Protein 9M1J (pdb70)

Structure (mmCIF, N/CA/C/O backbone):
data_9M1J
#
_entry.id   9M1J
#
loop_
_entity.id
_entity.type
_entity.pdbx_description
1 polymer 'Tubulin-specific chaperone D'
2 polymer 'Tubulin-specific chaperone E'
3 polymer 'ADP-ribosylation factor-like protein 2'
4 polymer 'Tubulin beta chain'
5 non-polymer "GUANOSINE-5'-TRIPHOSPHATE"
6 non-polymer 'MAGNESIUM ION'
#
loop_
_atom_site.group_PDB
_atom_site.id
_atom_site.type_symbol
_atom_site.label_atom_id
_atom_site.label_alt_id
_atom_site.label_comp_id
_atom_site.label_asym_id
_atom_site.label_entity_id
_atom_site.label_seq_id
_atom_site.pdbx_PDB_ins_code
_atom_site.Cartn_x
_atom_site.Cartn_y
_atom_site.Cartn_z
_atom_site.occupancy
_atom_site.B_iso_or_equiv
_atom_site.auth_seq_id
_atom_site.auth_comp_id
_atom_site.auth_asym_id
_atom_site.auth_atom_id
_atom_site.pdbx_PDB_model_num
ATOM 1 N N . GLU A 1 1 ? 188.474 143.602 110.127 1.00 62.22 19 GLU D N 1
ATOM 2 C CA . GLU A 1 1 ? 188.156 144.496 111.234 1.00 63.49 19 GLU D CA 1
ATOM 3 C C . GLU A 1 1 ? 187.266 145.645 110.772 1.00 62.74 19 GLU D C 1
ATOM 4 O O . GLU A 1 1 ? 187.441 146.788 111.194 1.00 63.11 19 GLU D O 1
ATOM 10 N N . THR A 1 2 ? 186.310 145.332 109.899 1.00 56.48 20 THR D N 1
ATOM 11 C CA . THR A 1 2 ? 185.391 146.339 109.383 1.00 55.00 20 THR D CA 1
ATOM 12 C C . THR A 1 2 ? 183.957 145.824 109.413 1.00 53.85 20 THR D C 1
ATOM 13 O O . THR A 1 2 ? 183.088 146.426 110.053 1.00 54.80 20 THR D O 1
ATOM 17 N N . LEU A 1 3 ? 183.703 144.714 108.725 1.00 45.54 21 LEU D N 1
ATOM 18 C CA . LEU A 1 3 ? 182.374 144.106 108.681 1.00 42.44 21 LEU D CA 1
ATOM 19 C C . LEU A 1 3 ? 182.269 143.112 109.831 1.00 41.94 21 LEU D C 1
ATOM 20 O O . LEU A 1 3 ? 182.983 142.107 109.868 1.00 46.16 21 LEU D O 1
ATOM 25 N N . ALA A 1 4 ? 181.375 143.393 110.775 1.00 37.40 22 ALA D N 1
ATOM 26 C CA . ALA A 1 4 ? 181.168 142.551 111.945 1.00 36.31 22 ALA D CA 1
ATOM 27 C C . ALA A 1 4 ? 179.682 142.265 112.112 1.00 37.82 22 ALA D C 1
ATOM 28 O O . ALA A 1 4 ? 178.880 143.193 112.262 1.00 40.68 22 ALA D O 1
ATOM 30 N N . PHE A 1 5 ? 179.307 140.983 112.088 1.00 38.03 23 PHE D N 1
ATOM 31 C CA . PHE A 1 5 ? 177.869 140.618 112.195 1.00 33.78 23 PHE D CA 1
ATOM 32 C C . PHE A 1 5 ? 177.554 140.140 113.616 1.00 33.29 23 PHE D C 1
ATOM 33 O O . PHE A 1 5 ? 178.315 139.312 114.154 1.00 40.46 23 PHE D O 1
ATOM 41 N N . GLY A 1 6 ? 176.464 140.649 114.200 1.00 36.08 24 GLY D N 1
ATOM 42 C CA . GLY A 1 6 ? 176.061 140.236 115.559 1.00 40.11 24 GLY D CA 1
ATOM 43 C C . GLY A 1 6 ? 175.603 138.788 115.588 1.00 42.11 24 GLY D C 1
ATOM 44 O O . GLY A 1 6 ? 175.131 138.300 114.542 1.00 44.14 24 GLY D O 1
ATOM 45 N N . ALA A 1 7 ? 175.733 138.125 116.741 1.00 42.15 25 ALA D N 1
ATOM 46 C CA . ALA A 1 7 ? 175.344 136.700 116.863 1.00 43.87 25 ALA D CA 1
ATOM 47 C C . ALA A 1 7 ? 173.851 136.542 116.558 1.00 45.96 25 ALA D C 1
ATOM 48 O O . ALA A 1 7 ? 173.071 137.433 116.947 1.00 47.21 25 ALA D O 1
ATOM 50 N N . ALA A 1 8 ? 173.470 135.454 115.881 1.00 48.65 26 ALA D N 1
ATOM 51 C CA . ALA A 1 8 ? 172.053 135.252 115.496 1.00 50.00 26 ALA D CA 1
ATOM 52 C C . ALA A 1 8 ? 171.455 134.083 116.286 1.00 48.92 26 ALA D C 1
ATOM 53 O O . ALA A 1 8 ? 172.222 133.181 116.677 1.00 48.69 26 ALA D O 1
ATOM 55 N N . LEU A 1 9 ? 170.136 134.102 116.507 1.00 49.14 27 LEU D N 1
ATOM 56 C CA . LEU A 1 9 ? 169.456 133.009 117.252 1.00 49.23 27 LEU D CA 1
ATOM 57 C C . LEU A 1 9 ? 168.259 132.511 116.434 1.00 49.67 27 LEU D C 1
ATOM 58 O O . LEU A 1 9 ? 167.585 133.352 115.808 1.00 51.52 27 LEU D O 1
ATOM 63 N N . GLU A 1 10 ? 168.012 131.198 116.442 1.00 43.25 28 GLU D N 1
ATOM 64 C CA . GLU A 1 10 ? 166.885 130.616 115.663 1.00 43.55 28 GLU D CA 1
ATOM 65 C C . GLU A 1 10 ? 165.558 131.094 116.260 1.00 41.90 28 GLU D C 1
ATOM 66 O O . GLU A 1 10 ? 165.411 131.029 117.496 1.00 42.81 28 GLU D O 1
ATOM 72 N N . ALA A 1 11 ? 164.626 131.540 115.411 1.00 36.85 29 ALA D N 1
ATOM 73 C CA . ALA A 1 11 ? 163.292 131.964 115.896 1.00 34.98 29 ALA D CA 1
ATOM 74 C C . ALA A 1 11 ? 162.586 130.767 116.539 1.00 35.84 29 ALA D C 1
ATOM 75 O O . ALA A 1 11 ? 162.362 130.801 117.765 1.00 37.15 29 ALA D O 1
ATOM 77 N N . PHE A 1 12 ? 162.254 129.749 115.738 1.00 34.83 30 PHE D N 1
ATOM 78 C CA . PHE A 1 12 ? 161.600 128.527 116.275 1.00 29.50 30 PHE D CA 1
ATOM 79 C C . PHE A 1 12 ? 162.552 127.842 117.259 1.00 30.27 30 PHE D C 1
ATOM 80 O O . PHE A 1 12 ? 163.742 127.684 116.921 1.00 37.35 30 PHE D O 1
ATOM 88 N N . GLY A 1 13 ? 162.047 127.455 118.434 1.00 27.32 31 GLY D N 1
ATOM 89 C CA . GLY A 1 13 ? 162.908 126.834 119.461 1.00 26.43 31 GLY D CA 1
ATOM 90 C C . GLY A 1 13 ? 162.397 125.472 119.900 1.00 28.74 31 GLY D C 1
ATOM 91 O O . GLY A 1 13 ? 162.971 124.911 120.854 1.00 32.40 31 GLY D O 1
ATOM 92 N N . GLU A 1 14 ? 161.357 124.958 119.237 1.00 30.98 32 GLU D N 1
ATOM 93 C CA . GLU A 1 14 ? 160.761 123.653 119.630 1.00 26.74 32 GLU D CA 1
ATOM 94 C C . GLU A 1 14 ? 161.118 122.592 118.585 1.00 28.38 32 GLU D C 1
ATOM 95 O O . GLU A 1 14 ? 160.561 121.485 118.667 1.00 34.91 32 GLU D O 1
ATOM 101 N N . SER A 1 15 ? 162.030 122.909 117.660 1.00 28.13 33 SER D N 1
ATOM 102 C CA . SER A 1 15 ? 162.366 121.961 116.565 1.00 29.00 33 SER D CA 1
ATOM 103 C C . SER A 1 15 ? 162.586 120.555 117.135 1.00 29.91 33 SER D C 1
ATOM 104 O O . SER A 1 15 ? 161.980 119.605 116.603 1.00 33.92 33 SER D O 1
ATOM 107 N N . ALA A 1 16 ? 163.411 120.436 118.180 1.00 27.52 34 ALA D N 1
ATOM 108 C CA . ALA A 1 16 ? 163.698 119.117 118.792 1.00 26.93 34 ALA D CA 1
ATOM 109 C C . ALA A 1 16 ? 162.420 118.552 119.419 1.00 29.16 34 ALA D C 1
ATOM 110 O O . ALA A 1 16 ? 161.897 117.553 118.891 1.00 32.04 34 ALA D O 1
ATOM 112 N N . GLU A 1 17 ? 161.946 119.164 120.508 1.00 30.01 35 GLU D N 1
ATOM 113 C CA . GLU A 1 17 ? 160.718 118.712 121.155 1.00 29.30 35 GLU D CA 1
ATOM 114 C C . GLU A 1 17 ? 159.642 118.392 120.125 1.00 27.43 35 GLU D C 1
ATOM 115 O O . GLU A 1 17 ? 158.969 117.358 120.213 1.00 32.82 35 GLU D O 1
ATOM 121 N N . THR A 1 18 ? 159.470 119.270 119.134 1.00 25.16 36 THR D N 1
ATOM 122 C CA . THR A 1 18 ? 158.479 119.023 118.091 1.00 26.10 36 THR D CA 1
ATOM 123 C C . THR A 1 18 ? 158.850 117.802 117.259 1.00 26.73 36 THR D C 1
ATOM 124 O O . THR A 1 18 ? 157.979 117.005 116.889 1.00 32.96 36 THR D O 1
ATOM 128 N N . ARG A 1 19 ? 160.142 117.631 116.963 1.00 27.97 37 ARG D N 1
ATOM 129 C CA . ARG A 1 19 ? 160.577 116.460 116.209 1.00 29.89 37 ARG D CA 1
ATOM 130 C C . ARG A 1 19 ? 160.298 115.175 116.978 1.00 27.39 37 ARG D C 1
ATOM 131 O O . ARG A 1 19 ? 159.824 114.189 116.403 1.00 31.41 37 ARG D O 1
ATOM 139 N N . ALA A 1 20 ? 160.575 115.170 118.285 1.00 29.20 38 ALA D N 1
ATOM 140 C CA . ALA A 1 20 ? 160.301 113.987 119.092 1.00 26.30 38 ALA D CA 1
ATOM 141 C C . ALA A 1 20 ? 158.805 113.716 119.185 1.00 29.55 38 ALA D C 1
ATOM 142 O O . ALA A 1 20 ? 158.372 112.558 119.142 1.00 33.60 38 ALA D O 1
ATOM 144 N N . LEU A 1 21 ? 157.997 114.773 119.307 1.00 31.42 39 LEU D N 1
ATOM 145 C CA . LEU A 1 21 ? 156.551 114.591 119.386 1.00 26.67 39 LEU D CA 1
ATOM 146 C C . LEU A 1 21 ? 155.991 114.047 118.078 1.00 25.14 39 LEU D C 1
ATOM 147 O O . LEU A 1 21 ? 155.053 113.241 118.083 1.00 30.32 39 LEU D O 1
ATOM 152 N N . LEU A 1 22 ? 156.553 114.475 116.945 1.00 27.79 40 LEU D N 1
ATOM 153 C CA . LEU A 1 22 ? 156.092 113.964 115.659 1.00 26.36 40 LEU D CA 1
ATOM 154 C C . LEU A 1 22 ? 156.608 112.555 115.395 1.00 29.48 40 LEU D C 1
ATOM 155 O O . LEU A 1 22 ? 155.959 111.784 114.679 1.00 31.09 40 LEU D O 1
ATOM 160 N N . GLY A 1 23 ? 157.767 112.201 115.957 1.00 34.02 41 GLY D N 1
ATOM 161 C CA . GLY A 1 23 ? 158.297 110.865 115.760 1.00 27.71 41 GLY D CA 1
ATOM 162 C C . GLY A 1 23 ? 157.672 109.818 116.654 1.00 32.52 41 GLY D C 1
ATOM 163 O O . GLY A 1 23 ? 157.574 108.650 116.265 1.00 36.39 41 GLY D O 1
ATOM 164 N N . ARG A 1 24 ? 157.242 110.207 117.853 1.00 33.83 42 ARG D N 1
ATOM 165 C CA . ARG A 1 24 ? 156.627 109.282 118.794 1.00 32.03 42 ARG D CA 1
ATOM 166 C C . ARG A 1 24 ? 155.127 109.122 118.578 1.00 32.49 42 ARG D C 1
ATOM 167 O O . ARG A 1 24 ? 154.443 108.585 119.455 1.00 39.08 42 ARG D O 1
ATOM 175 N N . LEU A 1 25 ? 154.602 109.568 117.434 1.00 30.97 43 LEU D N 1
ATOM 176 C CA . LEU A 1 25 ? 153.169 109.465 117.182 1.00 29.40 43 LEU D CA 1
ATOM 177 C C . LEU A 1 25 ? 152.705 108.023 117.019 1.00 29.95 43 LEU D C 1
ATOM 178 O O . LEU A 1 25 ? 151.507 107.752 117.157 1.00 36.34 43 LEU D O 1
ATOM 183 N N . ARG A 1 26 ? 153.619 107.095 116.729 1.00 31.39 44 ARG D N 1
ATOM 184 C CA . ARG A 1 26 ? 153.243 105.697 116.563 1.00 31.68 44 ARG D CA 1
ATOM 185 C C . ARG A 1 26 ? 153.021 104.984 117.890 1.00 33.88 44 ARG D C 1
ATOM 186 O O . ARG A 1 26 ? 152.512 103.858 117.895 1.00 35.71 44 ARG D O 1
ATOM 194 N N . GLU A 1 27 ? 153.388 105.609 119.009 1.00 39.42 45 GLU D N 1
ATOM 195 C CA . GLU A 1 27 ? 153.214 105.030 120.336 1.00 34.40 45 GLU D CA 1
ATOM 196 C C . GLU A 1 27 ? 152.369 105.925 121.239 1.00 34.36 45 GLU D C 1
ATOM 197 O O . GLU A 1 27 ? 152.536 105.920 122.461 1.00 40.91 45 GLU D O 1
ATOM 203 N N . VAL A 1 28 ? 151.460 106.697 120.648 1.00 36.38 46 VAL D N 1
ATOM 204 C CA . VAL A 1 28 ? 150.608 107.615 121.397 1.00 35.14 46 VAL D CA 1
ATOM 205 C C . VAL A 1 28 ? 149.153 107.347 121.033 1.00 35.26 46 VAL D C 1
ATOM 206 O O . VAL A 1 28 ? 148.256 107.464 121.877 1.00 42.02 46 VAL D O 1
ATOM 210 N N . HIS A 1 29 ? 148.913 106.959 119.777 1.00 36.83 47 HIS D N 1
ATOM 211 C CA . HIS A 1 29 ? 147.547 106.727 119.317 1.00 36.11 47 HIS D CA 1
ATOM 212 C C . HIS A 1 29 ? 146.897 105.550 120.033 1.00 38.16 47 HIS D C 1
ATOM 213 O O . HIS A 1 29 ? 145.669 105.409 120.003 1.00 38.63 47 HIS D O 1
ATOM 220 N N . GLY A 1 30 ? 147.694 104.695 120.675 1.00 47.25 48 GLY D N 1
ATOM 221 C CA . GLY A 1 30 ? 147.121 103.574 121.403 1.00 47.23 48 GLY D CA 1
ATOM 222 C C . GLY A 1 30 ? 146.390 104.006 122.660 1.00 48.56 48 GLY D C 1
ATOM 223 O O . GLY A 1 30 ? 145.337 103.457 122.997 1.00 48.17 48 GLY D O 1
ATOM 224 N N . GLY A 1 31 ? 146.933 104.993 123.368 1.00 52.47 49 GLY D N 1
ATOM 225 C CA . GLY A 1 31 ? 146.333 105.494 124.582 1.00 51.25 49 GLY D CA 1
ATOM 226 C C . GLY A 1 31 ? 145.393 106.649 124.298 1.00 49.43 49 GLY D C 1
ATOM 227 O O . GLY A 1 31 ? 145.454 107.263 123.231 1.00 49.71 49 GLY D O 1
ATOM 228 N N . GLY A 1 32 ? 144.522 106.939 125.264 1.00 43.12 50 GLY D N 1
ATOM 229 C CA . GLY A 1 32 ? 143.572 108.025 125.081 1.00 42.26 50 GLY D CA 1
ATOM 230 C C . GLY A 1 32 ? 144.055 109.328 125.688 1.00 42.14 50 GLY D C 1
ATOM 231 O O . GLY A 1 32 ? 143.918 110.397 125.088 1.00 44.14 50 GLY D O 1
ATOM 232 N N . ALA A 1 33 ? 144.628 109.256 126.890 1.00 38.96 51 ALA D N 1
ATOM 233 C CA . ALA A 1 33 ? 145.125 110.456 127.555 1.00 37.14 51 ALA D CA 1
ATOM 234 C C . ALA A 1 33 ? 146.390 110.971 126.877 1.00 37.74 51 ALA D C 1
ATOM 235 O O . ALA A 1 33 ? 146.624 112.183 126.801 1.00 39.94 51 ALA D O 1
ATOM 237 N N . GLU A 1 34 ? 147.222 110.053 126.379 1.00 36.84 52 GLU D N 1
ATOM 238 C CA . GLU A 1 34 ? 148.446 110.450 125.692 1.00 35.47 52 GLU D CA 1
ATOM 239 C C . GLU A 1 34 ? 148.130 111.238 124.427 1.00 35.35 52 GLU D C 1
ATOM 240 O O . GLU A 1 34 ? 148.815 112.214 124.100 1.00 38.04 52 GLU D O 1
ATOM 246 N N . ARG A 1 35 ? 147.088 110.823 123.703 1.00 29.56 53 ARG D N 1
ATOM 247 C CA . ARG A 1 35 ? 146.668 111.557 122.514 1.00 28.52 53 ARG D CA 1
ATOM 248 C C . ARG A 1 35 ? 146.269 112.984 122.866 1.00 27.49 53 ARG D C 1
ATOM 249 O O . ARG A 1 35 ? 146.664 113.937 122.185 1.00 35.38 53 ARG D O 1
ATOM 257 N N . GLU A 1 36 ? 145.490 113.150 123.937 1.00 26.44 54 GLU D N 1
ATOM 258 C CA . GLU A 1 36 ? 145.047 114.482 124.337 1.00 29.97 54 GLU D CA 1
ATOM 259 C C . GLU A 1 36 ? 146.223 115.341 124.786 1.00 27.70 54 GLU D C 1
ATOM 260 O O . GLU A 1 36 ? 146.295 116.533 124.465 1.00 34.65 54 GLU D O 1
ATOM 266 N N . VAL A 1 37 ? 147.160 114.748 125.530 1.00 25.16 55 VAL D N 1
ATOM 267 C CA . VAL A 1 37 ? 148.329 115.497 125.990 1.00 25.82 55 VAL D CA 1
ATOM 268 C C . VAL A 1 37 ? 149.171 115.949 124.803 1.00 24.74 55 VAL D C 1
ATOM 269 O O . VAL A 1 37 ? 149.620 117.101 124.738 1.00 29.59 55 VAL D O 1
ATOM 273 N N . ALA A 1 38 ? 149.392 115.048 123.843 1.00 26.34 56 ALA D N 1
ATOM 274 C CA . ALA A 1 38 ? 150.166 115.400 122.658 1.00 25.23 56 ALA D CA 1
ATOM 275 C C . ALA A 1 38 ? 149.462 116.479 121.846 1.00 23.70 56 ALA D C 1
ATOM 276 O O . ALA A 1 38 ? 150.103 117.404 121.335 1.00 31.79 56 ALA D O 1
ATOM 278 N N . LEU A 1 39 ? 148.136 116.382 121.724 1.00 23.37 57 LEU D N 1
ATOM 279 C CA . LEU A 1 39 ? 147.372 117.383 120.989 1.00 22.15 57 LEU D CA 1
ATOM 280 C C . LEU A 1 39 ? 147.489 118.752 121.648 1.00 21.93 57 LEU D C 1
ATOM 281 O O . LEU A 1 39 ? 147.704 119.765 120.975 1.00 32.29 57 LEU D O 1
ATOM 286 N N . GLU A 1 40 ? 147.346 118.780 122.976 1.00 20.58 58 GLU D N 1
ATOM 287 C CA . GLU A 1 40 ? 147.437 120.065 123.721 1.00 20.34 58 GLU D CA 1
ATOM 288 C C . GLU A 1 40 ? 148.836 120.660 123.534 1.00 21.41 58 GLU D C 1
ATOM 289 O O . GLU A 1 40 ? 148.925 121.830 123.110 1.00 27.86 58 GLU D O 1
ATOM 295 N N . ARG A 1 41 ? 149.881 119.881 123.829 1.00 20.50 59 ARG D N 1
ATOM 296 C CA . ARG A 1 41 ? 151.273 120.397 123.733 1.00 16.58 59 ARG D CA 1
ATOM 297 C C . ARG A 1 41 ? 151.551 120.853 122.297 1.00 19.05 59 ARG D C 1
ATOM 298 O O . ARG A 1 41 ? 152.079 121.969 122.125 1.00 26.02 59 ARG D O 1
ATOM 306 N N . PHE A 1 42 ? 151.195 120.025 121.310 1.00 22.94 60 PHE D N 1
ATOM 307 C CA . PHE A 1 42 ? 151.462 120.367 119.889 1.00 17.01 60 PHE D CA 1
ATOM 308 C C . PHE A 1 42 ? 150.814 121.715 119.564 1.00 20.14 60 PHE D C 1
ATOM 309 O O . PHE A 1 42 ? 151.475 122.561 118.931 1.00 26.78 60 PHE D O 1
ATOM 317 N N . ARG A 1 43 ? 149.564 121.907 119.995 1.00 26.04 61 ARG D N 1
ATOM 318 C CA . ARG A 1 43 ? 148.836 123.169 119.700 1.00 21.26 61 ARG D CA 1
ATOM 319 C C . ARG A 1 43 ? 149.507 124.333 120.437 1.00 20.70 61 ARG D C 1
ATOM 320 O O . ARG A 1 43 ? 149.830 125.337 119.773 1.00 26.98 61 ARG D O 1
ATOM 328 N N . VAL A 1 44 ? 149.705 124.202 121.752 1.00 23.72 62 VAL D N 1
ATOM 329 C CA . VAL A 1 44 ? 150.278 125.328 122.549 1.00 20.54 62 VAL D CA 1
ATOM 330 C C . VAL A 1 44 ? 151.524 125.867 121.839 1.00 19.32 62 VAL D C 1
ATOM 331 O O . VAL A 1 44 ? 151.631 127.098 121.705 1.00 28.25 62 VAL D O 1
ATOM 335 N N . ILE A 1 45 ? 152.424 124.981 121.403 1.00 25.91 63 ILE D N 1
ATOM 336 C CA . ILE A 1 45 ? 153.698 125.426 120.760 1.00 21.24 63 ILE D CA 1
ATOM 337 C C . ILE A 1 45 ? 153.363 126.226 119.498 1.00 22.33 63 ILE D C 1
ATOM 338 O O . ILE A 1 45 ? 153.986 127.294 119.291 1.00 28.54 63 ILE D O 1
ATOM 343 N N . MET A 1 46 ? 152.414 125.733 118.696 1.00 24.98 64 MET D N 1
ATOM 344 C CA . MET A 1 46 ? 152.033 126.420 117.433 1.00 20.91 64 MET D CA 1
ATOM 345 C C . MET A 1 46 ? 151.472 127.806 117.766 1.00 22.55 64 MET D C 1
ATOM 346 O O . MET A 1 46 ? 151.831 128.770 117.065 1.00 27.82 64 MET D O 1
ATOM 351 N N . ASP A 1 47 ? 150.636 127.896 118.804 1.00 27.25 65 ASP D N 1
ATOM 352 C CA . ASP A 1 47 ? 150.012 129.190 119.188 1.00 23.14 65 ASP D CA 1
ATOM 353 C C . ASP A 1 47 ? 151.102 130.183 119.606 1.00 22.54 65 ASP D C 1
ATOM 354 O O . ASP A 1 47 ? 150.831 131.399 119.570 1.00 35.02 65 ASP D O 1
ATOM 359 N N . LYS A 1 48 ? 152.293 129.686 119.954 1.00 24.17 66 LYS D N 1
ATOM 360 C CA . LYS A 1 48 ? 153.399 130.573 120.411 1.00 18.63 66 LYS D CA 1
ATOM 361 C C . LYS A 1 48 ? 153.851 131.479 119.260 1.00 18.96 66 LYS D C 1
ATOM 362 O O . LYS A 1 48 ? 154.182 132.649 119.533 1.00 25.43 66 LYS D O 1
ATOM 368 N N . TYR A 1 49 ? 153.865 130.960 118.029 1.00 24.41 67 TYR D N 1
ATOM 369 C CA . TYR A 1 49 ? 154.348 131.750 116.864 1.00 19.18 67 TYR D CA 1
ATOM 370 C C . TYR A 1 49 ? 153.151 132.233 116.039 1.00 16.79 67 TYR D C 1
ATOM 371 O O . TYR A 1 49 ? 153.322 132.487 114.830 1.00 23.24 67 TYR D O 1
ATOM 380 N N . GLN A 1 50 ? 151.982 132.358 116.672 1.00 24.15 68 GLN D N 1
ATOM 381 C CA . GLN A 1 50 ? 150.752 132.754 115.932 1.00 21.65 68 GLN D CA 1
ATOM 382 C C . GLN A 1 50 ? 150.886 134.189 115.410 1.00 19.74 68 GLN D C 1
ATOM 383 O O . GLN A 1 50 ? 150.519 134.417 114.241 1.00 26.56 68 GLN D O 1
ATOM 389 N N . GLU A 1 51 ? 151.388 135.118 116.232 1.00 25.50 69 GLU D N 1
ATOM 390 C CA . GLU A 1 51 ? 151.451 136.512 115.806 1.00 22.92 69 GLU D CA 1
ATOM 391 C C . GLU A 1 51 ? 152.340 136.674 114.578 1.00 24.40 69 GLU D C 1
ATOM 392 O O . GLU A 1 51 ? 152.025 137.450 113.669 1.00 30.91 69 GLU D O 1
ATOM 398 N N . GLN A 1 52 ? 153.457 135.947 114.534 1.00 25.19 70 GLN D N 1
ATOM 399 C CA . GLN A 1 52 ? 154.398 135.991 113.417 1.00 25.15 70 GLN D CA 1
ATOM 400 C C . GLN A 1 52 ? 154.640 134.572 112.912 1.00 20.45 70 GLN D C 1
ATOM 401 O O . GLN A 1 52 ? 155.643 133.936 113.264 1.00 25.87 70 GLN D O 1
ATOM 407 N N . PRO A 1 53 ? 153.736 134.043 112.081 1.00 18.87 71 PRO D N 1
ATOM 408 C CA . PRO A 1 53 ? 153.935 132.683 111.557 1.00 19.85 71 PRO D CA 1
ATOM 409 C C . PRO A 1 53 ? 154.984 132.600 110.463 1.00 22.41 71 PRO D C 1
ATOM 410 O O . PRO A 1 53 ? 155.289 131.490 110.007 1.00 26.43 71 PRO D O 1
ATOM 414 N N . HIS A 1 54 ? 155.548 133.729 110.027 1.00 24.58 72 HIS D N 1
ATOM 415 C CA . HIS A 1 54 ? 156.542 133.695 108.960 1.00 23.63 72 HIS D CA 1
ATOM 416 C C . HIS A 1 54 ? 157.879 133.157 109.452 1.00 24.36 72 HIS D C 1
ATOM 417 O O . HIS A 1 54 ? 158.712 132.731 108.643 1.00 29.33 72 HIS D O 1
ATOM 424 N N . LEU A 1 55 ? 158.106 133.166 110.767 1.00 23.44 73 LEU D N 1
ATOM 425 C CA . LEU A 1 55 ? 159.366 132.669 111.306 1.00 20.25 73 LEU D CA 1
ATOM 426 C C . LEU A 1 55 ? 159.476 131.153 111.217 1.00 24.03 73 LEU D C 1
ATOM 427 O O . LEU A 1 55 ? 160.584 130.616 111.321 1.00 30.84 73 LEU D O 1
ATOM 432 N N . LEU A 1 56 ? 158.359 130.454 111.027 1.00 25.24 74 LEU D N 1
ATOM 433 C CA . LEU A 1 56 ? 158.353 129.003 110.916 1.00 23.10 74 LEU D CA 1
ATOM 434 C C . LEU A 1 56 ? 158.409 128.521 109.472 1.00 27.15 74 LEU D C 1
ATOM 435 O O . LEU A 1 56 ? 158.065 127.365 109.205 1.00 33.92 74 LEU D O 1
ATOM 440 N N . ASP A 1 57 ? 158.832 129.375 108.540 1.00 25.85 75 ASP D N 1
ATOM 441 C CA . ASP A 1 57 ? 158.893 128.968 107.137 1.00 26.79 75 ASP D CA 1
ATOM 442 C C . ASP A 1 57 ? 159.930 127.880 106.881 1.00 25.63 75 ASP D C 1
ATOM 443 O O . ASP A 1 57 ? 159.598 126.896 106.197 1.00 29.16 75 ASP D O 1
ATOM 448 N N . PRO A 1 58 ? 161.174 127.973 107.369 1.00 23.06 76 PRO D N 1
ATOM 449 C CA . PRO A 1 58 ? 162.112 126.861 107.139 1.00 22.72 76 PRO D CA 1
ATOM 450 C C . PRO A 1 58 ? 161.730 125.591 107.878 1.00 25.62 76 PRO D C 1
ATOM 451 O O . PRO A 1 58 ? 162.193 124.506 107.505 1.00 31.07 76 PRO D O 1
ATOM 455 N N . HIS A 1 59 ? 160.899 125.691 108.915 1.00 25.38 77 HIS D N 1
ATOM 456 C CA . HIS A 1 59 ? 160.472 124.537 109.694 1.00 22.08 77 HIS D CA 1
ATOM 457 C C . HIS A 1 59 ? 159.134 123.972 109.227 1.00 23.34 77 HIS D C 1
ATOM 458 O O . HIS A 1 59 ? 158.380 123.434 110.045 1.00 28.98 77 HIS D O 1
ATOM 465 N N . LEU A 1 60 ? 158.824 124.082 107.935 1.00 23.52 78 LEU D N 1
ATOM 466 C CA . LEU A 1 60 ? 157.576 123.568 107.391 1.00 22.74 78 LEU D CA 1
ATOM 467 C C . LEU A 1 60 ? 157.773 122.493 106.332 1.00 22.50 78 LEU D C 1
ATOM 468 O O . LEU A 1 60 ? 156.801 122.121 105.666 1.00 28.40 78 LEU D O 1
ATOM 473 N N . GLU A 1 61 ? 158.993 121.986 106.158 1.00 25.10 79 GLU D N 1
ATOM 474 C CA . GLU A 1 61 ? 159.259 120.948 105.167 1.00 24.47 79 GLU D CA 1
ATOM 475 C C . GLU A 1 61 ? 159.494 119.592 105.828 1.00 25.20 79 GLU D C 1
ATOM 476 O O . GLU A 1 61 ? 158.922 118.582 105.407 1.00 29.91 79 GLU D O 1
ATOM 482 N N . TRP A 1 62 ? 160.338 119.558 106.863 1.00 20.56 80 TRP D N 1
ATOM 483 C CA . TRP A 1 62 ? 160.611 118.300 107.551 1.00 25.51 80 TRP D CA 1
ATOM 484 C C . TRP A 1 62 ? 159.388 117.795 108.305 1.00 25.51 80 TRP D C 1
ATOM 485 O O . TRP A 1 62 ? 159.217 116.582 108.468 1.00 31.50 80 TRP D O 1
ATOM 496 N N . MET A 1 63 ? 158.530 118.705 108.772 1.00 23.79 81 MET D N 1
ATOM 497 C CA . MET A 1 63 ? 157.298 118.284 109.428 1.00 24.36 81 MET D CA 1
ATOM 498 C C . MET A 1 63 ? 156.337 117.648 108.432 1.00 23.60 81 MET D C 1
ATOM 499 O O . MET A 1 63 ? 155.731 116.609 108.720 1.00 33.47 81 MET D O 1
ATOM 504 N N . MET A 1 64 ? 156.186 118.256 107.253 1.00 21.17 82 MET D N 1
ATOM 505 C CA . MET A 1 64 ? 155.326 117.674 106.229 1.00 21.77 82 MET D CA 1
ATOM 506 C C . MET A 1 64 ? 155.883 116.352 105.718 1.00 26.02 82 MET D C 1
ATOM 507 O O . MET A 1 64 ? 155.118 115.414 105.466 1.00 31.53 82 MET D O 1
ATOM 512 N N . ASN A 1 65 ? 157.204 116.254 105.564 1.00 25.28 83 ASN D N 1
ATOM 513 C CA . ASN A 1 65 ? 157.831 115.016 105.122 1.00 21.90 83 ASN D CA 1
ATOM 514 C C . ASN A 1 65 ? 157.667 113.879 106.121 1.00 27.36 83 ASN D C 1
ATOM 515 O O . ASN A 1 65 ? 157.755 112.712 105.725 1.00 31.00 83 ASN D O 1
ATOM 520 N N . LEU A 1 66 ? 157.435 114.186 107.396 1.00 24.31 84 LEU D N 1
ATOM 521 C CA . LEU A 1 66 ? 157.195 113.159 108.400 1.00 23.30 84 LEU D CA 1
ATOM 522 C C . LEU A 1 66 ? 155.708 112.888 108.595 1.00 25.06 84 LEU D C 1
ATOM 523 O O . LEU A 1 66 ? 155.328 111.788 109.010 1.00 30.16 84 LEU D O 1
ATOM 528 N N . LEU A 1 67 ? 154.858 113.874 108.301 1.00 27.84 85 LEU D N 1
ATOM 529 C CA . LEU A 1 67 ? 153.420 113.687 108.461 1.00 24.14 85 LEU D CA 1
ATOM 530 C C . LEU A 1 67 ? 152.814 112.952 107.270 1.00 22.67 85 LEU D C 1
ATOM 531 O O . LEU A 1 67 ? 152.069 111.982 107.446 1.00 32.52 85 LEU D O 1
ATOM 536 N N . LEU A 1 68 ? 153.116 113.401 106.048 1.00 22.64 86 LEU D N 1
ATOM 537 C CA . LEU A 1 68 ? 152.544 112.762 104.867 1.00 24.12 86 LEU D CA 1
ATOM 538 C C . LEU A 1 68 ? 153.117 111.365 104.662 1.00 28.17 86 LEU D C 1
ATOM 539 O O . LEU A 1 68 ? 152.499 110.525 103.999 1.00 32.86 86 LEU D O 1
ATOM 544 N N . ASP A 1 69 ? 154.302 111.099 105.218 1.00 31.61 87 ASP D N 1
ATOM 545 C CA . ASP A 1 69 ? 154.836 109.742 105.182 1.00 28.30 87 ASP D CA 1
ATOM 546 C C . ASP A 1 69 ? 154.015 108.803 106.054 1.00 30.30 87 ASP D C 1
ATOM 547 O O . ASP A 1 69 ? 153.863 107.620 105.725 1.00 35.23 87 ASP D O 1
ATOM 552 N N . ILE A 1 70 ? 153.478 109.308 107.165 1.00 32.57 88 ILE D N 1
ATOM 553 C CA . ILE A 1 70 ? 152.601 108.499 108.003 1.00 29.75 88 ILE D CA 1
ATOM 554 C C . ILE A 1 70 ? 151.207 108.404 107.392 1.00 29.92 88 ILE D C 1
ATOM 555 O O . ILE A 1 70 ? 150.574 107.343 107.444 1.00 32.50 88 ILE D O 1
ATOM 560 N N . VAL A 1 71 ? 150.715 109.492 106.798 1.00 33.01 89 VAL D N 1
ATOM 561 C CA . VAL A 1 71 ? 149.406 109.464 106.151 1.00 27.55 89 VAL D CA 1
ATOM 562 C C . VAL A 1 71 ? 149.391 108.483 104.982 1.00 28.09 89 VAL D C 1
ATOM 563 O O . VAL A 1 71 ? 148.415 107.745 104.800 1.00 33.15 89 VAL D O 1
ATOM 567 N N . GLN A 1 72 ? 150.458 108.445 104.187 1.00 31.83 90 GLN D N 1
ATOM 568 C CA . GLN A 1 72 ? 150.534 107.563 103.029 1.00 30.14 90 GLN D CA 1
ATOM 569 C C . GLN A 1 72 ? 150.914 106.132 103.386 1.00 34.56 90 GLN D C 1
ATOM 570 O O . GLN A 1 72 ? 151.304 105.374 102.492 1.00 34.55 90 GLN D O 1
ATOM 576 N N . ASP A 1 73 ? 150.815 105.745 104.655 1.00 41.13 91 ASP D N 1
ATOM 577 C CA . ASP A 1 73 ? 151.141 104.380 105.048 1.00 39.01 91 ASP D CA 1
ATOM 578 C C . ASP A 1 73 ? 149.968 103.455 104.748 1.00 44.21 91 ASP D C 1
ATOM 579 O O . ASP A 1 73 ? 148.830 103.727 105.142 1.00 46.33 91 ASP D O 1
ATOM 584 N N . GLN A 1 74 ? 150.249 102.359 104.047 1.00 48.00 92 GLN D N 1
ATOM 585 C CA . GLN A 1 74 ? 149.233 101.382 103.680 1.00 47.12 92 GLN D CA 1
ATOM 586 C C . GLN A 1 74 ? 148.885 100.436 104.823 1.00 46.30 92 GLN D C 1
ATOM 587 O O . GLN A 1 74 ? 147.926 99.667 104.703 1.00 48.67 92 GLN D O 1
ATOM 593 N N . THR A 1 75 ? 149.638 100.474 105.922 1.00 44.68 93 THR D N 1
ATOM 594 C CA . THR A 1 75 ? 149.381 99.610 107.063 1.00 44.39 93 THR D CA 1
ATOM 595 C C . THR A 1 75 ? 148.904 100.366 108.296 1.00 44.49 93 THR D C 1
ATOM 596 O O . THR A 1 75 ? 148.515 99.726 109.280 1.00 45.15 93 THR D O 1
ATOM 600 N N . SER A 1 76 ? 148.916 101.693 108.274 1.00 39.51 94 SER D N 1
ATOM 601 C CA . SER A 1 76 ? 148.476 102.460 109.431 1.00 38.10 94 SER D CA 1
ATOM 602 C C . SER A 1 76 ? 146.953 102.467 109.502 1.00 38.40 94 SER D C 1
ATOM 603 O O . SER A 1 76 ? 146.289 102.558 108.462 1.00 39.82 94 SER D O 1
ATOM 606 N N . PRO A 1 77 ? 146.365 102.371 110.693 1.00 33.32 95 PRO D N 1
ATOM 607 C CA . PRO A 1 77 ? 144.901 102.381 110.793 1.00 31.33 95 PRO D CA 1
ATOM 608 C C . PRO A 1 77 ? 144.334 103.768 110.528 1.00 32.08 95 PRO D C 1
ATOM 609 O O . PRO A 1 77 ? 145.066 104.730 110.288 1.00 35.34 95 PRO D O 1
ATOM 613 N N . ALA A 1 78 ? 143.004 103.860 110.583 1.00 29.06 96 ALA D N 1
ATOM 614 C CA . ALA A 1 78 ? 142.342 105.132 110.311 1.00 31.65 96 ALA D CA 1
ATOM 615 C C . ALA A 1 78 ? 142.547 106.121 111.451 1.00 29.98 96 ALA D C 1
ATOM 616 O O . ALA A 1 78 ? 142.496 107.339 111.242 1.00 35.04 96 ALA D O 1
ATOM 618 N N . SER A 1 79 ? 142.783 105.618 112.666 1.00 24.63 97 SER D N 1
ATOM 619 C CA . SER A 1 79 ? 142.976 106.506 113.808 1.00 28.01 97 SER D CA 1
ATOM 620 C C . SER A 1 79 ? 144.251 107.329 113.671 1.00 31.03 97 SER D C 1
ATOM 621 O O . SER A 1 79 ? 144.236 108.541 113.915 1.00 36.01 97 SER D O 1
ATOM 624 N N . LEU A 1 80 ? 145.358 106.696 113.277 1.00 32.05 98 LEU D N 1
ATOM 625 C CA . LEU A 1 80 ? 146.603 107.435 113.089 1.00 31.05 98 LEU D CA 1
ATOM 626 C C . LEU A 1 80 ? 146.494 108.406 111.919 1.00 30.07 98 LEU D C 1
ATOM 627 O O . LEU A 1 80 ? 147.044 109.513 111.969 1.00 35.28 98 LEU D O 1
ATOM 632 N N . VAL A 1 81 ? 145.779 108.011 110.863 1.00 18.56 99 VAL D N 1
ATOM 633 C CA . VAL A 1 81 ? 145.564 108.905 109.730 1.00 24.84 99 VAL D CA 1
ATOM 634 C C . VAL A 1 81 ? 144.785 110.140 110.165 1.00 24.80 99 VAL D C 1
ATOM 635 O O . VAL A 1 81 ? 145.125 111.269 109.791 1.00 32.05 99 VAL D O 1
ATOM 639 N N . HIS A 1 82 ? 143.738 109.951 110.973 1.00 22.43 100 HIS D N 1
ATOM 640 C CA . HIS A 1 82 ? 142.970 111.090 111.466 1.00 22.92 100 HIS D CA 1
ATOM 641 C C . HIS A 1 82 ? 143.807 111.958 112.399 1.00 24.75 100 HIS D C 1
ATOM 642 O O . HIS A 1 82 ? 143.704 113.190 112.373 1.00 32.61 100 HIS D O 1
ATOM 649 N N . LEU A 1 83 ? 144.643 111.331 113.229 1.00 19.96 101 LEU D N 1
ATOM 650 C CA . LEU A 1 83 ? 145.502 112.091 114.134 1.00 22.70 101 LEU D CA 1
ATOM 651 C C . LEU A 1 83 ? 146.487 112.953 113.353 1.00 25.24 101 LEU D C 1
ATOM 652 O O . LEU A 1 83 ? 146.757 114.101 113.724 1.00 29.90 101 LEU D O 1
ATOM 657 N N . ALA A 1 84 ? 147.036 112.412 112.262 1.00 24.74 102 ALA D N 1
ATOM 658 C CA . ALA A 1 84 ? 147.965 113.185 111.444 1.00 22.53 102 ALA D CA 1
ATOM 659 C C . ALA A 1 84 ? 147.238 114.275 110.664 1.00 21.48 102 ALA D C 1
ATOM 660 O O . ALA A 1 84 ? 147.777 115.371 110.461 1.00 27.81 102 ALA D O 1
ATOM 662 N N . PHE A 1 85 ? 146.011 113.993 110.220 1.00 24.80 103 PHE D N 1
ATOM 663 C CA . PHE A 1 85 ? 145.233 115.004 109.512 1.00 18.64 103 PHE D CA 1
ATOM 664 C C . PHE A 1 85 ? 144.863 116.161 110.431 1.00 22.60 103 PHE D C 1
ATOM 665 O O . PHE A 1 85 ? 144.806 117.313 109.991 1.00 30.73 103 PHE D O 1
ATOM 673 N N . LYS A 1 86 ? 144.613 115.877 111.711 1.00 22.35 104 LYS D N 1
ATOM 674 C CA . LYS A 1 86 ? 144.338 116.949 112.664 1.00 18.12 104 LYS D CA 1
ATOM 675 C C . LYS A 1 86 ? 145.558 117.846 112.844 1.00 21.94 104 LYS D C 1
ATOM 676 O O . LYS A 1 86 ? 145.441 119.076 112.899 1.00 28.65 104 LYS D O 1
ATOM 682 N N . PHE A 1 87 ? 146.745 117.240 112.934 1.00 24.96 105 PHE D N 1
ATOM 683 C CA . PHE A 1 87 ? 147.975 118.020 113.031 1.00 20.44 105 PHE D CA 1
ATOM 684 C C . PHE A 1 87 ? 148.179 118.871 111.784 1.00 18.50 105 PHE D C 1
ATOM 685 O O . PHE A 1 87 ? 148.565 120.044 111.871 1.00 23.48 105 PHE D O 1
ATOM 693 N N . LEU A 1 88 ? 147.924 118.290 110.609 1.00 22.36 106 LEU D N 1
ATOM 694 C CA . LEU A 1 88 ? 148.059 119.042 109.366 1.00 18.23 106 LEU D CA 1
ATOM 695 C C . LEU A 1 88 ? 147.074 120.204 109.314 1.00 19.50 106 LEU D C 1
ATOM 696 O O . LEU A 1 88 ? 147.419 121.301 108.861 1.00 25.38 106 LEU D O 1
ATOM 701 N N . TYR A 1 89 ? 145.844 119.985 109.785 1.00 21.46 107 TYR D N 1
ATOM 702 C CA . TYR A 1 89 ? 144.855 121.058 109.800 1.00 18.14 107 TYR D CA 1
ATOM 703 C C . TYR A 1 89 ? 145.260 122.166 110.764 1.00 15.08 107 TYR D C 1
ATOM 704 O O . TYR A 1 89 ? 145.065 123.352 110.475 1.00 22.13 107 TYR D O 1
ATOM 713 N N . ILE A 1 90 ? 145.822 121.798 111.918 1.00 19.91 108 ILE D N 1
ATOM 714 C CA . ILE A 1 90 ? 146.285 122.808 112.868 1.00 20.27 108 ILE D CA 1
ATOM 715 C C . ILE A 1 90 ? 147.430 123.615 112.268 1.00 24.41 108 ILE D C 1
ATOM 716 O O . ILE A 1 90 ? 147.492 124.843 112.419 1.00 27.72 108 ILE D O 1
ATOM 721 N N . ILE A 1 91 ? 148.346 122.942 111.568 1.00 27.49 109 ILE D N 1
ATOM 722 C CA . ILE A 1 91 ? 149.451 123.643 110.917 1.00 20.93 109 ILE D CA 1
ATOM 723 C C . ILE A 1 91 ? 148.926 124.588 109.843 1.00 19.15 109 ILE D C 1
ATOM 724 O O . ILE A 1 91 ? 149.409 125.718 109.697 1.00 25.20 109 ILE D O 1
ATOM 729 N N . THR A 1 92 ? 147.925 124.144 109.078 1.00 20.07 110 THR D N 1
ATOM 730 C CA . THR A 1 92 ? 147.336 125.001 108.054 1.00 20.01 110 THR D CA 1
ATOM 731 C C . THR A 1 92 ? 146.644 126.210 108.672 1.00 19.37 110 THR D C 1
ATOM 732 O O . THR A 1 92 ? 146.736 127.324 108.142 1.00 22.83 110 THR D O 1
ATOM 736 N N . LYS A 1 93 ? 145.947 126.011 109.792 1.00 20.28 111 LYS D N 1
ATOM 737 C CA . LYS A 1 93 ? 145.263 127.121 110.447 1.00 18.31 111 LYS D CA 1
ATOM 738 C C . LYS A 1 93 ? 146.260 128.119 111.023 1.00 19.02 111 LYS D C 1
ATOM 739 O O . LYS A 1 93 ? 146.027 129.333 110.981 1.00 23.89 111 LYS D O 1
ATOM 745 N N . VAL A 1 94 ? 147.379 127.628 111.561 1.00 26.27 112 VAL D N 1
ATOM 746 C CA . VAL A 1 94 ? 148.368 128.528 112.147 1.00 20.56 112 VAL D CA 1
ATOM 747 C C . VAL A 1 94 ? 149.090 129.324 111.067 1.00 20.09 112 VAL D C 1
ATOM 748 O O . VAL A 1 94 ? 149.148 130.558 111.130 1.00 25.37 112 VAL D O 1
ATOM 752 N N . ARG A 1 95 ? 149.647 128.647 110.063 1.00 23.91 113 ARG D N 1
ATOM 753 C CA . ARG A 1 95 ? 150.375 129.329 109.000 1.00 19.03 113 ARG D CA 1
ATOM 754 C C . ARG A 1 95 ? 149.417 129.880 107.951 1.00 22.05 113 ARG D C 1
ATOM 755 O O . ARG A 1 95 ? 149.100 131.074 107.957 1.00 26.93 113 ARG D O 1
ATOM 763 N N . GLY A 1 96 ? 148.952 129.020 107.049 1.00 21.42 114 GLY D N 1
ATOM 764 C CA . GLY A 1 96 ? 148.046 129.439 105.998 1.00 17.04 114 GLY D CA 1
ATOM 765 C C . GLY A 1 96 ? 147.873 128.396 104.914 1.00 16.64 114 GLY D C 1
ATOM 766 O O . GLY A 1 96 ? 148.763 127.571 104.690 1.00 28.82 114 GLY D O 1
ATOM 767 N N . TYR A 1 97 ? 146.728 128.424 104.231 1.00 18.24 115 TYR D N 1
ATOM 768 C CA . TYR A 1 97 ? 146.449 127.458 103.176 1.00 21.45 115 TYR D CA 1
ATOM 769 C C . TYR A 1 97 ? 146.843 127.956 101.792 1.00 23.15 115 TYR D C 1
ATOM 770 O O . TYR A 1 97 ? 146.597 127.251 100.807 1.00 28.39 115 TYR D O 1
ATOM 779 N N . LYS A 1 98 ? 147.448 129.136 101.690 1.00 26.94 116 LYS D N 1
ATOM 780 C CA . LYS A 1 98 ? 147.844 129.704 100.410 1.00 21.46 116 LYS D CA 1
ATOM 781 C C . LYS A 1 98 ? 149.345 129.617 100.161 1.00 21.60 116 LYS D C 1
ATOM 782 O O . LYS A 1 98 ? 149.824 130.144 99.152 1.00 32.95 116 LYS D O 1
ATOM 788 N N . THR A 1 99 ? 150.094 128.966 101.051 1.00 19.86 117 THR D N 1
ATOM 789 C CA . THR A 1 99 ? 151.541 128.868 100.897 1.00 24.15 117 THR D CA 1
ATOM 790 C C . THR A 1 99 ? 152.053 127.516 101.379 1.00 25.90 117 THR D C 1
ATOM 791 O O . THR A 1 99 ? 152.895 126.894 100.723 1.00 27.61 117 THR D O 1
ATOM 795 N N . PHE A 1 100 ? 151.549 127.054 102.525 1.00 23.62 118 PHE D N 1
ATOM 796 C CA . PHE A 1 100 ? 152.013 125.791 103.092 1.00 22.03 118 PHE D CA 1
ATOM 797 C C . PHE A 1 100 ? 151.580 124.603 102.240 1.00 24.14 118 PHE D C 1
ATOM 798 O O . PHE A 1 100 ? 152.306 123.609 102.134 1.00 28.98 118 PHE D O 1
ATOM 806 N N . LEU A 1 101 ? 150.401 124.691 101.621 1.00 23.69 119 LEU D N 1
ATOM 807 C CA . LEU A 1 101 ? 149.904 123.584 100.811 1.00 23.89 119 LEU D CA 1
ATOM 808 C C . LEU A 1 101 ? 150.591 123.503 99.455 1.00 27.92 119 LEU D C 1
ATOM 809 O O . LEU A 1 101 ? 150.416 122.507 98.744 1.00 33.19 119 LEU D O 1
ATOM 814 N N . ARG A 1 102 ? 151.381 124.528 99.123 1.00 31.01 120 ARG D N 1
ATOM 815 C CA . ARG A 1 102 ? 152.133 124.538 97.842 1.00 29.97 120 ARG D CA 1
ATOM 816 C C . ARG A 1 102 ? 153.178 123.419 97.872 1.00 31.01 120 ARG D C 1
ATOM 817 O O . ARG A 1 102 ? 153.793 123.161 96.819 1.00 34.60 120 ARG D O 1
ATOM 825 N N . LEU A 1 103 ? 153.369 122.799 99.041 1.00 27.64 121 LEU D N 1
ATOM 826 C CA . LEU A 1 103 ? 154.380 121.719 99.192 1.00 24.19 121 LEU D CA 1
ATOM 827 C C . LEU A 1 103 ? 153.681 120.364 99.066 1.00 25.21 121 LEU D C 1
ATOM 828 O O . LEU A 1 103 ? 154.367 119.372 98.749 1.00 33.43 121 LEU D O 1
ATOM 833 N N . PHE A 1 104 ? 152.367 120.330 99.310 1.00 23.94 122 PHE D N 1
ATOM 834 C CA . PHE A 1 104 ? 151.606 119.056 99.237 1.00 23.73 122 PHE D CA 1
ATOM 835 C C . PHE A 1 104 ? 151.827 118.418 97.862 1.00 27.84 122 PHE D C 1
ATOM 836 O O . PHE A 1 104 ? 151.757 119.136 96.846 1.00 35.38 122 PHE D O 1
ATOM 844 N N . PRO A 1 105 ? 152.090 117.096 97.786 1.00 24.25 123 PRO D N 1
ATOM 845 C CA . PRO A 1 105 ? 152.391 116.439 96.511 1.00 28.60 123 PRO D CA 1
ATOM 846 C C . PRO A 1 105 ? 151.342 116.744 95.435 1.00 30.62 123 PRO D C 1
ATOM 847 O O . PRO A 1 105 ? 150.168 116.547 95.693 1.00 35.64 123 PRO D O 1
ATOM 851 N N . HIS A 1 106 ? 151.789 117.211 94.267 1.00 35.88 124 HIS D N 1
ATOM 852 C CA . HIS A 1 106 ? 150.859 117.485 93.140 1.00 36.46 124 HIS D CA 1
ATOM 853 C C . HIS A 1 106 ? 151.419 116.826 91.876 1.00 38.81 124 HIS D C 1
ATOM 854 O O . HIS A 1 106 ? 151.906 117.558 90.996 1.00 43.20 124 HIS D O 1
ATOM 861 N N . GLU A 1 107 ? 151.304 115.497 91.786 1.00 42.11 125 GLU D N 1
ATOM 862 C CA . GLU A 1 107 ? 151.762 114.757 90.581 1.00 45.35 125 GLU D CA 1
ATOM 863 C C . GLU A 1 107 ? 150.568 113.982 90.015 1.00 47.26 125 GLU D C 1
ATOM 864 O O . GLU A 1 107 ? 149.699 113.584 90.815 1.00 49.67 125 GLU D O 1
ATOM 870 N N . VAL A 1 108 ? 150.504 113.789 88.696 1.00 47.06 126 VAL D N 1
ATOM 871 C CA . VAL A 1 108 ? 149.316 113.124 88.077 1.00 48.21 126 VAL D CA 1
ATOM 872 C C . VAL A 1 108 ? 148.920 111.897 88.908 1.00 50.55 126 VAL D C 1
ATOM 873 O O . VAL A 1 108 ? 147.762 111.845 89.384 1.00 51.85 126 VAL D O 1
ATOM 877 N N . ALA A 1 109 ? 149.834 110.936 89.060 1.00 48.30 127 ALA D N 1
ATOM 878 C CA . ALA A 1 109 ? 149.509 109.688 89.790 1.00 46.64 127 ALA D CA 1
ATOM 879 C C . ALA A 1 109 ? 148.968 110.019 91.185 1.00 45.56 127 ALA D C 1
ATOM 880 O O . ALA A 1 109 ? 148.059 109.304 91.641 1.00 46.81 127 ALA D O 1
ATOM 882 N N . ASP A 1 110 ? 149.405 111.107 91.824 1.00 45.17 128 ASP D N 1
ATOM 883 C CA . ASP A 1 110 ? 148.957 111.376 93.223 1.00 45.00 128 ASP D CA 1
ATOM 884 C C . ASP A 1 110 ? 147.456 111.708 93.282 1.00 43.71 128 ASP D C 1
ATOM 885 O O . ASP A 1 110 ? 146.797 111.326 94.291 1.00 46.62 128 ASP D O 1
ATOM 890 N N . VAL A 1 111 ? 146.919 112.368 92.251 1.00 43.07 129 VAL D N 1
ATOM 891 C CA . VAL A 1 111 ? 145.493 112.823 92.285 1.00 40.85 129 VAL D CA 1
ATOM 892 C C . VAL A 1 111 ? 144.564 111.632 92.559 1.00 41.70 129 VAL D C 1
ATOM 893 O O . VAL A 1 111 ? 143.565 111.818 93.297 1.00 44.10 129 VAL D O 1
ATOM 897 N N . GLU A 1 112 ? 144.865 110.466 91.978 1.00 41.73 130 GLU D N 1
ATOM 898 C CA . GLU A 1 112 ? 143.976 109.284 92.144 1.00 40.78 130 GLU D CA 1
ATOM 899 C C . GLU A 1 112 ? 143.911 108.913 93.629 1.00 41.13 130 GLU D C 1
ATOM 900 O O . GLU A 1 112 ? 142.789 108.870 94.168 1.00 41.95 130 GLU D O 1
ATOM 906 N N . PRO A 1 113 ? 145.045 108.666 94.324 1.00 39.70 131 PRO D N 1
ATOM 907 C CA . PRO A 1 113 ? 145.019 108.400 95.762 1.00 36.17 131 PRO D CA 1
ATOM 908 C C . PRO A 1 113 ? 144.302 109.533 96.507 1.00 35.97 131 PRO D C 1
ATOM 909 O O . PRO A 1 113 ? 143.527 109.243 97.395 1.00 40.55 131 PRO D O 1
ATOM 913 N N . VAL A 1 114 ? 144.571 110.785 96.124 1.00 31.91 132 VAL D N 1
ATOM 914 C CA . VAL A 1 114 ? 143.959 111.940 96.850 1.00 31.45 132 VAL D CA 1
ATOM 915 C C . VAL A 1 114 ? 142.428 111.814 96.816 1.00 33.06 132 VAL D C 1
ATOM 916 O O . VAL A 1 114 ? 141.810 111.989 97.883 1.00 37.65 132 VAL D O 1
ATOM 920 N N . LEU A 1 115 ? 141.841 111.513 95.650 1.00 35.13 133 LEU D N 1
ATOM 921 C CA . LEU A 1 115 ? 140.353 111.447 95.524 1.00 36.45 133 LEU D CA 1
ATOM 922 C C . LEU A 1 115 ? 139.810 110.140 96.122 1.00 35.39 133 LEU D C 1
ATOM 923 O O . LEU A 1 115 ? 138.682 110.159 96.640 1.00 42.52 133 LEU D O 1
ATOM 928 N N . ASP A 1 116 ? 140.563 109.044 96.027 1.00 35.10 134 ASP D N 1
ATOM 929 C CA . ASP A 1 116 ? 140.153 107.720 96.567 1.00 34.08 134 ASP D CA 1
ATOM 930 C C . ASP A 1 116 ? 139.884 107.857 98.069 1.00 33.47 134 ASP D C 1
ATOM 931 O O . ASP A 1 116 ? 138.807 107.414 98.521 1.00 35.17 134 ASP D O 1
ATOM 936 N N . LEU A 1 117 ? 140.823 108.458 98.806 1.00 31.29 135 LEU D N 1
ATOM 937 C CA . LEU A 1 117 ? 140.619 108.680 100.262 1.00 26.76 135 LEU D CA 1
ATOM 938 C C . LEU A 1 117 ? 139.387 109.566 100.440 1.00 31.59 135 LEU D C 1
ATOM 939 O O . LEU A 1 117 ? 138.770 109.516 101.526 1.00 35.75 135 LEU D O 1
ATOM 944 N N . VAL A 1 118 ? 139.038 110.331 99.402 1.00 29.52 136 VAL D N 1
ATOM 945 C CA . VAL A 1 118 ? 137.913 111.255 99.501 1.00 29.66 136 VAL D CA 1
ATOM 946 C C . VAL A 1 118 ? 136.584 110.513 99.411 1.00 31.87 136 VAL D C 1
ATOM 947 O O . VAL A 1 118 ? 135.658 110.796 100.180 1.00 37.96 136 VAL D O 1
ATOM 951 N N . THR A 1 119 ? 136.495 109.569 98.471 1.00 32.08 137 THR D N 1
ATOM 952 C CA . THR A 1 119 ? 135.225 108.824 98.261 1.00 31.53 137 THR D CA 1
ATOM 953 C C . THR A 1 119 ? 134.936 107.940 99.479 1.00 32.93 137 THR D C 1
ATOM 954 O O . THR A 1 119 ? 133.790 107.463 99.597 1.00 36.79 137 THR D O 1
ATOM 958 N N . ILE A 1 120 ? 135.929 107.736 100.350 1.00 32.01 138 ILE D N 1
ATOM 959 C CA . ILE A 1 120 ? 135.748 106.829 101.523 1.00 31.36 138 ILE D CA 1
ATOM 960 C C . ILE A 1 120 ? 135.441 107.666 102.771 1.00 31.89 138 ILE D C 1
ATOM 961 O O . ILE A 1 120 ? 135.386 107.079 103.870 1.00 34.34 138 ILE D O 1
ATOM 966 N N . GLN A 1 121 ? 135.248 108.978 102.608 1.00 28.80 139 GLN D N 1
ATOM 967 C CA . GLN A 1 121 ? 134.993 109.871 103.771 1.00 30.27 139 GLN D CA 1
ATOM 968 C C . GLN A 1 121 ? 133.530 109.748 104.212 1.00 31.71 139 GLN D C 1
ATOM 969 O O . GLN A 1 121 ? 132.649 109.732 103.330 1.00 34.61 139 GLN D O 1
ATOM 975 N N . ASN A 1 122 ? 133.289 109.669 105.525 1.00 33.13 140 ASN D N 1
ATOM 976 C CA . ASN A 1 122 ? 131.902 109.583 106.056 1.00 31.31 140 ASN D CA 1
ATOM 977 C C . ASN A 1 122 ? 131.469 110.962 106.561 1.00 32.47 140 ASN D C 1
ATOM 978 O O . ASN A 1 122 ? 131.927 111.367 107.648 1.00 36.51 140 ASN D O 1
ATOM 983 N N . PRO A 1 123 ? 130.606 111.698 105.827 1.00 28.03 141 PRO D N 1
ATOM 984 C CA . PRO A 1 123 ? 130.202 113.054 106.234 1.00 28.19 141 PRO D CA 1
ATOM 985 C C . PRO A 1 123 ? 129.534 113.104 107.596 1.00 32.52 141 PRO D C 1
ATOM 986 O O . PRO A 1 123 ? 129.610 114.135 108.278 1.00 33.74 141 PRO D O 1
ATOM 990 N N . LYS A 1 124 ? 128.880 112.022 108.017 1.00 38.15 142 LYS D N 1
ATOM 991 C CA . LYS A 1 124 ? 128.198 111.980 109.311 1.00 35.34 142 LYS D CA 1
ATOM 992 C C . LYS A 1 124 ? 129.170 111.490 110.385 1.00 35.44 142 LYS D C 1
ATOM 993 O O . LYS A 1 124 ? 129.022 110.419 110.977 1.00 40.01 142 LYS D O 1
ATOM 999 N N . ASP A 1 125 ? 130.190 112.314 110.630 1.00 31.90 143 ASP D N 1
ATOM 1000 C CA . ASP A 1 125 ? 131.202 111.995 111.640 1.00 30.61 143 ASP D CA 1
ATOM 1001 C C . ASP A 1 125 ? 131.809 113.323 112.107 1.00 28.51 143 ASP D C 1
ATOM 1002 O O . ASP A 1 125 ? 132.673 113.888 111.437 1.00 33.30 143 ASP D O 1
ATOM 1007 N N . HIS A 1 126 ? 131.340 113.803 113.262 1.00 29.20 144 HIS D N 1
ATOM 1008 C CA . HIS A 1 126 ? 131.836 115.063 113.802 1.00 28.23 144 HIS D CA 1
ATOM 1009 C C . HIS A 1 126 ? 133.201 114.916 114.460 1.00 31.24 144 HIS D C 1
ATOM 1010 O O . HIS A 1 126 ? 133.810 115.927 114.827 1.00 36.69 144 HIS D O 1
ATOM 1017 N N . GLU A 1 127 ? 133.694 113.689 114.617 1.00 32.72 145 GLU D N 1
ATOM 1018 C CA . GLU A 1 127 ? 134.994 113.452 115.233 1.00 31.27 145 GLU D CA 1
ATOM 1019 C C . GLU A 1 127 ? 136.142 113.483 114.233 1.00 28.46 145 GLU D C 1
ATOM 1020 O O . GLU A 1 127 ? 137.303 113.423 114.649 1.00 35.59 145 GLU D O 1
ATOM 1026 N N . ALA A 1 128 ? 135.851 113.575 112.927 1.00 27.62 146 ALA D N 1
ATOM 1027 C CA . ALA A 1 128 ? 136.909 113.590 111.923 1.00 26.22 146 ALA D CA 1
ATOM 1028 C C . ALA A 1 128 ? 136.562 114.488 110.740 1.00 22.94 146 ALA D C 1
ATOM 1029 O O . ALA A 1 128 ? 136.593 114.035 109.591 1.00 29.14 146 ALA D O 1
ATOM 1031 N N . TRP A 1 129 ? 136.232 115.757 110.998 1.00 22.41 147 TRP D N 1
ATOM 1032 C CA . TRP A 1 129 ? 135.926 116.674 109.905 1.00 20.07 147 TRP D CA 1
ATOM 1033 C C . TRP A 1 129 ? 137.188 117.302 109.331 1.00 19.91 147 TRP D C 1
ATOM 1034 O O . TRP A 1 129 ? 137.167 117.822 108.209 1.00 25.87 147 TRP D O 1
ATOM 1045 N N . GLU A 1 130 ? 138.291 117.271 110.085 1.00 20.29 148 GLU D N 1
ATOM 1046 C CA . GLU A 1 130 ? 139.542 117.835 109.589 1.00 21.30 148 GLU D CA 1
ATOM 1047 C C . GLU A 1 130 ? 140.049 117.064 108.378 1.00 16.81 148 GLU D C 1
ATOM 1048 O O . GLU A 1 130 ? 140.618 117.653 107.451 1.00 29.57 148 GLU D O 1
ATOM 1054 N N . THR A 1 131 ? 139.847 115.744 108.367 1.00 19.56 149 THR D N 1
ATOM 1055 C CA . THR A 1 131 ? 140.243 114.943 107.215 1.00 25.05 149 THR D CA 1
ATOM 1056 C C . THR A 1 131 ? 139.485 115.356 105.961 1.00 26.10 149 THR D C 1
ATOM 1057 O O . THR A 1 131 ? 140.096 115.559 104.906 1.00 32.11 149 THR D O 1
ATOM 1061 N N . ARG A 1 132 ? 138.161 115.490 106.054 1.00 21.02 150 ARG D N 1
ATOM 1062 C CA . ARG A 1 132 ? 137.360 115.941 104.924 1.00 20.43 150 ARG D CA 1
ATOM 1063 C C . ARG A 1 132 ? 137.666 117.376 104.519 1.00 23.34 150 ARG D C 1
ATOM 1064 O O . ARG A 1 132 ? 137.557 117.703 103.332 1.00 31.61 150 ARG D O 1
ATOM 1072 N N . TYR A 1 133 ? 138.040 118.233 105.468 1.00 20.55 151 TYR D N 1
ATOM 1073 C CA . TYR A 1 133 ? 138.396 119.611 105.155 1.00 19.97 151 TYR D CA 1
ATOM 1074 C C . TYR A 1 133 ? 139.734 119.716 104.434 1.00 17.93 151 TYR D C 1
ATOM 1075 O O . TYR A 1 133 ? 139.878 120.525 103.512 1.00 24.91 151 TYR D O 1
ATOM 1084 N N . MET A 1 134 ? 140.719 118.912 104.836 1.00 22.57 152 MET D N 1
ATOM 1085 C CA . MET A 1 134 ? 142.032 118.962 104.206 1.00 19.15 152 MET D CA 1
ATOM 1086 C C . MET A 1 134 ? 142.096 118.168 102.908 1.00 20.88 152 MET D C 1
ATOM 1087 O O . MET A 1 134 ? 142.933 118.476 102.053 1.00 28.68 152 MET D O 1
ATOM 1092 N N . LEU A 1 135 ? 141.229 117.168 102.736 1.00 19.72 153 LEU D N 1
ATOM 1093 C CA . LEU A 1 135 ? 141.280 116.338 101.536 1.00 21.33 153 LEU D CA 1
ATOM 1094 C C . LEU A 1 135 ? 140.907 117.138 100.294 1.00 20.52 153 LEU D C 1
ATOM 1095 O O . LEU A 1 135 ? 141.550 117.017 99.246 1.00 27.38 153 LEU D O 1
ATOM 1100 N N . LEU A 1 136 ? 139.869 117.972 100.393 1.00 23.79 154 LEU D N 1
ATOM 1101 C CA . LEU A 1 136 ? 139.473 118.793 99.253 1.00 22.13 154 LEU D CA 1
ATOM 1102 C C . LEU A 1 136 ? 140.533 119.845 98.945 1.00 23.46 154 LEU D C 1
ATOM 1103 O O . LEU A 1 136 ? 140.809 120.149 97.778 1.00 32.11 154 LEU D O 1
ATOM 1108 N N . LEU A 1 137 ? 141.151 120.401 99.989 1.00 26.22 155 LEU D N 1
ATOM 1109 C CA . LEU A 1 137 ? 142.203 121.393 99.789 1.00 16.38 155 LEU D CA 1
ATOM 1110 C C . LEU A 1 137 ? 143.425 120.770 99.126 1.00 21.06 155 LEU D C 1
ATOM 1111 O O . LEU A 1 137 ? 144.103 121.410 98.315 1.00 29.10 155 LEU D O 1
ATOM 1116 N N . TRP A 1 138 ? 143.724 119.513 99.465 1.00 20.54 156 TRP D N 1
ATOM 1117 C CA . TRP A 1 138 ? 144.837 118.823 98.822 1.00 19.80 156 TRP D CA 1
ATOM 1118 C C . TRP A 1 138 ? 144.488 118.436 97.391 1.00 26.87 156 TRP D C 1
ATOM 1119 O O . TRP A 1 138 ? 145.343 118.486 96.499 1.00 33.04 156 TRP D O 1
ATOM 1130 N N . LEU A 1 139 ? 143.232 118.048 97.152 1.00 28.20 157 LEU D N 1
ATOM 1131 C CA . LEU A 1 139 ? 142.802 117.721 95.797 1.00 25.31 157 LEU D CA 1
ATOM 1132 C C . LEU A 1 139 ? 142.842 118.947 94.897 1.00 28.81 157 LEU D C 1
ATOM 1133 O O . LEU A 1 139 ? 143.122 118.837 93.699 1.00 35.03 157 LEU D O 1
ATOM 1138 N N . SER A 1 140 ? 142.569 120.128 95.456 1.00 30.40 158 SER D N 1
ATOM 1139 C CA . SER A 1 140 ? 142.678 121.352 94.667 1.00 28.92 158 SER D CA 1
ATOM 1140 C C . SER A 1 140 ? 144.119 121.596 94.227 1.00 28.11 158 SER D C 1
ATOM 1141 O O . SER A 1 140 ? 144.375 121.918 93.060 1.00 29.71 158 SER D O 1
ATOM 1144 N N . VAL A 1 141 ? 145.063 121.405 95.153 1.00 30.95 159 VAL D N 1
ATOM 1145 C CA . VAL A 1 141 ? 146.508 121.591 94.824 1.00 27.17 159 VAL D CA 1
ATOM 1146 C C . VAL A 1 141 ? 146.859 120.728 93.607 1.00 28.33 159 VAL D C 1
ATOM 1147 O O . VAL A 1 141 ? 147.597 121.220 92.731 1.00 32.93 159 VAL D O 1
ATOM 1151 N N . THR A 1 142 ? 146.350 119.493 93.553 1.00 36.38 160 THR D N 1
ATOM 1152 C CA . THR A 1 142 ? 146.702 118.560 92.447 1.00 36.38 160 THR D CA 1
ATOM 1153 C C . THR A 1 142 ? 146.104 119.041 91.119 1.00 36.47 160 THR D C 1
ATOM 1154 O O . THR A 1 142 ? 146.766 118.848 90.083 1.00 37.67 160 THR D O 1
ATOM 1158 N N . CYS A 1 143 ? 144.912 119.644 91.146 1.00 41.67 161 CYS D N 1
ATOM 1159 C CA . CYS A 1 143 ? 144.225 120.051 89.887 1.00 41.21 161 CYS D CA 1
ATOM 1160 C C . CYS A 1 143 ? 145.106 121.004 89.071 1.00 41.03 161 CYS D C 1
ATOM 1161 O O . CYS A 1 143 ? 144.911 121.068 87.841 1.00 41.79 161 CYS D O 1
ATOM 1164 N N . LEU A 1 144 ? 146.033 121.713 89.720 1.00 44.09 162 LEU D N 1
ATOM 1165 C CA . LEU A 1 144 ? 146.868 122.725 89.014 1.00 40.51 162 LEU D CA 1
ATOM 1166 C C . LEU A 1 144 ? 147.739 122.056 87.942 1.00 42.32 162 LEU D C 1
ATOM 1167 O O . LEU A 1 144 ? 147.926 122.676 86.877 1.00 42.82 162 LEU D O 1
ATOM 1172 N N . ILE A 1 145 ? 148.254 120.852 88.209 1.00 49.47 163 ILE D N 1
ATOM 1173 C CA . ILE A 1 145 ? 149.183 120.166 87.257 1.00 48.84 163 ILE D CA 1
ATOM 1174 C C . ILE A 1 145 ? 148.673 120.304 85.814 1.00 52.31 163 ILE D C 1
ATOM 1175 O O . ILE A 1 145 ? 147.459 120.115 85.595 1.00 53.96 163 ILE D O 1
ATOM 1180 N N . PRO A 1 146 ? 149.540 120.624 84.824 1.00 61.33 164 PRO D N 1
ATOM 1181 C CA . PRO A 1 146 ? 149.126 120.699 83.420 1.00 61.48 164 PRO D CA 1
ATOM 1182 C C . PRO A 1 146 ? 149.187 119.335 82.717 1.00 62.37 164 PRO D C 1
ATOM 1183 O O . PRO A 1 146 ? 150.215 119.019 82.145 1.00 61.91 164 PRO D O 1
ATOM 1187 N N . PHE A 1 147 ? 148.108 118.552 82.822 1.00 62.93 165 PHE D N 1
ATOM 1188 C CA . PHE A 1 147 ? 148.054 117.208 82.190 1.00 64.06 165 PHE D CA 1
ATOM 1189 C C . PHE A 1 147 ? 146.591 116.866 81.897 1.00 64.34 165 PHE D C 1
ATOM 1190 O O . PHE A 1 147 ? 145.728 117.155 82.750 1.00 63.46 165 PHE D O 1
ATOM 1198 N N . ASP A 1 148 ? 146.322 116.274 80.731 1.00 70.53 166 ASP D N 1
ATOM 1199 C CA . ASP A 1 148 ? 144.921 115.960 80.343 1.00 71.08 166 ASP D CA 1
ATOM 1200 C C . ASP A 1 148 ? 144.327 114.973 81.351 1.00 71.78 166 ASP D C 1
ATOM 1201 O O . ASP A 1 148 ? 144.953 113.920 81.578 1.00 73.04 166 ASP D O 1
ATOM 1206 N N . PHE A 1 149 ? 143.164 115.297 81.925 1.00 65.49 167 PHE D N 1
ATOM 1207 C CA . PHE A 1 149 ? 142.489 114.341 82.840 1.00 64.90 167 PHE D CA 1
ATOM 1208 C C . PHE A 1 149 ? 142.238 113.044 82.072 1.00 65.58 167 PHE D C 1
ATOM 1209 O O . PHE A 1 149 ? 142.419 111.953 82.648 1.00 66.20 167 PHE D O 1
ATOM 1217 N N . SER A 1 150 ? 141.838 113.169 80.803 1.00 73.26 168 SER D N 1
ATOM 1218 C CA . SER A 1 150 ? 141.564 111.976 79.961 1.00 74.34 168 SER D CA 1
ATOM 1219 C C . SER A 1 150 ? 142.744 111.003 80.032 1.00 74.69 168 SER D C 1
ATOM 1220 O O . SER A 1 150 ? 142.497 109.782 79.988 1.00 74.27 168 SER D O 1
ATOM 1223 N N . ARG A 1 151 ? 143.975 111.517 80.132 1.00 74.18 169 ARG D N 1
ATOM 1224 C CA . ARG A 1 151 ? 145.125 110.619 80.116 1.00 73.46 169 ARG D CA 1
ATOM 1225 C C . ARG A 1 151 ? 144.991 109.529 81.172 1.00 74.22 169 ARG D C 1
ATOM 1226 O O . ARG A 1 151 ? 145.530 108.429 81.007 1.00 74.60 169 ARG D O 1
ATOM 1234 N N . LEU A 1 152 ? 144.276 109.815 82.262 1.00 69.50 170 LEU D N 1
ATOM 1235 C CA . LEU A 1 152 ? 144.105 108.817 83.313 1.00 69.47 170 LEU D CA 1
ATOM 1236 C C . LEU A 1 152 ? 142.968 107.854 82.998 1.00 69.60 170 LEU D C 1
ATOM 1237 O O . LEU A 1 152 ? 142.932 106.742 83.538 1.00 69.46 170 LEU D O 1
ATOM 1242 N N . ASP A 1 153 ? 142.039 108.255 82.136 1.00 76.52 171 ASP D N 1
ATOM 1243 C CA . ASP A 1 153 ? 140.914 107.403 81.771 1.00 76.69 171 ASP D CA 1
ATOM 1244 C C . ASP A 1 153 ? 141.340 106.328 80.776 1.00 75.34 171 ASP D C 1
ATOM 1245 O O . ASP A 1 153 ? 141.154 106.478 79.569 1.00 75.07 171 ASP D O 1
ATOM 1250 N N . ARG A 1 164 ? 130.245 109.742 87.724 1.00 30.00 182 ARG D N 1
ATOM 1251 C CA . ARG A 1 164 ? 129.748 108.377 87.855 1.00 30.00 182 ARG D CA 1
ATOM 1252 C C . ARG A 1 164 ? 130.809 107.365 87.436 1.00 30.00 182 ARG D C 1
ATOM 1253 O O . ARG A 1 164 ? 131.159 106.465 88.201 1.00 30.00 182 ARG D O 1
ATOM 1261 N N . MET A 1 165 ? 131.319 107.518 86.215 1.00 30.00 183 MET D N 1
ATOM 1262 C CA . MET A 1 165 ? 132.335 106.625 85.672 1.00 30.00 183 MET D CA 1
ATOM 1263 C C . MET A 1 165 ? 133.670 107.332 85.477 1.00 30.00 183 MET D C 1
ATOM 1264 O O . MET A 1 165 ? 134.708 106.829 85.915 1.00 30.00 183 MET D O 1
ATOM 1269 N N . SER A 1 166 ? 133.671 108.493 84.827 1.00 30.00 184 SER D N 1
ATOM 1270 C CA . SER A 1 166 ? 134.908 109.221 84.601 1.00 30.00 184 SER D CA 1
ATOM 1271 C C . SER A 1 166 ? 135.356 109.930 85.877 1.00 30.00 184 SER D C 1
ATOM 1272 O O . SER A 1 166 ? 134.573 110.163 86.802 1.00 30.00 184 SER D O 1
ATOM 1275 N N . ILE A 1 167 ? 136.645 110.276 85.914 1.00 42.70 185 ILE D N 1
ATOM 1276 C CA . ILE A 1 167 ? 137.202 110.942 87.087 1.00 47.39 185 ILE D CA 1
ATOM 1277 C C . ILE A 1 167 ? 136.653 112.358 87.218 1.00 47.80 185 ILE D C 1
ATOM 1278 O O . ILE A 1 167 ? 136.366 112.821 88.330 1.00 49.03 185 ILE D O 1
ATOM 1283 N N . MET A 1 168 ? 136.491 113.064 86.096 1.00 49.22 186 MET D N 1
ATOM 1284 C CA . MET A 1 168 ? 135.968 114.426 86.144 1.00 46.79 186 MET D CA 1
ATOM 1285 C C . MET A 1 168 ? 134.535 114.451 86.660 1.00 48.27 186 MET D C 1
ATOM 1286 O O . MET A 1 168 ? 134.165 115.332 87.446 1.00 50.99 186 MET D O 1
ATOM 1291 N N . ASP A 1 169 ? 133.713 113.489 86.231 1.00 44.76 187 ASP D N 1
ATOM 1292 C CA . ASP A 1 169 ? 132.335 113.430 86.709 1.00 43.63 187 ASP D CA 1
ATOM 1293 C C . ASP A 1 169 ? 132.283 113.138 88.203 1.00 40.97 187 ASP D C 1
ATOM 1294 O O . ASP A 1 169 ? 131.468 113.720 88.928 1.00 42.62 187 ASP D O 1
ATOM 1299 N N . ARG A 1 170 ? 133.151 112.244 88.683 1.00 42.07 188 ARG D N 1
ATOM 1300 C CA . ARG A 1 170 ? 133.196 111.955 90.113 1.00 40.28 188 ARG D CA 1
ATOM 1301 C C . ARG A 1 170 ? 133.643 113.176 90.907 1.00 38.57 188 ARG D C 1
ATOM 1302 O O . ARG A 1 170 ? 133.100 113.458 91.982 1.00 40.82 188 ARG D O 1
ATOM 1310 N N . ILE A 1 171 ? 134.628 113.915 90.392 1.00 38.27 189 ILE D N 1
ATOM 1311 C CA . ILE A 1 171 ? 135.083 115.125 91.073 1.00 37.58 189 ILE D CA 1
ATOM 1312 C C . ILE A 1 171 ? 133.966 116.160 91.123 1.00 37.44 189 ILE D C 1
ATOM 1313 O O . ILE A 1 171 ? 133.746 116.810 92.153 1.00 39.96 189 ILE D O 1
ATOM 1318 N N . LEU A 1 172 ? 133.236 116.322 90.016 1.00 38.29 190 LEU D N 1
ATOM 1319 C CA . LEU A 1 172 ? 132.133 117.277 89.992 1.00 37.27 190 LEU D CA 1
ATOM 1320 C C . LEU A 1 172 ? 131.027 116.869 90.959 1.00 36.96 190 LEU D C 1
ATOM 1321 O O . LEU A 1 172 ? 130.449 117.719 91.646 1.00 39.21 190 LEU D O 1
ATOM 1326 N N . GLN A 1 173 ? 130.724 115.571 91.031 1.00 34.79 191 GLN D N 1
ATOM 1327 C CA . GLN A 1 173 ? 129.700 115.102 91.959 1.00 35.17 191 GLN D CA 1
ATOM 1328 C C . GLN A 1 173 ? 130.129 115.315 93.406 1.00 32.29 191 GLN D C 1
ATOM 1329 O O . GLN A 1 173 ? 129.320 115.727 94.246 1.00 34.26 191 GLN D O 1
ATOM 1335 N N . ILE A 1 174 ? 131.400 115.045 93.713 1.00 31.95 192 ILE D N 1
ATOM 1336 C CA . ILE A 1 174 ? 131.903 115.266 95.067 1.00 31.85 192 ILE D CA 1
ATOM 1337 C C . ILE A 1 174 ? 131.842 116.746 95.422 1.00 29.81 192 ILE D C 1
ATOM 1338 O O . ILE A 1 174 ? 131.465 117.117 96.541 1.00 34.50 192 ILE D O 1
ATOM 1343 N N . ALA A 1 175 ? 132.195 117.616 94.473 1.00 29.30 193 ALA D N 1
ATOM 1344 C CA . ALA A 1 175 ? 132.134 119.052 94.729 1.00 29.02 193 ALA D CA 1
ATOM 1345 C C . ALA A 1 175 ? 130.699 119.513 94.953 1.00 30.69 193 ALA D C 1
ATOM 1346 O O . ALA A 1 175 ? 130.432 120.323 95.848 1.00 34.71 193 ALA D O 1
ATOM 1348 N N . GLU A 1 176 ? 129.759 119.003 94.153 1.00 32.68 194 GLU D N 1
ATOM 1349 C CA . GLU A 1 176 ? 128.362 119.394 94.313 1.00 26.12 194 GLU D CA 1
ATOM 1350 C C . GLU A 1 176 ? 127.787 118.874 95.625 1.00 27.79 194 GLU D C 1
ATOM 1351 O O . GLU A 1 176 ? 126.928 119.524 96.233 1.00 33.15 194 GLU D O 1
ATOM 1357 N N . SER A 1 177 ? 128.246 117.706 96.079 1.00 26.47 195 SER D N 1
ATOM 1358 C CA . SER A 1 177 ? 127.764 117.164 97.343 1.00 22.15 195 SER D CA 1
ATOM 1359 C C . SER A 1 177 ? 128.402 117.854 98.542 1.00 18.07 195 SER D C 1
ATOM 1360 O O . SER A 1 177 ? 127.788 117.917 99.613 1.00 28.32 195 SER D O 1
ATOM 1363 N N . TYR A 1 178 ? 129.622 118.372 98.388 1.00 20.90 196 TYR D N 1
ATOM 1364 C CA . TYR A 1 178 ? 130.296 119.041 99.493 1.00 23.13 196 TYR D CA 1
ATOM 1365 C C . TYR A 1 178 ? 130.008 120.535 99.546 1.00 24.98 196 TYR D C 1
ATOM 1366 O O . TYR A 1 178 ? 130.276 121.165 100.574 1.00 29.73 196 TYR D O 1
ATOM 1375 N N . LEU A 1 179 ? 129.479 121.118 98.471 1.00 23.93 197 LEU D N 1
ATOM 1376 C CA . LEU A 1 179 ? 129.124 122.531 98.477 1.00 22.41 197 LEU D CA 1
ATOM 1377 C C . LEU A 1 179 ? 127.812 122.815 99.198 1.00 25.82 197 LEU D C 1
ATOM 1378 O O . LEU A 1 179 ? 127.408 123.980 99.276 1.00 30.98 197 LEU D O 1
ATOM 1383 N N . ILE A 1 180 ? 127.140 121.791 99.722 1.00 25.23 198 ILE D N 1
ATOM 1384 C CA . ILE A 1 180 ? 125.881 121.957 100.436 1.00 23.35 198 ILE D CA 1
ATOM 1385 C C . ILE A 1 180 ? 125.953 121.469 101.873 1.00 21.58 198 ILE D C 1
ATOM 1386 O O . ILE A 1 180 ? 124.913 121.362 102.530 1.00 29.65 198 ILE D O 1
ATOM 1391 N N . VAL A 1 181 ? 127.146 121.169 102.384 1.00 27.19 199 VAL D N 1
ATOM 1392 C CA . VAL A 1 181 ? 127.305 120.704 103.758 1.00 21.76 199 VAL D CA 1
ATOM 1393 C C . VAL A 1 181 ? 127.274 121.901 104.698 1.00 19.15 199 VAL D C 1
ATOM 1394 O O . VAL A 1 181 ? 127.236 123.054 104.253 1.00 29.61 199 VAL D O 1
ATOM 1398 N N . SER A 1 182 ? 127.295 121.636 106.006 1.00 22.57 200 SER D N 1
ATOM 1399 C CA . SER A 1 182 ? 127.204 122.685 107.011 1.00 13.31 200 SER D CA 1
ATOM 1400 C C . SER A 1 182 ? 128.495 122.936 107.776 1.00 19.21 200 SER D C 1
ATOM 1401 O O . SER A 1 182 ? 128.635 124.011 108.368 1.00 26.84 200 SER D O 1
ATOM 1404 N N . ASP A 1 183 ? 129.434 121.985 107.729 1.00 22.30 201 ASP D N 1
ATOM 1405 C CA . ASP A 1 183 ? 130.701 122.113 108.502 1.00 21.91 201 ASP D CA 1
ATOM 1406 C C . ASP A 1 183 ? 131.663 123.079 107.801 1.00 19.76 201 ASP D C 1
ATOM 1407 O O . ASP A 1 183 ? 131.186 123.932 107.026 1.00 26.49 201 ASP D O 1
ATOM 1412 N N . LYS A 1 184 ? 132.967 122.944 108.066 1.00 22.09 202 LYS D N 1
ATOM 1413 C CA . LYS A 1 184 ? 133.984 123.857 107.476 1.00 16.14 202 LYS D CA 1
ATOM 1414 C C . LYS A 1 184 ? 134.385 123.363 106.081 1.00 18.27 202 LYS D C 1
ATOM 1415 O O . LYS A 1 184 ? 135.000 124.150 105.333 1.00 27.25 202 LYS D O 1
ATOM 1421 N N . ALA A 1 185 ? 134.036 122.120 105.738 1.00 20.39 203 ALA D N 1
ATOM 1422 C CA . ALA A 1 185 ? 134.442 121.543 104.434 1.00 17.83 203 ALA D CA 1
ATOM 1423 C C . ALA A 1 185 ? 133.946 122.433 103.290 1.00 20.93 203 ALA D C 1
ATOM 1424 O O . ALA A 1 185 ? 134.621 122.478 102.244 1.00 29.14 203 ALA D O 1
ATOM 1426 N N . ARG A 1 186 ? 132.807 123.105 103.481 1.00 21.74 204 ARG D N 1
ATOM 1427 C CA . ARG A 1 186 ? 132.230 123.974 102.418 1.00 18.16 204 ARG D CA 1
ATOM 1428 C C . ARG A 1 186 ? 133.342 124.815 101.779 1.00 21.66 204 ARG D C 1
ATOM 1429 O O . ARG A 1 186 ? 133.484 124.754 100.543 1.00 24.95 204 ARG D O 1
ATOM 1437 N N . ASP A 1 187 ? 134.095 125.568 102.588 1.00 23.62 205 ASP D N 1
ATOM 1438 C CA . ASP A 1 187 ? 135.162 126.413 102.059 1.00 21.99 205 ASP D CA 1
ATOM 1439 C C . ASP A 1 187 ? 136.116 125.607 101.186 1.00 22.28 205 ASP D C 1
ATOM 1440 O O . ASP A 1 187 ? 136.549 126.067 100.123 1.00 27.63 205 ASP D O 1
ATOM 1445 N N . ALA A 1 188 ? 136.455 124.393 101.626 1.00 20.80 206 ALA D N 1
ATOM 1446 C CA . ALA A 1 188 ? 137.333 123.539 100.832 1.00 17.16 206 ALA D CA 1
ATOM 1447 C C . ALA A 1 188 ? 136.662 123.120 99.530 1.00 19.72 206 ALA D C 1
ATOM 1448 O O . ALA A 1 188 ? 137.313 123.049 98.481 1.00 29.68 206 ALA D O 1
ATOM 1450 N N . ALA A 1 189 ? 135.356 122.846 99.576 1.00 25.15 207 ALA D N 1
ATOM 1451 C CA . ALA A 1 189 ? 134.628 122.511 98.357 1.00 23.21 207 ALA D CA 1
ATOM 1452 C C . ALA A 1 189 ? 134.602 123.690 97.394 1.00 22.58 207 ALA D C 1
ATOM 1453 O O . ALA A 1 189 ? 134.736 123.512 96.179 1.00 27.83 207 ALA D O 1
ATOM 1455 N N . ALA A 1 190 ? 134.432 124.905 97.921 1.00 28.31 208 ALA D N 1
ATOM 1456 C CA . ALA A 1 190 ? 134.474 126.092 97.073 1.00 24.09 208 ALA D CA 1
ATOM 1457 C C . ALA A 1 190 ? 135.851 126.286 96.454 1.00 22.70 208 ALA D C 1
ATOM 1458 O O . ALA A 1 190 ? 135.957 126.612 95.266 1.00 25.91 208 ALA D O 1
ATOM 1460 N N . VAL A 1 191 ? 136.914 126.083 97.235 1.00 24.23 209 VAL D N 1
ATOM 1461 C CA . VAL A 1 191 ? 138.267 126.194 96.697 1.00 20.60 209 VAL D CA 1
ATOM 1462 C C . VAL A 1 191 ? 138.501 125.158 95.603 1.00 23.54 209 VAL D C 1
ATOM 1463 O O . VAL A 1 191 ? 139.105 125.458 94.566 1.00 31.49 209 VAL D O 1
ATOM 1467 N N . LEU A 1 192 ? 138.016 123.931 95.807 1.00 24.50 210 LEU D N 1
ATOM 1468 C CA . LEU A 1 192 ? 138.182 122.884 94.804 1.00 24.56 210 LEU D CA 1
ATOM 1469 C C . LEU A 1 192 ? 137.411 123.214 93.530 1.00 27.21 210 LEU D C 1
ATOM 1470 O O . LEU A 1 192 ? 137.926 123.059 92.418 1.00 35.41 210 LEU D O 1
ATOM 1475 N N . VAL A 1 193 ? 136.165 123.674 93.676 1.00 28.14 211 VAL D N 1
ATOM 1476 C CA . VAL A 1 193 ? 135.340 123.972 92.511 1.00 30.68 211 VAL D CA 1
ATOM 1477 C C . VAL A 1 193 ? 135.790 125.251 91.820 1.00 30.93 211 VAL D C 1
ATOM 1478 O O . VAL A 1 193 ? 135.399 125.508 90.677 1.00 34.32 211 VAL D O 1
ATOM 1482 N N . SER A 1 194 ? 136.603 126.069 92.490 1.00 28.20 212 SER D N 1
ATOM 1483 C CA . SER A 1 194 ? 137.199 127.230 91.844 1.00 26.88 212 SER D CA 1
ATOM 1484 C C . SER A 1 194 ? 138.525 126.914 91.167 1.00 28.73 212 SER D C 1
ATOM 1485 O O . SER A 1 194 ? 138.839 127.530 90.143 1.00 33.85 212 SER D O 1
ATOM 1488 N N . ARG A 1 195 ? 139.309 125.979 91.707 1.00 29.40 213 ARG D N 1
ATOM 1489 C CA . ARG A 1 195 ? 140.592 125.627 91.119 1.00 26.64 213 ARG D CA 1
ATOM 1490 C C . ARG A 1 195 ? 140.521 124.468 90.132 1.00 28.69 213 ARG D C 1
ATOM 1491 O O . ARG A 1 195 ? 141.520 124.195 89.459 1.00 35.68 213 ARG D O 1
ATOM 1499 N N . PHE A 1 196 ? 139.383 123.783 90.024 1.00 36.60 214 PHE D N 1
ATOM 1500 C CA . PHE A 1 196 ? 139.234 122.673 89.090 1.00 38.09 214 PHE D CA 1
ATOM 1501 C C . PHE A 1 196 ? 138.372 123.019 87.884 1.00 39.14 214 PHE D C 1
ATOM 1502 O O . PHE A 1 196 ? 138.680 122.592 86.767 1.00 43.02 214 PHE D O 1
ATOM 1510 N N . ILE A 1 197 ? 137.298 123.786 88.084 1.00 40.93 215 ILE D N 1
ATOM 1511 C CA . ILE A 1 197 ? 136.416 124.134 86.974 1.00 38.32 215 ILE D CA 1
ATOM 1512 C C . ILE A 1 197 ? 137.130 125.030 85.970 1.00 40.45 215 ILE D C 1
ATOM 1513 O O . ILE A 1 197 ? 136.954 124.876 84.754 1.00 42.72 215 ILE D O 1
ATOM 1518 N N . THR A 1 198 ? 137.955 125.960 86.446 1.00 41.70 216 THR D N 1
ATOM 1519 C CA . THR A 1 198 ? 138.683 126.886 85.578 1.00 39.88 216 THR D CA 1
ATOM 1520 C C . THR A 1 198 ? 139.924 126.253 84.960 1.00 41.78 216 THR D C 1
ATOM 1521 O O . THR A 1 198 ? 140.997 126.863 84.944 1.00 45.40 216 THR D O 1
ATOM 1525 N N . ARG A 1 199 ? 139.807 125.035 84.445 1.00 47.96 217 ARG D N 1
ATOM 1526 C CA . ARG A 1 199 ? 140.893 124.328 83.787 1.00 48.86 217 ARG D CA 1
ATOM 1527 C C . ARG A 1 199 ? 140.672 124.299 82.282 1.00 51.39 217 ARG D C 1
ATOM 1528 O O . ARG A 1 199 ? 139.534 124.367 81.809 1.00 53.37 217 ARG D O 1
ATOM 1536 N N . PRO A 1 200 ? 141.749 124.207 81.494 1.00 54.46 218 PRO D N 1
ATOM 1537 C CA . PRO A 1 200 ? 141.578 124.255 80.028 1.00 56.40 218 PRO D CA 1
ATOM 1538 C C . PRO A 1 200 ? 140.719 123.130 79.474 1.00 56.65 218 PRO D C 1
ATOM 1539 O O . PRO A 1 200 ? 139.940 123.353 78.537 1.00 56.50 218 PRO D O 1
ATOM 1543 N N . ASP A 1 201 ? 140.835 121.922 80.024 1.00 56.10 219 ASP D N 1
ATOM 1544 C CA . ASP A 1 201 ? 140.073 120.783 79.530 1.00 55.17 219 ASP D CA 1
ATOM 1545 C C . ASP A 1 201 ? 138.774 120.550 80.292 1.00 54.85 219 ASP D C 1
ATOM 1546 O O . ASP A 1 201 ? 138.050 119.602 79.972 1.00 55.49 219 ASP D O 1
ATOM 1551 N N . VAL A 1 202 ? 138.461 121.385 81.283 1.00 53.95 220 VAL D N 1
ATOM 1552 C CA . VAL A 1 202 ? 137.224 121.226 82.040 1.00 52.66 220 VAL D CA 1
ATOM 1553 C C . VAL A 1 202 ? 136.200 122.311 81.719 1.00 52.94 220 VAL D C 1
ATOM 1554 O O . VAL A 1 202 ? 134.990 122.053 81.803 1.00 55.59 220 VAL D O 1
ATOM 1558 N N . LYS A 1 203 ? 136.645 123.506 81.329 1.00 52.88 221 LYS D N 1
ATOM 1559 C CA . LYS A 1 203 ? 135.760 124.625 81.030 1.00 52.80 221 LYS D CA 1
ATOM 1560 C C . LYS A 1 203 ? 134.986 124.450 79.723 1.00 53.45 221 LYS D C 1
ATOM 1561 O O . LYS A 1 203 ? 134.336 125.403 79.274 1.00 55.13 221 LYS D O 1
ATOM 1567 N N . GLN A 1 204 ? 135.033 123.269 79.106 1.00 57.37 222 GLN D N 1
ATOM 1568 C CA . GLN A 1 204 ? 134.362 123.029 77.838 1.00 56.34 222 GLN D CA 1
ATOM 1569 C C . GLN A 1 204 ? 133.102 122.183 77.952 1.00 56.37 222 GLN D C 1
ATOM 1570 O O . GLN A 1 204 ? 132.372 122.065 76.961 1.00 58.24 222 GLN D O 1
ATOM 1576 N N . SER A 1 205 ? 132.819 121.593 79.122 1.00 56.51 223 SER D N 1
ATOM 1577 C CA . SER A 1 205 ? 131.633 120.751 79.244 1.00 57.13 223 SER D CA 1
ATOM 1578 C C . SER A 1 205 ? 131.099 120.667 80.672 1.00 55.83 223 SER D C 1
ATOM 1579 O O . SER A 1 205 ? 130.299 119.769 80.961 1.00 57.55 223 SER D O 1
ATOM 1582 N N . LYS A 1 206 ? 131.560 121.561 81.553 1.00 46.33 224 LYS D N 1
ATOM 1583 C CA . LYS A 1 206 ? 131.143 121.508 82.981 1.00 46.18 224 LYS D CA 1
ATOM 1584 C C . LYS A 1 206 ? 130.855 122.922 83.496 1.00 45.32 224 LYS D C 1
ATOM 1585 O O . LYS A 1 206 ? 129.985 123.058 84.376 1.00 48.76 224 LYS D O 1
ATOM 1591 N N . MET A 1 207 ? 131.576 123.928 82.991 1.00 42.64 225 MET D N 1
ATOM 1592 C CA . MET A 1 207 ? 131.420 125.322 83.495 1.00 41.41 225 MET D CA 1
ATOM 1593 C C . MET A 1 207 ? 129.950 125.751 83.427 1.00 41.40 225 MET D C 1
ATOM 1594 O O . MET A 1 207 ? 129.382 126.077 84.490 1.00 44.68 225 MET D O 1
ATOM 1599 N N . ALA A 1 208 ? 129.371 125.773 82.223 1.00 40.32 226 ALA D N 1
ATOM 1600 C CA . ALA A 1 208 ? 127.961 126.195 82.054 1.00 38.40 226 ALA D CA 1
ATOM 1601 C C . ALA A 1 208 ? 127.048 125.233 82.819 1.00 39.35 226 ALA D C 1
ATOM 1602 O O . ALA A 1 208 ? 126.055 125.702 83.410 1.00 43.39 226 ALA D O 1
ATOM 1604 N N . GLU A 1 209 ? 127.381 123.940 82.809 1.00 39.97 227 GLU D N 1
ATOM 1605 C CA . GLU A 1 209 ? 126.570 122.928 83.534 1.00 39.52 227 GLU D CA 1
ATOM 1606 C C . GLU A 1 209 ? 126.449 123.353 85.000 1.00 34.77 227 GLU D C 1
ATOM 1607 O O . GLU A 1 209 ? 125.319 123.343 85.527 1.00 37.10 227 GLU D O 1
ATOM 1613 N N . PHE A 1 210 ? 127.571 123.725 85.620 1.00 32.50 228 PHE D N 1
ATOM 1614 C CA . PHE A 1 210 ? 127.559 124.173 87.037 1.00 30.93 228 PHE D CA 1
ATOM 1615 C C . PHE A 1 210 ? 126.775 125.485 87.156 1.00 29.89 228 PHE D C 1
ATOM 1616 O O . PHE A 1 210 ? 126.078 125.669 88.170 1.00 35.09 228 PHE D O 1
ATOM 1624 N N . LEU A 1 211 ? 126.890 126.366 86.157 1.00 33.11 229 LEU D N 1
ATOM 1625 C CA . LEU A 1 211 ? 126.186 127.643 86.210 1.00 34.13 229 LEU D CA 1
ATOM 1626 C C . LEU A 1 211 ? 124.680 127.436 86.322 1.00 33.61 229 LEU D C 1
ATOM 1627 O O . LEU A 1 211 ? 124.008 128.127 87.097 1.00 38.82 229 LEU D O 1
ATOM 1632 N N . ASP A 1 212 ? 124.134 126.485 85.561 1.00 34.21 230 ASP D N 1
ATOM 1633 C CA . ASP A 1 212 ? 122.708 126.190 85.662 1.00 32.25 230 ASP D CA 1
ATOM 1634 C C . ASP A 1 212 ? 122.358 125.638 87.038 1.00 32.98 230 ASP D C 1
ATOM 1635 O O . ASP A 1 212 ? 121.310 125.975 87.603 1.00 38.23 230 ASP D O 1
ATOM 1640 N N . TRP A 1 213 ? 123.230 124.795 87.599 1.00 30.00 231 TRP D N 1
ATOM 1641 C CA . TRP A 1 213 ? 122.989 124.278 88.942 1.00 25.71 231 TRP D CA 1
ATOM 1642 C C . TRP A 1 213 ? 123.005 125.400 89.974 1.00 25.28 231 TRP D C 1
ATOM 1643 O O . TRP A 1 213 ? 122.168 125.427 90.884 1.00 26.40 231 TRP D O 1
ATOM 1654 N N . SER A 1 214 ? 123.943 126.340 89.843 1.00 30.64 232 SER D N 1
ATOM 1655 C CA . SER A 1 214 ? 124.005 127.464 90.772 1.00 30.68 232 SER D CA 1
ATOM 1656 C C . SER A 1 214 ? 122.772 128.350 90.643 1.00 31.45 232 SER D C 1
ATOM 1657 O O . SER A 1 214 ? 122.236 128.838 91.644 1.00 35.00 232 SER D O 1
ATOM 1660 N N . LEU A 1 215 ? 122.308 128.570 89.410 1.00 33.14 233 LEU D N 1
ATOM 1661 C CA . LEU A 1 215 ? 121.093 129.353 89.212 1.00 30.93 233 LEU D CA 1
ATOM 1662 C C . LEU A 1 215 ? 119.888 128.662 89.837 1.00 34.02 233 LEU D C 1
ATOM 1663 O O . LEU A 1 215 ? 119.053 129.312 90.478 1.00 36.47 233 LEU D O 1
ATOM 1668 N N . CYS A 1 216 ? 119.788 127.342 89.672 1.00 34.76 234 CYS D N 1
ATOM 1669 C CA . CYS A 1 216 ? 118.689 126.600 90.282 1.00 33.06 234 CYS D CA 1
ATOM 1670 C C . CYS A 1 216 ? 118.756 126.674 91.803 1.00 32.32 234 CYS D C 1
ATOM 1671 O O . CYS A 1 216 ? 117.728 126.806 92.477 1.00 37.71 234 CYS D O 1
ATOM 1674 N N . ASN A 1 217 ? 119.967 126.593 92.364 1.00 33.13 235 ASN D N 1
ATOM 1675 C CA . ASN A 1 217 ? 120.115 126.683 93.814 1.00 28.78 235 ASN D CA 1
ATOM 1676 C C . ASN A 1 217 ? 119.721 128.062 94.326 1.00 31.79 235 ASN D C 1
ATOM 1677 O O . ASN A 1 217 ? 119.055 128.180 95.361 1.00 36.58 235 ASN D O 1
ATOM 1682 N N . LEU A 1 218 ? 120.123 129.119 93.617 1.00 32.71 236 LEU D N 1
ATOM 1683 C CA . LEU A 1 218 ? 119.749 130.467 94.026 1.00 35.34 236 LEU D CA 1
ATOM 1684 C C . LEU A 1 218 ? 118.266 130.745 93.825 1.00 36.19 236 LEU D C 1
ATOM 1685 O O . LEU A 1 218 ? 117.710 131.599 94.524 1.00 40.12 236 LEU D O 1
ATOM 1690 N N . ALA A 1 219 ? 117.615 130.053 92.894 1.00 35.73 237 ALA D N 1
ATOM 1691 C CA . ALA A 1 219 ? 116.198 130.261 92.633 1.00 32.32 237 ALA D CA 1
ATOM 1692 C C . ALA A 1 219 ? 115.290 129.437 93.538 1.00 34.50 237 ALA D C 1
ATOM 1693 O O . ALA A 1 219 ? 114.164 129.865 93.812 1.00 39.88 237 ALA D O 1
ATOM 1695 N N . ARG A 1 220 ? 115.744 128.277 94.009 1.00 35.63 238 ARG D N 1
ATOM 1696 C CA . ARG A 1 220 ? 114.913 127.397 94.822 1.00 33.44 238 ARG D CA 1
ATOM 1697 C C . ARG A 1 220 ? 115.118 127.598 96.315 1.00 36.26 238 ARG D C 1
ATOM 1698 O O . ARG A 1 220 ? 114.180 127.396 97.095 1.00 41.12 238 ARG D O 1
ATOM 1706 N N . SER A 1 221 ? 116.319 127.989 96.741 1.00 36.30 239 SER D N 1
ATOM 1707 C CA . SER A 1 221 ? 116.585 128.183 98.161 1.00 34.46 239 SER D CA 1
ATOM 1708 C C . SER A 1 221 ? 115.882 129.430 98.676 1.00 36.46 239 SER D C 1
ATOM 1709 O O . SER A 1 221 ? 115.646 130.383 97.929 1.00 37.48 239 SER D O 1
ATOM 1712 N N . SER A 1 222 ? 115.547 129.414 99.964 1.00 35.98 240 SER D N 1
ATOM 1713 C CA . SER A 1 222 ? 114.860 130.518 100.621 1.00 36.71 240 SER D CA 1
ATOM 1714 C C . SER A 1 222 ? 115.683 130.987 101.811 1.00 33.56 240 SER D C 1
ATOM 1715 O O . SER A 1 222 ? 116.734 130.410 102.110 1.00 36.57 240 SER D O 1
ATOM 1718 N N . PHE A 1 223 ? 115.200 132.030 102.490 1.00 33.57 241 PHE D N 1
ATOM 1719 C CA . PHE A 1 223 ? 115.927 132.579 103.628 1.00 35.71 241 PHE D CA 1
ATOM 1720 C C . PHE A 1 223 ? 115.335 132.141 104.960 1.00 37.47 241 PHE D C 1
ATOM 1721 O O . PHE A 1 223 ? 115.919 132.430 106.010 1.00 39.36 241 PHE D O 1
ATOM 1729 N N . GLN A 1 224 ? 114.191 131.451 104.946 1.00 43.22 242 GLN D N 1
ATOM 1730 C CA . GLN A 1 224 ? 113.575 131.025 106.198 1.00 44.74 242 GLN D CA 1
ATOM 1731 C C . GLN A 1 224 ? 114.154 129.699 106.679 1.00 44.38 242 GLN D C 1
ATOM 1732 O O . GLN A 1 224 ? 114.426 129.531 107.873 1.00 48.84 242 GLN D O 1
ATOM 1738 N N . THR A 1 225 ? 114.347 128.749 105.768 1.00 37.19 243 THR D N 1
ATOM 1739 C CA . THR A 1 225 ? 114.889 127.449 106.135 1.00 33.97 243 THR D CA 1
ATOM 1740 C C . THR A 1 225 ? 116.372 127.562 106.460 1.00 34.13 243 THR D C 1
ATOM 1741 O O . THR A 1 225 ? 117.050 128.498 106.024 1.00 38.01 243 THR D O 1
ATOM 1745 N N . MET A 1 226 ? 116.875 126.598 107.234 1.00 34.51 244 MET D N 1
ATOM 1746 C CA . MET A 1 226 ? 118.283 126.617 107.616 1.00 32.78 244 MET D CA 1
ATOM 1747 C C . MET A 1 226 ? 119.165 126.049 106.513 1.00 31.10 244 MET D C 1
ATOM 1748 O O . MET A 1 226 ? 120.331 126.436 106.377 1.00 35.43 244 MET D O 1
ATOM 1753 N N . GLN A 1 227 ? 118.626 125.126 105.714 1.00 29.04 245 GLN D N 1
ATOM 1754 C CA . GLN A 1 227 ? 119.409 124.532 104.635 1.00 26.89 245 GLN D CA 1
ATOM 1755 C C . GLN A 1 227 ? 119.599 125.517 103.488 1.00 29.02 245 GLN D C 1
ATOM 1756 O O . GLN A 1 227 ? 120.678 125.587 102.886 1.00 35.67 245 GLN D O 1
ATOM 1762 N N . GLY A 1 228 ? 118.559 126.286 103.173 1.00 30.04 246 GLY D N 1
ATOM 1763 C CA . GLY A 1 228 ? 118.613 127.243 102.086 1.00 25.35 246 GLY D CA 1
ATOM 1764 C C . GLY A 1 228 ? 119.658 128.321 102.282 1.00 25.95 246 GLY D C 1
ATOM 1765 O O . GLY A 1 228 ? 120.330 128.719 101.327 1.00 34.30 246 GLY D O 1
ATOM 1766 N N . VAL A 1 229 ? 119.807 128.801 103.519 1.00 23.41 247 VAL D N 1
ATOM 1767 C CA . VAL A 1 229 ? 120.801 129.834 103.799 1.00 24.79 247 VAL D CA 1
ATOM 1768 C C . VAL A 1 229 ? 122.205 129.303 103.541 1.00 25.59 247 VAL D C 1
ATOM 1769 O O . VAL A 1 229 ? 123.039 129.975 102.923 1.00 32.43 247 VAL D O 1
ATOM 1773 N N . ILE A 1 230 ? 122.482 128.080 104.000 1.00 26.64 248 ILE D N 1
ATOM 1774 C CA . ILE A 1 230 ? 123.808 127.493 103.815 1.00 26.52 248 ILE D CA 1
ATOM 1775 C C . ILE A 1 230 ? 124.060 127.209 102.339 1.00 21.31 248 ILE D C 1
ATOM 1776 O O . ILE A 1 230 ? 125.178 127.369 101.834 1.00 30.64 248 ILE D O 1
ATOM 1781 N N . THR A 1 231 ? 123.017 126.785 101.624 1.00 22.50 249 THR D N 1
ATOM 1782 C CA . THR A 1 231 ? 123.133 126.529 100.193 1.00 23.82 249 THR D CA 1
ATOM 1783 C C . THR A 1 231 ? 123.467 127.815 99.446 1.00 23.14 249 THR D C 1
ATOM 1784 O O . THR A 1 231 ? 124.351 127.827 98.583 1.00 29.16 249 THR D O 1
ATOM 1788 N N . MET A 1 232 ? 122.766 128.902 99.778 1.00 27.88 250 MET D N 1
ATOM 1789 C CA . MET A 1 232 ? 123.036 130.186 99.139 1.00 25.75 250 MET D CA 1
ATOM 1790 C C . MET A 1 232 ? 124.432 130.686 99.486 1.00 24.37 250 MET D C 1
ATOM 1791 O O . MET A 1 232 ? 125.124 131.262 98.638 1.00 31.95 250 MET D O 1
ATOM 1796 N N . ASP A 1 233 ? 124.864 130.473 100.732 1.00 23.05 251 ASP D N 1
ATOM 1797 C CA . ASP A 1 233 ? 126.218 130.840 101.132 1.00 23.28 251 ASP D CA 1
ATOM 1798 C C . ASP A 1 233 ? 127.251 130.110 100.281 1.00 22.97 251 ASP D C 1
ATOM 1799 O O . ASP A 1 233 ? 128.174 130.726 99.733 1.00 27.68 251 ASP D O 1
ATOM 1804 N N . GLY A 1 234 ? 127.107 128.788 100.164 1.00 23.30 252 GLY D N 1
ATOM 1805 C CA . GLY A 1 234 ? 128.044 128.019 99.360 1.00 21.16 252 GLY D CA 1
ATOM 1806 C C . GLY A 1 234 ? 128.034 128.427 97.899 1.00 22.04 252 GLY D C 1
ATOM 1807 O O . GLY A 1 234 ? 129.088 128.532 97.267 1.00 27.46 252 GLY D O 1
ATOM 1808 N N . THR A 1 235 ? 126.843 128.674 97.346 1.00 24.12 253 THR D N 1
ATOM 1809 C CA . THR A 1 235 ? 126.744 129.073 95.946 1.00 22.22 253 THR D CA 1
ATOM 1810 C C . THR A 1 235 ? 127.409 130.424 95.712 1.00 25.01 253 THR D C 1
ATOM 1811 O O . THR A 1 235 ? 128.131 130.612 94.725 1.00 28.80 253 THR D O 1
ATOM 1815 N N . LEU A 1 236 ? 127.181 131.380 96.617 1.00 25.15 254 LEU D N 1
ATOM 1816 C CA . LEU A 1 236 ? 127.802 132.693 96.481 1.00 21.80 254 LEU D CA 1
ATOM 1817 C C . LEU A 1 236 ? 129.316 132.602 96.603 1.00 23.13 254 LEU D C 1
ATOM 1818 O O . LEU A 1 236 ? 130.045 133.244 95.837 1.00 29.82 254 LEU D O 1
ATOM 1823 N N . GLN A 1 237 ? 129.811 131.809 97.557 1.00 24.00 255 GLN D N 1
ATOM 1824 C CA . GLN A 1 237 ? 131.255 131.652 97.706 1.00 20.71 255 GLN D CA 1
ATOM 1825 C C . GLN A 1 237 ? 131.868 131.024 96.460 1.00 19.86 255 GLN D C 1
ATOM 1826 O O . GLN A 1 237 ? 132.914 131.471 95.974 1.00 24.06 255 GLN D O 1
ATOM 1832 N N . ALA A 1 238 ? 131.219 129.987 95.922 1.00 20.21 256 ALA D N 1
ATOM 1833 C CA . ALA A 1 238 ? 131.734 129.334 94.723 1.00 23.14 256 ALA D CA 1
ATOM 1834 C C . ALA A 1 238 ? 131.742 130.287 93.535 1.00 24.71 256 ALA D C 1
ATOM 1835 O O . ALA A 1 238 ? 132.732 130.359 92.797 1.00 25.24 256 ALA D O 1
ATOM 1837 N N . LEU A 1 239 ? 130.651 131.032 93.337 1.00 28.30 257 LEU D N 1
ATOM 1838 C CA . LEU A 1 239 ? 130.588 131.969 92.220 1.00 22.34 257 LEU D CA 1
ATOM 1839 C C . LEU A 1 239 ? 131.636 133.066 92.359 1.00 24.51 257 LEU D C 1
ATOM 1840 O O . LEU A 1 239 ? 132.288 133.439 91.376 1.00 29.23 257 LEU D O 1
ATOM 1845 N N . ALA A 1 240 ? 131.819 133.589 93.575 1.00 23.55 258 ALA D N 1
ATOM 1846 C CA . ALA A 1 240 ? 132.815 134.634 93.786 1.00 23.93 258 ALA D CA 1
ATOM 1847 C C . ALA A 1 240 ? 134.222 134.116 93.523 1.00 26.38 258 ALA D C 1
ATOM 1848 O O . ALA A 1 240 ? 135.022 134.785 92.859 1.00 32.11 258 ALA D O 1
ATOM 1850 N N . GLN A 1 241 ? 134.541 132.919 94.023 1.00 24.94 259 GLN D N 1
ATOM 1851 C CA . GLN A 1 241 ? 135.874 132.366 93.806 1.00 21.97 259 GLN D CA 1
ATOM 1852 C C . GLN A 1 241 ? 136.116 132.064 92.331 1.00 24.74 259 GLN D C 1
ATOM 1853 O O . GLN A 1 241 ? 137.230 132.252 91.827 1.00 31.46 259 GLN D O 1
ATOM 1859 N N . ILE A 1 242 ? 135.083 131.605 91.619 1.00 24.25 260 ILE D N 1
ATOM 1860 C CA . ILE A 1 242 ? 135.238 131.320 90.196 1.00 25.54 260 ILE D CA 1
ATOM 1861 C C . ILE A 1 242 ? 135.444 132.609 89.410 1.00 25.35 260 ILE D C 1
ATOM 1862 O O . ILE A 1 242 ? 136.300 132.678 88.519 1.00 31.51 260 ILE D O 1
ATOM 1867 N N . PHE A 1 243 ? 134.676 133.654 89.731 1.00 29.31 261 PHE D N 1
ATOM 1868 C CA . PHE A 1 243 ? 134.839 134.925 89.032 1.00 26.50 261 PHE D CA 1
ATOM 1869 C C . PHE A 1 243 ? 136.163 135.594 89.382 1.00 25.94 261 PHE D C 1
ATOM 1870 O O . PHE A 1 243 ? 136.686 136.380 88.584 1.00 30.69 261 PHE D O 1
ATOM 1878 N N . LYS A 1 244 ? 136.716 135.300 90.560 1.00 28.32 262 LYS D N 1
ATOM 1879 C CA . LYS A 1 244 ? 138.009 135.867 90.928 1.00 28.25 262 LYS D CA 1
ATOM 1880 C C . LYS A 1 244 ? 139.148 135.137 90.226 1.00 27.14 262 LYS D C 1
ATOM 1881 O O . LYS A 1 244 ? 140.032 135.768 89.634 1.00 32.35 262 LYS D O 1
ATOM 1887 N N . HIS A 1 245 ? 139.146 133.807 90.282 1.00 27.54 263 HIS D N 1
ATOM 1888 C CA . HIS A 1 245 ? 140.198 133.004 89.658 1.00 24.43 263 HIS D CA 1
ATOM 1889 C C . HIS A 1 245 ? 139.742 132.493 88.290 1.00 31.24 263 HIS D C 1
ATOM 1890 O O . HIS A 1 245 ? 139.675 131.293 88.023 1.00 36.71 263 HIS D O 1
ATOM 1897 N N . GLY A 1 246 ? 139.428 133.443 87.413 1.00 32.37 264 GLY D N 1
ATOM 1898 C CA . GLY A 1 246 ? 138.981 133.111 86.073 1.00 34.18 264 GLY D CA 1
ATOM 1899 C C . GLY A 1 246 ? 139.365 134.191 85.086 1.00 36.75 264 GLY D C 1
ATOM 1900 O O . GLY A 1 246 ? 139.647 135.335 85.458 1.00 40.87 264 GLY D O 1
ATOM 1901 N N . LYS A 1 247 ? 139.373 133.809 83.812 1.00 45.55 265 LYS D N 1
ATOM 1902 C CA . LYS A 1 247 ? 139.711 134.733 82.742 1.00 47.31 265 LYS D CA 1
ATOM 1903 C C . LYS A 1 247 ? 138.540 135.672 82.456 1.00 46.04 265 LYS D C 1
ATOM 1904 O O . LYS A 1 247 ? 137.426 135.498 82.955 1.00 47.91 265 LYS D O 1
ATOM 1910 N N . ARG A 1 248 ? 138.809 136.685 81.630 1.00 42.01 266 ARG D N 1
ATOM 1911 C CA . ARG A 1 248 ? 137.775 137.656 81.289 1.00 40.66 266 ARG D CA 1
ATOM 1912 C C . ARG A 1 248 ? 136.954 137.206 80.087 1.00 41.31 266 ARG D C 1
ATOM 1913 O O . ARG A 1 248 ? 135.759 137.509 80.001 1.00 41.01 266 ARG D O 1
ATOM 1921 N N . GLU A 1 249 ? 137.574 136.484 79.151 1.00 49.00 267 GLU D N 1
ATOM 1922 C CA . GLU A 1 249 ? 136.849 136.036 77.966 1.00 48.76 267 GLU D CA 1
ATOM 1923 C C . GLU A 1 249 ? 135.910 134.879 78.282 1.00 49.57 267 GLU D C 1
ATOM 1924 O O . GLU A 1 249 ? 134.994 134.596 77.502 1.00 49.79 267 GLU D O 1
ATOM 1930 N N . ASP A 1 250 ? 136.043 134.209 79.364 1.00 50.74 268 ASP D N 1
ATOM 1931 C CA . ASP A 1 250 ? 135.194 133.026 79.674 1.00 49.21 268 ASP D CA 1
ATOM 1932 C C . ASP A 1 250 ? 133.904 133.464 80.376 1.00 47.92 268 ASP D C 1
ATOM 1933 O O . ASP A 1 250 ? 132.825 133.003 79.957 1.00 49.57 268 ASP D O 1
ATOM 1938 N N . CYS A 1 251 ? 134.013 134.305 81.409 1.00 41.72 269 CYS D N 1
ATOM 1939 C CA . CYS A 1 251 ? 132.817 134.718 82.193 1.00 39.68 269 CYS D CA 1
ATOM 1940 C C . CYS A 1 251 ? 132.024 135.784 81.429 1.00 39.55 269 CYS D C 1
ATOM 1941 O O . CYS A 1 251 ? 130.886 136.078 81.846 1.00 43.63 269 CYS D O 1
ATOM 1944 N N . LEU A 1 252 ? 132.597 136.335 80.355 1.00 39.24 270 LEU D N 1
ATOM 1945 C CA . LEU A 1 252 ? 131.923 137.431 79.605 1.00 38.49 270 LEU D CA 1
ATOM 1946 C C . LEU A 1 252 ? 130.545 136.967 79.109 1.00 37.30 270 LEU D C 1
ATOM 1947 O O . LEU A 1 252 ? 129.555 137.660 79.415 1.00 40.79 270 LEU D O 1
ATOM 1952 N N . PRO A 1 253 ? 130.424 135.841 78.369 1.00 34.50 271 PRO D N 1
ATOM 1953 C CA . PRO A 1 253 ? 129.134 135.412 77.815 1.00 37.68 271 PRO D CA 1
ATOM 1954 C C . PRO A 1 253 ? 128.151 135.018 78.925 1.00 38.15 271 PRO D C 1
ATOM 1955 O O . PRO A 1 253 ? 127.055 134.600 78.603 1.00 39.62 271 PRO D O 1
ATOM 1959 N N . TYR A 1 254 ? 128.560 135.161 80.188 1.00 38.36 272 TYR D N 1
ATOM 1960 C CA . TYR A 1 254 ? 127.716 134.761 81.313 1.00 35.51 272 TYR D CA 1
ATOM 1961 C C . TYR A 1 254 ? 127.848 135.704 82.500 1.00 34.61 272 TYR D C 1
ATOM 1962 O O . TYR A 1 254 ? 127.779 135.272 83.655 1.00 38.58 272 TYR D O 1
ATOM 1971 N N . ALA A 1 255 ? 128.040 136.998 82.249 1.00 35.23 273 ALA D N 1
ATOM 1972 C CA . ALA A 1 255 ? 128.169 137.970 83.326 1.00 32.73 273 ALA D CA 1
ATOM 1973 C C . ALA A 1 255 ? 126.881 138.736 83.587 1.00 35.08 273 ALA D C 1
ATOM 1974 O O . ALA A 1 255 ? 126.782 139.439 84.600 1.00 37.54 273 ALA D O 1
ATOM 1976 N N . ALA A 1 256 ? 125.893 138.619 82.700 1.00 35.01 274 ALA D N 1
ATOM 1977 C CA . ALA A 1 256 ? 124.621 139.306 82.879 1.00 31.70 274 ALA D CA 1
ATOM 1978 C C . ALA A 1 256 ? 123.548 138.412 83.485 1.00 36.67 274 ALA D C 1
ATOM 1979 O O . ALA A 1 256 ? 122.692 138.904 84.229 1.00 40.77 274 ALA D O 1
ATOM 1981 N N . THR A 1 257 ? 123.575 137.111 83.184 1.00 35.91 275 THR D N 1
ATOM 1982 C CA . THR A 1 257 ? 122.579 136.203 83.744 1.00 34.13 275 THR D CA 1
ATOM 1983 C C . THR A 1 257 ? 122.733 136.080 85.254 1.00 32.36 275 THR D C 1
ATOM 1984 O O . THR A 1 257 ? 121.736 136.015 85.984 1.00 36.28 275 THR D O 1
ATOM 1988 N N . VAL A 1 258 ? 123.975 136.054 85.743 1.00 32.26 276 VAL D N 1
ATOM 1989 C CA . VAL A 1 258 ? 124.206 135.977 87.183 1.00 30.75 276 VAL D CA 1
ATOM 1990 C C . VAL A 1 258 ? 123.659 137.218 87.876 1.00 31.66 276 VAL D C 1
ATOM 1991 O O . VAL A 1 258 ? 123.026 137.128 88.935 1.00 38.13 276 VAL D O 1
ATOM 1995 N N . LEU A 1 259 ? 123.883 138.394 87.285 1.00 34.95 277 LEU D N 1
ATOM 1996 C CA . LEU A 1 259 ? 123.363 139.625 87.871 1.00 34.59 277 LEU D CA 1
ATOM 1997 C C . LEU A 1 259 ? 121.840 139.655 87.834 1.00 34.49 277 LEU D C 1
ATOM 1998 O O . LEU A 1 259 ? 121.196 140.090 88.796 1.00 39.48 277 LEU D O 1
ATOM 2003 N N . ARG A 1 260 ? 121.245 139.191 86.732 1.00 35.40 278 ARG D N 1
ATOM 2004 C CA . ARG A 1 260 ? 119.789 139.176 86.630 1.00 37.28 278 ARG D CA 1
ATOM 2005 C C . ARG A 1 260 ? 119.175 138.211 87.637 1.00 38.65 278 ARG D C 1
ATOM 2006 O O . ARG A 1 260 ? 118.089 138.466 88.170 1.00 42.09 278 ARG D O 1
ATOM 2014 N N . CYS A 1 261 ? 119.858 137.098 87.913 1.00 37.26 279 CYS D N 1
ATOM 2015 C CA . CYS A 1 261 ? 119.353 136.154 88.905 1.00 35.47 279 CYS D CA 1
ATOM 2016 C C . CYS A 1 261 ? 119.561 136.666 90.325 1.00 35.53 279 CYS D C 1
ATOM 2017 O O . CYS A 1 261 ? 118.737 136.395 91.206 1.00 40.52 279 CYS D O 1
ATOM 2020 N N . LEU A 1 262 ? 120.648 137.403 90.567 1.00 34.73 280 LEU D N 1
ATOM 2021 C CA . LEU A 1 262 ? 120.898 137.930 91.904 1.00 34.50 280 LEU D CA 1
ATOM 2022 C C . LEU A 1 262 ? 120.001 139.121 92.217 1.00 37.07 280 LEU D C 1
ATOM 2023 O O . LEU A 1 262 ? 119.707 139.380 93.389 1.00 40.20 280 LEU D O 1
ATOM 2028 N N . ASP A 1 263 ? 119.563 139.855 91.191 1.00 40.58 281 ASP D N 1
ATOM 2029 C CA . ASP A 1 263 ? 118.672 140.987 91.426 1.00 40.30 281 ASP D CA 1
ATOM 2030 C C . ASP A 1 263 ? 117.304 140.533 91.919 1.00 41.20 281 ASP D C 1
ATOM 2031 O O . ASP A 1 263 ? 116.645 141.257 92.673 1.00 44.15 281 ASP D O 1
ATOM 2036 N N . GLY A 1 264 ? 116.861 139.345 91.507 1.00 42.02 282 GLY D N 1
ATOM 2037 C CA . GLY A 1 264 ? 115.574 138.831 91.934 1.00 40.64 282 GLY D CA 1
ATOM 2038 C C . GLY A 1 264 ? 115.573 138.120 93.268 1.00 41.81 282 GLY D C 1
ATOM 2039 O O . GLY A 1 264 ? 114.504 137.725 93.742 1.00 44.42 282 GLY D O 1
ATOM 2040 N N . CYS A 1 265 ? 116.743 137.947 93.885 1.00 42.41 283 CYS D N 1
ATOM 2041 C CA . CYS A 1 265 ? 116.823 137.269 95.173 1.00 39.81 283 CYS D CA 1
ATOM 2042 C C . CYS A 1 265 ? 116.573 138.204 96.348 1.00 39.29 283 CYS D C 1
ATOM 2043 O O . CYS A 1 265 ? 116.305 137.723 97.454 1.00 42.70 283 CYS D O 1
ATOM 2046 N N . ARG A 1 266 ? 116.657 139.519 96.132 1.00 42.07 284 ARG D N 1
ATOM 2047 C CA . ARG A 1 266 ? 116.444 140.522 97.175 1.00 41.79 284 ARG D CA 1
ATOM 2048 C C . ARG A 1 266 ? 117.395 140.297 98.353 1.00 38.30 284 ARG D C 1
ATOM 2049 O O . ARG A 1 266 ? 116.993 139.922 99.457 1.00 40.38 284 ARG D O 1
ATOM 2057 N N . LEU A 1 267 ? 118.684 140.537 98.092 1.00 35.00 285 LEU D N 1
ATOM 2058 C CA . LEU A 1 267 ? 119.688 140.342 99.138 1.00 35.03 285 LEU D CA 1
ATOM 2059 C C . LEU A 1 267 ? 119.720 141.493 100.136 1.00 34.12 285 LEU D C 1
ATOM 2060 O O . LEU A 1 267 ? 119.739 141.224 101.350 1.00 35.41 285 LEU D O 1
ATOM 2065 N N . PRO A 1 268 ? 119.740 142.770 99.727 1.00 35.44 286 PRO D N 1
ATOM 2066 C CA . PRO A 1 268 ? 119.743 143.845 100.736 1.00 35.34 286 PRO D CA 1
ATOM 2067 C C . PRO A 1 268 ? 118.498 143.870 101.607 1.00 35.52 286 PRO D C 1
ATOM 2068 O O . PRO A 1 268 ? 118.554 144.369 102.739 1.00 38.71 286 PRO D O 1
ATOM 2072 N N . GLU A 1 269 ? 117.375 143.349 101.117 1.00 39.65 287 GLU D N 1
ATOM 2073 C CA . GLU A 1 269 ? 116.133 143.318 101.889 1.00 38.24 287 GLU D CA 1
ATOM 2074 C C . GLU A 1 269 ? 115.980 141.971 102.600 1.00 36.83 287 GLU D C 1
ATOM 2075 O O . GLU A 1 269 ? 115.017 141.230 102.407 1.00 39.63 287 GLU D O 1
ATOM 2081 N N . SER A 1 270 ? 116.965 141.666 103.443 1.00 34.07 288 SER D N 1
ATOM 2082 C CA . SER A 1 270 ? 116.982 140.429 104.209 1.00 33.23 288 SER D CA 1
ATOM 2083 C C . SER A 1 270 ? 117.526 140.720 105.602 1.00 33.83 288 SER D C 1
ATOM 2084 O O . SER A 1 270 ? 117.645 141.876 106.018 1.00 36.98 288 SER D O 1
ATOM 2087 N N . ASN A 1 271 ? 117.859 139.653 106.327 1.00 30.24 289 ASN D N 1
ATOM 2088 C CA . ASN A 1 271 ? 118.391 139.757 107.680 1.00 26.81 289 ASN D CA 1
ATOM 2089 C C . ASN A 1 271 ? 119.782 139.149 107.805 1.00 31.43 289 ASN D C 1
ATOM 2090 O O . ASN A 1 271 ? 120.484 139.421 108.785 1.00 33.09 289 ASN D O 1
ATOM 2095 N N . GLN A 1 272 ? 120.201 138.342 106.835 1.00 30.89 290 GLN D N 1
ATOM 2096 C CA . GLN A 1 272 ? 121.500 137.682 106.863 1.00 25.41 290 GLN D CA 1
ATOM 2097 C C . GLN A 1 272 ? 122.580 138.686 106.474 1.00 22.45 290 GLN D C 1
ATOM 2098 O O . GLN A 1 272 ? 122.475 139.345 105.435 1.00 31.54 290 GLN D O 1
ATOM 2104 N N . THR A 1 273 ? 123.615 138.797 107.310 1.00 21.13 291 THR D N 1
ATOM 2105 C CA . THR A 1 273 ? 124.706 139.723 107.026 1.00 23.04 291 THR D CA 1
ATOM 2106 C C . THR A 1 273 ? 125.759 139.089 106.124 1.00 24.13 291 THR D C 1
ATOM 2107 O O . THR A 1 273 ? 126.293 139.753 105.226 1.00 30.01 291 THR D O 1
ATOM 2111 N N . LEU A 1 274 ? 126.071 137.810 106.350 1.00 22.24 292 LEU D N 1
ATOM 2112 C CA . LEU A 1 274 ? 127.069 137.135 105.528 1.00 22.07 292 LEU D CA 1
ATOM 2113 C C . LEU A 1 274 ? 126.624 137.055 104.073 1.00 23.05 292 LEU D C 1
ATOM 2114 O O . LEU A 1 274 ? 127.424 137.283 103.159 1.00 28.81 292 LEU D O 1
ATOM 2119 N N . LEU A 1 275 ? 125.347 136.742 103.840 1.00 23.48 293 LEU D N 1
ATOM 2120 C CA . LEU A 1 275 ? 124.841 136.680 102.473 1.00 26.87 293 LEU D CA 1
ATOM 2121 C C . LEU A 1 275 ? 124.860 138.054 101.815 1.00 25.77 293 LEU D C 1
ATOM 2122 O O . LEU A 1 275 ? 125.155 138.174 100.621 1.00 32.50 293 LEU D O 1
ATOM 2127 N N . ARG A 1 276 ? 124.559 139.106 102.582 1.00 23.32 294 ARG D N 1
ATOM 2128 C CA . ARG A 1 276 ? 124.614 140.457 102.032 1.00 19.39 294 ARG D CA 1
ATOM 2129 C C . ARG A 1 276 ? 126.036 140.835 101.638 1.00 20.19 294 ARG D C 1
ATOM 2130 O O . ARG A 1 276 ? 126.265 141.379 100.551 1.00 27.31 294 ARG D O 1
ATOM 2138 N N . LYS A 1 277 ? 127.007 140.551 102.511 1.00 24.27 295 LYS D N 1
ATOM 2139 C CA . LYS A 1 277 ? 128.399 140.847 102.187 1.00 19.27 295 LYS D CA 1
ATOM 2140 C C . LYS A 1 277 ? 128.871 140.032 100.990 1.00 21.78 295 LYS D C 1
ATOM 2141 O O . LYS A 1 277 ? 129.623 140.533 100.144 1.00 28.60 295 LYS D O 1
ATOM 2147 N N . LEU A 1 278 ? 128.430 138.775 100.894 1.00 20.60 296 LEU D N 1
ATOM 2148 C CA . LEU A 1 278 ? 128.821 137.940 99.765 1.00 19.26 296 LEU D CA 1
ATOM 2149 C C . LEU A 1 278 ? 128.230 138.461 98.463 1.00 23.37 296 LEU D C 1
ATOM 2150 O O . LEU A 1 278 ? 128.906 138.474 97.429 1.00 28.88 296 LEU D O 1
ATOM 2155 N N . GLY A 1 279 ? 126.970 138.899 98.492 1.00 25.65 297 GLY D N 1
ATOM 2156 C CA . GLY A 1 279 ? 126.378 139.492 97.304 1.00 22.61 297 GLY D CA 1
ATOM 2157 C C . GLY A 1 279 ? 127.059 140.786 96.904 1.00 22.20 297 GLY D C 1
ATOM 2158 O O . GLY A 1 279 ? 127.237 141.064 95.715 1.00 28.74 297 GLY D O 1
ATOM 2159 N N . VAL A 1 280 ? 127.456 141.591 97.892 1.00 23.34 298 VAL D N 1
ATOM 2160 C CA . VAL A 1 280 ? 128.182 142.826 97.601 1.00 22.76 298 VAL D CA 1
ATOM 2161 C C . VAL A 1 280 ? 129.516 142.510 96.935 1.00 21.91 298 VAL D C 1
ATOM 2162 O O . VAL A 1 280 ? 129.891 143.125 95.929 1.00 29.84 298 VAL D O 1
ATOM 2166 N N . LYS A 1 281 ? 130.248 141.535 97.480 1.00 23.87 299 LYS D N 1
ATOM 2167 C CA . LYS A 1 281 ? 131.524 141.149 96.884 1.00 20.68 299 LYS D CA 1
ATOM 2168 C C . LYS A 1 281 ? 131.330 140.582 95.482 1.00 24.01 299 LYS D C 1
ATOM 2169 O O . LYS A 1 281 ? 132.131 140.850 94.578 1.00 32.37 299 LYS D O 1
ATOM 2175 N N . LEU A 1 282 ? 130.260 139.809 95.279 1.00 21.23 300 LEU D N 1
ATOM 2176 C CA . LEU A 1 282 ? 130.006 139.214 93.971 1.00 21.28 300 LEU D CA 1
ATOM 2177 C C . LEU A 1 282 ? 129.687 140.282 92.934 1.00 22.22 300 LEU D C 1
ATOM 2178 O O . LEU A 1 282 ? 130.204 140.245 91.811 1.00 30.19 300 LEU D O 1
ATOM 2183 N N . VAL A 1 283 ? 128.838 141.249 93.290 1.00 23.97 301 VAL D N 1
ATOM 2184 C CA . VAL A 1 283 ? 128.507 142.301 92.335 1.00 26.07 301 VAL D CA 1
ATOM 2185 C C . VAL A 1 283 ? 129.710 143.208 92.099 1.00 26.04 301 VAL D C 1
ATOM 2186 O O . VAL A 1 283 ? 129.901 143.716 90.987 1.00 28.64 301 VAL D O 1
ATOM 2190 N N . GLN A 1 284 ? 130.563 143.393 93.112 1.00 26.95 302 GLN D N 1
ATOM 2191 C CA . GLN A 1 284 ? 131.785 144.167 92.919 1.00 21.31 302 GLN D CA 1
ATOM 2192 C C . GLN A 1 284 ? 132.717 143.475 91.931 1.00 26.11 302 GLN D C 1
ATOM 2193 O O . GLN A 1 284 ? 133.263 144.111 91.021 1.00 30.86 302 GLN D O 1
ATOM 2199 N N . ARG A 1 285 ? 132.901 142.162 92.090 1.00 29.02 303 ARG D N 1
ATOM 2200 C CA . ARG A 1 285 ? 133.766 141.426 91.173 1.00 26.16 303 ARG D CA 1
ATOM 2201 C C . ARG A 1 285 ? 133.168 141.373 89.772 1.00 27.52 303 ARG D C 1
ATOM 2202 O O . ARG A 1 285 ? 133.900 141.428 88.778 1.00 33.25 303 ARG D O 1
ATOM 2210 N N . LEU A 1 286 ? 131.839 141.291 89.672 1.00 28.79 304 LEU D N 1
ATOM 2211 C CA . LEU A 1 286 ? 131.192 141.315 88.364 1.00 27.99 304 LEU D CA 1
ATOM 2212 C C . LEU A 1 286 ? 131.406 142.658 87.674 1.00 34.43 304 LEU D C 1
ATOM 2213 O O . LEU A 1 286 ? 131.702 142.714 86.475 1.00 37.45 304 LEU D O 1
ATOM 2218 N N . GLY A 1 287 ? 131.261 143.754 88.422 1.00 35.43 305 GLY D N 1
ATOM 2219 C CA . GLY A 1 287 ? 131.512 145.065 87.846 1.00 35.29 305 GLY D CA 1
ATOM 2220 C C . GLY A 1 287 ? 132.963 145.261 87.452 1.00 31.57 305 GLY D C 1
ATOM 2221 O O . GLY A 1 287 ? 133.261 145.922 86.454 1.00 36.34 305 GLY D O 1
ATOM 2222 N N . LEU A 1 288 ? 133.886 144.692 88.231 1.00 32.36 306 LEU D N 1
ATOM 2223 C CA . LEU A 1 288 ? 135.300 144.782 87.879 1.00 32.08 306 LEU D CA 1
ATOM 2224 C C . LEU A 1 288 ? 135.612 143.965 86.631 1.00 32.94 306 LEU D C 1
ATOM 2225 O O . LEU A 1 288 ? 136.453 144.362 85.816 1.00 37.95 306 LEU D O 1
ATOM 2230 N N . THR A 1 289 ? 134.945 142.821 86.465 1.00 32.35 307 THR D N 1
ATOM 2231 C CA . THR A 1 289 ? 135.152 142.009 85.271 1.00 32.69 307 THR D CA 1
ATOM 2232 C C . THR A 1 289 ? 134.518 142.650 84.042 1.00 35.28 307 THR D C 1
ATOM 2233 O O . THR A 1 289 ? 135.031 142.492 82.928 1.00 40.87 307 THR D O 1
ATOM 2237 N N . PHE A 1 290 ? 133.417 143.384 84.225 1.00 36.16 308 PHE D N 1
ATOM 2238 C CA . PHE A 1 290 ? 132.749 144.021 83.093 1.00 33.79 308 PHE D CA 1
ATOM 2239 C C . PHE A 1 290 ? 133.663 145.031 82.408 1.00 34.31 308 PHE D C 1
ATOM 2240 O O . PHE A 1 290 ? 133.764 145.059 81.176 1.00 38.60 308 PHE D O 1
ATOM 2248 N N . LEU A 1 291 ? 134.337 145.869 83.191 1.00 38.22 309 LEU D N 1
ATOM 2249 C CA . LEU A 1 291 ? 135.210 146.884 82.620 1.00 38.33 309 LEU D CA 1
ATOM 2250 C C . LEU A 1 291 ? 136.490 146.257 82.078 1.00 41.48 309 LEU D C 1
ATOM 2251 O O . LEU A 1 291 ? 136.959 145.223 82.563 1.00 43.92 309 LEU D O 1
ATOM 2256 N N . LYS A 1 292 ? 137.055 146.898 81.058 1.00 46.10 310 LYS D N 1
ATOM 2257 C CA . LYS A 1 292 ? 138.268 146.401 80.437 1.00 48.65 310 LYS D CA 1
ATOM 2258 C C . LYS A 1 292 ? 139.483 146.723 81.304 1.00 50.27 310 LYS D C 1
ATOM 2259 O O . LYS A 1 292 ? 139.580 147.809 81.880 1.00 49.69 310 LYS D O 1
ATOM 2265 N N . PRO A 1 293 ? 140.434 145.782 81.412 1.00 55.15 311 PRO D N 1
ATOM 2266 C CA . PRO A 1 293 ? 141.649 145.980 82.210 1.00 54.95 311 PRO D CA 1
ATOM 2267 C C . PRO A 1 293 ? 142.605 146.989 81.581 1.00 54.62 311 PRO D C 1
ATOM 2268 O O . PRO A 1 293 ? 142.575 148.159 81.961 1.00 56.47 311 PRO D O 1
ATOM 2272 N N . VAL A 1 336 ? 130.398 151.868 81.641 1.00 30.00 354 VAL D N 1
ATOM 2273 C CA . VAL A 1 336 ? 130.183 152.255 80.214 1.00 30.00 354 VAL D CA 1
ATOM 2274 C C . VAL A 1 336 ? 129.324 151.184 79.530 1.00 30.00 354 VAL D C 1
ATOM 2275 O O . VAL A 1 336 ? 128.250 151.543 79.010 1.00 30.00 354 VAL D O 1
ATOM 2279 N N . PRO A 1 337 ? 129.729 149.893 79.507 1.00 30.00 355 PRO D N 1
ATOM 2280 C CA . PRO A 1 337 ? 128.892 148.835 78.932 1.00 30.00 355 PRO D CA 1
ATOM 2281 C C . PRO A 1 337 ? 127.610 148.653 79.756 1.00 30.00 355 PRO D C 1
ATOM 2282 O O . PRO A 1 337 ? 127.620 148.985 80.928 1.00 30.00 355 PRO D O 1
ATOM 2286 N N . GLU A 1 338 ? 126.551 148.131 79.131 1.00 49.01 356 GLU D N 1
ATOM 2287 C CA . GLU A 1 338 ? 125.250 147.965 79.834 1.00 50.92 356 GLU D CA 1
ATOM 2288 C C . GLU A 1 338 ? 125.465 147.176 81.129 1.00 51.75 356 GLU D C 1
ATOM 2289 O O . GLU A 1 338 ? 126.214 146.180 81.096 1.00 53.14 356 GLU D O 1
ATOM 2295 N N . GLY A 1 339 ? 124.832 147.612 82.222 1.00 45.87 357 GLY D N 1
ATOM 2296 C CA . GLY A 1 339 ? 124.956 146.910 83.515 1.00 42.71 357 GLY D CA 1
ATOM 2297 C C . GLY A 1 339 ? 125.918 147.621 84.450 1.00 40.81 357 GLY D C 1
ATOM 2298 O O . GLY A 1 339 ? 125.702 147.554 85.673 1.00 44.96 357 GLY D O 1
ATOM 2299 N N . VAL A 1 340 ? 126.948 148.312 83.961 1.00 37.25 358 VAL D N 1
ATOM 2300 C CA . VAL A 1 340 ? 127.931 148.915 84.920 1.00 36.30 358 VAL D CA 1
ATOM 2301 C C . VAL A 1 340 ? 127.209 149.837 85.918 1.00 35.95 358 VAL D C 1
ATOM 2302 O O . VAL A 1 340 ? 127.524 149.772 87.150 1.00 35.67 358 VAL D O 1
ATOM 2306 N N . GLU A 1 341 ? 126.284 150.666 85.427 1.00 37.38 359 GLU D N 1
ATOM 2307 C CA . GLU A 1 341 ? 125.574 151.637 86.306 1.00 37.51 359 GLU D CA 1
ATOM 2308 C C . GLU A 1 341 ? 124.946 150.910 87.499 1.00 38.25 359 GLU D C 1
ATOM 2309 O O . GLU A 1 341 ? 125.314 151.238 88.644 1.00 39.43 359 GLU D O 1
ATOM 2315 N N . ARG A 1 342 ? 124.041 149.961 87.240 1.00 38.74 360 ARG D N 1
ATOM 2316 C CA . ARG A 1 342 ? 123.324 149.272 88.348 1.00 35.80 360 ARG D CA 1
ATOM 2317 C C . ARG A 1 342 ? 124.344 148.735 89.357 1.00 32.89 360 ARG D C 1
ATOM 2318 O O . ARG A 1 342 ? 124.151 148.964 90.567 1.00 35.92 360 ARG D O 1
ATOM 2326 N N . VAL A 1 343 ? 125.387 148.056 88.874 1.00 31.42 361 VAL D N 1
ATOM 2327 C CA . VAL A 1 343 ? 126.455 147.542 89.782 1.00 33.73 361 VAL D CA 1
ATOM 2328 C C . VAL A 1 343 ? 126.883 148.679 90.714 1.00 31.39 361 VAL D C 1
ATOM 2329 O O . VAL A 1 343 ? 126.806 148.494 91.944 1.00 35.50 361 VAL D O 1
ATOM 2333 N N . ILE A 1 344 ? 127.303 149.813 90.143 1.00 31.90 362 ILE D N 1
ATOM 2334 C CA . ILE A 1 344 ? 127.791 150.960 90.967 1.00 34.23 362 ILE D CA 1
ATOM 2335 C C . ILE A 1 344 ? 126.680 151.404 91.924 1.00 30.40 362 ILE D C 1
ATOM 2336 O O . ILE A 1 344 ? 126.999 151.747 93.079 1.00 33.73 362 ILE D O 1
ATOM 2341 N N . GLU A 1 345 ? 125.429 151.409 91.453 1.00 32.18 363 GLU D N 1
ATOM 2342 C CA . GLU A 1 345 ? 124.283 151.821 92.306 1.00 31.10 363 GLU D CA 1
ATOM 2343 C C . GLU A 1 345 ? 124.197 150.881 93.512 1.00 29.72 363 GLU D C 1
ATOM 2344 O O . GLU A 1 345 ? 124.064 151.385 94.646 1.00 30.14 363 GLU D O 1
ATOM 2350 N N . GLN A 1 346 ? 124.279 149.570 93.269 1.00 31.43 364 GLN D N 1
ATOM 2351 C CA . GLN A 1 346 ? 124.227 148.574 94.371 1.00 26.97 364 GLN D CA 1
ATOM 2352 C C . GLN A 1 346 ? 125.404 148.818 95.322 1.00 24.78 364 GLN D C 1
ATOM 2353 O O . GLN A 1 346 ? 125.192 148.761 96.548 1.00 29.97 364 GLN D O 1
ATOM 2359 N N . LEU A 1 347 ? 126.591 149.088 94.770 1.00 26.88 365 LEU D N 1
ATOM 2360 C CA . LEU A 1 347 ? 127.787 149.358 95.613 1.00 24.69 365 LEU D CA 1
ATOM 2361 C C . LEU A 1 347 ? 127.491 150.540 96.541 1.00 26.92 365 LEU D C 1
ATOM 2362 O O . LEU A 1 347 ? 127.773 150.424 97.748 1.00 29.34 365 LEU D O 1
ATOM 2367 N N . LEU A 1 348 ? 126.932 151.626 95.996 1.00 27.72 366 LEU D N 1
ATOM 2368 C CA . LEU A 1 348 ? 126.617 152.833 96.808 1.00 21.51 366 LEU D CA 1
ATOM 2369 C C . LEU A 1 348 ? 125.585 152.471 97.882 1.00 25.29 366 LEU D C 1
ATOM 2370 O O . LEU A 1 348 ? 125.876 152.687 99.068 1.00 32.05 366 LEU D O 1
ATOM 2375 N N . VAL A 1 349 ? 124.421 151.961 97.475 1.00 25.43 367 VAL D N 1
ATOM 2376 C CA . VAL A 1 349 ? 123.384 151.561 98.423 1.00 23.81 367 VAL D CA 1
ATOM 2377 C C . VAL A 1 349 ? 124.000 150.795 99.587 1.00 21.63 367 VAL D C 1
ATOM 2378 O O . VAL A 1 349 ? 123.692 151.053 100.757 1.00 27.76 367 VAL D O 1
ATOM 2382 N N . GLY A 1 350 ? 124.886 149.845 99.284 1.00 19.91 368 GLY D N 1
ATOM 2383 C CA . GLY A 1 350 ? 125.558 149.075 100.315 1.00 24.14 368 GLY D CA 1
ATOM 2384 C C . GLY A 1 350 ? 126.507 149.881 101.178 1.00 22.62 368 GLY D C 1
ATOM 2385 O O . GLY A 1 350 ? 126.802 149.459 102.303 1.00 31.01 368 GLY D O 1
ATOM 2386 N N . LEU A 1 351 ? 126.998 151.019 100.679 1.00 20.15 369 LEU D N 1
ATOM 2387 C CA . LEU A 1 351 ? 127.849 151.886 101.487 1.00 20.65 369 LEU D CA 1
ATOM 2388 C C . LEU A 1 351 ? 127.157 152.366 102.756 1.00 22.06 369 LEU D C 1
ATOM 2389 O O . LEU A 1 351 ? 127.840 152.661 103.743 1.00 27.65 369 LEU D O 1
ATOM 2394 N N . LYS A 1 352 ? 125.828 152.454 102.755 1.00 23.95 370 LYS D N 1
ATOM 2395 C CA . LYS A 1 352 ? 125.067 152.884 103.920 1.00 20.88 370 LYS D CA 1
ATOM 2396 C C . LYS A 1 352 ? 124.452 151.716 104.682 1.00 21.08 370 LYS D C 1
ATOM 2397 O O . LYS A 1 352 ? 123.344 151.848 105.211 1.00 29.99 370 LYS D O 1
ATOM 2403 N N . ASP A 1 353 ? 125.142 150.579 104.751 1.00 24.23 371 ASP D N 1
ATOM 2404 C CA . ASP A 1 353 ? 124.611 149.425 105.463 1.00 22.70 371 ASP D CA 1
ATOM 2405 C C . ASP A 1 353 ? 124.854 149.574 106.959 1.00 22.43 371 ASP D C 1
ATOM 2406 O O . ASP A 1 353 ? 125.766 150.286 107.388 1.00 28.38 371 ASP D O 1
ATOM 2411 N N . LYS A 1 354 ? 124.022 148.899 107.757 1.00 24.52 372 LYS D N 1
ATOM 2412 C CA . LYS A 1 354 ? 124.137 149.011 109.208 1.00 20.99 372 LYS D CA 1
ATOM 2413 C C . LYS A 1 354 ? 125.443 148.410 109.710 1.00 24.80 372 LYS D C 1
ATOM 2414 O O . LYS A 1 354 ? 126.138 149.016 110.535 1.00 28.54 372 LYS D O 1
ATOM 2420 N N . ASP A 1 355 ? 125.794 147.222 109.228 1.00 24.57 373 ASP D N 1
ATOM 2421 C CA . ASP A 1 355 ? 127.026 146.570 109.636 1.00 22.92 373 ASP D CA 1
ATOM 2422 C C . ASP A 1 355 ? 128.232 147.264 109.005 1.00 21.57 373 ASP D C 1
ATOM 2423 O O . ASP A 1 355 ? 128.106 148.116 108.122 1.00 26.07 373 ASP D O 1
ATOM 2428 N N . THR A 1 356 ? 129.422 146.884 109.471 1.00 22.48 374 THR D N 1
ATOM 2429 C CA . THR A 1 356 ? 130.652 147.513 109.006 1.00 25.19 374 THR D CA 1
ATOM 2430 C C . THR A 1 356 ? 131.357 146.715 107.916 1.00 26.20 374 THR D C 1
ATOM 2431 O O . THR A 1 356 ? 132.083 147.303 107.105 1.00 33.40 374 THR D O 1
ATOM 2435 N N . VAL A 1 357 ? 131.155 145.396 107.866 1.00 24.50 375 VAL D N 1
ATOM 2436 C CA . VAL A 1 357 ? 131.818 144.589 106.846 1.00 22.75 375 VAL D CA 1
ATOM 2437 C C . VAL A 1 357 ? 131.250 144.899 105.466 1.00 22.31 375 VAL D C 1
ATOM 2438 O O . VAL A 1 357 ? 131.990 144.981 104.477 1.00 30.37 375 VAL D O 1
ATOM 2442 N N . VAL A 1 358 ? 129.932 145.096 105.379 1.00 21.44 376 VAL D N 1
ATOM 2443 C CA . VAL A 1 358 ? 129.319 145.444 104.101 1.00 20.69 376 VAL D CA 1
ATOM 2444 C C . VAL A 1 358 ? 129.778 146.825 103.653 1.00 18.63 376 VAL D C 1
ATOM 2445 O O . VAL A 1 358 ? 130.033 147.057 102.465 1.00 30.22 376 VAL D O 1
ATOM 2449 N N . ARG A 1 359 ? 129.903 147.761 104.598 1.00 22.84 377 ARG D N 1
ATOM 2450 C CA . ARG A 1 359 ? 130.394 149.093 104.258 1.00 19.41 377 ARG D CA 1
ATOM 2451 C C . ARG A 1 359 ? 131.833 149.040 103.761 1.00 22.00 377 ARG D C 1
ATOM 2452 O O . ARG A 1 359 ? 132.185 149.710 102.784 1.00 25.84 377 ARG D O 1
ATOM 2460 N N . TRP A 1 360 ? 132.680 148.242 104.419 1.00 25.88 378 TRP D N 1
ATOM 2461 C CA . TRP A 1 360 ? 134.063 148.104 103.973 1.00 22.81 378 T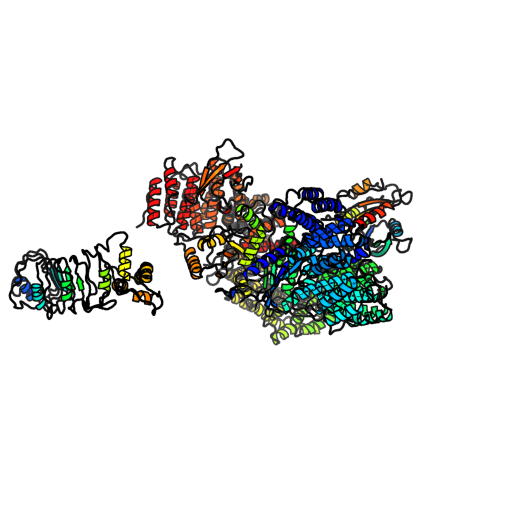RP D CA 1
ATOM 2462 C C . TRP A 1 360 ? 134.135 147.474 102.587 1.00 22.35 378 TRP D C 1
ATOM 2463 O O . TRP A 1 360 ? 134.922 147.911 101.738 1.00 28.14 378 TRP D O 1
ATOM 2474 N N . SER A 1 361 ? 133.319 146.445 102.340 1.00 23.34 379 SER D N 1
ATOM 2475 C CA . SER A 1 361 ? 133.309 145.808 101.027 1.00 21.23 379 SER D CA 1
ATOM 2476 C C . SER A 1 361 ? 132.843 146.776 99.948 1.00 19.05 379 SER D C 1
ATOM 2477 O O . SER A 1 361 ? 133.419 146.822 98.854 1.00 27.56 379 SER D O 1
ATOM 2480 N N . ALA A 1 362 ? 131.809 147.569 100.239 1.00 22.02 380 ALA D N 1
ATOM 2481 C CA . ALA A 1 362 ? 131.317 148.533 99.260 1.00 15.74 380 ALA D CA 1
ATOM 2482 C C . ALA A 1 362 ? 132.343 149.628 98.999 1.00 18.65 380 ALA D C 1
ATOM 2483 O O . ALA A 1 362 ? 132.506 150.076 97.858 1.00 24.30 380 ALA D O 1
ATOM 2485 N N . ALA A 1 363 ? 133.052 150.067 100.042 1.00 24.73 381 ALA D N 1
ATOM 2486 C CA . ALA A 1 363 ? 134.089 151.077 99.854 1.00 21.01 381 ALA D CA 1
ATOM 2487 C C . ALA A 1 363 ? 135.236 150.536 99.011 1.00 24.39 381 ALA D C 1
ATOM 2488 O O . ALA A 1 363 ? 135.745 151.231 98.122 1.00 31.28 381 ALA D O 1
ATOM 2490 N N . LYS A 1 364 ? 135.657 149.296 99.274 1.00 23.00 382 LYS D N 1
ATOM 2491 C CA . LYS A 1 364 ? 136.703 148.685 98.460 1.00 20.17 382 LYS D CA 1
ATOM 2492 C C . LYS A 1 364 ? 136.249 148.524 97.014 1.00 24.76 382 LYS D C 1
ATOM 2493 O O . LYS A 1 364 ? 137.028 148.753 96.081 1.00 29.22 382 LYS D O 1
ATOM 2499 N N . GLY A 1 365 ? 134.987 148.142 96.810 1.00 22.95 383 GLY D N 1
ATOM 2500 C CA . GLY A 1 365 ? 134.472 148.021 95.456 1.00 22.44 383 GLY D CA 1
ATOM 2501 C C . GLY A 1 365 ? 134.438 149.348 94.724 1.00 23.74 383 GLY D C 1
ATOM 2502 O O . GLY A 1 365 ? 134.789 149.425 93.546 1.00 29.22 383 GLY D O 1
ATOM 2503 N N . ILE A 1 366 ? 134.022 150.412 95.414 1.00 30.33 384 ILE D N 1
ATOM 2504 C CA . ILE A 1 366 ? 134.006 151.737 94.800 1.00 25.84 384 ILE D CA 1
ATOM 2505 C C . ILE A 1 366 ? 135.423 152.181 94.457 1.00 26.30 384 ILE D C 1
ATOM 2506 O O . ILE A 1 366 ? 135.675 152.728 93.374 1.00 30.97 384 ILE D O 1
ATOM 2511 N N . GLY A 1 367 ? 136.371 151.946 95.366 1.00 26.20 385 GLY D N 1
ATOM 2512 C CA . GLY A 1 367 ? 137.747 152.333 95.101 1.00 24.02 385 GLY D CA 1
ATOM 2513 C C . GLY A 1 367 ? 138.368 151.554 93.957 1.00 24.32 385 GLY D C 1
ATOM 2514 O O . GLY A 1 367 ? 139.200 152.083 93.215 1.00 34.50 385 GLY D O 1
ATOM 2515 N N . ARG A 1 368 ? 137.975 150.288 93.797 1.00 23.15 386 ARG D N 1
ATOM 2516 C CA . ARG A 1 368 ? 138.517 149.487 92.705 1.00 23.67 386 ARG D CA 1
ATOM 2517 C C . ARG A 1 368 ? 137.811 149.778 91.386 1.00 26.92 386 ARG D C 1
ATOM 2518 O O . ARG A 1 368 ? 138.393 149.570 90.315 1.00 33.36 386 ARG D O 1
ATOM 2526 N N . MET A 1 369 ? 136.566 150.254 91.439 1.00 30.56 387 MET D N 1
ATOM 2527 C CA . MET A 1 369 ? 135.834 150.572 90.220 1.00 29.24 387 MET D CA 1
ATOM 2528 C C . MET A 1 369 ? 136.141 151.975 89.713 1.00 33.92 387 MET D C 1
ATOM 2529 O O . MET A 1 369 ? 135.998 152.239 88.514 1.00 36.96 387 MET D O 1
ATOM 2534 N N . ALA A 1 370 ? 136.561 152.882 90.599 1.00 35.99 388 ALA D N 1
ATOM 2535 C CA . ALA A 1 370 ? 136.861 154.244 90.169 1.00 33.77 388 ALA D CA 1
ATOM 2536 C C . ALA A 1 370 ? 138.121 154.295 89.312 1.00 31.44 388 ALA D C 1
ATOM 2537 O O . ALA A 1 370 ? 138.370 155.288 88.619 1.00 35.51 388 ALA D O 1
ATOM 2539 N N . GLY A 1 371 ? 138.928 153.233 89.346 1.00 28.94 389 GLY D N 1
ATOM 2540 C CA . GLY A 1 371 ? 140.149 153.225 88.557 1.00 28.63 389 GLY D CA 1
ATOM 2541 C C . GLY A 1 371 ? 139.902 152.863 87.105 1.00 31.62 389 GLY D C 1
ATOM 2542 O O . GLY A 1 371 ? 140.557 153.385 86.200 1.00 37.52 389 GLY D O 1
ATOM 2543 N N . ARG A 1 372 ? 138.950 151.962 86.863 1.00 37.49 390 ARG D N 1
ATOM 2544 C CA . ARG A 1 372 ? 138.635 151.502 85.517 1.00 35.58 390 ARG D CA 1
ATOM 2545 C C . ARG A 1 372 ? 137.453 152.239 84.895 1.00 36.59 390 ARG D C 1
ATOM 2546 O O . ARG A 1 372 ? 136.736 151.655 84.074 1.00 43.72 390 ARG D O 1
ATOM 2554 N N . LEU A 1 373 ? 137.235 153.493 85.260 1.00 39.19 391 LEU D N 1
ATOM 2555 C CA . LEU A 1 373 ? 136.158 154.316 84.742 1.00 39.20 391 LEU D CA 1
ATOM 2556 C C . LEU A 1 373 ? 136.709 155.563 84.064 1.00 42.08 391 LEU D C 1
ATOM 2557 O O . LEU A 1 373 ? 137.791 156.049 84.409 1.00 44.59 391 LEU D O 1
ATOM 2562 N N . PRO A 1 374 ? 135.990 156.107 83.085 1.00 46.81 392 PRO D N 1
ATOM 2563 C CA . PRO A 1 374 ? 136.442 157.340 82.431 1.00 48.42 392 PRO D CA 1
ATOM 2564 C C . PRO A 1 374 ? 136.428 158.518 83.395 1.00 49.56 392 PRO D C 1
ATOM 2565 O O . PRO A 1 374 ? 136.029 158.415 84.556 1.00 51.85 392 PRO D O 1
ATOM 2569 N N . ARG A 1 375 ? 136.876 159.666 82.881 1.00 53.37 393 ARG D N 1
ATOM 2570 C CA . ARG A 1 375 ? 137.002 160.854 83.721 1.00 54.34 393 ARG D CA 1
ATOM 2571 C C . ARG A 1 375 ? 135.639 161.379 84.154 1.00 52.28 393 ARG D C 1
ATOM 2572 O O . ARG A 1 375 ? 135.438 161.709 85.329 1.00 52.62 393 ARG D O 1
ATOM 2580 N N . ALA A 1 376 ? 134.689 161.461 83.221 1.00 50.27 394 ALA D N 1
ATOM 2581 C CA . ALA A 1 376 ? 133.368 161.990 83.549 1.00 49.23 394 ALA D CA 1
ATOM 2582 C C . ALA A 1 376 ? 132.641 161.086 84.537 1.00 49.96 394 ALA D C 1
ATOM 2583 O O . ALA A 1 376 ? 132.048 161.565 85.511 1.00 51.12 394 ALA D O 1
ATOM 2585 N N . LEU A 1 377 ? 132.672 159.771 84.300 1.00 48.11 395 LEU D N 1
ATOM 2586 C CA . LEU A 1 377 ? 132.016 158.840 85.212 1.00 46.71 395 LEU D CA 1
ATOM 2587 C C . LEU A 1 377 ? 132.672 158.842 86.587 1.00 44.47 395 LEU D C 1
ATOM 2588 O O . LEU A 1 377 ? 131.972 158.784 87.604 1.00 45.63 395 LEU D O 1
ATOM 2593 N N . ALA A 1 378 ? 134.004 158.913 86.640 1.00 41.48 396 ALA D N 1
ATOM 2594 C CA . ALA A 1 378 ? 134.685 158.982 87.929 1.00 41.26 396 ALA D CA 1
ATOM 2595 C C . ALA A 1 378 ? 134.325 160.261 88.673 1.00 41.25 396 ALA D C 1
ATOM 2596 O O . ALA A 1 378 ? 134.113 160.240 89.891 1.00 43.41 396 ALA D O 1
ATOM 2598 N N . ASP A 1 379 ? 134.246 161.384 87.956 1.00 40.67 397 ASP D N 1
ATOM 2599 C CA . ASP A 1 379 ? 133.868 162.645 88.585 1.00 40.92 397 ASP D CA 1
ATOM 2600 C C . ASP A 1 379 ? 132.442 162.580 89.120 1.00 41.14 397 ASP D C 1
ATOM 2601 O O . ASP A 1 379 ? 132.155 163.051 90.227 1.00 43.41 397 ASP D O 1
ATOM 2606 N N . ASP A 1 380 ? 131.531 161.988 88.343 1.00 38.18 398 ASP D N 1
ATOM 2607 C CA . ASP A 1 380 ? 130.151 161.846 88.796 1.00 37.52 398 ASP D CA 1
ATOM 2608 C C . ASP A 1 380 ? 130.048 160.938 90.015 1.00 34.40 398 ASP D C 1
ATOM 2609 O O . ASP A 1 380 ? 129.279 161.223 90.939 1.00 37.02 398 ASP D O 1
ATOM 2614 N N . VAL A 1 381 ? 130.819 159.848 90.042 1.00 32.24 399 VAL D N 1
ATOM 2615 C CA . VAL A 1 381 ? 130.797 158.955 91.196 1.00 33.21 399 VAL D CA 1
ATOM 2616 C C . VAL A 1 381 ? 131.363 159.656 92.426 1.00 30.76 399 VAL D C 1
ATOM 2617 O O . VAL A 1 381 ? 130.827 159.524 93.534 1.00 36.06 399 VAL D O 1
ATOM 2621 N N . VAL A 1 382 ? 132.445 160.420 92.253 1.00 29.52 400 VAL D N 1
ATOM 2622 C CA . VAL A 1 382 ? 133.020 161.164 93.369 1.00 28.45 400 VAL D CA 1
ATOM 2623 C C . VAL A 1 382 ? 132.022 162.186 93.900 1.00 32.63 400 VAL D C 1
ATOM 2624 O O . VAL A 1 382 ? 131.874 162.356 95.117 1.00 36.21 400 VAL D O 1
ATOM 2628 N N . GLY A 1 383 ? 131.313 162.870 93.001 1.00 32.91 401 GLY D N 1
ATOM 2629 C CA . GLY A 1 383 ? 130.301 163.817 93.438 1.00 29.53 401 GLY D CA 1
ATOM 2630 C C . GLY A 1 383 ? 129.150 163.152 94.169 1.00 29.78 401 GLY D C 1
ATOM 2631 O O . GLY A 1 383 ? 128.663 163.668 95.179 1.00 35.26 401 GLY D O 1
ATOM 2632 N N . SER A 1 384 ? 128.700 161.995 93.674 1.00 30.31 402 SER D N 1
ATOM 2633 C CA . SER A 1 384 ? 127.610 161.284 94.335 1.00 29.71 402 SER D CA 1
ATOM 2634 C C . SER A 1 384 ? 128.038 160.774 95.706 1.00 27.84 402 SER D C 1
ATOM 2635 O O . SER A 1 384 ? 127.224 160.704 96.634 1.00 34.74 402 SER D O 1
ATOM 2638 N N . VAL A 1 385 ? 129.313 160.409 95.850 1.00 29.84 403 VAL D N 1
ATOM 2639 C CA . VAL A 1 385 ? 129.821 159.981 97.150 1.00 26.33 403 VAL D CA 1
ATOM 2640 C C . VAL A 1 385 ? 129.912 161.167 98.103 1.00 28.77 403 VAL D C 1
ATOM 2641 O O . VAL A 1 385 ? 129.546 161.065 99.280 1.00 32.25 403 VAL D O 1
ATOM 2645 N N . LEU A 1 386 ? 130.391 162.312 97.610 1.00 31.53 404 LEU D N 1
ATOM 2646 C CA . LEU A 1 386 ? 130.507 163.494 98.457 1.00 30.54 404 LEU D CA 1
ATOM 2647 C C . LEU A 1 386 ? 129.142 164.036 98.863 1.00 29.93 404 LEU D C 1
ATOM 2648 O O . LEU A 1 386 ? 129.009 164.628 99.940 1.00 35.26 404 LEU D O 1
ATOM 2653 N N . ASP A 1 387 ? 128.123 163.846 98.023 1.00 30.02 405 ASP D N 1
ATOM 2654 C CA . ASP A 1 387 ? 126.781 164.316 98.349 1.00 28.18 405 ASP D CA 1
ATOM 2655 C C . ASP A 1 387 ? 126.111 163.492 99.441 1.00 28.78 405 ASP D C 1
ATOM 2656 O O . ASP A 1 387 ? 125.007 163.847 99.867 1.00 32.92 405 ASP D O 1
ATOM 2661 N N . CYS A 1 388 ? 126.742 162.410 99.903 1.00 31.13 406 CYS D N 1
ATOM 2662 C CA . CYS A 1 388 ? 126.160 161.590 100.958 1.00 28.61 406 CYS D CA 1
ATOM 2663 C C . CYS A 1 388 ? 126.268 162.231 102.335 1.00 32.32 406 CYS D C 1
ATOM 2664 O O . CYS A 1 388 ? 125.659 161.723 103.283 1.00 36.62 406 CYS D O 1
ATOM 2667 N N . PHE A 1 389 ? 127.020 163.321 102.472 1.00 31.02 407 PHE D N 1
ATOM 2668 C CA . PHE A 1 389 ? 127.178 163.999 103.759 1.00 29.06 407 PHE D CA 1
ATOM 2669 C C . PHE A 1 389 ? 126.052 165.013 103.970 1.00 32.26 407 PHE D C 1
ATOM 2670 O O . PHE A 1 389 ? 126.227 166.226 103.860 1.00 36.75 407 PHE D O 1
ATOM 2678 N N . SER A 1 390 ? 124.874 164.484 104.281 1.00 38.72 408 SER D N 1
ATOM 2679 C CA . SER A 1 390 ? 123.688 165.293 104.516 1.00 40.61 408 SER D CA 1
ATOM 2680 C C . SER A 1 390 ? 123.289 165.244 105.987 1.00 44.12 408 SER D C 1
ATOM 2681 O O . SER A 1 390 ? 123.709 164.365 106.743 1.00 45.26 408 SER D O 1
ATOM 2684 N N . PHE A 1 391 ? 122.464 166.214 106.385 1.00 56.21 409 PHE D N 1
ATOM 2685 C CA . PHE A 1 391 ? 122.006 166.282 107.767 1.00 57.99 409 PHE D CA 1
ATOM 2686 C C . PHE A 1 391 ? 120.973 165.208 108.082 1.00 57.12 409 PHE D C 1
ATOM 2687 O O . PHE A 1 391 ? 120.866 164.778 109.236 1.00 56.36 409 PHE D O 1
ATOM 2695 N N . GLN A 1 392 ? 120.211 164.766 107.083 1.00 53.24 410 GLN D N 1
ATOM 2696 C CA . GLN A 1 392 ? 119.199 163.736 107.282 1.00 51.92 410 GLN D CA 1
ATOM 2697 C C . GLN A 1 392 ? 119.774 162.326 107.275 1.00 51.28 410 GLN D C 1
ATOM 2698 O O . GLN A 1 392 ? 119.011 161.365 107.418 1.00 53.87 410 GLN D O 1
ATOM 2704 N N . GLU A 1 393 ? 121.085 162.178 107.115 1.00 42.85 411 GLU D N 1
ATOM 2705 C CA . GLU A 1 393 ? 121.718 160.870 107.091 1.00 38.43 411 GLU D CA 1
ATOM 2706 C C . GLU A 1 393 ? 122.172 160.466 108.490 1.00 36.48 411 GLU D C 1
ATOM 2707 O O . GLU A 1 393 ? 122.279 161.291 109.401 1.00 39.76 411 GLU D O 1
ATOM 2713 N N . THR A 1 394 ? 122.439 159.174 108.651 1.00 33.53 412 THR D N 1
ATOM 2714 C CA . THR A 1 394 ? 122.888 158.617 109.915 1.00 29.99 412 THR D CA 1
ATOM 2715 C C . THR A 1 394 ? 124.414 158.553 109.946 1.00 28.10 412 THR D C 1
ATOM 2716 O O . THR A 1 394 ? 125.103 159.010 109.031 1.00 33.95 412 THR D O 1
ATOM 2720 N N . ASP A 1 395 ? 124.947 157.974 111.024 1.00 26.87 413 ASP D N 1
ATOM 2721 C CA . ASP A 1 395 ? 126.395 157.850 111.152 1.00 25.76 413 ASP D CA 1
ATOM 2722 C C . ASP A 1 395 ? 126.950 156.767 110.235 1.00 24.37 413 ASP D C 1
ATOM 2723 O O . ASP A 1 395 ? 128.116 156.839 109.830 1.00 28.21 413 ASP D O 1
ATOM 2728 N N . LYS A 1 396 ? 126.136 155.765 109.894 1.00 24.04 414 LYS D N 1
ATOM 2729 C CA . LYS A 1 396 ? 126.602 154.704 109.007 1.00 24.35 414 LYS D CA 1
ATOM 2730 C C . LYS A 1 396 ? 126.863 155.233 107.602 1.00 24.43 414 LYS D C 1
ATOM 2731 O O . LYS A 1 396 ? 127.862 154.869 106.971 1.00 29.89 414 LYS D O 1
ATOM 2737 N N . ALA A 1 397 ? 125.978 156.097 107.098 1.00 23.80 415 ALA D N 1
ATOM 2738 C CA . ALA A 1 397 ? 126.193 156.686 105.780 1.00 24.50 415 ALA D CA 1
ATOM 2739 C C . ALA A 1 397 ? 127.425 157.581 105.772 1.00 22.95 415 ALA D C 1
ATOM 2740 O O . ALA A 1 397 ? 128.188 157.592 104.798 1.00 30.07 415 ALA D O 1
ATOM 2742 N N . TRP A 1 398 ? 127.642 158.333 106.854 1.00 20.57 416 TRP D N 1
ATOM 2743 C CA . TRP A 1 398 ? 128.833 159.172 106.944 1.00 20.47 416 TRP D CA 1
ATOM 2744 C C . TRP A 1 398 ? 130.099 158.326 106.975 1.00 21.31 416 TRP D C 1
ATOM 2745 O O . TRP A 1 398 ? 131.095 158.661 106.322 1.00 27.73 416 TRP D O 1
ATOM 2756 N N . HIS A 1 399 ? 130.079 157.221 107.725 1.00 19.76 417 HIS D N 1
ATOM 2757 C CA . HIS A 1 399 ? 131.238 156.335 107.766 1.00 17.91 417 HIS D CA 1
ATOM 2758 C C . HIS A 1 399 ? 131.499 155.706 106.404 1.00 17.84 417 HIS D C 1
ATOM 2759 O O . HIS A 1 399 ? 132.654 155.588 105.977 1.00 29.00 417 HIS D O 1
ATOM 2766 N N . GLY A 1 400 ? 130.437 155.299 105.704 1.00 17.87 418 GLY D N 1
ATOM 2767 C CA . GLY A 1 400 ? 130.611 154.749 104.370 1.00 21.46 418 GLY D CA 1
ATOM 2768 C C . GLY A 1 400 ? 131.182 155.760 103.394 1.00 20.84 418 GLY D C 1
ATOM 2769 O O . GLY A 1 400 ? 132.067 155.438 102.597 1.00 29.38 418 GLY D O 1
ATOM 2770 N N . GLY A 1 401 ? 130.688 156.999 103.448 1.00 18.55 419 GLY D N 1
ATOM 2771 C CA . GLY A 1 401 ? 131.235 158.039 102.592 1.00 22.12 419 GLY D CA 1
ATOM 2772 C C . GLY A 1 401 ? 132.686 158.347 102.907 1.00 19.19 419 GLY D C 1
ATOM 2773 O O . GLY A 1 401 ? 133.494 158.572 102.002 1.00 28.39 419 GLY D O 1
ATOM 2774 N N . CYS A 1 402 ? 133.041 158.351 104.194 1.00 19.76 420 CYS D N 1
ATOM 2775 C CA . CYS A 1 402 ? 134.430 158.583 104.576 1.00 21.37 420 CYS D CA 1
ATOM 2776 C C . CYS A 1 402 ? 135.331 157.456 104.087 1.00 24.85 420 CYS D C 1
ATOM 2777 O O . CYS A 1 402 ? 136.438 157.705 103.596 1.00 29.22 420 CYS D O 1
ATOM 2780 N N . LEU A 1 403 ? 134.872 156.208 104.206 1.00 24.57 421 LEU D N 1
ATOM 2781 C CA . LEU A 1 403 ? 135.667 155.085 103.720 1.00 20.46 421 LEU D CA 1
ATOM 2782 C C . LEU A 1 403 ? 135.815 155.131 102.204 1.00 20.07 421 LEU D C 1
ATOM 2783 O O . LEU A 1 403 ? 136.883 154.814 101.665 1.00 29.31 421 LEU D O 1
ATOM 2788 N N . ALA A 1 404 ? 134.755 155.535 101.497 1.00 22.81 422 ALA D N 1
ATOM 2789 C CA . ALA A 1 404 ? 134.846 155.671 100.047 1.00 19.32 422 ALA D CA 1
ATOM 2790 C C . ALA A 1 404 ? 135.826 156.771 99.658 1.00 19.21 422 ALA D C 1
ATOM 2791 O O . ALA A 1 404 ? 136.615 156.606 98.720 1.00 25.89 422 ALA D O 1
ATOM 2793 N N . LEU A 1 405 ? 135.797 157.899 100.372 1.00 23.05 423 LEU D N 1
ATOM 2794 C CA . LEU A 1 405 ? 136.745 158.974 100.094 1.00 19.52 423 LEU D CA 1
ATOM 2795 C C . LEU A 1 405 ? 138.175 158.534 100.382 1.00 23.69 423 LEU D C 1
ATOM 2796 O O . LEU A 1 405 ? 139.104 158.900 99.652 1.00 29.22 423 LEU D O 1
ATOM 2801 N N . ALA A 1 406 ? 138.371 157.742 101.438 1.00 24.21 424 ALA D N 1
ATOM 2802 C CA . ALA A 1 406 ? 139.703 157.226 101.737 1.00 20.14 424 ALA D CA 1
ATOM 2803 C C . ALA A 1 406 ? 140.185 156.281 100.645 1.00 25.01 424 ALA D C 1
ATOM 2804 O O . ALA A 1 406 ? 141.352 156.333 100.237 1.00 29.52 424 ALA D O 1
ATOM 2806 N N . GLU A 1 407 ? 139.300 155.407 100.159 1.00 29.32 425 GLU D N 1
ATOM 2807 C CA . GLU A 1 407 ? 139.676 154.497 99.082 1.00 25.06 425 GLU D CA 1
ATOM 2808 C C . GLU A 1 407 ? 139.974 155.258 97.796 1.00 27.69 425 GLU D C 1
ATOM 2809 O O . GLU A 1 407 ? 140.839 154.852 97.010 1.00 35.42 425 GLU D O 1
ATOM 2815 N N . LEU A 1 408 ? 139.266 156.365 97.562 1.00 27.94 426 LEU D N 1
ATOM 2816 C CA . LEU A 1 408 ? 139.546 157.186 96.388 1.00 27.82 426 LEU D CA 1
ATOM 2817 C C . LEU A 1 408 ? 140.889 157.895 96.517 1.00 29.44 426 LEU D C 1
ATOM 2818 O O . LEU A 1 408 ? 141.653 157.973 95.547 1.00 35.07 426 LEU D O 1
ATOM 2823 N N . GLY A 1 409 ? 141.193 158.419 97.706 1.00 29.28 427 GLY D N 1
ATOM 2824 C CA . GLY A 1 409 ? 142.444 159.132 97.896 1.00 30.22 427 GLY D CA 1
ATOM 2825 C C . GLY A 1 409 ? 143.653 158.222 97.968 1.00 31.58 427 GLY D C 1
ATOM 2826 O O . GLY A 1 409 ? 144.778 158.661 97.711 1.00 37.27 427 GLY D O 1
ATOM 2827 N N . ARG A 1 410 ? 143.447 156.951 98.323 1.00 30.20 428 ARG D N 1
ATOM 2828 C CA . ARG A 1 410 ? 144.566 156.017 98.390 1.00 28.20 428 ARG D CA 1
ATOM 2829 C C . ARG A 1 410 ? 145.165 155.755 97.015 1.00 27.86 428 ARG D C 1
ATOM 2830 O O . ARG A 1 410 ? 146.378 155.545 96.896 1.00 36.58 428 ARG D O 1
ATOM 2838 N N . ARG A 1 411 ? 144.340 155.765 95.968 1.00 30.81 429 ARG D N 1
ATOM 2839 C CA . ARG A 1 411 ? 144.822 155.530 94.614 1.00 27.13 429 ARG D CA 1
ATOM 2840 C C . ARG A 1 411 ? 145.124 156.815 93.857 1.00 28.15 429 ARG D C 1
ATOM 2841 O O . ARG A 1 411 ? 145.697 156.752 92.763 1.00 32.25 429 ARG D O 1
ATOM 2849 N N . GLY A 1 412 ? 144.758 157.969 94.404 1.00 33.13 430 GLY D N 1
ATOM 2850 C CA . GLY A 1 412 ? 145.017 159.229 93.733 1.00 33.54 430 GLY D CA 1
ATOM 2851 C C . GLY A 1 412 ? 144.082 159.528 92.583 1.00 32.09 430 GLY D C 1
ATOM 2852 O O . GLY A 1 412 ? 144.511 160.098 91.572 1.00 35.46 430 GLY D O 1
ATOM 2853 N N . LEU A 1 413 ? 142.809 159.160 92.708 1.00 33.83 431 LEU D N 1
ATOM 2854 C CA . LEU A 1 413 ? 141.808 159.384 91.671 1.00 28.85 431 LEU D CA 1
ATOM 2855 C C . LEU A 1 413 ? 140.793 160.440 92.100 1.00 30.75 431 LEU D C 1
ATOM 2856 O O . LEU A 1 413 ? 139.594 160.315 91.843 1.00 33.61 431 LEU D O 1
ATOM 2861 N N . LEU A 1 414 ? 141.267 161.493 92.760 1.00 34.38 432 LEU D N 1
ATOM 2862 C CA . LEU A 1 414 ? 140.420 162.575 93.242 1.00 32.65 432 LEU D CA 1
ATOM 2863 C C . LEU A 1 414 ? 140.902 163.887 92.640 1.00 36.36 432 LEU D C 1
ATOM 2864 O O . LEU A 1 414 ? 142.072 164.252 92.795 1.00 39.17 432 LEU D O 1
ATOM 2869 N N . LEU A 1 415 ? 140.002 164.587 91.954 1.00 43.39 433 LEU D N 1
ATOM 2870 C CA . LEU A 1 415 ? 140.368 165.825 91.289 1.00 42.01 433 LEU D CA 1
ATOM 2871 C C . LEU A 1 415 ? 140.665 166.919 92.315 1.00 43.83 433 LEU D C 1
ATOM 2872 O O . LEU A 1 415 ? 140.065 166.951 93.393 1.00 43.75 433 LEU D O 1
ATOM 2877 N N . PRO A 1 416 ? 141.592 167.829 92.003 1.00 44.70 434 PRO D N 1
ATOM 2878 C CA . PRO A 1 416 ? 141.893 168.917 92.949 1.00 44.50 434 PRO D CA 1
ATOM 2879 C C . PRO A 1 416 ? 140.720 169.848 93.194 1.00 43.88 434 PRO D C 1
ATOM 2880 O O . PRO A 1 416 ? 140.689 170.531 94.225 1.00 44.89 434 PRO D O 1
ATOM 2884 N N . SER A 1 417 ? 139.753 169.901 92.275 1.00 40.14 435 SER D N 1
ATOM 2885 C CA . SER A 1 417 ? 138.593 170.763 92.475 1.00 40.00 435 SER D CA 1
ATOM 2886 C C . SER A 1 417 ? 137.653 170.186 93.526 1.00 41.48 435 SER D C 1
ATOM 2887 O O . SER A 1 417 ? 136.875 170.921 94.145 1.00 41.24 435 SER D O 1
ATOM 2890 N N . ARG A 1 418 ? 137.710 168.870 93.741 1.00 39.44 436 ARG D N 1
ATOM 2891 C CA . ARG A 1 418 ? 136.861 168.252 94.754 1.00 33.67 436 ARG D CA 1
ATOM 2892 C C . ARG A 1 418 ? 137.466 168.401 96.144 1.00 33.61 436 ARG D C 1
ATOM 2893 O O . ARG A 1 418 ? 136.807 168.116 97.152 1.00 39.68 436 ARG D O 1
ATOM 2901 N N . LEU A 1 419 ? 138.721 168.853 96.221 1.00 35.48 437 LEU D N 1
ATOM 2902 C CA . LEU A 1 419 ? 139.367 169.025 97.517 1.00 34.89 437 LEU D CA 1
ATOM 2903 C C . LEU A 1 419 ? 138.696 170.115 98.341 1.00 35.70 437 LEU D C 1
ATOM 2904 O O . LEU A 1 419 ? 138.725 170.067 99.576 1.00 38.59 437 LEU D O 1
ATOM 2909 N N . VAL A 1 420 ? 138.079 171.098 97.680 1.00 34.40 438 VAL D N 1
ATOM 2910 C CA . VAL A 1 420 ? 137.373 172.154 98.401 1.00 35.82 438 VAL D CA 1
ATOM 2911 C C . VAL A 1 420 ? 136.245 171.560 99.236 1.00 35.05 438 VAL D C 1
ATOM 2912 O O . VAL A 1 420 ? 136.047 171.928 100.400 1.00 38.49 438 VAL D O 1
ATOM 2916 N N . ASP A 1 421 ? 135.491 170.625 98.654 1.00 35.81 439 ASP D N 1
ATOM 2917 C CA . ASP A 1 421 ? 134.452 169.927 99.400 1.00 33.31 439 ASP D CA 1
ATOM 2918 C C . ASP A 1 421 ? 135.018 168.854 100.320 1.00 29.99 439 ASP D C 1
ATOM 2919 O O . ASP A 1 421 ? 134.388 168.530 101.333 1.00 33.29 439 ASP D O 1
ATOM 2924 N N . VAL A 1 422 ? 136.182 168.292 99.985 1.00 27.75 440 VAL D N 1
ATOM 2925 C CA . VAL A 1 422 ? 136.810 167.303 100.858 1.00 28.73 440 VAL D CA 1
ATOM 2926 C C . VAL A 1 422 ? 137.178 167.935 102.196 1.00 26.59 440 VAL D C 1
ATOM 2927 O O . VAL A 1 422 ? 136.948 167.352 103.262 1.00 30.17 440 VAL D O 1
ATOM 2931 N N . VAL A 1 423 ? 137.752 169.139 102.158 1.00 28.98 441 VAL D N 1
ATOM 2932 C CA . VAL A 1 423 ? 138.086 169.845 103.396 1.00 29.75 441 VAL D CA 1
ATOM 2933 C C . VAL A 1 423 ? 136.830 170.080 104.227 1.00 30.88 441 VAL D C 1
ATOM 2934 O O . VAL A 1 423 ? 136.828 169.907 105.453 1.00 32.12 441 VAL D O 1
ATOM 2938 N N . ALA A 1 424 ? 135.738 170.463 103.566 1.00 27.96 442 ALA D N 1
ATOM 2939 C CA . ALA A 1 424 ? 134.482 170.743 104.250 1.00 25.19 442 ALA D CA 1
ATOM 2940 C C . ALA A 1 424 ? 133.922 169.493 104.919 1.00 26.25 442 ALA D C 1
ATOM 2941 O O . ALA A 1 424 ? 133.519 169.536 106.086 1.00 29.74 442 ALA D O 1
ATOM 2943 N N . VAL A 1 425 ? 133.896 168.374 104.195 1.00 30.36 443 VAL D N 1
ATOM 2944 C CA . VAL A 1 425 ? 133.323 167.147 104.739 1.00 27.87 443 VAL D CA 1
ATOM 2945 C C . VAL A 1 425 ? 134.228 166.609 105.842 1.00 24.70 443 VAL D C 1
ATOM 2946 O O . VAL A 1 425 ? 133.747 165.996 106.800 1.00 31.79 443 VAL D O 1
ATOM 2950 N N . ILE A 1 426 ? 135.535 166.870 105.748 1.00 24.41 444 ILE D N 1
ATOM 2951 C CA . ILE A 1 426 ? 136.449 166.456 106.812 1.00 24.00 444 ILE D CA 1
ATOM 2952 C C . ILE A 1 426 ? 136.188 167.264 108.078 1.00 23.82 444 ILE D C 1
ATOM 2953 O O . ILE A 1 426 ? 136.142 166.720 109.188 1.00 30.37 444 ILE D O 1
ATOM 2958 N N . LEU A 1 427 ? 136.013 168.580 107.928 1.00 26.35 445 LEU D N 1
ATOM 2959 C CA . LEU A 1 427 ? 135.713 169.416 109.087 1.00 23.35 445 LEU D CA 1
ATOM 2960 C C . LEU A 1 427 ? 134.358 169.062 109.687 1.00 27.69 445 LEU D C 1
ATOM 2961 O O . LEU A 1 427 ? 134.160 169.177 110.903 1.00 30.11 445 LEU D O 1
ATOM 2966 N N . LYS A 1 428 ? 133.412 168.628 108.852 1.00 26.93 446 LYS D N 1
ATOM 2967 C CA . LYS A 1 428 ? 132.103 168.233 109.365 1.00 24.89 446 LYS D CA 1
ATOM 2968 C C . LYS A 1 428 ? 132.173 166.885 110.076 1.00 21.84 446 LYS D C 1
ATOM 2969 O O . LYS A 1 428 ? 131.466 166.653 111.063 1.00 30.88 446 LYS D O 1
ATOM 2975 N N . ALA A 1 429 ? 133.025 165.980 109.587 1.00 24.39 447 ALA D N 1
ATOM 2976 C CA . ALA A 1 429 ? 133.108 164.649 110.179 1.00 19.76 447 ALA D CA 1
ATOM 2977 C C . ALA A 1 429 ? 133.958 164.638 111.442 1.00 18.20 447 ALA D C 1
ATOM 2978 O O . ALA A 1 429 ? 133.753 163.787 112.315 1.00 27.79 447 ALA D O 1
ATOM 2980 N N . LEU A 1 430 ? 134.915 165.562 111.560 1.00 16.95 448 LEU D N 1
ATOM 2981 C CA . LEU A 1 430 ? 135.756 165.597 112.752 1.00 20.47 448 LEU D CA 1
ATOM 2982 C C . LEU A 1 430 ? 134.990 166.043 113.990 1.00 23.37 448 LEU D C 1
ATOM 2983 O O . LEU A 1 430 ? 135.477 165.845 115.109 1.00 24.64 448 LEU D O 1
ATOM 2988 N N . THR A 1 431 ? 133.806 166.638 113.821 1.00 24.46 449 THR D N 1
ATOM 2989 C CA . THR A 1 431 ? 132.962 167.065 114.937 1.00 23.09 449 THR D CA 1
ATOM 2990 C C . THR A 1 431 ? 131.558 166.489 114.728 1.00 23.56 449 THR D C 1
ATOM 2991 O O . THR A 1 431 ? 130.620 167.201 114.361 1.00 30.56 449 THR D O 1
ATOM 2995 N N . TYR A 1 432 ? 131.419 165.187 114.968 1.00 25.36 450 TYR D N 1
ATOM 2996 C CA . TYR A 1 432 ? 130.158 164.475 114.781 1.00 19.28 450 TYR D CA 1
ATOM 2997 C C . TYR A 1 432 ? 129.853 163.689 116.050 1.00 21.04 450 TYR D C 1
ATOM 2998 O O . TYR A 1 432 ? 130.568 162.738 116.383 1.00 28.96 450 TYR D O 1
ATOM 3007 N N . ASP A 1 433 ? 128.793 164.086 116.752 1.00 25.13 451 ASP D N 1
ATOM 3008 C CA . ASP A 1 433 ? 128.381 163.404 117.977 1.00 25.01 451 ASP D CA 1
ATOM 3009 C C . ASP A 1 433 ? 126.904 163.693 118.200 1.00 24.83 451 ASP D C 1
ATOM 3010 O O . ASP A 1 433 ? 126.536 164.826 118.523 1.00 30.11 451 ASP D O 1
ATOM 3015 N N . GLU A 1 434 ? 126.066 162.674 118.030 1.00 27.29 452 GLU D N 1
ATOM 3016 C CA . GLU A 1 434 ? 124.624 162.797 118.198 1.00 24.94 452 GLU D CA 1
ATOM 3017 C C . GLU A 1 434 ? 124.212 162.075 119.474 1.00 22.93 452 GLU D C 1
ATOM 3018 O O . GLU A 1 434 ? 124.699 160.974 119.753 1.00 30.97 452 GLU D O 1
ATOM 3024 N N . LYS A 1 435 ? 123.319 162.695 120.242 1.00 28.55 453 LYS D N 1
ATOM 3025 C CA . LYS A 1 435 ? 122.853 162.089 121.481 1.00 28.30 453 LYS D CA 1
ATOM 3026 C C . LYS A 1 435 ? 121.782 161.045 121.192 1.00 26.55 453 LYS D C 1
ATOM 3027 O O . LYS A 1 435 ? 120.824 161.305 120.457 1.00 29.98 453 LYS D O 1
ATOM 3033 N N . ARG A 1 436 ? 121.947 159.859 121.774 1.00 27.28 454 ARG D N 1
ATOM 3034 C CA . ARG A 1 436 ? 121.000 158.761 121.600 1.00 28.21 454 ARG D CA 1
ATOM 3035 C C . ARG A 1 436 ? 120.971 157.950 122.888 1.00 26.61 454 ARG D C 1
ATOM 3036 O O . ARG A 1 436 ? 121.944 157.263 123.212 1.00 32.55 454 ARG D O 1
ATOM 3044 N N . GLY A 1 437 ? 119.861 158.030 123.617 1.00 28.74 455 GLY D N 1
ATOM 3045 C CA . GLY A 1 437 ? 119.721 157.298 124.860 1.00 27.97 455 GLY D CA 1
ATOM 3046 C C . GLY A 1 437 ? 120.527 157.892 125.997 1.00 26.97 455 GLY D C 1
ATOM 3047 O O . GLY A 1 437 ? 120.520 159.109 126.203 1.00 30.21 455 GLY D O 1
ATOM 3048 N N . ALA A 1 438 ? 121.227 157.039 126.744 1.00 30.72 456 ALA D N 1
ATOM 3049 C CA . ALA A 1 438 ? 122.044 157.491 127.864 1.00 31.45 456 ALA D CA 1
ATOM 3050 C C . ALA A 1 438 ? 123.378 158.065 127.400 1.00 30.33 456 ALA D C 1
ATOM 3051 O O . ALA A 1 438 ? 123.827 159.094 127.912 1.00 31.86 456 ALA D O 1
ATOM 3053 N N . CYS A 1 439 ? 124.020 157.413 126.438 1.00 31.19 457 CYS D N 1
ATOM 3054 C CA . CYS A 1 439 ? 125.298 157.853 125.910 1.00 26.16 457 CYS D CA 1
ATOM 3055 C C . CYS A 1 439 ? 125.083 158.543 124.560 1.00 26.13 457 CYS D C 1
ATOM 3056 O O . CYS A 1 439 ? 124.010 159.098 124.294 1.00 32.62 457 CYS D O 1
ATOM 3059 N N . SER A 1 440 ? 126.098 158.513 123.701 1.00 24.89 458 SER D N 1
ATOM 3060 C CA . SER A 1 440 ? 126.032 159.127 122.385 1.00 24.67 458 SER D CA 1
ATOM 3061 C C . SER A 1 440 ? 126.688 158.208 121.364 1.00 19.89 458 SER D C 1
ATOM 3062 O O . SER A 1 440 ? 127.465 157.312 121.706 1.00 24.28 458 SER D O 1
ATOM 3065 N N . VAL A 1 441 ? 126.364 158.440 120.094 1.00 25.47 459 VAL D N 1
ATOM 3066 C CA . VAL A 1 441 ? 126.899 157.656 118.991 1.00 23.90 459 VAL D CA 1
ATOM 3067 C C . VAL A 1 441 ? 127.720 158.574 118.091 1.00 19.50 459 VAL D C 1
ATOM 3068 O O . VAL A 1 441 ? 127.667 159.800 118.195 1.00 26.57 459 VAL D O 1
ATOM 3072 N N . GLY A 1 442 ? 128.487 157.955 117.197 1.00 20.76 460 GLY D N 1
ATOM 3073 C CA . GLY A 1 442 ? 129.329 158.681 116.262 1.00 17.21 460 GLY D CA 1
ATOM 3074 C C . GLY A 1 442 ? 130.803 158.697 116.610 1.00 17.18 460 GLY D C 1
ATOM 3075 O O . GLY A 1 442 ? 131.510 159.619 116.178 1.00 27.31 460 GLY D O 1
ATOM 3076 N N . THR A 1 443 ? 131.313 157.725 117.371 1.00 21.92 461 THR D N 1
ATOM 3077 C CA . THR A 1 443 ? 132.731 157.726 117.713 1.00 18.11 461 THR D CA 1
ATOM 3078 C C . THR A 1 443 ? 133.585 157.191 116.570 1.00 21.10 461 THR D C 1
ATOM 3079 O O . THR A 1 443 ? 134.803 157.398 116.557 1.00 23.09 461 THR D O 1
ATOM 3083 N N . ASN A 1 444 ? 132.970 156.506 115.604 1.00 21.82 462 ASN D N 1
ATOM 3084 C CA . ASN A 1 444 ? 133.724 155.972 114.477 1.00 18.30 462 ASN D CA 1
ATOM 3085 C C . ASN A 1 444 ? 133.936 157.005 113.378 1.00 17.39 462 ASN D C 1
ATOM 3086 O O . ASN A 1 444 ? 134.859 156.851 112.569 1.00 24.92 462 ASN D O 1
ATOM 3091 N N . VAL A 1 445 ? 133.114 158.056 113.337 1.00 18.46 463 VAL D N 1
ATOM 3092 C CA . VAL A 1 445 ? 133.254 159.073 112.301 1.00 16.38 463 VAL D CA 1
ATOM 3093 C C . VAL A 1 445 ? 134.565 159.832 112.469 1.00 15.34 463 VAL D C 1
ATOM 3094 O O . VAL A 1 445 ? 135.234 160.168 111.484 1.00 20.19 463 VAL D O 1
ATOM 3098 N N . ARG A 1 446 ? 134.958 160.107 113.715 1.00 22.08 464 ARG D N 1
ATOM 3099 C CA . ARG A 1 446 ? 136.219 160.802 113.954 1.00 18.71 464 ARG D CA 1
ATOM 3100 C C . ARG A 1 446 ? 137.407 159.950 113.525 1.00 17.79 464 ARG D C 1
ATOM 3101 O O . ARG A 1 446 ? 138.356 160.457 112.913 1.00 23.93 464 ARG D O 1
ATOM 3109 N N . ASP A 1 447 ? 137.372 158.651 113.831 1.00 24.90 465 ASP D N 1
ATOM 3110 C CA . ASP A 1 447 ? 138.449 157.763 113.405 1.00 17.67 465 ASP D CA 1
ATOM 3111 C C . ASP A 1 447 ? 138.500 157.652 111.886 1.00 16.40 465 ASP D C 1
ATOM 3112 O O . ASP A 1 447 ? 139.586 157.615 111.294 1.00 26.51 465 ASP D O 1
ATOM 3117 N N . ALA A 1 448 ? 137.333 157.604 111.237 1.00 20.90 466 ALA D N 1
ATOM 3118 C CA . ALA A 1 448 ? 137.303 157.559 109.779 1.00 18.79 466 ALA D CA 1
ATOM 3119 C C . ALA A 1 448 ? 137.887 158.830 109.176 1.00 18.40 466 ALA D C 1
ATOM 3120 O O . ALA A 1 448 ? 138.653 158.771 108.208 1.00 25.40 466 ALA D O 1
ATOM 3122 N N . ALA A 1 449 ? 137.541 159.990 109.740 1.00 19.12 467 ALA D N 1
ATOM 3123 C CA . ALA A 1 449 ? 138.089 161.248 109.241 1.00 19.84 467 ALA D CA 1
ATOM 3124 C C . ALA A 1 449 ? 139.595 161.317 109.458 1.00 18.47 467 ALA D C 1
ATOM 3125 O O . ALA A 1 449 ? 140.332 161.822 108.601 1.00 23.57 467 ALA D O 1
ATOM 3127 N N . CYS A 1 450 ? 140.074 160.809 110.596 1.00 23.20 468 CYS D N 1
ATOM 3128 C CA . CYS A 1 450 ? 141.511 160.785 110.847 1.00 18.08 468 CYS D CA 1
ATOM 3129 C C . CYS A 1 450 ? 142.227 159.878 109.854 1.00 17.17 468 CYS D C 1
ATOM 3130 O O . CYS A 1 450 ? 143.308 160.218 109.357 1.00 26.22 468 CYS D O 1
ATOM 3133 N N . TYR A 1 451 ? 141.637 158.719 109.549 1.00 18.47 469 TYR D N 1
ATOM 3134 C CA . TYR A 1 451 ? 142.235 157.825 108.563 1.00 16.67 469 TYR D CA 1
ATOM 3135 C C . TYR A 1 451 ? 142.243 158.460 107.178 1.00 16.70 469 TYR D C 1
ATOM 3136 O O . TYR A 1 451 ? 143.210 158.307 106.421 1.00 25.78 469 TYR D O 1
ATOM 3145 N N . VAL A 1 452 ? 141.173 159.180 106.829 1.00 18.32 470 VAL D N 1
ATOM 3146 C CA . VAL A 1 452 ? 141.127 159.870 105.542 1.00 19.53 470 VAL D CA 1
ATOM 3147 C C . VAL A 1 452 ? 142.213 160.935 105.471 1.00 19.76 470 VAL D C 1
ATOM 3148 O O . VAL A 1 452 ? 142.894 161.081 104.449 1.00 28.53 470 VAL D O 1
ATOM 3152 N N . CYS A 1 453 ? 142.392 161.695 106.555 1.00 20.94 471 CYS D N 1
ATOM 3153 C CA . CYS A 1 453 ? 143.434 162.717 106.579 1.00 19.71 471 CYS D CA 1
ATOM 3154 C C . CYS A 1 453 ? 144.819 162.094 106.464 1.00 18.25 471 CYS D C 1
ATOM 3155 O O . CYS A 1 453 ? 145.687 162.617 105.756 1.00 24.12 471 CYS D O 1
ATOM 3158 N N . TRP A 1 454 ? 145.040 160.969 107.147 1.00 19.26 472 TRP D N 1
ATOM 3159 C CA . TRP A 1 454 ? 146.329 160.288 107.072 1.00 15.61 472 TRP D CA 1
ATOM 3160 C C . TRP A 1 454 ? 146.606 159.782 105.660 1.00 16.04 472 TRP D C 1
ATOM 3161 O O . TRP A 1 454 ? 147.721 159.937 105.139 1.00 27.45 472 TRP D O 1
ATOM 3172 N N . ALA A 1 455 ? 145.598 159.185 105.019 1.00 18.66 473 ALA D N 1
ATOM 3173 C CA . ALA A 1 455 ? 145.774 158.693 103.657 1.00 17.33 473 ALA D CA 1
ATOM 3174 C C . ALA A 1 455 ? 146.008 159.839 102.679 1.00 21.23 473 ALA D C 1
ATOM 3175 O O . ALA A 1 455 ? 146.835 159.723 101.768 1.00 29.02 473 ALA D O 1
ATOM 3177 N N . PHE A 1 456 ? 145.296 160.956 102.854 1.00 24.55 474 PHE D N 1
ATOM 3178 C CA . PHE A 1 456 ? 145.493 162.101 101.972 1.00 23.81 474 PHE D CA 1
ATOM 3179 C C . PHE A 1 456 ? 146.857 162.744 102.187 1.00 23.47 474 PHE D C 1
ATOM 3180 O O . PHE A 1 456 ? 147.448 163.271 101.238 1.00 29.39 474 PHE D O 1
ATOM 3188 N N . ALA A 1 457 ? 147.370 162.713 103.419 1.00 24.73 475 ALA D N 1
ATOM 3189 C CA . ALA A 1 457 ? 148.708 163.230 103.673 1.00 23.73 475 ALA D CA 1
ATOM 3190 C C . ALA A 1 457 ? 149.774 162.346 103.045 1.00 27.29 475 ALA D C 1
ATOM 3191 O O . ALA A 1 457 ? 150.731 162.855 102.450 1.00 28.99 475 ALA D O 1
ATOM 3193 N N . ARG A 1 458 ? 149.629 161.026 103.158 1.00 27.60 476 ARG D N 1
ATOM 3194 C CA . ARG A 1 458 ? 150.589 160.123 102.533 1.00 22.13 476 ARG D CA 1
ATOM 3195 C C . ARG A 1 458 ? 150.356 159.944 101.039 1.00 23.16 476 ARG D C 1
ATOM 3196 O O . ARG A 1 458 ? 151.143 159.258 100.377 1.00 32.95 476 ARG D O 1
ATOM 3204 N N . ALA A 1 459 ? 149.298 160.541 100.491 1.00 24.45 477 ALA D N 1
ATOM 3205 C CA . ALA A 1 459 ? 149.014 160.411 99.068 1.00 26.69 477 ALA D CA 1
ATOM 3206 C C . ALA A 1 459 ? 149.505 161.625 98.289 1.00 25.25 477 ALA D C 1
ATOM 3207 O O . ALA A 1 459 ? 150.387 161.504 97.432 1.00 30.80 477 ALA D O 1
ATOM 3209 N N . TYR A 1 460 ? 148.943 162.795 98.579 1.00 30.56 478 TYR D N 1
ATOM 3210 C CA . TYR A 1 460 ? 149.287 163.998 97.838 1.00 32.56 478 TYR D CA 1
ATOM 3211 C C . TYR A 1 460 ? 150.680 164.495 98.224 1.00 34.83 478 TYR D C 1
ATOM 3212 O O . TYR A 1 460 ? 151.226 164.162 99.280 1.00 38.33 478 TYR D O 1
ATOM 3221 N N . GLU A 1 461 ? 151.250 165.307 97.345 1.00 40.10 479 GLU D N 1
ATOM 3222 C CA . GLU A 1 461 ? 152.556 165.913 97.559 1.00 38.52 479 GLU D CA 1
ATOM 3223 C C . GLU A 1 461 ? 152.450 167.039 98.574 1.00 39.98 479 GLU D C 1
ATOM 3224 O O . GLU A 1 461 ? 151.372 167.588 98.811 1.00 43.62 479 GLU D O 1
ATOM 3230 N N . PRO A 1 462 ? 153.566 167.407 99.213 1.00 40.06 480 PRO D N 1
ATOM 3231 C CA . PRO A 1 462 ? 153.515 168.537 100.159 1.00 40.68 480 PRO D CA 1
ATOM 3232 C C . PRO A 1 462 ? 153.132 169.853 99.504 1.00 40.01 480 PRO D C 1
ATOM 3233 O O . PRO A 1 462 ? 152.601 170.744 100.179 1.00 43.14 480 PRO D O 1
ATOM 3237 N N . GLN A 1 463 ? 153.389 170.004 98.203 1.00 44.33 481 GLN D N 1
ATOM 3238 C CA . GLN A 1 463 ? 153.018 171.232 97.509 1.00 43.58 481 GLN D CA 1
ATOM 3239 C C . GLN A 1 463 ? 151.563 171.194 97.057 1.00 43.37 481 GLN D C 1
ATOM 3240 O O . GLN A 1 463 ? 150.871 172.218 97.077 1.00 44.17 481 GLN D O 1
ATOM 3246 N N . GLU A 1 464 ? 151.082 170.019 96.643 1.00 42.26 482 GLU D N 1
ATOM 3247 C CA . GLU A 1 464 ? 149.692 169.901 96.215 1.00 42.49 482 GLU D CA 1
ATOM 3248 C C . GLU A 1 464 ? 148.739 169.894 97.402 1.00 41.46 482 GLU D C 1
ATOM 3249 O O . GLU A 1 464 ? 147.545 170.172 97.241 1.00 43.50 482 GLU D O 1
ATOM 3255 N N . LEU A 1 465 ? 149.242 169.580 98.596 1.00 36.58 483 LEU D N 1
ATOM 3256 C CA . LEU A 1 465 ? 148.436 169.536 99.807 1.00 37.81 483 LEU D CA 1
ATOM 3257 C C . LEU A 1 465 ? 148.814 170.635 100.795 1.00 35.80 483 LEU D C 1
ATOM 3258 O O . LEU A 1 465 ? 148.741 170.423 102.010 1.00 40.67 483 LEU D O 1
ATOM 3263 N N . LYS A 1 466 ? 149.219 171.808 100.296 1.00 38.95 484 LYS D N 1
ATOM 3264 C CA . LYS A 1 466 ? 149.591 172.894 101.202 1.00 40.77 484 LYS D CA 1
ATOM 3265 C C . LYS A 1 466 ? 148.375 173.583 101.810 1.00 42.71 484 LYS D C 1
ATOM 3266 O O . LYS A 1 466 ? 148.341 173.748 103.043 1.00 43.45 484 LYS D O 1
ATOM 3272 N N . PRO A 1 467 ? 147.358 174.008 101.045 1.00 39.74 485 PRO D N 1
ATOM 3273 C CA . PRO A 1 467 ? 146.197 174.646 101.688 1.00 37.78 485 PRO D CA 1
ATOM 3274 C C . PRO A 1 467 ? 145.325 173.679 102.469 1.00 39.35 485 PRO D C 1
ATOM 3275 O O . PRO A 1 467 ? 144.490 174.132 103.262 1.00 40.78 485 PRO D O 1
ATOM 3279 N N . PHE A 1 468 ? 145.486 172.369 102.275 1.00 38.99 486 PHE D N 1
ATOM 3280 C CA . PHE A 1 468 ? 144.681 171.405 103.018 1.00 39.54 486 PHE D CA 1
ATOM 3281 C C . PHE A 1 468 ? 145.175 171.251 104.451 1.00 38.84 486 PHE D C 1
ATOM 3282 O O . PHE A 1 468 ? 144.370 171.244 105.389 1.00 38.36 486 PHE D O 1
ATOM 3290 N N . VAL A 1 469 ? 146.492 171.126 104.637 1.00 37.80 487 VAL D N 1
ATOM 3291 C CA . VAL A 1 469 ? 147.042 170.917 105.973 1.00 37.05 487 VAL D CA 1
ATOM 3292 C C . VAL A 1 469 ? 146.810 172.138 106.855 1.00 34.33 487 VAL D C 1
ATOM 3293 O O . VAL A 1 469 ? 146.524 172.003 108.051 1.00 35.35 487 VAL D O 1
ATOM 3297 N N . THR A 1 470 ? 146.904 173.342 106.287 1.00 33.36 488 THR D N 1
ATOM 3298 C CA . THR A 1 470 ? 146.733 174.557 107.076 1.00 32.38 488 THR D CA 1
ATOM 3299 C C . THR A 1 470 ? 145.280 174.808 107.462 1.00 32.75 488 THR D C 1
ATOM 3300 O O . THR A 1 470 ? 144.988 175.836 108.082 1.00 33.16 488 THR D O 1
ATOM 3304 N N . ALA A 1 471 ? 144.367 173.902 107.113 1.00 33.46 489 ALA D N 1
ATOM 3305 C CA . ALA A 1 471 ? 142.954 174.049 107.435 1.00 32.00 489 ALA D CA 1
ATOM 3306 C C . ALA A 1 471 ? 142.416 172.893 108.269 1.00 32.30 489 ALA D C 1
ATOM 3307 O O . ALA A 1 471 ? 141.304 172.989 108.799 1.00 34.43 489 ALA D O 1
ATOM 3309 N N . ILE A 1 472 ? 143.174 171.805 108.401 1.00 27.62 490 ILE D N 1
ATOM 3310 C CA . ILE A 1 472 ? 142.726 170.646 109.165 1.00 28.76 490 ILE D CA 1
ATOM 3311 C C . ILE A 1 472 ? 143.697 170.379 110.308 1.00 24.06 490 ILE D C 1
ATOM 3312 O O . ILE A 1 472 ? 143.560 169.389 111.035 1.00 28.04 490 ILE D O 1
ATOM 3317 N N . SER A 1 473 ? 144.684 171.259 110.475 1.00 27.87 491 SER D N 1
ATOM 3318 C CA . SER A 1 473 ? 145.655 171.118 111.553 1.00 26.09 491 SER D CA 1
ATOM 3319 C C . SER A 1 473 ? 145.062 171.508 112.903 1.00 25.36 491 SER D C 1
ATOM 3320 O O . SER A 1 473 ? 145.246 170.794 113.895 1.00 29.29 491 SER D O 1
ATOM 3323 N N . SER A 1 474 ? 144.350 172.636 112.954 1.00 22.56 492 SER D N 1
ATOM 3324 C CA . SER A 1 474 ? 143.741 173.070 114.207 1.00 18.15 492 SER D CA 1
ATOM 3325 C C . SER A 1 474 ? 142.671 172.088 114.667 1.00 20.79 492 SER D C 1
ATOM 3326 O O . SER A 1 474 ? 142.530 171.829 115.868 1.00 23.25 492 SER D O 1
ATOM 3329 N N . ALA A 1 475 ? 141.913 171.522 113.725 1.00 21.49 493 ALA D N 1
ATOM 3330 C CA . ALA A 1 475 ? 140.896 170.541 114.088 1.00 16.32 493 ALA D CA 1
ATOM 3331 C C . ALA A 1 475 ? 141.528 169.280 114.664 1.00 18.02 493 ALA D C 1
ATOM 3332 O O . ALA A 1 475 ? 141.015 168.704 115.631 1.00 23.92 493 ALA D O 1
ATOM 3334 N N . LEU A 1 476 ? 142.657 168.854 114.088 1.00 21.18 494 LEU D N 1
ATOM 3335 C CA . LEU A 1 476 ? 143.313 167.593 114.537 1.00 18.92 494 LEU D CA 1
ATOM 3336 C C . LEU A 1 476 ? 143.782 167.715 115.992 1.00 17.85 494 LEU D C 1
ATOM 3337 O O . LEU A 1 476 ? 143.342 166.888 116.817 1.00 26.29 494 LEU D O 1
ATOM 3342 N N . VAL A 1 477 ? 144.636 168.698 116.294 1.00 18.33 495 VAL D N 1
ATOM 3343 C CA . VAL A 1 477 ? 145.215 168.828 117.667 1.00 18.94 495 VAL D CA 1
ATOM 3344 C C . VAL A 1 477 ? 144.085 168.921 118.698 1.00 19.33 495 VAL D C 1
ATOM 3345 O O . VAL A 1 477 ? 144.221 168.302 119.778 1.00 23.19 495 VAL D O 1
ATOM 3349 N N . ILE A 1 478 ? 143.023 169.668 118.380 1.00 17.52 496 ILE D N 1
ATOM 3350 C CA . ILE A 1 478 ? 141.900 169.863 119.346 1.00 18.09 496 ILE D CA 1
ATOM 3351 C C . ILE A 1 478 ? 141.325 168.495 119.727 1.00 20.91 496 ILE D C 1
ATOM 3352 O O . ILE A 1 478 ? 141.274 168.195 120.932 1.00 26.18 496 ILE D O 1
ATOM 3357 N N . ALA A 1 479 ? 140.937 167.691 118.734 1.00 23.35 497 ALA D N 1
ATOM 3358 C CA . ALA A 1 479 ? 140.361 166.354 119.008 1.00 18.90 497 ALA D CA 1
ATOM 3359 C C . ALA A 1 479 ? 141.395 165.500 119.745 1.00 21.58 497 ALA D C 1
ATOM 3360 O O . ALA A 1 479 ? 141.013 164.797 120.692 1.00 30.39 497 ALA D O 1
ATOM 3362 N N . ALA A 1 480 ? 142.661 165.578 119.334 1.00 24.41 498 ALA D N 1
ATOM 3363 C CA . ALA A 1 480 ? 143.731 164.760 119.954 1.00 18.38 498 ALA D CA 1
ATOM 3364 C C . ALA A 1 480 ? 143.863 165.059 121.454 1.00 18.99 498 ALA D C 1
ATOM 3365 O O . ALA A 1 480 ? 144.171 164.111 122.212 1.00 28.83 498 ALA D O 1
ATOM 3367 N N . VAL A 1 481 ? 143.660 166.313 121.881 1.00 20.98 499 VAL D N 1
ATOM 3368 C CA . VAL A 1 481 ? 143.911 166.614 123.329 1.00 18.50 499 VAL D CA 1
ATOM 3369 C C . VAL A 1 481 ? 142.604 166.742 124.123 1.00 17.04 499 VAL D C 1
ATOM 3370 O O . VAL A 1 481 ? 142.687 166.886 125.376 1.00 26.62 499 VAL D O 1
ATOM 3374 N N . PHE A 1 482 ? 141.445 166.629 123.466 1.00 24.24 500 PHE D N 1
ATOM 3375 C CA . PHE A 1 482 ? 140.198 166.896 124.169 1.00 20.72 500 PHE D CA 1
ATOM 3376 C C . PHE A 1 482 ? 139.102 165.878 123.886 1.00 17.45 500 PHE D C 1
ATOM 3377 O O . PHE A 1 482 ? 138.034 165.963 124.501 1.00 27.44 500 PHE D O 1
ATOM 3385 N N . ASP A 1 483 ? 139.380 164.914 123.003 1.00 19.82 501 ASP D N 1
ATOM 3386 C CA . ASP A 1 483 ? 138.387 163.854 122.675 1.00 19.09 501 ASP D CA 1
ATOM 3387 C C . ASP A 1 483 ? 138.237 162.907 123.871 1.00 19.65 501 ASP D C 1
ATOM 3388 O O . ASP A 1 483 ? 139.234 162.702 124.589 1.00 30.29 501 ASP D O 1
ATOM 3393 N N . ARG A 1 484 ? 137.034 162.361 124.078 1.00 21.87 502 ARG D N 1
ATOM 3394 C CA . ARG A 1 484 ? 136.780 161.440 125.220 1.00 20.68 502 ARG D CA 1
ATOM 3395 C C . ARG A 1 484 ? 137.465 160.092 124.965 1.00 20.07 502 ARG D C 1
ATOM 3396 O O . ARG A 1 484 ? 138.105 159.575 125.902 1.00 27.22 502 ARG D O 1
ATOM 3404 N N . ASP A 1 485 ? 137.335 159.550 123.750 1.00 22.06 503 ASP D N 1
ATOM 3405 C CA . ASP A 1 485 ? 137.937 158.231 123.413 1.00 23.28 503 ASP D CA 1
ATOM 3406 C C . ASP A 1 485 ? 139.453 158.381 123.254 1.00 20.57 503 ASP D C 1
ATOM 3407 O O . ASP A 1 485 ? 139.886 159.392 122.667 1.00 26.50 503 ASP D O 1
ATOM 3412 N N . ILE A 1 486 ? 140.223 157.405 123.748 1.00 20.86 504 ILE D N 1
ATOM 3413 C CA . ILE A 1 486 ? 141.706 157.447 123.572 1.00 21.08 504 ILE D CA 1
ATOM 3414 C C . ILE A 1 486 ? 142.052 157.192 122.101 1.00 20.61 504 ILE D C 1
ATOM 3415 O O . ILE A 1 486 ? 142.921 157.911 121.570 1.00 21.40 504 ILE D O 1
ATOM 3420 N N . ASN A 1 487 ? 141.393 156.215 121.471 1.00 23.22 505 ASN D N 1
ATOM 3421 C CA . ASN A 1 487 ? 141.722 155.855 120.066 1.00 22.74 505 ASN D CA 1
ATOM 3422 C C . ASN A 1 487 ? 141.559 157.094 119.181 1.00 21.51 505 ASN D C 1
ATOM 3423 O O . ASN A 1 487 ? 142.471 157.369 118.378 1.00 25.32 505 ASN D O 1
ATOM 3428 N N . CYS A 1 488 ? 140.444 157.813 119.337 1.00 25.00 506 CYS D N 1
ATOM 3429 C CA . CYS A 1 488 ? 140.206 159.045 118.540 1.00 24.01 506 CYS D CA 1
ATOM 3430 C C . CYS A 1 488 ? 141.403 159.987 118.699 1.00 19.08 506 CYS D C 1
ATOM 3431 O O . CYS A 1 488 ? 141.953 160.421 117.667 1.00 23.57 506 CYS D O 1
ATOM 3434 N N . ARG A 1 489 ? 141.792 160.278 119.944 1.00 22.59 507 ARG D N 1
ATOM 3435 C CA . ARG A 1 489 ? 142.917 161.219 120.195 1.00 20.85 507 ARG D CA 1
ATOM 3436 C C . ARG A 1 489 ? 144.204 160.662 119.576 1.00 19.15 507 ARG D C 1
ATOM 3437 O O . ARG A 1 489 ? 144.899 161.427 118.883 1.00 26.71 507 ARG D O 1
ATOM 3445 N N . ARG A 1 490 ? 144.500 159.380 119.814 1.00 19.77 508 ARG D N 1
ATOM 3446 C CA . ARG A 1 490 ? 145.756 158.774 119.293 1.00 13.02 508 ARG D CA 1
ATOM 3447 C C . ARG A 1 490 ? 145.736 158.807 117.761 1.00 15.72 508 ARG D C 1
ATOM 3448 O O . ARG A 1 490 ? 146.781 159.137 117.166 1.00 24.62 508 ARG D O 1
ATOM 3456 N N . ALA A 1 491 ? 144.589 158.486 117.155 1.00 19.14 509 ALA D N 1
ATOM 3457 C CA . ALA A 1 491 ? 144.471 158.502 115.679 1.00 19.76 509 ALA D CA 1
ATOM 3458 C C . ALA A 1 491 ? 144.771 159.912 115.159 1.00 17.85 509 ALA D C 1
ATOM 3459 O O . ALA A 1 491 ? 145.514 160.029 114.166 1.00 24.83 509 ALA D O 1
ATOM 3461 N N . ALA A 1 492 ? 144.218 160.937 115.814 1.00 25.71 510 ALA D N 1
ATOM 3462 C CA . ALA A 1 492 ? 144.465 162.337 115.394 1.00 16.77 510 ALA D CA 1
ATOM 3463 C C . ALA A 1 492 ? 145.950 162.667 115.565 1.00 16.12 510 ALA D C 1
ATOM 3464 O O . ALA A 1 492 ? 146.506 163.356 114.685 1.00 23.23 510 ALA D O 1
ATOM 3466 N N . SER A 1 493 ? 146.566 162.184 116.648 1.00 22.49 511 SER D N 1
ATOM 3467 C CA . SER A 1 493 ? 147.970 162.476 116.919 1.00 18.75 511 SER D CA 1
ATOM 3468 C C . SER A 1 493 ? 148.870 161.910 115.828 1.00 14.14 511 SER D C 1
ATOM 3469 O O . SER A 1 493 ? 149.815 162.575 115.386 1.00 23.03 511 SER D O 1
ATOM 3472 N N . ALA A 1 494 ? 148.587 160.686 115.374 1.00 19.15 512 ALA D N 1
ATOM 3473 C CA . ALA A 1 494 ? 149.384 160.091 114.306 1.00 16.81 512 ALA D CA 1
ATOM 3474 C C . ALA A 1 494 ? 149.229 160.869 113.005 1.00 17.95 512 ALA D C 1
ATOM 3475 O O . ALA A 1 494 ? 150.208 161.077 112.277 1.00 26.40 512 ALA D O 1
ATOM 3477 N N . ALA A 1 495 ? 148.007 161.311 112.697 1.00 22.36 513 ALA D N 1
ATOM 3478 C CA . ALA A 1 495 ? 147.788 162.095 111.486 1.00 15.17 513 ALA D CA 1
ATOM 3479 C C . ALA A 1 495 ? 148.520 163.428 111.553 1.00 16.74 513 ALA D C 1
ATOM 3480 O O . ALA A 1 495 ? 149.127 163.861 110.566 1.00 22.74 513 ALA D O 1
ATOM 3482 N N . PHE A 1 496 ? 148.481 164.093 112.711 1.00 20.79 514 PHE D N 1
ATOM 3483 C CA . PHE A 1 496 ? 149.194 165.357 112.860 1.00 22.28 514 PHE D CA 1
ATOM 3484 C C . PHE A 1 496 ? 150.700 165.155 112.749 1.00 20.58 514 PHE D C 1
ATOM 3485 O O . PHE A 1 496 ? 151.400 165.969 112.134 1.00 24.67 514 PHE D O 1
ATOM 3493 N N . GLN A 1 497 ? 151.217 164.071 113.335 1.00 22.27 515 GLN D N 1
ATOM 3494 C CA . GLN A 1 497 ? 152.642 163.777 113.226 1.00 18.73 515 GLN D CA 1
ATOM 3495 C C . GLN A 1 497 ? 153.043 163.527 111.778 1.00 20.16 515 GLN D C 1
ATOM 3496 O O . GLN A 1 497 ? 154.071 164.036 111.314 1.00 24.30 515 GLN D O 1
ATOM 3502 N N . GLU A 1 498 ? 152.239 162.751 111.046 1.00 22.05 516 GLU D N 1
ATOM 3503 C CA . GLU A 1 498 ? 152.540 162.488 109.643 1.00 20.16 516 GLU D CA 1
ATOM 3504 C C . GLU A 1 498 ? 152.483 163.767 108.817 1.00 21.60 516 GLU D C 1
ATOM 3505 O O . GLU A 1 498 ? 153.322 163.982 107.934 1.00 29.38 516 GLU D O 1
ATOM 3511 N N . ASN A 1 499 ? 151.505 164.633 109.096 1.00 24.53 517 ASN D N 1
ATOM 3512 C CA . ASN A 1 499 ? 151.402 165.892 108.364 1.00 19.82 517 ASN D CA 1
ATOM 3513 C C . ASN A 1 499 ? 152.603 166.790 108.635 1.00 19.89 517 ASN D C 1
ATOM 3514 O O . ASN A 1 499 ? 153.160 167.386 107.706 1.00 24.86 517 ASN D O 1
ATOM 3519 N N . VAL A 1 500 ? 153.018 166.895 109.901 1.00 24.03 518 VAL D N 1
ATOM 3520 C CA . VAL A 1 500 ? 154.181 167.712 110.237 1.00 21.61 518 VAL D CA 1
ATOM 3521 C C . VAL A 1 500 ? 155.441 167.145 109.599 1.00 23.95 518 VAL D C 1
ATOM 3522 O O . VAL A 1 500 ? 156.288 167.897 109.101 1.00 28.12 518 VAL D O 1
ATOM 3526 N N . GLY A 1 501 ? 155.583 165.817 109.584 1.00 25.75 519 GLY D N 1
ATOM 3527 C CA . GLY A 1 501 ? 156.761 165.214 108.988 1.00 20.57 519 GLY D CA 1
ATOM 3528 C C . GLY A 1 501 ? 156.820 165.333 107.481 1.00 22.69 519 GLY D C 1
ATOM 3529 O O . GLY A 1 501 ? 157.907 165.490 106.915 1.00 28.63 519 GLY D O 1
ATOM 3530 N N . ARG A 1 502 ? 155.669 165.265 106.808 1.00 26.23 520 ARG D N 1
ATOM 3531 C CA . ARG A 1 502 ? 155.652 165.331 105.353 1.00 23.26 520 ARG D CA 1
ATOM 3532 C C . ARG A 1 502 ? 155.656 166.758 104.822 1.00 23.49 520 ARG D C 1
ATOM 3533 O O . ARG A 1 502 ? 156.171 166.992 103.723 1.00 32.60 520 ARG D O 1
ATOM 3541 N N . GLN A 1 503 ? 155.100 167.715 105.568 1.00 30.67 521 GLN D N 1
ATOM 3542 C CA . GLN A 1 503 ? 155.088 169.097 105.104 1.00 31.58 521 GLN D CA 1
ATOM 3543 C C . GLN A 1 503 ? 156.463 169.746 105.196 1.00 30.92 521 GLN D C 1
ATOM 3544 O O . GLN A 1 503 ? 156.802 170.589 104.358 1.00 33.68 521 GLN D O 1
ATOM 3550 N N . GLY A 1 504 ? 157.261 169.371 106.193 1.00 36.00 522 GLY D N 1
ATOM 3551 C CA . GLY A 1 504 ? 158.584 169.940 106.355 1.00 33.72 522 GLY D CA 1
ATOM 3552 C C . GLY A 1 504 ? 158.575 171.261 107.095 1.00 37.37 522 GLY D C 1
ATOM 3553 O O . GLY A 1 504 ? 159.030 171.342 108.241 1.00 39.11 522 GLY D O 1
ATOM 3554 N N . THR A 1 505 ? 158.060 172.305 106.451 1.00 41.44 523 THR D N 1
ATOM 3555 C CA . THR A 1 505 ? 157.980 173.633 107.049 1.00 40.57 523 THR D CA 1
ATOM 3556 C C . THR A 1 505 ? 156.702 173.721 107.876 1.00 40.43 523 THR D C 1
ATOM 3557 O O . THR A 1 505 ? 155.598 173.774 107.324 1.00 41.86 523 THR D O 1
ATOM 3561 N N . PHE A 1 506 ? 156.846 173.694 109.205 1.00 35.16 524 PHE D N 1
ATOM 3562 C CA . PHE A 1 506 ? 155.651 173.705 110.091 1.00 34.28 524 PHE D CA 1
ATOM 3563 C C . PHE A 1 506 ? 155.987 174.403 111.414 1.00 33.38 524 PHE D C 1
ATOM 3564 O O . PHE A 1 506 ? 157.050 174.111 111.997 1.00 34.73 524 PHE D O 1
ATOM 3572 N N . PRO A 1 507 ? 155.121 175.310 111.918 1.00 34.36 525 PRO D N 1
ATOM 3573 C CA . PRO A 1 507 ? 155.387 176.043 113.159 1.00 32.28 525 PRO D CA 1
ATOM 3574 C C . PRO A 1 507 ? 155.119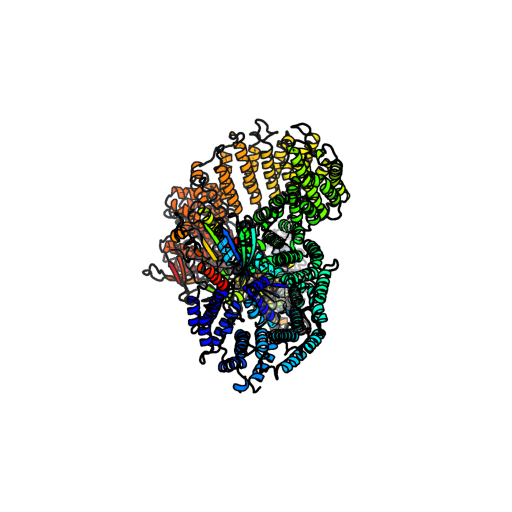 175.195 114.410 1.00 30.83 525 PRO D C 1
ATOM 3575 O O . PRO A 1 507 ? 154.027 174.668 114.525 1.00 35.19 525 PRO D O 1
ATOM 3579 N N . HIS A 1 508 ? 156.108 175.083 115.303 1.00 24.40 526 HIS D N 1
ATOM 3580 C CA . HIS A 1 508 ? 155.925 174.334 116.577 1.00 26.91 526 HIS D CA 1
ATOM 3581 C C . HIS A 1 508 ? 155.555 172.876 116.285 1.00 24.86 526 HIS D C 1
ATOM 3582 O O . HIS A 1 508 ? 154.975 172.227 117.179 1.00 29.00 526 HIS D O 1
ATOM 3589 N N . GLY A 1 509 ? 155.885 172.387 115.087 1.00 26.38 527 GLY D N 1
ATOM 3590 C CA . GLY A 1 509 ? 155.555 170.998 114.717 1.00 23.61 527 GLY D CA 1
ATOM 3591 C C . GLY A 1 509 ? 156.223 170.007 115.652 1.00 23.83 527 GLY D C 1
ATOM 3592 O O . GLY A 1 509 ? 155.522 169.108 116.150 1.00 29.56 527 GLY D O 1
ATOM 3593 N N . ILE A 1 510 ? 157.529 170.163 115.882 1.00 20.95 528 ILE D N 1
ATOM 3594 C CA . ILE A 1 510 ? 158.263 169.260 116.818 1.00 24.57 528 ILE D CA 1
ATOM 3595 C C . ILE A 1 510 ? 157.908 169.656 118.255 1.00 22.02 528 ILE D C 1
ATOM 3596 O O . ILE A 1 510 ? 157.878 168.762 119.122 1.00 28.82 528 ILE D O 1
ATOM 3601 N N . ASP A 1 511 ? 157.623 170.942 118.486 1.00 25.40 529 ASP D N 1
ATOM 3602 C CA . ASP A 1 511 ? 157.305 171.427 119.856 1.00 22.00 529 ASP D CA 1
ATOM 3603 C C . ASP A 1 511 ? 156.142 170.605 120.418 1.00 23.44 529 ASP D C 1
ATOM 3604 O O . ASP A 1 511 ? 156.239 170.160 121.579 1.00 28.10 529 ASP D O 1
ATOM 3609 N N . ILE A 1 512 ? 155.091 170.405 119.617 1.00 19.34 530 ILE D N 1
ATOM 3610 C CA . ILE A 1 512 ? 153.888 169.655 120.089 1.00 20.53 530 ILE D CA 1
ATOM 3611 C C . ILE A 1 512 ? 154.105 168.157 119.852 1.00 19.73 530 ILE D C 1
ATOM 3612 O O . ILE A 1 512 ? 153.680 167.359 120.711 1.00 27.45 530 ILE D O 1
ATOM 3617 N N . LEU A 1 513 ? 154.747 167.794 118.737 1.00 23.24 531 LEU D N 1
ATOM 3618 C CA . LEU A 1 513 ? 154.951 166.358 118.403 1.00 20.19 531 LEU D CA 1
ATOM 3619 C C . LEU A 1 513 ? 155.671 165.675 119.569 1.00 18.89 531 LEU D C 1
ATOM 3620 O O . LEU A 1 513 ? 155.208 164.601 120.002 1.00 24.85 531 LEU D O 1
ATOM 3625 N N . THR A 1 514 ? 156.758 166.280 120.055 1.00 19.28 532 THR D N 1
ATOM 3626 C CA . THR A 1 514 ? 157.521 165.701 121.192 1.00 18.92 532 THR D CA 1
ATOM 3627 C C . THR A 1 514 ? 156.670 165.762 122.464 1.00 20.23 532 THR D C 1
ATOM 3628 O O . THR A 1 514 ? 156.637 164.754 123.196 1.00 29.30 532 THR D O 1
ATOM 3632 N N . THR A 1 515 ? 156.007 166.897 122.709 1.00 19.03 533 THR D N 1
ATOM 3633 C CA . THR A 1 515 ? 155.210 167.066 123.954 1.00 19.18 533 THR D CA 1
ATOM 3634 C C . THR A 1 515 ? 154.082 166.030 123.994 1.00 20.73 533 THR D C 1
ATOM 3635 O O . THR A 1 515 ? 153.937 165.359 125.035 1.00 25.22 533 THR D O 1
ATOM 3639 N N . ALA A 1 516 ? 153.324 165.905 122.902 1.00 24.33 534 ALA D N 1
ATOM 3640 C CA . ALA A 1 516 ? 152.209 164.932 122.847 1.00 16.06 534 ALA D CA 1
ATOM 3641 C C . ALA A 1 516 ? 152.554 163.822 121.850 1.00 18.37 534 ALA D C 1
ATOM 3642 O O . ALA A 1 516 ? 152.556 164.100 120.635 1.00 25.66 534 ALA D O 1
ATOM 3644 N N . ASP A 1 517 ? 152.832 162.615 122.351 1.00 22.84 535 ASP D N 1
ATOM 3645 C CA . ASP A 1 517 ? 153.181 161.475 121.462 1.00 18.01 535 ASP D CA 1
ATOM 3646 C C . ASP A 1 517 ? 152.127 160.374 121.609 1.00 15.00 535 ASP D C 1
ATOM 3647 O O . ASP A 1 517 ? 151.114 160.616 122.296 1.00 23.30 535 ASP D O 1
ATOM 3652 N N . TYR A 1 518 ? 152.367 159.212 120.997 1.00 15.29 536 TYR D N 1
ATOM 3653 C CA . TYR A 1 518 ? 151.393 158.090 121.043 1.00 16.54 536 TYR D CA 1
ATOM 3654 C C . TYR A 1 518 ? 151.118 157.688 122.497 1.00 11.57 536 TYR D C 1
ATOM 3655 O O . TYR A 1 518 ? 149.979 157.277 122.794 1.00 21.84 536 TYR D O 1
ATOM 3664 N N . PHE A 1 519 ? 152.128 157.787 123.366 1.00 20.69 537 PHE D N 1
ATOM 3665 C CA . PHE A 1 519 ? 151.963 157.342 124.777 1.00 20.46 537 PHE D CA 1
ATOM 3666 C C . PHE A 1 519 ? 151.379 158.474 125.632 1.00 20.14 537 PHE D C 1
ATOM 3667 O O . PHE A 1 519 ? 150.464 158.198 126.431 1.00 27.11 537 PHE D O 1
ATOM 3675 N N . ALA A 1 520 ? 151.891 159.699 125.475 1.00 20.77 538 ALA D N 1
ATOM 3676 C CA . ALA A 1 520 ? 151.419 160.843 126.293 1.00 17.76 538 ALA D CA 1
ATOM 3677 C C . ALA A 1 520 ? 149.895 160.959 126.187 1.00 21.48 538 ALA D C 1
ATOM 3678 O O . ALA A 1 520 ? 149.233 161.021 127.242 1.00 26.80 538 ALA D O 1
ATOM 3680 N N . VAL A 1 521 ? 149.369 160.997 124.960 1.00 22.27 539 VAL D N 1
ATOM 3681 C CA . VAL A 1 521 ? 147.896 161.098 124.733 1.00 18.51 539 VAL D CA 1
ATOM 3682 C C . VAL A 1 521 ? 147.194 160.008 125.551 1.00 19.24 539 VAL D C 1
ATOM 3683 O O . VAL A 1 521 ? 145.951 160.054 125.645 1.00 27.51 539 VAL D O 1
ATOM 3687 N N . GLY A 1 522 ? 147.961 159.072 126.120 1.00 21.95 540 GLY D N 1
ATOM 3688 C CA . GLY A 1 522 ? 147.371 157.967 126.901 1.00 22.71 540 GLY D CA 1
ATOM 3689 C C . GLY A 1 522 ? 146.642 158.467 128.137 1.00 16.59 540 GLY D C 1
ATOM 3690 O O . GLY A 1 522 ? 145.487 158.048 128.347 1.00 27.92 540 GLY D O 1
ATOM 3691 N N . ASN A 1 523 ? 147.286 159.337 128.922 1.00 19.19 541 ASN D N 1
ATOM 3692 C CA . ASN A 1 523 ? 146.660 159.884 130.157 1.00 21.33 541 ASN D CA 1
ATOM 3693 C C . ASN A 1 523 ? 145.637 160.950 129.757 1.00 19.46 541 ASN D C 1
ATOM 3694 O O . ASN A 1 523 ? 146.053 161.978 129.188 1.00 30.28 541 ASN D O 1
ATOM 3699 N N . ARG A 1 524 ? 144.353 160.715 130.046 1.00 17.67 542 ARG D N 1
ATOM 3700 C CA . ARG A 1 524 ? 143.306 161.675 129.604 1.00 19.30 542 ARG D CA 1
ATOM 3701 C C . ARG A 1 524 ? 143.361 162.930 130.481 1.00 17.17 542 ARG D C 1
ATOM 3702 O O . ARG A 1 524 ? 143.430 164.035 129.910 1.00 27.89 542 ARG D O 1
ATOM 3710 N N . SER A 1 525 ? 143.332 162.772 131.810 1.00 19.56 543 SER D N 1
ATOM 3711 C CA . SER A 1 525 ? 143.288 163.976 132.681 1.00 18.27 543 SER D CA 1
ATOM 3712 C C . SER A 1 525 ? 144.312 165.011 132.201 1.00 18.95 543 SER D C 1
ATOM 3713 O O . SER A 1 525 ? 143.946 166.198 132.098 1.00 22.72 543 SER D O 1
ATOM 3716 N N . ASN A 1 526 ? 145.541 164.573 131.910 1.00 23.90 544 ASN D N 1
ATOM 3717 C CA . ASN A 1 526 ? 146.619 165.518 131.504 1.00 15.90 544 ASN D CA 1
ATOM 3718 C C . ASN A 1 526 ? 146.299 166.173 130.157 1.00 16.64 544 ASN D C 1
ATOM 3719 O O . ASN A 1 526 ? 146.639 167.361 129.990 1.00 25.44 544 ASN D O 1
ATOM 3724 N N . CYS A 1 527 ? 145.675 165.434 129.235 1.00 16.60 545 CYS D N 1
ATOM 3725 C CA . CYS A 1 527 ? 145.410 165.977 127.875 1.00 16.39 545 CYS D CA 1
ATOM 3726 C C . CYS A 1 527 ? 144.588 167.266 127.977 1.00 15.83 545 CYS D C 1
ATOM 3727 O O . CYS A 1 527 ? 144.628 168.062 127.018 1.00 27.69 545 CYS D O 1
ATOM 3730 N N . PHE A 1 528 ? 143.877 167.464 129.091 1.00 18.28 546 PHE D N 1
ATOM 3731 C CA . PHE A 1 528 ? 142.987 168.647 129.224 1.00 17.13 546 PHE D CA 1
ATOM 3732 C C . PHE A 1 528 ? 143.585 169.671 130.194 1.00 16.47 546 PHE D C 1
ATOM 3733 O O . PHE A 1 528 ? 142.955 170.728 130.386 1.00 21.35 546 PHE D O 1
ATOM 3741 N N . LEU A 1 529 ? 144.755 169.387 130.776 1.00 23.32 547 LEU D N 1
ATOM 3742 C CA . LEU A 1 529 ? 145.308 170.307 131.810 1.00 17.25 547 LEU D CA 1
ATOM 3743 C C . LEU A 1 529 ? 146.790 170.597 131.550 1.00 22.44 547 LEU D C 1
ATOM 3744 O O . LEU A 1 529 ? 147.174 171.776 131.629 1.00 26.39 547 LEU D O 1
ATOM 3749 N N . VAL A 1 530 ? 147.593 169.567 131.270 1.00 24.80 548 VAL D N 1
ATOM 3750 C CA . VAL A 1 530 ? 149.027 169.751 131.087 1.00 18.22 548 VAL D CA 1
ATOM 3751 C C . VAL A 1 530 ? 149.372 170.051 129.632 1.00 18.27 548 VAL D C 1
ATOM 3752 O O . VAL A 1 530 ? 149.854 171.142 129.308 1.00 27.23 548 VAL D O 1
ATOM 3756 N N . ILE A 1 531 ? 149.138 169.088 128.739 1.00 20.04 549 ILE D N 1
ATOM 3757 C CA . ILE A 1 531 ? 149.493 169.271 127.335 1.00 21.45 549 ILE D CA 1
ATOM 3758 C C . ILE A 1 531 ? 148.630 170.355 126.700 1.00 17.00 549 ILE D C 1
ATOM 3759 O O . ILE A 1 531 ? 149.085 171.092 125.816 1.00 24.92 549 ILE D O 1
ATOM 3764 N N . SER A 1 532 ? 147.375 170.471 127.140 1.00 21.80 550 SER D N 1
ATOM 3765 C CA . SER A 1 532 ? 146.478 171.478 126.580 1.00 20.40 550 SER D CA 1
ATOM 3766 C C . SER A 1 532 ? 147.029 172.882 126.793 1.00 20.57 550 SER D C 1
ATOM 3767 O O . SER A 1 532 ? 146.999 173.717 125.883 1.00 25.84 550 SER D O 1
ATOM 3770 N N . VAL A 1 533 ? 147.555 173.154 127.989 1.00 26.02 551 VAL D N 1
ATOM 3771 C CA . VAL A 1 533 ? 148.105 174.476 128.277 1.00 21.70 551 VAL D CA 1
ATOM 3772 C C . VAL A 1 533 ? 149.353 174.729 127.439 1.00 22.74 551 VAL D C 1
ATOM 3773 O O . VAL A 1 533 ? 149.559 175.834 126.920 1.00 29.23 551 VAL D O 1
ATOM 3777 N N . PHE A 1 534 ? 150.199 173.708 127.284 1.00 23.24 552 PHE D N 1
ATOM 3778 C CA . PHE A 1 534 ? 151.431 173.875 126.520 1.00 19.40 552 PHE D CA 1
ATOM 3779 C C . PHE A 1 534 ? 151.132 174.144 125.050 1.00 19.89 552 PHE D C 1
ATOM 3780 O O . PHE A 1 534 ? 151.839 174.916 124.392 1.00 25.51 552 PHE D O 1
ATOM 3788 N N . ILE A 1 535 ? 150.084 173.513 124.515 1.00 21.29 553 ILE D N 1
ATOM 3789 C CA . ILE A 1 535 ? 149.712 173.766 123.125 1.00 19.78 553 ILE D CA 1
ATOM 3790 C C . ILE A 1 535 ? 149.026 175.120 122.996 1.00 22.87 553 ILE D C 1
ATOM 3791 O O . ILE A 1 535 ? 149.197 175.828 121.995 1.00 28.21 553 ILE D O 1
ATOM 3796 N N . ALA A 1 536 ? 148.249 175.512 124.009 1.00 25.15 554 ALA D N 1
ATOM 3797 C CA . ALA A 1 536 ? 147.580 176.807 123.990 1.00 20.85 554 ALA D CA 1
ATOM 3798 C C . ALA A 1 536 ? 148.539 177.967 124.202 1.00 23.60 554 ALA D C 1
ATOM 3799 O O . ALA A 1 536 ? 148.162 179.115 123.937 1.00 31.87 554 ALA D O 1
ATOM 3801 N N . GLY A 1 537 ? 149.754 177.705 124.684 1.00 23.58 555 GLY D N 1
ATOM 3802 C CA . GLY A 1 537 ? 150.756 178.743 124.824 1.00 21.04 555 GLY D CA 1
ATOM 3803 C C . GLY A 1 537 ? 151.058 179.523 123.562 1.00 22.55 555 GLY D C 1
ATOM 3804 O O . GLY A 1 537 ? 151.474 180.682 123.655 1.00 29.30 555 GLY D O 1
ATOM 3805 N N . PHE A 1 538 ? 150.863 178.924 122.388 1.00 24.54 556 PHE D N 1
ATOM 3806 C CA . PHE A 1 538 ? 151.071 179.598 121.118 1.00 25.62 556 PHE D CA 1
ATOM 3807 C C . PHE A 1 538 ? 149.881 180.487 120.801 1.00 25.25 556 PHE D C 1
ATOM 3808 O O . PHE A 1 538 ? 148.743 180.127 121.132 1.00 32.20 556 PHE D O 1
ATOM 3816 N N . PRO A 1 539 ? 150.096 181.646 120.174 1.00 30.58 557 PRO D N 1
ATOM 3817 C CA . PRO A 1 539 ? 148.964 182.545 119.893 1.00 29.63 557 PRO D CA 1
ATOM 3818 C C . PRO A 1 539 ? 147.935 181.960 118.938 1.00 27.33 557 PRO D C 1
ATOM 3819 O O . PRO A 1 539 ? 146.759 182.341 118.998 1.00 34.86 557 PRO D O 1
ATOM 3823 N N . GLU A 1 540 ? 148.339 181.043 118.057 1.00 28.11 558 GLU D N 1
ATOM 3824 C CA . GLU A 1 540 ? 147.414 180.492 117.074 1.00 28.47 558 GLU D CA 1
ATOM 3825 C C . GLU A 1 540 ? 146.627 179.297 117.598 1.00 27.61 558 GLU D C 1
ATOM 3826 O O . GLU A 1 540 ? 145.974 178.615 116.801 1.00 30.71 558 GLU D O 1
ATOM 3832 N N . TYR A 1 541 ? 146.667 179.029 118.904 1.00 26.27 559 TYR D N 1
ATOM 3833 C CA . TYR A 1 541 ? 145.930 177.920 119.493 1.00 24.92 559 TYR D CA 1
ATOM 3834 C C . TYR A 1 541 ? 145.337 178.238 120.857 1.00 23.16 559 TYR D C 1
ATOM 3835 O O . TYR A 1 541 ? 145.284 177.347 121.712 1.00 28.93 559 TYR D O 1
ATOM 3844 N N . THR A 1 542 ? 144.885 179.472 121.087 1.00 24.57 560 THR D N 1
ATOM 3845 C CA . THR A 1 542 ? 144.352 179.831 122.398 1.00 25.81 560 THR D CA 1
ATOM 3846 C C . THR A 1 542 ? 142.845 180.048 122.340 1.00 21.28 560 THR D C 1
ATOM 3847 O O . THR A 1 542 ? 142.090 179.460 123.123 1.00 28.38 560 THR D O 1
ATOM 3851 N N . GLN A 1 543 ? 142.390 180.892 121.418 1.00 26.33 561 GLN D N 1
ATOM 3852 C CA . GLN A 1 543 ? 140.975 181.224 121.297 1.00 23.93 561 GLN D CA 1
ATOM 3853 C C . GLN A 1 543 ? 140.143 180.064 120.749 1.00 24.84 561 GLN D C 1
ATOM 3854 O O . GLN A 1 543 ? 139.049 179.811 121.271 1.00 29.56 561 GLN D O 1
ATOM 3860 N N . PRO A 1 544 ? 140.590 179.347 119.704 1.00 19.25 562 PRO D N 1
ATOM 3861 C CA . PRO A 1 544 ? 139.775 178.213 119.224 1.00 19.96 562 PRO D CA 1
ATOM 3862 C C . PRO A 1 544 ? 139.540 177.143 120.278 1.00 18.56 562 PRO D C 1
ATOM 3863 O O . PRO A 1 544 ? 138.464 176.528 120.303 1.00 24.11 562 PRO D O 1
ATOM 3867 N N . MET A 1 545 ? 140.522 176.942 121.160 1.00 21.48 563 MET D N 1
ATOM 3868 C CA . MET A 1 545 ? 140.387 175.922 122.234 1.00 19.79 563 MET D CA 1
ATOM 3869 C C . MET A 1 545 ? 139.265 176.329 123.195 1.00 23.78 563 MET D C 1
ATOM 3870 O O . MET A 1 545 ? 138.283 175.569 123.300 1.00 25.66 563 MET D O 1
ATOM 3875 N N . ILE A 1 546 ? 139.397 177.486 123.851 1.00 24.68 564 ILE D N 1
ATOM 3876 C CA . ILE A 1 546 ? 138.396 177.917 124.874 1.00 19.93 564 ILE D CA 1
ATOM 3877 C C . ILE A 1 546 ? 136.995 177.941 124.254 1.00 18.88 564 ILE D C 1
ATOM 3878 O O . ILE A 1 546 ? 136.066 177.389 124.880 1.00 27.32 564 ILE D O 1
ATOM 3883 N N . ASP A 1 547 ? 136.846 178.548 123.075 1.00 18.60 565 ASP D N 1
ATOM 3884 C CA . ASP A 1 547 ? 135.519 178.606 122.408 1.00 18.27 565 ASP D CA 1
ATOM 3885 C C . ASP A 1 547 ? 134.976 177.181 122.249 1.00 17.08 565 ASP D C 1
ATOM 3886 O O . ASP A 1 547 ? 133.894 176.896 122.810 1.00 24.26 565 ASP D O 1
ATOM 3891 N N . HIS A 1 548 ? 135.710 176.319 121.536 1.00 19.77 566 HIS D N 1
ATOM 3892 C CA . HIS A 1 548 ? 135.237 174.933 121.269 1.00 15.63 566 HIS D CA 1
ATOM 3893 C C . HIS A 1 548 ? 134.956 174.190 122.579 1.00 19.18 566 HIS D C 1
ATOM 3894 O O . HIS A 1 548 ? 133.929 173.493 122.646 1.00 24.19 566 HIS D O 1
ATOM 3901 N N . LEU A 1 549 ? 135.845 174.314 123.566 1.00 18.03 567 LEU D N 1
ATOM 3902 C CA . LEU A 1 549 ? 135.673 173.565 124.839 1.00 18.93 567 LEU D CA 1
ATOM 3903 C C . LEU A 1 549 ? 134.346 173.979 125.480 1.00 17.66 567 LEU D C 1
ATOM 3904 O O . LEU A 1 549 ? 133.584 173.082 125.894 1.00 27.38 567 LEU D O 1
ATOM 3909 N N . VAL A 1 550 ? 134.080 175.285 125.543 1.00 21.55 568 VAL D N 1
ATOM 3910 C CA . VAL A 1 550 ? 132.832 175.800 126.181 1.00 15.93 568 VAL D CA 1
ATOM 3911 C C . VAL A 1 550 ? 131.613 175.375 125.357 1.00 19.74 568 VAL D C 1
ATOM 3912 O O . VAL A 1 550 ? 130.570 175.081 125.970 1.00 29.56 568 VAL D O 1
ATOM 3916 N N . THR A 1 551 ? 131.733 175.332 124.028 1.00 24.42 569 THR D N 1
ATOM 3917 C CA . THR A 1 551 ? 130.536 175.054 123.183 1.00 19.97 569 THR D CA 1
ATOM 3918 C C . THR A 1 551 ? 130.219 173.555 123.077 1.00 17.59 569 THR D C 1
ATOM 3919 O O . THR A 1 551 ? 129.079 173.229 122.656 1.00 25.43 569 THR D O 1
ATOM 3923 N N . MET A 1 552 ? 131.140 172.669 123.473 1.00 24.24 570 MET D N 1
ATOM 3924 C CA . MET A 1 552 ? 130.895 171.219 123.228 1.00 21.71 570 MET D CA 1
ATOM 3925 C C . MET A 1 552 ? 131.209 170.321 124.439 1.00 18.25 570 MET D C 1
ATOM 3926 O O . MET A 1 552 ? 130.746 169.179 124.427 1.00 27.35 570 MET D O 1
ATOM 3931 N N . LYS A 1 553 ? 131.898 170.770 125.447 1.00 21.03 571 LYS D N 1
ATOM 3932 C CA . LYS A 1 553 ? 132.293 169.870 126.568 1.00 21.13 571 LYS D CA 1
ATOM 3933 C C . LYS A 1 553 ? 131.580 170.252 127.870 1.00 16.06 571 LYS D C 1
ATOM 3934 O O . LYS A 1 553 ? 131.079 169.334 128.549 1.00 27.30 571 LYS D O 1
ATOM 3940 N N . ILE A 1 554 ? 131.552 171.542 128.214 1.00 24.07 572 ILE D N 1
ATOM 3941 C CA . ILE A 1 554 ? 130.965 171.975 129.519 1.00 18.07 572 ILE D CA 1
ATOM 3942 C C . ILE A 1 554 ? 129.564 171.377 129.695 1.00 20.03 572 ILE D C 1
ATOM 3943 O O . ILE A 1 554 ? 129.064 171.393 130.834 1.00 25.02 572 ILE D O 1
ATOM 3948 N N . SER A 1 555 ? 128.955 170.866 128.620 1.00 22.21 573 SER D N 1
ATOM 3949 C CA . SER A 1 555 ? 127.560 170.357 128.714 1.00 16.83 573 SER D CA 1
ATOM 3950 C C . SER A 1 555 ? 127.500 168.872 128.338 1.00 15.71 573 SER D C 1
ATOM 3951 O O . SER A 1 555 ? 126.377 168.344 128.216 1.00 29.39 573 SER D O 1
ATOM 3954 N N . HIS A 1 556 ? 128.658 168.227 128.167 1.00 15.24 574 HIS D N 1
ATOM 3955 C CA . HIS A 1 556 ? 128.686 166.796 127.755 1.00 15.18 574 HIS D CA 1
ATOM 3956 C C . HIS A 1 556 ? 127.808 165.971 128.701 1.00 13.50 574 HIS D C 1
ATOM 3957 O O . HIS A 1 556 ? 127.796 166.277 129.910 1.00 26.14 574 HIS D O 1
ATOM 3964 N N . TRP A 1 557 ? 127.108 164.962 128.172 1.00 12.69 575 TRP D N 1
ATOM 3965 C CA . TRP A 1 557 ? 126.215 164.162 129.000 1.00 17.75 575 TRP D CA 1
ATOM 3966 C C . TRP A 1 557 ? 126.926 163.456 130.148 1.00 14.56 575 TRP D C 1
ATOM 3967 O O . TRP A 1 557 ? 126.257 162.810 130.962 1.00 23.06 575 TRP D O 1
ATOM 3978 N N . ASP A 1 558 ? 128.249 163.559 130.238 1.00 20.57 576 ASP D N 1
ATOM 3979 C CA . ASP A 1 558 ? 129.019 162.909 131.291 1.00 18.00 576 ASP D CA 1
ATOM 3980 C C . ASP A 1 558 ? 129.504 163.966 132.276 1.00 18.34 576 ASP D C 1
ATOM 3981 O O . ASP A 1 558 ? 130.073 164.985 131.869 1.00 22.02 576 ASP D O 1
ATOM 3986 N N . GLY A 1 559 ? 129.278 163.721 133.568 1.00 20.31 577 GLY D N 1
ATOM 3987 C CA . GLY A 1 559 ? 129.688 164.685 134.577 1.00 15.56 577 GLY D CA 1
ATOM 3988 C C . GLY A 1 559 ? 131.195 164.798 134.706 1.00 16.44 577 GLY D C 1
ATOM 3989 O O . GLY A 1 559 ? 131.727 165.880 134.968 1.00 24.30 577 GLY D O 1
ATOM 3990 N N . VAL A 1 560 ? 131.904 163.680 134.527 1.00 14.64 578 VAL D N 1
ATOM 3991 C CA . VAL A 1 560 ? 133.364 163.709 134.584 1.00 16.08 578 VAL D CA 1
ATOM 3992 C C . VAL A 1 560 ? 133.921 164.558 133.450 1.00 16.82 578 VAL D C 1
ATOM 3993 O O . VAL A 1 560 ? 134.881 165.318 133.633 1.00 22.12 578 VAL D O 1
ATOM 3997 N N . ILE A 1 561 ? 133.320 164.452 132.263 1.00 19.10 579 ILE D N 1
ATOM 3998 C CA . ILE A 1 561 ? 133.753 165.267 131.131 1.00 17.52 579 ILE D CA 1
ATOM 3999 C C . ILE A 1 561 ? 133.505 166.742 131.417 1.00 17.25 579 ILE D C 1
ATOM 4000 O O . ILE A 1 561 ? 134.327 167.604 131.086 1.00 23.71 579 ILE D O 1
ATOM 4005 N N . ARG A 1 562 ? 132.375 167.055 132.056 1.00 16.28 580 ARG D N 1
ATOM 4006 C CA . ARG A 1 562 ? 132.079 168.446 132.388 1.00 18.84 580 ARG D CA 1
ATOM 4007 C C . ARG A 1 562 ? 133.058 168.990 133.422 1.00 18.21 580 ARG D C 1
ATOM 4008 O O . ARG A 1 562 ? 133.482 170.148 133.337 1.00 24.02 580 ARG D O 1
ATOM 4016 N N . GLU A 1 563 ? 133.436 168.167 134.403 1.00 19.91 581 GLU D N 1
ATOM 4017 C CA . GLU A 1 563 ? 134.411 168.607 135.397 1.00 16.25 581 GLU D CA 1
ATOM 4018 C C . GLU A 1 563 ? 135.781 168.824 134.761 1.00 20.01 581 GLU D C 1
ATOM 4019 O O . GLU A 1 563 ? 136.471 169.808 135.061 1.00 25.08 581 GLU D O 1
ATOM 4025 N N . LEU A 1 564 ? 136.190 167.911 133.876 1.00 16.66 582 LEU D N 1
ATOM 4026 C CA . LEU A 1 564 ? 137.452 168.089 133.163 1.00 19.86 582 LEU D CA 1
ATOM 4027 C C . LEU A 1 564 ? 137.422 169.345 132.301 1.00 14.56 582 LEU D C 1
ATOM 4028 O O . LEU A 1 564 ? 138.424 170.062 132.200 1.00 26.27 582 LEU D O 1
ATOM 4033 N N . ALA A 1 565 ? 136.275 169.636 131.684 1.00 14.05 583 ALA D N 1
ATOM 4034 C CA . ALA A 1 565 ? 136.150 170.844 130.875 1.00 15.80 583 ALA D CA 1
ATOM 4035 C C . ALA A 1 565 ? 136.233 172.096 131.738 1.00 15.96 583 ALA D C 1
ATOM 4036 O O . ALA A 1 565 ? 136.864 173.087 131.349 1.00 25.74 583 ALA D O 1
ATOM 4038 N N . ALA A 1 566 ? 135.603 172.070 132.913 1.00 18.23 584 ALA D N 1
ATOM 4039 C CA . ALA A 1 566 ? 135.661 173.215 133.817 1.00 19.88 584 ALA D CA 1
ATOM 4040 C C . ALA A 1 566 ? 137.082 173.444 134.318 1.00 21.05 584 ALA D C 1
ATOM 4041 O O . ALA A 1 566 ? 137.513 174.588 134.500 1.00 25.59 584 ALA D O 1
ATOM 4043 N N . ARG A 1 567 ? 137.826 172.360 134.548 1.00 20.47 585 ARG D N 1
ATOM 4044 C CA . ARG A 1 567 ? 139.217 172.500 134.972 1.00 15.84 585 ARG D CA 1
ATOM 4045 C C . ARG A 1 567 ? 140.089 173.015 133.831 1.00 19.12 585 ARG D C 1
ATOM 4046 O O . ARG A 1 567 ? 140.991 173.837 134.041 1.00 25.80 585 ARG D O 1
ATOM 4054 N N . ALA A 1 568 ? 139.831 172.543 132.608 1.00 21.79 586 ALA D N 1
ATOM 4055 C CA . ALA A 1 568 ? 140.597 173.001 131.454 1.00 20.10 586 ALA D CA 1
ATOM 4056 C C . ALA A 1 568 ? 140.356 174.481 131.190 1.00 20.43 586 ALA D C 1
ATOM 4057 O O . ALA A 1 568 ? 141.282 175.222 130.842 1.00 28.12 586 ALA D O 1
ATOM 4059 N N . LEU A 1 569 ? 139.104 174.915 131.360 1.00 21.41 587 LEU D N 1
ATOM 4060 C CA . LEU A 1 569 ? 138.769 176.349 131.156 1.00 17.50 587 LEU D CA 1
ATOM 4061 C C . LEU A 1 569 ? 139.585 177.199 132.134 1.00 19.02 587 LEU D C 1
ATOM 4062 O O . LEU A 1 569 ? 140.232 178.161 131.679 1.00 29.00 587 LEU D O 1
ATOM 4067 N N . HIS A 1 570 ? 139.560 176.844 133.422 1.00 20.22 588 HIS D N 1
ATOM 4068 C CA . HIS A 1 570 ? 140.302 177.620 134.451 1.00 18.91 588 HIS D CA 1
ATOM 4069 C C . HIS A 1 570 ? 141.790 177.653 134.093 1.00 23.06 588 HIS D C 1
ATOM 4070 O O . HIS A 1 570 ? 142.393 178.741 134.180 1.00 26.92 588 HIS D O 1
ATOM 4077 N N . ASN A 1 571 ? 142.353 176.505 133.704 1.00 23.09 589 ASN D N 1
ATOM 4078 C CA . ASN A 1 571 ? 143.803 176.426 133.382 1.00 20.77 589 ASN D CA 1
ATOM 4079 C C . ASN A 1 571 ? 144.113 177.326 132.182 1.00 21.82 589 ASN D C 1
ATOM 4080 O O . ASN A 1 571 ? 145.145 178.023 132.222 1.00 31.70 589 ASN D O 1
ATOM 4085 N N . LEU A 1 572 ? 143.252 177.312 131.161 1.00 22.11 590 LEU D N 1
ATOM 4086 C CA . LEU A 1 572 ? 143.523 178.095 129.925 1.00 23.27 590 LEU D CA 1
ATOM 4087 C C . LEU A 1 572 ? 143.068 179.546 130.111 1.00 23.15 590 LEU D C 1
ATOM 4088 O O . LEU A 1 572 ? 143.534 180.406 129.338 1.00 31.18 590 LEU D O 1
ATOM 4093 N N . ALA A 1 573 ? 142.200 179.811 131.093 1.00 26.67 591 ALA D N 1
ATOM 4094 C CA . ALA A 1 573 ? 141.658 181.182 131.248 1.00 26.22 591 ALA D CA 1
ATOM 4095 C C . ALA A 1 573 ? 142.812 182.178 131.404 1.00 27.46 591 ALA D C 1
ATOM 4096 O O . ALA A 1 573 ? 142.702 183.295 130.864 1.00 31.70 591 ALA D O 1
ATOM 4098 N N . GLN A 1 574 ? 143.872 181.787 132.116 1.00 29.78 592 GLN D N 1
ATOM 4099 C CA . GLN A 1 574 ? 145.014 182.706 132.371 1.00 28.78 592 GLN D CA 1
ATOM 4100 C C . GLN A 1 574 ? 145.705 183.065 131.050 1.00 29.01 592 GLN D C 1
ATOM 4101 O O . GLN A 1 574 ? 146.026 184.255 130.865 1.00 35.46 592 GLN D O 1
ATOM 4107 N N . GLN A 1 575 ? 145.925 182.079 130.175 1.00 31.62 593 GLN D N 1
ATOM 4108 C CA . GLN A 1 575 ? 146.647 182.332 128.896 1.00 27.23 593 GLN D CA 1
ATOM 4109 C C . GLN A 1 575 ? 145.836 183.302 128.030 1.00 30.72 593 GLN D C 1
ATOM 4110 O O . GLN A 1 575 ? 146.255 183.551 126.883 1.00 34.38 593 GLN D O 1
ATOM 4116 N N . ALA A 1 576 ? 144.697 183.879 128.464 1.00 32.79 594 ALA D N 1
ATOM 4117 C CA . ALA A 1 576 ? 143.872 184.754 127.563 1.00 31.25 594 ALA D CA 1
ATOM 4118 C C . ALA A 1 576 ? 142.906 185.674 128.340 1.00 30.49 594 ALA D C 1
ATOM 4119 O O . ALA A 1 576 ? 141.690 185.810 127.938 1.00 35.40 594 ALA D O 1
ATOM 4121 N N . PRO A 1 577 ? 143.340 186.357 129.427 1.00 29.55 595 PRO D N 1
ATOM 4122 C CA . PRO A 1 577 ? 142.418 187.124 130.292 1.00 31.54 595 PRO D CA 1
ATOM 4123 C C . PRO A 1 577 ? 141.338 187.949 129.576 1.00 30.17 595 PRO D C 1
ATOM 4124 O O . PRO A 1 577 ? 140.175 187.605 129.713 1.00 34.44 595 PRO D O 1
ATOM 4128 N N . GLU A 1 578 ? 141.733 188.996 128.847 1.00 34.14 596 GLU D N 1
ATOM 4129 C CA . GLU A 1 578 ? 140.738 189.909 128.219 1.00 32.38 596 GLU D CA 1
ATOM 4130 C C . GLU A 1 578 ? 139.630 189.114 127.521 1.00 32.11 596 GLU D C 1
ATOM 4131 O O . GLU A 1 578 ? 138.462 189.298 127.905 1.00 35.12 596 GLU D O 1
ATOM 4137 N N . PHE A 1 579 ? 139.981 188.258 126.556 1.00 30.48 597 PHE D N 1
ATOM 4138 C CA . PHE A 1 579 ? 138.949 187.533 125.765 1.00 27.99 597 PHE D CA 1
ATOM 4139 C C . PHE A 1 579 ? 138.021 186.737 126.688 1.00 29.18 597 PHE D C 1
ATOM 4140 O O . PHE A 1 579 ? 136.788 186.919 126.603 1.00 33.17 597 PHE D O 1
ATOM 4148 N N . SER A 1 580 ? 138.593 185.897 127.552 1.00 30.25 598 SER D N 1
ATOM 4149 C CA . SER A 1 580 ? 137.765 185.034 128.435 1.00 28.26 598 SER D CA 1
ATOM 4150 C C . SER A 1 580 ? 136.824 185.895 129.284 1.00 29.82 598 SER D C 1
ATOM 4151 O O . SER A 1 580 ? 135.658 185.497 129.445 1.00 35.21 598 SER D O 1
ATOM 4154 N N . ALA A 1 581 ? 137.309 187.025 129.803 1.00 31.53 599 ALA D N 1
ATOM 4155 C CA . ALA A 1 581 ? 136.481 187.865 130.704 1.00 30.79 599 ALA D CA 1
ATOM 4156 C C . ALA A 1 581 ? 135.388 188.619 129.935 1.00 31.25 599 ALA D C 1
ATOM 4157 O O . ALA A 1 581 ? 134.291 188.805 130.509 1.00 37.73 599 ALA D O 1
ATOM 4159 N N . THR A 1 582 ? 135.655 189.034 128.692 1.00 27.99 600 THR D N 1
ATOM 4160 C CA . THR A 1 582 ? 134.671 189.887 127.965 1.00 28.87 600 THR D CA 1
ATOM 4161 C C . THR A 1 582 ? 133.725 189.069 127.080 1.00 29.58 600 THR D C 1
ATOM 4162 O O . THR A 1 582 ? 132.552 189.488 126.929 1.00 33.50 600 THR D O 1
ATOM 4166 N N . GLN A 1 583 ? 134.190 187.951 126.520 1.00 25.94 601 GLN D N 1
ATOM 4167 C CA . GLN A 1 583 ? 133.363 187.221 125.568 1.00 24.64 601 GLN D CA 1
ATOM 4168 C C . GLN A 1 583 ? 132.796 185.930 126.138 1.00 26.62 601 GLN D C 1
ATOM 4169 O O . GLN A 1 583 ? 131.613 185.636 125.941 1.00 33.20 601 GLN D O 1
ATOM 4175 N N . VAL A 1 584 ? 133.612 185.151 126.851 1.00 29.13 602 VAL D N 1
ATOM 4176 C CA . VAL A 1 584 ? 133.165 183.848 127.338 1.00 27.60 602 VAL D CA 1
ATOM 4177 C C . VAL A 1 584 ? 132.196 184.014 128.502 1.00 29.71 602 VAL D C 1
ATOM 4178 O O . VAL A 1 584 ? 131.175 183.319 128.589 1.00 33.62 602 VAL D O 1
ATOM 4182 N N . PHE A 1 585 ? 132.502 184.936 129.414 1.00 28.26 603 PHE D N 1
ATOM 4183 C CA . PHE A 1 585 ? 131.707 185.150 130.619 1.00 28.86 603 PHE D CA 1
ATOM 4184 C C . PHE A 1 585 ? 130.260 185.532 130.305 1.00 28.21 603 PHE D C 1
ATOM 4185 O O . PHE A 1 585 ? 129.349 185.044 130.986 1.00 34.96 603 PHE D O 1
ATOM 4193 N N . PRO A 1 586 ? 129.989 186.400 129.317 1.00 25.94 604 PRO D N 1
ATOM 4194 C CA . PRO A 1 586 ? 128.581 186.629 128.940 1.00 25.51 604 PRO D CA 1
ATOM 4195 C C . PRO A 1 586 ? 127.876 185.374 128.452 1.00 27.30 604 PRO D C 1
ATOM 4196 O O . PRO A 1 586 ? 126.705 185.154 128.787 1.00 30.93 604 PRO D O 1
ATOM 4200 N N . ARG A 1 587 ? 128.560 184.537 127.665 1.00 27.21 605 ARG D N 1
ATOM 4201 C CA . ARG A 1 587 ? 127.949 183.290 127.214 1.00 27.65 605 ARG D CA 1
ATOM 4202 C C . ARG A 1 587 ? 127.644 182.371 128.389 1.00 27.53 605 ARG D C 1
ATOM 4203 O O . ARG A 1 587 ? 126.591 181.724 128.425 1.00 33.15 605 ARG D O 1
ATOM 4211 N N . LEU A 1 588 ? 128.552 182.304 129.365 1.00 25.25 606 LEU D N 1
ATOM 4212 C CA . LEU A 1 588 ? 128.305 181.474 130.540 1.00 25.03 606 LEU D CA 1
ATOM 4213 C C . LEU A 1 588 ? 127.137 182.013 131.359 1.00 27.26 606 LEU D C 1
ATOM 4214 O O . LEU A 1 588 ? 126.299 181.243 131.844 1.00 32.38 606 LEU D O 1
ATOM 4219 N N . LEU A 1 589 ? 127.064 183.336 131.524 1.00 28.38 607 LEU D N 1
ATOM 4220 C CA . LEU A 1 589 ? 125.949 183.936 132.248 1.00 28.10 607 LEU D CA 1
ATOM 4221 C C . LEU A 1 589 ? 124.621 183.765 131.523 1.00 27.69 607 LEU D C 1
ATOM 4222 O O . LEU A 1 589 ? 123.577 183.719 132.182 1.00 32.09 607 LEU D O 1
ATOM 4227 N N . SER A 1 590 ? 124.631 183.683 130.195 1.00 27.98 608 SER D N 1
ATOM 4228 C CA . SER A 1 590 ? 123.418 183.398 129.440 1.00 24.93 608 SER D CA 1
ATOM 4229 C C . SER A 1 590 ? 123.036 181.925 129.461 1.00 25.88 608 SER D C 1
ATOM 4230 O O . SER A 1 590 ? 121.844 181.605 129.399 1.00 31.62 608 SER D O 1
ATOM 4233 N N . MET A 1 591 ? 124.017 181.025 129.549 1.00 26.33 609 MET D N 1
ATOM 4234 C CA . MET A 1 591 ? 123.736 179.595 129.579 1.00 23.62 609 MET D CA 1
ATOM 4235 C C . MET A 1 591 ? 123.401 179.081 130.973 1.00 27.48 609 MET D C 1
ATOM 4236 O O . MET A 1 591 ? 122.815 178.000 131.091 1.00 33.42 609 MET D O 1
ATOM 4241 N N . THR A 1 592 ? 123.761 179.818 132.029 1.00 30.27 610 THR D N 1
ATOM 4242 C CA . THR A 1 592 ? 123.364 179.410 133.374 1.00 28.00 610 THR D CA 1
ATOM 4243 C C . THR A 1 592 ? 121.851 179.421 133.561 1.00 28.66 610 THR D C 1
ATOM 4244 O O . THR A 1 592 ? 121.351 178.775 134.489 1.00 33.65 610 THR D O 1
ATOM 4248 N N . LEU A 1 593 ? 121.114 180.136 132.711 1.00 29.17 611 LEU D N 1
ATOM 4249 C CA . LEU A 1 593 ? 119.657 180.161 132.757 1.00 28.40 611 LEU D CA 1
ATOM 4250 C C . LEU A 1 593 ? 119.053 179.343 131.620 1.00 28.88 611 LEU D C 1
ATOM 4251 O O . LEU A 1 593 ? 118.165 179.816 130.906 1.00 35.74 611 LEU D O 1
ATOM 4256 N N . SER A 1 594 ? 119.527 178.113 131.442 1.00 27.80 612 SER D N 1
ATOM 4257 C CA . SER A 1 594 ? 119.047 177.247 130.380 1.00 26.36 612 SER D CA 1
ATOM 4258 C C . SER A 1 594 ? 118.182 176.126 130.948 1.00 27.42 612 SER D C 1
ATOM 4259 O O . SER A 1 594 ? 118.399 175.669 132.073 1.00 32.38 612 SER D O 1
ATOM 4262 N N . PRO A 1 595 ? 117.186 175.663 130.186 1.00 26.29 613 PRO D N 1
ATOM 4263 C CA . PRO A 1 595 ? 116.345 174.563 130.685 1.00 28.72 613 PRO D CA 1
ATOM 4264 C C . PRO A 1 595 ? 117.092 173.248 130.840 1.00 28.75 613 PRO D C 1
ATOM 4265 O O . PRO A 1 595 ? 116.557 172.318 131.456 1.00 32.62 613 PRO D O 1
ATOM 4269 N N . ASP A 1 596 ? 118.305 173.139 130.305 1.00 28.52 614 ASP D N 1
ATOM 4270 C CA . ASP A 1 596 ? 119.063 171.901 130.419 1.00 27.51 614 ASP D CA 1
ATOM 4271 C C . ASP A 1 596 ? 119.838 171.869 131.731 1.00 26.65 614 ASP D C 1
ATOM 4272 O O . ASP A 1 596 ? 120.473 172.852 132.122 1.00 31.41 614 ASP D O 1
ATOM 4277 N N . LEU A 1 597 ? 119.785 170.724 132.412 1.00 26.19 615 LEU D N 1
ATOM 4278 C CA . LEU A 1 597 ? 120.452 170.549 133.697 1.00 25.79 615 LEU D CA 1
ATOM 4279 C C . LEU A 1 597 ? 121.966 170.425 133.548 1.00 25.57 615 LEU D C 1
ATOM 4280 O O . LEU A 1 597 ? 122.719 171.079 134.276 1.00 30.46 615 LEU D O 1
ATOM 4285 N N . HIS A 1 598 ? 122.423 169.585 132.616 1.00 25.70 616 HIS D N 1
ATOM 4286 C CA . HIS A 1 598 ? 123.857 169.426 132.399 1.00 21.09 616 HIS D CA 1
ATOM 4287 C C . HIS A 1 598 ? 124.486 170.720 131.900 1.00 21.15 616 HIS D C 1
ATOM 4288 O O . HIS A 1 598 ? 125.600 171.077 132.303 1.00 26.08 616 HIS D O 1
ATOM 4295 N N . MET A 1 599 ? 123.788 171.404 130.989 1.00 26.45 617 MET D N 1
ATOM 4296 C CA . MET A 1 599 ? 124.291 172.722 130.522 1.00 23.40 617 MET D CA 1
ATOM 4297 C C . MET A 1 599 ? 124.325 173.650 131.736 1.00 22.75 617 MET D C 1
ATOM 4298 O O . MET A 1 599 ? 125.316 174.391 131.888 1.00 31.24 617 MET D O 1
ATOM 4303 N N . ARG A 1 600 ? 123.283 173.592 132.570 1.00 26.96 618 ARG D N 1
ATOM 4304 C CA . ARG A 1 600 ? 123.259 174.408 133.811 1.00 25.28 618 ARG D CA 1
ATOM 4305 C C . ARG A 1 600 ? 124.331 173.886 134.772 1.00 19.67 618 ARG D C 1
ATOM 4306 O O . ARG A 1 600 ? 125.030 174.721 135.380 1.00 22.59 618 ARG D O 1
ATOM 4314 N N . HIS A 1 601 ? 124.466 172.560 134.890 1.00 21.58 619 HIS D N 1
ATOM 4315 C CA . HIS A 1 601 ? 125.546 172.015 135.755 1.00 20.59 619 HIS D CA 1
ATOM 4316 C C . HIS A 1 601 ? 126.912 172.541 135.298 1.00 23.34 619 HIS D C 1
ATOM 4317 O O . HIS A 1 601 ? 127.642 173.085 136.150 1.00 30.40 619 HIS D O 1
ATOM 4324 N N . GLY A 1 602 ? 127.243 172.388 134.011 1.00 20.00 620 GLY D N 1
ATOM 4325 C CA . GLY A 1 602 ? 128.577 172.786 133.514 1.00 19.95 620 GLY D CA 1
ATOM 4326 C C . GLY A 1 602 ? 128.824 174.285 133.558 1.00 17.54 620 GLY D C 1
ATOM 4327 O O . GLY A 1 602 ? 129.869 174.688 134.102 1.00 22.70 620 GLY D O 1
ATOM 4328 N N . SER A 1 603 ? 127.913 175.089 133.000 1.00 20.12 621 SER D N 1
ATOM 4329 C CA . SER A 1 603 ? 128.128 176.560 132.933 1.00 21.30 621 SER D CA 1
ATOM 4330 C C . SER A 1 603 ? 128.530 177.089 134.312 1.00 19.29 621 SER D C 1
ATOM 4331 O O . SER A 1 603 ? 129.575 177.762 134.404 1.00 25.09 621 SER D O 1
ATOM 4334 N N . ILE A 1 604 ? 127.729 176.794 135.338 1.00 22.26 622 ILE D N 1
ATOM 4335 C CA . ILE A 1 604 ? 128.010 177.249 136.697 1.00 20.44 622 ILE D CA 1
ATOM 4336 C C . ILE A 1 604 ? 129.443 176.907 137.089 1.00 20.27 622 ILE D C 1
ATOM 4337 O O . ILE A 1 604 ? 130.148 177.724 137.698 1.00 26.28 622 ILE D O 1
ATOM 4342 N N . LEU A 1 605 ? 129.935 175.737 136.679 1.00 21.49 623 LEU D N 1
ATOM 4343 C CA . LEU A 1 605 ? 131.358 175.391 136.963 1.00 15.97 623 LEU D CA 1
ATOM 4344 C C . LEU A 1 605 ? 132.292 176.440 136.341 1.00 18.59 623 LEU D C 1
ATOM 4345 O O . LEU A 1 605 ? 133.202 176.944 137.061 1.00 23.99 623 LEU D O 1
ATOM 4350 N N . ALA A 1 606 ? 132.086 176.758 135.059 1.00 22.19 624 ALA D N 1
ATOM 4351 C CA . ALA A 1 606 ? 132.979 177.707 134.349 1.00 20.51 624 ALA D CA 1
ATOM 4352 C C . ALA A 1 606 ? 132.951 179.081 135.029 1.00 20.85 624 ALA D C 1
ATOM 4353 O O . ALA A 1 606 ? 134.035 179.669 135.214 1.00 25.70 624 ALA D O 1
ATOM 4355 N N . CYS A 1 607 ? 131.758 179.570 135.382 1.00 23.35 625 CYS D N 1
ATOM 4356 C CA . CYS A 1 607 ? 131.634 180.901 136.034 1.00 21.25 625 CYS D CA 1
ATOM 4357 C C . CYS A 1 607 ? 132.447 180.897 137.331 1.00 23.28 625 CYS D C 1
ATOM 4358 O O . CYS A 1 607 ? 133.157 181.889 137.585 1.00 25.69 625 CYS D O 1
ATOM 4361 N N . ALA A 1 608 ? 132.395 179.797 138.086 1.00 26.13 626 ALA D N 1
ATOM 4362 C CA . ALA A 1 608 ? 133.165 179.694 139.348 1.00 22.57 626 ALA D CA 1
ATOM 4363 C C . ALA A 1 608 ? 134.668 179.625 139.050 1.00 23.64 626 ALA D C 1
ATOM 4364 O O . ALA A 1 608 ? 135.427 180.378 139.692 1.00 28.92 626 ALA D O 1
ATOM 4366 N N . GLU A 1 609 ? 135.081 178.762 138.116 1.00 25.62 627 GLU D N 1
ATOM 4367 C CA . GLU A 1 609 ? 136.532 178.568 137.839 1.00 21.89 627 GLU D CA 1
ATOM 4368 C C . GLU A 1 609 ? 137.155 179.844 137.261 1.00 22.32 627 GLU D C 1
ATOM 4369 O O . GLU A 1 609 ? 138.162 180.311 137.829 1.00 27.77 627 GLU D O 1
ATOM 4375 N N . VAL A 1 610 ? 136.583 180.385 136.181 1.00 26.63 628 VAL D N 1
ATOM 4376 C CA . VAL A 1 610 ? 137.185 181.578 135.510 1.00 24.14 628 VAL D CA 1
ATOM 4377 C C . VAL A 1 610 ? 137.364 182.695 136.541 1.00 22.04 628 VAL D C 1
ATOM 4378 O O . VAL A 1 610 ? 138.483 183.235 136.635 1.00 32.64 628 VAL D O 1
ATOM 4382 N N . ALA A 1 611 ? 136.302 183.024 137.281 1.00 26.42 629 ALA D N 1
ATOM 4383 C CA . ALA A 1 611 ? 136.363 184.101 138.263 1.00 26.33 629 ALA D CA 1
ATOM 4384 C C . ALA A 1 611 ? 137.564 183.930 139.185 1.00 23.27 629 ALA D C 1
ATOM 4385 O O . ALA A 1 611 ? 138.263 184.900 139.498 1.00 32.54 629 ALA D O 1
ATOM 4387 N N . TYR A 1 612 ? 137.823 182.695 139.624 1.00 25.25 630 TYR D N 1
ATOM 4388 C CA . TYR A 1 612 ? 138.983 182.444 140.475 1.00 22.14 630 TYR D CA 1
ATOM 4389 C C . TYR A 1 612 ? 140.282 182.738 139.735 1.00 26.23 630 TYR D C 1
ATOM 4390 O O . TYR A 1 612 ? 141.203 183.352 140.294 1.00 31.88 630 TYR D O 1
ATOM 4399 N N . ALA A 1 613 ? 140.370 182.322 138.468 1.00 26.79 631 ALA D N 1
ATOM 4400 C CA . ALA A 1 613 ? 141.576 182.572 137.685 1.00 27.35 631 ALA D CA 1
ATOM 4401 C C . ALA A 1 613 ? 141.791 184.064 137.456 1.00 28.69 631 ALA D C 1
ATOM 4402 O O . ALA A 1 613 ? 142.924 184.554 137.528 1.00 34.35 631 ALA D O 1
ATOM 4404 N N . LEU A 1 614 ? 140.715 184.803 137.180 1.00 30.04 632 LEU D N 1
ATOM 4405 C CA . LEU A 1 614 ? 140.840 186.242 136.974 1.00 27.71 632 LEU D CA 1
ATOM 4406 C C . LEU A 1 614 ? 141.223 186.948 138.267 1.00 28.89 632 LEU D C 1
ATOM 4407 O O . LEU A 1 614 ? 142.009 187.902 138.257 1.00 35.85 632 LEU D O 1
ATOM 4412 N N . TYR A 1 615 ? 140.687 186.484 139.400 1.00 29.21 633 TYR D N 1
ATOM 4413 C CA . TYR A 1 615 ? 141.096 187.043 140.684 1.00 30.11 633 TYR D CA 1
ATOM 4414 C C . TYR A 1 615 ? 142.578 186.803 140.936 1.00 31.02 633 TYR D C 1
ATOM 4415 O O . TYR A 1 615 ? 143.288 187.701 141.403 1.00 37.66 633 TYR D O 1
ATOM 4424 N N . LYS A 1 616 ? 143.063 185.598 140.632 1.00 30.96 634 LYS D N 1
ATOM 4425 C CA . LYS A 1 616 ? 144.486 185.314 140.790 1.00 30.16 634 LYS D CA 1
ATOM 4426 C C . LYS A 1 616 ? 145.330 186.216 139.896 1.00 33.37 634 LYS D C 1
ATOM 4427 O O . LYS A 1 616 ? 146.323 186.803 140.342 1.00 37.82 634 LYS D O 1
ATOM 4433 N N . LEU A 1 617 ? 145.001 186.448 138.667 1.00 33.88 635 LEU D N 1
ATOM 4434 C CA . LEU A 1 617 ? 145.810 187.396 137.848 1.00 35.04 635 LEU D CA 1
ATOM 4435 C C . LEU A 1 617 ? 145.881 188.804 138.476 1.00 35.53 635 LEU D C 1
ATOM 4436 O O . LEU A 1 617 ? 147.001 189.336 138.572 1.00 41.80 635 LEU D O 1
ATOM 4441 N N . ALA A 1 618 ? 144.768 189.375 138.934 1.00 39.46 636 ALA D N 1
ATOM 4442 C CA . ALA A 1 618 ? 144.738 190.758 139.479 1.00 38.86 636 ALA D CA 1
ATOM 4443 C C . ALA A 1 618 ? 145.445 190.875 140.834 1.00 39.99 636 ALA D C 1
ATOM 4444 O O . ALA A 1 618 ? 145.876 191.982 141.173 1.00 44.91 636 ALA D O 1
ATOM 4446 N N . ALA A 1 619 ? 145.522 189.793 141.589 1.00 37.67 637 ALA D N 1
ATOM 4447 C CA . ALA A 1 619 ? 146.143 189.801 142.933 1.00 37.66 637 ALA D CA 1
ATOM 4448 C C . ALA A 1 619 ? 147.664 189.925 142.813 1.00 39.50 637 ALA D C 1
ATOM 4449 O O . ALA A 1 619 ? 148.279 190.500 143.727 1.00 44.78 637 ALA D O 1
ATOM 4451 N N . GLN A 1 620 ? 148.246 189.404 141.734 1.00 42.39 638 GLN D N 1
ATOM 4452 C CA . GLN A 1 620 ? 149.704 189.547 141.493 1.00 42.31 638 GLN D CA 1
ATOM 4453 C C . GLN A 1 620 ? 150.034 191.032 141.298 1.00 43.73 638 GLN D C 1
ATOM 4454 O O . GLN A 1 620 ? 151.130 191.445 141.708 1.00 46.71 638 GLN D O 1
ATOM 4460 N N . GLU A 1 621 ? 149.098 191.795 140.722 1.00 45.08 639 GLU D N 1
ATOM 4461 C CA . GLU A 1 621 ? 149.292 193.259 140.544 1.00 45.51 639 GLU D CA 1
ATOM 4462 C C . GLU A 1 621 ? 148.602 193.989 141.701 1.00 44.16 639 GLU D C 1
ATOM 4463 O O . GLU A 1 621 ? 148.565 195.235 141.670 1.00 45.52 639 GLU D O 1
ATOM 4469 N N . ASN A 1 622 ? 148.071 193.240 142.673 1.00 44.93 640 ASN D N 1
ATOM 4470 C CA . ASN A 1 622 ? 147.425 193.854 143.866 1.00 46.86 640 ASN D CA 1
ATOM 4471 C C . ASN A 1 622 ? 146.241 194.727 143.435 1.00 46.32 640 ASN D C 1
ATOM 4472 O O . ASN A 1 622 ? 146.244 195.926 143.777 1.00 48.74 640 ASN D O 1
ATOM 4477 N N . ARG A 1 623 ? 145.270 194.151 142.719 1.00 43.27 641 ARG D N 1
ATOM 4478 C CA . ARG A 1 623 ? 144.053 194.907 142.314 1.00 41.66 641 ARG D CA 1
ATOM 4479 C C . ARG A 1 623 ? 142.815 194.064 142.640 1.00 42.98 641 ARG D C 1
ATOM 4480 O O . ARG A 1 623 ? 142.921 192.824 142.567 1.00 44.80 641 ARG D O 1
ATOM 4488 N N . PRO A 1 624 ? 141.648 194.659 142.983 1.00 40.02 642 PRO D N 1
ATOM 4489 C CA . PRO A 1 624 ? 140.434 193.870 143.217 1.00 38.51 642 PRO D CA 1
ATOM 4490 C C . PRO A 1 624 ? 139.950 193.187 141.946 1.00 37.32 642 PRO D C 1
ATOM 4491 O O . PRO A 1 624 ? 140.423 193.452 140.838 1.00 42.99 642 PRO D O 1
ATOM 4495 N N . VAL A 1 625 ? 138.979 192.288 142.128 1.00 37.42 643 VAL D N 1
ATOM 4496 C CA . VAL A 1 625 ? 138.445 191.527 141.005 1.00 38.51 643 VAL D CA 1
ATOM 4497 C C . VAL A 1 625 ? 137.482 192.358 140.166 1.00 36.75 643 VAL D C 1
ATOM 4498 O O . VAL A 1 625 ? 137.110 191.944 139.062 1.00 38.92 643 VAL D O 1
ATOM 4502 N N . THR A 1 626 ? 137.073 193.531 140.654 1.00 38.52 644 THR D N 1
ATOM 4503 C CA . THR A 1 626 ? 136.149 194.378 139.910 1.00 38.95 644 THR D CA 1
ATOM 4504 C C . THR A 1 626 ? 136.801 195.065 138.717 1.00 40.14 644 THR D C 1
ATOM 4505 O O . THR A 1 626 ? 136.102 195.751 137.964 1.00 40.97 644 THR D O 1
ATOM 4509 N N . ASP A 1 627 ? 138.112 194.900 138.526 1.00 42.90 645 ASP D N 1
ATOM 4510 C CA . ASP A 1 627 ? 138.775 195.529 137.388 1.00 41.17 645 ASP D CA 1
ATOM 4511 C C . ASP A 1 627 ? 138.451 194.801 136.090 1.00 40.34 645 ASP D C 1
ATOM 4512 O O . ASP A 1 627 ? 138.098 195.432 135.086 1.00 42.62 645 ASP D O 1
ATOM 4517 N N . HIS A 1 628 ? 138.565 193.472 136.088 1.00 40.68 646 HIS D N 1
ATOM 4518 C CA . HIS A 1 628 ? 138.276 192.701 134.883 1.00 37.45 646 HIS D CA 1
ATOM 4519 C C . HIS A 1 628 ? 136.775 192.537 134.677 1.00 38.78 646 HIS D C 1
ATOM 4520 O O . HIS A 1 628 ? 136.243 192.894 133.620 1.00 41.57 646 HIS D O 1
ATOM 4527 N N . LEU A 1 629 ? 136.078 191.998 135.674 1.00 38.47 647 LEU D N 1
ATOM 4528 C CA . LEU A 1 629 ? 134.635 191.812 135.587 1.00 37.58 647 LEU D CA 1
ATOM 4529 C C . LEU A 1 629 ? 133.934 193.150 135.794 1.00 37.85 647 LEU D C 1
ATOM 4530 O O . LEU A 1 629 ? 134.206 193.855 136.772 1.00 40.46 647 LEU D O 1
ATOM 4535 N N . ASP A 1 630 ? 133.035 193.496 134.877 1.00 43.30 648 ASP D N 1
ATOM 4536 C CA . ASP A 1 630 ? 132.295 194.744 134.979 1.00 41.40 648 ASP D CA 1
ATOM 4537 C C . ASP A 1 630 ? 131.115 194.582 135.937 1.00 43.15 648 ASP D C 1
ATOM 4538 O O . ASP A 1 630 ? 130.964 193.567 136.623 1.00 45.23 648 ASP D O 1
ATOM 4543 N N . GLU A 1 631 ? 130.262 195.608 135.981 1.00 45.97 649 GLU D N 1
ATOM 4544 C CA . GLU A 1 631 ? 129.099 195.561 136.860 1.00 44.27 649 GLU D CA 1
ATOM 4545 C C . GLU A 1 631 ? 128.048 194.582 136.353 1.00 42.63 649 GLU D C 1
ATOM 4546 O O . GLU A 1 631 ? 127.246 194.071 137.144 1.00 46.07 649 GLU D O 1
ATOM 4552 N N . GLN A 1 632 ? 128.036 194.308 135.046 1.00 42.23 650 GLN D N 1
ATOM 4553 C CA . GLN A 1 632 ? 127.075 193.356 134.498 1.00 40.95 650 GLN D CA 1
ATOM 4554 C C . GLN A 1 632 ? 127.312 191.956 135.051 1.00 40.89 650 GLN D C 1
ATOM 4555 O O . GLN A 1 632 ? 126.362 191.260 135.428 1.00 45.46 650 GLN D O 1
ATOM 4561 N N . ALA A 1 633 ? 128.576 191.529 135.114 1.00 36.39 651 ALA D N 1
ATOM 4562 C CA . ALA A 1 633 ? 128.884 190.213 135.662 1.00 37.08 651 ALA D CA 1
ATOM 4563 C C . ALA A 1 633 ? 128.545 190.140 137.146 1.00 38.62 651 ALA D C 1
ATOM 4564 O O . ALA A 1 633 ? 128.077 189.105 137.634 1.00 40.30 651 ALA D O 1
ATOM 4566 N N . VAL A 1 634 ? 128.772 191.233 137.878 1.00 36.98 652 VAL D N 1
ATOM 4567 C CA . VAL A 1 634 ? 128.451 191.254 139.302 1.00 35.27 652 VAL D CA 1
ATOM 4568 C C . VAL A 1 634 ? 126.945 191.158 139.511 1.00 35.16 652 VAL D C 1
ATOM 4569 O O . VAL A 1 634 ? 126.474 190.461 140.418 1.00 39.94 652 VAL D O 1
ATOM 4573 N N . GLN A 1 635 ? 126.166 191.848 138.676 1.00 34.97 653 GLN D N 1
ATOM 4574 C CA . GLN A 1 635 ? 124.713 191.775 138.797 1.00 33.54 653 GLN D CA 1
ATOM 4575 C C . GLN A 1 635 ? 124.189 190.413 138.360 1.00 33.72 653 GLN D C 1
ATOM 4576 O O . GLN A 1 635 ? 123.168 189.940 138.874 1.00 37.40 653 GLN D O 1
ATOM 4582 N N . GLY A 1 636 ? 124.872 189.766 137.414 1.00 33.76 654 GLY D N 1
ATOM 4583 C CA . GLY A 1 636 ? 124.433 188.454 136.969 1.00 34.36 654 GLY D CA 1
ATOM 4584 C C . GLY A 1 636 ? 124.747 187.358 137.969 1.00 31.88 654 GLY D C 1
ATOM 4585 O O . GLY A 1 636 ? 123.953 186.432 138.157 1.00 35.09 654 GLY D O 1
ATOM 4586 N N . LEU A 1 637 ? 125.907 187.444 138.624 1.00 32.18 655 LEU D N 1
ATOM 4587 C CA . LEU A 1 637 ? 126.287 186.439 139.609 1.00 28.95 655 LEU D CA 1
ATOM 4588 C C . LEU A 1 637 ? 125.536 186.586 140.926 1.00 30.93 655 LEU D C 1
ATOM 4589 O O . LEU A 1 637 ? 125.655 185.706 141.786 1.00 35.71 655 LEU D O 1
ATOM 4594 N N . LYS A 1 638 ? 124.773 187.661 141.105 1.00 32.98 656 LYS D N 1
ATOM 4595 C CA . LYS A 1 638 ? 124.010 187.888 142.323 1.00 27.20 656 LYS D CA 1
ATOM 4596 C C . LYS A 1 638 ? 122.603 187.307 142.255 1.00 28.49 656 LYS D C 1
ATOM 4597 O O . LYS A 1 638 ? 121.917 187.251 143.281 1.00 36.49 656 LYS D O 1
ATOM 4603 N N . GLN A 1 639 ? 122.157 186.870 141.072 1.00 29.26 657 GLN D N 1
ATOM 4604 C CA . GLN A 1 639 ? 120.807 186.338 140.929 1.00 30.29 657 GLN D CA 1
ATOM 4605 C C . GLN A 1 639 ? 120.799 184.893 140.436 1.00 30.25 657 GLN D C 1
ATOM 4606 O O . GLN A 1 639 ? 119.870 184.498 139.722 1.00 36.17 657 GLN D O 1
ATOM 4612 N N . ILE A 1 640 ? 121.805 184.096 140.794 1.00 29.06 658 ILE D N 1
ATOM 4613 C CA . ILE A 1 640 ? 121.827 182.697 140.382 1.00 26.63 658 ILE D CA 1
ATOM 4614 C C . ILE A 1 640 ? 121.037 181.837 141.361 1.00 27.74 658 ILE D C 1
ATOM 4615 O O . ILE A 1 640 ? 120.119 181.107 140.969 1.00 29.74 658 ILE D O 1
ATOM 4620 N N . HIS A 1 641 ? 121.383 181.913 142.649 1.00 31.39 659 HIS D N 1
ATOM 4621 C CA . HIS A 1 641 ? 120.679 181.122 143.653 1.00 30.04 659 HIS D CA 1
ATOM 4622 C C . HIS A 1 641 ? 119.218 181.540 143.761 1.00 29.28 659 HIS D C 1
ATOM 4623 O O . HIS A 1 641 ? 118.337 180.697 143.962 1.00 34.55 659 HIS D O 1
ATOM 4630 N N . GLN A 1 642 ? 118.940 182.837 143.615 1.00 32.28 660 GLN D N 1
ATOM 4631 C CA . GLN A 1 642 ? 117.561 183.312 143.682 1.00 29.94 660 GLN D CA 1
ATOM 4632 C C . GLN A 1 642 ? 116.730 182.746 142.536 1.00 32.73 660 GLN D C 1
ATOM 4633 O O . GLN A 1 642 ? 115.600 182.287 142.740 1.00 38.36 660 GLN D O 1
ATOM 4639 N N . GLN A 1 643 ? 117.279 182.766 141.319 1.00 29.85 661 GLN D N 1
ATOM 4640 C CA . GLN A 1 643 ? 116.548 182.236 140.173 1.00 29.07 661 GLN D CA 1
ATOM 4641 C C . GLN A 1 643 ? 116.426 180.719 140.246 1.00 31.60 661 GLN D C 1
ATOM 4642 O O . GLN A 1 643 ? 115.451 180.145 139.747 1.00 37.75 661 GLN D O 1
ATOM 4648 N N . LEU A 1 644 ? 117.404 180.050 140.862 1.00 31.21 662 LEU D N 1
ATOM 4649 C CA . LEU A 1 644 ? 117.318 178.601 141.007 1.00 28.48 662 LEU D CA 1
ATOM 4650 C C . LEU A 1 644 ? 116.293 178.212 142.067 1.00 27.58 662 LEU D C 1
ATOM 4651 O O . LEU A 1 644 ? 115.651 177.161 141.962 1.00 31.77 662 LEU D O 1
ATOM 4656 N N . TYR A 1 645 ? 116.127 179.047 143.095 1.00 33.02 663 TYR D N 1
ATOM 4657 C CA . TYR A 1 645 ? 115.145 178.763 144.134 1.00 31.00 663 TYR D CA 1
ATOM 4658 C C . TYR A 1 645 ? 113.736 179.160 143.714 1.00 30.62 663 TYR D C 1
ATOM 4659 O O . TYR A 1 645 ? 112.764 178.541 144.163 1.00 35.52 663 TYR D O 1
ATOM 4668 N N . ASP A 1 646 ? 113.601 180.180 142.862 1.00 33.26 664 ASP D N 1
ATOM 4669 C CA . ASP A 1 646 ? 112.275 180.593 142.412 1.00 30.17 664 ASP D CA 1
ATOM 4670 C C . ASP A 1 646 ? 111.642 179.536 141.516 1.00 32.28 664 ASP D C 1
ATOM 4671 O O . ASP A 1 646 ? 110.412 179.422 141.452 1.00 37.36 664 ASP D O 1
ATOM 4676 N N . ARG A 1 647 ? 112.463 178.754 140.818 1.00 32.50 665 ARG D N 1
ATOM 4677 C CA . ARG A 1 647 ? 111.968 177.693 139.952 1.00 31.61 665 ARG D CA 1
ATOM 4678 C C . ARG A 1 647 ? 111.877 176.344 140.653 1.00 30.18 665 ARG D C 1
ATOM 4679 O O . ARG A 1 647 ? 111.319 175.404 140.075 1.00 34.46 665 ARG D O 1
ATOM 4687 N N . GLN A 1 648 ? 112.407 176.230 141.873 1.00 32.86 666 GLN D N 1
ATOM 4688 C CA . GLN A 1 648 ? 112.381 174.985 142.645 1.00 30.92 666 GLN D CA 1
ATOM 4689 C C . GLN A 1 648 ? 113.030 173.840 141.868 1.00 30.38 666 GLN D C 1
ATOM 4690 O O . GLN A 1 648 ? 112.473 172.748 141.738 1.00 34.41 666 GLN D O 1
ATOM 4696 N N . LEU A 1 649 ? 114.228 174.101 141.348 1.00 29.33 667 LEU D N 1
ATOM 4697 C CA . LEU A 1 649 ? 114.971 173.109 140.584 1.00 28.98 667 LEU D CA 1
ATOM 4698 C C . LEU A 1 649 ? 115.811 172.187 141.457 1.00 26.88 667 LEU D C 1
ATOM 4699 O O . LEU A 1 649 ? 116.464 171.282 140.925 1.00 31.02 667 LEU D O 1
ATOM 4704 N N . TYR A 1 650 ? 115.814 172.390 142.773 1.00 28.42 668 TYR D N 1
ATOM 4705 C CA . TYR A 1 650 ? 116.587 171.553 143.681 1.00 26.38 668 TYR D CA 1
ATOM 4706 C C . TYR A 1 650 ? 115.871 170.262 144.058 1.00 28.43 668 TYR D C 1
ATOM 4707 O O . TYR A 1 650 ? 116.456 169.435 144.765 1.00 33.58 668 TYR D O 1
ATOM 4716 N N . ARG A 1 651 ? 114.635 170.070 143.611 1.00 35.69 669 ARG D N 1
ATOM 4717 C CA . ARG A 1 651 ? 113.877 168.870 143.928 1.00 32.03 669 ARG D CA 1
ATOM 4718 C C . ARG A 1 651 ? 114.181 167.760 142.926 1.00 35.41 669 ARG D C 1
ATOM 4719 O O . ARG A 1 651 ? 114.725 167.994 141.844 1.00 40.40 669 ARG D O 1
ATOM 4727 N N . GLY A 1 652 ? 113.818 166.537 143.305 1.00 38.20 670 GLY D N 1
ATOM 4728 C CA . GLY A 1 652 ? 114.047 165.385 142.459 1.00 38.41 670 GLY D CA 1
ATOM 4729 C C . GLY A 1 652 ? 115.480 164.892 142.525 1.00 39.01 670 GLY D C 1
ATOM 4730 O O . GLY A 1 652 ? 116.284 165.295 143.368 1.00 39.90 670 GLY D O 1
ATOM 4731 N N . LEU A 1 653 ? 115.800 163.986 141.600 1.00 41.11 671 LEU D N 1
ATOM 4732 C CA . LEU A 1 653 ? 117.149 163.434 141.536 1.00 38.41 671 LEU D CA 1
ATOM 4733 C C . LEU A 1 653 ? 118.088 164.374 140.788 1.00 39.94 671 LEU D C 1
ATOM 4734 O O . LEU A 1 653 ? 119.313 164.213 140.830 1.00 42.80 671 LEU D O 1
ATOM 4739 N N . GLY A 1 654 ? 117.527 165.367 140.096 1.00 33.42 672 GLY D N 1
ATOM 4740 C CA . GLY A 1 654 ? 118.359 166.311 139.371 1.00 29.43 672 GLY D CA 1
ATOM 4741 C C . GLY A 1 654 ? 118.770 167.506 140.207 1.00 29.44 672 GLY D C 1
ATOM 4742 O O . GLY A 1 654 ? 119.533 168.359 139.745 1.00 30.69 672 GLY D O 1
ATOM 4743 N N . GLY A 1 655 ? 118.277 167.586 141.445 1.00 30.74 673 GLY D N 1
ATOM 4744 C CA . GLY A 1 655 ? 118.630 168.706 142.299 1.00 28.69 673 GLY D CA 1
ATOM 4745 C C . GLY A 1 655 ? 119.970 168.536 142.986 1.00 25.85 673 GLY D C 1
ATOM 4746 O O . GLY A 1 655 ? 120.555 169.513 143.461 1.00 32.16 673 GLY D O 1
ATOM 4747 N N . GLN A 1 656 ? 120.477 167.302 143.047 1.00 28.50 674 GLN D N 1
ATOM 4748 C CA . GLN A 1 656 ? 121.769 167.067 143.684 1.00 28.84 674 GLN D CA 1
ATOM 4749 C C . GLN A 1 656 ? 122.899 167.708 142.890 1.00 30.55 674 GLN D C 1
ATOM 4750 O O . GLN A 1 656 ? 123.840 168.262 143.471 1.00 33.40 674 GLN D O 1
ATOM 4756 N N . LEU A 1 657 ? 122.823 167.648 141.558 1.00 28.85 675 LEU D N 1
ATOM 4757 C CA . LEU A 1 657 ? 123.833 168.304 140.735 1.00 25.81 675 LEU D CA 1
ATOM 4758 C C . LEU A 1 657 ? 123.820 169.812 140.950 1.00 24.30 675 LEU D C 1
ATOM 4759 O O . LEU A 1 657 ? 124.879 170.441 141.057 1.00 32.06 675 LEU D O 1
ATOM 4764 N N . MET A 1 658 ? 122.628 170.410 141.029 1.00 18.78 676 MET D N 1
ATOM 4765 C CA . MET A 1 658 ? 122.544 171.846 141.272 1.00 22.19 676 MET D CA 1
ATOM 4766 C C . MET A 1 658 ? 123.059 172.209 142.658 1.00 22.79 676 MET D C 1
ATOM 4767 O O . MET A 1 658 ? 123.747 173.224 142.817 1.00 26.93 676 MET D O 1
ATOM 4772 N N . ARG A 1 659 ? 122.739 171.399 143.669 1.00 28.68 677 ARG D N 1
ATOM 4773 C CA . ARG A 1 659 ? 123.256 171.627 145.012 1.00 22.31 677 ARG D CA 1
ATOM 4774 C C . ARG A 1 659 ? 124.770 171.498 145.083 1.00 22.74 677 ARG D C 1
ATOM 4775 O O . ARG A 1 659 ? 125.407 172.233 145.846 1.00 30.57 677 ARG D O 1
ATOM 4783 N N . GLN A 1 660 ? 125.357 170.584 144.312 1.00 25.85 678 GLN D N 1
ATOM 4784 C CA . GLN A 1 660 ? 126.807 170.448 144.257 1.00 23.33 678 GLN D CA 1
ATOM 4785 C C . GLN A 1 660 ? 127.462 171.590 143.490 1.00 22.51 678 GLN D C 1
ATOM 4786 O O . GLN A 1 660 ? 128.576 172.005 143.830 1.00 29.66 678 GLN D O 1
ATOM 4792 N N . ALA A 1 661 ? 126.791 172.110 142.460 1.00 20.58 679 ALA D N 1
ATOM 4793 C CA . ALA A 1 661 ? 127.355 173.203 141.676 1.00 18.95 679 ALA D CA 1
ATOM 4794 C C . ALA A 1 661 ? 127.296 174.523 142.435 1.00 21.95 679 ALA D C 1
ATOM 4795 O O . ALA A 1 661 ? 128.240 175.319 142.383 1.00 28.25 679 ALA D O 1
ATOM 4797 N N . VAL A 1 662 ? 126.193 174.772 143.147 1.00 20.24 680 VAL D N 1
ATOM 4798 C CA . VAL A 1 662 ? 126.050 176.024 143.888 1.00 21.51 680 VAL D CA 1
ATOM 4799 C C . VAL A 1 662 ? 127.045 176.071 145.042 1.00 19.37 680 VAL D C 1
ATOM 4800 O O . VAL A 1 662 ? 127.580 177.132 145.385 1.00 25.12 680 VAL D O 1
ATOM 4804 N N . CYS A 1 663 ? 127.321 174.914 145.648 1.00 22.93 681 CYS D N 1
ATOM 4805 C CA . CYS A 1 663 ? 128.305 174.864 146.725 1.00 22.18 681 CYS D CA 1
ATOM 4806 C C . CYS A 1 663 ? 129.697 175.222 146.217 1.00 22.63 681 CYS D C 1
ATOM 4807 O O . CYS A 1 663 ? 130.421 175.992 146.860 1.00 30.06 681 CYS D O 1
ATOM 4810 N N . VAL A 1 664 ? 130.087 174.681 145.059 1.00 24.29 682 VAL D N 1
ATOM 4811 C CA . VAL A 1 664 ? 131.390 175.010 144.485 1.00 22.93 682 VAL D CA 1
ATOM 4812 C C . VAL A 1 664 ? 131.431 176.474 144.065 1.00 18.75 682 VAL D C 1
ATOM 4813 O O . VAL A 1 664 ? 132.450 177.156 144.230 1.00 25.62 682 VAL D O 1
ATOM 4817 N N . LEU A 1 665 ? 130.323 176.981 143.519 1.00 22.76 683 LEU D N 1
ATOM 4818 C CA . LEU A 1 665 ? 130.244 178.392 143.162 1.00 17.29 683 LEU D CA 1
ATOM 4819 C C . LEU A 1 665 ? 130.442 179.298 144.370 1.00 19.07 683 LEU D C 1
ATOM 4820 O O . LEU A 1 665 ? 131.213 180.260 144.288 1.00 28.11 683 LEU D O 1
ATOM 4825 N N . ILE A 1 666 ? 129.771 179.007 145.486 1.00 23.75 684 ILE D N 1
ATOM 4826 C CA . ILE A 1 666 ? 129.967 179.779 146.708 1.00 23.70 684 ILE D CA 1
ATOM 4827 C C . ILE A 1 666 ? 131.382 179.633 147.253 1.00 20.45 684 ILE D C 1
ATOM 4828 O O . ILE A 1 666 ? 131.969 180.625 147.704 1.00 32.00 684 ILE D O 1
ATOM 4833 N N . GLU A 1 667 ? 131.951 178.426 147.217 1.00 24.08 685 GLU D N 1
ATOM 4834 C CA . GLU A 1 667 ? 133.327 178.226 147.655 1.00 22.10 685 GLU D CA 1
ATOM 4835 C C . GLU A 1 667 ? 134.314 179.050 146.838 1.00 26.77 685 GLU D C 1
ATOM 4836 O O . GLU A 1 667 ? 135.295 179.561 147.391 1.00 27.19 685 GLU D O 1
ATOM 4842 N N . LYS A 1 668 ? 134.075 179.191 145.534 1.00 27.23 686 LYS D N 1
ATOM 4843 C CA . LYS A 1 668 ? 134.978 179.978 144.701 1.00 22.20 686 LYS D CA 1
ATOM 4844 C C . LYS A 1 668 ? 134.750 181.475 144.885 1.00 22.13 686 LYS D C 1
ATOM 4845 O O . LYS A 1 668 ? 135.707 182.256 144.898 1.00 30.46 686 LYS D O 1
ATOM 4851 N N . LEU A 1 669 ? 133.490 181.894 145.036 1.00 23.02 687 LEU D N 1
ATOM 4852 C CA . LEU A 1 669 ? 133.208 183.317 145.205 1.00 19.79 687 LEU D CA 1
ATOM 4853 C C . LEU A 1 669 ? 133.621 183.816 146.583 1.00 24.43 687 LEU D C 1
ATOM 4854 O O . LEU A 1 669 ? 133.908 185.007 146.750 1.00 33.06 687 LEU D O 1
ATOM 4859 N N . SER A 1 670 ? 133.653 182.930 147.581 1.00 25.73 688 SER D N 1
ATOM 4860 C CA . SER A 1 670 ? 134.081 183.329 148.916 1.00 21.67 688 SER D CA 1
ATOM 4861 C C . SER A 1 670 ? 135.573 183.619 148.980 1.00 23.54 688 SER D C 1
ATOM 4862 O O . SER A 1 670 ? 135.980 184.562 149.666 1.00 28.66 688 SER D O 1
ATOM 4865 N N . LEU A 1 671 ? 136.395 182.833 148.286 1.00 24.08 689 LEU D N 1
ATOM 4866 C CA . LEU A 1 671 ? 137.829 183.084 148.243 1.00 22.29 689 LEU D CA 1
ATOM 4867 C C . LEU A 1 671 ? 138.189 184.262 147.350 1.00 26.18 689 LEU D C 1
ATOM 4868 O O . LEU A 1 671 ? 139.282 184.822 147.486 1.00 31.13 689 LEU D O 1
ATOM 4873 N N . SER A 1 672 ? 137.294 184.652 146.443 1.00 27.96 690 SER D N 1
ATOM 4874 C CA . SER A 1 672 ? 137.539 185.770 145.543 1.00 23.54 690 SER D CA 1
ATOM 4875 C C . SER A 1 672 ? 137.308 187.126 146.195 1.00 27.16 690 SER D C 1
ATOM 4876 O O . SER A 1 672 ? 137.592 188.151 145.565 1.00 30.96 690 SER D O 1
ATOM 4879 N N . LYS A 1 673 ? 136.809 187.153 147.434 1.00 31.08 691 LYS D N 1
ATOM 4880 C CA . LYS A 1 673 ? 136.540 188.398 148.156 1.00 29.49 691 LYS D CA 1
ATOM 4881 C C . LYS A 1 673 ? 135.618 189.317 147.356 1.00 31.17 691 LYS D C 1
ATOM 4882 O O . LYS A 1 673 ? 135.961 190.462 147.054 1.00 36.83 691 LYS D O 1
ATOM 4888 N N . MET A 1 674 ? 134.438 188.809 147.009 1.00 29.44 692 MET D N 1
ATOM 4889 C CA . MET A 1 674 ? 133.459 189.573 146.247 1.00 29.84 692 MET D CA 1
ATOM 4890 C C . MET A 1 674 ? 132.806 190.620 147.142 1.00 33.75 692 MET D C 1
ATOM 4891 O O . MET A 1 674 ? 132.634 190.388 148.345 1.00 39.13 692 MET D O 1
ATOM 4896 N N . PRO A 1 675 ? 132.430 191.780 146.598 1.00 36.20 693 PRO D N 1
ATOM 4897 C CA . PRO A 1 675 ? 131.811 192.840 147.422 1.00 36.31 693 PRO D CA 1
ATOM 4898 C C . PRO A 1 675 ? 130.319 192.616 147.641 1.00 35.47 693 PRO D C 1
ATOM 4899 O O . PRO A 1 675 ? 129.452 193.314 147.102 1.00 36.98 693 PRO D O 1
ATOM 4903 N N . PHE A 1 676 ? 129.998 191.617 148.459 1.00 34.05 694 PHE D N 1
ATOM 4904 C CA . PHE A 1 676 ? 128.623 191.291 148.828 1.00 32.07 694 PHE D CA 1
ATOM 4905 C C . PHE A 1 676 ? 128.483 191.239 150.344 1.00 33.66 694 PHE D C 1
ATOM 4906 O O . PHE A 1 676 ? 127.697 190.469 150.900 1.00 39.15 694 PHE D O 1
ATOM 4914 N N . ARG A 1 677 ? 129.256 192.072 151.035 1.00 38.39 695 ARG D N 1
ATOM 4915 C CA . ARG A 1 677 ? 129.245 192.136 152.491 1.00 39.28 695 ARG D CA 1
ATOM 4916 C C . ARG A 1 677 ? 128.009 192.901 152.947 1.00 40.52 695 ARG D C 1
ATOM 4917 O O . ARG A 1 677 ? 127.940 194.126 152.794 1.00 42.14 695 ARG D O 1
ATOM 4925 N N . GLY A 1 678 ? 127.040 192.180 153.501 1.00 39.90 696 GLY D N 1
ATOM 4926 C CA . GLY A 1 678 ? 125.807 192.776 153.967 1.00 39.37 696 GLY D CA 1
ATOM 4927 C C . GLY A 1 678 ? 124.652 192.734 152.993 1.00 39.64 696 GLY D C 1
ATOM 4928 O O . GLY A 1 678 ? 123.955 193.744 152.845 1.00 44.21 696 GLY D O 1
ATOM 4929 N N . ASP A 1 679 ? 124.427 191.608 152.325 1.00 34.71 697 ASP D N 1
ATOM 4930 C CA . ASP A 1 679 ? 123.348 191.475 151.359 1.00 34.54 697 ASP D CA 1
ATOM 4931 C C . ASP A 1 679 ? 122.560 190.194 151.615 1.00 34.55 697 ASP D C 1
ATOM 4932 O O . ASP A 1 679 ? 123.006 189.282 152.315 1.00 37.20 697 ASP D O 1
ATOM 4937 N N . THR A 1 680 ? 121.362 190.139 151.032 1.00 31.92 698 THR D N 1
ATOM 4938 C CA . THR A 1 680 ? 120.484 188.984 151.169 1.00 31.74 698 THR D CA 1
ATOM 4939 C C . THR A 1 680 ? 121.063 187.724 150.535 1.00 32.53 698 THR D C 1
ATOM 4940 O O . THR A 1 680 ? 120.657 186.618 150.909 1.00 36.17 698 THR D O 1
ATOM 4944 N N . VAL A 1 681 ? 122.005 187.864 149.598 1.00 31.20 699 VAL D N 1
ATOM 4945 C CA . VAL A 1 681 ? 122.600 186.694 148.960 1.00 31.18 699 VAL D CA 1
ATOM 4946 C C . VAL A 1 681 ? 123.375 185.855 149.972 1.00 28.63 699 VAL D C 1
ATOM 4947 O O . VAL A 1 681 ? 123.386 184.622 149.884 1.00 32.77 699 VAL D O 1
ATOM 4951 N N . ILE A 1 682 ? 124.006 186.493 150.960 1.00 28.76 700 ILE D N 1
ATOM 4952 C CA . ILE A 1 682 ? 124.732 185.746 151.984 1.00 28.32 700 ILE D CA 1
ATOM 4953 C C . ILE A 1 682 ? 123.762 184.948 152.846 1.00 32.42 700 ILE D C 1
ATOM 4954 O O . ILE A 1 682 ? 124.013 183.782 153.178 1.00 37.03 700 ILE D O 1
ATOM 4959 N N . ASP A 1 683 ? 122.636 185.562 153.218 1.00 29.82 701 ASP D N 1
ATOM 4960 C CA . ASP A 1 683 ? 121.627 184.847 153.993 1.00 25.39 701 ASP D CA 1
ATOM 4961 C C . ASP A 1 683 ? 121.042 183.689 153.195 1.00 25.04 701 ASP D C 1
ATOM 4962 O O . ASP A 1 683 ? 120.803 182.606 153.743 1.00 35.83 701 ASP D O 1
ATOM 4967 N N . GLY A 1 684 ? 120.810 183.895 151.897 1.00 22.20 702 GLY D N 1
ATOM 4968 C CA . GLY A 1 684 ? 120.306 182.813 151.067 1.00 22.47 702 GLY D CA 1
ATOM 4969 C C . GLY A 1 684 ? 121.293 181.669 150.941 1.00 22.41 702 GLY D C 1
ATOM 4970 O O . GLY A 1 684 ? 120.912 180.496 151.003 1.00 27.49 702 GLY D O 1
ATOM 4971 N N . TRP A 1 685 ? 122.577 181.994 150.768 1.00 28.83 703 TRP D N 1
ATOM 4972 C CA . TRP A 1 685 ? 123.607 180.962 150.714 1.00 25.44 703 TRP D CA 1
ATOM 4973 C C . TRP A 1 685 ? 123.688 180.196 152.027 1.00 23.33 703 TRP D C 1
ATOM 4974 O O . TRP A 1 685 ? 123.826 178.968 152.030 1.00 28.87 703 TRP D O 1
ATOM 4985 N N . GLN A 1 686 ? 123.603 180.905 153.156 1.00 28.15 704 GLN D N 1
ATOM 4986 C CA . GLN A 1 686 ? 123.641 180.236 154.452 1.00 25.42 704 GLN D CA 1
ATOM 4987 C C . GLN A 1 686 ? 122.436 179.321 154.634 1.00 26.20 704 GLN D C 1
ATOM 4988 O O . GLN A 1 686 ? 122.571 178.195 155.128 1.00 28.98 704 GLN D O 1
ATOM 4994 N N . TRP A 1 687 ? 121.250 179.786 154.234 1.00 24.60 705 TRP D N 1
ATOM 4995 C CA . TRP A 1 687 ? 120.054 178.957 154.339 1.00 21.55 705 TRP D CA 1
ATOM 4996 C C . TRP A 1 687 ? 120.162 177.718 153.459 1.00 21.21 705 TRP D C 1
ATOM 4997 O O . TRP A 1 687 ? 119.774 176.619 153.871 1.00 29.22 705 TRP D O 1
ATOM 5008 N N . LEU A 1 688 ? 120.696 177.873 152.245 1.00 20.41 706 LEU D N 1
ATOM 5009 C CA . LEU A 1 688 ? 120.832 176.726 151.354 1.00 20.85 706 LEU D CA 1
ATOM 5010 C C . LEU A 1 688 ? 121.863 175.737 151.881 1.00 23.32 706 LEU D C 1
ATOM 5011 O O . LEU A 1 688 ? 121.674 174.519 151.780 1.00 28.53 706 LEU D O 1
ATOM 5016 N N . ILE A 1 689 ? 122.958 176.239 152.458 1.00 26.40 707 ILE D N 1
ATOM 5017 C CA . ILE A 1 689 ? 123.960 175.355 153.047 1.00 23.56 707 ILE D CA 1
ATOM 5018 C C . ILE A 1 689 ? 123.371 174.603 154.234 1.00 20.71 707 ILE D C 1
ATOM 5019 O O . ILE A 1 689 ? 123.620 173.404 154.414 1.00 28.70 707 ILE D O 1
ATOM 5024 N N . ASN A 1 690 ? 122.570 175.289 155.053 1.00 23.51 708 ASN D N 1
ATOM 5025 C CA . ASN A 1 690 ? 121.927 174.624 156.182 1.00 23.31 708 ASN D CA 1
ATOM 5026 C C . ASN A 1 690 ? 120.946 173.558 155.709 1.00 21.28 708 ASN D C 1
ATOM 5027 O O . ASN A 1 690 ? 120.884 172.463 156.279 1.00 30.06 708 ASN D O 1
ATOM 5032 N N . ASP A 1 691 ? 120.176 173.858 154.659 1.00 25.37 709 ASP D N 1
ATOM 5033 C CA . ASP A 1 691 ? 119.240 172.874 154.125 1.00 21.34 709 ASP D CA 1
ATOM 5034 C C . ASP A 1 691 ? 119.974 171.668 153.551 1.00 22.79 709 ASP D C 1
ATOM 5035 O O . ASP A 1 691 ? 119.526 170.526 153.710 1.00 29.59 709 ASP D O 1
ATOM 5040 N N . THR A 1 692 ? 121.105 171.902 152.881 1.00 24.18 710 THR D N 1
ATOM 5041 C CA . THR A 1 692 ? 121.891 170.797 152.342 1.00 24.04 710 THR D CA 1
ATOM 5042 C C . THR A 1 692 ? 122.472 169.938 153.459 1.00 24.10 710 THR D C 1
ATOM 5043 O O . THR A 1 692 ? 122.461 168.704 153.372 1.00 26.36 710 THR D O 1
ATOM 5047 N N . LEU A 1 693 ? 122.979 170.571 154.520 1.00 23.34 711 LEU D N 1
ATOM 5048 C CA . LEU A 1 693 ? 123.522 169.814 155.643 1.00 20.80 711 LEU D CA 1
ATOM 5049 C C . LEU A 1 693 ? 122.433 169.056 156.391 1.00 25.94 711 LEU D C 1
ATOM 5050 O O . LEU A 1 693 ? 122.699 167.986 156.952 1.00 32.28 711 LEU D O 1
ATOM 5055 N N . ARG A 1 694 ? 121.210 169.587 156.415 1.00 29.28 712 ARG D N 1
ATOM 5056 C CA . ARG A 1 694 ? 120.115 168.902 157.092 1.00 21.89 712 ARG D CA 1
ATOM 5057 C C . ARG A 1 694 ? 119.613 167.716 156.277 1.00 23.99 712 ARG D C 1
ATOM 5058 O O . ARG A 1 694 ? 119.441 166.615 156.811 1.00 33.35 712 ARG D O 1
ATOM 5066 N N . HIS A 1 695 ? 119.374 167.921 154.983 1.00 22.77 713 HIS D N 1
ATOM 5067 C CA . HIS A 1 695 ? 118.875 166.863 154.106 1.00 23.04 713 HIS D CA 1
ATOM 5068 C C . HIS A 1 695 ? 120.067 166.110 153.529 1.00 24.30 713 HIS D C 1
ATOM 5069 O O . HIS A 1 695 ? 120.695 166.538 152.559 1.00 30.46 713 HIS D O 1
ATOM 5076 N N . LEU A 1 696 ? 120.382 164.968 154.136 1.00 28.22 714 LEU D N 1
ATOM 5077 C CA . LEU A 1 696 ? 121.497 164.134 153.704 1.00 25.73 714 LEU D CA 1
ATOM 5078 C C . LEU A 1 696 ? 121.098 162.680 153.513 1.00 27.82 714 LEU D C 1
ATOM 5079 O O . LEU A 1 696 ? 121.732 161.966 152.726 1.00 33.10 714 LEU D O 1
ATOM 5084 N N . HIS A 1 697 ? 120.060 162.216 154.214 1.00 27.92 715 HIS D N 1
ATOM 5085 C CA . HIS A 1 697 ? 119.639 160.826 154.077 1.00 25.67 715 HIS D CA 1
ATOM 5086 C C . HIS A 1 697 ? 118.886 160.600 152.772 1.00 29.03 715 HIS D C 1
ATOM 5087 O O . HIS A 1 697 ? 118.843 159.477 152.257 1.00 36.07 715 HIS D O 1
ATOM 5094 N N . LEU A 1 698 ? 118.285 161.657 152.222 1.00 32.70 716 LEU D N 1
ATOM 5095 C CA . LEU A 1 698 ? 117.577 161.529 150.952 1.00 28.72 716 LEU D CA 1
ATOM 5096 C C . LEU A 1 698 ? 118.553 161.335 149.799 1.00 30.02 716 LEU D C 1
ATOM 5097 O O . LEU A 1 698 ? 118.253 160.639 148.822 1.00 35.39 716 LEU D O 1
ATOM 5102 N N . ILE A 1 699 ? 119.734 161.949 149.898 1.00 34.11 717 ILE D N 1
ATOM 5103 C CA . ILE A 1 699 ? 120.744 161.791 148.860 1.00 31.46 717 ILE D CA 1
ATOM 5104 C C . ILE A 1 699 ? 121.347 160.396 148.950 1.00 33.41 717 ILE D C 1
ATOM 5105 O O . ILE A 1 699 ? 121.584 159.868 150.044 1.00 36.15 717 ILE D O 1
ATOM 5110 N N . SER A 1 700 ? 121.588 159.786 147.790 1.00 35.78 718 SER D N 1
ATOM 5111 C CA . SER A 1 700 ? 122.153 158.446 147.742 1.00 33.12 718 SER D CA 1
ATOM 5112 C C . SER A 1 700 ? 123.543 158.421 148.373 1.00 33.73 718 SER D C 1
ATOM 5113 O O . SER A 1 700 ? 124.235 159.439 148.467 1.00 41.08 718 SER D O 1
ATOM 5116 N N . SER A 1 701 ? 123.951 157.227 148.807 1.00 35.37 719 SER D N 1
ATOM 5117 C CA . SER A 1 701 ? 125.234 157.088 149.491 1.00 37.55 719 SER D CA 1
ATOM 5118 C C . SER A 1 701 ? 126.401 157.199 148.518 1.00 37.79 719 SER D C 1
ATOM 5119 O O . SER A 1 701 ? 127.548 157.393 148.937 1.00 39.24 719 SER D O 1
ATOM 5122 N N . HIS A 1 702 ? 126.132 157.078 147.215 1.00 40.95 720 HIS D N 1
ATOM 5123 C CA . HIS A 1 702 ? 127.205 157.175 146.230 1.00 40.06 720 HIS D CA 1
ATOM 5124 C C . HIS A 1 702 ? 127.746 158.594 146.129 1.00 39.68 720 HIS D C 1
ATOM 5125 O O . HIS A 1 702 ? 128.957 158.788 145.971 1.00 41.88 720 HIS D O 1
ATOM 5132 N N . SER A 1 703 ? 126.872 159.595 146.217 1.00 35.54 721 SER D N 1
ATOM 5133 C CA . SER A 1 703 ? 127.276 160.994 146.179 1.00 34.29 721 SER D CA 1
ATOM 5134 C C . SER A 1 703 ? 126.898 161.753 147.443 1.00 30.82 721 SER D C 1
ATOM 5135 O O . SER A 1 703 ? 126.401 162.880 147.347 1.00 35.26 721 SER D O 1
ATOM 5138 N N . ARG A 1 704 ? 127.120 161.170 148.622 1.00 30.62 722 ARG D N 1
ATOM 5139 C CA . ARG A 1 704 ? 126.746 161.839 149.864 1.00 29.61 722 ARG D CA 1
ATOM 5140 C C . ARG A 1 704 ? 127.957 162.479 150.530 1.00 29.55 722 ARG D C 1
ATOM 5141 O O . ARG A 1 704 ? 127.892 163.625 150.993 1.00 30.93 722 ARG D O 1
ATOM 5149 N N . GLN A 1 705 ? 129.075 161.751 150.589 1.00 27.90 723 GLN D N 1
ATOM 5150 C CA . GLN A 1 705 ? 130.272 162.283 151.230 1.00 27.10 723 GLN D CA 1
ATOM 5151 C C . GLN A 1 705 ? 130.830 163.473 150.460 1.00 27.19 723 GLN D C 1
ATOM 5152 O O . GLN A 1 705 ? 131.298 164.446 151.061 1.00 29.36 723 GLN D O 1
ATOM 5158 N N . GLN A 1 706 ? 130.786 163.415 149.127 1.00 29.66 724 GLN D N 1
ATOM 5159 C CA . GLN A 1 706 ? 131.272 164.530 148.321 1.00 28.82 724 GLN D CA 1
ATOM 5160 C C . GLN A 1 706 ? 130.437 165.781 148.562 1.00 28.42 724 GLN D C 1
ATOM 5161 O O . GLN A 1 706 ? 130.978 166.880 148.739 1.00 31.83 724 GLN D O 1
ATOM 5167 N N . MET A 1 707 ? 129.110 165.630 148.576 1.00 24.59 725 MET D N 1
ATOM 5168 C CA . MET A 1 707 ? 128.235 166.766 148.844 1.00 22.07 725 MET D CA 1
ATOM 5169 C C . MET A 1 707 ? 128.462 167.319 150.245 1.00 23.91 725 MET D C 1
ATOM 5170 O O . MET A 1 707 ? 128.487 168.540 150.443 1.00 29.08 725 MET D O 1
ATOM 5175 N N . LYS A 1 708 ? 128.639 166.434 151.230 1.00 29.22 726 LYS D N 1
ATOM 5176 C CA . LYS A 1 708 ? 128.886 166.884 152.597 1.00 24.84 726 LYS D CA 1
ATOM 5177 C C . LYS A 1 708 ? 130.191 167.666 152.693 1.00 23.16 726 LYS D C 1
ATOM 5178 O O . LYS A 1 708 ? 130.244 168.729 153.323 1.00 29.30 726 LYS D O 1
ATOM 5184 N N . ASP A 1 709 ? 131.255 167.157 152.068 1.00 25.99 727 ASP D N 1
ATOM 5185 C CA . ASP A 1 709 ? 132.540 167.849 152.103 1.00 23.46 727 ASP D CA 1
ATOM 5186 C C . ASP A 1 709 ? 132.457 169.191 151.386 1.00 24.94 727 ASP D C 1
ATOM 5187 O O . ASP A 1 709 ? 133.032 170.187 151.840 1.00 30.26 727 ASP D O 1
ATOM 5192 N N . ALA A 1 710 ? 131.736 169.239 150.263 1.00 24.32 728 ALA D N 1
ATOM 5193 C CA . ALA A 1 710 ? 131.588 170.488 149.525 1.00 21.57 728 ALA D CA 1
ATOM 5194 C C . ALA A 1 710 ? 130.825 171.520 150.347 1.00 20.86 728 ALA D C 1
ATOM 5195 O O . ALA A 1 710 ? 131.187 172.702 150.381 1.00 26.23 728 ALA D O 1
ATOM 5197 N N . ALA A 1 711 ? 129.762 171.083 151.027 1.00 20.00 729 ALA D N 1
ATOM 5198 C CA . ALA A 1 711 ? 128.983 171.980 151.870 1.00 19.85 729 ALA D CA 1
ATOM 5199 C C . ALA A 1 711 ? 129.809 172.491 153.046 1.00 22.50 729 ALA D C 1
ATOM 5200 O O . ALA A 1 711 ? 129.741 173.672 153.406 1.00 28.16 729 ALA D O 1
ATOM 5202 N N . VAL A 1 712 ? 130.604 171.604 153.651 1.00 24.87 730 VAL D N 1
ATOM 5203 C CA . VAL A 1 712 ? 131.454 172.008 154.769 1.00 20.70 730 VAL D CA 1
ATOM 5204 C C . VAL A 1 712 ? 132.498 173.017 154.307 1.00 21.11 730 VAL D C 1
ATOM 5205 O O . VAL A 1 712 ? 132.760 174.017 154.988 1.00 26.64 730 VAL D O 1
ATOM 5209 N N . SER A 1 713 ? 133.103 172.779 153.140 1.00 23.98 731 SER D N 1
ATOM 5210 C CA . SER A 1 713 ? 134.097 173.714 152.624 1.00 18.69 731 SER D CA 1
ATOM 5211 C C . SER A 1 713 ? 133.472 175.064 152.299 1.00 19.95 731 SER D C 1
ATOM 5212 O O . SER A 1 713 ? 134.048 176.112 152.615 1.00 27.12 731 SER D O 1
ATOM 5215 N N . ALA A 1 714 ? 132.293 175.062 151.671 1.00 23.74 732 ALA D N 1
ATOM 5216 C CA . ALA A 1 714 ? 131.603 176.313 151.380 1.00 20.70 732 ALA D CA 1
ATOM 5217 C C . ALA A 1 714 ? 131.240 177.078 152.645 1.00 22.00 732 ALA D C 1
ATOM 5218 O O . ALA A 1 714 ? 131.431 178.298 152.690 1.00 30.70 732 ALA D O 1
ATOM 5220 N N . LEU A 1 715 ? 130.727 176.394 153.667 1.00 26.63 733 LEU D N 1
ATOM 5221 C CA . LEU A 1 715 ? 130.426 177.035 154.941 1.00 24.10 733 LEU D CA 1
ATOM 5222 C C . LEU A 1 715 ? 131.671 177.611 155.601 1.00 26.05 733 LEU D C 1
ATOM 5223 O O . LEU A 1 715 ? 131.637 178.739 156.106 1.00 30.98 733 LEU D O 1
ATOM 5228 N N . ALA A 1 716 ? 132.773 176.854 155.609 1.00 25.44 734 ALA D N 1
ATOM 5229 C CA . ALA A 1 716 ? 134.007 177.348 156.210 1.00 23.70 734 ALA D CA 1
ATOM 5230 C C . ALA A 1 716 ? 134.554 178.552 155.458 1.00 25.83 734 ALA D C 1
ATOM 5231 O O . ALA A 1 716 ? 135.097 179.474 156.076 1.00 27.53 734 ALA D O 1
ATOM 5233 N N . ALA A 1 717 ? 134.425 178.564 154.130 1.00 28.17 735 ALA D N 1
ATOM 5234 C CA . ALA A 1 717 ? 134.875 179.715 153.356 1.00 23.81 735 ALA D CA 1
ATOM 5235 C C . ALA A 1 717 ? 133.994 180.933 153.601 1.00 23.75 735 ALA D C 1
ATOM 5236 O O . ALA A 1 717 ? 134.503 182.051 153.747 1.00 28.39 735 ALA D O 1
ATOM 5238 N N . LEU A 1 718 ? 132.674 180.738 153.658 1.00 27.09 736 LEU D N 1
ATOM 5239 C CA . LEU A 1 718 ? 131.768 181.864 153.860 1.00 24.41 736 LEU D CA 1
ATOM 5240 C C . LEU A 1 718 ? 131.929 182.458 155.254 1.00 28.78 736 LEU D C 1
ATOM 5241 O O . LEU A 1 718 ? 131.932 183.684 155.420 1.00 32.65 736 LEU D O 1
ATOM 5246 N N . CYS A 1 719 ? 132.073 181.604 156.272 1.00 31.57 737 CYS D N 1
ATOM 5247 C CA . CYS A 1 719 ? 132.224 182.098 157.636 1.00 31.10 737 CYS D CA 1
ATOM 5248 C C . CYS A 1 719 ? 133.553 182.814 157.831 1.00 30.60 737 CYS D C 1
ATOM 5249 O O . CYS A 1 719 ? 133.657 183.709 158.677 1.00 34.88 737 CYS D O 1
ATOM 5252 N N . SER A 1 720 ? 134.577 182.435 157.071 1.00 30.60 738 SER D N 1
ATOM 5253 C CA . SER A 1 720 ? 135.869 183.101 157.142 1.00 31.31 738 SER D CA 1
ATOM 5254 C C . SER A 1 720 ? 135.930 184.370 156.304 1.00 29.94 738 SER D C 1
ATOM 5255 O O . SER A 1 720 ? 136.711 185.270 156.630 1.00 32.30 738 SER D O 1
ATOM 5258 N N . GLU A 1 721 ? 135.132 184.469 155.243 1.00 34.56 739 GLU D N 1
ATOM 5259 C CA . GLU A 1 721 ? 135.131 185.644 154.379 1.00 30.59 739 GLU D CA 1
ATOM 5260 C C . GLU A 1 721 ? 134.108 186.698 154.772 1.00 32.50 739 GLU D C 1
ATOM 5261 O O . GLU A 1 721 ? 134.489 187.820 155.112 1.00 37.88 739 GLU D O 1
ATOM 5267 N N . TYR A 1 722 ? 132.815 186.373 154.734 1.00 28.44 740 TYR D N 1
ATOM 5268 C CA . TYR A 1 722 ? 131.760 187.360 154.920 1.00 27.66 740 TYR D CA 1
ATOM 5269 C C . TYR A 1 722 ? 131.315 187.515 156.368 1.00 32.96 740 TYR D C 1
ATOM 5270 O O . TYR A 1 722 ? 130.394 188.295 156.635 1.00 36.63 740 TYR D O 1
ATOM 5279 N N . TYR A 1 723 ? 131.937 186.804 157.308 1.00 34.83 741 TYR D N 1
ATOM 5280 C CA . TYR A 1 723 ? 131.583 186.942 158.715 1.00 33.24 741 TYR D CA 1
ATOM 5281 C C . TYR A 1 723 ? 132.764 187.462 159.524 1.00 33.73 741 TYR D C 1
ATOM 5282 O O . TYR A 1 723 ? 133.376 186.714 160.294 1.00 39.14 741 TYR D O 1
ATOM 5291 N N . MET A 1 724 ? 133.090 188.744 159.357 1.00 43.81 742 MET D N 1
ATOM 5292 C CA . MET A 1 724 ? 134.197 189.374 160.078 1.00 44.44 742 MET D CA 1
ATOM 5293 C C . MET A 1 724 ? 133.992 190.885 160.024 1.00 46.46 742 MET D C 1
ATOM 5294 O O . MET A 1 724 ? 134.125 191.498 158.960 1.00 49.95 742 MET D O 1
ATOM 5299 N N . LYS A 1 725 ? 133.667 191.481 161.173 1.00 54.99 743 LYS D N 1
ATOM 5300 C CA . LYS A 1 725 ? 133.481 192.928 161.230 1.00 55.17 743 LYS D CA 1
ATOM 5301 C C . LYS A 1 725 ? 134.823 193.649 161.256 1.00 54.96 743 LYS D C 1
ATOM 5302 O O . LYS A 1 725 ? 135.173 194.373 160.316 1.00 58.27 743 LYS D O 1
ATOM 5308 N N . GLU A 1 726 ? 135.586 193.463 162.323 1.00 59.12 744 GLU D N 1
ATOM 5309 C CA . GLU A 1 726 ? 136.906 194.048 162.488 1.00 59.36 744 GLU D CA 1
ATOM 5310 C C . GLU A 1 726 ? 137.953 192.953 162.394 1.00 61.07 744 GLU D C 1
ATOM 5311 O O . GLU A 1 726 ? 137.657 191.778 162.635 1.00 61.58 744 GLU D O 1
ATOM 5317 N N . PRO A 1 727 ? 139.193 193.302 162.023 1.00 61.73 745 PRO D N 1
ATOM 5318 C CA . PRO A 1 727 ? 140.261 192.293 161.979 1.00 61.18 745 PRO D CA 1
ATOM 5319 C C . PRO A 1 727 ? 140.489 191.626 163.326 1.00 62.00 745 PRO D C 1
ATOM 5320 O O . PRO A 1 727 ? 141.000 192.252 164.261 1.00 63.73 745 PRO D O 1
ATOM 5324 N N . GLY A 1 728 ? 140.113 190.354 163.435 1.00 56.52 746 GLY D N 1
ATOM 5325 C CA . GLY A 1 728 ? 140.253 189.639 164.687 1.00 57.12 746 GLY D CA 1
ATOM 5326 C C . GLY A 1 728 ? 138.991 189.569 165.515 1.00 56.14 746 GLY D C 1
ATOM 5327 O O . GLY A 1 728 ? 139.027 189.071 166.644 1.00 56.08 746 GLY D O 1
ATOM 5328 N N . GLU A 1 729 ? 137.870 190.053 164.983 1.00 54.86 747 GLU D N 1
ATOM 5329 C CA . GLU A 1 729 ? 136.597 190.049 165.690 1.00 54.63 747 GLU D CA 1
ATOM 5330 C C . GLU A 1 729 ? 135.538 189.426 164.790 1.00 52.51 747 GLU D C 1
ATOM 5331 O O . GLU A 1 729 ? 135.825 188.970 163.679 1.00 54.78 747 GLU D O 1
ATOM 5337 N N . ALA A 1 730 ? 134.299 189.411 165.277 1.00 43.09 748 ALA D N 1
ATOM 5338 C CA . ALA A 1 730 ? 133.181 188.855 164.527 1.00 44.58 748 ALA D CA 1
ATOM 5339 C C . ALA A 1 730 ? 131.886 189.437 165.070 1.00 45.01 748 ALA D C 1
ATOM 5340 O O . ALA A 1 730 ? 131.863 189.977 166.179 1.00 49.06 748 ALA D O 1
ATOM 5342 N N . ASP A 1 731 ? 130.819 189.323 164.286 1.00 45.15 749 ASP D N 1
ATOM 5343 C CA . ASP A 1 731 ? 129.514 189.815 164.694 1.00 42.95 749 ASP D CA 1
ATOM 5344 C C . ASP A 1 731 ? 128.951 188.928 165.804 1.00 45.59 749 ASP D C 1
ATOM 5345 O O . ASP A 1 731 ? 128.755 187.723 165.584 1.00 47.43 749 ASP D O 1
ATOM 5350 N N . PRO A 1 732 ? 128.689 189.473 166.996 1.00 44.74 750 PRO D N 1
ATOM 5351 C CA . PRO A 1 732 ? 128.195 188.619 168.091 1.00 44.50 750 PRO D CA 1
ATOM 5352 C C . PRO A 1 732 ? 126.840 187.993 167.811 1.00 41.95 750 PRO D C 1
ATOM 5353 O O . PRO A 1 732 ? 126.608 186.840 168.195 1.00 44.26 750 PRO D O 1
ATOM 5357 N N . ALA A 1 733 ? 125.939 188.716 167.144 1.00 39.00 751 ALA D N 1
ATOM 5358 C CA . ALA A 1 733 ? 124.591 188.208 166.911 1.00 40.41 751 ALA D CA 1
ATOM 5359 C C . ALA A 1 733 ? 124.606 187.003 165.976 1.00 39.15 751 ALA D C 1
ATOM 5360 O O . ALA A 1 733 ? 124.024 185.954 166.279 1.00 43.35 751 ALA D O 1
ATOM 5362 N N . ILE A 1 734 ? 125.268 187.143 164.824 1.00 38.00 752 ILE D N 1
ATOM 5363 C CA . ILE A 1 734 ? 125.329 186.046 163.861 1.00 38.30 752 ILE D CA 1
ATOM 5364 C C . ILE A 1 734 ? 126.080 184.860 164.452 1.00 37.32 752 ILE D C 1
ATOM 5365 O O . ILE A 1 734 ? 125.684 183.702 164.267 1.00 40.40 752 ILE D O 1
ATOM 5370 N N . GLN A 1 735 ? 127.168 185.127 165.179 1.00 35.08 753 GLN D N 1
ATOM 5371 C CA . GLN A 1 735 ? 127.930 184.044 165.793 1.00 34.34 753 GLN D CA 1
ATOM 5372 C C . GLN A 1 735 ? 127.090 183.287 166.815 1.00 36.49 753 GLN D C 1
ATOM 5373 O O . GLN A 1 735 ? 127.091 182.050 166.837 1.00 40.56 753 GLN D O 1
ATOM 5379 N N . GLU A 1 736 ? 126.358 184.013 167.664 1.00 37.09 754 GLU D N 1
ATOM 5380 C CA . GLU A 1 736 ? 125.519 183.362 168.664 1.00 35.73 754 GLU D CA 1
ATOM 5381 C C . GLU A 1 736 ? 124.393 182.571 168.010 1.00 34.26 754 GLU D C 1
ATOM 5382 O O . GLU A 1 736 ? 124.075 181.457 168.445 1.00 38.62 754 GLU D O 1
ATOM 5388 N N . GLU A 1 737 ? 123.783 183.126 166.960 1.00 32.40 755 GLU D N 1
ATOM 5389 C CA . GLU A 1 737 ? 122.718 182.412 166.262 1.00 30.59 755 GLU D CA 1
ATOM 5390 C C . GLU A 1 737 ? 123.245 181.134 165.621 1.00 32.40 755 GLU D C 1
ATOM 5391 O O . GLU A 1 737 ? 122.596 180.082 165.682 1.00 36.27 755 GLU D O 1
ATOM 5397 N N . LEU A 1 738 ? 124.430 181.204 165.008 1.00 35.07 756 LEU D N 1
ATOM 5398 C CA . LEU A 1 738 ? 125.021 180.019 164.393 1.00 33.65 756 LEU D CA 1
ATOM 5399 C C . LEU A 1 738 ? 125.357 178.969 165.444 1.00 33.68 756 LEU D C 1
ATOM 5400 O O . LEU A 1 738 ? 125.116 177.774 165.242 1.00 34.61 756 LEU D O 1
ATOM 5405 N N . ILE A 1 739 ? 125.909 179.400 166.582 1.00 33.98 757 ILE D N 1
ATOM 5406 C CA . ILE A 1 739 ? 126.236 178.460 167.651 1.00 28.95 757 ILE D CA 1
ATOM 5407 C C . ILE A 1 739 ? 124.974 177.785 168.173 1.00 29.53 757 ILE D C 1
ATOM 5408 O O . ILE A 1 739 ? 124.950 176.569 168.402 1.00 35.01 757 ILE D O 1
ATOM 5413 N N . THR A 1 740 ? 123.902 178.560 168.360 1.00 26.43 758 THR D N 1
ATOM 5414 C CA . THR A 1 740 ? 122.654 177.995 168.863 1.00 26.98 758 THR D CA 1
ATOM 5415 C C . THR A 1 740 ? 122.056 177.010 167.866 1.00 26.54 758 THR D C 1
ATOM 5416 O O . THR A 1 740 ? 121.586 175.931 168.245 1.00 33.34 758 THR D O 1
ATOM 5420 N N . GLN A 1 741 ? 122.079 177.358 166.577 1.00 24.78 759 GLN D N 1
ATOM 5421 C CA . GLN A 1 741 ? 121.500 176.479 165.567 1.00 27.33 759 GLN D CA 1
ATOM 5422 C C . GLN A 1 741 ? 122.366 175.249 165.319 1.00 29.28 759 GLN D C 1
ATOM 5423 O O . GLN A 1 741 ? 121.867 174.235 164.818 1.00 35.73 759 GLN D O 1
ATOM 5429 N N . TYR A 1 742 ? 123.654 175.313 165.661 1.00 27.87 760 TYR D N 1
ATOM 5430 C CA . TYR A 1 742 ? 124.537 174.182 165.396 1.00 28.99 760 TYR D CA 1
ATOM 5431 C C . TYR A 1 742 ? 124.624 173.235 166.587 1.00 26.98 760 TYR D C 1
ATOM 5432 O O . TYR A 1 742 ? 124.790 172.024 166.405 1.00 32.27 760 TYR D O 1
ATOM 5441 N N . LEU A 1 743 ? 124.516 173.759 167.809 1.00 27.22 761 LEU D N 1
ATOM 5442 C CA . LEU A 1 743 ? 124.572 172.913 168.994 1.00 26.86 761 LEU D CA 1
ATOM 5443 C C . LEU A 1 743 ? 123.253 172.209 169.285 1.00 27.23 761 LEU D C 1
ATOM 5444 O O . LEU A 1 743 ? 123.262 171.162 169.940 1.00 31.41 761 LEU D O 1
ATOM 5449 N N . ALA A 1 744 ? 122.130 172.752 168.818 1.00 28.29 762 ALA D N 1
ATOM 5450 C CA . ALA A 1 744 ? 120.830 172.137 169.050 1.00 27.27 762 ALA D CA 1
ATOM 5451 C C . ALA A 1 744 ? 120.545 170.973 168.113 1.00 25.95 762 ALA D C 1
ATOM 5452 O O . ALA A 1 744 ? 119.688 170.140 168.428 1.00 32.19 762 ALA D O 1
ATOM 5454 N N . GLU A 1 745 ? 121.235 170.894 166.978 1.00 25.31 763 GLU D N 1
ATOM 5455 C CA . GLU A 1 745 ? 121.028 169.820 166.016 1.00 26.49 763 GLU D CA 1
ATOM 5456 C C . GLU A 1 745 ? 121.879 168.590 166.304 1.00 31.06 763 GLU D C 1
ATOM 5457 O O . GLU A 1 745 ? 121.773 167.598 165.574 1.00 34.54 763 GLU D O 1
ATOM 5463 N N . LEU A 1 746 ? 122.714 168.627 167.338 1.00 30.49 764 LEU D N 1
ATOM 5464 C CA . LEU A 1 746 ? 123.533 167.483 167.714 1.00 26.68 764 LEU D CA 1
ATOM 5465 C C . LEU A 1 746 ? 122.754 166.425 168.483 1.00 29.18 764 LEU D C 1
ATOM 5466 O O . LEU A 1 746 ? 123.317 165.373 168.805 1.00 32.06 764 LEU D O 1
ATOM 5471 N N . ARG A 1 747 ? 121.480 166.676 168.784 1.00 29.19 765 ARG D N 1
ATOM 5472 C CA . ARG A 1 747 ? 120.627 165.722 169.482 1.00 26.91 765 ARG D CA 1
ATOM 5473 C C . ARG A 1 747 ? 119.535 165.184 168.563 1.00 27.10 765 ARG D C 1
ATOM 5474 O O . ARG A 1 747 ? 118.598 164.524 169.017 1.00 33.08 765 ARG D O 1
ATOM 5482 N N . ASN A 1 748 ? 119.647 165.464 167.260 1.00 28.13 766 ASN D N 1
ATOM 5483 C CA . ASN A 1 748 ? 118.676 165.021 166.265 1.00 29.43 766 ASN D CA 1
ATOM 5484 C C . ASN A 1 748 ? 118.706 163.502 166.147 1.00 33.29 766 ASN D C 1
ATOM 5485 O O . ASN A 1 748 ? 119.790 162.908 166.165 1.00 36.29 766 ASN D O 1
ATOM 5490 N N . PRO A 1 749 ? 117.551 162.843 166.029 1.00 33.56 767 PRO D N 1
ATOM 5491 C CA . PRO A 1 749 ? 117.555 161.375 165.919 1.00 29.87 767 PRO D CA 1
ATOM 5492 C C . PRO A 1 749 ? 118.166 160.862 164.627 1.00 28.33 767 PRO D C 1
ATOM 5493 O O . PRO A 1 749 ? 118.547 159.687 164.566 1.00 35.55 767 PRO D O 1
ATOM 5497 N N . GLU A 1 750 ? 118.275 161.698 163.598 1.00 29.87 768 GLU D N 1
ATOM 5498 C CA . GLU A 1 750 ? 118.861 161.279 162.330 1.00 28.82 768 GLU D CA 1
ATOM 5499 C C . GLU A 1 750 ? 120.380 161.251 162.456 1.00 29.28 768 GLU D C 1
ATOM 5500 O O . GLU A 1 750 ? 120.985 162.203 162.961 1.00 36.70 768 GLU D O 1
ATOM 5506 N N . GLU A 1 751 ? 120.996 160.159 161.996 1.00 29.42 769 GLU D N 1
ATOM 5507 C CA . GLU A 1 751 ? 122.447 160.039 162.086 1.00 29.50 769 GLU D CA 1
ATOM 5508 C C . GLU A 1 751 ? 123.139 160.905 161.040 1.00 29.62 769 GLU D C 1
ATOM 5509 O O . GLU A 1 751 ? 124.235 161.427 161.281 1.00 33.63 769 GLU D O 1
ATOM 5515 N N . MET A 1 752 ? 122.515 161.069 159.872 1.00 28.97 770 MET D N 1
ATOM 5516 C CA . MET A 1 752 ? 123.123 161.871 158.815 1.00 28.05 770 MET D CA 1
ATOM 5517 C C . MET A 1 752 ? 123.184 163.342 159.205 1.00 29.34 770 MET D C 1
ATOM 5518 O O . MET A 1 752 ? 124.155 164.038 158.884 1.00 34.96 770 MET D O 1
ATOM 5523 N N . THR A 1 753 ? 122.156 163.834 159.902 1.00 27.07 771 THR D N 1
ATOM 5524 C CA . THR A 1 753 ? 122.170 165.220 160.356 1.00 24.83 771 THR D CA 1
ATOM 5525 C C . THR A 1 753 ? 123.314 165.467 161.331 1.00 23.90 771 THR D C 1
ATOM 5526 O O . THR A 1 753 ? 124.020 166.478 161.228 1.00 30.25 771 THR D O 1
ATOM 5530 N N . ARG A 1 754 ? 123.518 164.551 162.281 1.00 28.81 772 ARG D N 1
ATOM 5531 C CA . ARG A 1 754 ? 124.636 164.685 163.209 1.00 24.28 772 ARG D CA 1
ATOM 5532 C C . ARG A 1 754 ? 125.970 164.593 162.481 1.00 25.17 772 ARG D C 1
ATOM 5533 O O . ARG A 1 754 ? 126.897 165.360 162.769 1.00 30.93 772 ARG D O 1
ATOM 5541 N N . CYS A 1 755 ? 126.086 163.655 161.536 1.00 24.49 773 CYS D N 1
ATOM 5542 C CA . CYS A 1 755 ? 127.337 163.491 160.802 1.00 24.39 773 CYS D CA 1
ATOM 5543 C C . CYS A 1 755 ? 127.675 164.741 159.999 1.00 25.27 773 CYS D C 1
ATOM 5544 O O . CYS A 1 755 ? 128.847 165.124 159.895 1.00 30.11 773 CYS D O 1
ATOM 5547 N N . GLY A 1 756 ? 126.662 165.391 159.424 1.00 31.00 774 GLY D N 1
ATOM 5548 C CA . GLY A 1 756 ? 126.905 166.625 158.699 1.00 25.29 774 GLY D CA 1
ATOM 5549 C C . GLY A 1 756 ? 127.220 167.797 159.605 1.00 23.44 774 GLY D C 1
ATOM 5550 O O . GLY A 1 756 ? 128.148 168.566 159.331 1.00 31.09 774 GLY D O 1
ATOM 5551 N N . PHE A 1 757 ? 126.467 167.948 160.699 1.00 24.60 775 PHE D N 1
ATOM 5552 C CA . PHE A 1 757 ? 126.676 169.080 161.593 1.00 24.30 775 PHE D CA 1
ATOM 5553 C C . PHE A 1 757 ? 128.004 168.990 162.334 1.00 24.07 775 PHE D C 1
ATOM 5554 O O . PHE A 1 757 ? 128.592 170.027 162.659 1.00 30.26 775 PHE D O 1
ATOM 5562 N N . SER A 1 758 ? 128.503 167.779 162.590 1.00 26.98 776 SER D N 1
ATOM 5563 C CA . SER A 1 758 ? 129.815 167.644 163.215 1.00 23.17 776 SER D CA 1
ATOM 5564 C C . SER A 1 758 ? 130.906 168.222 162.321 1.00 26.66 776 SER D C 1
ATOM 5565 O O . SER A 1 758 ? 131.737 169.020 162.770 1.00 29.66 776 SER D O 1
ATOM 5568 N N . LEU A 1 759 ? 130.910 167.838 161.042 1.00 28.68 777 LEU D N 1
ATOM 5569 C CA . LEU A 1 759 ? 131.910 168.365 160.119 1.00 23.24 777 LEU D CA 1
ATOM 5570 C C . LEU A 1 759 ? 131.676 169.843 159.835 1.00 26.61 777 LEU D C 1
ATOM 5571 O O . LEU A 1 759 ? 132.618 170.578 159.518 1.00 31.12 777 LEU D O 1
ATOM 5576 N N . ALA A 1 760 ? 130.425 170.298 159.941 1.00 27.30 778 ALA D N 1
ATOM 5577 C CA . ALA A 1 760 ? 130.141 171.719 159.761 1.00 24.55 778 ALA D CA 1
ATOM 5578 C C . ALA A 1 760 ? 130.724 172.543 160.904 1.00 23.72 778 ALA D C 1
ATOM 5579 O O . ALA A 1 760 ? 131.289 173.620 160.686 1.00 31.91 778 ALA D O 1
ATOM 5581 N N . LEU A 1 761 ? 130.592 172.048 162.138 1.00 27.07 779 LEU D N 1
ATOM 5582 C CA . LEU A 1 761 ? 131.149 172.757 163.284 1.00 24.44 779 LEU D CA 1
ATOM 5583 C C . LEU A 1 761 ? 132.662 172.604 163.361 1.00 23.87 779 LEU D C 1
ATOM 5584 O O . LEU A 1 761 ? 133.342 173.461 163.938 1.00 30.35 779 LEU D O 1
ATOM 5589 N N . GLY A 1 762 ? 133.206 171.531 162.792 1.00 25.77 780 GLY D N 1
ATOM 5590 C CA . GLY A 1 762 ? 134.639 171.310 162.818 1.00 25.41 780 GLY D CA 1
ATOM 5591 C C . GLY A 1 762 ? 135.388 172.043 161.725 1.00 27.02 780 GLY D C 1
ATOM 5592 O O . GLY A 1 762 ? 136.521 171.684 161.392 1.00 33.90 780 GLY D O 1
ATOM 5593 N N . ALA A 1 763 ? 134.764 173.079 161.158 1.00 31.06 781 ALA D N 1
ATOM 5594 C CA . ALA A 1 763 ? 135.400 173.857 160.103 1.00 27.05 781 ALA D CA 1
ATOM 5595 C C . ALA A 1 763 ? 135.362 175.356 160.374 1.00 25.67 781 ALA D C 1
ATOM 5596 O O . ALA A 1 763 ? 135.753 176.137 159.496 1.00 30.21 781 ALA D O 1
ATOM 5598 N N . LEU A 1 764 ? 134.905 175.784 161.549 1.00 30.12 782 LEU D N 1
ATOM 5599 C CA . LEU A 1 764 ? 134.858 177.199 161.875 1.00 29.22 782 LEU D CA 1
ATOM 5600 C C . LEU A 1 764 ? 136.270 177.756 162.052 1.00 32.53 782 LEU D C 1
ATOM 5601 O O . LEU A 1 764 ? 137.163 177.060 162.543 1.00 35.09 782 LEU D O 1
ATOM 5606 N N . PRO A 1 765 ? 136.495 179.011 161.657 1.00 34.95 783 PRO D N 1
ATOM 5607 C CA . PRO A 1 765 ? 137.836 179.598 161.796 1.00 29.55 783 PRO D CA 1
ATOM 5608 C C . PRO A 1 765 ? 138.210 179.865 163.246 1.00 32.72 783 PRO D C 1
ATOM 5609 O O . PRO A 1 765 ? 137.420 179.610 164.160 1.00 39.41 783 PRO D O 1
ATOM 5613 N N . GLY A 1 766 ? 139.417 180.383 163.463 1.00 31.42 784 GLY D N 1
ATOM 5614 C CA . GLY A 1 766 ? 139.909 180.627 164.804 1.00 32.49 784 GLY D CA 1
ATOM 5615 C C . GLY A 1 766 ? 139.221 181.773 165.517 1.00 33.36 784 GLY D C 1
ATOM 5616 O O . GLY A 1 766 ? 138.943 181.685 166.716 1.00 36.28 784 GLY D O 1
ATOM 5617 N N . PHE A 1 767 ? 138.940 182.857 164.790 1.00 38.92 785 PHE D N 1
ATOM 5618 C CA . PHE A 1 767 ? 138.321 184.023 165.410 1.00 36.02 785 PHE D CA 1
ATOM 5619 C C . PHE A 1 767 ? 136.849 183.800 165.734 1.00 34.33 785 PHE D C 1
ATOM 5620 O O . PHE A 1 767 ? 136.321 184.461 166.634 1.00 37.17 785 PHE D O 1
ATOM 5628 N N . LEU A 1 768 ? 136.177 182.891 165.029 1.00 35.04 786 LEU D N 1
ATOM 5629 C CA . LEU A 1 768 ? 134.777 182.600 165.306 1.00 33.21 786 LEU D CA 1
ATOM 5630 C C . LEU A 1 768 ? 134.584 181.670 166.495 1.00 33.90 786 LEU D C 1
ATOM 5631 O O . LEU A 1 768 ? 133.445 181.481 166.937 1.00 38.57 786 LEU D O 1
ATOM 5636 N N . LEU A 1 769 ? 135.662 181.087 167.019 1.00 33.68 787 LEU D N 1
ATOM 5637 C CA . LEU A 1 769 ? 135.596 180.219 168.185 1.00 32.65 787 LEU D CA 1
ATOM 5638 C C . LEU A 1 769 ? 136.193 180.865 169.430 1.00 35.94 787 LEU D C 1
ATOM 5639 O O . LEU A 1 769 ? 136.732 180.156 170.288 1.00 41.87 787 LEU D O 1
ATOM 5644 N N . LYS A 1 770 ? 136.111 182.188 169.546 1.00 35.30 788 LYS D N 1
ATOM 5645 C CA . LYS A 1 770 ? 136.653 182.904 170.692 1.00 32.68 788 LYS D CA 1
ATOM 5646 C C . LYS A 1 770 ? 135.573 183.078 171.751 1.00 36.99 788 LYS D C 1
ATOM 5647 O O . LYS A 1 770 ? 134.513 183.653 171.480 1.00 40.38 788 LYS D O 1
ATOM 5653 N N . GLY A 1 771 ? 135.845 182.581 172.957 1.00 37.51 789 GLY D N 1
ATOM 5654 C CA . GLY A 1 771 ? 134.916 182.688 174.061 1.00 37.19 789 GLY D CA 1
ATOM 5655 C C . GLY A 1 771 ? 133.834 181.633 174.104 1.00 37.50 789 GLY D C 1
ATOM 5656 O O . GLY A 1 771 ? 133.129 181.537 175.117 1.00 44.33 789 GLY D O 1
ATOM 5657 N N . ARG A 1 772 ? 133.672 180.840 173.048 1.00 36.81 790 ARG D N 1
ATOM 5658 C CA . ARG A 1 772 ? 132.662 179.790 172.987 1.00 34.79 790 ARG D CA 1
ATOM 5659 C C . ARG A 1 772 ? 133.290 178.468 172.568 1.00 35.57 790 ARG D C 1
ATOM 5660 O O . ARG A 1 772 ? 132.667 177.651 171.883 1.00 40.42 790 ARG D O 1
ATOM 5668 N N . LEU A 1 773 ? 134.539 178.238 172.976 1.00 34.74 791 LEU D N 1
ATOM 5669 C CA . LEU A 1 773 ? 135.223 177.002 172.614 1.00 33.33 791 LEU D CA 1
ATOM 5670 C C . LEU A 1 773 ? 134.844 175.856 173.544 1.00 34.77 791 LEU D C 1
ATOM 5671 O O . LEU A 1 773 ? 134.730 174.707 173.101 1.00 39.59 791 LEU D O 1
ATOM 5676 N N . GLN A 1 774 ? 134.646 176.148 174.832 1.00 35.35 792 GLN D N 1
ATOM 5677 C CA . GLN A 1 774 ? 134.301 175.097 175.784 1.00 33.65 792 GLN D CA 1
ATOM 5678 C C . GLN A 1 774 ? 132.932 174.503 175.481 1.00 31.40 792 GLN D C 1
ATOM 5679 O O . GLN A 1 774 ? 132.725 173.294 175.631 1.00 39.97 792 GLN D O 1
ATOM 5685 N N . GLN A 1 775 ? 131.984 175.338 175.048 1.00 27.95 793 GLN D N 1
ATOM 5686 C CA . GLN A 1 775 ? 130.655 174.837 174.709 1.00 29.01 793 GLN D CA 1
ATOM 5687 C C . GLN A 1 775 ? 130.718 173.883 173.522 1.00 30.10 793 GLN D C 1
ATOM 5688 O O . GLN A 1 775 ? 130.094 172.816 173.532 1.00 30.68 793 GLN D O 1
ATOM 5694 N N . VAL A 1 776 ? 131.479 174.251 172.488 1.00 31.00 794 VAL D N 1
ATOM 5695 C CA . VAL A 1 776 ? 131.622 173.382 171.324 1.00 29.64 794 VAL D CA 1
ATOM 5696 C C . VAL A 1 776 ? 132.350 172.098 171.702 1.00 30.34 794 VAL D C 1
ATOM 5697 O O . VAL A 1 776 ? 132.007 171.010 171.222 1.00 34.69 794 VAL D O 1
ATOM 5701 N N . LEU A 1 777 ? 133.355 172.198 172.575 1.00 29.25 795 LEU D N 1
ATOM 5702 C CA . LEU A 1 777 ? 134.077 171.007 173.013 1.00 27.48 795 LEU D CA 1
ATOM 5703 C C . LEU A 1 777 ? 133.156 170.054 173.766 1.00 29.80 795 LEU D C 1
ATOM 5704 O O . LEU A 1 777 ? 133.183 168.839 173.542 1.00 33.73 795 LEU D O 1
ATOM 5709 N N . THR A 1 778 ? 132.324 170.593 174.662 1.00 31.31 796 THR D N 1
ATOM 5710 C CA . THR A 1 778 ? 131.385 169.751 175.397 1.00 25.65 796 THR D CA 1
ATOM 5711 C C . THR A 1 778 ? 130.339 169.145 174.468 1.00 24.35 796 THR D C 1
ATOM 5712 O O . THR A 1 778 ? 129.962 167.978 174.627 1.00 29.99 796 THR D O 1
ATOM 5716 N N . GLY A 1 779 ? 129.864 169.920 173.491 1.00 26.22 797 GLY D N 1
ATOM 5717 C CA . GLY A 1 779 ? 128.897 169.387 172.545 1.00 24.12 797 GLY D CA 1
ATOM 5718 C C . GLY A 1 779 ? 129.470 168.273 171.690 1.00 25.10 797 GLY D C 1
ATOM 5719 O O . GLY A 1 779 ? 128.777 167.305 171.368 1.00 31.01 797 GLY D O 1
ATOM 5720 N N . LEU A 1 780 ? 130.745 168.393 171.312 1.00 25.16 798 LEU D N 1
ATOM 5721 C CA . LEU A 1 780 ? 131.383 167.335 170.537 1.00 26.05 798 LEU D CA 1
ATOM 5722 C C . LEU A 1 780 ? 131.709 166.123 171.400 1.00 27.23 798 LEU D C 1
ATOM 5723 O O . LEU A 1 780 ? 131.688 164.990 170.907 1.00 31.17 798 LEU D O 1
ATOM 5728 N N . ARG A 1 781 ? 132.012 166.337 172.683 1.00 30.48 799 ARG D N 1
ATOM 5729 C CA . ARG A 1 781 ? 132.296 165.216 173.571 1.00 24.52 799 ARG D CA 1
ATOM 5730 C C . ARG A 1 781 ? 131.031 164.443 173.923 1.00 26.07 799 ARG D C 1
ATOM 5731 O O . ARG A 1 781 ? 131.084 163.222 174.104 1.00 33.24 799 ARG D O 1
ATOM 5739 N N . ALA A 1 782 ? 129.892 165.132 174.028 1.00 27.74 800 ALA D N 1
ATOM 5740 C CA . ALA A 1 782 ? 128.639 164.454 174.335 1.00 23.87 800 ALA D CA 1
ATOM 5741 C C . ALA A 1 782 ? 128.153 163.584 173.184 1.00 24.00 800 ALA D C 1
ATOM 5742 O O . ALA A 1 782 ? 127.366 162.659 173.413 1.00 30.74 800 ALA D O 1
ATOM 5744 N N . VAL A 1 783 ? 128.600 163.856 171.958 1.00 26.93 801 VAL D N 1
ATOM 5745 C CA . VAL A 1 783 ? 128.182 163.044 170.820 1.00 22.50 801 VAL D CA 1
ATOM 5746 C C . VAL A 1 783 ? 129.070 161.813 170.672 1.00 25.40 801 VAL D C 1
ATOM 5747 O O . VAL A 1 783 ? 128.586 160.733 170.311 1.00 29.95 801 VAL D O 1
ATOM 5751 N N . THR A 1 784 ? 130.382 161.932 170.854 1.00 28.65 802 THR D N 1
ATOM 5752 C CA . THR A 1 784 ? 131.285 160.770 170.645 1.00 25.84 802 THR D CA 1
ATOM 5753 C C . THR A 1 784 ? 130.922 159.642 171.623 1.00 26.35 802 THR D C 1
ATOM 5754 O O . THR A 1 784 ? 131.301 158.496 171.370 1.00 32.97 802 THR D O 1
ATOM 5758 N N . HIS A 1 785 ? 130.223 159.981 172.703 1.00 32.03 803 HIS D N 1
ATOM 5759 C CA . HIS A 1 785 ? 129.836 158.986 173.734 1.00 30.41 803 HIS D CA 1
ATOM 5760 C C . HIS A 1 785 ? 128.666 158.136 173.233 1.00 32.66 803 HIS D C 1
ATOM 5761 O O . HIS A 1 785 ? 127.991 158.572 172.292 1.00 38.93 803 HIS D O 1
ATOM 5768 N N . THR A 1 786 ? 128.453 156.950 173.808 1.00 41.28 804 THR D N 1
ATOM 5769 C CA . THR A 1 786 ? 127.395 156.053 173.267 1.00 40.38 804 THR D CA 1
ATOM 5770 C C . THR A 1 786 ? 126.270 155.863 174.289 1.00 39.09 804 THR D C 1
ATOM 5771 O O . THR A 1 786 ? 126.532 156.049 175.494 1.00 41.61 804 THR D O 1
ATOM 5775 N N . SER A 1 787 ? 125.072 155.507 173.818 1.00 46.68 805 SER D N 1
ATOM 5776 C CA . SER A 1 787 ? 123.920 155.258 174.723 1.00 47.03 805 SER D CA 1
ATOM 5777 C C . SER A 1 787 ? 122.981 154.247 174.057 1.00 48.99 805 SER D C 1
ATOM 5778 O O . SER A 1 787 ? 123.072 154.089 172.825 1.00 50.67 805 SER D O 1
ATOM 5781 N N . PRO A 1 788 ? 122.082 153.563 174.800 1.00 49.44 806 PRO D N 1
ATOM 5782 C CA . PRO A 1 788 ? 121.127 152.645 174.181 1.00 50.18 806 PRO D CA 1
ATOM 5783 C C . PRO A 1 788 ? 120.446 153.326 172.987 1.00 49.25 806 PRO D C 1
ATOM 5784 O O . PRO A 1 788 ? 120.186 152.656 172.005 1.00 49.02 806 PRO D O 1
ATOM 5788 N N . GLU A 1 789 ? 120.188 154.633 173.098 1.00 50.17 807 GLU D N 1
ATOM 5789 C CA . GLU A 1 789 ? 119.541 155.391 171.995 1.00 49.20 807 GLU D CA 1
ATOM 5790 C C . GLU A 1 789 ? 120.420 155.315 170.743 1.00 49.28 807 GLU D C 1
ATOM 5791 O O . GLU A 1 789 ? 119.861 155.159 169.641 1.00 48.59 807 GLU D O 1
ATOM 5797 N N . ASP A 1 790 ? 121.740 155.452 170.905 1.00 46.29 808 ASP D N 1
ATOM 5798 C CA . ASP A 1 790 ? 122.654 155.470 169.730 1.00 41.43 808 ASP D CA 1
ATOM 5799 C C . ASP A 1 790 ? 123.813 154.492 169.957 1.00 40.70 808 ASP D C 1
ATOM 5800 O O . ASP A 1 790 ? 124.878 154.934 170.433 1.00 43.69 808 ASP D O 1
ATOM 5805 N N . VAL A 1 791 ? 123.626 153.223 169.586 1.00 40.30 809 VAL D N 1
ATOM 5806 C CA . VAL A 1 791 ? 124.697 152.198 169.764 1.00 35.83 809 VAL D CA 1
ATOM 5807 C C . VAL A 1 791 ? 125.385 151.945 168.416 1.00 33.89 809 VAL D C 1
ATOM 5808 O O . VAL A 1 791 ? 126.597 151.657 168.424 1.00 40.19 809 VAL D O 1
ATOM 5812 N N . SER A 1 792 ? 124.642 152.050 167.309 1.00 27.27 810 SER D N 1
ATOM 5813 C CA . SER A 1 792 ? 125.215 151.753 165.968 1.00 27.58 810 SER D CA 1
ATOM 5814 C C . SER A 1 792 ? 125.611 153.050 165.253 1.00 30.04 810 SER D C 1
ATOM 5815 O O . SER A 1 792 ? 126.067 152.966 164.095 1.00 29.47 810 SER D O 1
ATOM 5818 N N . PHE A 1 793 ? 125.437 154.198 165.914 1.00 31.84 811 PHE D N 1
ATOM 5819 C CA . PHE A 1 793 ? 125.798 155.507 165.309 1.00 27.92 811 PHE D CA 1
ATOM 5820 C C . PHE A 1 793 ? 127.322 155.639 165.235 1.00 28.26 811 PHE D C 1
ATOM 5821 O O . PHE A 1 793 ? 127.840 156.700 165.638 1.00 32.90 811 PHE D O 1
ATOM 5829 N N . ALA A 1 794 ? 128.019 154.609 164.744 1.00 25.55 812 ALA D N 1
ATOM 5830 C CA . ALA A 1 794 ? 129.500 154.674 164.759 1.00 23.38 812 ALA D CA 1
ATOM 5831 C C . ALA A 1 794 ? 129.977 155.881 163.946 1.00 23.97 812 ALA D C 1
ATOM 5832 O O . ALA A 1 794 ? 130.842 156.627 164.448 1.00 28.78 812 ALA D O 1
ATOM 5834 N N . GLU A 1 795 ? 129.428 156.065 162.742 1.00 27.50 813 GLU D N 1
ATOM 5835 C CA . GLU A 1 795 ? 129.853 157.185 161.859 1.00 26.04 813 GLU D CA 1
ATOM 5836 C C . GLU A 1 795 ? 129.785 158.502 162.638 1.00 24.49 813 GLU D C 1
ATOM 5837 O O . GLU A 1 795 ? 130.812 159.207 162.693 1.00 30.78 813 GLU D O 1
ATOM 5843 N N . SER A 1 796 ? 128.620 158.816 163.211 1.00 23.09 814 SER D N 1
ATOM 5844 C CA . SER A 1 796 ? 128.449 160.102 163.944 1.00 24.26 814 SER D CA 1
ATOM 5845 C C . SER A 1 796 ? 129.605 160.353 164.919 1.00 23.39 814 SER D C 1
ATOM 5846 O O . SER A 1 796 ? 130.169 161.465 164.882 1.00 27.53 814 SER D O 1
ATOM 5849 N N . ARG A 1 797 ? 129.941 159.369 165.759 1.00 23.46 815 ARG D N 1
ATOM 5850 C CA . ARG A 1 797 ? 130.999 159.567 166.788 1.00 22.86 815 ARG D CA 1
ATOM 5851 C C . ARG A 1 797 ? 132.337 159.852 166.094 1.00 20.81 815 ARG D C 1
ATOM 5852 O O . ARG A 1 797 ? 133.074 160.749 166.567 1.00 29.20 815 ARG D O 1
ATOM 5860 N N . ARG A 1 798 ? 132.628 159.125 165.012 1.00 24.36 816 ARG D N 1
ATOM 5861 C CA . ARG A 1 798 ? 133.892 159.332 164.256 1.00 22.78 816 ARG D CA 1
ATOM 5862 C C . ARG A 1 798 ? 133.933 160.768 163.722 1.00 22.39 816 ARG D C 1
ATOM 5863 O O . ARG A 1 798 ? 134.988 161.422 163.860 1.00 26.43 816 ARG D O 1
ATOM 5871 N N . ASP A 1 799 ? 132.822 161.236 163.144 1.00 27.81 817 ASP D N 1
ATOM 5872 C CA . ASP A 1 799 ? 132.760 162.621 162.602 1.00 23.72 817 ASP D CA 1
ATOM 5873 C C . ASP A 1 799 ? 132.993 163.613 163.745 1.00 19.51 817 ASP D C 1
ATOM 5874 O O . ASP A 1 799 ? 133.745 164.584 163.536 1.00 27.68 817 ASP D O 1
ATOM 5879 N N . GLY A 1 800 ? 132.380 163.368 164.907 1.00 19.25 818 GLY D N 1
ATOM 5880 C CA . GLY A 1 800 ? 132.587 164.245 166.075 1.00 23.64 818 GLY D CA 1
ATOM 5881 C C . GLY A 1 800 ? 134.056 164.314 166.449 1.00 23.72 818 GLY D C 1
ATOM 5882 O O . GLY A 1 800 ? 134.552 165.436 166.666 1.00 28.70 818 GLY D O 1
ATOM 5883 N N . LEU A 1 801 ? 134.732 163.161 166.507 1.00 25.83 819 LEU D N 1
ATOM 5884 C CA . LEU A 1 801 ? 136.193 163.145 166.795 1.00 20.38 819 LEU D CA 1
ATOM 5885 C C . LEU A 1 801 ? 136.915 164.051 165.793 1.00 21.81 819 LEU D C 1
ATOM 5886 O O . LEU A 1 801 ? 137.446 165.084 166.219 1.00 28.55 819 LEU D O 1
ATOM 5891 N N . LYS A 1 802 ? 136.939 163.667 164.515 1.00 23.61 820 LYS D N 1
ATOM 5892 C CA . LYS A 1 802 ? 137.609 164.460 163.448 1.00 20.84 820 LYS D CA 1
ATOM 5893 C C . LYS A 1 802 ? 137.411 165.954 163.716 1.00 23.56 820 LYS D C 1
ATOM 5894 O O . LYS A 1 802 ? 138.423 166.671 163.819 1.00 29.51 820 LYS D O 1
ATOM 5900 N N . ALA A 1 803 ? 136.157 166.402 163.814 1.00 24.92 821 ALA D N 1
ATOM 5901 C CA . ALA A 1 803 ? 135.865 167.810 164.052 1.00 22.09 821 ALA D CA 1
ATOM 5902 C C . ALA A 1 803 ? 136.692 168.352 165.210 1.00 23.13 821 ALA D C 1
ATOM 5903 O O . ALA A 1 803 ? 137.215 169.469 165.146 1.00 30.60 821 ALA D O 1
ATOM 5905 N N . ILE A 1 804 ? 136.814 167.569 166.285 1.00 22.88 822 ILE D N 1
ATOM 5906 C CA . ILE A 1 804 ? 137.641 167.983 167.418 1.00 22.34 822 ILE D CA 1
ATOM 5907 C C . ILE A 1 804 ? 139.091 168.154 166.978 1.00 24.65 822 ILE D C 1
ATOM 5908 O O . ILE A 1 804 ? 139.765 169.121 167.351 1.00 33.08 822 ILE D O 1
ATOM 5913 N N . ALA A 1 805 ? 139.587 167.215 166.168 1.00 25.03 823 ALA D N 1
ATOM 5914 C CA . ALA A 1 805 ? 140.955 167.292 165.671 1.00 24.54 823 ALA D CA 1
ATOM 5915 C C . ALA A 1 805 ? 141.169 168.535 164.813 1.00 26.15 823 ALA D C 1
ATOM 5916 O O . ALA A 1 805 ? 142.177 169.238 164.950 1.00 31.92 823 ALA D O 1
ATOM 5918 N N . ARG A 1 806 ? 140.215 168.822 163.925 1.00 28.30 824 ARG D N 1
ATOM 5919 C CA . ARG A 1 806 ? 140.336 169.988 163.056 1.00 25.38 824 ARG D CA 1
ATOM 5920 C C . ARG A 1 806 ? 140.275 171.283 163.858 1.00 25.57 824 ARG D C 1
ATOM 5921 O O . ARG A 1 806 ? 140.996 172.242 163.564 1.00 29.61 824 ARG D O 1
ATOM 5929 N N . ILE A 1 807 ? 139.426 171.324 164.889 1.00 23.36 825 ILE D N 1
ATOM 5930 C CA . ILE A 1 807 ? 139.345 172.514 165.734 1.00 23.39 825 ILE D CA 1
ATOM 5931 C C . ILE A 1 807 ? 140.652 172.715 166.491 1.00 28.13 825 ILE D C 1
ATOM 5932 O O . ILE A 1 807 ? 141.169 173.835 166.591 1.00 35.98 825 ILE D O 1
ATOM 5937 N N . CYS A 1 808 ? 141.213 171.627 167.027 1.00 27.51 826 CYS D N 1
ATOM 5938 C CA . CYS A 1 808 ? 142.471 171.731 167.761 1.00 27.88 826 CYS D CA 1
ATOM 5939 C C . CYS A 1 808 ? 143.616 172.144 166.844 1.00 29.36 826 CYS D C 1
ATOM 5940 O O . CYS A 1 808 ? 144.536 172.855 167.266 1.00 35.93 826 CYS D O 1
ATOM 5943 N N . GLN A 1 809 ? 143.577 171.708 165.584 1.00 29.97 827 GLN D N 1
ATOM 5944 C CA . GLN A 1 809 ? 144.606 172.104 164.631 1.00 29.38 827 GLN D CA 1
ATOM 5945 C C . GLN A 1 809 ? 144.443 173.543 164.159 1.00 32.52 827 GLN D C 1
ATOM 5946 O O . GLN A 1 809 ? 145.447 174.209 163.887 1.00 35.23 827 GLN D O 1
ATOM 5952 N N . THR A 1 810 ? 143.207 174.035 164.056 1.00 33.39 828 THR D N 1
ATOM 5953 C CA . THR A 1 810 ? 142.985 175.382 163.543 1.00 28.01 828 THR D CA 1
ATOM 5954 C C . THR A 1 810 ? 143.181 176.441 164.622 1.00 27.70 828 THR D C 1
ATOM 5955 O O . THR A 1 810 ? 143.886 177.431 164.398 1.00 37.57 828 THR D O 1
ATOM 5959 N N . VAL A 1 811 ? 142.570 176.253 165.792 1.00 27.97 829 VAL D N 1
ATOM 5960 C CA . VAL A 1 811 ? 142.634 177.252 166.854 1.00 29.63 829 VAL D CA 1
ATOM 5961 C C . VAL A 1 811 ? 144.057 177.515 167.341 1.00 30.78 829 VAL D C 1
ATOM 5962 O O . VAL A 1 811 ? 144.559 178.636 167.166 1.00 35.40 829 VAL D O 1
ATOM 5966 N N . GLY A 1 812 ? 144.720 176.526 167.938 1.00 35.13 830 GLY D N 1
ATOM 5967 C CA . GLY A 1 812 ? 146.072 176.751 168.408 1.00 32.29 830 GLY D CA 1
ATOM 5968 C C . GLY A 1 812 ? 146.191 176.565 169.911 1.00 35.41 830 GLY D C 1
ATOM 5969 O O . GLY A 1 812 ? 145.237 176.196 170.603 1.00 40.46 830 GLY D O 1
ATOM 5970 N N . VAL A 1 813 ? 147.391 176.828 170.422 1.00 34.25 831 VAL D N 1
ATOM 5971 C CA . VAL A 1 813 ? 147.704 176.676 171.838 1.00 36.06 831 VAL D CA 1
ATOM 5972 C C . VAL A 1 813 ? 148.191 178.020 172.363 1.00 36.23 831 VAL D C 1
ATOM 5973 O O . VAL A 1 813 ? 149.209 178.544 171.893 1.00 39.76 831 VAL D O 1
ATOM 5977 N N . LYS A 1 814 ? 147.465 178.575 173.332 1.00 36.62 832 LYS D N 1
ATOM 5978 C CA . LYS A 1 814 ? 147.843 179.824 173.988 1.00 38.59 832 LYS D CA 1
ATOM 5979 C C . LYS A 1 814 ? 147.902 179.571 175.488 1.00 39.86 832 LYS D C 1
ATOM 5980 O O . LYS A 1 814 ? 147.136 178.757 176.014 1.00 42.50 832 LYS D O 1
ATOM 5986 N N . ALA A 1 815 ? 148.809 180.266 176.174 1.00 41.44 833 ALA D N 1
ATOM 5987 C CA . ALA A 1 815 ? 148.981 180.088 177.610 1.00 42.25 833 ALA D CA 1
ATOM 5988 C C . ALA A 1 815 ? 147.871 180.781 178.389 1.00 40.76 833 ALA D C 1
ATOM 5989 O O . ALA A 1 815 ? 147.665 181.991 178.248 1.00 42.42 833 ALA D O 1
ATOM 5991 N N . GLY A 1 816 ? 147.153 180.022 179.214 1.00 39.43 834 GLY D N 1
ATOM 5992 C CA . GLY A 1 816 ? 146.098 180.579 180.036 1.00 40.25 834 GLY D CA 1
ATOM 5993 C C . GLY A 1 816 ? 144.881 181.017 179.248 1.00 42.13 834 GLY D C 1
ATOM 5994 O O . GLY A 1 816 ? 144.498 182.190 179.288 1.00 45.42 834 GLY D O 1
ATOM 5995 N N . ALA A 1 817 ? 144.263 180.083 178.528 1.00 45.44 835 ALA D N 1
ATOM 5996 C CA . ALA A 1 817 ? 143.075 180.386 177.741 1.00 47.30 835 ALA D CA 1
ATOM 5997 C C . ALA A 1 817 ? 142.244 179.126 177.534 1.00 43.03 835 ALA D C 1
ATOM 5998 O O . ALA A 1 817 ? 142.305 178.510 176.462 1.00 39.36 835 ALA D O 1
ATOM 6000 N N . PRO A 1 818 ? 141.459 178.707 178.531 1.00 41.76 836 PRO D N 1
ATOM 6001 C CA . PRO A 1 818 ? 140.646 177.494 178.342 1.00 42.59 836 PRO D CA 1
ATOM 6002 C C . PRO A 1 818 ? 139.471 177.703 177.406 1.00 42.70 836 PRO D C 1
ATOM 6003 O O . PRO A 1 818 ? 139.156 176.811 176.607 1.00 46.75 836 PRO D O 1
ATOM 6007 N N . ASP A 1 819 ? 138.810 178.855 177.478 1.00 41.02 837 ASP D N 1
ATOM 6008 C CA . ASP A 1 819 ? 137.657 179.146 176.637 1.00 38.21 837 ASP D CA 1
ATOM 6009 C C . ASP A 1 819 ? 138.036 179.811 175.321 1.00 37.81 837 ASP D C 1
ATOM 6010 O O . ASP A 1 819 ? 137.147 180.121 174.521 1.00 40.19 837 ASP D O 1
ATOM 6015 N N . GLU A 1 820 ? 139.327 180.036 175.074 1.00 42.89 838 GLU D N 1
ATOM 6016 C CA . GLU A 1 820 ? 139.778 180.654 173.837 1.00 40.17 838 GLU D CA 1
ATOM 6017 C C . GLU A 1 820 ? 140.659 179.740 172.997 1.00 40.39 838 GLU D C 1
ATOM 6018 O O . GLU A 1 820 ? 140.524 179.738 171.768 1.00 44.14 838 GLU D O 1
ATOM 6024 N N . ALA A 1 821 ? 141.548 178.968 173.615 1.00 40.06 839 ALA D N 1
ATOM 6025 C CA . ALA A 1 821 ? 142.416 178.048 172.893 1.00 39.36 839 ALA D CA 1
ATOM 6026 C C . ALA A 1 821 ? 142.424 176.721 173.639 1.00 37.14 839 ALA D C 1
ATOM 6027 O O . ALA A 1 821 ? 141.601 176.480 174.526 1.00 38.92 839 ALA D O 1
ATOM 6029 N N . VAL A 1 822 ? 143.368 175.863 173.267 1.00 36.04 840 VAL D N 1
ATOM 6030 C CA . VAL A 1 822 ? 143.529 174.550 173.882 1.00 35.07 840 VAL D CA 1
ATOM 6031 C C . VAL A 1 822 ? 144.870 174.526 174.601 1.00 34.63 840 VAL D C 1
ATOM 6032 O O . VAL A 1 822 ? 145.928 174.496 173.961 1.00 38.38 840 VAL D O 1
ATOM 6036 N N . CYS A 1 823 ? 144.828 174.546 175.930 1.00 38.36 841 CYS D N 1
ATOM 6037 C CA . CYS A 1 823 ? 146.034 174.530 176.746 1.00 39.82 841 CYS D CA 1
ATOM 6038 C C . CYS A 1 823 ? 145.897 173.422 177.784 1.00 39.30 841 CYS D C 1
ATOM 6039 O O . CYS A 1 823 ? 145.129 172.472 177.606 1.00 42.18 841 CYS D O 1
ATOM 6042 N N . GLY A 1 824 ? 146.642 173.551 178.882 1.00 39.41 842 GLY D N 1
ATOM 6043 C CA . GLY A 1 824 ? 146.624 172.517 179.903 1.00 38.77 842 GLY D CA 1
ATOM 6044 C C . GLY A 1 824 ? 145.352 172.502 180.727 1.00 38.03 842 GLY D C 1
ATOM 6045 O O . GLY A 1 824 ? 145.104 171.553 181.476 1.00 42.33 842 GLY D O 1
ATOM 6046 N N . GLU A 1 825 ? 144.528 173.546 180.606 1.00 39.70 843 GLU D N 1
ATOM 6047 C CA . GLU A 1 825 ? 143.293 173.601 181.382 1.00 39.06 843 GLU D CA 1
ATOM 6048 C C . GLU A 1 825 ? 142.202 172.745 180.751 1.00 41.01 843 GLU D C 1
ATOM 6049 O O . GLU A 1 825 ? 141.192 172.439 181.396 1.00 46.51 843 GLU D O 1
ATOM 6055 N N . ASN A 1 826 ? 142.384 172.348 179.489 1.00 37.09 844 ASN D N 1
ATOM 6056 C CA . ASN A 1 826 ? 141.405 171.526 178.793 1.00 34.09 844 ASN D CA 1
ATOM 6057 C C . ASN A 1 826 ? 142.016 170.508 177.843 1.00 33.78 844 ASN D C 1
ATOM 6058 O O . ASN A 1 826 ? 141.366 170.144 176.859 1.00 39.46 844 ASN D O 1
ATOM 6063 N N . VAL A 1 827 ? 143.236 170.043 178.105 1.00 30.93 845 VAL D N 1
ATOM 6064 C CA . VAL A 1 827 ? 143.888 169.074 177.232 1.00 33.62 845 VAL D CA 1
ATOM 6065 C C . VAL A 1 827 ? 143.541 167.668 177.705 1.00 33.44 845 VAL D C 1
ATOM 6066 O O . VAL A 1 827 ? 143.457 166.730 176.903 1.00 32.93 845 VAL D O 1
ATOM 6070 N N . SER A 1 828 ? 143.312 167.517 179.011 1.00 34.79 846 SER D N 1
ATOM 6071 C CA . SER A 1 828 ? 142.961 166.209 179.555 1.00 30.31 846 SER D CA 1
ATOM 6072 C C . SER A 1 828 ? 141.546 165.813 179.154 1.00 32.86 846 SER D C 1
ATOM 6073 O O . SER A 1 828 ? 141.267 164.634 178.907 1.00 36.93 846 SER D O 1
ATOM 6076 N N . GLN A 1 829 ? 140.639 166.791 179.076 1.00 33.51 847 GLN D N 1
ATOM 6077 C CA . GLN A 1 829 ? 139.264 166.498 178.686 1.00 33.36 847 GLN D CA 1
ATOM 6078 C C . GLN A 1 829 ? 139.187 166.044 177.234 1.00 26.26 847 GLN D C 1
ATOM 6079 O O . GLN A 1 829 ? 138.226 165.379 176.831 1.00 30.47 847 GLN D O 1
ATOM 6085 N N . ILE A 1 830 ? 140.194 166.393 176.431 1.00 25.65 848 ILE D N 1
ATOM 6086 C CA . ILE A 1 830 ? 140.238 165.925 175.050 1.00 27.33 848 ILE D CA 1
ATOM 6087 C C . ILE A 1 830 ? 140.982 164.599 174.965 1.00 28.20 848 ILE D C 1
ATOM 6088 O O . ILE A 1 830 ? 140.601 163.702 174.203 1.00 35.38 848 ILE D O 1
ATOM 6093 N N . TYR A 1 831 ? 142.050 164.450 175.750 1.00 29.59 849 TYR D N 1
ATOM 6094 C CA . TYR A 1 831 ? 142.832 163.220 175.737 1.00 24.76 849 TYR D CA 1
ATOM 6095 C C . TYR A 1 831 ? 142.004 162.033 176.213 1.00 23.83 849 TYR D C 1
ATOM 6096 O O . TYR A 1 831 ? 142.041 160.961 175.599 1.00 31.80 849 TYR D O 1
ATOM 6105 N N . CYS A 1 832 ? 141.247 162.210 177.298 1.00 28.28 850 CYS D N 1
ATOM 6106 C CA . CYS A 1 832 ? 140.399 161.138 177.804 1.00 24.18 850 CYS D CA 1
ATOM 6107 C C . CYS A 1 832 ? 139.290 160.796 176.815 1.00 24.34 850 CYS D C 1
ATOM 6108 O O . CYS A 1 832 ? 138.950 159.623 176.620 1.00 32.82 850 CYS D O 1
ATOM 6111 N N . ALA A 1 833 ? 138.720 161.820 176.176 1.00 25.07 851 ALA D N 1
ATOM 6112 C CA . ALA A 1 833 ? 137.656 161.590 175.204 1.00 22.26 851 ALA D CA 1
ATOM 6113 C C . ALA A 1 833 ? 138.175 160.850 173.978 1.00 21.66 851 ALA D C 1
ATOM 6114 O O . ALA A 1 833 ? 137.458 160.037 173.383 1.00 27.37 851 ALA D O 1
ATOM 6116 N N . LEU A 1 834 ? 139.421 161.121 173.583 1.00 21.23 852 LEU D N 1
ATOM 6117 C CA . LEU A 1 834 ? 139.998 160.413 172.445 1.00 24.34 852 LEU D CA 1
ATOM 6118 C C . LEU A 1 834 ? 140.432 159.002 172.821 1.00 26.09 852 LEU D C 1
ATOM 6119 O O . LEU A 1 834 ? 140.383 158.096 171.981 1.00 33.28 852 LEU D O 1
ATOM 6124 N N . LEU A 1 835 ? 140.859 158.795 174.069 1.00 24.94 853 LEU D N 1
ATOM 6125 C CA . LEU A 1 835 ? 141.272 157.465 174.501 1.00 22.67 853 LEU D CA 1
ATOM 6126 C C . LEU A 1 835 ? 140.081 156.552 174.766 1.00 25.12 853 LEU D C 1
ATOM 6127 O O . LEU A 1 835 ? 140.200 155.330 174.617 1.00 29.49 853 LEU D O 1
ATOM 6132 N N . GLY A 1 836 ? 138.937 157.116 175.159 1.00 21.60 854 GLY D N 1
ATOM 6133 C CA . GLY A 1 836 ? 137.763 156.295 175.395 1.00 24.19 854 GLY D CA 1
ATOM 6134 C C . GLY A 1 836 ? 137.168 155.721 174.125 1.00 22.63 854 GLY D C 1
ATOM 6135 O O . GLY A 1 836 ? 136.449 154.719 174.171 1.00 29.94 854 GLY D O 1
ATOM 6136 N N . CYS A 1 837 ? 137.454 156.340 172.979 1.00 21.63 855 CYS D N 1
ATOM 6137 C CA . CYS A 1 837 ? 136.951 155.855 171.702 1.00 18.67 855 CYS D CA 1
ATOM 6138 C C . CYS A 1 837 ? 137.767 154.697 171.143 1.00 24.54 855 CYS D C 1
ATOM 6139 O O . CYS A 1 837 ? 137.348 154.090 170.151 1.00 29.77 855 CYS D O 1
ATOM 6142 N N . MET A 1 838 ? 138.912 154.379 171.748 1.00 24.32 856 MET D N 1
ATOM 6143 C CA . MET A 1 838 ? 139.737 153.275 171.276 1.00 23.48 856 MET D CA 1
ATOM 6144 C C . MET A 1 838 ? 139.152 151.913 171.625 1.00 24.10 856 MET D C 1
ATOM 6145 O O . MET A 1 838 ? 139.524 150.915 170.998 1.00 30.09 856 MET D O 1
ATOM 6150 N N . ASP A 1 839 ? 138.254 151.848 172.605 1.00 24.16 857 ASP D N 1
ATOM 6151 C CA . ASP A 1 839 ? 137.628 150.599 173.014 1.00 22.60 857 ASP D CA 1
ATOM 6152 C C . ASP A 1 839 ? 136.316 150.331 172.289 1.00 23.78 857 ASP D C 1
ATOM 6153 O O . ASP A 1 839 ? 135.481 149.578 172.801 1.00 30.93 857 ASP D O 1
ATOM 6158 N N . ASP A 1 840 ? 136.114 150.926 171.116 1.00 19.64 858 ASP D N 1
ATOM 6159 C CA . ASP A 1 840 ? 134.882 150.714 170.369 1.00 19.45 858 ASP D CA 1
ATOM 6160 C C . ASP A 1 840 ? 134.932 149.375 169.642 1.00 16.20 858 ASP D C 1
ATOM 6161 O O . ASP A 1 840 ? 135.861 149.106 168.874 1.00 21.12 858 ASP D O 1
ATOM 6166 N N . TYR A 1 841 ? 133.931 148.537 169.886 1.00 16.80 859 TYR D N 1
ATOM 6167 C CA . TYR A 1 841 ? 133.842 147.219 169.271 1.00 16.82 859 TYR D CA 1
ATOM 6168 C C . TYR A 1 841 ? 132.373 146.898 168.997 1.00 16.89 859 TYR D C 1
ATOM 6169 O O . TYR A 1 841 ? 131.815 145.912 169.475 1.00 26.29 859 TYR D O 1
ATOM 6178 N N . THR A 1 842 ? 131.722 147.749 168.209 1.00 25.99 860 THR D N 1
ATOM 6179 C CA . THR A 1 842 ? 130.317 147.557 167.882 1.00 22.98 860 THR D CA 1
ATOM 6180 C C . THR A 1 842 ? 130.168 146.646 166.671 1.00 25.33 860 THR D C 1
ATOM 6181 O O . THR A 1 842 ? 130.742 146.901 165.608 1.00 29.11 860 THR D O 1
ATOM 6185 N N . THR A 1 843 ? 129.392 145.578 166.839 1.00 28.06 861 THR D N 1
ATOM 6186 C CA . THR A 1 843 ? 129.140 144.614 165.779 1.00 26.29 861 THR D CA 1
ATOM 6187 C C . THR A 1 843 ? 127.654 144.596 165.452 1.00 26.69 861 THR D C 1
ATOM 6188 O O . THR A 1 843 ? 126.814 144.461 166.347 1.00 34.73 861 THR D O 1
ATOM 6192 N N . ASP A 1 844 ? 127.337 144.733 164.167 1.00 30.94 862 ASP D N 1
ATOM 6193 C CA . ASP A 1 844 ? 125.957 144.736 163.706 1.00 32.63 862 ASP D CA 1
ATOM 6194 C C . ASP A 1 844 ? 125.848 143.831 162.485 1.00 32.28 862 ASP D C 1
ATOM 6195 O O . ASP A 1 844 ? 126.726 143.005 162.218 1.00 38.49 862 ASP D O 1
ATOM 6200 N N . SER A 1 845 ? 124.753 143.994 161.738 1.00 33.72 863 SER D N 1
ATOM 6201 C CA . SER A 1 845 ? 124.551 143.184 160.542 1.00 34.02 863 SER D CA 1
ATOM 6202 C C . SER A 1 845 ? 125.484 143.604 159.415 1.00 31.26 863 SER D C 1
ATOM 6203 O O . SER A 1 845 ? 125.723 142.826 158.484 1.00 37.65 863 SER D O 1
ATOM 6206 N N . ARG A 1 846 ? 126.021 144.825 159.477 1.00 24.19 864 ARG D N 1
ATOM 6207 C CA . ARG A 1 846 ? 126.928 145.285 158.431 1.00 24.87 864 ARG D CA 1
ATOM 6208 C C . ARG A 1 846 ? 128.334 144.735 158.638 1.00 26.03 864 ARG D C 1
ATOM 6209 O O . ARG A 1 846 ? 129.042 144.444 157.667 1.00 28.96 864 ARG D O 1
ATOM 6217 N N . GLY A 1 847 ? 128.752 144.588 159.881 1.00 24.83 865 GLY D N 1
ATOM 6218 C CA . GLY A 1 847 ? 130.067 144.064 160.192 1.00 20.08 865 GLY D CA 1
ATOM 6219 C C . GLY A 1 847 ? 130.656 144.792 161.389 1.00 17.82 865 GLY D C 1
ATOM 6220 O O . GLY A 1 847 ? 129.927 145.262 162.261 1.00 25.87 865 GLY D O 1
ATOM 6221 N N . ASP A 1 848 ? 131.988 144.868 161.405 1.00 27.08 866 ASP D N 1
ATOM 6222 C CA . ASP A 1 848 ? 132.715 145.545 162.479 1.00 23.39 866 ASP D CA 1
ATOM 6223 C C . ASP A 1 848 ? 132.865 147.017 162.104 1.00 22.63 866 ASP D C 1
ATOM 6224 O O . ASP A 1 848 ? 133.597 147.394 161.187 1.00 26.99 866 ASP D O 1
ATOM 6229 N N . VAL A 1 849 ? 132.145 147.866 162.842 1.00 25.47 867 VAL D N 1
ATOM 6230 C CA . VAL A 1 849 ? 132.185 149.298 162.577 1.00 18.65 867 VAL D CA 1
ATOM 6231 C C . VAL A 1 849 ? 133.075 150.032 163.570 1.00 16.62 867 VAL D C 1
ATOM 6232 O O . VAL A 1 849 ? 133.169 151.264 163.520 1.00 26.08 867 VAL D O 1
ATOM 6236 N N . GLY A 1 850 ? 133.734 149.308 164.476 1.00 19.75 868 GLY D N 1
ATOM 6237 C CA . GLY A 1 850 ? 134.608 149.960 165.436 1.00 15.62 868 GLY D CA 1
ATOM 6238 C C . GLY A 1 850 ? 135.908 150.442 164.826 1.00 17.71 868 GLY D C 1
ATOM 6239 O O . GLY A 1 850 ? 136.578 151.312 165.390 1.00 27.12 868 GLY D O 1
ATOM 6240 N N . THR A 1 851 ? 136.285 149.890 163.670 1.00 17.21 869 THR D N 1
ATOM 6241 C CA . THR A 1 851 ? 137.520 150.313 163.019 1.00 18.00 869 THR D CA 1
ATOM 6242 C C . THR A 1 851 ? 137.411 151.743 162.506 1.00 17.03 869 THR D C 1
ATOM 6243 O O . THR A 1 851 ? 138.395 152.492 162.519 1.00 25.90 869 THR D O 1
ATOM 6247 N N . TRP A 1 852 ? 136.219 152.142 162.053 1.00 18.20 870 TRP D N 1
ATOM 6248 C CA . TRP A 1 852 ? 136.025 153.510 161.583 1.00 14.40 870 TRP D CA 1
ATOM 6249 C C . TRP A 1 852 ? 136.239 154.522 162.701 1.00 16.21 870 TRP D C 1
ATOM 6250 O O . TRP A 1 852 ? 136.766 155.613 162.458 1.00 23.45 870 TRP D O 1
ATOM 6261 N N . VAL A 1 853 ? 135.836 154.182 163.927 1.00 12.48 871 VAL D N 1
ATOM 6262 C CA . VAL A 1 853 ? 136.083 155.061 165.063 1.00 13.42 871 VAL D CA 1
ATOM 6263 C C . VAL A 1 853 ? 137.523 154.965 165.551 1.00 13.40 871 VAL D C 1
ATOM 6264 O O . VAL A 1 853 ? 138.102 155.982 165.953 1.00 24.92 871 VAL D O 1
ATOM 6268 N N . ARG A 1 854 ? 138.119 153.771 165.519 1.00 17.40 872 ARG D N 1
ATOM 6269 C CA . ARG A 1 854 ? 139.493 153.605 165.982 1.00 13.48 872 ARG D CA 1
ATOM 6270 C C . ARG A 1 854 ? 140.476 154.359 165.094 1.00 17.45 872 ARG D C 1
ATOM 6271 O O . ARG A 1 854 ? 141.414 154.989 165.593 1.00 27.18 872 ARG D O 1
ATOM 6279 N N . LYS A 1 855 ? 140.276 154.307 163.774 1.00 19.20 873 LYS D N 1
ATOM 6280 C CA . LYS A 1 855 ? 141.155 155.032 162.862 1.00 18.41 873 LYS D CA 1
ATOM 6281 C C . LYS A 1 855 ? 141.046 156.536 163.081 1.00 17.55 873 LYS D C 1
ATOM 6282 O O . LYS A 1 855 ? 142.053 157.253 163.078 1.00 23.88 873 LYS D O 1
ATOM 6288 N N . ALA A 1 856 ? 139.821 157.030 163.281 1.00 21.16 874 ALA D N 1
ATOM 6289 C CA . ALA A 1 856 ? 139.633 158.452 163.546 1.00 14.55 874 ALA D CA 1
ATOM 6290 C C . ALA A 1 856 ? 140.282 158.867 164.859 1.00 16.51 874 ALA D C 1
ATOM 6291 O O . ALA A 1 856 ? 140.933 159.916 164.925 1.00 26.65 874 ALA D O 1
ATOM 6293 N N . ALA A 1 857 ? 140.120 158.060 165.911 1.00 22.32 875 ALA D N 1
ATOM 6294 C CA . ALA A 1 857 ? 140.751 158.358 167.190 1.00 21.63 875 ALA D CA 1
ATOM 6295 C C . ALA A 1 857 ? 142.271 158.324 167.108 1.00 21.34 875 ALA D C 1
ATOM 6296 O O . ALA A 1 857 ? 142.932 159.138 167.761 1.00 29.36 875 ALA D O 1
ATOM 6298 N N . MET A 1 858 ? 142.839 157.405 166.328 1.00 23.25 876 MET D N 1
ATOM 6299 C CA . MET A 1 858 ? 144.284 157.350 166.151 1.00 20.04 876 MET D CA 1
ATOM 6300 C C . MET A 1 858 ? 144.800 158.546 165.357 1.00 24.16 876 MET D C 1
ATOM 6301 O O . MET A 1 858 ? 145.838 159.118 165.700 1.00 30.03 876 MET D O 1
ATOM 6306 N N . THR A 1 859 ? 144.081 158.938 164.301 1.00 25.54 877 THR D N 1
ATOM 6307 C CA . THR A 1 859 ? 144.490 160.103 163.522 1.00 18.13 877 THR D CA 1
ATOM 6308 C C . THR A 1 859 ? 144.401 161.379 164.351 1.00 17.25 877 THR D C 1
ATOM 6309 O O . THR A 1 859 ? 145.274 162.251 164.258 1.00 24.81 877 THR D O 1
ATOM 6313 N N . SER A 1 860 ? 143.357 161.503 165.174 1.00 19.57 878 SER D N 1
ATOM 6314 C CA . SER A 1 860 ? 143.230 162.679 166.027 1.00 20.89 878 SER D CA 1
ATOM 6315 C C . SER A 1 860 ? 144.347 162.730 167.061 1.00 21.23 878 SER D C 1
ATOM 6316 O O . SER A 1 860 ? 144.925 163.794 167.310 1.00 27.85 878 SER D O 1
ATOM 6319 N N . LEU A 1 861 ? 144.668 161.586 167.672 1.00 27.53 879 LEU D N 1
ATOM 6320 C CA . LEU A 1 861 ? 145.766 161.546 168.632 1.00 22.49 879 LEU D CA 1
ATOM 6321 C C . LEU A 1 861 ? 147.099 161.865 167.970 1.00 22.86 879 LEU D C 1
ATOM 6322 O O . LEU A 1 861 ? 147.932 162.562 168.561 1.00 30.75 879 LEU D O 1
ATOM 6327 N N . MET A 1 862 ? 147.322 161.367 166.752 1.00 21.68 880 MET D N 1
ATOM 6328 C CA . MET A 1 862 ? 148.523 161.709 166.002 1.00 22.63 880 MET D CA 1
ATOM 6329 C C . MET A 1 862 ? 148.616 163.197 165.698 1.00 28.00 880 MET D C 1
ATOM 6330 O O . MET A 1 862 ? 149.687 163.787 165.878 1.00 33.89 880 MET D O 1
ATOM 6335 N N . ASP A 1 863 ? 147.525 163.813 165.245 1.00 32.90 881 ASP D N 1
ATOM 6336 C CA . ASP A 1 863 ? 147.510 165.245 164.983 1.00 26.26 881 ASP D CA 1
ATOM 6337 C C . ASP A 1 863 ? 147.658 166.083 166.245 1.00 25.08 881 ASP D C 1
ATOM 6338 O O . ASP A 1 863 ? 148.183 167.199 166.172 1.00 32.21 881 ASP D O 1
ATOM 6343 N N . LEU A 1 864 ? 147.284 165.524 167.398 1.00 25.58 882 LEU D N 1
ATOM 6344 C CA . LEU A 1 864 ? 147.368 166.275 168.681 1.00 27.54 882 LEU D CA 1
ATOM 6345 C C . LEU A 1 864 ? 148.778 166.159 169.275 1.00 27.95 882 LEU D C 1
ATOM 6346 O O . LEU A 1 864 ? 149.333 167.207 169.678 1.00 34.57 882 LEU D O 1
ATOM 6351 N N . THR A 1 865 ? 149.325 164.944 169.365 1.00 30.50 883 THR D N 1
ATOM 6352 C CA . THR A 1 865 ? 150.647 164.739 170.023 1.00 30.92 883 THR D CA 1
ATOM 6353 C C . THR A 1 865 ? 151.693 165.722 169.486 1.00 30.16 883 THR D C 1
ATOM 6354 O O . THR A 1 865 ? 152.284 166.463 170.308 1.00 34.34 883 THR D O 1
ATOM 6358 N N . LEU A 1 866 ? 151.936 165.708 168.173 1.00 30.42 884 LEU D N 1
ATOM 6359 C CA . LEU A 1 866 ? 152.988 166.576 167.579 1.00 29.59 884 LEU D CA 1
ATOM 6360 C C . LEU A 1 866 ? 152.638 168.047 167.829 1.00 32.76 884 LEU D C 1
ATOM 6361 O O . LEU A 1 866 ? 153.572 168.864 167.943 1.00 38.20 884 LEU D O 1
ATOM 6366 N N . LEU A 1 867 ? 151.343 168.363 167.912 1.00 31.48 885 LEU D N 1
ATOM 6367 C CA . LEU A 1 867 ? 150.904 169.763 168.151 1.00 27.78 885 LEU D CA 1
ATOM 6368 C C . LEU A 1 867 ? 151.489 170.248 169.481 1.00 29.60 885 LEU D C 1
ATOM 6369 O O . LEU A 1 867 ? 152.018 171.376 169.517 1.00 38.02 885 LEU D O 1
ATOM 6374 N N . LEU A 1 868 ? 151.405 169.418 170.525 1.00 30.69 886 LEU D N 1
ATOM 6375 C CA . LEU A 1 868 ? 151.970 169.788 171.851 1.00 32.64 886 LEU D CA 1
ATOM 6376 C C . LEU A 1 868 ? 153.493 169.894 171.733 1.00 33.05 886 LEU D C 1
ATOM 6377 O O . LEU A 1 868 ? 154.078 170.774 172.388 1.00 37.53 886 LEU D O 1
ATOM 6382 N N . ALA A 1 869 ? 154.106 169.026 170.926 1.00 34.97 887 ALA D N 1
ATOM 6383 C CA . ALA A 1 869 ? 155.580 169.028 170.791 1.00 37.10 887 ALA D CA 1
ATOM 6384 C C . ALA A 1 869 ? 156.008 170.410 170.298 1.00 37.51 887 ALA D C 1
ATOM 6385 O O . ALA A 1 869 ? 156.991 170.956 170.836 1.00 40.43 887 ALA D O 1
ATOM 6387 N N . ARG A 1 870 ? 155.283 170.951 169.315 1.00 38.54 888 ARG D N 1
ATOM 6388 C CA . ARG A 1 870 ? 155.589 172.305 168.786 1.00 35.50 888 ARG D CA 1
ATOM 6389 C C . ARG A 1 870 ? 155.115 173.359 169.792 1.00 37.86 888 ARG D C 1
ATOM 6390 O O . ARG A 1 870 ? 155.787 174.403 169.907 1.00 41.83 888 ARG D O 1
ATOM 6398 N N . SER A 1 871 ? 154.003 173.097 170.488 1.00 35.22 889 SER D N 1
ATOM 6399 C CA . SER A 1 871 ? 153.438 174.101 171.428 1.00 34.64 889 SER D CA 1
ATOM 6400 C C . SER A 1 871 ? 153.266 173.494 172.824 1.00 40.05 889 SER D C 1
ATOM 6401 O O . SER A 1 871 ? 152.365 172.649 172.989 1.00 43.08 889 SER D O 1
ATOM 6404 N N . GLN A 1 872 ? 154.093 173.916 173.786 1.00 43.81 890 GLN D N 1
ATOM 6405 C CA . GLN A 1 872 ? 153.976 173.418 175.184 1.00 41.17 890 GLN D CA 1
ATOM 6406 C C . GLN A 1 872 ? 154.066 171.888 175.191 1.00 42.50 890 GLN D C 1
ATOM 6407 O O . GLN A 1 872 ? 153.036 171.236 175.451 1.00 46.40 890 GLN D O 1
ATOM 6413 N N . PRO A 1 873 ? 155.244 171.285 174.916 1.00 38.75 891 PRO D N 1
ATOM 6414 C CA . PRO A 1 873 ? 155.402 169.829 174.982 1.00 40.73 891 PRO D CA 1
ATOM 6415 C C . PRO A 1 873 ? 155.236 169.336 176.426 1.00 40.75 891 PRO D C 1
ATOM 6416 O O . PRO A 1 873 ? 154.745 168.243 176.614 1.00 44.93 891 PRO D O 1
ATOM 6420 N N . GLU A 1 874 ? 155.655 170.150 177.399 1.00 44.12 892 GLU D N 1
ATOM 6421 C CA . GLU A 1 874 ? 155.521 169.772 178.830 1.00 44.29 892 GLU D CA 1
ATOM 6422 C C . GLU A 1 874 ? 154.132 169.171 179.066 1.00 44.12 892 GLU D C 1
ATOM 6423 O O . GLU A 1 874 ? 154.022 168.254 179.903 1.00 46.31 892 GLU D O 1
ATOM 6429 N N . LEU A 1 875 ? 153.116 169.668 178.352 1.00 42.09 893 LEU D N 1
ATOM 6430 C CA . LEU A 1 875 ? 151.723 169.185 178.564 1.00 40.35 893 LEU D CA 1
ATOM 6431 C C . LEU A 1 875 ? 151.669 167.660 178.405 1.00 39.19 893 LEU D C 1
ATOM 6432 O O . LEU A 1 875 ? 150.692 167.056 178.890 1.00 43.13 893 LEU D O 1
ATOM 6437 N N . ILE A 1 876 ? 152.675 167.067 177.756 1.00 35.69 894 ILE D N 1
ATOM 6438 C CA . ILE A 1 876 ? 152.675 165.594 177.502 1.00 35.51 894 ILE D CA 1
ATOM 6439 C C . ILE A 1 876 ? 152.982 164.845 178.803 1.00 34.83 894 ILE D C 1
ATOM 6440 O O . ILE A 1 876 ? 154.125 164.962 179.288 1.00 39.16 894 ILE D O 1
ATOM 6445 N N . GLU A 1 877 ? 152.007 164.104 179.343 1.00 38.02 895 GLU D N 1
ATOM 6446 C CA . GLU A 1 877 ? 152.250 163.305 180.533 1.00 34.25 895 GLU D CA 1
ATOM 6447 C C . GLU A 1 877 ? 152.924 161.985 180.165 1.00 35.70 895 GLU D C 1
ATOM 6448 O O . GLU A 1 877 ? 153.028 161.611 178.993 1.00 39.64 895 GLU D O 1
ATOM 6454 N N . ALA A 1 878 ? 153.387 161.275 181.194 1.00 33.30 896 ALA D N 1
ATOM 6455 C CA . ALA A 1 878 ? 154.073 160.007 180.974 1.00 31.16 896 ALA D CA 1
ATOM 6456 C C . ALA A 1 878 ? 153.087 158.849 180.878 1.00 32.52 896 ALA D C 1
ATOM 6457 O O . ALA A 1 878 ? 153.166 158.032 179.953 1.00 36.70 896 ALA D O 1
ATOM 6459 N N . HIS A 1 879 ? 152.150 158.764 181.828 1.00 34.43 897 HIS D N 1
ATOM 6460 C CA . HIS A 1 879 ? 151.177 157.677 181.819 1.00 31.82 897 HIS D CA 1
ATOM 6461 C C . HIS A 1 879 ? 150.277 157.734 180.593 1.00 31.89 897 HIS D C 1
ATOM 6462 O O . HIS A 1 879 ? 149.999 156.697 179.980 1.00 34.70 897 HIS D O 1
ATOM 6469 N N . THR A 1 880 ? 149.816 158.929 180.220 1.00 30.09 898 THR D N 1
ATOM 6470 C CA . THR A 1 880 ? 148.950 159.070 179.054 1.00 31.11 898 THR D CA 1
ATOM 6471 C C . THR A 1 880 ? 149.682 158.677 177.775 1.00 29.11 898 THR D C 1
ATOM 6472 O O . THR A 1 880 ? 149.134 157.965 176.926 1.00 33.92 898 THR D O 1
ATOM 6476 N N . CYS A 1 881 ? 150.931 159.125 177.625 1.00 28.38 899 CYS D N 1
ATOM 6477 C CA . CYS A 1 881 ? 151.709 158.772 176.443 1.00 30.40 899 CYS D CA 1
ATOM 6478 C C . CYS A 1 881 ? 151.979 157.272 176.392 1.00 29.60 899 CYS D C 1
ATOM 6479 O O . CYS A 1 881 ? 151.922 156.653 175.323 1.00 31.77 899 CYS D O 1
ATOM 6482 N N . GLU A 1 882 ? 152.270 156.670 177.548 1.00 34.08 900 GLU D N 1
ATOM 6483 C CA . GLU A 1 882 ? 152.491 155.228 177.593 1.00 29.32 900 GLU D CA 1
ATOM 6484 C C . GLU A 1 882 ? 151.230 154.469 177.204 1.00 30.10 900 GLU D C 1
ATOM 6485 O O . GLU A 1 882 ? 151.293 153.481 176.461 1.00 30.68 900 GLU D O 1
ATOM 6491 N N . ARG A 1 883 ? 150.071 154.921 177.690 1.00 26.80 901 ARG D N 1
ATOM 6492 C CA . ARG A 1 883 ? 148.810 154.287 177.320 1.00 24.06 901 ARG D CA 1
ATOM 6493 C C . ARG A 1 883 ? 148.544 154.432 175.827 1.00 23.76 901 ARG D C 1
ATOM 6494 O O . ARG A 1 883 ? 148.054 153.501 175.179 1.00 30.70 901 ARG D O 1
ATOM 6502 N N . ILE A 1 884 ? 148.867 155.597 175.263 1.00 23.26 902 ILE D N 1
ATOM 6503 C CA . ILE A 1 884 ? 148.673 155.807 173.830 1.00 23.50 902 ILE D CA 1
ATOM 6504 C C . ILE A 1 884 ? 149.557 154.858 173.030 1.00 23.03 902 ILE D C 1
ATOM 6505 O O . ILE A 1 884 ? 149.115 154.252 172.047 1.00 28.37 902 ILE D O 1
ATOM 6510 N N . MET A 1 885 ? 150.819 154.714 173.441 1.00 28.06 903 MET D N 1
ATOM 6511 C CA . MET A 1 885 ? 151.725 153.806 172.740 1.00 26.44 903 MET D CA 1
ATOM 6512 C C . MET A 1 885 ? 151.247 152.361 172.847 1.00 26.28 903 MET D C 1
ATOM 6513 O O . MET A 1 885 ? 151.304 151.600 171.874 1.00 29.25 903 MET D O 1
ATOM 6518 N N . CYS A 1 886 ? 150.762 151.969 174.029 1.00 28.33 904 CYS D N 1
ATOM 6519 C CA . CYS A 1 886 ? 150.246 150.615 174.203 1.00 21.78 904 CYS D CA 1
ATOM 6520 C C . CYS A 1 886 ? 149.020 150.371 173.331 1.00 23.25 904 CYS D C 1
ATOM 6521 O O . CYS A 1 886 ? 148.884 149.303 172.722 1.00 28.48 904 CYS D O 1
ATOM 6524 N N . CYS A 1 887 ? 148.120 151.353 173.250 1.00 25.87 905 CYS D N 1
ATOM 6525 C CA . CYS A 1 887 ? 146.936 151.203 172.410 1.00 21.19 905 CYS D CA 1
ATOM 6526 C C . CYS A 1 887 ? 147.317 151.135 170.936 1.00 18.48 905 CYS D C 1
ATOM 6527 O O . CYS A 1 887 ? 146.721 150.375 170.164 1.00 29.01 905 CYS D O 1
ATOM 6530 N N . VAL A 1 888 ? 148.313 151.923 170.527 1.00 21.83 906 VAL D N 1
ATOM 6531 C CA . VAL A 1 888 ? 148.768 151.883 169.139 1.00 22.06 906 VAL D CA 1
ATOM 6532 C C . VAL A 1 888 ? 149.360 150.516 168.818 1.00 22.48 906 VAL D C 1
ATOM 6533 O O . VAL A 1 888 ? 149.096 149.939 167.757 1.00 26.31 906 VAL D O 1
ATOM 6537 N N . ALA A 1 889 ? 150.158 149.970 169.739 1.00 23.71 907 ALA D N 1
ATOM 6538 C CA . ALA A 1 889 ? 150.717 148.638 169.530 1.00 18.03 907 ALA D CA 1
ATOM 6539 C C . ALA A 1 889 ? 149.620 147.580 169.471 1.00 15.79 907 ALA D C 1
ATOM 6540 O O . ALA A 1 889 ? 149.691 146.643 168.665 1.00 26.23 907 ALA D O 1
ATOM 6542 N N . GLN A 1 890 ? 148.593 147.719 170.312 1.00 19.49 908 GLN D N 1
ATOM 6543 C CA . GLN A 1 890 ? 147.489 146.764 170.298 1.00 15.44 908 GLN D CA 1
ATOM 6544 C C . GLN A 1 890 ? 146.729 146.816 168.979 1.00 14.19 908 GLN D C 1
ATOM 6545 O O . GLN A 1 890 ? 146.392 145.773 168.406 1.00 19.73 908 GLN D O 1
ATOM 6551 N N . GLN A 1 891 ? 146.447 148.023 168.481 1.00 19.97 909 GLN D N 1
ATOM 6552 C CA . GLN A 1 891 ? 145.749 148.143 167.205 1.00 17.04 909 GLN D CA 1
ATOM 6553 C C . GLN A 1 891 ? 146.632 147.719 166.039 1.00 15.42 909 GLN D C 1
ATOM 6554 O O . GLN A 1 891 ? 146.118 147.332 164.983 1.00 24.13 909 GLN D O 1
ATOM 6560 N N . ALA A 1 892 ? 147.955 147.787 166.204 1.00 19.29 910 ALA D N 1
ATOM 6561 C CA . ALA A 1 892 ? 148.860 147.278 165.183 1.00 18.86 910 ALA D CA 1
ATOM 6562 C C . ALA A 1 892 ? 148.987 145.763 165.219 1.00 22.60 910 ALA D C 1
ATOM 6563 O O . ALA A 1 892 ? 149.338 145.163 164.198 1.00 26.77 910 ALA D O 1
ATOM 6565 N N . SER A 1 893 ? 148.714 145.133 166.361 1.00 22.75 911 SER D N 1
ATOM 6566 C CA . SER A 1 893 ? 148.754 143.682 166.481 1.00 12.33 911 SER D CA 1
ATOM 6567 C C . SER A 1 893 ? 147.437 143.023 166.087 1.00 14.44 911 SER D C 1
ATOM 6568 O O . SER A 1 893 ? 147.178 141.887 166.496 1.00 25.18 911 SER D O 1
ATOM 6571 N N . GLU A 1 894 ? 146.602 143.701 165.302 1.00 20.56 912 GLU D N 1
ATOM 6572 C CA . GLU A 1 894 ? 145.315 143.145 164.918 1.00 17.68 912 GLU D CA 1
ATOM 6573 C C . GLU A 1 894 ? 145.465 142.211 163.717 1.00 13.43 912 GLU D C 1
ATOM 6574 O O . GLU A 1 894 ? 146.560 141.752 163.377 1.00 22.82 912 GLU D O 1
ATOM 6580 N N . LYS A 1 895 ? 144.334 141.931 163.067 1.00 19.66 913 LYS D N 1
ATOM 6581 C CA . LYS A 1 895 ? 144.298 140.977 161.964 1.00 18.69 913 LYS D CA 1
ATOM 6582 C C . LYS A 1 895 ? 143.988 141.635 160.624 1.00 15.07 913 LYS D C 1
ATOM 6583 O O . LYS A 1 895 ? 144.418 141.134 159.579 1.00 25.88 913 LYS D O 1
ATOM 6589 N N . ILE A 1 896 ? 143.243 142.741 160.629 1.00 14.76 914 ILE D N 1
ATOM 6590 C CA . ILE A 1 896 ? 142.880 143.438 159.399 1.00 15.75 914 ILE D CA 1
ATOM 6591 C C . ILE A 1 896 ? 144.139 143.999 158.752 1.00 15.57 914 ILE D C 1
ATOM 6592 O O . ILE A 1 896 ? 144.995 144.574 159.432 1.00 20.10 914 ILE D O 1
ATOM 6597 N N . ASP A 1 897 ? 144.262 143.834 157.432 1.00 22.63 915 ASP D N 1
ATOM 6598 C CA . ASP A 1 897 ? 145.480 144.249 156.742 1.00 18.19 915 ASP D CA 1
ATOM 6599 C C . ASP A 1 897 ? 145.603 145.768 156.694 1.00 19.25 915 ASP D C 1
ATOM 6600 O O . ASP A 1 897 ? 146.629 146.332 157.092 1.00 26.66 915 ASP D O 1
ATOM 6605 N N . ARG A 1 898 ? 144.566 146.447 156.199 1.00 24.27 916 ARG D N 1
ATOM 6606 C CA . ARG A 1 898 ? 144.615 147.901 156.073 1.00 14.84 916 ARG D CA 1
ATOM 6607 C C . ARG A 1 898 ? 144.716 148.567 157.441 1.00 14.55 916 ARG D C 1
ATOM 6608 O O . ARG A 1 898 ? 145.459 149.539 157.622 1.00 20.48 916 ARG D O 1
ATOM 6616 N N . PHE A 1 899 ? 143.972 148.049 158.420 1.00 16.42 917 PHE D N 1
ATOM 6617 C CA . PHE A 1 899 ? 143.999 148.621 159.762 1.00 13.72 917 PHE D CA 1
ATOM 6618 C C . PHE A 1 899 ? 145.373 148.451 160.400 1.00 15.54 917 PHE D C 1
ATOM 6619 O O . PHE A 1 899 ? 145.908 149.383 161.013 1.00 19.80 917 PHE D O 1
ATOM 6627 N N . ARG A 1 900 ? 145.963 147.261 160.258 1.00 23.58 918 ARG D N 1
ATOM 6628 C CA . ARG A 1 900 ? 147.299 147.029 160.797 1.00 15.44 918 ARG D CA 1
ATOM 6629 C C . ARG A 1 900 ? 148.333 147.906 160.104 1.00 16.24 918 ARG D C 1
ATOM 6630 O O . ARG A 1 900 ? 149.240 148.437 160.754 1.00 21.90 918 ARG D O 1
ATOM 6638 N N . ALA A 1 901 ? 148.208 148.081 158.786 1.00 18.17 919 ALA D N 1
ATOM 6639 C CA . ALA A 1 901 ? 149.144 148.936 158.064 1.00 14.35 919 ALA D CA 1
ATOM 6640 C C . ALA A 1 901 ? 149.034 150.385 158.521 1.00 17.13 919 ALA D C 1
ATOM 6641 O O . ALA A 1 901 ? 150.052 151.061 158.720 1.00 26.19 919 ALA D O 1
ATOM 6643 N N . HIS A 1 902 ? 147.807 150.878 158.704 1.00 17.30 920 HIS D N 1
ATOM 6644 C CA . HIS A 1 902 ? 147.624 152.251 159.164 1.00 12.30 920 HIS D CA 1
ATOM 6645 C C . HIS A 1 902 ? 148.158 152.429 160.581 1.00 16.83 920 HIS D C 1
ATOM 6646 O O . HIS A 1 902 ? 148.797 153.441 160.895 1.00 23.14 920 HIS D O 1
ATOM 6653 N N . ALA A 1 903 ? 147.912 151.448 161.453 1.00 16.54 921 ALA D N 1
ATOM 6654 C CA . ALA A 1 903 ? 148.413 151.535 162.821 1.00 20.74 921 ALA D CA 1
ATOM 6655 C C . ALA A 1 903 ? 149.936 151.505 162.848 1.00 18.20 921 ALA D C 1
ATOM 6656 O O . ALA A 1 903 ? 150.570 152.223 163.629 1.00 22.88 921 ALA D O 1
ATOM 6658 N N . ALA A 1 904 ? 150.545 150.689 161.984 1.00 22.02 922 ALA D N 1
ATOM 6659 C CA . ALA A 1 904 ? 152.001 150.632 161.922 1.00 17.76 922 ALA D CA 1
ATOM 6660 C C . ALA A 1 904 ? 152.582 151.931 161.380 1.00 20.14 922 ALA D C 1
ATOM 6661 O O . ALA A 1 904 ? 153.633 152.389 161.843 1.00 25.75 922 ALA D O 1
ATOM 6663 N N . SER A 1 905 ? 151.912 152.543 160.401 1.00 24.19 923 SER D N 1
ATOM 6664 C CA . SER A 1 905 ? 152.384 153.825 159.887 1.00 21.12 923 SER D CA 1
ATOM 6665 C C . SER A 1 905 ? 152.269 154.914 160.946 1.00 18.35 923 SER D C 1
ATOM 6666 O O . SER A 1 905 ? 153.156 155.768 161.069 1.00 23.51 923 SER D O 1
ATOM 6669 N N . VAL A 1 906 ? 151.189 154.894 161.732 1.00 18.96 924 VAL D N 1
ATOM 6670 C CA . VAL A 1 906 ? 151.048 155.852 162.826 1.00 19.56 924 VAL D CA 1
ATOM 6671 C C . VAL A 1 906 ? 152.134 155.629 163.872 1.00 20.90 924 VAL D C 1
ATOM 6672 O O . VAL A 1 906 ? 152.711 156.584 164.406 1.00 26.41 924 VAL D O 1
ATOM 6676 N N . PHE A 1 907 ? 152.434 154.363 164.175 1.00 25.35 925 PHE D N 1
ATOM 6677 C CA . PHE A 1 907 ? 153.474 154.052 165.151 1.00 22.45 925 PHE D CA 1
ATOM 6678 C C . PHE A 1 907 ? 154.844 154.514 164.669 1.00 22.97 925 PHE D C 1
ATOM 6679 O O . PHE A 1 907 ? 155.638 155.044 165.455 1.00 25.36 925 PHE D O 1
ATOM 6687 N N . LEU A 1 908 ? 155.138 154.322 163.381 1.00 27.15 926 LEU D N 1
ATOM 6688 C CA . LEU A 1 908 ? 156.424 154.752 162.845 1.00 26.51 926 LEU D CA 1
ATOM 6689 C C . LEU A 1 908 ? 156.498 156.267 162.704 1.00 27.07 926 LEU D C 1
ATOM 6690 O O . LEU A 1 908 ? 157.597 156.834 162.703 1.00 32.54 926 LEU D O 1
ATOM 6695 N N . THR A 1 909 ? 155.349 156.938 162.580 1.00 27.01 927 THR D N 1
ATOM 6696 C CA . THR A 1 909 ? 155.355 158.394 162.488 1.00 23.58 927 THR D CA 1
ATOM 6697 C C . THR A 1 909 ? 155.768 159.040 163.805 1.00 23.13 927 THR D C 1
ATOM 6698 O O . THR A 1 909 ? 156.656 159.900 163.820 1.00 29.96 927 THR D O 1
ATOM 6702 N N . LEU A 1 910 ? 155.144 158.640 164.915 1.00 27.75 928 LEU D N 1
ATOM 6703 C CA . LEU A 1 910 ? 155.489 159.211 166.212 1.00 24.91 928 LEU D CA 1
ATOM 6704 C C . LEU A 1 910 ? 156.860 158.757 166.695 1.00 27.61 928 LEU D C 1
ATOM 6705 O O . LEU A 1 910 ? 157.490 159.455 167.497 1.00 34.74 928 LEU D O 1
ATOM 6710 N N . LEU A 1 911 ? 157.338 157.603 166.225 1.00 29.78 929 LEU D N 1
ATOM 6711 C CA . LEU A 1 911 ? 158.634 157.106 166.675 1.00 28.15 929 LEU D CA 1
ATOM 6712 C C . LEU A 1 911 ? 159.779 157.842 165.992 1.00 30.28 929 LEU D C 1
ATOM 6713 O O . LEU A 1 911 ? 160.816 158.103 166.614 1.00 30.39 929 LEU D O 1
ATOM 6718 N N . HIS A 1 912 ? 159.613 158.187 164.717 1.00 33.94 930 HIS D N 1
ATOM 6719 C CA . HIS A 1 912 ? 160.641 158.881 163.955 1.00 32.14 930 HIS D CA 1
ATOM 6720 C C . HIS A 1 912 ? 160.554 160.397 164.086 1.00 32.13 930 HIS D C 1
ATOM 6721 O O . HIS A 1 912 ? 161.302 161.110 163.408 1.00 37.69 930 HIS D O 1
ATOM 6728 N N . PHE A 1 913 ? 159.665 160.904 164.937 1.00 32.71 931 PHE D N 1
ATOM 6729 C CA . PHE A 1 913 ? 159.537 162.340 165.150 1.00 34.97 931 PHE D CA 1
ATOM 6730 C C . PHE A 1 913 ? 160.537 162.782 166.212 1.00 39.04 931 PHE D C 1
ATOM 6731 O O . PHE A 1 913 ? 160.389 162.444 167.391 1.00 36.23 931 PHE D O 1
ATOM 6739 N N . ASP A 1 914 ? 161.553 163.539 165.795 1.00 47.36 932 ASP D N 1
ATOM 6740 C CA . ASP A 1 914 ? 162.628 163.965 166.684 1.00 43.56 932 ASP D CA 1
ATOM 6741 C C . ASP A 1 914 ? 162.924 165.451 166.467 1.00 44.94 932 ASP D C 1
ATOM 6742 O O . ASP A 1 914 ? 164.066 165.902 166.492 1.00 45.49 932 ASP D O 1
ATOM 6747 N N . SER A 1 915 ? 161.868 166.237 166.250 1.00 44.12 933 SER D N 1
ATOM 6748 C CA . SER A 1 915 ? 161.996 167.684 166.067 1.00 41.80 933 SER D CA 1
ATOM 6749 C C . SER A 1 915 ? 160.744 168.368 166.600 1.00 44.73 933 SER D C 1
ATOM 6750 O O . SER A 1 915 ? 159.880 168.811 165.835 1.00 47.55 933 SER D O 1
ATOM 6753 N N . PRO A 1 916 ? 160.616 168.476 167.930 1.00 36.88 934 PRO D N 1
ATOM 6754 C CA . PRO A 1 916 ? 161.531 167.990 168.969 1.00 37.31 934 PRO D CA 1
ATOM 6755 C C . PRO A 1 916 ? 161.255 166.532 169.326 1.00 43.29 934 PRO D C 1
ATOM 6756 O O . PRO A 1 916 ? 160.185 166.013 169.016 1.00 43.57 934 PRO D O 1
ATOM 6760 N N . PRO A 1 917 ? 162.203 165.845 169.963 1.00 38.81 935 PRO D N 1
ATOM 6761 C CA . PRO A 1 917 ? 161.956 164.454 170.360 1.00 38.12 935 PRO D CA 1
ATOM 6762 C C . PRO A 1 917 ? 160.826 164.360 171.375 1.00 36.65 935 PRO D C 1
ATOM 6763 O O . PRO A 1 917 ? 160.802 165.079 172.375 1.00 38.07 935 PRO D O 1
ATOM 6767 N N . ILE A 1 918 ? 159.885 163.466 171.102 1.00 33.70 936 ILE D N 1
ATOM 6768 C CA . ILE A 1 918 ? 158.735 163.285 171.995 1.00 30.36 936 ILE D CA 1
ATOM 6769 C C . ILE A 1 918 ? 159.206 162.636 173.293 1.00 31.20 936 ILE D C 1
ATOM 6770 O O . ILE A 1 918 ? 159.770 161.528 173.260 1.00 36.78 936 ILE D O 1
ATOM 6775 N N . PRO A 1 919 ? 159.009 163.272 174.443 1.00 30.45 937 PRO D N 1
ATOM 6776 C CA . PRO A 1 919 ? 159.455 162.694 175.711 1.00 32.53 937 PRO D CA 1
ATOM 6777 C C . PRO A 1 919 ? 158.475 161.646 176.231 1.00 35.58 937 PRO D C 1
ATOM 6778 O O . PRO A 1 919 ? 157.379 161.459 175.697 1.00 37.74 937 PRO D O 1
ATOM 6782 N N . HIS A 1 920 ? 158.902 160.963 177.295 1.00 34.90 938 HIS D N 1
ATOM 6783 C CA . HIS A 1 920 ? 158.102 159.931 177.957 1.00 33.04 938 HIS D CA 1
ATOM 6784 C C . HIS A 1 920 ? 157.708 158.823 176.980 1.00 33.48 938 HIS D C 1
ATOM 6785 O O . HIS A 1 920 ? 156.529 158.532 176.773 1.00 36.71 938 HIS D O 1
ATOM 6792 N N . VAL A 1 921 ? 158.713 158.203 176.379 1.00 29.15 939 VAL D N 1
ATOM 6793 C CA . VAL A 1 921 ? 158.532 157.103 175.438 1.00 29.47 939 VAL D CA 1
ATOM 6794 C C . VAL A 1 921 ? 159.207 155.869 176.026 1.00 32.10 939 VAL D C 1
ATOM 6795 O O . VAL A 1 921 ? 160.441 155.832 176.121 1.00 35.81 939 VAL D O 1
ATOM 6799 N N . PRO A 1 922 ? 158.455 154.853 176.441 1.00 32.01 940 PRO D N 1
ATOM 6800 C CA . PRO A 1 922 ? 159.080 153.654 177.006 1.00 27.51 940 PRO D CA 1
ATOM 6801 C C . PRO A 1 922 ? 159.802 152.844 175.939 1.00 28.66 940 PRO D C 1
ATOM 6802 O O . PRO A 1 922 ? 159.281 152.586 174.851 1.00 34.68 940 PRO D O 1
ATOM 6806 N N . HIS A 1 923 ? 161.030 152.445 176.278 1.00 25.46 941 HIS D N 1
ATOM 6807 C CA . HIS A 1 923 ? 161.877 151.641 175.404 1.00 26.84 941 HIS D CA 1
ATOM 6808 C C . HIS A 1 923 ? 162.091 152.320 174.057 1.00 28.27 941 HIS D C 1
ATOM 6809 O O . HIS A 1 923 ? 161.802 151.736 173.007 1.00 35.39 941 HIS D O 1
ATOM 6816 N N . ARG A 1 924 ? 162.596 153.555 174.077 1.00 30.72 942 ARG D N 1
ATOM 6817 C CA . ARG A 1 924 ? 162.840 154.277 172.833 1.00 28.70 942 ARG D CA 1
ATOM 6818 C C . ARG A 1 924 ? 164.024 153.685 172.079 1.00 33.49 942 ARG D C 1
ATOM 6819 O O . ARG A 1 924 ? 163.983 153.531 170.853 1.00 36.47 942 ARG D O 1
ATOM 6827 N N . GLY A 1 925 ? 165.091 153.346 172.800 1.00 31.40 943 GLY D N 1
ATOM 6828 C CA . GLY A 1 925 ? 166.281 152.793 172.185 1.00 30.66 943 GLY D CA 1
ATOM 6829 C C . GLY A 1 925 ? 166.042 151.452 171.523 1.00 30.42 943 GLY D C 1
ATOM 6830 O O . GLY A 1 925 ? 166.507 151.212 170.405 1.00 35.01 943 GLY D O 1
ATOM 6831 N N . GLU A 1 926 ? 165.308 150.571 172.202 1.00 32.03 944 GLU D N 1
ATOM 6832 C CA . GLU A 1 926 ? 164.997 149.257 171.654 1.00 30.04 944 GLU D CA 1
ATOM 6833 C C . GLU A 1 926 ? 164.104 149.384 170.427 1.00 29.11 944 GLU D C 1
ATOM 6834 O O . GLU A 1 926 ? 164.280 148.654 169.446 1.00 32.12 944 GLU D O 1
ATOM 6840 N N . LEU A 1 927 ? 163.146 150.314 170.469 1.00 31.07 945 LEU D N 1
ATOM 6841 C CA . LEU A 1 927 ? 162.257 150.508 169.328 1.00 31.65 945 LEU D CA 1
ATOM 6842 C C . LEU A 1 927 ? 163.000 151.120 168.146 1.00 31.64 945 LEU D C 1
ATOM 6843 O O . LEU A 1 927 ? 162.669 150.843 166.988 1.00 35.32 945 LEU D O 1
ATOM 6848 N N . GLU A 1 928 ? 164.005 151.956 168.417 1.00 34.29 946 GLU D N 1
ATOM 6849 C CA . GLU A 1 928 ? 164.803 152.518 167.333 1.00 31.84 946 GLU D CA 1
ATOM 6850 C C . GLU A 1 928 ? 165.743 151.474 166.744 1.00 32.46 946 GLU D C 1
ATOM 6851 O O . GLU A 1 928 ? 166.002 151.473 165.535 1.00 35.55 946 GLU D O 1
ATOM 6857 N N . LYS A 1 929 ? 166.264 150.576 167.585 1.00 35.29 947 LYS D N 1
ATOM 6858 C CA . LYS A 1 929 ? 167.138 149.519 167.087 1.00 30.69 947 LYS D CA 1
ATOM 6859 C C . LYS A 1 929 ? 166.365 148.481 166.283 1.00 31.09 947 LYS D C 1
ATOM 6860 O O . LYS A 1 929 ? 166.857 148.006 165.253 1.00 38.32 947 LYS D O 1
ATOM 6866 N N . LEU A 1 930 ? 165.161 148.118 166.730 1.00 30.17 948 LEU D N 1
ATOM 6867 C CA . LEU A 1 930 ? 164.347 147.152 166.003 1.00 33.27 948 LEU D CA 1
ATOM 6868 C C . LEU A 1 930 ? 163.687 147.749 164.768 1.00 32.03 948 LEU D C 1
ATOM 6869 O O . LEU A 1 930 ? 163.384 147.010 163.825 1.00 36.12 948 LEU D O 1
ATOM 6874 N N . PHE A 1 931 ? 163.458 149.060 164.752 1.00 33.73 949 PHE D N 1
ATOM 6875 C CA . PHE A 1 931 ? 162.843 149.743 163.613 1.00 33.75 949 PHE D CA 1
ATOM 6876 C C . PHE A 1 931 ? 163.730 150.910 163.209 1.00 34.44 949 PHE D C 1
ATOM 6877 O O . PHE A 1 931 ? 163.517 152.053 163.631 1.00 40.52 949 PHE D O 1
ATOM 6885 N N . PRO A 1 932 ? 164.750 150.655 162.391 1.00 40.17 950 PRO D N 1
ATOM 6886 C CA . PRO A 1 932 ? 165.639 151.739 161.961 1.00 41.56 950 PRO D CA 1
ATOM 6887 C C . PRO A 1 932 ? 164.922 152.724 161.049 1.00 44.17 950 PRO D C 1
ATOM 6888 O O . PRO A 1 932 ? 163.805 152.489 160.582 1.00 47.80 950 PRO D O 1
ATOM 6892 N N . ARG A 1 933 ? 165.593 153.851 160.796 1.00 43.48 951 ARG D N 1
ATOM 6893 C CA . ARG A 1 933 ? 165.027 154.877 159.929 1.00 42.40 951 ARG D CA 1
ATOM 6894 C C . ARG A 1 933 ? 165.053 154.475 158.460 1.00 45.38 951 ARG D C 1
ATOM 6895 O O . ARG A 1 933 ? 164.304 155.048 157.661 1.00 44.08 951 ARG D O 1
ATOM 6903 N N . SER A 1 934 ? 165.893 153.510 158.087 1.00 53.71 952 SER D N 1
ATOM 6904 C CA . SER A 1 934 ? 165.981 153.066 156.703 1.00 52.76 952 SER D CA 1
ATOM 6905 C C . SER A 1 934 ? 164.999 151.951 156.370 1.00 52.82 952 SER D C 1
ATOM 6906 O O . SER A 1 934 ? 164.721 151.724 155.187 1.00 53.94 952 SER D O 1
ATOM 6909 N N . ASP A 1 935 ? 164.469 151.254 157.378 1.00 49.91 953 ASP D N 1
ATOM 6910 C CA . ASP A 1 935 ? 163.521 150.167 157.170 1.00 51.04 953 ASP D CA 1
ATOM 6911 C C . ASP A 1 935 ? 162.071 150.617 157.311 1.00 51.74 953 ASP D C 1
ATOM 6912 O O . ASP A 1 935 ? 161.262 149.909 157.927 1.00 52.34 953 ASP D O 1
ATOM 6917 N N . VAL A 1 936 ? 161.719 151.777 156.757 1.00 48.95 954 VAL D N 1
ATOM 6918 C CA . VAL A 1 936 ? 160.346 152.263 156.850 1.00 49.69 954 VAL D CA 1
ATOM 6919 C C . VAL A 1 936 ? 159.533 151.814 155.643 1.00 49.98 954 VAL D C 1
ATOM 6920 O O . VAL A 1 936 ? 158.476 151.189 155.785 1.00 49.51 954 VAL D O 1
ATOM 6924 N N . ALA A 1 937 ? 160.011 152.125 154.439 1.00 50.51 955 ALA D N 1
ATOM 6925 C CA . ALA A 1 937 ? 159.316 151.740 153.218 1.00 50.62 955 ALA D CA 1
ATOM 6926 C C . ALA A 1 937 ? 159.648 150.325 152.764 1.00 50.10 955 ALA D C 1
ATOM 6927 O O . ALA A 1 937 ? 158.947 149.790 151.899 1.00 52.72 955 ALA D O 1
ATOM 6929 N N . SER A 1 938 ? 160.693 149.709 153.320 1.00 45.51 956 SER D N 1
ATOM 6930 C CA . SER A 1 938 ? 161.064 148.355 152.930 1.00 45.28 956 SER D CA 1
ATOM 6931 C C . SER A 1 938 ? 160.277 147.289 153.681 1.00 46.23 956 SER D C 1
ATOM 6932 O O . SER A 1 938 ? 160.519 146.096 153.469 1.00 48.26 956 SER D O 1
ATOM 6935 N N . VAL A 1 939 ? 159.351 147.687 154.547 1.00 38.82 957 VAL D N 1
ATOM 6936 C CA . VAL A 1 939 ? 158.541 146.757 155.323 1.00 30.68 957 VAL D CA 1
ATOM 6937 C C . VAL A 1 939 ? 157.094 146.919 154.878 1.00 30.09 957 VAL D C 1
ATOM 6938 O O . VAL A 1 939 ? 156.470 147.958 155.121 1.00 35.98 957 VAL D O 1
ATOM 6942 N N . ASN A 1 940 ? 156.557 145.892 154.225 1.00 25.90 958 ASN D N 1
ATOM 6943 C CA . ASN A 1 940 ? 155.171 145.905 153.764 1.00 22.62 958 ASN D CA 1
ATOM 6944 C C . ASN A 1 940 ? 154.287 145.407 154.900 1.00 24.04 958 ASN D C 1
ATOM 6945 O O . ASN A 1 940 ? 154.197 144.203 155.153 1.00 33.17 958 ASN D O 1
ATOM 6950 N N . TRP A 1 941 ? 153.629 146.338 155.592 1.00 25.47 959 TRP D N 1
ATOM 6951 C CA . TRP A 1 941 ? 152.767 145.977 156.709 1.00 21.07 959 TRP D CA 1
ATOM 6952 C C . TRP A 1 941 ? 151.440 145.380 156.259 1.00 20.06 959 TRP D C 1
ATOM 6953 O O . TRP A 1 941 ? 150.718 144.818 157.089 1.00 27.54 959 TRP D O 1
ATOM 6964 N N . SER A 1 942 ? 151.102 145.489 154.972 1.00 18.79 960 SER D N 1
ATOM 6965 C CA . SER A 1 942 ? 149.852 144.914 154.488 1.00 18.03 960 SER D CA 1
ATOM 6966 C C . SER A 1 942 ? 149.932 143.396 154.387 1.00 19.50 960 SER D C 1
ATOM 6967 O O . SER A 1 942 ? 148.898 142.720 154.401 1.00 26.01 960 SER D O 1
ATOM 6970 N N . ALA A 1 943 ? 151.137 142.848 154.284 1.00 21.01 961 ALA D N 1
ATOM 6971 C CA . ALA A 1 943 ? 151.305 141.403 154.198 1.00 19.88 961 ALA D CA 1
ATOM 6972 C C . ALA A 1 943 ? 151.637 140.840 155.574 1.00 19.57 961 ALA D C 1
ATOM 6973 O O . ALA A 1 943 ? 152.516 141.380 156.256 1.00 24.11 961 ALA D O 1
ATOM 6975 N N . PRO A 1 944 ? 150.965 139.777 156.022 1.00 16.50 962 PRO D N 1
ATOM 6976 C CA . PRO A 1 944 ? 151.279 139.224 157.350 1.00 22.08 962 PRO D CA 1
ATOM 6977 C C . PRO A 1 944 ? 152.679 138.647 157.449 1.00 15.86 962 PRO D C 1
ATOM 6978 O O . PRO A 1 944 ? 153.287 138.705 158.526 1.00 25.47 962 PRO D O 1
ATOM 6982 N N . SER A 1 945 ? 153.213 138.096 156.356 1.00 23.46 963 SER D N 1
ATOM 6983 C CA . SER A 1 945 ? 154.542 137.493 156.403 1.00 21.19 963 SER D CA 1
ATOM 6984 C C . SER A 1 945 ? 155.620 138.540 156.655 1.00 21.03 963 SER D C 1
ATOM 6985 O O . SER A 1 945 ? 156.658 138.241 157.255 1.00 25.15 963 SER D O 1
ATOM 6988 N N . GLN A 1 946 ? 155.395 139.771 156.201 1.00 27.39 964 GLN D N 1
ATOM 6989 C CA . GLN A 1 946 ? 156.330 140.875 156.409 1.00 20.62 964 GLN D CA 1
ATOM 6990 C C . GLN A 1 946 ? 155.859 141.814 157.510 1.00 23.55 964 GLN D C 1
ATOM 6991 O O . GLN A 1 946 ? 156.138 143.016 157.478 1.00 33.04 964 GLN D O 1
ATOM 6997 N N . ALA A 1 947 ? 155.138 141.288 158.499 1.00 21.70 965 ALA D N 1
ATOM 6998 C CA . ALA A 1 947 ? 154.636 142.105 159.596 1.00 19.03 965 ALA D CA 1
ATOM 6999 C C . ALA A 1 947 ? 154.683 141.340 160.912 1.00 18.17 965 ALA D C 1
ATOM 7000 O O . ALA A 1 947 ? 155.142 141.872 161.927 1.00 26.02 965 ALA D O 1
ATOM 7002 N N . PHE A 1 948 ? 154.215 140.091 160.903 1.00 19.27 966 PHE D N 1
ATOM 7003 C CA . PHE A 1 948 ? 154.185 139.299 162.131 1.00 20.89 966 PHE D CA 1
ATOM 7004 C C . PHE A 1 948 ? 155.570 139.057 162.722 1.00 19.86 966 PHE D C 1
ATOM 7005 O O . PHE A 1 948 ? 155.727 139.218 163.946 1.00 23.74 966 PHE D O 1
ATOM 7013 N N . PRO A 1 949 ? 156.599 138.668 161.955 1.00 26.85 967 PRO D N 1
ATOM 7014 C CA . PRO A 1 949 ? 157.920 138.473 162.578 1.00 22.00 967 PRO D CA 1
ATOM 7015 C C . PRO A 1 949 ? 158.509 139.742 163.168 1.00 19.98 967 PRO D C 1
ATOM 7016 O O . PRO A 1 949 ? 159.444 139.661 163.974 1.00 28.12 967 PRO D O 1
ATOM 7020 N N . ARG A 1 950 ? 157.998 140.913 162.790 1.00 27.37 968 ARG D N 1
ATOM 7021 C CA . ARG A 1 950 ? 158.468 142.166 163.365 1.00 25.55 968 ARG D CA 1
ATOM 7022 C C . ARG A 1 950 ? 157.612 142.629 164.535 1.00 24.91 968 ARG D C 1
ATOM 7023 O O . ARG A 1 950 ? 158.110 143.344 165.412 1.00 32.11 968 ARG D O 1
ATOM 7031 N N . ILE A 1 951 ? 156.337 142.238 164.568 1.00 24.70 969 ILE D N 1
ATOM 7032 C CA . ILE A 1 951 ? 155.474 142.575 165.694 1.00 22.20 969 ILE D CA 1
ATOM 7033 C C . ILE A 1 951 ? 155.675 141.638 166.881 1.00 20.19 969 ILE D C 1
ATOM 7034 O O . ILE A 1 951 ? 155.652 142.099 168.031 1.00 26.91 969 ILE D O 1
ATOM 7039 N N . THR A 1 952 ? 155.886 140.343 166.638 1.00 25.17 970 THR D N 1
ATOM 7040 C CA . THR A 1 952 ? 156.108 139.384 167.714 1.00 22.29 970 THR D CA 1
ATOM 7041 C C . THR A 1 952 ? 157.314 139.728 168.583 1.00 19.55 970 THR D C 1
ATOM 7042 O O . THR A 1 952 ? 157.307 139.406 169.777 1.00 28.24 970 THR D O 1
ATOM 7046 N N . GLN A 1 953 ? 158.332 140.388 168.030 1.00 25.90 971 GLN D N 1
ATOM 7047 C CA . GLN A 1 953 ? 159.508 140.781 168.795 1.00 22.58 971 GLN D CA 1
ATOM 7048 C C . GLN A 1 953 ? 159.201 141.782 169.902 1.00 25.15 971 GLN D C 1
ATOM 7049 O O . GLN A 1 953 ? 160.053 141.997 170.772 1.00 27.67 971 GLN D O 1
ATOM 7055 N N . LEU A 1 954 ? 158.016 142.397 169.895 1.00 25.51 972 LEU D N 1
ATOM 7056 C CA . LEU A 1 954 ? 157.661 143.347 170.943 1.00 22.60 972 LEU D CA 1
ATOM 7057 C C . LEU A 1 954 ? 157.296 142.660 172.252 1.00 22.82 972 LEU D C 1
ATOM 7058 O O . LEU A 1 954 ? 157.093 143.346 173.260 1.00 28.79 972 LEU D O 1
ATOM 7063 N N . LEU A 1 955 ? 157.207 141.328 172.261 1.00 25.77 973 LEU D N 1
ATOM 7064 C CA . LEU A 1 955 ? 156.869 140.620 173.490 1.00 21.56 973 LEU D CA 1
ATOM 7065 C C . LEU A 1 955 ? 158.030 140.618 174.475 1.00 22.90 973 LEU D C 1
ATOM 7066 O O . LEU A 1 955 ? 157.827 140.390 175.673 1.00 28.83 973 LEU D O 1
ATOM 7071 N N . GLY A 1 956 ? 159.247 140.867 173.996 1.00 24.16 974 GLY D N 1
ATOM 7072 C CA . GLY A 1 956 ? 160.414 140.907 174.851 1.00 23.44 974 GLY D CA 1
ATOM 7073 C C . GLY A 1 956 ? 160.488 142.078 175.800 1.00 24.22 974 GLY D C 1
ATOM 7074 O O . GLY A 1 956 ? 161.258 142.034 176.764 1.00 27.46 974 GLY D O 1
ATOM 7075 N N . LEU A 1 957 ? 159.708 143.131 175.561 1.00 29.67 975 LEU D N 1
ATOM 7076 C CA . LEU A 1 957 ? 159.703 144.309 176.417 1.00 24.69 975 LEU D CA 1
ATOM 7077 C C . LEU A 1 957 ? 158.683 144.124 177.528 1.00 22.80 975 LEU D C 1
ATOM 7078 O O . LEU A 1 957 ? 157.540 143.732 177.247 1.00 26.51 975 LEU D O 1
ATOM 7083 N N . PRO A 1 958 ? 159.039 144.382 178.790 1.00 24.44 976 PRO D N 1
ATOM 7084 C CA . PRO A 1 958 ? 158.065 144.219 179.882 1.00 25.75 976 PRO D CA 1
ATOM 7085 C C . PRO A 1 958 ? 156.889 145.179 179.807 1.00 26.56 976 PRO D C 1
ATOM 7086 O O . PRO A 1 958 ? 155.825 144.865 180.356 1.00 29.76 976 PRO D O 1
ATOM 7090 N N . THR A 1 959 ? 157.042 146.328 179.152 1.00 30.63 977 THR D N 1
ATOM 7091 C CA . THR A 1 959 ? 155.967 147.304 179.037 1.00 23.56 977 THR D CA 1
ATOM 7092 C C . THR A 1 959 ? 154.889 146.891 178.042 1.00 24.04 977 THR D C 1
ATOM 7093 O O . THR A 1 959 ? 153.706 146.887 178.401 1.00 32.27 977 THR D O 1
ATOM 7097 N N . TYR A 1 960 ? 155.265 146.535 176.813 1.00 21.06 978 TYR D N 1
ATOM 7098 C CA . TYR A 1 960 ? 154.305 146.183 175.778 1.00 19.17 978 TYR D CA 1
ATOM 7099 C C . TYR A 1 960 ? 154.013 144.693 175.685 1.00 24.67 978 TYR D C 1
ATOM 7100 O O . TYR A 1 960 ? 153.429 144.261 174.685 1.00 28.58 978 TYR D O 1
ATOM 7109 N N . ARG A 1 961 ? 154.391 143.896 176.688 1.00 24.23 979 ARG D N 1
ATOM 7110 C CA . ARG A 1 961 ? 154.145 142.459 176.619 1.00 21.46 979 ARG D CA 1
ATOM 7111 C C . ARG A 1 961 ? 152.667 142.139 176.808 1.00 19.46 979 ARG D C 1
ATOM 7112 O O . ARG A 1 961 ? 152.210 141.042 176.469 1.00 27.21 979 ARG D O 1
ATOM 7120 N N . TYR A 1 962 ? 151.900 143.091 177.342 1.00 18.53 980 TYR D N 1
ATOM 7121 C CA . TYR A 1 962 ? 150.489 142.841 177.618 1.00 16.38 980 TYR D CA 1
ATOM 7122 C C . TYR A 1 962 ? 149.627 143.151 176.399 1.00 17.30 980 TYR D C 1
ATOM 7123 O O . TYR A 1 962 ? 148.858 142.304 175.930 1.00 25.80 980 TYR D O 1
ATOM 7132 N N . HIS A 1 963 ? 149.747 144.371 175.867 1.00 22.62 981 HIS D N 1
ATOM 7133 C CA . HIS A 1 963 ? 148.870 144.794 174.779 1.00 18.93 981 HIS D CA 1
ATOM 7134 C C . HIS A 1 963 ? 149.201 144.069 173.479 1.00 15.49 981 HIS D C 1
ATOM 7135 O O . HIS A 1 963 ? 148.297 143.688 172.726 1.00 27.47 981 HIS D O 1
ATOM 7142 N N . VAL A 1 964 ? 150.490 143.867 173.198 1.00 18.30 982 VAL D N 1
ATOM 7143 C CA . VAL A 1 964 ? 150.882 143.170 171.975 1.00 19.27 982 VAL D CA 1
ATOM 7144 C C . VAL A 1 964 ? 150.394 141.726 172.009 1.00 22.39 982 VAL D C 1
ATOM 7145 O O . VAL A 1 964 ? 149.900 141.194 171.008 1.00 27.09 982 VAL D O 1
ATOM 7149 N N . LEU A 1 965 ? 150.508 141.076 173.170 1.00 21.65 983 LEU D N 1
ATOM 7150 C CA . LEU A 1 965 ? 150.012 139.709 173.297 1.00 21.33 983 LEU D CA 1
ATOM 7151 C C . LEU A 1 965 ? 148.492 139.661 173.196 1.00 19.01 983 LEU D C 1
ATOM 7152 O O . LEU A 1 965 ? 147.935 138.749 172.574 1.00 25.52 983 LEU D O 1
ATOM 7157 N N . LEU A 1 966 ? 147.805 140.634 173.801 1.00 20.80 984 LEU D N 1
ATOM 7158 C CA . LEU A 1 966 ? 146.349 140.679 173.709 1.00 17.70 984 LEU D CA 1
ATOM 7159 C C . LEU A 1 966 ? 145.895 140.858 172.266 1.00 14.67 984 LEU D C 1
ATOM 7160 O O . LEU A 1 966 ? 144.882 140.284 171.849 1.00 21.83 984 LEU D O 1
ATOM 7165 N N . GLY A 1 967 ? 146.635 141.650 171.488 1.00 19.67 985 GLY D N 1
ATOM 7166 C CA . GLY A 1 967 ? 146.310 141.801 170.081 1.00 14.75 985 GLY D CA 1
ATOM 7167 C C . GLY A 1 967 ? 146.631 140.570 169.259 1.00 15.70 985 GLY D C 1
ATOM 7168 O O . GLY A 1 967 ? 145.867 140.203 168.361 1.00 27.41 985 GLY D O 1
ATOM 7169 N N . LEU A 1 968 ? 147.756 139.912 169.552 1.00 17.30 986 LEU D N 1
ATOM 7170 C CA . LEU A 1 968 ? 148.138 138.722 168.799 1.00 16.99 986 LEU D CA 1
ATOM 7171 C C . LEU A 1 968 ? 147.231 137.539 169.112 1.00 20.10 986 LEU D C 1
ATOM 7172 O O . LEU A 1 968 ? 147.107 136.622 168.292 1.00 26.93 986 LEU D O 1
ATOM 7177 N N . VAL A 1 969 ? 146.602 137.534 170.291 1.00 17.50 987 VAL D N 1
ATOM 7178 C CA . VAL A 1 969 ? 145.666 136.464 170.628 1.00 14.88 987 VAL D CA 1
ATOM 7179 C C . VAL A 1 969 ? 144.486 136.453 169.665 1.00 14.88 987 VAL D C 1
ATOM 7180 O O . VAL A 1 969 ? 144.046 135.385 169.220 1.00 26.94 987 VAL D O 1
ATOM 7184 N N . VAL A 1 970 ? 143.965 137.631 169.315 1.00 20.66 988 VAL D N 1
ATOM 7185 C CA . VAL A 1 970 ? 142.843 137.701 168.385 1.00 17.98 988 VAL D CA 1
ATOM 7186 C C . VAL A 1 970 ? 143.268 137.239 166.996 1.00 13.25 988 VAL D C 1
ATOM 7187 O O . VAL A 1 970 ? 142.501 136.582 166.283 1.00 23.52 988 VAL D O 1
ATOM 7191 N N . SER A 1 971 ? 144.498 137.566 166.592 1.00 20.09 989 SER D N 1
ATOM 7192 C CA . SER A 1 971 ? 144.980 137.168 165.275 1.00 19.80 989 SER D CA 1
ATOM 7193 C C . SER A 1 971 ? 145.264 135.673 165.193 1.00 17.29 989 SER D C 1
ATOM 7194 O O . SER A 1 971 ? 145.083 135.072 164.128 1.00 21.98 989 SER D O 1
ATOM 7197 N N . LEU A 1 972 ? 145.706 135.061 166.293 1.00 20.44 990 LEU D N 1
ATOM 7198 C CA . LEU A 1 972 ? 146.003 133.633 166.276 1.00 18.11 990 LEU D CA 1
ATOM 7199 C C . LEU A 1 972 ? 144.724 132.807 166.212 1.00 17.58 990 LEU D C 1
ATOM 7200 O O . LEU A 1 972 ? 144.649 131.815 165.477 1.00 26.17 990 LEU D O 1
ATOM 7205 N N . GLY A 1 973 ? 143.707 133.200 166.974 1.00 18.90 991 GLY D N 1
ATOM 7206 C CA . GLY A 1 973 ? 142.446 132.486 166.977 1.00 16.97 991 GLY D CA 1
ATOM 7207 C C . GLY A 1 973 ? 141.383 133.155 166.131 1.00 15.35 991 GLY D C 1
ATOM 7208 O O . GLY A 1 973 ? 140.198 133.136 166.479 1.00 27.39 991 GLY D O 1
ATOM 7209 N N . GLY A 1 974 ? 141.795 133.750 165.015 1.00 15.02 992 GLY D N 1
ATOM 7210 C CA . GLY A 1 974 ? 140.867 134.429 164.132 1.00 15.49 992 GLY D CA 1
ATOM 7211 C C . GLY A 1 974 ? 140.112 133.488 163.218 1.00 15.06 992 GLY D C 1
ATOM 7212 O O . GLY A 1 974 ? 139.576 132.471 163.668 1.00 24.79 992 GLY D O 1
ATOM 7213 N N . LEU A 1 975 ? 140.062 133.817 161.927 1.00 18.19 993 LEU D N 1
ATOM 7214 C CA . LEU A 1 975 ? 139.353 132.989 160.956 1.00 20.52 993 LEU D CA 1
ATOM 7215 C C . LEU A 1 975 ? 140.089 132.800 159.636 1.00 18.04 993 LEU D C 1
ATOM 7216 O O . LEU A 1 975 ? 139.897 131.762 158.996 1.00 25.93 993 LEU D O 1
ATOM 7221 N N . THR A 1 976 ? 140.916 133.747 159.199 1.00 20.52 994 THR D N 1
ATOM 7222 C CA . THR A 1 976 ? 141.641 133.588 157.947 1.00 25.65 994 THR D CA 1
ATOM 7223 C C . THR A 1 976 ? 142.717 132.519 158.085 1.00 22.08 994 THR D C 1
ATOM 7224 O O . THR A 1 976 ? 143.488 132.510 159.048 1.00 26.69 994 THR D O 1
ATOM 7228 N N . GLU A 1 977 ? 142.766 131.611 157.107 1.00 25.92 995 GLU D N 1
ATOM 7229 C CA . GLU A 1 977 ? 143.736 130.521 157.153 1.00 22.55 995 GLU D CA 1
ATOM 7230 C C . GLU A 1 977 ? 145.161 131.045 157.019 1.00 26.37 995 GLU D C 1
ATOM 7231 O O . GLU A 1 977 ? 146.057 130.635 157.766 1.00 27.16 995 GLU D O 1
ATOM 7237 N N . SER A 1 978 ? 145.388 131.955 156.069 1.00 22.48 996 SER D N 1
ATOM 7238 C CA . SER A 1 978 ? 146.735 132.470 155.838 1.00 23.31 996 SER D CA 1
ATOM 7239 C C . SER A 1 978 ? 147.243 133.246 157.047 1.00 21.38 996 SER D C 1
ATOM 7240 O O . SER A 1 978 ? 148.393 133.077 157.469 1.00 27.35 996 SER D O 1
ATOM 7243 N N . THR A 1 979 ? 146.394 134.101 157.622 1.00 22.92 997 THR D N 1
ATOM 7244 C CA . THR A 1 979 ? 146.806 134.884 158.783 1.00 19.43 997 THR D CA 1
ATOM 7245 C C . THR A 1 979 ? 147.084 133.987 159.983 1.00 20.42 997 THR D C 1
ATOM 7246 O O . THR A 1 979 ? 148.054 134.205 160.719 1.00 25.39 997 THR D O 1
ATOM 7250 N N . ILE A 1 980 ? 146.246 132.969 160.193 1.00 20.91 998 ILE D N 1
ATOM 7251 C CA . ILE A 1 980 ? 146.456 132.051 161.310 1.00 21.50 998 ILE D CA 1
ATOM 7252 C C . ILE A 1 980 ? 147.757 131.280 161.129 1.00 18.80 998 ILE D C 1
ATOM 7253 O O . ILE A 1 980 ? 148.538 131.122 162.076 1.00 25.65 998 ILE D O 1
ATOM 7258 N N . ARG A 1 981 ? 148.016 130.795 159.912 1.00 23.05 999 ARG D N 1
ATOM 7259 C CA . ARG A 1 981 ? 149.258 130.069 159.659 1.00 24.87 999 ARG D CA 1
ATOM 7260 C C . ARG A 1 981 ? 150.472 130.968 159.852 1.00 25.04 999 ARG D C 1
ATOM 7261 O O . ARG A 1 981 ? 151.483 130.544 160.427 1.00 30.56 999 ARG D O 1
ATOM 7269 N N . HIS A 1 982 ? 150.390 132.219 159.391 1.00 24.23 1000 HIS D N 1
ATOM 7270 C CA . HIS A 1 982 ? 151.510 133.141 159.553 1.00 20.93 1000 HIS D CA 1
ATOM 7271 C C . HIS A 1 982 ? 151.764 133.449 161.023 1.00 22.10 1000 HIS D C 1
ATOM 7272 O O . HIS A 1 982 ? 152.918 133.474 161.468 1.00 30.48 1000 HIS D O 1
ATOM 7279 N N . SER A 1 983 ? 150.700 133.677 161.797 1.00 24.25 1001 SER D N 1
ATOM 7280 C CA . SER A 1 983 ? 150.874 133.957 163.218 1.00 21.08 1001 SER D CA 1
ATOM 7281 C C . SER A 1 983 ? 151.433 132.745 163.954 1.00 20.73 1001 SER D C 1
ATOM 7282 O O . SER A 1 983 ? 152.283 132.886 164.841 1.00 25.02 1001 SER D O 1
ATOM 7285 N N . THR A 1 984 ? 150.979 131.542 163.589 1.00 25.11 1002 THR D N 1
ATOM 7286 C CA . THR A 1 984 ? 151.496 130.335 164.225 1.00 24.33 1002 THR D CA 1
ATOM 7287 C C . THR A 1 984 ? 152.966 130.120 163.887 1.00 23.73 1002 THR D C 1
ATOM 7288 O O . THR A 1 984 ? 153.752 129.705 164.748 1.00 26.06 1002 THR D O 1
ATOM 7292 N N . GLN A 1 985 ? 153.361 130.405 162.644 1.00 25.15 1003 GLN D N 1
ATOM 7293 C CA . GLN A 1 985 ? 154.761 130.246 162.264 1.00 23.21 1003 GLN D CA 1
ATOM 7294 C C . GLN A 1 985 ? 155.640 131.327 162.880 1.00 23.78 1003 GLN D C 1
ATOM 7295 O O . GLN A 1 985 ? 156.829 131.091 163.124 1.00 28.09 1003 GLN D O 1
ATOM 7301 N N . SER A 1 986 ? 155.082 132.512 163.138 1.00 22.65 1004 SER D N 1
ATOM 7302 C CA . SER A 1 986 ? 155.871 133.592 163.718 1.00 18.73 1004 SER D CA 1
ATOM 7303 C C . SER A 1 986 ? 155.970 133.485 165.235 1.00 20.19 1004 SER D C 1
ATOM 7304 O O . SER A 1 986 ? 156.935 133.986 165.823 1.00 26.06 1004 SER D O 1
ATOM 7307 N N . LEU A 1 987 ? 154.992 132.847 165.884 1.00 22.29 1005 LEU D N 1
ATOM 7308 C CA . LEU A 1 987 ? 155.037 132.720 167.337 1.00 22.33 1005 LEU D CA 1
ATOM 7309 C C . LEU A 1 987 ? 156.164 131.796 167.781 1.00 20.56 1005 LEU D C 1
ATOM 7310 O O . LEU A 1 987 ? 156.845 132.073 168.776 1.00 27.22 1005 LEU D O 1
ATOM 7315 N N . PHE A 1 988 ? 156.378 130.694 167.057 1.00 24.46 1006 PHE D N 1
ATOM 7316 C CA . PHE A 1 988 ? 157.421 129.750 167.442 1.00 24.81 1006 PHE D CA 1
ATOM 7317 C C . PHE A 1 988 ? 158.813 130.343 167.272 1.00 27.35 1006 PHE D C 1
ATOM 7318 O O . PHE A 1 988 ? 159.721 130.014 168.045 1.00 30.11 1006 PHE D O 1
ATOM 7326 N N . GLU A 1 989 ? 158.999 131.220 166.280 1.00 30.28 1007 GLU D N 1
ATOM 7327 C CA . GLU A 1 989 ? 160.306 131.833 166.064 1.00 28.26 1007 GLU D CA 1
ATOM 7328 C C . GLU A 1 989 ? 160.754 132.642 167.274 1.00 26.59 1007 GLU D C 1
ATOM 7329 O O . GLU A 1 989 ? 161.959 132.800 167.503 1.00 34.53 1007 GLU D O 1
ATOM 7335 N N . TYR A 1 990 ? 159.808 133.161 168.054 1.00 25.54 1008 TYR D N 1
ATOM 7336 C CA . TYR A 1 990 ? 160.135 133.859 169.290 1.00 26.46 1008 TYR D CA 1
ATOM 7337 C C . TYR A 1 990 ? 160.064 132.949 170.508 1.00 24.49 1008 TYR D C 1
ATOM 7338 O O . TYR A 1 990 ? 160.807 133.160 171.474 1.00 29.47 1008 TYR D O 1
ATOM 7347 N N . MET A 1 991 ? 159.193 131.937 170.481 1.00 28.03 1009 MET D N 1
ATOM 7348 C CA . MET A 1 991 ? 159.067 131.034 171.619 1.00 30.17 1009 MET D CA 1
ATOM 7349 C C . MET A 1 991 ? 160.261 130.099 171.761 1.00 32.87 1009 MET D C 1
ATOM 7350 O O . MET A 1 991 ? 160.562 129.669 172.879 1.00 35.66 1009 MET D O 1
ATOM 7355 N N . LYS A 1 992 ? 160.951 129.779 170.663 1.00 33.04 1010 LYS D N 1
ATOM 7356 C CA . LYS A 1 992 ? 162.095 128.867 170.731 1.00 29.67 1010 LYS D CA 1
ATOM 7357 C C . LYS A 1 992 ? 163.305 129.461 171.451 1.00 32.73 1010 LYS D C 1
ATOM 7358 O O . LYS A 1 992 ? 164.340 128.783 171.514 1.00 35.27 1010 LYS D O 1
ATOM 7364 N N . GLY A 1 993 ? 163.229 130.676 171.988 1.00 33.29 1011 GLY D N 1
ATOM 7365 C CA . GLY A 1 993 ? 164.344 131.250 172.713 1.00 30.23 1011 GLY D CA 1
ATOM 7366 C C . GLY A 1 993 ? 164.053 131.449 174.186 1.00 33.54 1011 GLY D C 1
ATOM 7367 O O . GLY A 1 993 ? 164.938 131.842 174.952 1.00 39.52 1011 GLY D O 1
ATOM 7368 N N . ILE A 1 994 ? 162.814 131.181 174.595 1.00 35.13 1012 ILE D N 1
ATOM 7369 C CA . ILE A 1 994 ? 162.404 131.363 175.983 1.00 34.08 1012 ILE D CA 1
ATOM 7370 C C . ILE A 1 994 ? 161.795 130.071 176.512 1.00 35.90 1012 ILE D C 1
ATOM 7371 O O . ILE A 1 994 ? 161.180 130.056 177.584 1.00 40.48 1012 ILE D O 1
ATOM 7376 N N . GLN A 1 995 ? 161.960 128.978 175.764 1.00 35.92 1013 GLN D N 1
ATOM 7377 C CA . GLN A 1 995 ? 161.417 127.696 176.200 1.00 36.98 1013 GLN D CA 1
ATOM 7378 C C . GLN A 1 995 ? 162.233 127.116 177.348 1.00 40.94 1013 GLN D C 1
ATOM 7379 O O . GLN A 1 995 ? 161.686 126.749 178.395 1.00 43.20 1013 GLN D O 1
ATOM 7385 N N . SER A 1 996 ? 163.549 127.025 177.168 1.00 39.30 1014 SER D N 1
ATOM 7386 C CA . SER A 1 996 ? 164.442 126.502 178.193 1.00 34.77 1014 SER D CA 1
ATOM 7387 C C . SER A 1 996 ? 164.528 127.398 179.421 1.00 38.78 1014 SER D C 1
ATOM 7388 O O . SER A 1 996 ? 164.800 126.896 180.517 1.00 43.19 1014 SER D O 1
ATOM 7391 N N . ASP A 1 997 ? 164.304 128.705 179.270 1.00 41.46 1015 ASP D N 1
ATOM 7392 C CA . ASP A 1 997 ? 164.364 129.630 180.392 1.00 42.27 1015 ASP D CA 1
ATOM 7393 C C . ASP A 1 997 ? 163.071 129.542 181.183 1.00 41.56 1015 ASP D C 1
ATOM 7394 O O . ASP A 1 997 ? 162.006 129.886 180.645 1.00 43.69 1015 ASP D O 1
ATOM 7399 N N . PRO A 1 998 ? 163.101 129.097 182.442 1.00 39.15 1016 PRO D N 1
ATOM 7400 C CA . PRO A 1 998 ? 161.843 128.960 183.191 1.00 40.36 1016 PRO D CA 1
ATOM 7401 C C . PRO A 1 998 ? 161.210 130.289 183.562 1.00 40.64 1016 PRO D C 1
ATOM 7402 O O . PRO A 1 998 ? 159.978 130.392 183.554 1.00 42.70 1016 PRO D O 1
ATOM 7406 N N . GLN A 1 999 ? 162.008 131.309 183.882 1.00 40.85 1017 GLN D N 1
ATOM 7407 C CA . GLN A 1 999 ? 161.444 132.598 184.273 1.00 40.73 1017 GLN D CA 1
ATOM 7408 C C . GLN A 1 999 ? 160.751 133.287 183.104 1.00 39.81 1017 GLN D C 1
ATOM 7409 O O . GLN A 1 999 ? 159.661 133.847 183.269 1.00 40.22 1017 GLN D O 1
ATOM 7415 N N . ALA A 1 1000 ? 161.363 133.254 181.917 1.00 37.64 1018 ALA D N 1
ATOM 7416 C CA . ALA A 1 1000 ? 160.756 133.893 180.754 1.00 35.21 1018 ALA D CA 1
ATOM 7417 C C . ALA A 1 1000 ? 159.461 133.199 180.352 1.00 35.51 1018 ALA D C 1
ATOM 7418 O O . ALA A 1 1000 ? 158.489 133.859 179.967 1.00 40.32 1018 ALA D O 1
ATOM 7420 N N . LEU A 1 1001 ? 159.429 131.866 180.428 1.00 33.30 1019 LEU D N 1
ATOM 7421 C CA . LEU A 1 1001 ? 158.203 131.142 180.116 1.00 31.91 1019 LEU D CA 1
ATOM 7422 C C . LEU A 1 1001 ? 157.132 131.376 181.173 1.00 32.72 1019 LEU D C 1
ATOM 7423 O O . LEU A 1 1001 ? 155.949 131.512 180.838 1.00 36.22 1019 LEU D O 1
ATOM 7428 N N . GLY A 1 1002 ? 157.525 131.435 182.448 1.00 31.63 1020 GLY D N 1
ATOM 7429 C CA . GLY A 1 1002 ? 156.565 131.708 183.503 1.00 30.47 1020 GLY D CA 1
ATOM 7430 C C . GLY A 1 1002 ? 155.973 133.099 183.423 1.00 31.14 1020 GLY D C 1
ATOM 7431 O O . GLY A 1 1002 ? 154.789 133.288 183.708 1.00 30.85 1020 GLY D O 1
ATOM 7432 N N . SER A 1 1003 ? 156.777 134.088 183.026 1.00 33.04 1021 SER D N 1
ATOM 7433 C CA . SER A 1 1003 ? 156.249 135.437 182.846 1.00 28.81 1021 SER D CA 1
ATOM 7434 C C . SER A 1 1003 ? 155.206 135.472 181.736 1.00 27.70 1021 SER D C 1
ATOM 7435 O O . SER A 1 1003 ? 154.146 136.092 181.883 1.00 31.72 1021 SER D O 1
ATOM 7438 N N . PHE A 1 1004 ? 155.485 134.798 180.618 1.00 25.35 1022 PHE D N 1
ATOM 7439 C CA . PHE A 1 1004 ? 154.533 134.763 179.513 1.00 26.25 1022 PHE D CA 1
ATOM 7440 C C . PHE A 1 1004 ? 153.261 134.023 179.910 1.00 29.62 1022 PHE D C 1
ATOM 7441 O O . PHE A 1 1004 ? 152.149 134.446 179.568 1.00 35.90 1022 PHE D O 1
ATOM 7449 N N . SER A 1 1005 ? 153.403 132.914 180.642 1.00 29.81 1023 SER D N 1
ATOM 7450 C CA . SER A 1 1005 ? 152.226 132.171 181.081 1.00 24.36 1023 SER D CA 1
ATOM 7451 C C . SER A 1 1005 ? 151.389 132.989 182.058 1.00 23.67 1023 SER D C 1
ATOM 7452 O O . SER A 1 1005 ? 150.155 132.965 181.995 1.00 30.69 1023 SER D O 1
ATOM 7455 N N . GLY A 1 1006 ? 152.039 133.733 182.956 1.00 25.54 1024 GLY D N 1
ATOM 7456 C CA . GLY A 1 1006 ? 151.295 134.585 183.870 1.00 21.40 1024 GLY D CA 1
ATOM 7457 C C . GLY A 1 1006 ? 150.596 135.726 183.157 1.00 21.16 1024 GLY D C 1
ATOM 7458 O O . GLY A 1 1006 ? 149.471 136.095 183.502 1.00 26.98 1024 GLY D O 1
ATOM 7459 N N . THR A 1 1007 ? 151.282 136.298 182.163 1.00 20.92 1025 THR D N 1
ATOM 7460 C CA . THR A 1 1007 ? 150.685 137.404 181.371 1.00 18.73 1025 THR D CA 1
ATOM 7461 C C . THR A 1 1007 ? 149.437 136.879 180.659 1.00 21.52 1025 THR D C 1
ATOM 7462 O O . THR A 1 1007 ? 148.373 137.506 180.803 1.00 31.11 1025 THR D O 1
ATOM 7466 N N . LEU A 1 1008 ? 149.570 135.762 179.938 1.00 21.55 1026 LEU D N 1
ATOM 7467 C CA . LEU A 1 1008 ? 148.426 135.192 179.179 1.00 20.20 1026 LEU D CA 1
ATOM 7468 C C . LEU A 1 1008 ? 147.305 134.811 180.152 1.00 20.30 1026 LEU D C 1
ATOM 7469 O O . LEU A 1 1008 ? 146.131 135.068 179.825 1.00 26.77 1026 LEU D O 1
ATOM 7474 N N . LEU A 1 1009 ? 147.658 134.218 181.297 1.00 24.25 1027 LEU D N 1
ATOM 7475 C CA . LEU A 1 1009 ? 146.638 133.819 182.304 1.00 23.10 1027 LEU D CA 1
ATOM 7476 C C . LEU A 1 1009 ? 145.887 135.066 182.781 1.00 24.36 1027 LEU D C 1
ATOM 7477 O O . LEU A 1 1009 ? 144.644 135.015 182.855 1.00 31.70 1027 LEU D O 1
ATOM 7482 N N . GLN A 1 1010 ? 146.620 136.143 183.083 1.00 24.59 1028 GLN D N 1
ATOM 7483 C CA . GLN A 1 1010 ? 145.977 137.403 183.540 1.00 20.44 1028 GLN D CA 1
ATOM 7484 C C . GLN A 1 1010 ? 145.043 137.901 182.436 1.00 21.07 1028 GLN D C 1
ATOM 7485 O O . GLN A 1 1010 ? 143.906 138.297 182.758 1.00 31.42 1028 GLN D O 1
ATOM 7491 N N . ILE A 1 1011 ? 145.510 137.876 181.185 1.00 15.98 1029 ILE D N 1
ATOM 7492 C CA . ILE A 1 1011 ? 144.657 138.293 180.034 1.00 17.49 1029 ILE D CA 1
ATOM 7493 C C . ILE A 1 1011 ? 143.366 137.472 180.082 1.00 22.76 1029 ILE D C 1
ATOM 7494 O O . ILE A 1 1011 ? 142.278 138.075 179.975 1.00 27.92 1029 ILE D O 1
ATOM 7499 N N . PHE A 1 1012 ? 143.490 136.151 180.252 1.00 28.16 1030 PHE D N 1
ATOM 7500 C CA . PHE A 1 1012 ? 142.302 135.304 180.312 1.00 22.26 1030 PHE D CA 1
ATOM 7501 C C . PHE A 1 1012 ? 141.372 135.743 181.437 1.00 21.64 1030 PHE D C 1
ATOM 7502 O O . PHE A 1 1012 ? 140.148 135.787 181.268 1.00 26.00 1030 PHE D O 1
ATOM 7510 N N . GLU A 1 1013 ? 141.939 136.074 182.600 1.00 24.44 1031 GLU D N 1
ATOM 7511 C CA . GLU A 1 1013 ? 141.126 136.492 183.736 1.00 27.17 1031 GLU D CA 1
ATOM 7512 C C . GLU A 1 1013 ? 140.452 137.838 183.506 1.00 26.75 1031 GLU D C 1
ATOM 7513 O O . GLU A 1 1013 ? 139.299 138.016 183.914 1.00 30.60 1031 GLU D O 1
ATOM 7519 N N . ASP A 1 1014 ? 141.138 138.785 182.865 1.00 26.74 1032 ASP D N 1
ATOM 7520 C CA . ASP A 1 1014 ? 140.554 140.091 182.594 1.00 20.33 1032 ASP D CA 1
ATOM 7521 C C . ASP A 1 1014 ? 139.433 140.045 181.565 1.00 20.01 1032 ASP D C 1
ATOM 7522 O O . ASP A 1 1014 ? 138.533 140.891 181.612 1.00 28.77 1032 ASP D O 1
ATOM 7527 N N . ASN A 1 1015 ? 139.462 139.086 180.644 1.00 20.23 1033 ASN D N 1
ATOM 7528 C CA . ASN A 1 1015 ? 138.453 138.954 179.601 1.00 20.39 1033 ASN D CA 1
ATOM 7529 C C . ASN A 1 1015 ? 137.612 137.701 179.809 1.00 22.81 1033 ASN D C 1
ATOM 7530 O O . ASN A 1 1015 ? 137.725 136.722 179.068 1.00 31.28 1033 ASN D O 1
ATOM 7535 N N . LEU A 1 1016 ? 136.754 137.719 180.826 1.00 25.96 1034 LEU D N 1
ATOM 7536 C CA . LEU A 1 1016 ? 135.874 136.588 181.083 1.00 22.42 1034 LEU D CA 1
ATOM 7537 C C . LEU A 1 1016 ? 134.467 136.881 180.576 1.00 26.57 1034 LEU D C 1
ATOM 7538 O O . LEU A 1 1016 ? 134.025 138.034 180.558 1.00 28.56 1034 LEU D O 1
ATOM 7543 N N . LEU A 1 1017 ? 133.767 135.821 180.164 1.00 27.87 1035 LEU D N 1
ATOM 7544 C CA . LEU A 1 1017 ? 132.424 135.924 179.601 1.00 27.58 1035 LEU D CA 1
ATOM 7545 C C . LEU A 1 1017 ? 132.397 136.877 178.413 1.00 25.05 1035 LEU D C 1
ATOM 7546 O O . LEU A 1 1017 ? 131.469 137.679 178.272 1.00 32.31 1035 LEU D O 1
ATOM 7551 N N . ASN A 1 1018 ? 133.411 136.795 177.556 1.00 25.23 1036 ASN D N 1
ATOM 7552 C CA . ASN A 1 1018 ? 133.503 137.625 176.356 1.00 22.58 1036 ASN D CA 1
ATOM 7553 C C . ASN A 1 1018 ? 133.986 136.740 175.215 1.00 22.63 1036 ASN D C 1
ATOM 7554 O O . ASN A 1 1018 ? 135.164 136.393 175.123 1.00 30.28 1036 ASN D O 1
ATOM 7559 N N . GLU A 1 1019 ? 133.061 136.380 174.322 1.00 21.82 1037 GLU D N 1
ATOM 7560 C CA . GLU A 1 1019 ? 133.378 135.414 173.273 1.00 24.16 1037 GLU D CA 1
ATOM 7561 C C . GLU A 1 1019 ? 134.267 136.026 172.196 1.00 20.81 1037 GLU D C 1
ATOM 7562 O O . GLU A 1 1019 ? 134.659 135.341 171.244 1.00 27.95 1037 GLU D O 1
ATOM 7568 N N . ARG A 1 1020 ? 134.593 137.310 172.324 1.00 23.29 1038 ARG D N 1
ATOM 7569 C CA . ARG A 1 1020 ? 135.432 137.980 171.339 1.00 20.83 1038 ARG D CA 1
ATOM 7570 C C . ARG A 1 1020 ? 136.910 137.774 171.650 1.00 18.66 1038 ARG D C 1
ATOM 7571 O O . ARG A 1 1020 ? 137.762 137.909 170.766 1.00 25.80 1038 ARG D O 1
ATOM 7579 N N . VAL A 1 1021 ? 137.224 137.440 172.902 1.00 25.19 1039 VAL D N 1
ATOM 7580 C CA . VAL A 1 1021 ? 138.610 137.295 173.333 1.00 20.09 1039 VAL D CA 1
ATOM 7581 C C . VAL A 1 1021 ? 138.836 135.895 173.892 1.00 18.88 1039 VAL D C 1
ATOM 7582 O O . VAL A 1 1021 ? 139.921 135.322 173.739 1.00 28.28 1039 VAL D O 1
ATOM 7586 N N . SER A 1 1022 ? 137.810 135.331 174.534 1.00 25.71 1040 SER D N 1
ATOM 7587 C CA . SER A 1 1022 ? 137.968 134.039 175.199 1.00 25.40 1040 SER D CA 1
ATOM 7588 C C . SER A 1 1022 ? 138.181 132.915 174.192 1.00 20.50 1040 SER D C 1
ATOM 7589 O O . SER A 1 1022 ? 139.057 132.063 174.371 1.00 25.76 1040 SER D O 1
ATOM 7592 N N . VAL A 1 1023 ? 137.383 132.893 173.129 1.00 20.43 1041 VAL D N 1
ATOM 7593 C CA . VAL A 1 1023 ? 137.468 131.842 172.115 1.00 17.92 1041 VAL D CA 1
ATOM 7594 C C . VAL A 1 1023 ? 138.785 131.941 171.347 1.00 19.43 1041 VAL D C 1
ATOM 7595 O O . VAL A 1 1023 ? 139.423 130.903 171.109 1.00 27.86 1041 VAL D O 1
ATOM 7599 N N . PRO A 1 1024 ? 139.236 133.133 170.921 1.00 21.43 1042 PRO D N 1
ATOM 7600 C CA . PRO A 1 1024 ? 140.581 133.208 170.323 1.00 19.08 1042 PRO D CA 1
ATOM 7601 C C . PRO A 1 1024 ? 141.685 132.767 171.268 1.00 11.07 1042 PRO D C 1
ATOM 7602 O O . PRO A 1 1024 ? 142.653 132.134 170.831 1.00 17.64 1042 PRO D O 1
ATOM 7606 N N . LEU A 1 1025 ? 141.561 133.071 172.562 1.00 18.91 1043 LEU D N 1
ATOM 7607 C CA . LEU A 1 1025 ? 142.575 132.643 173.520 1.00 16.62 1043 LEU D CA 1
ATOM 7608 C C . LEU A 1 1025 ? 142.576 131.127 173.671 1.00 18.24 1043 LEU D C 1
ATOM 7609 O O . LEU A 1 1025 ? 143.636 130.502 173.791 1.00 23.88 1043 LEU D O 1
ATOM 7614 N N . LEU A 1 1026 ? 141.390 130.513 173.660 1.00 26.44 1044 LEU D N 1
ATOM 7615 C CA . LEU A 1 1026 ? 141.316 129.057 173.726 1.00 22.62 1044 LEU D CA 1
ATOM 7616 C C . LEU A 1 1026 ? 141.903 128.421 172.472 1.00 19.76 1044 LEU D C 1
ATOM 7617 O O . LEU A 1 1026 ? 142.583 127.390 172.550 1.00 28.06 1044 LEU D O 1
ATOM 7622 N N . LYS A 1 1027 ? 141.656 129.023 171.307 1.00 15.81 1045 LYS D N 1
ATOM 7623 C CA . LYS A 1 1027 ? 142.262 128.521 170.076 1.00 18.55 1045 LYS D CA 1
ATOM 7624 C C . LYS A 1 1027 ? 143.781 128.645 170.126 1.00 21.89 1045 LYS D C 1
ATOM 7625 O O . LYS A 1 1027 ? 144.505 127.752 169.669 1.00 29.74 1045 LYS D O 1
ATOM 7631 N N . THR A 1 1028 ? 144.282 129.748 170.687 1.00 25.59 1046 THR D N 1
ATOM 7632 C CA . THR A 1 1028 ? 145.725 129.919 170.829 1.00 20.93 1046 THR D CA 1
ATOM 7633 C C . THR A 1 1028 ? 146.311 128.870 171.766 1.00 17.93 1046 THR D C 1
ATOM 7634 O O . THR A 1 1028 ? 147.375 128.302 171.495 1.00 27.82 1046 THR D O 1
ATOM 7638 N N . LEU A 1 1029 ? 145.625 128.598 172.880 1.00 22.41 1047 LEU D N 1
ATOM 7639 C CA . LEU A 1 1029 ? 146.089 127.563 173.800 1.00 21.68 1047 LEU D CA 1
ATOM 7640 C C . LEU A 1 1029 ? 146.091 126.193 173.135 1.00 20.11 1047 LEU D C 1
ATOM 7641 O O . LEU A 1 1029 ? 147.008 125.391 173.346 1.00 27.78 1047 LEU D O 1
ATOM 7646 N N . ASP A 1 1030 ? 145.069 125.908 172.325 1.00 23.75 1048 ASP D N 1
ATOM 7647 C CA . ASP A 1 1030 ? 145.013 124.626 171.629 1.00 23.40 1048 ASP D CA 1
ATOM 7648 C C . ASP A 1 1030 ? 146.124 124.512 170.592 1.00 24.81 1048 ASP D C 1
ATOM 7649 O O . ASP A 1 1030 ? 146.688 123.430 170.394 1.00 29.12 1048 ASP D O 1
ATOM 7654 N N . HIS A 1 1031 ? 146.453 125.619 169.921 1.00 22.73 1049 HIS D N 1
ATOM 7655 C CA . HIS A 1 1031 ? 147.507 125.583 168.912 1.00 21.10 1049 HIS D CA 1
ATOM 7656 C C . HIS A 1 1031 ? 148.894 125.538 169.543 1.00 20.83 1049 HIS D C 1
ATOM 7657 O O . HIS A 1 1031 ? 149.841 125.050 168.917 1.00 29.80 1049 HIS D O 1
ATOM 7664 N N . VAL A 1 1032 ? 149.035 126.042 170.770 1.00 25.88 1050 VAL D N 1
ATOM 7665 C CA . VAL A 1 1032 ? 150.342 126.036 171.418 1.00 24.53 1050 VAL D CA 1
ATOM 7666 C C . VAL A 1 1032 ? 150.593 124.720 172.151 1.00 26.30 1050 VAL D C 1
ATOM 7667 O O . VAL A 1 1032 ? 151.710 124.189 172.111 1.00 30.66 1050 VAL D O 1
ATOM 7671 N N . LEU A 1 1033 ? 149.574 124.165 172.812 1.00 30.40 1051 LEU D N 1
ATOM 7672 C CA . LEU A 1 1033 ? 149.771 122.943 173.587 1.00 25.27 1051 LEU D CA 1
ATOM 7673 C C . LEU A 1 1033 ? 150.079 121.751 172.687 1.00 25.80 1051 LEU D C 1
ATOM 7674 O O . LEU A 1 1033 ? 150.678 120.767 173.136 1.00 29.97 1051 LEU D O 1
ATOM 7679 N N . THR A 1 1034 ? 149.678 121.818 171.415 1.00 23.93 1052 THR D N 1
ATOM 7680 C CA . THR A 1 1034 ? 149.975 120.724 170.497 1.00 22.26 1052 THR D CA 1
ATOM 7681 C C . THR A 1 1034 ? 151.377 120.848 169.916 1.00 25.74 1052 THR D C 1
ATOM 7682 O O . THR A 1 1034 ? 151.867 119.914 169.269 1.00 32.19 1052 THR D O 1
ATOM 7686 N N . HIS A 1 1035 ? 152.017 121.997 170.156 1.00 28.03 1053 HIS D N 1
ATOM 7687 C CA . HIS A 1 1035 ? 153.402 122.223 169.663 1.00 23.20 1053 HIS D CA 1
ATOM 7688 C C . HIS A 1 1035 ? 154.394 121.871 170.777 1.00 23.66 1053 HIS D C 1
ATOM 7689 O O . HIS A 1 1035 ? 155.613 121.965 170.533 1.00 30.05 1053 HIS D O 1
ATOM 7696 N N . GLY A 1 1036 ? 153.885 121.478 171.950 1.00 27.71 1054 GLY D N 1
ATOM 7697 C CA . GLY A 1 1036 ? 154.758 121.112 173.083 1.00 27.98 1054 GLY D CA 1
ATOM 7698 C C . GLY A 1 1036 ? 155.609 122.283 173.542 1.00 30.13 1054 GLY D C 1
ATOM 7699 O O . GLY A 1 1036 ? 156.763 122.048 173.951 1.00 33.71 1054 GLY D O 1
ATOM 7700 N N . CYS A 1 1037 ? 155.064 123.501 173.474 1.00 34.72 1055 CYS D N 1
ATOM 7701 C CA . CYS A 1 1037 ? 155.808 124.710 173.916 1.00 32.78 1055 CYS D CA 1
ATOM 7702 C C . CYS A 1 1037 ? 156.046 124.642 175.429 1.00 30.89 1055 CYS D C 1
ATOM 7703 O O . CYS A 1 1037 ? 157.134 125.060 175.872 1.00 37.52 1055 CYS D O 1
ATOM 7706 N N . PHE A 1 1038 ? 155.052 124.177 176.193 1.00 31.64 1056 PHE D N 1
ATOM 7707 C CA . PHE A 1 1038 ? 155.178 124.148 177.675 1.00 33.17 1056 PHE D CA 1
ATOM 7708 C C . PHE A 1 1038 ? 155.456 122.716 178.142 1.00 35.15 1056 PHE D C 1
ATOM 7709 O O . PHE A 1 1038 ? 154.497 122.003 178.497 1.00 36.97 1056 PHE D O 1
ATOM 7717 N N . ASP A 1 1039 ? 156.731 122.317 178.142 1.00 37.25 1057 ASP D N 1
ATOM 7718 C CA . ASP A 1 1039 ? 157.110 120.948 178.585 1.00 33.73 1057 ASP D CA 1
ATOM 7719 C C . ASP A 1 1039 ? 158.016 121.052 179.816 1.00 36.62 1057 ASP D C 1
ATOM 7720 O O . ASP A 1 1039 ? 157.962 120.143 180.666 1.00 41.26 1057 ASP D O 1
ATOM 7725 N N . ILE A 1 1040 ? 158.816 122.120 179.902 1.00 39.70 1058 ILE D N 1
ATOM 7726 C CA . ILE A 1 1040 ? 159.699 122.327 181.090 1.00 36.92 1058 ILE D CA 1
ATOM 7727 C C . ILE A 1 1040 ? 158.828 122.394 182.348 1.00 37.90 1058 ILE D C 1
ATOM 7728 O O . ILE A 1 1040 ? 159.396 122.532 183.450 1.00 40.64 1058 ILE D O 1
ATOM 7733 N N . PHE A 1 1041 ? 157.506 122.298 182.188 1.00 39.50 1059 PHE D N 1
ATOM 7734 C CA . PHE A 1 1041 ? 156.576 122.406 183.344 1.00 35.46 1059 PHE D CA 1
ATOM 7735 C C . PHE A 1 1041 ? 155.866 121.061 183.547 1.00 36.82 1059 PHE D C 1
ATOM 7736 O O . PHE A 1 1041 ? 155.012 120.958 184.436 1.00 39.93 1059 PHE D O 1
ATOM 7744 N N . THR A 1 1042 ? 156.209 120.058 182.738 1.00 41.12 1060 THR D N 1
ATOM 7745 C CA . THR A 1 1042 ? 155.574 118.710 182.809 1.00 39.36 1060 THR D CA 1
ATOM 7746 C C . THR A 1 1042 ? 156.466 117.745 183.591 1.00 39.36 1060 THR D C 1
ATOM 7747 O O . THR A 1 1042 ? 156.104 116.569 183.694 1.00 41.95 1060 THR D O 1
ATOM 7751 N N . THR A 1 1043 ? 157.585 118.243 184.124 1.00 45.74 1061 THR D N 1
ATOM 7752 C CA . THR A 1 1043 ? 158.490 117.394 184.944 1.00 45.95 1061 THR D CA 1
ATOM 7753 C C . THR A 1 1043 ? 157.954 117.340 186.378 1.00 47.65 1061 THR D C 1
ATOM 7754 O O . THR A 1 1043 ? 158.108 116.286 187.025 1.00 50.31 1061 THR D O 1
ATOM 7758 N N . GLU A 1 1044 ? 157.375 118.444 186.857 1.00 50.62 1062 GLU D N 1
ATOM 7759 C CA . GLU A 1 1044 ? 156.869 118.503 188.254 1.00 50.23 1062 GLU D CA 1
ATOM 7760 C C . GLU A 1 1044 ? 155.373 118.177 188.266 1.00 51.22 1062 GLU D C 1
ATOM 7761 O O . GLU A 1 1044 ? 154.716 118.380 187.225 1.00 53.47 1062 GLU D O 1
ATOM 7767 N N . GLU A 1 1045 ? 154.865 117.690 189.401 1.00 49.31 1063 GLU D N 1
ATOM 7768 C CA . GLU A 1 1045 ? 153.425 117.336 189.511 1.00 47.35 1063 GLU D CA 1
ATOM 7769 C C . GLU A 1 1045 ? 152.641 118.553 190.010 1.00 47.25 1063 GLU D C 1
ATOM 7770 O O . GLU A 1 1045 ? 153.121 119.220 190.947 1.00 48.86 1063 GLU D O 1
ATOM 7776 N N . ASP A 1 1046 ? 151.491 118.836 189.387 1.00 45.55 1064 ASP D N 1
ATOM 7777 C CA . ASP A 1 1046 ? 150.637 119.983 189.800 1.00 43.15 1064 ASP D CA 1
ATOM 7778 C C . ASP A 1 1046 ? 151.451 121.281 189.744 1.00 42.45 1064 ASP D C 1
ATOM 7779 O O . ASP A 1 1046 ? 151.554 121.956 190.787 1.00 47.12 1064 ASP D O 1
ATOM 7784 N N . HIS A 1 1047 ? 152.001 121.615 188.572 1.00 38.63 1065 HIS D N 1
ATOM 7785 C CA . HIS A 1 1047 ? 152.757 122.886 188.403 1.00 35.07 1065 HIS D CA 1
ATOM 7786 C C . HIS A 1 1047 ? 151.796 124.068 188.574 1.00 35.97 1065 HIS D C 1
ATOM 7787 O O . HIS A 1 1047 ? 150.639 123.948 188.124 1.00 40.24 1065 HIS D O 1
ATOM 7794 N N . PRO A 1 1048 ? 152.205 125.199 189.194 1.00 30.61 1066 PRO D N 1
ATOM 7795 C CA . PRO A 1 1048 ? 151.274 126.310 189.444 1.00 30.54 1066 PRO D CA 1
ATOM 7796 C C . PRO A 1 1048 ? 150.399 126.677 188.235 1.00 29.87 1066 PRO D C 1
ATOM 7797 O O . PRO A 1 1048 ? 149.205 126.841 188.409 1.00 32.38 1066 PRO D O 1
ATOM 7801 N N . PHE A 1 1049 ? 151.012 126.798 187.054 1.00 31.99 1067 PHE D N 1
ATOM 7802 C CA . PHE A 1 1049 ? 150.350 127.422 185.877 1.00 28.15 1067 PHE D CA 1
ATOM 7803 C C . PHE A 1 1049 ? 149.088 126.640 185.496 1.00 29.65 1067 PHE D C 1
ATOM 7804 O O . PHE A 1 1049 ? 148.053 127.281 185.223 1.00 36.08 1067 PHE D O 1
ATOM 7812 N N . ALA A 1 1050 ? 149.191 125.309 185.413 1.00 32.45 1068 ALA D N 1
ATOM 7813 C CA . ALA A 1 1050 ? 148.048 124.480 184.961 1.00 32.70 1068 ALA D CA 1
ATOM 7814 C C . ALA A 1 1050 ? 146.900 124.557 185.972 1.00 28.40 1068 ALA D C 1
ATOM 7815 O O . ALA A 1 1050 ? 145.736 124.647 185.536 1.00 34.98 1068 ALA D O 1
ATOM 7817 N N . VAL A 1 1051 ? 147.221 124.530 187.268 1.00 29.65 1069 VAL D N 1
ATOM 7818 C CA . VAL A 1 1051 ? 146.162 124.537 188.321 1.00 30.22 1069 VAL D CA 1
ATOM 7819 C C . VAL A 1 1051 ? 145.237 125.730 188.068 1.00 28.92 1069 VAL D C 1
ATOM 7820 O O . VAL A 1 1051 ? 144.010 125.569 188.223 1.00 33.80 1069 VAL D O 1
ATOM 7824 N N . LYS A 1 1052 ? 145.807 126.875 187.683 1.00 32.23 1070 LYS D N 1
ATOM 7825 C CA . LYS A 1 1052 ? 145.001 128.097 187.426 1.00 30.73 1070 LYS D CA 1
ATOM 7826 C C . LYS A 1 1052 ? 144.309 127.974 186.067 1.00 31.22 1070 LYS D C 1
ATOM 7827 O O . LYS A 1 1052 ? 143.103 128.280 185.992 1.00 33.87 1070 LYS D O 1
ATOM 7833 N N . LEU A 1 1053 ? 145.043 127.538 185.040 1.00 29.44 1071 LEU D N 1
ATOM 7834 C CA . LEU A 1 1053 ? 144.479 127.463 183.666 1.00 27.04 1071 LEU D CA 1
ATOM 7835 C C . LEU A 1 1053 ? 143.231 126.575 183.680 1.00 29.98 1071 LEU D C 1
ATOM 7836 O O . LEU A 1 1053 ? 142.184 127.019 183.164 1.00 32.35 1071 LEU D O 1
ATOM 7841 N N . LEU A 1 1054 ? 143.340 125.375 184.257 1.00 32.77 1072 LEU D N 1
ATOM 7842 C CA . LEU A 1 1054 ? 142.198 124.423 184.276 1.00 32.83 1072 LEU D CA 1
ATOM 7843 C C . LEU A 1 1054 ? 141.008 125.081 184.983 1.00 30.38 1072 LEU D C 1
ATOM 7844 O O . LEU A 1 1054 ? 139.872 124.922 184.494 1.00 35.09 1072 LEU D O 1
ATOM 7849 N N . ALA A 1 1055 ? 141.265 125.793 186.085 1.00 28.04 1073 ALA D N 1
ATOM 7850 C CA . ALA A 1 1055 ? 140.177 126.439 186.855 1.00 27.03 1073 ALA D CA 1
ATOM 7851 C C . ALA A 1 1055 ? 139.455 127.465 185.975 1.00 30.38 1073 ALA D C 1
ATOM 7852 O O . ALA A 1 1055 ? 138.208 127.464 185.967 1.00 34.53 1073 ALA D O 1
ATOM 7854 N N . LEU A 1 1056 ? 140.214 128.296 185.255 1.00 28.37 1074 LEU D N 1
ATOM 7855 C CA . LEU A 1 1056 ? 139.607 129.337 184.383 1.00 27.11 1074 LEU D CA 1
ATOM 7856 C C . LEU A 1 1056 ? 138.689 128.657 183.364 1.00 27.22 1074 LEU D C 1
ATOM 7857 O O . LEU A 1 1056 ? 137.601 129.203 183.093 1.00 32.95 1074 LEU D O 1
ATOM 7862 N N . CYS A 1 1057 ? 139.114 127.509 182.831 1.00 27.70 1075 CYS D N 1
ATOM 7863 C CA . CYS A 1 1057 ? 138.313 126.794 181.802 1.00 30.60 1075 CYS D CA 1
ATOM 7864 C C . CYS A 1 1057 ? 136.978 126.337 182.399 1.00 33.20 1075 CYS D C 1
ATOM 7865 O O . CYS A 1 1057 ? 135.939 126.576 181.753 1.00 35.00 1075 CYS D O 1
ATOM 7868 N N . LYS A 1 1058 ? 137.002 125.715 183.582 1.00 34.07 1076 LYS D N 1
ATOM 7869 C CA . LYS A 1 1058 ? 135.754 125.156 184.170 1.00 29.15 1076 LYS D CA 1
ATOM 7870 C C . LYS A 1 1058 ? 134.737 126.282 184.396 1.00 31.64 1076 LYS D C 1
ATOM 7871 O O . LYS A 1 1058 ? 133.574 125.967 184.715 1.00 37.50 1076 LYS D O 1
ATOM 7877 N N . LYS A 1 1059 ? 135.089 127.533 184.106 1.00 32.01 1077 LYS D N 1
ATOM 7878 C CA . LYS A 1 1059 ? 134.164 128.666 184.360 1.00 30.36 1077 LYS D CA 1
ATOM 7879 C C . LYS A 1 1059 ? 133.709 129.281 183.036 1.00 29.73 1077 LYS D C 1
ATOM 7880 O O . LYS A 1 1059 ? 132.732 130.035 183.060 1.00 36.64 1077 LYS D O 1
ATOM 7886 N N . GLU A 1 1060 ? 134.410 128.986 181.937 1.00 28.11 1078 GLU D N 1
ATOM 7887 C CA . GLU A 1 1060 ? 134.080 129.614 180.629 1.00 27.33 1078 GLU D CA 1
ATOM 7888 C C . GLU A 1 1060 ? 133.020 128.780 179.902 1.00 30.89 1078 GLU D C 1
ATOM 7889 O O . GLU A 1 1060 ? 132.199 129.377 179.178 1.00 36.13 1078 GLU D O 1
ATOM 7895 N N . ILE A 1 1061 ? 133.070 127.452 180.048 1.00 33.74 1079 ILE D N 1
ATOM 7896 C CA . ILE A 1 1061 ? 132.126 126.565 179.302 1.00 34.91 1079 ILE D CA 1
ATOM 7897 C C . ILE A 1 1061 ? 131.091 125.999 180.279 1.00 34.01 1079 ILE D C 1
ATOM 7898 O O . ILE A 1 1061 ? 130.750 124.806 180.152 1.00 39.48 1079 ILE D O 1
ATOM 7903 N N . LYS A 1 1062 ? 130.617 126.825 181.216 1.00 38.93 1080 LYS D N 1
ATOM 7904 C CA . LYS A 1 1062 ? 129.593 126.374 182.196 1.00 36.86 1080 LYS D CA 1
ATOM 7905 C C . LYS A 1 1062 ? 128.200 126.725 181.666 1.00 39.03 1080 LYS D C 1
ATOM 7906 O O . LYS A 1 1062 ? 127.980 127.905 181.330 1.00 43.48 1080 LYS D O 1
ATOM 7912 N N . ASN A 1 1063 ? 127.303 125.737 181.596 1.00 41.38 1081 ASN D N 1
ATOM 7913 C CA . ASN A 1 1063 ? 125.916 125.984 181.118 1.00 41.50 1081 ASN D CA 1
ATOM 7914 C C . ASN A 1 1063 ? 125.974 126.829 179.842 1.00 41.58 1081 ASN D C 1
ATOM 7915 O O . ASN A 1 1063 ? 125.348 127.907 179.820 1.00 44.66 1081 ASN D O 1
ATOM 7920 N N . SER A 1 1064 ? 126.701 126.355 178.826 1.00 38.34 1082 SER D N 1
ATOM 7921 C CA . SER A 1 1064 ? 126.839 127.105 177.561 1.00 36.78 1082 SER D CA 1
ATOM 7922 C C . SER A 1 1064 ? 126.121 126.404 176.425 1.00 37.81 1082 SER D C 1
ATOM 7923 O O . SER A 1 1064 ? 125.937 125.184 176.501 1.00 41.74 1082 SER D O 1
ATOM 7926 N N . LYS A 1 1065 ? 125.734 127.160 175.402 1.00 39.34 1083 LYS D N 1
ATOM 7927 C CA . LYS A 1 1065 ? 125.213 126.443 174.246 1.00 38.19 1083 LYS D CA 1
ATOM 7928 C C . LYS A 1 1065 ? 125.998 126.691 172.966 1.00 37.98 1083 LYS D C 1
ATOM 7929 O O . LYS A 1 1065 ? 125.571 126.214 171.911 1.00 43.38 1083 LYS D O 1
ATOM 7935 N N . ASP A 1 1066 ? 127.116 127.410 173.010 1.00 37.79 1084 ASP D N 1
ATOM 7936 C CA . ASP A 1 1066 ? 127.895 127.654 171.805 1.00 35.42 1084 ASP D CA 1
ATOM 7937 C C . ASP A 1 1066 ? 128.674 126.405 171.412 1.00 36.08 1084 ASP D C 1
ATOM 7938 O O . ASP A 1 1066 ? 129.290 125.746 172.254 1.00 39.84 1084 ASP D O 1
ATOM 7943 N N . ILE A 1 1067 ? 128.646 126.083 170.119 1.00 37.36 1085 ILE D N 1
ATOM 7944 C CA . ILE A 1 1067 ? 129.332 124.889 169.637 1.00 37.82 1085 ILE D CA 1
ATOM 7945 C C . ILE A 1 1067 ? 130.839 125.106 169.600 1.00 36.81 1085 ILE D C 1
ATOM 7946 O O . ILE A 1 1067 ? 131.612 124.235 170.015 1.00 39.71 1085 ILE D O 1
ATOM 7951 N N . GLN A 1 1068 ? 131.282 126.265 169.105 1.00 36.14 1086 GLN D N 1
ATOM 7952 C CA . GLN A 1 1068 ? 132.714 126.533 169.014 1.00 32.83 1086 GLN D CA 1
ATOM 7953 C C . GLN A 1 1068 ? 133.349 126.621 170.396 1.00 30.72 1086 GLN D C 1
ATOM 7954 O O . GLN A 1 1068 ? 134.472 126.146 170.603 1.00 34.71 1086 GLN D O 1
ATOM 7960 N N . LYS A 1 1069 ? 132.644 127.225 171.356 1.00 29.09 1087 LYS D N 1
ATOM 7961 C CA . LYS A 1 1069 ? 133.169 127.304 172.716 1.00 28.85 1087 LYS D CA 1
ATOM 7962 C C . LYS A 1 1069 ? 133.311 125.918 173.331 1.00 30.54 1087 LYS D C 1
ATOM 7963 O O . LYS A 1 1069 ? 134.315 125.624 173.992 1.00 34.16 1087 LYS D O 1
ATOM 7969 N N . LEU A 1 1070 ? 132.319 125.050 173.118 1.00 34.38 1088 LEU D N 1
ATOM 7970 C CA . LEU A 1 1070 ? 132.406 123.690 173.640 1.00 31.21 1088 LEU D CA 1
ATOM 7971 C C . LEU A 1 1070 ? 133.538 122.916 172.977 1.00 31.07 1088 LEU D C 1
ATOM 7972 O O . LEU A 1 1070 ? 134.254 122.159 173.642 1.00 34.00 1088 LEU D O 1
ATOM 7977 N N . LEU A 1 1071 ? 133.719 123.095 171.665 1.00 30.88 1089 LEU D N 1
ATOM 7978 C CA . LEU A 1 1071 ? 134.819 122.429 170.975 1.00 31.00 1089 LEU D CA 1
ATOM 7979 C C . LEU A 1 1071 ? 136.167 122.893 171.512 1.00 29.36 1089 LEU D C 1
ATOM 7980 O O . LEU A 1 1071 ? 137.068 122.076 171.742 1.00 34.32 1089 LEU D O 1
ATOM 7985 N N . SER A 1 1072 ? 136.322 124.203 171.723 1.00 29.66 1090 SER D N 1
ATOM 7986 C CA . SER A 1 1072 ? 137.570 124.723 172.271 1.00 24.20 1090 SER D CA 1
ATOM 7987 C C . SER A 1 1072 ? 137.811 124.203 173.682 1.00 23.28 1090 SER D C 1
ATOM 7988 O O . SER A 1 1072 ? 138.943 123.856 174.039 1.00 32.99 1090 SER D O 1
ATOM 7991 N N . GLY A 1 1073 ? 136.756 124.137 174.498 1.00 25.83 1091 GLY D N 1
ATOM 7992 C CA . GLY A 1 1073 ? 136.907 123.601 175.841 1.00 27.74 1091 GLY D CA 1
ATOM 7993 C C . GLY A 1 1073 ? 137.311 122.139 175.842 1.00 26.16 1091 GLY D C 1
ATOM 7994 O O . GLY A 1 1073 ? 138.170 121.724 176.625 1.00 28.79 1091 GLY D O 1
ATOM 7995 N N . ILE A 1 1074 ? 136.702 121.341 174.962 1.00 28.68 1092 ILE D N 1
ATOM 7996 C CA . ILE A 1 1074 ? 137.064 119.929 174.862 1.00 29.11 1092 ILE D CA 1
ATOM 7997 C C . ILE A 1 1074 ? 138.510 119.782 174.407 1.00 27.66 1092 ILE D C 1
ATOM 7998 O O . ILE A 1 1074 ? 139.261 118.952 174.935 1.00 31.41 1092 ILE D O 1
ATOM 8003 N N . ALA A 1 1075 ? 138.927 120.592 173.430 1.00 29.94 1093 ALA D N 1
ATOM 8004 C CA . ALA A 1 1075 ? 140.307 120.528 172.958 1.00 27.86 1093 ALA D CA 1
ATOM 8005 C C . ALA A 1 1075 ? 141.288 120.895 174.064 1.00 24.68 1093 ALA D C 1
ATOM 8006 O O . ALA A 1 1075 ? 142.324 120.238 174.231 1.00 32.19 1093 ALA D O 1
ATOM 8008 N N . VAL A 1 1076 ? 140.975 121.936 174.839 1.00 26.76 1094 VAL D N 1
ATOM 8009 C CA . VAL A 1 1076 ? 141.862 122.348 175.924 1.00 27.83 1094 VAL D CA 1
ATOM 8010 C C . VAL A 1 1076 ? 141.927 121.270 177.000 1.00 27.46 1094 VAL D C 1
ATOM 8011 O O . VAL A 1 1076 ? 143.005 120.956 177.520 1.00 32.61 1094 VAL D O 1
ATOM 8015 N N . PHE A 1 1077 ? 140.780 120.679 177.346 1.00 30.30 1095 PHE D N 1
ATOM 8016 C CA . PHE A 1 1077 ? 140.765 119.656 178.387 1.00 27.66 1095 PHE D CA 1
ATOM 8017 C C . PHE A 1 1077 ? 141.464 118.383 177.925 1.00 29.28 1095 PHE D C 1
ATOM 8018 O O . PHE A 1 1077 ? 141.999 117.630 178.747 1.00 32.85 1095 PHE D O 1
ATOM 8026 N N . CYS A 1 1078 ? 141.471 118.124 176.615 1.00 30.16 1096 CYS D N 1
ATOM 8027 C CA . CYS A 1 1078 ? 142.179 116.956 176.105 1.00 30.06 1096 CYS D CA 1
ATOM 8028 C C . CYS A 1 1078 ? 143.677 117.208 176.000 1.00 32.14 1096 CYS D C 1
ATOM 8029 O O . CYS A 1 1078 ? 144.474 116.279 176.178 1.00 36.46 1096 CYS D O 1
ATOM 8032 N N . GLU A 1 1079 ? 144.080 118.447 175.713 1.00 33.43 1097 GLU D N 1
ATOM 8033 C CA . GLU A 1 1079 ? 145.502 118.751 175.597 1.00 29.52 1097 GLU D CA 1
ATOM 8034 C C . GLU A 1 1079 ? 146.149 119.015 176.950 1.00 29.84 1097 GLU D C 1
ATOM 8035 O O . GLU A 1 1079 ? 147.378 118.938 177.067 1.00 36.31 1097 GLU D O 1
ATOM 8041 N N . MET A 1 1080 ? 145.356 119.324 177.975 1.00 32.99 1098 MET D N 1
ATOM 8042 C CA . MET A 1 1080 ? 145.897 119.597 179.300 1.00 32.50 1098 MET D CA 1
ATOM 8043 C C . MET A 1 1080 ? 146.102 118.342 180.138 1.00 35.12 1098 MET D C 1
ATOM 8044 O O . MET A 1 1080 ? 146.281 118.455 181.356 1.00 37.35 1098 MET D O 1
ATOM 8049 N N . VAL A 1 1081 ? 146.082 117.154 179.528 1.00 36.85 1099 VAL D N 1
ATOM 8050 C CA . VAL A 1 1081 ? 146.289 115.920 180.277 1.00 36.41 1099 VAL D CA 1
ATOM 8051 C C . VAL A 1 1081 ? 147.758 115.564 180.431 1.00 36.22 1099 VAL D C 1
ATOM 8052 O O . VAL A 1 1081 ? 148.077 114.541 181.047 1.00 40.70 1099 VAL D O 1
ATOM 8056 N N . GLN A 1 1082 ? 148.663 116.382 179.888 1.00 32.97 1100 GLN D N 1
ATOM 8057 C CA . GLN A 1 1082 ? 150.088 116.094 179.991 1.00 33.80 1100 GLN D CA 1
ATOM 8058 C C . GLN A 1 1082 ? 150.643 116.388 181.378 1.00 35.02 1100 GLN D C 1
ATOM 8059 O O . GLN A 1 1082 ? 151.773 115.989 181.676 1.00 37.32 1100 GLN D O 1
ATOM 8065 N N . PHE A 1 1083 ? 149.879 117.074 182.229 1.00 35.86 1101 PHE D N 1
ATOM 8066 C CA . PHE A 1 1083 ? 150.328 117.392 183.577 1.00 35.57 1101 PHE D CA 1
ATOM 8067 C C . PHE A 1 1083 ? 149.852 116.303 184.529 1.00 36.52 1101 PHE D C 1
ATOM 8068 O O . PHE A 1 1083 ? 148.637 116.177 184.748 1.00 39.14 1101 PHE D O 1
ATOM 8076 N N . PRO A 1 1084 ? 150.748 115.503 185.112 1.00 39.53 1102 PRO D N 1
ATOM 8077 C CA . PRO A 1 1084 ? 150.303 114.431 186.013 1.00 39.40 1102 PRO D CA 1
ATOM 8078 C C . PRO A 1 1084 ? 149.838 114.956 187.362 1.00 41.58 1102 PRO D C 1
ATOM 8079 O O . PRO A 1 1084 ? 149.962 116.151 187.650 1.00 45.43 1102 PRO D O 1
ATOM 8083 N N . GLY A 1 1085 ? 149.302 114.068 188.196 1.00 39.68 1103 GLY D N 1
ATOM 8084 C CA . GLY A 1 1085 ? 148.828 114.453 189.510 1.00 42.83 1103 GLY D CA 1
ATOM 8085 C C . GLY A 1 1085 ? 147.325 114.619 189.577 1.00 42.14 1103 GLY D C 1
ATOM 8086 O O . GLY A 1 1085 ? 146.584 113.912 188.886 1.00 43.95 1103 GLY D O 1
ATOM 8087 N N . ASP A 1 1086 ? 146.860 115.553 190.410 1.00 42.22 1104 ASP D N 1
ATOM 8088 C CA . ASP A 1 1086 ? 145.425 115.794 190.519 1.00 40.96 1104 ASP D CA 1
ATOM 8089 C C . ASP A 1 1086 ? 144.878 116.492 189.282 1.00 40.68 1104 ASP D C 1
ATOM 8090 O O . ASP A 1 1086 ? 143.678 116.403 188.999 1.00 42.75 1104 ASP D O 1
ATOM 8095 N N . VAL A 1 1087 ? 145.738 117.190 188.536 1.00 40.58 1105 VAL D N 1
ATOM 8096 C CA . VAL A 1 1087 ? 145.290 117.876 187.327 1.00 37.68 1105 VAL D CA 1
ATOM 8097 C C . VAL A 1 1087 ? 144.822 116.867 186.286 1.00 39.48 1105 VAL D C 1
ATOM 8098 O O . VAL A 1 1087 ? 143.810 117.078 185.606 1.00 41.43 1105 VAL D O 1
ATOM 8102 N N . ARG A 1 1088 ? 145.542 115.750 186.153 1.00 40.07 1106 ARG D N 1
ATOM 8103 C CA . ARG A 1 1088 ? 145.140 114.724 185.196 1.00 37.70 1106 ARG D CA 1
ATOM 8104 C C . ARG A 1 1088 ? 143.809 114.093 185.589 1.00 39.42 1106 ARG D C 1
ATOM 8105 O O . ARG A 1 1088 ? 142.954 113.844 184.731 1.00 40.33 1106 ARG D O 1
ATOM 8113 N N . ARG A 1 1089 ? 143.614 113.832 186.884 1.00 41.11 1107 ARG D N 1
ATOM 8114 C CA . ARG A 1 1089 ? 142.349 113.262 187.338 1.00 40.78 1107 ARG D CA 1
ATOM 8115 C C . ARG A 1 1089 ? 141.197 114.236 187.122 1.00 39.23 1107 ARG D C 1
ATOM 8116 O O . ARG A 1 1089 ? 140.101 113.832 186.716 1.00 43.94 1107 ARG D O 1
ATOM 8124 N N . GLN A 1 1090 ? 141.429 115.525 187.381 1.00 35.79 1108 GLN D N 1
ATOM 8125 C CA . GLN A 1 1090 ? 140.385 116.519 187.153 1.00 37.76 1108 GLN D CA 1
ATOM 8126 C C . GLN A 1 1090 ? 140.058 116.645 185.670 1.00 37.07 1108 GLN D C 1
ATOM 8127 O O . GLN A 1 1090 ? 138.890 116.801 185.296 1.00 40.30 1108 GLN D O 1
ATOM 8133 N N . ALA A 1 1091 ? 141.076 116.568 184.809 1.00 33.58 1109 ALA D N 1
ATOM 8134 C CA . ALA A 1 1091 ? 140.830 116.614 183.371 1.00 35.06 1109 ALA D CA 1
ATOM 8135 C C . ALA A 1 1091 ? 140.047 115.392 182.908 1.00 36.05 1109 ALA D C 1
ATOM 8136 O O . ALA A 1 1091 ? 139.140 115.506 182.075 1.00 38.52 1109 ALA D O 1
ATOM 8138 N N . LEU A 1 1092 ? 140.383 114.214 183.439 1.00 39.94 1110 LEU D N 1
ATOM 8139 C CA . LEU A 1 1092 ? 139.635 113.009 183.095 1.00 38.42 1110 LEU D CA 1
ATOM 8140 C C . LEU A 1 1092 ? 138.186 113.112 183.554 1.00 37.64 1110 LEU D C 1
ATOM 8141 O O . LEU A 1 1092 ? 137.267 112.716 182.827 1.00 41.63 1110 LEU D O 1
ATOM 8146 N N . LEU A 1 1093 ? 137.961 113.650 184.755 1.00 38.56 1111 LEU D N 1
ATOM 8147 C CA . LEU A 1 1093 ? 136.597 113.832 185.240 1.00 36.79 1111 LEU D CA 1
ATOM 8148 C C . LEU A 1 1093 ? 135.827 114.816 184.368 1.00 34.69 1111 LEU D C 1
ATOM 8149 O O . LEU A 1 1093 ? 134.657 114.583 184.039 1.00 39.81 1111 LEU D O 1
ATOM 8154 N N . GLN A 1 1094 ? 136.467 115.922 183.981 1.00 37.73 1112 GLN D N 1
ATOM 8155 C CA . GLN A 1 1094 ? 135.802 116.901 183.127 1.00 36.94 1112 GLN D CA 1
ATOM 8156 C C . GLN A 1 1094 ? 135.465 116.305 181.767 1.00 34.91 1112 GLN D C 1
ATOM 8157 O O . GLN A 1 1094 ? 134.391 116.571 181.214 1.00 36.79 1112 GLN D O 1
ATOM 8163 N N . LEU A 1 1095 ? 136.369 115.494 181.211 1.00 32.91 1113 LEU D N 1
ATOM 8164 C CA . LEU A 1 1095 ? 136.083 114.835 179.942 1.00 33.99 1113 LEU D CA 1
ATOM 8165 C C . LEU A 1 1095 ? 134.952 113.824 180.078 1.00 36.16 1113 LEU D C 1
ATOM 8166 O O . LEU A 1 1095 ? 134.117 113.705 179.175 1.00 39.05 1113 LEU D O 1
ATOM 8171 N N . CYS A 1 1096 ? 134.902 113.096 181.195 1.00 39.49 1114 CYS D N 1
ATOM 8172 C CA . CYS A 1 1096 ? 133.815 112.147 181.407 1.00 38.47 1114 CYS D CA 1
ATOM 8173 C C . CYS A 1 1096 ? 132.479 112.865 181.559 1.00 37.06 1114 CYS D C 1
ATOM 8174 O O . CYS A 1 1096 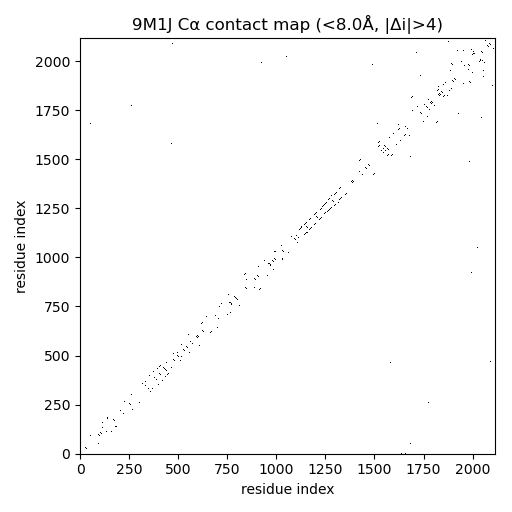? 131.437 112.348 181.141 1.00 42.24 1114 CYS D O 1
ATOM 8177 N N . LEU A 1 1097 ? 132.489 114.059 182.157 1.00 35.49 1115 LEU D N 1
ATOM 8178 C CA . LEU A 1 1097 ? 131.256 114.834 182.266 1.00 33.87 1115 LEU D CA 1
ATOM 8179 C C . LEU A 1 1097 ? 130.765 115.291 180.896 1.00 35.41 1115 LEU D C 1
ATOM 8180 O O . LEU A 1 1097 ? 129.555 115.411 180.671 1.00 40.82 1115 LEU D O 1
ATOM 8185 N N . LEU A 1 1098 ? 131.688 115.550 179.966 1.00 32.39 1116 LEU D N 1
ATOM 8186 C CA . LEU A 1 1098 ? 131.283 115.966 178.627 1.00 33.15 1116 LEU D CA 1
ATOM 8187 C C . LEU A 1 1098 ? 130.927 114.765 177.759 1.00 34.36 1116 LEU D C 1
ATOM 8188 O O . LEU A 1 1098 ? 130.235 114.907 176.744 1.00 36.70 1116 LEU D O 1
ATOM 8193 N N . LEU A 1 1099 ? 131.408 113.575 178.133 1.00 38.98 1117 LEU D N 1
ATOM 8194 C CA . LEU A 1 1099 ? 131.070 112.363 177.391 1.00 36.79 1117 LEU D CA 1
ATOM 8195 C C . LEU A 1 1099 ? 129.568 112.126 177.308 1.00 39.65 1117 LEU D C 1
ATOM 8196 O O . LEU A 1 1099 ? 129.094 111.564 176.315 1.00 45.48 1117 LEU D O 1
ATOM 8201 N N . CYS A 1 1100 ? 128.810 112.533 178.326 1.00 37.63 1118 CYS D N 1
ATOM 8202 C CA . CYS A 1 1100 ? 127.354 112.398 178.330 1.00 37.19 1118 CYS D CA 1
ATOM 8203 C C . CYS A 1 1100 ? 126.715 113.787 178.342 1.00 37.95 1118 CYS D C 1
ATOM 8204 O O . CYS A 1 1100 ? 126.107 114.219 179.321 1.00 42.62 1118 CYS D O 1
ATOM 8207 N N . HIS A 1 1101 ? 126.861 114.496 177.227 1.00 36.38 1119 HIS D N 1
ATOM 8208 C CA . HIS A 1 1101 ? 126.257 115.809 177.081 1.00 35.05 1119 HIS D CA 1
ATOM 8209 C C . HIS A 1 1101 ? 124.871 115.687 176.454 1.00 35.61 1119 HIS D C 1
ATOM 8210 O O . HIS A 1 1101 ? 124.471 114.628 175.963 1.00 41.75 1119 HIS D O 1
ATOM 8217 N N . ARG A 1 1102 ? 124.129 116.796 176.484 1.00 39.55 1120 ARG D N 1
ATOM 8218 C CA . ARG A 1 1102 ? 122.792 116.800 175.899 1.00 37.93 1120 ARG D CA 1
ATOM 8219 C C . ARG A 1 1102 ? 122.854 116.688 174.380 1.00 38.31 1120 ARG D C 1
ATOM 8220 O O . ARG A 1 1102 ? 121.996 116.046 173.761 1.00 41.75 1120 ARG D O 1
ATOM 8228 N N . PHE A 1 1103 ? 123.867 117.290 173.764 1.00 38.10 1121 PHE D N 1
ATOM 8229 C CA . PHE A 1 1103 ? 124.029 117.192 172.316 1.00 37.37 1121 PHE D CA 1
ATOM 8230 C C . PHE A 1 1103 ? 124.835 115.946 171.967 1.00 37.04 1121 PHE D C 1
ATOM 8231 O O . PHE A 1 1103 ? 125.959 115.787 172.455 1.00 41.97 1121 PHE D O 1
ATOM 8239 N N . PRO A 1 1104 ? 124.300 115.046 171.137 1.00 35.84 1122 PRO D N 1
ATOM 8240 C CA . PRO A 1 1104 ? 125.063 113.838 170.785 1.00 35.91 1122 PRO D CA 1
ATOM 8241 C C . PRO A 1 1104 ? 126.315 114.128 169.976 1.00 36.16 1122 PRO D C 1
ATOM 8242 O O . PRO A 1 1104 ? 127.290 113.372 170.076 1.00 39.58 1122 PRO D O 1
ATOM 8246 N N . LEU A 1 1105 ? 126.317 115.194 169.171 1.00 38.76 1123 LEU D N 1
ATOM 8247 C CA . LEU A 1 1105 ? 127.519 115.545 168.422 1.00 37.05 1123 LEU D CA 1
ATOM 8248 C C . LEU A 1 1105 ? 128.665 115.904 169.359 1.00 36.31 1123 LEU D C 1
ATOM 8249 O O . LEU A 1 1105 ? 129.820 115.547 169.100 1.00 41.69 1123 LEU D O 1
ATOM 8254 N N . ILE A 1 1106 ? 128.364 116.605 170.454 1.00 33.23 1124 ILE D N 1
ATOM 8255 C CA . ILE A 1 1106 ? 129.397 116.940 171.431 1.00 30.56 1124 ILE D CA 1
ATOM 8256 C C . ILE A 1 1106 ? 129.935 115.673 172.083 1.00 32.24 1124 ILE D C 1
ATOM 8257 O O . ILE A 1 1106 ? 131.140 115.543 172.326 1.00 38.22 1124 ILE D O 1
ATOM 8262 N N . ARG A 1 1107 ? 129.048 114.715 172.362 1.00 36.17 1125 ARG D N 1
ATOM 8263 C CA . ARG A 1 1107 ? 129.483 113.435 172.915 1.00 34.16 1125 ARG D CA 1
ATOM 8264 C C . ARG A 1 1107 ? 130.414 112.706 171.954 1.00 32.69 1125 ARG D C 1
ATOM 8265 O O . ARG A 1 1107 ? 131.462 112.190 172.362 1.00 35.28 1125 ARG D O 1
ATOM 8273 N N . LYS A 1 1108 ? 130.044 112.652 170.672 1.00 35.52 1126 LYS D N 1
ATOM 8274 C CA . LYS A 1 1108 ? 130.877 111.974 169.682 1.00 32.23 1126 LYS D CA 1
ATOM 8275 C C . LYS A 1 1108 ? 132.228 112.664 169.534 1.00 33.74 1126 LYS D C 1
ATOM 8276 O O . LYS A 1 1108 ? 133.268 112.002 169.434 1.00 37.85 1126 LYS D O 1
ATOM 8282 N N . THR A 1 1109 ? 132.231 113.999 169.525 1.00 33.42 1127 THR D N 1
ATOM 8283 C CA . THR A 1 1109 ? 133.483 114.737 169.396 1.00 31.35 1127 THR D CA 1
ATOM 8284 C C . THR A 1 1109 ? 134.376 114.515 170.611 1.00 28.83 1127 THR D C 1
ATOM 8285 O O . THR A 1 1109 ? 135.592 114.331 170.476 1.00 34.81 1127 THR D O 1
ATOM 8289 N N . THR A 1 1110 ? 133.788 114.522 171.811 1.00 28.35 1128 THR D N 1
ATOM 8290 C CA . THR A 1 1110 ? 134.571 114.277 173.016 1.00 27.51 1128 THR D CA 1
ATOM 8291 C C . THR A 1 1110 ? 135.144 112.866 173.020 1.00 30.28 1128 THR D C 1
ATOM 8292 O O . THR A 1 1110 ? 136.303 112.661 173.393 1.00 34.14 1128 THR D O 1
ATOM 8296 N N . ALA A 1 1111 ? 134.349 111.880 172.593 1.00 33.26 1129 ALA D N 1
ATOM 8297 C CA . ALA A 1 1111 ? 134.841 110.508 172.527 1.00 33.04 1129 ALA D CA 1
ATOM 8298 C C . ALA A 1 1111 ? 135.989 110.378 171.534 1.00 31.73 1129 ALA D C 1
ATOM 8299 O O . ALA A 1 1111 ? 137.006 109.736 171.827 1.00 37.92 1129 ALA D O 1
ATOM 8301 N N . SER A 1 1112 ? 135.847 110.986 170.353 1.00 28.56 1130 SER D N 1
ATOM 8302 C CA . SER A 1 1112 ? 136.912 110.921 169.358 1.00 28.55 1130 SER D CA 1
ATOM 8303 C C . SER A 1 1112 ? 138.176 111.614 169.853 1.00 27.97 1130 SER D C 1
ATOM 8304 O O . SER A 1 1112 ? 139.288 111.112 169.647 1.00 33.67 1130 SER D O 1
ATOM 8307 N N . GLN A 1 1113 ? 138.028 112.763 170.519 1.00 31.43 1131 GLN D N 1
ATOM 8308 C CA . GLN A 1 1113 ? 139.196 113.475 171.023 1.00 27.72 1131 GLN D CA 1
ATOM 8309 C C . GLN A 1 1113 ? 139.879 112.694 172.139 1.00 29.33 1131 GLN D C 1
ATOM 8310 O O . GLN A 1 1113 ? 141.112 112.660 172.213 1.00 36.18 1131 GLN D O 1
ATOM 8316 N N . VAL A 1 1114 ? 139.097 112.055 173.012 1.00 30.73 1132 VAL D N 1
ATOM 8317 C CA . VAL A 1 1114 ? 139.682 111.235 174.068 1.00 30.24 1132 VAL D CA 1
ATOM 8318 C C . VAL A 1 1114 ? 140.415 110.041 173.468 1.00 32.66 1132 VAL D C 1
ATOM 8319 O O . VAL A 1 1114 ? 141.505 109.674 173.922 1.00 36.96 1132 VAL D O 1
ATOM 8323 N N . TYR A 1 1115 ? 139.839 109.427 172.431 1.00 34.72 1133 TYR D N 1
ATOM 8324 C CA . TYR A 1 1115 ? 140.514 108.318 171.762 1.00 32.64 1133 TYR D CA 1
ATOM 8325 C C . TYR A 1 1115 ? 141.826 108.773 171.133 1.00 33.28 1133 TYR D C 1
ATOM 8326 O O . TYR A 1 1115 ? 142.851 108.090 171.249 1.00 39.12 1133 TYR D O 1
ATOM 8335 N N . GLU A 1 1116 ? 141.816 109.936 170.476 1.00 34.52 1134 GLU D N 1
ATOM 8336 C CA . GLU A 1 1116 ? 143.037 110.451 169.861 1.00 30.86 1134 GLU D CA 1
ATOM 8337 C C . GLU A 1 1116 ? 144.094 110.775 170.911 1.00 29.44 1134 GLU D C 1
ATOM 8338 O O . GLU A 1 1116 ? 145.282 110.499 170.708 1.00 32.49 1134 GLU D O 1
ATOM 8344 N N . THR A 1 1117 ? 143.684 111.357 172.041 1.00 35.33 1135 THR D N 1
ATOM 8345 C CA . THR A 1 1117 ? 144.644 111.689 173.089 1.00 34.00 1135 THR D CA 1
ATOM 8346 C C . THR A 1 1117 ? 145.205 110.433 173.745 1.00 33.54 1135 THR D C 1
ATOM 8347 O O . THR A 1 1117 ? 146.384 110.395 174.119 1.00 38.40 1135 THR D O 1
ATOM 8351 N N . LEU A 1 1118 ? 144.380 109.393 173.893 1.00 38.18 1136 LEU D N 1
ATOM 8352 C CA . LEU A 1 1118 ? 144.872 108.138 174.450 1.00 36.46 1136 LEU D CA 1
ATOM 8353 C C . LEU A 1 1118 ? 145.814 107.441 173.479 1.00 38.03 1136 LEU D C 1
ATOM 8354 O O . LEU A 1 1118 ? 146.752 106.751 173.897 1.00 42.28 1136 LEU D O 1
ATOM 8359 N N . LEU A 1 1119 ? 145.580 107.604 172.175 1.00 36.00 1137 LEU D N 1
ATOM 8360 C CA . LEU A 1 1119 ? 146.510 107.067 171.189 1.00 34.96 1137 LEU D CA 1
ATOM 8361 C C . LEU A 1 1119 ? 147.791 107.888 171.108 1.00 37.77 1137 LEU D C 1
ATOM 8362 O O . LEU A 1 1119 ? 148.832 107.364 170.696 1.00 38.18 1137 LEU D O 1
ATOM 8367 N N . THR A 1 1120 ? 147.737 109.163 171.491 1.00 38.54 1138 THR D N 1
ATOM 8368 C CA . THR A 1 1120 ? 148.919 110.017 171.466 1.00 35.36 1138 THR D CA 1
ATOM 8369 C C . THR A 1 1120 ? 149.797 109.765 172.686 1.00 34.87 1138 THR D C 1
ATOM 8370 O O . THR A 1 1120 ? 150.933 109.300 172.555 1.00 41.60 1138 THR D O 1
ATOM 8374 N N . TYR A 1 1121 ? 149.279 110.068 173.874 1.00 34.77 1139 TYR D N 1
ATOM 8375 C CA . TYR A 1 1121 ? 150.029 109.880 175.109 1.00 37.41 1139 TYR D CA 1
ATOM 8376 C C . TYR A 1 1121 ? 149.882 108.439 175.584 1.00 40.55 1139 TYR D C 1
ATOM 8377 O O . TYR A 1 1121 ? 148.784 107.874 175.542 1.00 43.25 1139 TYR D O 1
ATOM 8386 N N . SER A 1 1122 ? 150.986 107.848 176.040 1.00 46.77 1140 SER D N 1
ATOM 8387 C CA . SER A 1 1122 ? 150.987 106.477 176.531 1.00 47.54 1140 SER D CA 1
ATOM 8388 C C . SER A 1 1122 ? 151.307 106.371 178.015 1.00 47.62 1140 SER D C 1
ATOM 8389 O O . SER A 1 1122 ? 151.212 105.273 178.575 1.00 50.77 1140 SER D O 1
ATOM 8392 N N . ASP A 1 1123 ? 151.680 107.474 178.664 1.00 46.80 1141 ASP D N 1
ATOM 8393 C CA . ASP A 1 1123 ? 152.015 107.478 180.080 1.00 46.33 1141 ASP D CA 1
ATOM 8394 C C . ASP A 1 1123 ? 150.829 107.848 180.965 1.00 47.51 1141 ASP D C 1
ATOM 8395 O O . ASP A 1 1123 ? 151.023 108.176 182.141 1.00 48.41 1141 ASP D O 1
ATOM 8400 N N . VAL A 1 1124 ? 149.611 107.799 180.430 1.00 45.28 1142 VAL D N 1
ATOM 8401 C CA . VAL A 1 1124 ? 148.418 108.146 181.194 1.00 44.68 1142 VAL D CA 1
ATOM 8402 C C . VAL A 1 1124 ? 147.824 106.885 181.806 1.00 44.28 1142 VAL D C 1
ATOM 8403 O O . VAL A 1 1124 ? 147.583 106.823 183.017 1.00 45.65 1142 VAL D O 1
ATOM 8407 N N . VAL A 1 1125 ? 147.586 105.876 180.977 1.00 49.88 1143 VAL D N 1
ATOM 8408 C CA . VAL A 1 1125 ? 146.996 104.619 181.420 1.00 50.45 1143 VAL D CA 1
ATOM 8409 C C . VAL A 1 1125 ? 148.028 103.510 181.276 1.00 53.54 1143 VAL D C 1
ATOM 8410 O O . VAL A 1 1125 ? 148.895 103.546 180.396 1.00 54.08 1143 VAL D O 1
ATOM 8414 N N . GLY A 1 1126 ? 147.936 102.512 182.153 1.00 56.76 1144 GLY D N 1
ATOM 8415 C CA . GLY A 1 1126 ? 148.856 101.391 182.131 1.00 57.11 1144 GLY D CA 1
ATOM 8416 C C . GLY A 1 1126 ? 148.714 100.511 180.906 1.00 57.57 1144 GLY D C 1
ATOM 8417 O O . GLY A 1 1126 ? 147.819 100.719 180.082 1.00 57.72 1144 GLY D O 1
ATOM 8418 N N . ALA A 1 1127 ? 149.595 99.517 180.778 1.00 58.49 1145 ALA D N 1
ATOM 8419 C CA . ALA A 1 1127 ? 149.570 98.646 179.608 1.00 58.61 1145 ALA D CA 1
ATOM 8420 C C . ALA A 1 1127 ? 148.423 97.645 179.672 1.00 58.66 1145 ALA D C 1
ATOM 8421 O O . ALA A 1 1127 ? 147.774 97.376 178.655 1.00 59.28 1145 ALA D O 1
ATOM 8423 N N . ASP A 1 1128 ? 148.158 97.086 180.851 1.00 60.47 1146 ASP D N 1
ATOM 8424 C CA . ASP A 1 1128 ? 147.106 96.091 181.021 1.00 60.66 1146 ASP D CA 1
ATOM 8425 C C . ASP A 1 1128 ? 145.727 96.709 181.220 1.00 60.79 1146 ASP D C 1
ATOM 8426 O O . ASP A 1 1128 ? 144.776 95.977 181.517 1.00 62.61 1146 ASP D O 1
ATOM 8431 N N . VAL A 1 1129 ? 145.594 98.025 181.066 1.00 55.97 1147 VAL D N 1
ATOM 8432 C CA . VAL A 1 1129 ? 144.316 98.701 181.266 1.00 55.43 1147 VAL D CA 1
ATOM 8433 C C . VAL A 1 1129 ? 143.924 99.422 179.982 1.00 54.17 1147 VAL D C 1
ATOM 8434 O O . VAL A 1 1129 ? 142.736 99.563 179.673 1.00 57.61 1147 VAL D O 1
ATOM 8438 N N . LEU A 1 1130 ? 144.925 99.873 179.221 1.00 52.16 1148 LEU D N 1
ATOM 8439 C CA . LEU A 1 1130 ? 144.650 100.639 178.009 1.00 51.80 1148 LEU D CA 1
ATOM 8440 C C . LEU A 1 1130 ? 143.959 99.792 176.947 1.00 52.87 1148 LEU D C 1
ATOM 8441 O O . LEU A 1 1130 ? 143.173 100.320 176.151 1.00 56.30 1148 LEU D O 1
ATOM 8446 N N . ASP A 1 1131 ? 144.232 98.486 176.919 1.00 53.87 1149 ASP D N 1
ATOM 8447 C CA . ASP A 1 1131 ? 143.625 97.623 175.910 1.00 52.83 1149 ASP D CA 1
ATOM 8448 C C . ASP A 1 1131 ? 142.111 97.562 176.077 1.00 52.89 1149 ASP D C 1
ATOM 8449 O O . ASP A 1 1131 ? 141.360 97.724 175.107 1.00 53.28 1149 ASP D O 1
ATOM 8454 N N . GLU A 1 1132 ? 141.645 97.327 177.306 1.00 51.92 1150 GLU D N 1
ATOM 8455 C CA . GLU A 1 1132 ? 140.208 97.278 177.553 1.00 50.76 1150 GLU D CA 1
ATOM 8456 C C . GLU A 1 1132 ? 139.560 98.634 177.302 1.00 51.41 1150 GLU D C 1
ATOM 8457 O O . GLU A 1 1132 ? 138.429 98.708 176.810 1.00 51.96 1150 GLU D O 1
ATOM 8463 N N . VAL A 1 1133 ? 140.268 99.719 177.627 1.00 51.76 1151 VAL D N 1
ATOM 8464 C CA . VAL A 1 1133 ? 139.733 101.057 177.387 1.00 49.82 1151 VAL D CA 1
ATOM 8465 C C . VAL A 1 1133 ? 139.549 101.296 175.893 1.00 48.68 1151 VAL D C 1
ATOM 8466 O O . VAL A 1 1133 ? 138.519 101.826 175.456 1.00 50.54 1151 VAL D O 1
ATOM 8470 N N . VAL A 1 1134 ? 140.537 100.902 175.087 1.00 45.77 1152 VAL D N 1
ATOM 8471 C CA . VAL A 1 1134 ? 140.428 101.069 173.641 1.00 45.21 1152 VAL D CA 1
ATOM 8472 C C . VAL A 1 1134 ? 139.318 100.187 173.081 1.00 47.69 1152 VAL D C 1
ATOM 8473 O O . VAL A 1 1134 ? 138.561 100.606 172.197 1.00 49.15 1152 VAL D O 1
ATOM 8477 N N . THR A 1 1135 ? 139.195 98.958 173.590 1.00 49.06 1153 THR D N 1
ATOM 8478 C CA . THR A 1 1135 ? 138.141 98.067 173.113 1.00 46.92 1153 THR D CA 1
ATOM 8479 C C . THR A 1 1135 ? 136.753 98.600 173.453 1.00 46.47 1153 THR D C 1
ATOM 8480 O O . THR A 1 1135 ? 135.826 98.469 172.645 1.00 48.33 1153 THR D O 1
ATOM 8484 N N . VAL A 1 1136 ? 136.591 99.206 174.629 1.00 45.40 1154 VAL D N 1
ATOM 8485 C CA . VAL A 1 1136 ? 135.289 99.736 175.019 1.00 44.31 1154 VAL D CA 1
ATOM 8486 C C . VAL A 1 1136 ? 134.969 101.012 174.250 1.00 45.06 1154 VAL D C 1
ATOM 8487 O O . VAL A 1 1136 ? 133.839 101.202 173.786 1.00 48.77 1154 VAL D O 1
ATOM 8491 N N . LEU A 1 1137 ? 135.953 101.901 174.091 1.00 42.37 1155 LEU D N 1
ATOM 8492 C CA . LEU A 1 1137 ? 135.700 103.170 173.414 1.00 41.95 1155 LEU D CA 1
ATOM 8493 C C . LEU A 1 1137 ? 135.401 102.963 171.934 1.00 41.12 1155 LEU D C 1
ATOM 8494 O O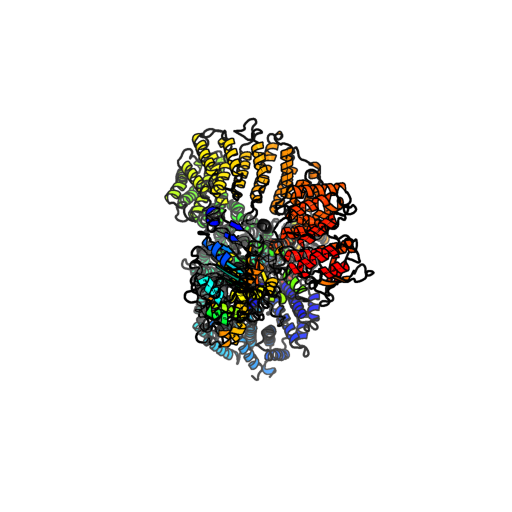 . LEU A 1 1137 ? 134.678 103.759 171.323 1.00 43.02 1155 LEU D O 1
ATOM 8499 N N . SER A 1 1138 ? 135.945 101.900 171.340 1.00 43.25 1156 SER D N 1
ATOM 8500 C CA . SER A 1 1138 ? 135.743 101.667 169.914 1.00 41.67 1156 SER D CA 1
ATOM 8501 C C . SER A 1 1138 ? 134.394 101.014 169.633 1.00 43.78 1156 SER D C 1
ATOM 8502 O O . SER A 1 1138 ? 133.750 101.326 168.625 1.00 44.69 1156 SER D O 1
ATOM 8505 N N . ASP A 1 1139 ? 133.951 100.112 170.507 1.00 45.84 1157 ASP D N 1
ATOM 8506 C CA . ASP A 1 1139 ? 132.693 99.393 170.307 1.00 43.51 1157 ASP D CA 1
ATOM 8507 C C . ASP A 1 1139 ? 131.575 100.021 171.142 1.00 43.82 1157 ASP D C 1
ATOM 8508 O O . ASP A 1 1139 ? 130.944 99.382 171.984 1.00 46.65 1157 ASP D O 1
ATOM 8513 N N . THR A 1 1140 ? 131.334 101.305 170.885 1.00 41.36 1158 THR D N 1
ATOM 8514 C CA . THR A 1 1140 ? 130.293 102.041 171.587 1.00 39.87 1158 THR D CA 1
ATOM 8515 C C . THR A 1 1140 ? 129.791 103.165 170.693 1.00 40.36 1158 THR D C 1
ATOM 8516 O O . THR A 1 1140 ? 130.575 104.005 170.245 1.00 45.50 1158 THR D O 1
ATOM 8520 N N . ALA A 1 1141 ? 128.484 103.170 170.441 1.00 39.07 1159 ALA D N 1
ATOM 8521 C CA . ALA A 1 1141 ? 127.833 104.210 169.648 1.00 39.88 1159 ALA D CA 1
ATOM 8522 C C . ALA A 1 1141 ? 127.422 105.332 170.596 1.00 39.94 1159 ALA D C 1
ATOM 8523 O O . ALA A 1 1141 ? 126.389 105.248 171.265 1.00 43.95 1159 ALA D O 1
ATOM 8525 N N . TRP A 1 1142 ? 128.239 106.385 170.652 1.00 39.96 1160 TRP D N 1
ATOM 8526 C CA . TRP A 1 1142 ? 127.975 107.497 171.556 1.00 40.01 1160 TRP D CA 1
ATOM 8527 C C . TRP A 1 1142 ? 126.851 108.402 171.068 1.00 39.58 1160 TRP D C 1
ATOM 8528 O O . TRP A 1 1142 ? 126.353 109.221 171.848 1.00 44.13 1160 TRP D O 1
ATOM 8539 N N . ASP A 1 1143 ? 126.421 108.224 169.817 1.00 41.11 1161 ASP D N 1
ATOM 8540 C CA . ASP A 1 1143 ? 125.264 109.006 169.302 1.00 39.47 1161 ASP D CA 1
ATOM 8541 C C . ASP A 1 1143 ? 124.009 108.129 169.372 1.00 40.88 1161 ASP D C 1
ATOM 8542 O O . ASP A 1 1143 ? 123.428 107.849 168.304 1.00 44.17 1161 ASP D O 1
ATOM 8547 N N . ALA A 1 1144 ? 123.608 107.714 170.579 1.00 46.86 1162 ALA D N 1
ATOM 8548 C CA . ALA A 1 1144 ? 122.444 106.806 170.727 1.00 44.34 1162 ALA D CA 1
ATOM 8549 C C . ALA A 1 1144 ? 121.709 107.087 172.043 1.00 47.02 1162 ALA D C 1
ATOM 8550 O O . ALA A 1 1144 ? 122.138 108.002 172.774 1.00 49.59 1162 ALA D O 1
ATOM 8552 N N . GLU A 1 1145 ? 120.640 106.331 172.323 1.00 50.84 1163 GLU D N 1
ATOM 8553 C CA . GLU A 1 1145 ? 119.856 106.510 173.577 1.00 49.92 1163 GLU D CA 1
ATOM 8554 C C . GLU A 1 1145 ? 120.807 106.846 174.727 1.00 49.27 1163 GLU D C 1
ATOM 8555 O O . GLU A 1 1145 ? 121.814 106.126 174.886 1.00 51.19 1163 GLU D O 1
ATOM 8561 N N . LEU A 1 1146 ? 120.492 107.882 175.511 1.00 46.64 1164 LEU D N 1
ATOM 8562 C CA . LEU A 1 1146 ? 121.436 108.310 176.577 1.00 47.72 1164 LEU D CA 1
ATOM 8563 C C . LEU A 1 1146 ? 121.536 107.193 177.621 1.00 49.31 1164 LEU D C 1
ATOM 8564 O O . LEU A 1 1146 ? 122.649 106.945 178.110 1.00 51.11 1164 LEU D O 1
ATOM 8569 N N . ALA A 1 1147 ? 120.413 106.542 177.937 1.00 53.22 1165 ALA D N 1
ATOM 8570 C CA . ALA A 1 1147 ? 120.412 105.454 178.943 1.00 53.38 1165 ALA D CA 1
ATOM 8571 C C . ALA A 1 1147 ? 121.379 104.351 178.500 1.00 53.00 1165 ALA D C 1
ATOM 8572 O O . ALA A 1 1147 ? 122.175 103.889 179.341 1.00 52.82 1165 ALA D O 1
ATOM 8574 N N . VAL A 1 1148 ? 121.361 103.996 177.214 1.00 51.85 1166 VAL D N 1
ATOM 8575 C CA . VAL A 1 1148 ? 122.323 102.981 176.691 1.00 51.63 1166 VAL D CA 1
ATOM 8576 C C . VAL A 1 1148 ? 123.747 103.537 176.808 1.00 51.98 1166 VAL D C 1
ATOM 8577 O O . VAL A 1 1148 ? 124.613 102.820 177.349 1.00 53.82 1166 VAL D O 1
ATOM 8581 N N . VAL A 1 1149 ? 123.977 104.764 176.330 1.00 47.15 1167 VAL D N 1
ATOM 8582 C CA . VAL A 1 1149 ? 125.352 105.351 176.324 1.00 44.72 1167 VAL D CA 1
ATOM 8583 C C . VAL A 1 1149 ? 125.866 105.510 177.760 1.00 44.57 1167 VAL D C 1
ATOM 8584 O O . VAL A 1 1149 ? 127.000 105.065 178.027 1.00 47.17 1167 VAL D O 1
ATOM 8588 N N . ARG A 1 1150 ? 125.070 106.116 178.645 1.00 46.83 1168 ARG D N 1
ATOM 8589 C CA . ARG A 1 1150 ? 125.523 106.382 180.040 1.00 47.43 1168 ARG D CA 1
ATOM 8590 C C . ARG A 1 1150 ? 126.151 105.117 180.633 1.00 48.81 1168 ARG D C 1
ATOM 8591 O O . ARG A 1 1150 ? 127.339 105.171 181.003 1.00 50.94 1168 ARG D O 1
ATOM 8599 N N . GLU A 1 1151 ? 125.377 104.033 180.734 1.00 51.08 1169 GLU D N 1
ATOM 8600 C CA . GLU A 1 1151 ? 125.888 102.751 181.280 1.00 50.14 1169 GLU D CA 1
ATOM 8601 C C . GLU A 1 1151 ? 127.328 102.510 180.810 1.00 50.43 1169 GLU D C 1
ATOM 8602 O O . GLU A 1 1151 ? 128.155 102.139 181.655 1.00 52.03 1169 GLU D O 1
ATOM 8608 N N . GLN A 1 1152 ? 127.616 102.737 179.525 1.00 49.15 1170 GLN D N 1
ATOM 8609 C CA . GLN A 1 1152 ? 128.994 102.538 178.979 1.00 47.11 1170 GLN D CA 1
ATOM 8610 C C . GLN A 1 1152 ? 130.011 103.544 179.578 1.00 45.95 1170 GLN D C 1
ATOM 8611 O O . GLN A 1 1152 ? 131.177 103.154 179.719 1.00 48.14 1170 GLN D O 1
ATOM 8617 N N . ARG A 1 1153 ? 129.596 104.769 179.891 1.00 43.11 1171 ARG D N 1
ATOM 8618 C CA . ARG A 1 1153 ? 130.528 105.811 180.398 1.00 43.81 1171 ARG D CA 1
ATOM 8619 C C . ARG A 1 1153 ? 130.857 105.513 181.854 1.00 45.10 1171 ARG D C 1
ATOM 8620 O O . ARG A 1 1153 ? 132.018 105.687 182.243 1.00 47.70 1171 ARG D O 1
ATOM 8628 N N . ASN A 1 1154 ? 129.857 105.098 182.626 1.00 47.39 1172 ASN D N 1
ATOM 8629 C CA . ASN A 1 1154 ? 130.130 104.672 184.023 1.00 45.53 1172 ASN D CA 1
ATOM 8630 C C . ASN A 1 1154 ? 131.184 103.566 183.967 1.00 46.88 1172 ASN D C 1
ATOM 8631 O O . ASN A 1 1154 ? 132.066 103.543 184.848 1.00 48.85 1172 ASN D O 1
ATOM 8636 N N . ARG A 1 1155 ? 131.095 102.686 182.966 1.00 48.03 1173 ARG D N 1
ATOM 8637 C CA . ARG A 1 1155 ? 132.063 101.565 182.834 1.00 47.21 1173 ARG D CA 1
ATOM 8638 C C . ARG A 1 1155 ? 133.480 102.127 182.685 1.00 49.30 1173 ARG D C 1
ATOM 8639 O O . ARG A 1 1155 ? 134.369 101.692 183.444 1.00 50.57 1173 ARG D O 1
ATOM 8647 N N . LEU A 1 1156 ? 133.676 103.060 181.749 1.00 49.28 1174 LEU D N 1
ATOM 8648 C CA . LEU A 1 1156 ? 135.034 103.612 181.489 1.00 45.46 1174 LEU D CA 1
ATOM 8649 C C . LEU A 1 1156 ? 135.585 104.240 182.773 1.00 46.50 1174 LEU D C 1
ATOM 8650 O O . LEU A 1 1156 ? 136.767 103.997 183.086 1.00 50.31 1174 LEU D O 1
ATOM 8655 N N . CYS A 1 1157 ? 134.760 105.014 183.483 1.00 46.12 1175 CYS D N 1
ATOM 8656 C CA . CYS A 1 1157 ? 135.197 105.642 184.758 1.00 47.61 1175 CYS D CA 1
ATOM 8657 C C . CYS A 1 1157 ? 135.743 104.557 185.690 1.00 49.42 1175 CYS D C 1
ATOM 8658 O O . CYS A 1 1157 ? 136.860 104.738 186.214 1.00 51.78 1175 CYS D O 1
ATOM 8661 N N . ASP A 1 1158 ? 134.984 103.474 185.879 1.00 50.88 1176 ASP D N 1
ATOM 8662 C CA . ASP A 1 1158 ? 135.417 102.384 186.748 1.00 51.90 1176 ASP D CA 1
ATOM 8663 C C . ASP A 1 1158 ? 136.676 101.719 186.204 1.00 52.31 1176 ASP D C 1
ATOM 8664 O O . ASP A 1 1158 ? 137.434 101.085 186.947 1.00 54.85 1176 ASP D O 1
ATOM 8669 N N . LEU A 1 1159 ? 136.915 101.854 184.897 1.00 49.10 1177 LEU D N 1
ATOM 8670 C CA . LEU A 1 1159 ? 138.105 101.263 184.297 1.00 51.17 1177 LEU D CA 1
ATOM 8671 C C . LEU A 1 1159 ? 139.317 102.180 184.386 1.00 51.55 1177 LEU D C 1
ATOM 8672 O O . LEU A 1 1159 ? 140.446 101.719 184.187 1.00 51.10 1177 LEU D O 1
ATOM 8677 N N . LEU A 1 1160 ? 139.114 103.464 184.680 1.00 50.18 1178 LEU D N 1
ATOM 8678 C CA . LEU A 1 1160 ? 140.201 104.433 184.744 1.00 49.01 1178 LEU D CA 1
ATOM 8679 C C . LEU A 1 1160 ? 140.408 104.998 186.144 1.00 49.85 1178 LEU D C 1
ATOM 8680 O O . LEU A 1 1160 ? 141.213 105.919 186.316 1.00 52.60 1178 LEU D O 1
ATOM 8685 N N . GLY A 1 1161 ? 139.705 104.474 187.145 1.00 48.92 1179 GLY D N 1
ATOM 8686 C CA . GLY A 1 1161 ? 139.848 104.964 188.502 1.00 49.28 1179 GLY D CA 1
ATOM 8687 C C . GLY A 1 1161 ? 139.275 106.352 188.695 1.00 49.38 1179 GLY D C 1
ATOM 8688 O O . GLY A 1 1161 ? 139.962 107.256 189.181 1.00 51.79 1179 GLY D O 1
ATOM 8689 N N . VAL A 1 1162 ? 138.014 106.532 188.317 1.00 48.97 1180 VAL D N 1
ATOM 8690 C CA . VAL A 1 1162 ? 137.339 107.824 188.422 1.00 47.24 1180 VAL D CA 1
ATOM 8691 C C . VAL A 1 1162 ? 136.019 107.623 189.157 1.00 48.45 1180 VAL D C 1
ATOM 8692 O O . VAL A 1 1162 ? 135.254 106.710 188.815 1.00 52.82 1180 VAL D O 1
ATOM 8696 N N . PRO A 1 1163 ? 135.693 108.449 190.180 1.00 49.90 1181 PRO D N 1
ATOM 8697 C CA . PRO A 1 1163 ? 134.411 108.336 190.883 1.00 49.41 1181 PRO D CA 1
ATOM 8698 C C . PRO A 1 1163 ? 133.235 108.574 189.926 1.00 50.64 1181 PRO D C 1
ATOM 8699 O O . PRO A 1 1163 ? 133.342 109.445 189.081 1.00 52.68 1181 PRO D O 1
ATOM 8703 N N . ARG A 1 1164 ? 132.156 107.799 190.073 1.00 47.64 1182 ARG D N 1
ATOM 8704 C CA . ARG A 1 1164 ? 130.969 107.952 189.189 1.00 47.87 1182 ARG D CA 1
ATOM 8705 C C . ARG A 1 1164 ? 130.221 109.236 189.559 1.00 48.54 1182 ARG D C 1
ATOM 8706 O O . ARG A 1 1164 ? 129.635 109.278 190.658 1.00 46.97 1182 ARG D O 1
ATOM 8714 N N . PRO A 1 1165 ? 130.207 110.279 188.699 1.00 30.00 1183 PRO D N 1
ATOM 8715 C CA . PRO A 1 1165 ? 129.437 111.493 188.977 1.00 30.00 1183 PRO D CA 1
ATOM 8716 C C . PRO A 1 1165 ? 127.942 111.223 188.758 1.00 30.00 1183 PRO D C 1
ATOM 8717 O O . PRO A 1 1165 ? 127.600 110.661 187.733 1.00 30.00 1183 PRO D O 1
ATOM 8721 N N . GLN A 1 1166 ? 127.095 111.615 189.716 1.00 30.00 1184 GLN D N 1
ATOM 8722 C CA . GLN A 1 1166 ? 125.642 111.319 189.603 1.00 30.00 1184 GLN D CA 1
ATOM 8723 C C . GLN A 1 1166 ? 124.838 112.603 189.831 1.00 30.00 1184 GLN D C 1
ATOM 8724 O O . GLN A 1 1166 ? 125.411 113.569 190.373 1.00 30.00 1184 GLN D O 1
ATOM 8730 N N . LEU A 1 1167 ? 123.564 112.605 189.430 1.00 30.00 1185 LEU D N 1
ATOM 8731 C CA . LEU A 1 1167 ? 122.696 113.800 189.605 1.00 30.00 1185 LEU D CA 1
ATOM 8732 C C . LEU A 1 1167 ? 121.391 113.382 190.291 1.00 30.00 1185 LEU D C 1
ATOM 8733 O O . LEU A 1 1167 ? 121.094 112.171 190.306 1.00 30.00 1185 LEU D O 1
ATOM 8738 N N . VAL A 1 1168 ? 120.650 114.349 190.842 1.00 30.00 1186 VAL D N 1
ATOM 8739 C CA . VAL A 1 1168 ? 119.358 114.047 191.528 1.00 30.00 1186 VAL D CA 1
ATOM 8740 C C . VAL A 1 1168 ? 118.506 113.161 190.612 1.00 30.00 1186 VAL D C 1
ATOM 8741 O O . VAL A 1 1168 ? 118.479 113.453 189.400 1.00 30.00 1186 VAL D O 1
ATOM 8745 N N . LEU B 2 1 ? 82.456 116.924 219.360 1.00 88.90 129 LEU E N 1
ATOM 8746 C CA . LEU B 2 1 ? 83.060 115.792 218.667 1.00 88.90 129 LEU E CA 1
ATOM 8747 C C . LEU B 2 1 ? 82.274 115.434 217.410 1.00 88.90 129 LEU E C 1
ATOM 8748 O O . LEU B 2 1 ? 81.156 114.924 217.491 1.00 88.90 129 LEU E O 1
ATOM 8753 N N . GLN B 2 2 ? 82.866 115.704 216.250 1.00 89.41 130 GLN E N 1
ATOM 8754 C CA . GLN B 2 2 ? 82.249 115.412 214.961 1.00 89.41 130 GLN E CA 1
ATOM 8755 C C . GLN B 2 2 ? 82.751 114.124 214.331 1.00 89.41 130 GLN E C 1
ATOM 8756 O O . GLN B 2 2 ? 81.956 113.372 213.762 1.00 89.41 130 GLN E O 1
ATOM 8762 N N . GLU B 2 3 ? 84.050 113.848 214.415 1.00 87.74 131 GLU E N 1
ATOM 8763 C CA . GLU B 2 3 ? 84.644 112.637 213.859 1.00 87.74 131 GLU E CA 1
ATOM 8764 C C . GLU B 2 3 ? 85.030 111.720 215.014 1.00 87.74 131 GLU E C 1
ATOM 8765 O O . GLU B 2 3 ? 85.943 112.034 215.785 1.00 87.74 131 GLU E O 1
ATOM 8771 N N . VAL B 2 4 ? 84.336 110.592 215.129 1.00 71.85 132 VAL E N 1
ATOM 8772 C CA . VAL B 2 4 ? 84.570 109.616 216.189 1.00 71.85 132 VAL E CA 1
ATOM 8773 C C . VAL B 2 4 ? 85.141 108.358 215.553 1.00 71.85 132 VAL E C 1
ATOM 8774 O O . VAL B 2 4 ? 84.537 107.785 214.637 1.00 71.85 132 VAL E O 1
ATOM 8778 N N . SER B 2 5 ? 86.304 107.927 216.037 1.00 64.92 133 SER E N 1
ATOM 8779 C CA . SER B 2 5 ? 86.977 106.732 215.544 1.00 64.92 133 SER E CA 1
ATOM 8780 C C . SER B 2 5 ? 87.181 105.772 216.707 1.00 64.92 133 SER E C 1
ATOM 8781 O O . SER B 2 5 ? 87.998 106.035 217.595 1.00 64.92 133 SER E O 1
ATOM 8784 N N . LEU B 2 6 ? 86.440 104.665 216.699 1.00 63.16 134 LEU E N 1
ATOM 8785 C CA . LEU B 2 6 ? 86.511 103.656 217.753 1.00 63.16 134 LEU E CA 1
ATOM 8786 C C . LEU B 2 6 ? 86.871 102.301 217.141 1.00 63.16 134 LEU E C 1
ATOM 8787 O O . LEU B 2 6 ? 86.179 101.300 217.322 1.00 63.16 134 LEU E O 1
ATOM 8792 N N . ARG B 2 7 ? 87.978 102.275 216.402 1.00 62.66 135 ARG E N 1
ATOM 8793 C CA . ARG B 2 7 ? 88.445 101.046 215.777 1.00 62.66 135 ARG E CA 1
ATOM 8794 C C . ARG B 2 7 ? 89.205 100.201 216.792 1.00 62.66 135 ARG E C 1
ATOM 8795 O O . ARG B 2 7 ? 90.126 100.691 217.454 1.00 62.66 135 ARG E O 1
ATOM 8803 N N . ASN B 2 8 ? 88.813 98.930 216.910 1.00 61.17 136 ASN E N 1
ATOM 8804 C CA . ASN B 2 8 ? 89.428 97.988 217.848 1.00 61.17 136 ASN E CA 1
ATOM 8805 C C . ASN B 2 8 ? 89.357 98.514 219.281 1.00 61.17 136 ASN E C 1
ATOM 8806 O O . ASN B 2 8 ? 90.365 98.612 219.986 1.00 61.17 136 ASN E O 1
ATOM 8811 N N . CYS B 2 9 ? 88.144 98.856 219.712 1.00 64.83 137 CYS E N 1
ATOM 8812 C CA . CYS B 2 9 ? 87.908 99.381 221.049 1.00 64.83 137 CYS E CA 1
ATOM 8813 C C . CYS B 2 9 ? 86.976 98.506 221.876 1.00 64.83 137 CYS E C 1
ATOM 8814 O O . CYS B 2 9 ? 86.558 98.928 222.960 1.00 64.83 137 CYS E O 1
ATOM 8817 N N . ALA B 2 10 ? 86.642 97.307 221.393 1.00 55.51 138 ALA E N 1
ATOM 8818 C CA . ALA B 2 10 ? 85.772 96.371 222.099 1.00 55.51 138 ALA E CA 1
ATOM 8819 C C . ALA B 2 10 ? 84.429 97.002 222.444 1.00 55.51 138 ALA E C 1
ATOM 8820 O O . ALA B 2 10 ? 84.186 97.366 223.600 1.00 55.51 138 ALA E O 1
ATOM 8822 N N . VAL B 2 11 ? 83.554 97.136 221.452 1.00 57.11 139 VAL E N 1
ATOM 8823 C CA . VAL B 2 11 ? 82.220 97.701 221.635 1.00 57.11 139 VAL E CA 1
ATOM 8824 C C . VAL B 2 11 ? 81.224 96.601 221.294 1.00 57.11 139 VAL E C 1
ATOM 8825 O O . VAL B 2 11 ? 81.163 96.138 220.148 1.00 57.11 139 VAL E O 1
ATOM 8829 N N . SER B 2 12 ? 80.439 96.178 222.283 1.00 56.93 140 SER E N 1
ATOM 8830 C CA . SER B 2 12 ? 79.457 95.119 222.091 1.00 56.93 140 SER E CA 1
ATOM 8831 C C . SER B 2 12 ? 78.021 95.587 222.269 1.00 56.93 140 SER E C 1
ATOM 8832 O O . SER B 2 12 ? 77.151 95.188 221.488 1.00 56.93 140 SER E O 1
ATOM 8835 N N . CYS B 2 13 ? 77.751 96.418 223.269 1.00 61.63 141 CYS E N 1
ATOM 8836 C CA . CYS B 2 13 ? 76.414 96.923 223.541 1.00 61.63 141 CYS E CA 1
ATOM 8837 C C . CYS B 2 13 ? 76.254 98.325 222.965 1.00 61.63 141 CYS E C 1
ATOM 8838 O O . CYS B 2 13 ? 77.190 98.915 222.420 1.00 61.63 141 CYS E O 1
ATOM 8841 N N . ALA B 2 14 ? 75.039 98.855 223.095 1.00 62.89 142 ALA E N 1
ATOM 8842 C CA . ALA B 2 14 ? 74.707 100.187 222.604 1.00 62.89 142 ALA E CA 1
ATOM 8843 C C . ALA B 2 14 ? 74.679 101.237 223.706 1.00 62.89 142 ALA E C 1
ATOM 8844 O O . ALA B 2 14 ? 75.002 102.402 223.452 1.00 62.89 142 ALA E O 1
ATOM 8846 N N . GLY B 2 15 ? 74.298 100.854 224.926 1.00 61.71 143 GLY E N 1
ATOM 8847 C CA . GLY B 2 15 ? 74.241 101.771 226.044 1.00 61.71 143 GLY E CA 1
ATOM 8848 C C . GLY B 2 15 ? 72.808 102.066 226.453 1.00 61.71 143 GLY E C 1
ATOM 8849 O O . GLY B 2 15 ? 71.928 101.201 226.367 1.00 61.71 143 GLY E O 1
ATOM 8850 N N . GLU B 2 16 ? 72.586 103.298 226.900 1.00 61.78 144 GLU E N 1
ATOM 8851 C CA . GLU B 2 16 ? 71.270 103.738 227.334 1.00 61.78 144 GLU E CA 1
ATOM 8852 C C . GLU B 2 16 ? 70.478 104.297 226.159 1.00 61.78 144 GLU E C 1
ATOM 8853 O O . GLU B 2 16 ? 71.043 104.756 225.163 1.00 61.78 144 GLU E O 1
ATOM 8859 N N . LYS B 2 17 ? 69.153 104.253 226.287 1.00 64.73 145 LYS E N 1
ATOM 8860 C CA . LYS B 2 17 ? 68.251 104.760 225.254 1.00 64.73 145 LYS E CA 1
ATOM 8861 C C . LYS B 2 17 ? 68.163 106.274 225.397 1.00 64.73 145 LYS E C 1
ATOM 8862 O O . LYS B 2 17 ? 67.341 106.807 226.143 1.00 64.73 145 LYS E O 1
ATOM 8868 N N . GLY B 2 18 ? 69.026 106.976 224.669 1.00 63.80 146 GLY E N 1
ATOM 8869 C CA . GLY B 2 18 ? 69.079 108.427 224.701 1.00 63.80 146 GLY E CA 1
ATOM 8870 C C . GLY B 2 18 ? 70.350 109.002 225.287 1.00 63.80 146 GLY E C 1
ATOM 8871 O O . GLY B 2 18 ? 70.515 110.231 225.278 1.00 63.80 146 GLY E O 1
ATOM 8872 N N . GLY B 2 19 ? 71.261 108.173 225.800 1.00 61.72 147 GLY E N 1
ATOM 8873 C CA . GLY B 2 19 ? 72.492 108.703 226.362 1.00 61.72 147 GLY E CA 1
ATOM 8874 C C . GLY B 2 19 ? 73.461 109.185 225.299 1.00 61.72 147 GLY E C 1
ATOM 8875 O O . GLY B 2 19 ? 74.163 110.182 225.493 1.00 61.72 147 GLY E O 1
ATOM 8876 N N . VAL B 2 20 ? 73.516 108.486 224.164 1.00 63.20 148 VAL E N 1
ATOM 8877 C CA . VAL B 2 20 ? 74.407 108.896 223.084 1.00 63.20 148 VAL E CA 1
ATOM 8878 C C . VAL B 2 20 ? 73.910 110.186 222.444 1.00 63.20 148 VAL E C 1
ATOM 8879 O O . VAL B 2 20 ? 74.706 111.044 222.043 1.00 63.20 148 VAL E O 1
ATOM 8883 N N . ALA B 2 21 ? 72.589 110.349 222.341 1.00 66.97 149 ALA E N 1
ATOM 8884 C CA . ALA B 2 21 ? 72.028 111.570 221.778 1.00 66.97 149 ALA E CA 1
ATOM 8885 C C . ALA B 2 21 ? 72.172 112.761 222.716 1.00 66.97 149 ALA E C 1
ATOM 8886 O O . ALA B 2 21 ? 72.083 113.906 222.262 1.00 66.97 149 ALA E O 1
ATOM 8888 N N . GLU B 2 22 ? 72.389 112.519 224.008 1.00 65.95 150 GLU E N 1
ATOM 8889 C CA . GLU B 2 22 ? 72.547 113.591 224.982 1.00 65.95 150 GLU E CA 1
ATOM 8890 C C . GLU B 2 22 ? 74.000 113.947 225.255 1.00 65.95 150 GLU E C 1
ATOM 8891 O O . GLU B 2 22 ? 74.300 115.116 225.516 1.00 65.95 150 GLU E O 1
ATOM 8897 N N . ALA B 2 23 ? 74.909 112.971 225.199 1.00 69.22 151 ALA E N 1
ATOM 8898 C CA . ALA B 2 23 ? 76.318 113.251 225.450 1.00 69.22 151 ALA E CA 1
ATOM 8899 C C . ALA B 2 23 ? 76.957 113.981 224.274 1.00 69.22 151 ALA E C 1
ATOM 8900 O O . ALA B 2 23 ? 77.572 115.038 224.450 1.00 69.22 151 ALA E O 1
ATOM 8902 N N . CYS B 2 24 ? 76.823 113.430 223.067 1.00 71.16 152 CYS E N 1
ATOM 8903 C CA . CYS B 2 24 ? 77.380 114.017 221.851 1.00 71.16 152 CYS E CA 1
ATOM 8904 C C . CYS B 2 24 ? 76.307 114.026 220.766 1.00 71.16 152 CYS E C 1
ATOM 8905 O O . CYS B 2 24 ? 76.226 113.101 219.947 1.00 71.16 152 CYS E O 1
ATOM 8908 N N . PRO B 2 25 ? 75.461 115.060 220.736 1.00 73.50 153 PRO E N 1
ATOM 8909 C CA . PRO B 2 25 ? 74.412 115.114 219.706 1.00 73.50 153 PRO E CA 1
ATOM 8910 C C . PRO B 2 25 ? 74.928 115.499 218.331 1.00 73.50 153 PRO E C 1
ATOM 8911 O O . PRO B 2 25 ? 74.233 115.248 217.338 1.00 73.50 153 PRO E O 1
ATOM 8915 N N . ASN B 2 26 ? 76.115 116.098 218.237 1.00 78.89 154 ASN E N 1
ATOM 8916 C CA . ASN B 2 26 ? 76.651 116.528 216.952 1.00 78.89 154 ASN E CA 1
ATOM 8917 C C . ASN B 2 26 ? 77.660 115.521 216.414 1.00 78.89 154 ASN E C 1
ATOM 8918 O O . ASN B 2 26 ? 78.795 115.883 216.090 1.00 78.89 154 ASN E O 1
ATOM 8923 N N . ILE B 2 27 ? 77.255 114.259 216.313 1.00 75.79 155 ILE E N 1
ATOM 8924 C CA . ILE B 2 27 ? 78.102 113.194 215.792 1.00 75.79 155 ILE E CA 1
ATOM 8925 C C . ILE B 2 27 ? 77.808 113.057 214.304 1.00 75.79 155 ILE E C 1
ATOM 8926 O O . ILE B 2 27 ? 76.653 112.875 213.903 1.00 75.79 155 ILE E O 1
ATOM 8931 N N . ARG B 2 28 ? 78.854 113.144 213.479 1.00 76.37 156 ARG E N 1
ATOM 8932 C CA . ARG B 2 28 ? 78.709 113.043 212.034 1.00 76.37 156 ARG E CA 1
ATOM 8933 C C . ARG B 2 28 ? 79.450 111.864 211.421 1.00 76.37 156 ARG E C 1
ATOM 8934 O O . ARG B 2 28 ? 79.058 111.408 210.343 1.00 76.37 156 ARG E O 1
ATOM 8942 N N . LYS B 2 29 ? 80.500 111.364 212.070 1.00 76.38 157 LYS E N 1
ATOM 8943 C CA . LYS B 2 29 ? 81.259 110.230 211.562 1.00 76.38 157 LYS E CA 1
ATOM 8944 C C . LYS B 2 29 ? 81.464 109.221 212.680 1.00 76.38 157 LYS E C 1
ATOM 8945 O O . LYS B 2 29 ? 81.838 109.595 213.796 1.00 76.38 157 LYS E O 1
ATOM 8951 N N . VAL B 2 30 ? 81.218 107.948 212.378 1.00 67.48 158 VAL E N 1
ATOM 8952 C CA . VAL B 2 30 ? 81.376 106.857 213.331 1.00 67.48 158 VAL E CA 1
ATOM 8953 C C . VAL B 2 30 ? 82.212 105.766 212.680 1.00 67.48 158 VAL E C 1
ATOM 8954 O O . VAL B 2 30 ? 81.907 105.315 211.571 1.00 67.48 158 VAL E O 1
ATOM 8958 N N . ASP B 2 31 ? 83.267 105.343 213.369 1.00 64.17 159 ASP E N 1
ATOM 8959 C CA . ASP B 2 31 ? 84.168 104.300 212.884 1.00 64.17 159 ASP E CA 1
ATOM 8960 C C . ASP B 2 31 ? 84.162 103.146 213.885 1.00 64.17 159 ASP E C 1
ATOM 8961 O O . ASP B 2 31 ? 85.157 102.890 214.568 1.00 64.17 159 ASP E O 1
ATOM 8966 N N . LEU B 2 32 ? 83.031 102.453 213.970 1.00 63.72 160 LEU E N 1
ATOM 8967 C CA . LEU B 2 32 ? 82.892 101.282 214.836 1.00 63.72 160 LEU E CA 1
ATOM 8968 C C . LEU B 2 32 ? 83.250 99.997 214.094 1.00 63.72 160 LEU E C 1
ATOM 8969 O O . LEU B 2 32 ? 82.426 99.099 213.923 1.00 63.72 160 LEU E O 1
ATOM 8974 N N . SER B 2 33 ? 84.499 99.904 213.645 1.00 59.77 161 SER E N 1
ATOM 8975 C CA . SER B 2 33 ? 84.966 98.748 212.894 1.00 59.77 161 SER E CA 1
ATOM 8976 C C . SER B 2 33 ? 85.848 97.866 213.767 1.00 59.77 161 SER E C 1
ATOM 8977 O O . SER B 2 33 ? 86.584 98.360 214.627 1.00 59.77 161 SER E O 1
ATOM 8980 N N . LYS B 2 34 ? 85.766 96.554 213.535 1.00 57.80 162 LYS E N 1
ATOM 8981 C CA . LYS B 2 34 ? 86.546 95.556 214.268 1.00 57.80 162 LYS E CA 1
ATOM 8982 C C . LYS B 2 34 ? 86.303 95.669 215.775 1.00 57.80 162 LYS E C 1
ATOM 8983 O O . LYS B 2 34 ? 87.223 95.853 216.574 1.00 57.80 162 LYS E O 1
ATOM 8989 N N . ASN B 2 35 ? 85.035 95.552 216.149 1.00 57.21 163 ASN E N 1
ATOM 8990 C CA . ASN B 2 35 ? 84.605 95.649 217.537 1.00 57.21 163 ASN E CA 1
ATOM 8991 C C . ASN B 2 35 ? 83.987 94.321 217.974 1.00 57.21 163 ASN E C 1
ATOM 8992 O O . ASN B 2 35 ? 84.049 93.315 217.261 1.00 57.21 163 ASN E O 1
ATOM 8997 N N . LEU B 2 36 ? 83.384 94.327 219.163 1.00 52.70 164 LEU E N 1
ATOM 8998 C CA . LEU B 2 36 ? 82.745 93.147 219.726 1.00 52.70 164 LEU E CA 1
ATOM 8999 C C . LEU B 2 36 ? 81.264 93.057 219.376 1.00 52.70 164 LEU E C 1
ATOM 9000 O O . LEU B 2 36 ? 80.501 92.412 220.105 1.00 52.70 164 LEU E O 1
ATOM 9005 N N . LEU B 2 37 ? 80.842 93.687 218.282 1.00 47.06 165 LEU E N 1
ATOM 9006 C CA . LEU B 2 37 ? 79.442 93.646 217.878 1.00 47.06 165 LEU E CA 1
ATOM 9007 C C . LEU B 2 37 ? 79.113 92.277 217.294 1.00 47.06 165 LEU E C 1
ATOM 9008 O O . LEU B 2 37 ? 79.695 91.867 216.284 1.00 47.06 165 LEU E O 1
ATOM 9013 N N . SER B 2 38 ? 78.179 91.569 217.931 1.00 43.20 166 SER E N 1
ATOM 9014 C CA . SER B 2 38 ? 77.775 90.236 217.500 1.00 43.20 166 SER E CA 1
ATOM 9015 C C . SER B 2 38 ? 76.337 90.202 216.994 1.00 43.20 166 SER E C 1
ATOM 9016 O O . SER B 2 38 ? 75.773 89.118 216.811 1.00 43.20 166 SER E O 1
ATOM 9019 N N . SER B 2 39 ? 75.733 91.364 216.764 1.00 44.39 167 SER E N 1
ATOM 9020 C CA . SER B 2 39 ? 74.359 91.432 216.285 1.00 44.39 167 SER E CA 1
ATOM 9021 C C . SER B 2 39 ? 74.170 92.743 215.538 1.00 44.39 167 SER E C 1
ATOM 9022 O O . SER B 2 39 ? 74.961 93.680 215.681 1.00 44.39 167 SER E O 1
ATOM 9025 N N . TRP B 2 40 ? 73.107 92.794 214.736 1.00 44.08 168 TRP E N 1
ATOM 9026 C CA . TRP B 2 40 ? 72.788 93.982 213.957 1.00 44.08 168 TRP E CA 1
ATOM 9027 C C . TRP B 2 40 ? 71.834 94.926 214.674 1.00 44.08 168 TRP E C 1
ATOM 9028 O O . TRP B 2 40 ? 71.754 96.103 214.304 1.00 44.08 168 TRP E O 1
ATOM 9039 N N . ASP B 2 41 ? 71.118 94.444 215.693 1.00 45.98 169 ASP E N 1
ATOM 9040 C CA . ASP B 2 41 ? 70.184 95.306 216.412 1.00 45.98 169 ASP E CA 1
ATOM 9041 C C . ASP B 2 41 ? 70.919 96.394 217.185 1.00 45.98 169 ASP E C 1
ATOM 9042 O O . ASP B 2 41 ? 70.406 97.508 217.342 1.00 45.98 169 ASP E O 1
ATOM 9047 N N . GLU B 2 42 ? 72.125 96.092 217.673 1.00 45.21 170 GLU E N 1
ATOM 9048 C CA . GLU B 2 42 ? 72.896 97.093 218.402 1.00 45.21 170 GLU E CA 1
ATOM 9049 C C . GLU B 2 42 ? 73.314 98.238 217.489 1.00 45.21 170 GLU E C 1
ATOM 9050 O O . GLU B 2 42 ? 73.203 99.413 217.862 1.00 45.21 170 GLU E O 1
ATOM 9056 N N . VAL B 2 43 ? 73.795 97.917 216.285 1.00 47.08 171 VAL E N 1
ATOM 9057 C CA . VAL B 2 43 ? 74.179 98.957 215.336 1.00 47.08 171 VAL E CA 1
ATOM 9058 C C . VAL B 2 43 ? 72.958 99.758 214.904 1.00 47.08 171 VAL E C 1
ATOM 9059 O O . VAL B 2 43 ? 73.033 100.978 214.710 1.00 47.08 171 VAL E O 1
ATOM 9063 N N . ILE B 2 44 ? 71.812 99.088 214.757 1.00 45.56 172 ILE E N 1
ATOM 9064 C CA . ILE B 2 44 ? 70.581 99.784 214.393 1.00 45.56 172 ILE E CA 1
ATOM 9065 C C . ILE B 2 44 ? 70.184 100.770 215.484 1.00 45.56 172 ILE E C 1
ATOM 9066 O O . ILE B 2 44 ? 69.810 101.914 215.201 1.00 45.56 172 ILE E O 1
ATOM 9071 N N . HIS B 2 45 ? 70.270 100.348 216.747 1.00 53.67 173 HIS E N 1
ATOM 9072 C CA . HIS B 2 45 ? 69.939 101.246 217.849 1.00 53.67 173 HIS E CA 1
ATOM 9073 C C . HIS B 2 45 ? 70.920 102.410 217.928 1.00 53.67 173 HIS E C 1
ATOM 9074 O O . HIS B 2 45 ? 70.517 103.551 218.185 1.00 53.67 173 HIS E O 1
ATOM 9081 N N . ILE B 2 46 ? 72.210 102.143 217.708 1.00 50.16 174 ILE E N 1
ATOM 9082 C CA . ILE B 2 46 ? 73.206 103.210 217.746 1.00 50.16 174 ILE E CA 1
ATOM 9083 C C . ILE B 2 46 ? 72.946 104.226 216.640 1.00 50.16 174 ILE E C 1
ATOM 9084 O O . ILE B 2 46 ? 73.038 105.440 216.858 1.00 50.16 174 ILE E O 1
ATOM 9089 N N . ALA B 2 47 ? 72.606 103.751 215.439 1.00 48.04 175 ALA E N 1
ATOM 9090 C CA . ALA B 2 47 ? 72.311 104.665 214.341 1.00 48.04 175 ALA E CA 1
ATOM 9091 C C . ALA B 2 47 ? 71.009 105.421 214.570 1.00 48.04 175 ALA E C 1
ATOM 9092 O O . ALA B 2 47 ? 70.884 106.577 214.149 1.00 48.04 175 ALA E O 1
ATOM 9094 N N . ASP B 2 48 ? 70.033 104.794 215.232 1.00 45.01 176 ASP E N 1
ATOM 9095 C CA . ASP B 2 48 ? 68.780 105.482 215.520 1.00 45.01 176 ASP E CA 1
ATOM 9096 C C . ASP B 2 48 ? 68.961 106.545 216.594 1.00 45.01 176 ASP E C 1
ATOM 9097 O O . ASP B 2 48 ? 68.282 107.577 216.566 1.00 45.01 176 ASP E O 1
ATOM 9102 N N . GLN B 2 49 ? 69.868 106.314 217.546 1.00 55.40 177 GLN E N 1
ATOM 9103 C CA . GLN B 2 49 ? 70.144 107.310 218.574 1.00 55.40 177 GLN E CA 1
ATOM 9104 C C . GLN B 2 49 ? 70.850 108.541 218.022 1.00 55.40 177 GLN E C 1
ATOM 9105 O O . GLN B 2 49 ? 70.822 109.595 218.667 1.00 55.40 177 GLN E O 1
ATOM 9111 N N . LEU B 2 50 ? 71.476 108.435 216.853 1.00 56.31 178 LEU E N 1
ATOM 9112 C CA . LEU B 2 50 ? 72.140 109.566 216.219 1.00 56.31 178 LEU E CA 1
ATOM 9113 C C . LEU B 2 50 ? 71.201 110.188 215.192 1.00 56.31 178 LEU E C 1
ATOM 9114 O O . LEU B 2 50 ? 70.441 109.476 214.526 1.00 56.31 178 LEU E O 1
ATOM 9119 N N . ARG B 2 51 ? 71.253 111.514 215.067 1.00 65.72 179 ARG E N 1
ATOM 9120 C CA . ARG B 2 51 ? 70.406 112.232 214.125 1.00 65.72 179 ARG E CA 1
ATOM 9121 C C . ARG B 2 51 ? 71.179 112.850 212.969 1.00 65.72 179 ARG E C 1
ATOM 9122 O O . ARG B 2 51 ? 70.589 113.091 211.910 1.00 65.72 179 ARG E O 1
ATOM 9130 N N . HIS B 2 52 ? 72.475 113.111 213.143 1.00 70.49 180 HIS E N 1
ATOM 9131 C CA . HIS B 2 52 ? 73.310 113.697 212.102 1.00 70.49 180 HIS E CA 1
ATOM 9132 C C . HIS B 2 52 ? 74.367 112.710 211.615 1.00 70.49 180 HIS E C 1
ATOM 9133 O O . HIS B 2 52 ? 75.466 113.108 211.224 1.00 70.49 180 HIS E O 1
ATOM 9140 N N . LEU B 2 53 ? 74.044 111.417 211.636 1.00 66.72 181 LEU E N 1
ATOM 9141 C CA . LEU B 2 53 ? 74.979 110.386 211.204 1.00 66.72 181 LEU E CA 1
ATOM 9142 C C . LEU B 2 53 ? 75.180 110.426 209.694 1.00 66.72 181 LEU E C 1
ATOM 9143 O O . LEU B 2 53 ? 74.344 109.923 208.937 1.00 66.72 181 LEU E O 1
ATOM 9148 N N . GLU B 2 54 ? 76.287 111.019 209.248 1.00 64.50 182 GLU E N 1
ATOM 9149 C CA . GLU B 2 54 ? 76.580 111.107 207.823 1.00 64.50 182 GLU E CA 1
ATOM 9150 C C . GLU B 2 54 ? 77.427 109.946 207.322 1.00 64.50 182 GLU E C 1
ATOM 9151 O O . GLU B 2 54 ? 77.185 109.445 206.218 1.00 64.50 182 GLU E O 1
ATOM 9157 N N . VAL B 2 55 ? 78.412 109.508 208.104 1.00 69.32 183 VAL E N 1
ATOM 9158 C CA . VAL B 2 55 ? 79.290 108.405 207.733 1.00 69.32 183 VAL E CA 1
ATOM 9159 C C . VAL B 2 55 ? 79.228 107.353 208.831 1.00 69.32 183 VAL E C 1
ATOM 9160 O O . VAL B 2 55 ? 79.451 107.664 210.007 1.00 69.32 183 VAL E O 1
ATOM 9164 N N . LEU B 2 56 ? 78.927 106.114 208.449 1.00 66.81 184 LEU E N 1
ATOM 9165 C CA . LEU B 2 56 ? 78.857 105.000 209.388 1.00 66.81 184 LEU E CA 1
ATOM 9166 C C . LEU B 2 56 ? 79.726 103.870 208.862 1.00 66.81 184 LEU E C 1
ATOM 9167 O O . LEU B 2 56 ? 79.504 103.381 207.750 1.00 66.81 184 LEU E O 1
ATOM 9172 N N . ASN B 2 57 ? 80.710 103.459 209.658 1.00 66.24 185 ASN E N 1
ATOM 9173 C CA . ASN B 2 57 ? 81.642 102.401 209.288 1.00 66.24 185 ASN E CA 1
ATOM 9174 C C . ASN B 2 57 ? 81.561 101.293 210.328 1.00 66.24 185 ASN E C 1
ATOM 9175 O O . ASN B 2 57 ? 81.956 101.491 211.482 1.00 66.24 185 ASN E O 1
ATOM 9180 N N . VAL B 2 58 ? 81.048 100.134 209.920 1.00 58.70 186 VAL E N 1
ATOM 9181 C CA . VAL B 2 58 ? 80.923 98.987 210.814 1.00 58.70 186 VAL E CA 1
ATOM 9182 C C . VAL B 2 58 ? 81.427 97.737 210.106 1.00 58.70 186 VAL E C 1
ATOM 9183 O O . VAL B 2 58 ? 80.756 96.699 210.095 1.00 58.70 186 VAL E O 1
ATOM 9187 N N . SER B 2 59 ? 82.616 97.827 209.516 1.00 57.20 187 SER E N 1
ATOM 9188 C CA . SER B 2 59 ? 83.197 96.700 208.807 1.00 57.20 187 SER E CA 1
ATOM 9189 C C . SER B 2 59 ? 83.991 95.811 209.761 1.00 57.20 187 SER E C 1
ATOM 9190 O O . SER B 2 59 ? 84.346 96.209 210.874 1.00 57.20 187 SER E O 1
ATOM 9193 N N . GLU B 2 60 ? 84.266 94.589 209.301 1.00 50.66 188 GLU E N 1
ATOM 9194 C CA . GLU B 2 60 ? 85.012 93.592 210.071 1.00 50.66 188 GLU E CA 1
ATOM 9195 C C . GLU B 2 60 ? 84.323 93.294 211.403 1.00 50.66 188 GLU E C 1
ATOM 9196 O O . GLU B 2 60 ? 84.955 93.232 212.459 1.00 50.66 188 GLU E O 1
ATOM 9202 N N . ASN B 2 61 ? 83.007 93.107 211.342 1.00 47.91 189 ASN E N 1
ATOM 9203 C CA . ASN B 2 61 ? 82.200 92.778 212.511 1.00 47.91 189 ASN E CA 1
ATOM 9204 C C . ASN B 2 61 ? 81.316 91.588 212.174 1.00 47.91 189 ASN E C 1
ATOM 9205 O O . ASN B 2 61 ? 80.607 91.606 211.163 1.00 47.91 189 ASN E O 1
ATOM 9210 N N . LYS B 2 62 ? 81.359 90.558 213.018 1.00 47.98 190 LYS E N 1
ATOM 9211 C CA . LYS B 2 62 ? 80.540 89.370 212.815 1.00 47.98 190 LYS E CA 1
ATOM 9212 C C . LYS B 2 62 ? 79.097 89.642 213.221 1.00 47.98 190 LYS E C 1
ATOM 9213 O O . LYS B 2 62 ? 78.739 89.503 214.394 1.00 47.98 190 LYS E O 1
ATOM 9219 N N . LEU B 2 63 ? 78.265 90.029 212.259 1.00 42.67 191 LEU E N 1
ATOM 9220 C CA . LEU B 2 63 ? 76.876 90.377 212.510 1.00 42.67 191 LEU E CA 1
ATOM 9221 C C . LEU B 2 63 ? 75.945 89.401 211.802 1.00 42.67 191 LEU E C 1
ATOM 9222 O O . LEU B 2 63 ? 76.256 88.872 210.731 1.00 42.67 191 LEU E O 1
ATOM 9227 N N . LYS B 2 64 ? 74.788 89.171 212.419 1.00 42.98 192 LYS E N 1
ATOM 9228 C CA . LYS B 2 64 ? 73.752 88.303 211.868 1.00 42.98 192 LYS E CA 1
ATOM 9229 C C . LYS B 2 64 ? 72.500 89.140 211.647 1.00 42.98 192 LYS E C 1
ATOM 9230 O O . LYS B 2 64 ? 71.892 89.620 212.610 1.00 42.98 192 LYS E O 1
ATOM 9236 N N . PHE B 2 65 ? 72.119 89.315 210.387 1.00 46.91 193 PHE E N 1
ATOM 9237 C CA . PHE B 2 65 ? 70.966 90.145 210.073 1.00 46.91 193 PHE E CA 1
ATOM 9238 C C . PHE B 2 65 ? 69.674 89.378 210.345 1.00 46.91 193 PHE E C 1
ATOM 9239 O O . PHE B 2 65 ? 69.621 88.159 210.149 1.00 46.91 193 PHE E O 1
ATOM 9247 N N . PRO B 2 66 ? 68.621 90.056 210.797 1.00 51.14 194 PRO E N 1
ATOM 9248 C CA . PRO B 2 66 ? 67.351 89.362 211.038 1.00 51.14 194 PRO E CA 1
ATOM 9249 C C . PRO B 2 66 ? 66.681 88.969 209.730 1.00 51.14 194 PRO E C 1
ATOM 9250 O O . PRO B 2 66 ? 66.797 89.661 208.717 1.00 51.14 194 PRO E O 1
ATOM 9254 N N . SER B 2 67 ? 65.972 87.840 209.764 1.00 55.41 195 SER E N 1
ATOM 9255 C CA . SER B 2 67 ? 65.290 87.331 208.582 1.00 55.41 195 SER E CA 1
ATOM 9256 C C . SER B 2 67 ? 63.910 87.941 208.379 1.00 55.41 195 SER E C 1
ATOM 9257 O O . SER B 2 67 ? 63.216 87.558 207.431 1.00 55.41 195 SER E O 1
ATOM 9260 N N . GLY B 2 68 ? 63.496 88.872 209.235 1.00 55.48 196 GLY E N 1
ATOM 9261 C CA . GLY B 2 68 ? 62.192 89.480 209.086 1.00 55.48 196 GLY E CA 1
ATOM 9262 C C . GLY B 2 68 ? 62.157 90.519 207.982 1.00 55.48 196 GLY E C 1
ATOM 9263 O O . GLY B 2 68 ? 63.167 91.116 207.608 1.00 55.48 196 GLY E O 1
ATOM 9264 N N . SER B 2 69 ? 60.954 90.735 207.450 1.00 49.03 197 SER E N 1
ATOM 9265 C CA . SER B 2 69 ? 60.726 91.700 206.384 1.00 49.03 197 SER E CA 1
ATOM 9266 C C . SER B 2 69 ? 60.245 93.047 206.912 1.00 49.03 197 SER E C 1
ATOM 9267 O O . SER B 2 69 ? 59.557 93.779 206.192 1.00 49.03 197 SER E O 1
ATOM 9270 N N . VAL B 2 70 ? 60.592 93.388 208.150 1.00 44.83 198 VAL E N 1
ATOM 9271 C CA . VAL B 2 70 ? 60.189 94.646 208.768 1.00 44.83 198 VAL E CA 1
ATOM 9272 C C . VAL B 2 70 ? 61.350 95.625 208.693 1.00 44.83 198 VAL E C 1
ATOM 9273 O O . VAL B 2 70 ? 62.499 95.270 208.988 1.00 44.83 198 VAL E O 1
ATOM 9277 N N . LEU B 2 71 ? 61.053 96.859 208.295 1.00 38.12 199 LEU E N 1
ATOM 9278 C CA . LEU B 2 71 ? 62.067 97.907 208.191 1.00 38.12 199 LEU E CA 1
ATOM 9279 C C . LEU B 2 71 ? 62.513 98.303 209.592 1.00 38.12 199 LEU E C 1
ATOM 9280 O O . LEU B 2 71 ? 61.792 98.991 210.318 1.00 38.12 199 LEU E O 1
ATOM 9285 N N . THR B 2 72 ? 63.711 97.867 209.979 1.00 37.36 200 THR E N 1
ATOM 9286 C CA . THR B 2 72 ? 64.251 98.143 211.310 1.00 37.36 200 THR E CA 1
ATOM 9287 C C . THR B 2 72 ? 65.031 99.450 211.251 1.00 37.36 200 THR E C 1
ATOM 9288 O O . THR B 2 72 ? 66.243 99.469 211.031 1.00 37.36 200 THR E O 1
ATOM 9292 N N . GLY B 2 73 ? 64.326 100.555 211.450 1.00 37.18 201 GLY E N 1
ATOM 9293 C CA . GLY B 2 73 ? 64.942 101.863 211.458 1.00 37.18 201 GLY E CA 1
ATOM 9294 C C . GLY B 2 73 ? 65.170 102.416 210.062 1.00 37.18 201 GLY E C 1
ATOM 9295 O O . GLY B 2 73 ? 65.453 101.695 209.105 1.00 37.18 201 GLY E O 1
ATOM 9296 N N . THR B 2 74 ? 65.042 103.737 209.955 1.00 38.82 202 THR E N 1
ATOM 9297 C CA . THR B 2 74 ? 65.245 104.432 208.685 1.00 38.82 202 THR E CA 1
ATOM 9298 C C . THR B 2 74 ? 66.250 105.549 208.920 1.00 38.82 202 THR E C 1
ATOM 9299 O O . THR B 2 74 ? 66.049 106.389 209.802 1.00 38.82 202 THR E O 1
ATOM 9303 N N . LEU B 2 75 ? 67.326 105.557 208.136 1.00 46.70 203 LEU E N 1
ATOM 9304 C CA . LEU B 2 75 ? 68.392 106.550 208.264 1.00 46.70 203 LEU E CA 1
ATOM 9305 C C . LEU B 2 75 ? 68.411 107.391 206.991 1.00 46.70 203 LEU E C 1
ATOM 9306 O O . LEU B 2 75 ? 69.004 107.012 205.980 1.00 46.70 203 LEU E O 1
ATOM 9311 N N . SER B 2 76 ? 67.751 108.550 207.046 1.00 49.67 204 SER E N 1
ATOM 9312 C CA . SER B 2 76 ? 67.740 109.445 205.893 1.00 49.67 204 SER E CA 1
ATOM 9313 C C . SER B 2 76 ? 68.965 110.350 205.886 1.00 49.67 204 SER E C 1
ATOM 9314 O O . SER B 2 76 ? 69.248 111.015 204.882 1.00 49.67 204 SER E O 1
ATOM 9317 N N . VAL B 2 77 ? 69.705 110.389 206.996 1.00 57.61 205 VAL E N 1
ATOM 9318 C CA . VAL B 2 77 ? 70.895 111.231 207.070 1.00 57.61 205 VAL E CA 1
ATOM 9319 C C . VAL B 2 77 ? 72.136 110.440 206.675 1.00 57.61 205 VAL E C 1
ATOM 9320 O O . VAL B 2 77 ? 73.166 111.022 206.312 1.00 57.61 205 VAL E O 1
ATOM 9324 N N . LEU B 2 78 ? 72.056 109.112 206.716 1.00 59.07 206 LEU E N 1
ATOM 9325 C CA . LEU B 2 78 ? 73.202 108.280 206.370 1.00 59.07 206 LEU E CA 1
ATOM 9326 C C . LEU B 2 78 ? 73.523 108.399 204.886 1.00 59.07 206 LEU E C 1
ATOM 9327 O O . LEU B 2 78 ? 72.638 108.282 204.033 1.00 59.07 206 LEU E O 1
ATOM 9332 N N . LYS B 2 79 ? 74.799 108.631 204.579 1.00 59.79 207 LYS E N 1
ATOM 9333 C CA . LYS B 2 79 ? 75.243 108.760 203.197 1.00 59.79 207 LYS E CA 1
ATOM 9334 C C . LYS B 2 79 ? 76.312 107.724 202.870 1.00 59.79 207 LYS E C 1
ATOM 9335 O O . LYS B 2 79 ? 76.160 106.945 201.923 1.00 59.79 207 LYS E O 1
ATOM 9341 N N . VAL B 2 80 ? 77.393 107.708 203.644 1.00 62.46 208 VAL E N 1
ATOM 9342 C CA . VAL B 2 80 ? 78.503 106.786 203.433 1.00 62.46 208 VAL E CA 1
ATOM 9343 C C . VAL B 2 80 ? 78.352 105.614 204.391 1.00 62.46 208 VAL E C 1
ATOM 9344 O O . VAL B 2 80 ? 78.269 105.805 205.611 1.00 62.46 208 VAL E O 1
ATOM 9348 N N . LEU B 2 81 ? 78.317 104.401 203.842 1.00 63.35 209 LEU E N 1
ATOM 9349 C CA . LEU B 2 81 ? 78.191 103.183 204.639 1.00 63.35 209 LEU E CA 1
ATOM 9350 C C . LEU B 2 81 ? 79.206 102.174 204.121 1.00 63.35 209 LEU E C 1
ATOM 9351 O O . LEU B 2 81 ? 79.137 101.764 202.958 1.00 63.35 209 LEU E O 1
ATOM 9356 N N . VAL B 2 82 ? 80.143 101.777 204.978 1.00 65.74 210 VAL E N 1
ATOM 9357 C CA . VAL B 2 82 ? 81.194 100.832 204.620 1.00 65.74 210 VAL E CA 1
ATOM 9358 C C . VAL B 2 82 ? 80.893 99.496 205.282 1.00 65.74 210 VAL E C 1
ATOM 9359 O O . VAL B 2 82 ? 80.738 99.421 206.507 1.00 65.74 210 VAL E O 1
ATOM 9363 N N . LEU B 2 83 ? 80.809 98.433 204.468 1.00 55.78 211 LEU E N 1
ATOM 9364 C CA . LEU B 2 83 ? 80.514 97.079 204.949 1.00 55.78 211 LEU E CA 1
ATOM 9365 C C . LEU B 2 83 ? 81.463 96.114 204.233 1.00 55.78 211 LEU E C 1
ATOM 9366 O O . LEU B 2 83 ? 81.125 95.517 203.208 1.00 55.78 211 LEU E O 1
ATOM 9371 N N . ASN B 2 84 ? 82.664 95.963 204.785 1.00 49.09 212 ASN E N 1
ATOM 9372 C CA . ASN B 2 84 ? 83.689 95.096 204.223 1.00 49.09 212 ASN E CA 1
ATOM 9373 C C . ASN B 2 84 ? 84.027 93.988 205.210 1.00 49.09 212 ASN E C 1
ATOM 9374 O O . ASN B 2 84 ? 84.062 94.216 206.424 1.00 49.09 212 ASN E O 1
ATOM 9379 N N . GLN B 2 85 ? 84.273 92.789 204.679 1.00 48.64 213 GLN E N 1
ATOM 9380 C CA . GLN B 2 85 ? 84.649 91.619 205.472 1.00 48.64 213 GLN E CA 1
ATOM 9381 C C . GLN B 2 85 ? 83.599 91.321 206.546 1.00 48.64 213 GLN E C 1
ATOM 9382 O O . GLN B 2 85 ? 83.907 91.115 207.722 1.00 48.64 213 GLN E O 1
ATOM 9388 N N . THR B 2 86 ? 82.338 91.304 206.113 1.00 48.37 214 THR E N 1
ATOM 9389 C CA . THR B 2 86 ? 81.229 91.043 207.019 1.00 48.37 214 THR E CA 1
ATOM 9390 C C . THR B 2 86 ? 80.370 89.855 206.608 1.00 48.37 214 THR E C 1
ATOM 9391 O O . THR B 2 86 ? 79.503 89.451 207.388 1.00 48.37 214 THR E O 1
ATOM 9395 N N . GLY B 2 87 ? 80.578 89.285 205.423 1.00 50.96 215 GLY E N 1
ATOM 9396 C CA . GLY B 2 87 ? 79.774 88.168 204.972 1.00 50.96 215 GLY E CA 1
ATOM 9397 C C . GLY B 2 87 ? 78.339 88.557 204.681 1.00 50.96 215 GLY E C 1
ATOM 9398 O O . GLY B 2 87 ? 77.417 88.123 205.377 1.00 50.96 215 GLY E O 1
ATOM 9399 N N . ILE B 2 88 ? 78.140 89.376 203.652 1.00 50.36 216 ILE E N 1
ATOM 9400 C CA . ILE B 2 88 ? 76.820 89.868 203.284 1.00 50.36 216 ILE E CA 1
ATOM 9401 C C . ILE B 2 88 ? 76.424 89.267 201.943 1.00 50.36 216 ILE E C 1
ATOM 9402 O O . ILE B 2 88 ? 77.272 88.832 201.156 1.00 50.36 216 ILE E O 1
ATOM 9407 N N . THR B 2 89 ? 75.119 89.232 201.692 1.00 51.01 217 THR E N 1
ATOM 9408 C CA . THR B 2 89 ? 74.556 88.713 200.455 1.00 51.01 217 THR E CA 1
ATOM 9409 C C . THR B 2 89 ? 73.788 89.819 199.736 1.00 51.01 217 THR E C 1
ATOM 9410 O O . THR B 2 89 ? 73.640 90.936 200.238 1.00 51.01 217 THR E O 1
ATOM 9414 N N . TRP B 2 90 ? 73.294 89.493 198.539 1.00 48.04 218 TRP E N 1
ATOM 9415 C CA . TRP B 2 90 ? 72.553 90.474 197.752 1.00 48.04 218 TRP E CA 1
ATOM 9416 C C . TRP B 2 90 ? 71.219 90.812 198.408 1.00 48.04 218 TRP E C 1
ATOM 9417 O O . TRP B 2 90 ? 70.802 91.976 198.429 1.00 48.04 218 TRP E O 1
ATOM 9428 N N . ALA B 2 91 ? 70.534 89.802 198.950 1.00 48.29 219 ALA E N 1
ATOM 9429 C CA . ALA B 2 91 ? 69.259 90.047 199.616 1.00 48.29 219 ALA E CA 1
ATOM 9430 C C . ALA B 2 91 ? 69.443 90.911 200.857 1.00 48.29 219 ALA E C 1
ATOM 9431 O O . ALA B 2 91 ? 68.653 91.828 201.109 1.00 48.29 219 ALA E O 1
ATOM 9433 N N . GLU B 2 92 ? 70.488 90.636 201.643 1.00 52.34 220 GLU E N 1
ATOM 9434 C CA . GLU B 2 92 ? 70.753 91.450 202.825 1.00 52.34 220 GLU E CA 1
ATOM 9435 C C . GLU B 2 92 ? 71.124 92.876 202.439 1.00 52.34 220 GLU E C 1
ATOM 9436 O O . GLU B 2 92 ? 70.730 93.832 203.117 1.00 52.34 220 GLU E O 1
ATOM 9442 N N . VAL B 2 93 ? 71.870 93.042 201.345 1.00 49.97 221 VAL E N 1
ATOM 9443 C CA . VAL B 2 93 ? 72.210 94.382 200.873 1.00 49.97 221 VAL E CA 1
ATOM 9444 C C . VAL B 2 93 ? 70.951 95.137 200.464 1.00 49.97 221 VAL E C 1
ATOM 9445 O O . VAL B 2 93 ? 70.771 96.311 200.813 1.00 49.97 221 VAL E O 1
ATOM 9449 N N . LEU B 2 94 ? 70.058 94.474 199.724 1.00 49.03 222 LEU E N 1
ATOM 9450 C CA . LEU B 2 94 ? 68.826 95.129 199.292 1.00 49.03 222 LEU E CA 1
ATOM 9451 C C . LEU B 2 94 ? 67.932 95.463 200.480 1.00 49.03 222 LEU E C 1
ATOM 9452 O O . LEU B 2 94 ? 67.231 96.482 200.471 1.00 49.03 222 LEU E O 1
ATOM 9457 N N . ARG B 2 95 ? 67.942 94.617 201.513 1.00 50.43 223 ARG E N 1
ATOM 9458 C CA . ARG B 2 95 ? 67.140 94.897 202.699 1.00 50.43 223 ARG E CA 1
ATOM 9459 C C . ARG B 2 95 ? 67.743 96.019 203.535 1.00 50.43 223 ARG E C 1
ATOM 9460 O O . ARG B 2 95 ? 67.009 96.756 204.203 1.00 50.43 223 ARG E O 1
ATOM 9468 N N . CYS B 2 96 ? 69.070 96.163 203.515 1.00 49.95 224 CYS E N 1
ATOM 9469 C CA . CYS B 2 96 ? 69.709 97.223 204.287 1.00 49.95 224 CYS E CA 1
ATOM 9470 C C . CYS B 2 96 ? 69.569 98.574 203.597 1.00 49.95 224 CYS E C 1
ATOM 9471 O O . CYS B 2 96 ? 69.309 99.589 204.254 1.00 49.95 224 CYS E O 1
ATOM 9474 N N . VAL B 2 97 ? 69.738 98.611 202.271 1.00 48.90 225 VAL E N 1
ATOM 9475 C CA . VAL B 2 97 ? 69.624 99.873 201.540 1.00 48.90 225 VAL E CA 1
ATOM 9476 C C . VAL B 2 97 ? 68.184 100.322 201.357 1.00 48.90 225 VAL E C 1
ATOM 9477 O O . VAL B 2 97 ? 67.952 101.425 200.846 1.00 48.90 225 VAL E O 1
ATOM 9481 N N . ALA B 2 98 ? 67.210 99.501 201.756 1.00 48.31 226 ALA E N 1
ATOM 9482 C CA . ALA B 2 98 ? 65.812 99.892 201.618 1.00 48.31 226 ALA E CA 1
ATOM 9483 C C . ALA B 2 98 ? 65.441 101.008 202.585 1.00 48.31 226 ALA E C 1
ATOM 9484 O O . ALA B 2 98 ? 64.512 101.778 202.314 1.00 48.31 226 ALA E O 1
ATOM 9486 N N . GLY B 2 99 ? 66.146 101.114 203.708 1.00 45.92 227 GLY E N 1
ATOM 9487 C CA . GLY B 2 99 ? 65.897 102.139 204.697 1.00 45.92 227 GLY E CA 1
ATOM 9488 C C . GLY B 2 99 ? 66.865 103.301 204.685 1.00 45.92 227 GLY E C 1
ATOM 9489 O O . GLY B 2 99 ? 66.898 104.067 205.655 1.00 45.92 227 GLY E O 1
ATOM 9490 N N . CYS B 2 100 ? 67.656 103.462 203.623 1.00 44.29 228 CYS E N 1
ATOM 9491 C CA . CYS B 2 100 ? 68.629 104.548 203.503 1.00 44.29 228 CYS E CA 1
ATOM 9492 C C . CYS B 2 100 ? 68.325 105.333 202.233 1.00 44.29 228 CYS E C 1
ATOM 9493 O O . CYS B 2 100 ? 68.905 105.062 201.170 1.00 44.29 228 CYS E O 1
ATOM 9496 N N . PRO B 2 101 ? 67.421 106.315 202.295 1.00 45.19 229 PRO E N 1
ATOM 9497 C CA . PRO B 2 101 ? 67.102 107.082 201.081 1.00 45.19 229 PRO E CA 1
ATOM 9498 C C . PRO B 2 101 ? 68.197 108.052 200.677 1.00 45.19 229 PRO E C 1
ATOM 9499 O O . PRO B 2 101 ? 68.228 108.480 199.516 1.00 45.19 229 PRO E O 1
ATOM 9503 N N . GLY B 2 102 ? 69.093 108.413 201.591 1.00 48.40 230 GLY E N 1
ATOM 9504 C CA . GLY B 2 102 ? 70.154 109.349 201.278 1.00 48.40 230 GLY E CA 1
ATOM 9505 C C . GLY B 2 102 ? 71.516 108.696 201.160 1.00 48.40 230 GLY E C 1
ATOM 9506 O O . GLY B 2 102 ? 72.545 109.369 201.264 1.00 48.40 230 GLY E O 1
ATOM 9507 N N . LEU B 2 103 ? 71.534 107.383 200.944 1.00 51.66 231 LEU E N 1
ATOM 9508 C CA . LEU B 2 103 ? 72.787 106.645 200.819 1.00 51.66 231 LEU E CA 1
ATOM 9509 C C . LEU B 2 103 ? 73.425 106.958 199.471 1.00 51.66 231 LEU E C 1
ATOM 9510 O O . LEU B 2 103 ? 72.818 106.731 198.420 1.00 51.66 231 LEU E O 1
ATOM 9515 N N . GLU B 2 104 ? 74.653 107.482 199.498 1.00 54.55 232 GLU E N 1
ATOM 9516 C CA . GLU B 2 104 ? 75.370 107.836 198.282 1.00 54.55 232 GLU E CA 1
ATOM 9517 C C . GLU B 2 104 ? 76.641 107.031 198.060 1.00 54.55 232 GLU E C 1
ATOM 9518 O O . GLU B 2 104 ? 77.149 107.012 196.935 1.00 54.55 232 GLU E O 1
ATOM 9524 N N . GLU B 2 105 ? 77.167 106.374 199.092 1.00 55.28 233 GLU E N 1
ATOM 9525 C CA . GLU B 2 105 ? 78.369 105.557 198.967 1.00 55.28 233 GLU E CA 1
ATOM 9526 C C . GLU B 2 105 ? 78.153 104.258 199.727 1.00 55.28 233 GLU E C 1
ATOM 9527 O O . GLU B 2 105 ? 77.682 104.278 200.868 1.00 55.28 233 GLU E O 1
ATOM 9533 N N . LEU B 2 106 ? 78.496 103.137 199.097 1.00 50.13 234 LEU E N 1
ATOM 9534 C CA . LEU B 2 106 ? 78.333 101.820 199.703 1.00 50.13 234 LEU E CA 1
ATOM 9535 C C . LEU B 2 106 ? 79.526 100.958 199.326 1.00 50.13 234 LEU E C 1
ATOM 9536 O O . LEU B 2 106 ? 79.818 100.785 198.138 1.00 50.13 234 LEU E O 1
ATOM 9541 N N . TYR B 2 107 ? 80.211 100.421 200.332 1.00 48.84 235 TYR E N 1
ATOM 9542 C CA . TYR B 2 107 ? 81.371 99.565 200.129 1.00 48.84 235 TYR E CA 1
ATOM 9543 C C . TYR B 2 107 ? 81.019 98.133 200.509 1.00 48.84 235 TYR E C 1
ATOM 9544 O O . TYR B 2 107 ? 80.490 97.886 201.598 1.00 48.84 235 TYR E O 1
ATOM 9553 N N . LEU B 2 108 ? 81.312 97.193 199.607 1.00 43.77 236 LEU E N 1
ATOM 9554 C CA . LEU B 2 108 ? 80.994 95.774 199.802 1.00 43.77 236 LEU E CA 1
ATOM 9555 C C . LEU B 2 108 ? 82.176 94.959 199.277 1.00 43.77 236 LEU E C 1
ATOM 9556 O O . LEU B 2 108 ? 82.126 94.415 198.170 1.00 43.77 236 LEU E O 1
ATOM 9561 N N . GLU B 2 109 ? 83.234 94.876 200.079 1.00 42.15 237 GLU E N 1
ATOM 9562 C CA . GLU B 2 109 ? 84.445 94.151 199.718 1.00 42.15 237 GLU E CA 1
ATOM 9563 C C . GLU B 2 109 ? 84.562 92.904 200.580 1.00 42.15 237 GLU E C 1
ATOM 9564 O O . GLU B 2 109 ? 84.319 92.958 201.790 1.00 42.15 237 GLU E O 1
ATOM 9570 N N . SER B 2 110 ? 84.934 91.785 199.953 1.00 43.06 238 SER E N 1
ATOM 9571 C CA . SER B 2 110 ? 85.123 90.500 200.628 1.00 43.06 238 SER E CA 1
ATOM 9572 C C . SER B 2 110 ? 83.847 90.081 201.366 1.00 43.06 238 SER E C 1
ATOM 9573 O O . SER B 2 110 ? 83.771 90.062 202.596 1.00 43.06 238 SER E O 1
ATOM 9576 N N . ASN B 2 111 ? 82.837 89.739 200.565 1.00 43.53 239 ASN E N 1
ATOM 9577 C CA . ASN B 2 111 ? 81.546 89.330 201.106 1.00 43.53 239 ASN E CA 1
ATOM 9578 C C . ASN B 2 111 ? 80.889 88.181 200.357 1.00 43.53 239 ASN E C 1
ATOM 9579 O O . ASN B 2 111 ? 79.890 87.653 200.856 1.00 43.53 239 ASN E O 1
ATOM 9584 N N . ASN B 2 112 ? 81.402 87.775 199.193 1.00 47.81 240 ASN E N 1
ATOM 9585 C CA . ASN B 2 112 ? 80.805 86.709 198.384 1.00 47.81 240 ASN E CA 1
ATOM 9586 C C . ASN B 2 112 ? 79.346 87.024 198.054 1.00 47.81 240 ASN E C 1
ATOM 9587 O O . ASN B 2 112 ? 78.421 86.328 198.478 1.00 47.81 240 ASN E O 1
ATOM 9592 N N . ILE B 2 113 ? 79.147 88.090 197.285 1.00 48.24 241 ILE E N 1
ATOM 9593 C CA . ILE B 2 113 ? 77.807 88.539 196.927 1.00 48.24 241 ILE E CA 1
ATOM 9594 C C . ILE B 2 113 ? 77.390 87.878 195.620 1.00 48.24 241 ILE E C 1
ATOM 9595 O O . ILE B 2 113 ? 78.127 87.916 194.627 1.00 48.24 241 ILE E O 1
ATOM 9600 N N . PHE B 2 114 ? 76.207 87.267 195.618 1.00 48.83 242 PHE E N 1
ATOM 9601 C CA . PHE B 2 114 ? 75.649 86.616 194.437 1.00 48.83 242 PHE E CA 1
ATOM 9602 C C . PHE B 2 114 ? 74.426 87.407 193.991 1.00 48.83 242 PHE E C 1
ATOM 9603 O O . PHE B 2 114 ? 73.342 87.262 194.568 1.00 48.83 242 PHE E O 1
ATOM 9611 N N . ILE B 2 115 ? 74.600 88.243 192.967 1.00 48.62 243 ILE E N 1
ATOM 9612 C CA . ILE B 2 115 ? 73.501 89.057 192.464 1.00 48.62 243 ILE E CA 1
ATOM 9613 C C . ILE B 2 115 ? 72.523 88.171 191.704 1.00 48.62 243 ILE E C 1
ATOM 9614 O O . ILE B 2 115 ? 72.924 87.330 190.889 1.00 48.62 243 ILE E O 1
ATOM 9619 N N . SER B 2 116 ? 71.230 88.358 191.969 1.00 45.90 244 SER E N 1
ATOM 9620 C CA . SER B 2 116 ? 70.199 87.551 191.327 1.00 45.90 244 SER E CA 1
ATOM 9621 C C . SER B 2 116 ? 69.084 88.426 190.767 1.00 45.90 244 SER E C 1
ATOM 9622 O O . SER B 2 116 ? 68.751 88.333 189.581 1.00 45.90 244 SER E O 1
ATOM 9625 N N . GLU B 2 117 ? 68.502 89.274 191.608 1.00 45.58 245 GLU E N 1
ATOM 9626 C CA . GLU B 2 117 ? 67.412 90.149 191.207 1.00 45.58 245 GLU E CA 1
ATOM 9627 C C . GLU B 2 117 ? 67.931 91.553 190.911 1.00 45.58 245 GLU E C 1
ATOM 9628 O O . GLU B 2 117 ? 69.070 91.906 191.224 1.00 45.58 245 GLU E O 1
ATOM 9634 N N . ARG B 2 118 ? 67.067 92.359 190.295 1.00 46.43 246 ARG E N 1
ATOM 9635 C CA . ARG B 2 118 ? 67.408 93.722 189.915 1.00 46.43 246 ARG E CA 1
ATOM 9636 C C . ARG B 2 118 ? 66.831 94.698 190.927 1.00 46.43 246 ARG E C 1
ATOM 9637 O O . ARG B 2 118 ? 65.622 94.652 191.201 1.00 46.43 246 ARG E O 1
ATOM 9645 N N . PRO B 2 119 ? 67.640 95.588 191.504 1.00 45.72 247 PRO E N 1
ATOM 9646 C CA . PRO B 2 119 ? 67.097 96.574 192.448 1.00 45.72 247 PRO E CA 1
ATOM 9647 C C . PRO B 2 119 ? 66.262 97.639 191.754 1.00 45.72 247 PRO E C 1
ATOM 9648 O O . PRO B 2 119 ? 66.779 98.416 190.945 1.00 45.72 247 PRO E O 1
ATOM 9652 N N . THR B 2 120 ? 64.966 97.681 192.063 1.00 50.12 248 THR E N 1
ATOM 9653 C CA . THR B 2 120 ? 64.075 98.655 191.433 1.00 50.12 248 THR E CA 1
ATOM 9654 C C . THR B 2 120 ? 63.879 99.877 192.327 1.00 50.12 248 THR E C 1
ATOM 9655 O O . THR B 2 120 ? 64.450 100.943 192.077 1.00 50.12 248 THR E O 1
ATOM 9659 N N . ASP B 2 121 ? 63.069 99.735 193.378 1.00 52.83 249 ASP E N 1
ATOM 9660 C CA . ASP B 2 121 ? 62.832 100.855 194.282 1.00 52.83 249 ASP E CA 1
ATOM 9661 C C . ASP B 2 121 ? 64.044 101.120 195.165 1.00 52.83 249 ASP E C 1
ATOM 9662 O O . ASP B 2 121 ? 64.264 102.256 195.603 1.00 52.83 249 ASP E O 1
ATOM 9667 N N . VAL B 2 122 ? 64.842 100.089 195.437 1.00 51.71 250 VAL E N 1
ATOM 9668 C CA . VAL B 2 122 ? 66.024 100.255 196.271 1.00 51.71 250 VAL E CA 1
ATOM 9669 C C . VAL B 2 122 ? 67.224 100.623 195.405 1.00 51.71 250 VAL E C 1
ATOM 9670 O O . VAL B 2 122 ? 67.212 100.478 194.179 1.00 51.71 250 VAL E O 1
ATOM 9674 N N . LEU B 2 123 ? 68.278 101.109 196.066 1.00 48.51 251 LEU E N 1
ATOM 9675 C CA . LEU B 2 123 ? 69.511 101.537 195.399 1.00 48.51 251 LEU E CA 1
ATOM 9676 C C . LEU B 2 123 ? 69.229 102.601 194.339 1.00 48.51 251 LEU E C 1
ATOM 9677 O O . LEU B 2 123 ? 69.808 102.590 193.251 1.00 48.51 251 LEU E O 1
ATOM 9682 N N . GLN B 2 124 ? 68.330 103.528 194.661 1.00 43.35 252 GLN E N 1
ATOM 9683 C CA . GLN B 2 124 ? 67.953 104.603 193.754 1.00 43.35 252 GLN E CA 1
ATOM 9684 C C . GLN B 2 124 ? 68.787 105.862 193.950 1.00 43.35 252 GLN E C 1
ATOM 9685 O O . GLN B 2 124 ? 68.621 106.825 193.195 1.00 43.35 252 GLN E O 1
ATOM 9691 N N . THR B 2 125 ? 69.675 105.880 194.946 1.00 50.02 253 THR E N 1
ATOM 9692 C CA . THR B 2 125 ? 70.519 107.040 195.194 1.00 50.02 253 THR E CA 1
ATOM 9693 C C . THR B 2 125 ? 71.980 106.689 195.436 1.00 50.02 253 THR E C 1
ATOM 9694 O O . THR B 2 125 ? 72.790 107.604 195.615 1.00 50.02 253 THR E O 1
ATOM 9698 N N . VAL B 2 126 ? 72.343 105.411 195.447 1.00 46.02 254 VAL E N 1
ATOM 9699 C CA . VAL B 2 126 ? 73.717 105.006 195.724 1.00 46.02 254 VAL E CA 1
ATOM 9700 C C . VAL B 2 126 ? 74.566 105.229 194.480 1.00 46.02 254 VAL E C 1
ATOM 9701 O O . VAL B 2 126 ? 74.238 104.741 193.392 1.00 46.02 254 VAL E O 1
ATOM 9705 N N . LYS B 2 127 ? 75.661 105.971 194.639 1.00 45.64 255 LYS E N 1
ATOM 9706 C CA . LYS B 2 127 ? 76.584 106.260 193.548 1.00 45.64 255 LYS E CA 1
ATOM 9707 C C . LYS B 2 127 ? 77.752 105.283 193.498 1.00 45.64 255 LYS E C 1
ATOM 9708 O O . LYS B 2 127 ? 77.966 104.624 192.476 1.00 45.64 255 LYS E O 1
ATOM 9714 N N . LEU B 2 128 ? 78.514 105.176 194.583 1.00 44.35 256 LEU E N 1
ATOM 9715 C CA . LEU B 2 128 ? 79.654 104.272 194.643 1.00 44.35 256 LEU E CA 1
ATOM 9716 C C . LEU B 2 128 ? 79.204 102.884 195.079 1.00 44.35 256 LEU E C 1
ATOM 9717 O O . LEU B 2 128 ? 78.502 102.730 196.082 1.00 44.35 256 LEU E O 1
ATOM 9722 N N . LEU B 2 129 ? 79.618 101.867 194.310 1.00 40.71 257 LEU E N 1
ATOM 9723 C CA . LEU B 2 129 ? 79.298 100.466 194.599 1.00 40.71 257 LEU E CA 1
ATOM 9724 C C . LEU B 2 129 ? 80.602 99.671 194.493 1.00 40.71 257 LEU E C 1
ATOM 9725 O O . LEU B 2 129 ? 80.918 99.078 193.458 1.00 40.71 257 LEU E O 1
ATOM 9730 N N . ASP B 2 130 ? 81.365 99.664 195.582 1.00 42.54 258 ASP E N 1
ATOM 9731 C CA . ASP B 2 130 ? 82.657 98.983 195.627 1.00 42.54 258 ASP E CA 1
ATOM 9732 C C . ASP B 2 130 ? 82.426 97.488 195.806 1.00 42.54 258 ASP E C 1
ATOM 9733 O O . ASP B 2 130 ? 82.222 97.007 196.921 1.00 42.54 258 ASP E O 1
ATOM 9738 N N . LEU B 2 131 ? 82.463 96.744 194.706 1.00 44.01 259 LEU E N 1
ATOM 9739 C CA . LEU B 2 131 ? 82.300 95.294 194.731 1.00 44.01 259 LEU E CA 1
ATOM 9740 C C . LEU B 2 131 ? 83.638 94.635 194.408 1.00 44.01 259 LEU E C 1
ATOM 9741 O O . LEU B 2 131 ? 83.854 94.098 193.319 1.00 44.01 259 LEU E O 1
ATOM 9746 N N . SER B 2 132 ? 84.546 94.682 195.377 1.00 49.60 260 SER E N 1
ATOM 9747 C CA . SER B 2 132 ? 85.873 94.105 195.237 1.00 49.60 260 SER E CA 1
ATOM 9748 C C . SER B 2 132 ? 85.976 92.794 196.010 1.00 49.60 260 SER E C 1
ATOM 9749 O O . SER B 2 132 ? 85.206 92.528 196.936 1.00 49.60 260 SER E O 1
ATOM 9752 N N . SER B 2 133 ? 86.950 91.975 195.607 1.00 47.87 261 SER E N 1
ATOM 9753 C CA . SER B 2 133 ? 87.203 90.669 196.219 1.00 47.87 261 SER E CA 1
ATOM 9754 C C . SER B 2 133 ? 85.963 89.780 196.193 1.00 47.87 261 SER E C 1
ATOM 9755 O O . SER B 2 133 ? 85.705 89.026 197.134 1.00 47.87 261 SER E O 1
ATOM 9758 N N . ASN B 2 134 ? 85.188 89.862 195.114 1.00 45.28 262 ASN E N 1
ATOM 9759 C CA . ASN B 2 134 ? 83.966 89.080 194.941 1.00 45.28 262 ASN E CA 1
ATOM 9760 C C . ASN B 2 134 ? 84.148 88.200 193.707 1.00 45.28 262 ASN E C 1
ATOM 9761 O O . ASN B 2 134 ? 83.881 88.626 192.581 1.00 45.28 262 ASN E O 1
ATOM 9766 N N . GLN B 2 135 ? 84.607 86.966 193.926 1.00 53.13 263 GLN E N 1
ATOM 9767 C CA . GLN B 2 135 ? 84.813 86.041 192.819 1.00 53.13 263 GLN E CA 1
ATOM 9768 C C . GLN B 2 135 ? 83.501 85.517 192.249 1.00 53.13 263 GLN E C 1
ATOM 9769 O O . GLN B 2 135 ? 83.487 85.018 191.119 1.00 53.13 263 GLN E O 1
ATOM 9775 N N . LEU B 2 136 ? 82.403 85.619 193.002 1.00 51.38 264 LEU E N 1
ATOM 9776 C CA . LEU B 2 136 ? 81.119 85.145 192.499 1.00 51.38 264 LEU E CA 1
ATOM 9777 C C . LEU B 2 136 ? 80.527 86.103 191.475 1.00 51.38 264 LEU E C 1
ATOM 9778 O O . LEU B 2 136 ? 79.772 85.677 190.593 1.00 51.38 264 LEU E O 1
ATOM 9783 N N . ILE B 2 137 ? 80.854 87.392 191.570 1.00 51.15 265 ILE E N 1
ATOM 9784 C CA . ILE B 2 137 ? 80.321 88.373 190.634 1.00 51.15 265 ILE E CA 1
ATOM 9785 C C . ILE B 2 137 ? 81.048 88.252 189.303 1.00 51.15 265 ILE E C 1
ATOM 9786 O O . ILE B 2 137 ? 82.254 88.516 189.208 1.00 51.15 265 ILE E O 1
ATOM 9791 N N . ASP B 2 138 ? 80.316 87.849 188.265 1.00 44.84 266 ASP E N 1
ATOM 9792 C CA . ASP B 2 138 ? 80.893 87.713 186.933 1.00 44.84 266 ASP E CA 1
ATOM 9793 C C . ASP B 2 138 ? 80.317 88.756 185.984 1.00 44.84 266 ASP E C 1
ATOM 9794 O O . ASP B 2 138 ? 79.928 89.847 186.414 1.00 44.84 266 ASP E O 1
ATOM 9799 N N . GLU B 2 139 ? 80.257 88.430 184.692 1.00 37.83 267 GLU E N 1
ATOM 9800 C CA . GLU B 2 139 ? 79.730 89.377 183.714 1.00 37.83 267 GLU E CA 1
ATOM 9801 C C . GLU B 2 139 ? 78.209 89.432 183.768 1.00 37.83 267 GLU E C 1
ATOM 9802 O O . GLU B 2 139 ? 77.607 90.497 183.590 1.00 37.83 267 GLU E O 1
ATOM 9808 N N . ASN B 2 140 ? 77.568 88.289 184.020 1.00 36.45 268 ASN E N 1
ATOM 9809 C CA . ASN B 2 140 ? 76.108 88.239 184.015 1.00 36.45 268 ASN E CA 1
ATOM 9810 C C . ASN B 2 140 ? 75.527 88.973 185.218 1.00 36.45 268 ASN E C 1
ATOM 9811 O O . ASN B 2 140 ? 74.361 89.384 185.205 1.00 36.45 268 ASN E O 1
ATOM 9816 N N . GLN B 2 141 ? 76.327 89.146 186.272 1.00 42.87 269 GLN E N 1
ATOM 9817 C CA . GLN B 2 141 ? 75.831 89.827 187.463 1.00 42.87 269 GLN E CA 1
ATOM 9818 C C . GLN B 2 141 ? 75.997 91.337 187.347 1.00 42.87 269 GLN E C 1
ATOM 9819 O O . GLN B 2 141 ? 75.410 92.096 188.129 1.00 42.87 269 GLN E O 1
ATOM 9825 N N . LEU B 2 142 ? 76.791 91.795 186.377 1.00 38.93 270 LEU E N 1
ATOM 9826 C CA . LEU B 2 142 ? 76.988 93.231 186.209 1.00 38.93 270 LEU E CA 1
ATOM 9827 C C . LEU B 2 142 ? 75.968 93.831 185.251 1.00 38.93 270 LEU E C 1
ATOM 9828 O O . LEU B 2 142 ? 75.922 95.055 185.083 1.00 38.93 270 LEU E O 1
ATOM 9833 N N . TYR B 2 143 ? 75.146 92.994 184.614 1.00 38.50 271 TYR E N 1
ATOM 9834 C CA . TYR B 2 143 ? 74.119 93.514 183.717 1.00 38.50 271 TYR E CA 1
ATOM 9835 C C . TYR B 2 143 ? 72.897 93.986 184.495 1.00 38.50 271 TYR E C 1
ATOM 9836 O O . TYR B 2 143 ? 72.226 94.943 184.092 1.00 38.50 271 TYR E O 1
ATOM 9845 N N . LEU B 2 144 ? 72.595 93.329 185.614 1.00 36.09 272 LEU E N 1
ATOM 9846 C CA . LEU B 2 144 ? 71.406 93.645 186.397 1.00 36.09 272 LEU E CA 1
ATOM 9847 C C . LEU B 2 144 ? 71.589 94.929 187.195 1.00 36.09 272 LEU E C 1
ATOM 9848 O O . LEU B 2 144 ? 70.644 95.709 187.353 1.00 36.09 272 LEU E O 1
ATOM 9853 N N . ILE B 2 145 ? 72.799 95.159 187.703 1.00 38.17 273 ILE E N 1
ATOM 9854 C CA . ILE B 2 145 ? 73.082 96.334 188.519 1.00 38.17 273 ILE E CA 1
ATOM 9855 C C . ILE B 2 145 ? 73.408 97.517 187.618 1.00 38.17 273 ILE E C 1
ATOM 9856 O O . ILE B 2 145 ? 73.640 98.632 188.098 1.00 38.17 273 ILE E O 1
ATOM 9861 N N . ALA B 2 146 ? 73.429 97.282 186.306 1.00 36.67 274 ALA E N 1
ATOM 9862 C CA . ALA B 2 146 ? 73.742 98.333 185.349 1.00 36.67 274 ALA E CA 1
ATOM 9863 C C . ALA B 2 146 ? 72.556 99.240 185.047 1.00 36.67 274 ALA E C 1
ATOM 9864 O O . ALA B 2 146 ? 72.742 100.280 184.406 1.00 36.67 274 ALA E O 1
ATOM 9866 N N . HIS B 2 147 ? 71.351 98.878 185.489 1.00 40.11 275 HIS E N 1
ATOM 9867 C CA . HIS B 2 147 ? 70.156 99.674 185.247 1.00 40.11 275 HIS E CA 1
ATOM 9868 C C . HIS B 2 147 ? 69.911 100.717 186.333 1.00 40.11 275 HIS E C 1
ATOM 9869 O O . HIS B 2 147 ? 68.794 101.236 186.441 1.00 40.11 275 HIS E O 1
ATOM 9876 N N . LEU B 2 148 ? 70.926 101.035 187.137 1.00 41.66 276 LEU E N 1
ATOM 9877 C CA . LEU B 2 148 ? 70.785 102.029 188.189 1.00 41.66 276 LEU E CA 1
ATOM 9878 C C . LEU B 2 148 ? 71.137 103.400 187.635 1.00 41.66 276 LEU E C 1
ATOM 9879 O O . LEU B 2 148 ? 72.276 103.601 187.186 1.00 41.66 276 LEU E O 1
ATOM 9884 N N . PRO B 2 149 ? 70.215 104.365 187.639 1.00 39.48 277 PRO E N 1
ATOM 9885 C CA . PRO B 2 149 ? 70.529 105.689 187.082 1.00 39.48 277 PRO E CA 1
ATOM 9886 C C . PRO B 2 149 ? 71.470 106.491 187.966 1.00 39.48 277 PRO E C 1
ATOM 9887 O O . PRO B 2 149 ? 72.235 107.325 187.472 1.00 39.48 277 PRO E O 1
ATOM 9891 N N . ARG B 2 150 ? 71.424 106.247 189.278 1.00 43.16 278 ARG E N 1
ATOM 9892 C CA . ARG B 2 150 ? 72.268 106.998 190.199 1.00 43.16 278 ARG E CA 1
ATOM 9893 C C . ARG B 2 150 ? 73.642 106.369 190.379 1.00 43.16 278 ARG E C 1
ATOM 9894 O O . ARG B 2 150 ? 74.511 106.981 191.010 1.00 43.16 278 ARG E O 1
ATOM 9902 N N . LEU B 2 151 ? 73.860 105.170 189.846 1.00 41.89 279 LEU E N 1
ATOM 9903 C CA . LEU B 2 151 ? 75.162 104.524 189.945 1.00 41.89 279 LEU E CA 1
ATOM 9904 C C . LEU B 2 151 ? 76.179 105.253 189.080 1.00 41.89 279 LEU E C 1
ATOM 9905 O O . LEU B 2 151 ? 76.118 105.195 187.848 1.00 41.89 279 LEU E O 1
ATOM 9910 N N . GLU B 2 152 ? 77.116 105.948 189.730 1.00 40.53 280 GLU E N 1
ATOM 9911 C CA . GLU B 2 152 ? 78.121 106.746 188.978 1.00 40.53 280 GLU E CA 1
ATOM 9912 C C . GLU B 2 152 ? 79.521 106.187 189.250 1.00 40.53 280 GLU E C 1
ATOM 9913 O O . GLU B 2 152 ? 80.377 106.280 188.348 1.00 40.53 280 GLU E O 1
ATOM 9919 N N . GLN B 2 153 ? 79.737 105.626 190.443 1.00 41.46 281 GLN E N 1
ATOM 9920 C CA . GLN B 2 153 ? 81.081 105.109 190.818 1.00 41.46 281 GLN E CA 1
ATOM 9921 C C . GLN B 2 153 ? 81.010 103.589 191.000 1.00 41.46 281 GLN E C 1
ATOM 9922 O O . GLN B 2 153 ? 80.152 103.127 191.778 1.00 41.46 281 GLN E O 1
ATOM 9928 N N . LEU B 2 154 ? 81.879 102.848 190.306 1.00 42.24 282 LEU E N 1
ATOM 9929 C CA . LEU B 2 154 ? 81.880 101.364 190.406 1.00 42.24 282 LEU E CA 1
ATOM 9930 C C . LEU B 2 154 ? 83.310 100.862 190.632 1.00 42.24 282 LEU E C 1
ATOM 9931 O O . LEU B 2 154 ? 84.061 100.759 189.641 1.00 42.24 282 LEU E O 1
ATOM 9936 N N . ILE B 2 155 ? 83.664 100.561 191.884 1.00 45.15 283 ILE E N 1
ATOM 9937 C CA . ILE B 2 155 ? 85.013 99.995 192.181 1.00 45.15 283 ILE E CA 1
ATOM 9938 C C . ILE B 2 155 ? 84.895 98.469 192.160 1.00 45.15 283 ILE E C 1
ATOM 9939 O O . ILE B 2 155 ? 84.632 97.881 193.226 1.00 45.15 283 ILE E O 1
ATOM 9944 N N . LEU B 2 156 ? 85.066 97.859 190.984 1.00 48.26 284 LEU E N 1
ATOM 9945 C CA . LEU B 2 156 ? 84.921 96.385 190.858 1.00 48.26 284 LEU E CA 1
ATOM 9946 C C . LEU B 2 156 ? 86.285 95.786 190.507 1.00 48.26 284 LEU E C 1
ATOM 9947 O O . LEU B 2 156 ? 86.638 95.792 189.311 1.00 48.26 284 LEU E O 1
ATOM 9952 N N . SER B 2 157 ? 87.017 95.290 191.509 1.00 52.85 285 SER E N 1
ATOM 9953 C CA . SER B 2 157 ? 88.383 94.757 191.258 1.00 52.85 285 SER E CA 1
ATOM 9954 C C . SER B 2 157 ? 88.540 93.364 191.874 1.00 52.85 285 SER E C 1
ATOM 9955 O O . SER B 2 157 ? 87.638 92.949 192.629 1.00 52.85 285 SER E O 1
ATOM 9958 N N . ASP B 2 158 ? 89.646 92.681 191.568 1.00 53.43 286 ASP E N 1
ATOM 9959 C CA . ASP B 2 158 ? 89.881 91.328 192.072 1.00 53.43 286 ASP E CA 1
ATOM 9960 C C . ASP B 2 158 ? 88.586 90.516 192.059 1.00 53.43 286 ASP E C 1
ATOM 9961 O O . ASP B 2 158 ? 88.171 89.921 193.053 1.00 53.43 286 ASP E O 1
ATOM 9966 N N . THR B 2 159 ? 87.947 90.506 190.894 1.00 51.01 287 THR E N 1
ATOM 9967 C CA . THR B 2 159 ? 86.697 89.784 190.687 1.00 51.01 287 THR E CA 1
ATOM 9968 C C . THR B 2 159 ? 86.873 88.494 189.906 1.00 51.01 287 THR E C 1
ATOM 9969 O O . THR B 2 159 ? 86.130 87.536 190.133 1.00 51.01 287 THR E O 1
ATOM 9973 N N . GLY B 2 160 ? 87.837 88.441 188.988 1.00 49.86 288 GLY E N 1
ATOM 9974 C CA . GLY B 2 160 ? 88.107 87.263 188.193 1.00 49.86 288 GLY E CA 1
ATOM 9975 C C . GLY B 2 160 ? 87.555 87.318 186.785 1.00 49.86 288 GLY E C 1
ATOM 9976 O O . GLY B 2 160 ? 87.847 86.419 185.984 1.00 49.86 288 GLY E O 1
ATOM 9977 N N . ILE B 2 161 ? 86.768 88.344 186.456 1.00 46.20 289 ILE E N 1
ATOM 9978 C CA . ILE B 2 161 ? 86.205 88.449 185.117 1.00 46.20 289 ILE E CA 1
ATOM 9979 C C . ILE B 2 161 ? 87.271 88.953 184.149 1.00 46.20 289 ILE E C 1
ATOM 9980 O O . ILE B 2 161 ? 88.288 89.536 184.551 1.00 46.20 289 ILE E O 1
ATOM 9985 N N . SER B 2 162 ? 87.041 88.719 182.854 1.00 41.02 290 SER E N 1
ATOM 9986 C CA . SER B 2 162 ? 87.982 89.132 181.821 1.00 41.02 290 SER E CA 1
ATOM 9987 C C . SER B 2 162 ? 87.261 89.626 180.572 1.00 41.02 290 SER E C 1
ATOM 9988 O O . SER B 2 162 ? 87.891 89.835 179.529 1.00 41.02 290 SER E O 1
ATOM 9991 N N . SER B 2 163 ? 85.946 89.818 180.657 1.00 39.10 291 SER E N 1
ATOM 9992 C CA . SER B 2 163 ? 85.167 90.279 179.516 1.00 39.10 291 SER E CA 1
ATOM 9993 C C . SER B 2 163 ? 83.915 90.976 180.022 1.00 39.10 291 SER E C 1
ATOM 9994 O O . SER B 2 163 ? 83.268 90.496 180.956 1.00 39.10 291 SER E O 1
ATOM 9997 N N . LEU B 2 164 ? 83.581 92.113 179.398 1.00 41.24 292 LEU E N 1
ATOM 9998 C CA . LEU B 2 164 ? 82.395 92.894 179.758 1.00 41.24 292 LEU E CA 1
ATOM 9999 C C . LEU B 2 164 ? 81.867 93.540 178.473 1.00 41.24 292 LEU E C 1
ATOM 10000 O O . LEU B 2 164 ? 82.133 94.704 178.165 1.00 41.24 292 LEU E O 1
ATOM 10005 N N . HIS B 2 165 ? 81.103 92.761 177.714 1.00 43.41 293 HIS E N 1
ATOM 10006 C CA . HIS B 2 165 ? 80.550 93.218 176.450 1.00 43.41 293 HIS E CA 1
ATOM 10007 C C . HIS B 2 165 ? 79.222 93.940 176.670 1.00 43.41 293 HIS E C 1
ATOM 10008 O O . HIS B 2 165 ? 78.787 94.176 177.799 1.00 43.41 293 HIS E O 1
ATOM 10015 N N . PHE B 2 166 ? 78.579 94.293 175.564 1.00 41.46 294 PHE E N 1
ATOM 10016 C CA . PHE B 2 166 ? 77.285 94.975 175.583 1.00 41.46 294 PHE E CA 1
ATOM 10017 C C . PHE B 2 166 ? 76.458 94.491 174.400 1.00 41.46 294 PHE E C 1
ATOM 10018 O O . PHE B 2 166 ? 76.731 94.899 173.252 1.00 41.46 294 PHE E O 1
ATOM 10026 N N . PRO B 2 167 ? 75.456 93.635 174.619 1.00 43.72 295 PRO E N 1
ATOM 10027 C CA . PRO B 2 167 ? 74.661 93.148 173.481 1.00 43.72 295 PRO E CA 1
ATOM 10028 C C . PRO B 2 167 ? 73.746 94.205 172.890 1.00 43.72 295 PRO E C 1
ATOM 10029 O O . PRO B 2 167 ? 73.419 94.126 171.699 1.00 43.72 295 PRO E O 1
ATOM 10033 N N . ASP B 2 168 ? 73.322 95.191 173.681 1.00 48.07 296 ASP E N 1
ATOM 10034 C CA . ASP B 2 168 ? 72.435 96.236 173.187 1.00 48.07 296 ASP E CA 1
ATOM 10035 C C . ASP B 2 168 ? 73.173 97.349 172.456 1.00 48.07 296 ASP E C 1
ATOM 10036 O O . ASP B 2 168 ? 72.521 98.255 171.924 1.00 48.07 296 ASP E O 1
ATOM 10041 N N . ALA B 2 169 ? 74.501 97.308 172.413 1.00 48.07 297 ALA E N 1
ATOM 10042 C CA . ALA B 2 169 ? 75.306 98.321 171.743 1.00 48.07 297 ALA E CA 1
ATOM 10043 C C . ALA B 2 169 ? 76.017 97.684 170.557 1.00 48.07 297 ALA E C 1
ATOM 10044 O O . ALA B 2 169 ? 76.691 96.660 170.710 1.00 48.07 297 ALA E O 1
ATOM 10046 N N . GLY B 2 170 ? 75.866 98.288 169.384 1.00 59.91 298 GLY E N 1
ATOM 10047 C CA . GLY B 2 170 ? 76.496 97.807 168.174 1.00 59.91 29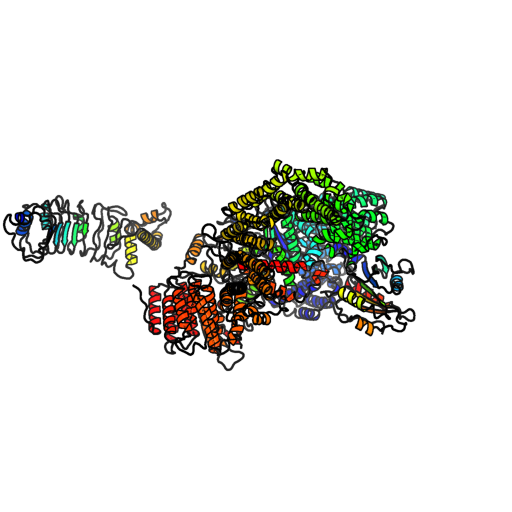8 GLY E CA 1
ATOM 10048 C C . GLY B 2 170 ? 77.896 98.354 167.996 1.00 59.91 298 GLY E C 1
ATOM 10049 O O . GLY B 2 170 ? 78.581 98.721 168.954 1.00 59.91 298 GLY E O 1
ATOM 10050 N N . ILE B 2 171 ? 78.325 98.408 166.737 1.00 64.76 299 ILE E N 1
ATOM 10051 C CA . ILE B 2 171 ? 79.654 98.913 166.403 1.00 64.76 299 ILE E CA 1
ATOM 10052 C C . ILE B 2 171 ? 79.594 100.437 166.387 1.00 64.76 299 ILE E C 1
ATOM 10053 O O . ILE B 2 171 ? 78.926 101.034 165.538 1.00 64.76 299 ILE E O 1
ATOM 10058 N N . GLY B 2 172 ? 80.292 101.071 167.328 1.00 61.71 300 GLY E N 1
ATOM 10059 C CA . GLY B 2 172 ? 80.317 102.514 167.423 1.00 61.71 300 GLY E CA 1
ATOM 10060 C C . GLY B 2 172 ? 79.096 103.142 168.059 1.00 61.71 300 GLY E C 1
ATOM 10061 O O . GLY B 2 172 ? 78.913 104.360 167.935 1.00 61.71 300 GLY E O 1
ATOM 10062 N N . CYS B 2 173 ? 78.260 102.360 168.732 1.00 56.30 301 CYS E N 1
ATOM 10063 C CA . CYS B 2 173 ? 77.059 102.865 169.379 1.00 56.30 301 CYS E CA 1
ATOM 10064 C C . CYS B 2 173 ? 77.218 102.843 170.895 1.00 56.30 301 CYS E C 1
ATOM 10065 O O . CYS B 2 173 ? 77.997 102.067 171.454 1.00 56.30 301 CYS E O 1
ATOM 10068 N N . LYS B 2 174 ? 76.461 103.712 171.558 1.00 54.03 302 LYS E N 1
ATOM 10069 C CA . LYS B 2 174 ? 76.485 103.827 173.008 1.00 54.03 302 LYS E CA 1
ATOM 10070 C C . LYS B 2 174 ? 75.518 102.827 173.628 1.00 54.03 302 LYS E C 1
ATOM 10071 O O . LYS B 2 174 ? 74.469 102.522 173.054 1.00 54.03 302 LYS E O 1
ATOM 10077 N N . THR B 2 175 ? 75.879 102.320 174.802 1.00 50.26 303 THR E N 1
ATOM 10078 C CA . THR B 2 175 ? 75.068 101.336 175.502 1.00 50.26 303 THR E CA 1
ATOM 10079 C C . THR B 2 175 ? 74.224 102.004 176.581 1.00 50.26 303 THR E C 1
ATOM 10080 O O . THR B 2 175 ? 74.611 103.022 177.162 1.00 50.26 303 THR E O 1
ATOM 10084 N N . SER B 2 176 ? 73.052 101.420 176.838 1.00 49.03 304 SER E N 1
ATOM 10085 C CA . SER B 2 176 ? 72.178 101.921 177.890 1.00 49.03 304 SER E CA 1
ATOM 10086 C C . SER B 2 176 ? 72.632 101.495 179.279 1.00 49.03 304 SER E C 1
ATOM 10087 O O . SER B 2 176 ? 72.231 102.120 180.266 1.00 49.03 304 SER E O 1
ATOM 10090 N N . MET B 2 177 ? 73.453 100.453 179.375 1.00 47.94 305 MET E N 1
ATOM 10091 C CA . MET B 2 177 ? 73.957 100.011 180.667 1.00 47.94 305 MET E CA 1
ATOM 10092 C C . MET B 2 177 ? 74.978 101.004 181.206 1.00 47.94 305 MET E C 1
ATOM 10093 O O . MET B 2 177 ? 75.737 101.612 180.446 1.00 47.94 305 MET E O 1
ATOM 10098 N N . PHE B 2 178 ? 74.992 101.162 182.533 1.00 44.00 306 PHE E N 1
ATOM 10099 C CA . PHE B 2 178 ? 75.867 102.099 183.230 1.00 44.00 306 PHE E CA 1
ATOM 10100 C C . PHE B 2 178 ? 75.677 103.509 182.682 1.00 44.00 306 PHE E C 1
ATOM 10101 O O . PHE B 2 178 ? 76.529 104.005 181.934 1.00 44.00 306 PHE E O 1
ATOM 10109 N N . PRO B 2 179 ? 74.577 104.185 183.030 1.00 39.13 307 PRO E N 1
ATOM 10110 C CA . PRO B 2 179 ? 74.324 105.519 182.465 1.00 39.13 307 PRO E CA 1
ATOM 10111 C C . PRO B 2 179 ? 75.174 106.622 183.073 1.00 39.13 307 PRO E C 1
ATOM 10112 O O . PRO B 2 179 ? 75.145 107.748 182.560 1.00 39.13 307 PRO E O 1
ATOM 10116 N N . SER B 2 180 ? 75.924 106.345 184.142 1.00 37.62 308 SER E N 1
ATOM 10117 C CA . SER B 2 180 ? 76.732 107.366 184.796 1.00 37.62 308 SER E CA 1
ATOM 10118 C C . SER B 2 180 ? 78.100 106.853 185.229 1.00 37.62 308 SER E C 1
ATOM 10119 O O . SER B 2 180 ? 78.826 107.576 185.921 1.00 37.62 308 SER E O 1
ATOM 10122 N N . LEU B 2 181 ? 78.473 105.634 184.844 1.00 42.82 309 LEU E N 1
ATOM 10123 C CA . LEU B 2 181 ? 79.768 105.068 185.215 1.00 42.82 309 LEU E CA 1
ATOM 10124 C C . LEU B 2 181 ? 80.868 105.832 184.488 1.00 42.82 309 LEU E C 1
ATOM 10125 O O . LEU B 2 181 ? 81.020 105.723 183.270 1.00 42.82 309 LEU E O 1
ATOM 10130 N N . LYS B 2 182 ? 81.644 106.613 185.242 1.00 43.86 310 LYS E N 1
ATOM 10131 C CA . LYS B 2 182 ? 82.737 107.393 184.681 1.00 43.86 310 LYS E CA 1
ATOM 10132 C C . LYS B 2 182 ? 84.114 106.937 185.139 1.00 43.86 310 LYS E C 1
ATOM 10133 O O . LYS B 2 182 ? 85.110 107.339 184.531 1.00 43.86 310 LYS E O 1
ATOM 10139 N N . TYR B 2 183 ? 84.163 106.071 186.156 1.00 50.90 311 TYR E N 1
ATOM 10140 C CA . TYR B 2 183 ? 85.465 105.515 186.609 1.00 50.90 311 TYR E CA 1
ATOM 10141 C C . TYR B 2 183 ? 85.246 104.152 187.274 1.00 50.90 311 TYR E C 1
ATOM 10142 O O . TYR B 2 183 ? 84.675 104.110 188.381 1.00 50.90 311 TYR E O 1
ATOM 10151 N N . LEU B 2 184 ? 85.685 103.075 186.615 1.00 54.70 312 LEU E N 1
ATOM 10152 C CA . LEU B 2 184 ? 85.570 101.716 187.209 1.00 54.70 312 LEU E CA 1
ATOM 10153 C C . LEU B 2 184 ? 86.980 101.197 187.509 1.00 54.70 312 LEU E C 1
ATOM 10154 O O . LEU B 2 184 ? 87.732 100.947 186.547 1.00 54.70 312 LEU E O 1
ATOM 10159 N N . VAL B 2 185 ? 87.317 101.047 188.794 1.00 57.14 313 VAL E N 1
ATOM 10160 C CA . VAL B 2 185 ? 88.682 100.587 189.191 1.00 57.14 313 VAL E CA 1
ATOM 10161 C C . VAL B 2 185 ? 88.902 99.165 188.665 1.00 57.14 313 VAL E C 1
ATOM 10162 O O . VAL B 2 185 ? 88.075 98.286 188.979 1.00 57.14 313 VAL E O 1
ATOM 10166 N N . VAL B 2 186 ? 89.979 98.955 187.902 1.00 57.41 314 VAL E N 1
ATOM 10167 C CA . VAL B 2 186 ? 90.296 97.602 187.356 1.00 57.41 314 VAL E CA 1
ATOM 10168 C C . VAL B 2 186 ? 91.680 97.181 187.859 1.00 57.41 314 VAL E C 1
ATOM 10169 O O . VAL B 2 186 ? 92.673 97.823 187.461 1.00 57.41 314 VAL E O 1
ATOM 10173 N N . ASN B 2 187 ? 91.739 96.143 188.698 1.00 56.94 315 ASN E N 1
ATOM 10174 C CA . ASN B 2 187 ? 93.042 95.637 189.207 1.00 56.94 315 ASN E CA 1
ATOM 10175 C C . ASN B 2 187 ? 92.880 94.175 189.634 1.00 56.94 315 ASN E C 1
ATOM 10176 O O . ASN B 2 187 ? 91.729 93.752 189.863 1.00 56.94 315 ASN E O 1
ATOM 10181 N N . ASP B 2 188 ? 93.992 93.442 189.738 1.00 54.81 316 ASP E N 1
ATOM 10182 C CA . ASP B 2 188 ? 93.936 92.010 190.133 1.00 54.81 316 ASP E CA 1
ATOM 10183 C C . ASP B 2 188 ? 93.000 91.276 189.170 1.00 54.81 316 ASP E C 1
ATOM 10184 O O . ASP B 2 188 ? 92.236 90.408 189.637 1.00 54.81 316 ASP E O 1
ATOM 10189 N N . ASN B 2 189 ? 93.052 91.625 187.881 1.00 56.18 317 ASN E N 1
ATOM 10190 C CA . ASN B 2 189 ? 92.147 91.000 186.878 1.00 56.18 317 ASN E CA 1
ATOM 10191 C C . ASN B 2 189 ? 92.980 90.216 185.859 1.00 56.18 317 ASN E C 1
ATOM 10192 O O . ASN B 2 189 ? 94.180 90.524 185.718 1.00 56.18 317 ASN E O 1
ATOM 10197 N N . GLN B 2 190 ? 92.364 89.244 185.180 1.00 49.64 318 GLN E N 1
ATOM 10198 C CA . GLN B 2 190 ? 93.081 88.419 184.209 1.00 49.64 318 GLN E CA 1
ATOM 10199 C C . GLN B 2 190 ? 92.590 88.707 182.791 1.00 49.64 318 GLN E C 1
ATOM 10200 O O . GLN B 2 190 ? 92.164 87.820 182.051 1.00 49.64 318 GLN E O 1
ATOM 10206 N N . ILE B 2 191 ? 92.658 89.981 182.417 1.00 47.55 319 ILE E N 1
ATOM 10207 C CA . ILE B 2 191 ? 92.247 90.429 181.091 1.00 47.55 319 ILE E CA 1
ATOM 10208 C C . ILE B 2 191 ? 93.407 90.182 180.133 1.00 47.55 319 ILE E C 1
ATOM 10209 O O . ILE B 2 191 ? 94.481 90.770 180.277 1.00 47.55 319 ILE E O 1
ATOM 10214 N N . SER B 2 192 ? 93.189 89.305 179.150 1.00 43.90 320 SER E N 1
ATOM 10215 C CA . SER B 2 192 ? 94.209 88.963 178.165 1.00 43.90 320 SER E CA 1
ATOM 10216 C C . SER B 2 192 ? 93.723 89.183 176.736 1.00 43.90 320 SER E C 1
ATOM 10217 O O . SER B 2 192 ? 94.312 88.642 175.795 1.00 43.90 320 SER E O 1
ATOM 10220 N N . GLN B 2 193 ? 92.660 89.963 176.555 1.00 41.40 321 GLN E N 1
ATOM 10221 C CA . GLN B 2 193 ? 92.114 90.248 175.237 1.00 41.40 321 GLN E CA 1
ATOM 10222 C C . GLN B 2 193 ? 91.923 91.748 175.074 1.00 41.40 321 GLN E C 1
ATOM 10223 O O . GLN B 2 193 ? 91.666 92.468 176.043 1.00 41.40 321 GLN E O 1
ATOM 10229 N N . TRP B 2 194 ? 92.052 92.214 173.831 1.00 42.51 322 TRP E N 1
ATOM 10230 C CA . TRP B 2 194 ? 91.901 93.631 173.526 1.00 42.51 322 TRP E CA 1
ATOM 10231 C C . TRP B 2 194 ? 90.448 94.050 173.343 1.00 42.51 322 TRP E C 1
ATOM 10232 O O . TRP B 2 194 ? 90.187 95.240 173.137 1.00 42.51 322 TRP E O 1
ATOM 10243 N N . SER B 2 195 ? 89.502 93.110 173.412 1.00 39.74 323 SER E N 1
ATOM 10244 C CA . SER B 2 195 ? 88.095 93.456 173.247 1.00 39.74 323 SER E CA 1
ATOM 10245 C C . SER B 2 195 ? 87.523 94.157 174.472 1.00 39.74 323 SER E C 1
ATOM 10246 O O . SER B 2 195 ? 86.478 94.808 174.364 1.00 39.74 323 SER E O 1
ATOM 10249 N N . PHE B 2 196 ? 88.181 94.042 175.627 1.00 42.16 324 PHE E N 1
ATOM 10250 C CA . PHE B 2 196 ? 87.681 94.688 176.837 1.00 42.16 324 PHE E CA 1
ATOM 10251 C C . PHE B 2 196 ? 87.674 96.204 176.685 1.00 42.16 324 PHE E C 1
ATOM 10252 O O . PHE B 2 196 ? 86.688 96.870 177.022 1.00 42.16 324 PHE E O 1
ATOM 10260 N N . PHE B 2 197 ? 88.769 96.768 176.170 1.00 40.96 325 PHE E N 1
ATOM 10261 C CA . PHE B 2 197 ? 88.833 98.213 175.977 1.00 40.96 325 PHE E CA 1
ATOM 10262 C C . PHE B 2 197 ? 87.859 98.668 174.897 1.00 40.96 325 PHE E C 1
ATOM 10263 O O . PHE B 2 197 ? 87.233 99.727 175.021 1.00 40.96 325 PHE E O 1
ATOM 10271 N N . ASN B 2 198 ? 87.711 97.874 173.834 1.00 44.47 326 ASN E N 1
ATOM 10272 C CA . ASN B 2 198 ? 86.777 98.230 172.770 1.00 44.47 326 ASN E CA 1
ATOM 10273 C C . ASN B 2 198 ? 85.338 98.215 173.272 1.00 44.47 326 ASN E C 1
ATOM 10274 O O . ASN B 2 198 ? 84.506 99.009 172.818 1.00 44.47 326 ASN E O 1
ATOM 10279 N N . GLU B 2 199 ? 85.026 97.318 174.210 1.00 42.64 327 GLU E N 1
ATOM 10280 C CA . GLU B 2 199 ? 83.678 97.278 174.767 1.00 42.64 327 GLU E CA 1
ATOM 10281 C C . GLU B 2 199 ? 83.469 98.389 175.789 1.00 42.64 327 GLU E C 1
ATOM 10282 O O . GLU B 2 199 ? 82.366 98.935 175.903 1.00 42.64 327 GLU E O 1
ATOM 10288 N N . LEU B 2 200 ? 84.516 98.735 176.543 1.00 44.49 328 LEU E N 1
ATOM 10289 C CA . LEU B 2 200 ? 84.400 99.825 177.507 1.00 44.49 328 LEU E CA 1
ATOM 10290 C C . LEU B 2 200 ? 84.319 101.179 176.816 1.00 44.49 328 LEU E C 1
ATOM 10291 O O . LEU B 2 200 ? 83.782 102.134 177.389 1.00 44.49 328 LEU E O 1
ATOM 10296 N N . GLU B 2 201 ? 84.850 101.284 175.595 1.00 45.65 329 GLU E N 1
ATOM 10297 C CA . GLU B 2 201 ? 84.762 102.533 174.847 1.00 45.65 329 GLU E CA 1
ATOM 10298 C C . GLU B 2 201 ? 83.323 102.909 174.519 1.00 45.65 329 GLU E C 1
ATOM 10299 O O . GLU B 2 201 ? 83.024 104.098 174.361 1.00 45.65 329 GLU E O 1
ATOM 10305 N N . LYS B 2 202 ? 82.424 101.931 174.427 1.00 46.22 330 LYS E N 1
ATOM 10306 C CA . LYS B 2 202 ? 81.028 102.178 174.091 1.00 46.22 330 LYS E CA 1
ATOM 10307 C C . LYS B 2 202 ? 80.217 102.733 175.258 1.00 46.22 330 LYS E C 1
ATOM 10308 O O . LYS B 2 202 ? 78.988 102.807 175.156 1.00 46.22 330 LYS E O 1
ATOM 10314 N N . LEU B 2 203 ? 80.866 103.120 176.354 1.00 48.72 331 LEU E N 1
ATOM 10315 C CA . LEU B 2 203 ? 80.146 103.682 177.483 1.00 48.72 331 LEU E CA 1
ATOM 10316 C C . LEU B 2 203 ? 79.602 105.066 177.129 1.00 48.72 331 LEU E C 1
ATOM 10317 O O . LEU B 2 203 ? 80.209 105.800 176.344 1.00 48.72 331 LEU E O 1
ATOM 10322 N N . PRO B 2 204 ? 78.451 105.446 177.692 1.00 52.49 332 PRO E N 1
ATOM 10323 C CA . PRO B 2 204 ? 77.856 106.745 177.347 1.00 52.49 332 PRO E CA 1
ATOM 10324 C C . PRO B 2 204 ? 78.648 107.927 177.885 1.00 52.49 332 PRO E C 1
ATOM 10325 O O . PRO B 2 204 ? 78.808 108.937 177.192 1.00 52.49 332 PRO E O 1
ATOM 10329 N N . SER B 2 205 ? 79.148 107.817 179.114 1.00 49.20 333 SER E N 1
ATOM 10330 C CA . SER B 2 205 ? 79.891 108.893 179.771 1.00 49.20 333 SER E CA 1
ATOM 10331 C C . SER B 2 205 ? 81.033 108.274 180.571 1.00 49.20 333 SER E C 1
ATOM 10332 O O . SER B 2 205 ? 80.947 108.124 181.791 1.00 49.20 333 SER E O 1
ATOM 10335 N N . LEU B 2 206 ? 82.109 107.920 179.875 1.00 51.80 334 LEU E N 1
ATOM 10336 C CA . LEU B 2 206 ? 83.303 107.358 180.492 1.00 51.80 334 LEU E CA 1
ATOM 10337 C C . LEU B 2 206 ? 84.430 108.378 180.422 1.00 51.80 334 LEU E C 1
ATOM 10338 O O . LEU B 2 206 ? 84.683 108.959 179.361 1.00 51.80 334 LEU E O 1
ATOM 10343 N N . ARG B 2 207 ? 85.104 108.594 181.552 1.00 53.40 335 ARG E N 1
ATOM 10344 C CA . ARG B 2 207 ? 86.197 109.557 181.609 1.00 53.40 335 ARG E CA 1
ATOM 10345 C C . ARG B 2 207 ? 87.439 108.936 182.237 1.00 53.40 335 ARG E C 1
ATOM 10346 O O . ARG B 2 207 ? 88.383 108.572 181.530 1.00 53.40 335 ARG E O 1
ATOM 10354 N N . ALA B 2 208 ? 87.447 108.813 183.561 1.00 52.00 336 ALA E N 1
ATOM 10355 C CA . ALA B 2 208 ? 88.596 108.250 184.253 1.00 52.00 336 ALA E CA 1
ATOM 10356 C C . ALA B 2 208 ? 88.624 106.732 184.112 1.00 52.00 336 ALA E C 1
ATOM 10357 O O . ALA B 2 208 ? 87.607 106.090 183.835 1.00 52.00 336 ALA E O 1
ATOM 10359 N N . LEU B 2 209 ? 89.809 106.159 184.310 1.00 61.02 337 LEU E N 1
ATOM 10360 C CA . LEU B 2 209 ? 90.002 104.723 184.176 1.00 61.02 337 LEU E CA 1
ATOM 10361 C C . LEU B 2 209 ? 91.256 104.324 184.939 1.00 61.02 337 LEU E C 1
ATOM 10362 O O . LEU B 2 209 ? 92.179 105.127 185.105 1.00 61.02 337 LEU E O 1
ATOM 10367 N N . SER B 2 210 ? 91.277 103.075 185.402 1.00 60.51 338 SER E N 1
ATOM 10368 C CA . SER B 2 210 ? 92.427 102.555 186.140 1.00 60.51 338 SER E CA 1
ATOM 10369 C C . SER B 2 210 ? 92.502 101.054 185.898 1.00 60.51 338 SER E C 1
ATOM 10370 O O . SER B 2 210 ? 91.766 100.290 186.529 1.00 60.51 338 SER E O 1
ATOM 10373 N N . CYS B 2 211 ? 93.382 100.639 184.994 1.00 59.99 339 CYS E N 1
ATOM 10374 C CA . CYS B 2 211 ? 93.581 99.231 184.659 1.00 59.99 339 CYS E CA 1
ATOM 10375 C C . CYS B 2 211 ? 94.991 98.823 185.082 1.00 59.99 339 CYS E C 1
ATOM 10376 O O . CYS B 2 211 ? 95.878 98.634 184.245 1.00 59.99 339 CYS E O 1
ATOM 10379 N N . LEU B 2 212 ? 95.192 98.686 186.389 1.00 61.21 340 LEU E N 1
ATOM 10380 C CA . LEU B 2 212 ? 96.487 98.311 186.937 1.00 61.21 340 LEU E CA 1
ATOM 10381 C C . LEU B 2 212 ? 96.518 96.823 187.256 1.00 61.21 340 LEU E C 1
ATOM 10382 O O . LEU B 2 212 ? 95.483 96.216 187.547 1.00 61.21 340 LEU E O 1
ATOM 10387 N N . ARG B 2 213 ? 97.720 96.244 187.202 1.00 58.00 341 ARG E N 1
ATOM 10388 C CA . ARG B 2 213 ? 97.942 94.829 187.483 1.00 58.00 341 ARG E CA 1
ATOM 10389 C C . ARG B 2 213 ? 97.065 93.942 186.608 1.00 58.00 341 ARG E C 1
ATOM 10390 O O . ARG B 2 213 ? 96.047 93.414 187.069 1.00 58.00 341 ARG E O 1
ATOM 10398 N N . ASN B 2 214 ? 97.452 93.772 185.349 1.00 56.54 342 ASN E N 1
ATOM 10399 C CA . ASN B 2 214 ? 96.713 92.948 184.405 1.00 56.54 342 ASN E CA 1
ATOM 10400 C C . ASN B 2 214 ? 97.711 92.264 183.486 1.00 56.54 342 ASN E C 1
ATOM 10401 O O . ASN B 2 214 ? 98.824 92.767 183.291 1.00 56.54 342 ASN E O 1
ATOM 10406 N N . PRO B 2 215 ? 97.351 91.112 182.913 1.00 55.33 343 PRO E N 1
ATOM 10407 C CA . PRO B 2 215 ? 98.287 90.430 182.002 1.00 55.33 343 PRO E CA 1
ATOM 10408 C C . PRO B 2 215 ? 98.616 91.234 180.757 1.00 55.33 343 PRO E C 1
ATOM 10409 O O . PRO B 2 215 ? 99.623 90.949 180.096 1.00 55.33 343 PRO E O 1
ATOM 10413 N N . LEU B 2 216 ? 97.799 92.229 180.412 1.00 51.22 344 LEU E N 1
ATOM 10414 C CA . LEU B 2 216 ? 98.065 93.064 179.247 1.00 51.22 344 LEU E CA 1
ATOM 10415 C C . LEU B 2 216 ? 98.749 94.373 179.618 1.00 51.22 344 LEU E C 1
ATOM 10416 O O . LEU B 2 216 ? 99.400 94.993 178.770 1.00 51.22 344 LEU E O 1
ATOM 10421 N N . THR B 2 217 ? 98.616 94.808 180.867 1.00 62.06 345 THR E N 1
ATOM 10422 C CA . THR B 2 217 ? 99.236 96.050 181.330 1.00 62.06 345 THR E CA 1
ATOM 10423 C C . THR B 2 217 ? 100.290 95.756 182.398 1.00 62.06 345 THR E C 1
ATOM 10424 O O . THR B 2 217 ? 100.359 96.399 183.446 1.00 62.06 345 THR E O 1
ATOM 10428 N N . LYS B 2 218 ? 101.121 94.761 182.110 1.00 66.45 346 LYS E N 1
ATOM 10429 C CA . LYS B 2 218 ? 102.190 94.363 183.013 1.00 66.45 346 LYS E CA 1
ATOM 10430 C C . LYS B 2 218 ? 103.261 95.446 183.087 1.00 66.45 346 LYS E C 1
ATOM 10431 O O . LYS B 2 218 ? 103.359 96.323 182.225 1.00 66.45 346 LYS E O 1
ATOM 10437 N N . GLU B 2 219 ? 104.073 95.373 184.141 1.00 68.16 347 GLU E N 1
ATOM 10438 C CA . GLU B 2 219 ? 105.160 96.330 184.352 1.00 68.16 347 GLU E CA 1
ATOM 10439 C C . GLU B 2 219 ? 106.417 95.839 183.632 1.00 68.16 347 GLU E C 1
ATOM 10440 O O . GLU B 2 219 ? 107.447 95.525 184.231 1.00 68.16 347 GLU E O 1
ATOM 10446 N N . ASP B 2 220 ? 106.308 95.778 182.305 1.00 69.83 348 ASP E N 1
ATOM 10447 C CA . ASP B 2 220 ? 107.413 95.329 181.468 1.00 69.83 348 ASP E CA 1
ATOM 10448 C C . ASP B 2 220 ? 107.807 96.405 180.464 1.00 69.83 348 ASP E C 1
ATOM 10449 O O . ASP B 2 220 ? 107.536 97.592 180.678 1.00 69.83 348 ASP E O 1
ATOM 10454 N N . LYS B 2 221 ? 108.447 96.001 179.365 1.00 65.66 349 LYS E N 1
ATOM 10455 C CA . LYS B 2 221 ? 108.867 96.961 178.352 1.00 65.66 349 LYS E CA 1
ATOM 10456 C C . LYS B 2 221 ? 107.715 97.401 177.457 1.00 65.66 349 LYS E C 1
ATOM 10457 O O . LYS B 2 221 ? 107.812 98.455 176.819 1.00 65.66 349 LYS E O 1
ATOM 10463 N N . GLU B 2 222 ? 106.634 96.625 177.396 1.00 66.58 350 GLU E N 1
ATOM 10464 C CA . GLU B 2 222 ? 105.478 96.953 176.574 1.00 66.58 350 GLU E CA 1
ATOM 10465 C C . GLU B 2 222 ? 104.388 97.681 177.353 1.00 66.58 350 GLU E C 1
ATOM 10466 O O . GLU B 2 222 ? 103.226 97.674 176.931 1.00 66.58 350 GLU E O 1
ATOM 10472 N N . ALA B 2 223 ? 104.736 98.307 178.480 1.00 66.48 351 ALA E N 1
ATOM 10473 C CA . ALA B 2 223 ? 103.736 99.028 179.261 1.00 66.48 351 ALA E CA 1
ATOM 10474 C C . ALA B 2 223 ? 103.336 100.330 178.580 1.00 66.48 351 ALA E C 1
ATOM 10475 O O . ALA B 2 223 ? 102.147 100.665 178.519 1.00 66.48 351 ALA E O 1
ATOM 10477 N N . GLU B 2 224 ? 104.313 101.077 178.060 1.00 62.57 352 GLU E N 1
ATOM 10478 C CA . GLU B 2 224 ? 104.004 102.334 177.385 1.00 62.57 352 GLU E CA 1
ATOM 10479 C C . GLU B 2 224 ? 103.211 102.093 176.107 1.00 62.57 352 GLU E C 1
ATOM 10480 O O . GLU B 2 224 ? 102.275 102.841 175.799 1.00 62.57 352 GLU E O 1
ATOM 10486 N N . THR B 2 225 ? 103.567 101.052 175.352 1.00 63.31 353 THR E N 1
ATOM 10487 C CA . THR B 2 225 ? 102.830 100.738 174.132 1.00 63.31 353 THR E CA 1
ATOM 10488 C C . THR B 2 225 ? 101.389 100.356 174.444 1.00 63.31 353 THR E C 1
ATOM 10489 O O . THR B 2 225 ? 100.458 100.812 173.769 1.00 63.31 353 THR E O 1
ATOM 10493 N N . ALA B 2 226 ? 101.184 99.523 175.468 1.00 64.61 354 ALA E N 1
ATOM 10494 C CA . ALA B 2 226 ? 99.829 99.145 175.853 1.00 64.61 354 ALA E CA 1
ATOM 10495 C C . ALA B 2 226 ? 99.040 100.352 176.346 1.00 64.61 354 ALA E C 1
ATOM 10496 O O . ALA B 2 226 ? 97.842 100.477 176.064 1.00 64.61 354 ALA E O 1
ATOM 10498 N N . ARG B 2 227 ? 99.696 101.255 177.079 1.00 65.67 355 ARG E N 1
ATOM 10499 C CA . ARG B 2 227 ? 99.022 102.464 177.539 1.00 65.67 355 ARG E CA 1
ATOM 10500 C C . ARG B 2 227 ? 98.597 103.336 176.364 1.00 65.67 355 ARG E C 1
ATOM 10501 O O . ARG B 2 227 ? 97.479 103.865 176.346 1.00 65.67 355 ARG E O 1
ATOM 10509 N N . LEU B 2 228 ? 99.475 103.493 175.370 1.00 61.36 356 LEU E N 1
ATOM 10510 C CA . LEU B 2 228 ? 99.120 104.277 174.191 1.00 61.36 356 LEU E CA 1
ATOM 10511 C C . LEU B 2 228 ? 97.984 103.623 173.415 1.00 61.36 356 LEU E C 1
ATOM 10512 O O . LEU B 2 228 ? 97.095 104.313 172.902 1.00 61.36 356 LEU E O 1
ATOM 10517 N N . LEU B 2 229 ? 97.990 102.290 173.325 1.00 61.00 357 LEU E N 1
ATOM 10518 C CA . LEU B 2 229 ? 96.903 101.595 172.640 1.00 61.00 357 LEU E CA 1
ATOM 10519 C C . LEU B 2 229 ? 95.578 101.794 173.366 1.00 61.00 357 LEU E C 1
ATOM 10520 O O . LEU B 2 229 ? 94.543 102.033 172.731 1.00 61.00 357 LEU E O 1
ATOM 10525 N N . ILE B 2 230 ? 95.589 101.704 174.698 1.00 59.73 358 ILE E N 1
ATOM 10526 C CA . ILE B 2 230 ? 94.365 101.912 175.468 1.00 59.73 358 ILE E CA 1
ATOM 10527 C C . ILE B 2 230 ? 93.879 103.349 175.324 1.00 59.73 358 ILE E C 1
ATOM 10528 O O . ILE B 2 230 ? 92.672 103.604 175.227 1.00 59.73 358 ILE E O 1
ATOM 10533 N N . ILE B 2 231 ? 94.806 104.310 175.300 1.00 62.97 359 ILE E N 1
ATOM 10534 C CA . ILE B 2 231 ? 94.422 105.708 175.128 1.00 62.97 359 ILE E CA 1
ATOM 10535 C C . ILE B 2 231 ? 93.797 105.926 173.755 1.00 62.97 359 ILE E C 1
ATOM 10536 O O . ILE B 2 231 ? 92.775 106.611 173.625 1.00 62.97 359 ILE E O 1
ATOM 10541 N N . ALA B 2 232 ? 94.388 105.339 172.712 1.00 61.36 360 ALA E N 1
ATOM 10542 C CA . ALA B 2 232 ? 93.863 105.527 171.364 1.00 61.36 360 ALA E CA 1
ATOM 10543 C C . ALA B 2 232 ? 92.555 104.774 171.153 1.00 61.36 360 ALA E C 1
ATOM 10544 O O . ALA B 2 232 ? 91.759 105.152 170.286 1.00 61.36 360 ALA E O 1
ATOM 10546 N N . SER B 2 233 ? 92.315 103.712 171.925 1.00 58.44 361 SER E N 1
ATOM 10547 C CA . SER B 2 233 ? 91.078 102.953 171.769 1.00 58.44 361 SER E CA 1
ATOM 10548 C C . SER B 2 233 ? 89.878 103.743 172.278 1.00 58.44 361 SER E C 1
ATOM 10549 O O . SER B 2 233 ? 88.873 103.890 171.573 1.00 58.44 361 SER E O 1
ATOM 10552 N N . ILE B 2 234 ? 89.964 104.260 173.499 1.00 57.59 362 ILE E N 1
ATOM 10553 C CA . ILE B 2 234 ? 88.883 105.021 174.115 1.00 57.59 362 ILE E CA 1
ATOM 10554 C C . ILE B 2 234 ? 89.157 106.499 173.874 1.00 57.59 362 ILE E C 1
ATOM 10555 O O . ILE B 2 234 ? 90.088 107.071 174.452 1.00 57.59 362 ILE E O 1
ATOM 10560 N N . GLY B 2 235 ? 88.342 107.125 173.021 1.00 59.81 363 GLY E N 1
ATOM 10561 C CA . GLY B 2 235 ? 88.546 108.527 172.704 1.00 59.81 363 GLY E CA 1
ATOM 10562 C C . GLY B 2 235 ? 88.075 109.479 173.781 1.00 59.81 363 GLY E C 1
ATOM 10563 O O . GLY B 2 235 ? 88.703 110.517 174.007 1.00 59.81 363 GLY E O 1
ATOM 10564 N N . GLN B 2 236 ? 86.976 109.150 174.456 1.00 56.05 364 GLN E N 1
ATOM 10565 C CA . GLN B 2 236 ? 86.427 109.994 175.510 1.00 56.05 364 GLN E CA 1
ATOM 10566 C C . GLN B 2 236 ? 87.157 109.838 176.839 1.00 56.05 364 GLN E C 1
ATOM 10567 O O . GLN B 2 236 ? 86.697 110.383 177.848 1.00 56.05 364 GLN E O 1
ATOM 10573 N N . LEU B 2 237 ? 88.273 109.116 176.864 1.00 63.52 365 LEU E N 1
ATOM 10574 C CA . LEU B 2 237 ? 89.013 108.902 178.098 1.00 63.52 365 LEU E CA 1
ATOM 10575 C C . LEU B 2 237 ? 89.803 110.150 178.471 1.00 63.52 365 LEU E C 1
ATOM 10576 O O . LEU B 2 237 ? 90.424 110.789 177.617 1.00 63.52 365 LEU E O 1
ATOM 10581 N N . LYS B 2 238 ? 89.774 110.494 179.760 1.00 62.48 366 LYS E N 1
ATOM 10582 C CA . LYS B 2 238 ? 90.503 111.644 180.274 1.00 62.48 366 LYS E CA 1
ATOM 10583 C C . LYS B 2 238 ? 91.528 111.296 181.343 1.00 62.48 366 LYS E C 1
ATOM 10584 O O . LYS B 2 238 ? 92.342 112.158 181.690 1.00 62.48 366 LYS E O 1
ATOM 10590 N N . THR B 2 239 ? 91.514 110.073 181.869 1.00 64.47 367 THR E N 1
ATOM 10591 C CA . THR B 2 239 ? 92.454 109.653 182.903 1.00 64.47 367 THR E CA 1
ATOM 10592 C C . THR B 2 239 ? 92.697 108.161 182.750 1.00 64.47 367 THR E C 1
ATOM 10593 O O . THR B 2 239 ? 91.747 107.393 182.573 1.00 64.47 367 THR E O 1
ATOM 10597 N N . LEU B 2 240 ? 93.961 107.754 182.809 1.00 64.77 368 LEU E N 1
ATOM 10598 C CA . LEU B 2 240 ? 94.346 106.353 182.710 1.00 64.77 368 LEU E CA 1
ATOM 10599 C C . LEU B 2 240 ? 95.381 106.037 183.780 1.00 64.77 368 LEU E C 1
ATOM 10600 O O . LEU B 2 240 ? 96.381 106.751 183.910 1.00 64.77 368 LEU E O 1
ATOM 10605 N N . ASN B 2 241 ? 95.134 104.968 184.541 1.00 61.97 369 ASN E N 1
ATOM 10606 C CA . ASN B 2 241 ? 96.029 104.534 185.617 1.00 61.97 369 ASN E CA 1
ATOM 10607 C C . ASN B 2 241 ? 96.251 105.649 186.637 1.00 61.97 369 ASN E C 1
ATOM 10608 O O . ASN B 2 241 ? 97.366 105.856 187.123 1.00 61.97 369 ASN E O 1
ATOM 10613 N N . LYS B 2 242 ? 95.175 106.371 186.961 1.00 71.90 370 LYS E N 1
ATOM 10614 C CA . LYS B 2 242 ? 95.212 107.483 187.913 1.00 71.90 370 LYS E CA 1
ATOM 10615 C C . LYS B 2 242 ? 96.220 108.548 187.481 1.00 71.90 370 LYS E C 1
ATOM 10616 O O . LYS B 2 242 ? 96.937 109.131 188.297 1.00 71.90 370 LYS E O 1
ATOM 10622 N N . CYS B 2 243 ? 96.268 108.801 186.174 1.00 68.92 371 CYS E N 1
ATOM 10623 C CA . CYS B 2 243 ? 97.153 109.808 185.604 1.00 68.92 371 CYS E CA 1
ATOM 10624 C C . CYS B 2 243 ? 96.399 110.576 184.530 1.00 68.92 371 CYS E C 1
ATOM 10625 O O . CYS B 2 243 ? 95.710 109.973 183.702 1.00 68.92 371 CYS E O 1
ATOM 10628 N N . GLU B 2 244 ? 96.531 111.900 184.547 1.00 74.45 372 GLU E N 1
ATOM 10629 C CA . GLU B 2 244 ? 95.839 112.734 183.576 1.00 74.45 372 GLU E CA 1
ATOM 10630 C C . GLU B 2 244 ? 96.416 112.526 182.181 1.00 74.45 372 GLU E C 1
ATOM 10631 O O . GLU B 2 244 ? 97.633 112.427 182.001 1.00 74.45 372 GLU E O 1
ATOM 10637 N N . ILE B 2 245 ? 95.532 112.459 181.191 1.00 62.76 373 ILE E N 1
ATOM 10638 C CA . ILE B 2 245 ? 95.913 112.246 179.800 1.00 62.76 373 ILE E CA 1
ATOM 10639 C C . ILE B 2 245 ? 95.937 113.613 179.126 1.00 62.76 373 ILE E C 1
ATOM 10640 O O . ILE B 2 245 ? 94.899 114.258 178.959 1.00 62.76 373 ILE E O 1
ATOM 10645 N N . LEU B 2 246 ? 97.129 114.057 178.736 1.00 65.11 374 LEU E N 1
ATOM 10646 C CA . LEU B 2 246 ? 97.270 115.329 178.054 1.00 65.11 374 LEU E CA 1
ATOM 10647 C C . LEU B 2 246 ? 96.807 115.207 176.603 1.00 65.11 374 LEU E C 1
ATOM 10648 O O . LEU B 2 246 ? 96.846 114.122 176.018 1.00 65.11 374 LEU E O 1
ATOM 10653 N N . PRO B 2 247 ? 96.348 116.311 176.004 1.00 69.32 375 PRO E N 1
ATOM 10654 C CA . PRO B 2 247 ? 95.929 116.245 174.593 1.00 69.32 375 PRO E CA 1
ATOM 10655 C C . PRO B 2 247 ? 97.055 115.859 173.650 1.00 69.32 375 PRO E C 1
ATOM 10656 O O . PRO B 2 247 ? 96.816 115.151 172.663 1.00 69.32 375 PRO E O 1
ATOM 10660 N N . GLU B 2 248 ? 98.283 116.304 173.929 1.00 66.29 376 GLU E N 1
ATOM 10661 C CA . GLU B 2 248 ? 99.411 115.935 173.080 1.00 66.29 376 GLU E CA 1
ATOM 10662 C C . GLU B 2 248 ? 99.698 114.441 173.165 1.00 66.29 376 GLU E C 1
ATOM 10663 O O . GLU B 2 248 ? 99.965 113.793 172.145 1.00 66.29 376 GLU E O 1
ATOM 10669 N N . GLU B 2 249 ? 99.644 113.876 174.374 1.00 66.81 377 GLU E N 1
ATOM 10670 C CA . GLU B 2 249 ? 99.855 112.440 174.529 1.00 66.81 377 GLU E CA 1
ATOM 10671 C C . GLU B 2 249 ? 98.763 111.646 173.825 1.00 66.81 377 GLU E C 1
ATOM 10672 O O . GLU B 2 249 ? 99.040 110.618 173.196 1.00 66.81 377 GLU E O 1
ATOM 10678 N N . ARG B 2 250 ? 97.515 112.112 173.912 1.00 63.05 378 ARG E N 1
ATOM 10679 C CA . ARG B 2 250 ? 96.420 111.433 173.227 1.00 63.05 378 ARG E CA 1
ATOM 10680 C C . ARG B 2 250 ? 96.594 111.493 171.715 1.00 63.05 378 ARG E C 1
ATOM 10681 O O . ARG B 2 250 ? 96.371 110.497 171.015 1.00 63.05 378 ARG E O 1
ATOM 10689 N N . ARG B 2 251 ? 96.995 112.655 171.192 1.00 67.20 379 ARG E N 1
ATOM 10690 C CA . ARG B 2 251 ? 97.230 112.780 169.758 1.00 67.20 379 ARG E CA 1
ATOM 10691 C C . ARG B 2 251 ? 98.366 111.871 169.305 1.00 67.20 379 ARG E C 1
ATOM 10692 O O . ARG B 2 251 ? 98.273 111.225 168.255 1.00 67.20 379 ARG E O 1
ATOM 10700 N N . ARG B 2 252 ? 99.444 111.802 170.091 1.00 67.63 380 ARG E N 1
ATOM 10701 C CA . ARG B 2 252 ? 100.560 110.929 169.740 1.00 67.63 380 ARG E CA 1
ATOM 10702 C C . ARG B 2 252 ? 100.145 109.463 169.769 1.00 67.63 380 ARG E C 1
ATOM 10703 O O . ARG B 2 252 ? 100.529 108.683 168.889 1.00 67.63 380 ARG E O 1
ATOM 10711 N N . ALA B 2 253 ? 99.352 109.072 170.770 1.00 66.26 381 ALA E N 1
ATOM 10712 C CA . ALA B 2 253 ? 98.885 107.692 170.848 1.00 66.26 381 ALA E CA 1
ATOM 10713 C C . ALA B 2 253 ? 97.985 107.347 169.669 1.00 66.26 381 ALA E C 1
ATOM 10714 O O . ALA B 2 253 ? 98.092 106.257 169.095 1.00 66.26 381 ALA E O 1
ATOM 10716 N N . GLU B 2 254 ? 97.095 108.267 169.288 1.00 63.90 382 GLU E N 1
ATOM 10717 C CA . GLU B 2 254 ? 96.217 108.014 168.150 1.00 63.90 382 GLU E CA 1
ATOM 10718 C C . GLU B 2 254 ? 97.009 107.933 166.850 1.00 63.90 382 GLU E C 1
ATOM 10719 O O . GLU B 2 254 ? 96.719 107.095 165.988 1.00 63.90 382 GLU E O 1
ATOM 10725 N N . LEU B 2 255 ? 98.023 108.790 166.696 1.00 66.10 383 LEU E N 1
ATOM 10726 C CA . LEU B 2 255 ? 98.859 108.734 165.501 1.00 66.10 383 LEU E CA 1
ATOM 10727 C C . LEU B 2 255 ? 99.636 107.426 165.434 1.00 66.10 383 LEU E C 1
ATOM 10728 O O . LEU B 2 255 ? 99.758 106.823 164.361 1.00 66.10 383 LEU E O 1
ATOM 10733 N N . ASP B 2 256 ? 100.165 106.968 166.572 1.00 68.87 384 ASP E N 1
ATOM 10734 C CA . ASP B 2 256 ? 100.874 105.692 166.595 1.00 68.87 384 ASP E CA 1
ATOM 10735 C C . ASP B 2 256 ? 99.933 104.536 166.278 1.00 68.87 384 ASP E C 1
ATOM 10736 O O . ASP B 2 256 ? 100.299 103.611 165.543 1.00 68.87 384 ASP E O 1
ATOM 10741 N N . TYR B 2 257 ? 98.714 104.575 166.823 1.00 66.97 385 TYR E N 1
ATOM 10742 C CA . TYR B 2 257 ? 97.726 103.545 166.519 1.00 66.97 385 TYR E CA 1
ATOM 10743 C C . TYR B 2 257 ? 97.409 103.510 165.030 1.00 66.97 385 TYR E C 1
ATOM 10744 O O . TYR B 2 257 ? 97.352 102.433 164.423 1.00 66.97 385 TYR E O 1
ATOM 10753 N N . ARG B 2 258 ? 97.200 104.681 164.423 1.00 66.37 386 ARG E N 1
ATOM 10754 C CA . ARG B 2 258 ? 96.899 104.735 162.996 1.00 66.37 386 ARG E CA 1
ATOM 10755 C C . ARG B 2 258 ? 98.071 104.220 162.170 1.00 66.37 386 ARG E C 1
ATOM 10756 O O . ARG B 2 258 ? 97.886 103.449 161.221 1.00 66.37 386 ARG E O 1
ATOM 10764 N N . LYS B 2 259 ? 99.293 104.629 162.523 1.00 62.61 387 LYS E N 1
ATOM 10765 C CA . LYS B 2 259 ? 100.465 104.190 161.774 1.00 62.61 387 LYS E CA 1
ATOM 10766 C C . LYS B 2 259 ? 100.691 102.690 161.911 1.00 62.61 387 LYS E C 1
ATOM 10767 O O . LYS B 2 259 ? 101.177 102.047 160.973 1.00 62.61 387 LYS E O 1
ATOM 10773 N N . ALA B 2 260 ? 100.338 102.112 163.061 1.00 65.32 388 ALA E N 1
ATOM 10774 C CA . ALA B 2 260 ? 100.553 100.685 163.265 1.00 65.32 388 ALA E CA 1
ATOM 10775 C C . ALA B 2 260 ? 99.435 99.837 162.672 1.00 65.32 388 ALA E C 1
ATOM 10776 O O . ALA B 2 260 ? 99.669 98.674 162.325 1.00 65.32 388 ALA E O 1
ATOM 10778 N N . PHE B 2 261 ? 98.227 100.385 162.547 1.00 62.98 389 PHE E N 1
ATOM 10779 C CA . PHE B 2 261 ? 97.091 99.619 162.053 1.00 62.98 389 PHE E CA 1
ATOM 10780 C C . PHE B 2 261 ? 96.696 99.970 160.624 1.00 62.98 389 PHE E C 1
ATOM 10781 O O . PHE B 2 261 ? 95.714 99.416 160.118 1.00 62.98 389 PHE E O 1
ATOM 10789 N N . GLY B 2 262 ? 97.421 100.877 159.965 1.00 65.05 390 GLY E N 1
ATOM 10790 C CA . GLY B 2 262 ? 97.134 101.156 158.567 1.00 65.05 390 GLY E CA 1
ATOM 10791 C C . GLY B 2 262 ? 97.298 99.939 157.677 1.00 65.05 390 GLY E C 1
ATOM 10792 O O . GLY B 2 262 ? 96.547 99.757 156.715 1.00 65.05 390 GLY E O 1
ATOM 10793 N N . ASN B 2 263 ? 98.274 99.084 157.990 1.00 66.30 391 ASN E N 1
ATOM 10794 C CA . ASN B 2 263 ? 98.479 97.873 157.202 1.00 66.30 391 ASN E CA 1
ATOM 10795 C C . ASN B 2 263 ? 97.275 96.943 157.305 1.00 66.30 391 ASN E C 1
ATOM 10796 O O . ASN B 2 263 ? 96.778 96.435 156.293 1.00 66.30 391 ASN E O 1
ATOM 10801 N N . GLU B 2 264 ? 96.787 96.714 158.527 1.00 61.67 392 GLU E N 1
ATOM 10802 C CA . GLU B 2 264 ? 95.620 95.858 158.707 1.00 61.67 392 GLU E CA 1
ATOM 10803 C C . GLU B 2 264 ? 94.358 96.503 158.150 1.00 61.67 392 GLU E C 1
ATOM 10804 O O . GLU B 2 264 ? 93.435 95.794 157.731 1.00 61.67 392 GLU E O 1
ATOM 10810 N N . TRP B 2 265 ? 94.295 97.836 158.135 1.00 67.07 393 TRP E N 1
ATOM 10811 C CA . TRP B 2 265 ? 93.133 98.510 157.565 1.00 67.07 393 TRP E CA 1
ATOM 10812 C C . TRP B 2 265 ? 93.121 98.396 156.046 1.00 67.07 393 TRP E C 1
ATOM 10813 O O . TRP B 2 265 ? 92.057 98.229 155.438 1.00 67.07 393 TRP E O 1
ATOM 10824 N N . LYS B 2 266 ? 94.294 98.484 155.416 1.00 64.81 394 LYS E N 1
ATOM 10825 C CA . LYS B 2 266 ? 94.372 98.361 153.965 1.00 64.81 394 LYS E CA 1
ATOM 10826 C C . LYS B 2 266 ? 94.241 96.914 153.506 1.00 64.81 394 LYS E C 1
ATOM 10827 O O . LYS B 2 266 ? 93.723 96.662 152.412 1.00 64.81 394 LYS E O 1
ATOM 10833 N N . GLN B 2 267 ? 94.698 95.957 154.318 1.00 64.53 395 GLN E N 1
ATOM 10834 C CA . GLN B 2 267 ? 94.579 94.552 153.948 1.00 64.53 395 GLN E CA 1
ATOM 10835 C C . GLN B 2 267 ? 93.148 94.043 154.053 1.00 64.53 395 GLN E C 1
ATOM 10836 O O . GLN B 2 267 ? 92.816 93.032 153.426 1.00 64.53 395 GLN E O 1
ATOM 10842 N N . ALA B 2 268 ? 92.297 94.715 154.826 1.00 67.38 396 ALA E N 1
ATOM 10843 C CA . ALA B 2 268 ? 90.907 94.316 154.992 1.00 67.38 396 ALA E CA 1
ATOM 10844 C C . ALA B 2 268 ? 89.983 94.935 153.953 1.00 67.38 396 ALA E C 1
ATOM 10845 O O . ALA B 2 268 ? 88.786 94.632 153.949 1.00 67.38 396 ALA E O 1
ATOM 10847 N N . GLY B 2 269 ? 90.503 95.789 153.076 1.00 65.07 397 GLY E N 1
ATOM 10848 C CA . GLY B 2 269 ? 89.705 96.428 152.052 1.00 65.07 397 GLY E CA 1
ATOM 10849 C C . GLY B 2 269 ? 89.459 97.909 152.242 1.00 65.07 397 GLY E C 1
ATOM 10850 O O . GLY B 2 269 ? 88.503 98.437 151.661 1.00 65.07 397 GLY E O 1
ATOM 10851 N N . GLY B 2 270 ? 90.283 98.597 153.029 1.00 64.18 398 GLY E N 1
ATOM 10852 C CA . GLY B 2 270 ? 90.081 100.016 153.237 1.00 64.18 398 GLY E CA 1
ATOM 10853 C C . GLY B 2 270 ? 90.610 100.845 152.082 1.00 64.18 398 GLY E C 1
ATOM 10854 O O . GLY B 2 270 ? 91.522 100.445 151.358 1.00 64.18 398 GLY E O 1
ATOM 10855 N N . HIS B 2 271 ? 90.020 102.026 151.913 1.00 63.82 399 HIS E N 1
ATOM 10856 C CA . HIS B 2 271 ? 90.413 102.934 150.847 1.00 63.82 399 HIS E CA 1
ATOM 10857 C C . HIS B 2 271 ? 90.068 104.358 151.256 1.00 63.82 399 HIS E C 1
ATOM 10858 O O . HIS B 2 271 ? 89.205 104.583 152.108 1.00 63.82 399 HIS E O 1
ATOM 10865 N N . LYS B 2 272 ? 90.757 105.320 150.637 1.00 62.93 400 LYS E N 1
ATOM 10866 C CA . LYS B 2 272 ? 90.498 106.724 150.941 1.00 62.93 400 LYS E CA 1
ATOM 10867 C C . LYS B 2 272 ? 89.173 107.192 150.355 1.00 62.93 400 LYS E C 1
ATOM 10868 O O . LYS B 2 272 ? 88.611 108.191 150.817 1.00 62.93 400 LYS E O 1
ATOM 10874 N N . ASP B 2 273 ? 88.663 106.493 149.348 1.00 60.36 401 ASP E N 1
ATOM 10875 C CA . ASP B 2 273 ? 87.390 106.858 148.741 1.00 60.36 401 ASP E CA 1
ATOM 10876 C C . ASP B 2 273 ? 86.244 106.311 149.584 1.00 60.36 401 ASP E C 1
ATOM 10877 O O . ASP B 2 273 ? 86.160 105.093 149.777 1.00 60.36 401 ASP E O 1
ATOM 10882 N N . PRO B 2 274 ? 85.358 107.161 150.110 1.00 62.04 402 PRO E N 1
ATOM 10883 C CA . PRO B 2 274 ? 84.230 106.639 150.900 1.00 62.04 402 PRO E CA 1
ATOM 10884 C C . PRO B 2 274 ? 83.293 105.751 150.101 1.00 62.04 402 PRO E C 1
ATOM 10885 O O . PRO B 2 274 ? 82.616 104.896 150.686 1.00 62.04 402 PRO E O 1
ATOM 10889 N N . GLU B 2 275 ? 83.230 105.926 148.779 1.00 65.20 403 GLU E N 1
ATOM 10890 C CA . GLU B 2 275 ? 82.373 105.072 147.964 1.00 65.20 403 GLU E CA 1
ATOM 10891 C C . GLU B 2 275 ? 82.979 103.688 147.770 1.00 65.20 403 GLU E C 1
ATOM 10892 O O . GLU B 2 275 ? 82.248 102.723 147.519 1.00 65.20 403 GLU E O 1
ATOM 10898 N N . LYS B 2 276 ? 84.301 103.570 147.880 1.00 60.44 404 LYS E N 1
ATOM 10899 C CA . LYS B 2 276 ? 84.992 102.299 147.717 1.00 60.44 404 LYS E CA 1
ATOM 10900 C C . LYS B 2 276 ? 85.463 101.706 149.038 1.00 60.44 404 LYS E C 1
ATOM 10901 O O . LYS B 2 276 ? 86.130 100.667 149.031 1.00 60.44 404 LYS E O 1
ATOM 10907 N N . ASN B 2 277 ? 85.137 102.336 150.164 1.00 57.61 405 ASN E N 1
ATOM 10908 C CA . ASN B 2 277 ? 85.551 101.847 151.477 1.00 57.61 405 ASN E CA 1
ATOM 10909 C C . ASN B 2 277 ? 84.585 100.753 151.913 1.00 57.61 405 ASN E C 1
ATOM 10910 O O . ASN B 2 277 ? 83.476 101.032 152.375 1.00 57.61 405 ASN E O 1
ATOM 10915 N N . ARG B 2 278 ? 85.007 99.497 151.768 1.00 56.87 406 ARG E N 1
ATOM 10916 C CA . ARG B 2 278 ? 84.202 98.332 152.138 1.00 56.87 406 ARG E CA 1
ATOM 10917 C C . ARG B 2 278 ? 85.023 97.488 153.109 1.00 56.87 406 ARG E C 1
ATOM 10918 O O . ARG B 2 278 ? 85.748 96.579 152.697 1.00 56.87 406 ARG E O 1
ATOM 10926 N N . LEU B 2 279 ? 84.908 97.794 154.397 1.00 60.72 407 LEU E N 1
ATOM 10927 C CA . LEU B 2 279 ? 85.634 97.071 155.430 1.00 60.72 407 LEU E CA 1
ATOM 10928 C C . LEU B 2 279 ? 84.888 95.801 155.818 1.00 60.72 407 LEU E C 1
ATOM 10929 O O . LEU B 2 279 ? 83.664 95.710 155.691 1.00 60.72 407 LEU E O 1
ATOM 10934 N N . SER B 2 280 ? 85.643 94.815 156.296 1.00 56.36 408 SER E N 1
ATOM 10935 C CA . SER B 2 280 ? 85.056 93.551 156.705 1.00 56.36 408 SER E CA 1
ATOM 10936 C C . SER B 2 280 ? 84.386 93.690 158.072 1.00 56.36 408 SER E C 1
ATOM 10937 O O . SER B 2 280 ? 84.519 94.702 158.766 1.00 56.36 408 SER E O 1
ATOM 10940 N N . GLU B 2 281 ? 83.651 92.644 158.457 1.00 51.94 409 GLU E N 1
ATOM 10941 C CA . GLU B 2 281 ? 82.962 92.662 159.743 1.00 51.94 409 GLU E CA 1
ATOM 10942 C C . GLU B 2 281 ? 83.939 92.478 160.897 1.00 51.94 409 GLU E C 1
ATOM 10943 O O . GLU B 2 281 ? 83.742 93.042 161.980 1.00 51.94 409 GLU E O 1
ATOM 10949 N N . GLU B 2 282 ? 85.000 91.695 160.685 1.00 54.20 410 GLU E N 1
ATOM 10950 C CA . GLU B 2 282 ? 85.975 91.468 161.747 1.00 54.20 410 GLU E CA 1
ATOM 10951 C C . GLU B 2 282 ? 86.726 92.748 162.090 1.00 54.20 410 GLU E C 1
ATOM 10952 O O . GLU B 2 282 ? 86.947 93.050 163.269 1.00 54.20 410 GLU E O 1
ATOM 10958 N N . PHE B 2 283 ? 87.125 93.515 161.073 1.00 56.18 411 PHE E N 1
ATOM 10959 C CA . PHE B 2 283 ? 87.822 94.772 161.326 1.00 56.18 411 PHE E CA 1
ATOM 10960 C C . PHE B 2 283 ? 86.898 95.795 161.975 1.00 56.18 411 PHE E C 1
ATOM 10961 O O . PHE B 2 283 ? 87.347 96.628 162.771 1.00 56.18 411 PHE E O 1
ATOM 10969 N N . LEU B 2 284 ? 85.605 95.749 161.647 1.00 58.68 412 LEU E N 1
ATOM 10970 C CA . LEU B 2 284 ? 84.658 96.674 162.258 1.00 58.68 412 LEU E CA 1
ATOM 10971 C C . LEU B 2 284 ? 84.382 96.315 163.712 1.00 58.68 412 LEU E C 1
ATOM 10972 O O . LEU B 2 284 ? 84.233 97.210 164.552 1.00 58.68 412 LEU E O 1
ATOM 10977 N N . THR B 2 285 ? 84.311 95.021 164.029 1.00 55.91 413 THR E N 1
ATOM 10978 C CA . THR B 2 285 ? 84.077 94.605 165.407 1.00 55.91 413 THR E CA 1
ATOM 10979 C C . THR B 2 285 ? 85.312 94.791 166.279 1.00 55.91 413 THR E C 1
ATOM 10980 O O . THR B 2 285 ? 85.191 95.224 167.431 1.00 55.91 413 THR E O 1
ATOM 10984 N N . ALA B 2 286 ? 86.500 94.481 165.755 1.00 57.25 414 ALA E N 1
ATOM 10985 C CA . ALA B 2 286 ? 87.719 94.619 166.542 1.00 57.25 414 ALA E CA 1
ATOM 10986 C C . ALA B 2 286 ? 88.136 96.074 166.711 1.00 57.25 414 ALA E C 1
ATOM 10987 O O . ALA B 2 286 ? 88.801 96.411 167.696 1.00 57.25 414 ALA E O 1
ATOM 10989 N N . HIS B 2 287 ? 87.765 96.942 165.773 1.00 58.76 415 HIS E N 1
ATOM 10990 C CA . HIS B 2 287 ? 88.119 98.361 165.814 1.00 58.76 415 HIS E CA 1
ATOM 10991 C C . HIS B 2 287 ? 86.890 99.195 165.475 1.00 58.76 415 HIS E C 1
ATOM 10992 O O . HIS B 2 287 ? 86.727 99.658 164.339 1.00 58.76 415 HIS E O 1
ATOM 10999 N N . PRO B 2 288 ? 85.996 99.404 166.445 1.00 58.84 416 PRO E N 1
ATOM 11000 C CA . PRO B 2 288 ? 84.800 100.216 166.166 1.00 58.84 416 PRO E CA 1
ATOM 11001 C C . PRO B 2 288 ? 85.103 101.691 165.979 1.00 58.84 416 PRO E C 1
ATOM 11002 O O . PRO B 2 288 ? 84.434 102.354 165.175 1.00 58.84 416 PRO E O 1
ATOM 11006 N N . ARG B 2 289 ? 86.089 102.227 166.693 1.00 59.91 417 ARG E N 1
ATOM 11007 C CA . ARG B 2 289 ? 86.425 103.643 166.630 1.00 59.91 417 ARG E CA 1
ATOM 11008 C C . ARG B 2 289 ? 87.478 103.957 165.572 1.00 59.91 417 ARG E C 1
ATOM 11009 O O . ARG B 2 289 ? 88.022 105.066 165.566 1.00 59.91 417 ARG E O 1
ATOM 11017 N N . TYR B 2 290 ? 87.777 103.012 164.678 1.00 63.31 418 TYR E N 1
ATOM 11018 C CA . TYR B 2 290 ? 88.780 103.269 163.650 1.00 63.31 418 TYR E CA 1
ATOM 11019 C C . TYR B 2 290 ? 88.244 104.208 162.576 1.00 63.31 418 TYR E C 1
ATOM 11020 O O . TYR B 2 290 ? 89.000 105.007 162.009 1.00 63.31 418 TYR E O 1
ATOM 11029 N N . GLN B 2 291 ? 86.943 104.128 162.284 1.00 63.38 419 GLN E N 1
ATOM 11030 C CA . GLN B 2 291 ? 86.358 105.007 161.277 1.00 63.38 419 GLN E CA 1
ATOM 11031 C C . GLN B 2 291 ? 86.388 106.461 161.729 1.00 63.38 419 GLN E C 1
ATOM 11032 O O . GLN B 2 291 ? 86.609 107.367 160.916 1.00 63.38 419 GLN E O 1
ATOM 11038 N N . PHE B 2 292 ? 86.178 106.704 163.024 1.00 62.68 420 PHE E N 1
ATOM 11039 C CA . PHE B 2 292 ? 86.236 108.068 163.542 1.00 62.68 420 PHE E CA 1
ATOM 11040 C C . PHE B 2 292 ? 87.631 108.657 163.374 1.00 62.68 420 PHE E C 1
ATOM 11041 O O . PHE B 2 292 ? 87.786 109.807 162.949 1.00 62.68 420 PHE E O 1
ATOM 11049 N N . LEU B 2 293 ? 88.664 107.873 163.694 1.00 62.19 421 LEU E N 1
ATOM 11050 C CA . LEU B 2 293 ? 90.032 108.351 163.524 1.00 62.19 421 LEU E CA 1
ATOM 11051 C C . LEU B 2 293 ? 90.373 108.543 162.052 1.00 62.19 421 LEU E C 1
ATOM 11052 O O . LEU B 2 293 ? 91.081 109.491 161.692 1.00 62.19 421 LEU E O 1
ATOM 11057 N N . CYS B 2 294 ? 89.875 107.657 161.185 1.00 63.83 422 CYS E N 1
ATOM 11058 C CA . CYS B 2 294 ? 90.143 107.793 159.756 1.00 63.83 422 CYS E CA 1
ATOM 11059 C C . CYS B 2 294 ? 89.468 109.033 159.184 1.00 63.83 422 CYS E C 1
ATOM 11060 O O . CYS B 2 294 ? 89.993 109.665 158.260 1.00 63.83 422 CYS E O 1
ATOM 11063 N N . LEU B 2 295 ? 88.299 109.395 159.718 1.00 58.92 423 LEU E N 1
ATOM 11064 C CA . LEU B 2 295 ? 87.618 110.596 159.245 1.00 58.92 423 LEU E CA 1
ATOM 11065 C C . LEU B 2 295 ? 88.219 111.859 159.849 1.00 58.92 423 LEU E C 1
ATOM 11066 O O . LEU B 2 295 ? 88.175 112.924 159.224 1.00 58.92 423 LEU E O 1
ATOM 11071 N N . LYS B 2 296 ? 88.781 111.764 161.055 1.00 60.58 424 LYS E N 1
ATOM 11072 C CA . LYS B 2 296 ? 89.366 112.937 161.696 1.00 60.58 424 LYS E CA 1
ATOM 11073 C C . LYS B 2 296 ? 90.746 113.245 161.127 1.00 60.58 424 LYS E C 1
ATOM 11074 O O . LYS B 2 296 ? 90.980 114.330 160.582 1.00 60.58 424 LYS E O 1
ATOM 11080 N N . TYR B 2 297 ? 91.677 112.300 161.246 1.00 61.31 425 TYR E N 1
ATOM 11081 C CA . TYR B 2 297 ? 93.049 112.504 160.799 1.00 61.31 425 TYR E CA 1
ATOM 11082 C C . TYR B 2 297 ? 93.258 112.158 159.330 1.00 61.31 425 TYR E C 1
ATOM 11083 O O . TYR B 2 297 ? 94.410 112.038 158.897 1.00 61.31 425 TYR E O 1
ATOM 11092 N N . GLY B 2 298 ? 92.186 111.996 158.559 1.00 67.10 426 GLY E N 1
ATOM 11093 C CA . GLY B 2 298 ? 92.312 111.677 157.151 1.00 67.10 426 GLY E CA 1
ATOM 11094 C C . GLY B 2 298 ? 92.753 110.251 156.897 1.00 67.10 426 GLY E C 1
ATOM 11095 O O . GLY B 2 298 ? 92.878 109.455 157.833 1.00 67.10 426 GLY E O 1
ATOM 11096 N N . ALA B 2 299 ? 92.992 109.915 155.633 1.00 74.32 427 ALA E N 1
ATOM 11097 C CA . ALA B 2 299 ? 93.422 108.572 155.265 1.00 74.32 427 ALA E CA 1
ATOM 11098 C C . ALA B 2 299 ? 94.934 108.519 155.070 1.00 74.32 427 ALA E C 1
ATOM 11099 O O . ALA B 2 299 ? 95.501 109.315 154.321 1.00 74.32 427 ALA E O 1
ATOM 11101 N N . LEU B 2 313 ? 132.621 104.779 166.048 1.00 38.25 441 LEU E N 1
ATOM 11102 C CA . LEU B 2 313 ? 134.025 105.164 166.121 1.00 39.75 441 LEU E CA 1
ATOM 11103 C C . LEU B 2 313 ? 134.911 104.107 165.470 1.00 39.15 441 LEU E C 1
ATOM 11104 O O . LEU B 2 313 ? 135.930 104.428 164.858 1.00 41.90 441 LEU E O 1
ATOM 11109 N N . LYS B 2 314 ? 134.512 102.841 165.605 1.00 41.65 442 LYS E N 1
ATOM 11110 C CA . LYS B 2 314 ? 135.287 101.753 165.016 1.00 39.81 442 LYS E CA 1
ATOM 11111 C C . LYS B 2 314 ? 135.164 101.753 163.497 1.00 40.05 442 LYS E C 1
ATOM 11112 O O . LYS B 2 314 ? 136.131 101.465 162.783 1.00 41.94 442 LYS E O 1
ATOM 11118 N N . ASN B 2 315 ? 133.975 102.082 162.983 1.00 38.86 443 ASN E N 1
ATOM 11119 C CA . ASN B 2 315 ? 133.779 102.110 161.537 1.00 36.61 443 ASN E CA 1
ATOM 11120 C C . ASN B 2 315 ? 134.528 103.267 160.890 1.00 38.89 443 ASN E C 1
ATOM 11121 O O . ASN B 2 315 ? 134.791 103.238 159.682 1.00 42.08 443 ASN E O 1
ATOM 11126 N N . GLN B 2 316 ? 134.877 104.289 161.668 1.00 39.68 444 GLN E N 1
ATOM 11127 C CA . GLN B 2 316 ? 135.597 105.445 161.152 1.00 36.16 444 GLN E CA 1
ATOM 11128 C C . GLN B 2 316 ? 137.110 105.294 161.244 1.00 37.37 444 GLN E C 1
ATOM 11129 O O . GLN B 2 316 ? 137.831 106.218 160.852 1.00 41.31 444 GLN E O 1
ATOM 11135 N N . LEU B 2 317 ? 137.605 104.167 161.746 1.00 34.60 445 LEU E N 1
ATOM 11136 C CA . LEU B 2 317 ? 139.038 103.961 161.879 1.00 31.72 445 LEU E CA 1
ATOM 11137 C C . LEU B 2 317 ? 139.661 103.612 160.533 1.00 32.66 445 LEU E C 1
ATOM 11138 O O . LEU B 2 317 ? 139.047 102.951 159.690 1.00 38.73 445 LEU E O 1
ATOM 11143 N N . LEU B 2 318 ? 140.897 104.065 160.339 1.00 32.61 446 LEU E N 1
ATOM 11144 C CA . LEU B 2 318 ? 141.655 103.814 159.119 1.00 31.19 446 LEU E CA 1
ATOM 11145 C C . LEU B 2 318 ? 142.878 102.982 159.470 1.00 32.75 446 LEU E C 1
ATOM 11146 O O . LEU B 2 318 ? 143.800 103.475 160.130 1.00 38.26 446 LEU E O 1
ATOM 11151 N N . THR B 2 319 ? 142.885 101.725 159.031 1.00 35.62 447 THR E N 1
ATOM 11152 C CA . THR B 2 319 ? 143.989 100.807 159.303 1.00 37.46 447 THR E CA 1
ATOM 11153 C C . THR B 2 319 ? 145.086 101.060 158.275 1.00 36.31 447 THR E C 1
ATOM 11154 O O . THR B 2 319 ? 145.108 100.444 157.207 1.00 41.84 447 THR E O 1
ATOM 11158 N N . LEU B 2 320 ? 145.998 101.972 158.599 1.00 35.80 448 LEU E N 1
ATOM 11159 C CA . LEU B 2 320 ? 147.103 102.329 157.723 1.00 38.69 448 LEU E CA 1
ATOM 11160 C C . LEU B 2 320 ? 148.429 102.037 158.412 1.00 39.89 448 LEU E C 1
ATOM 11161 O O . LEU B 2 320 ? 148.517 102.016 159.643 1.00 43.01 448 LEU E O 1
ATOM 11166 N N . LYS B 2 321 ? 149.460 101.812 157.605 1.00 44.18 449 LYS E N 1
ATOM 11167 C CA . LYS B 2 321 ? 150.792 101.495 158.095 1.00 43.96 449 LYS E CA 1
ATOM 11168 C C . LYS B 2 321 ? 151.681 102.734 158.081 1.00 43.85 449 LYS E C 1
ATOM 11169 O O . LYS B 2 321 ? 151.361 103.753 157.465 1.00 48.08 449 LYS E O 1
ATOM 11175 N N . ILE B 2 322 ? 152.812 102.631 158.776 1.00 44.24 450 ILE E N 1
ATOM 11176 C CA . ILE B 2 322 ? 153.785 103.711 158.880 1.00 45.49 450 ILE E CA 1
ATOM 11177 C C . ILE B 2 322 ? 155.119 103.223 158.336 1.00 46.19 450 ILE E C 1
ATOM 11178 O O . ILE B 2 322 ? 155.594 102.141 158.703 1.00 49.73 450 ILE E O 1
ATOM 11183 N N . LYS B 2 323 ? 155.724 104.023 157.460 1.00 48.51 451 LYS E N 1
ATOM 11184 C CA . LYS B 2 323 ? 157.020 103.713 156.877 1.00 48.64 451 LYS E CA 1
ATOM 11185 C C . LYS B 2 323 ? 157.943 104.914 157.016 1.00 48.11 451 LYS E C 1
ATOM 11186 O O . LYS B 2 323 ? 157.491 106.057 157.128 1.00 50.91 451 LYS E O 1
ATOM 11192 N N . TYR B 2 324 ? 159.247 104.642 157.009 1.00 50.18 452 TYR E N 1
ATOM 11193 C CA . TYR B 2 324 ? 160.281 105.670 157.131 1.00 53.14 452 TYR E CA 1
ATOM 11194 C C . TYR B 2 324 ? 161.319 105.442 156.041 1.00 56.29 452 TYR E C 1
ATOM 11195 O O . TYR B 2 324 ? 162.186 104.565 156.164 1.00 58.94 452 TYR E O 1
ATOM 11204 N N . PRO B 2 325 ? 161.258 106.212 154.954 1.00 55.69 453 PRO E N 1
ATOM 11205 C CA . PRO B 2 325 ? 162.245 106.037 153.875 1.00 56.22 453 PRO E CA 1
ATOM 11206 C C . PRO B 2 325 ? 163.667 106.368 154.293 1.00 57.62 453 PRO E C 1
ATOM 11207 O O . PRO B 2 325 ? 164.609 105.710 153.833 1.00 59.49 453 PRO E O 1
ATOM 11211 N N . HIS B 2 326 ? 163.854 107.373 155.152 1.00 59.92 454 HIS E N 1
ATOM 11212 C CA . HIS B 2 326 ? 165.203 107.741 155.572 1.00 59.67 454 HIS E CA 1
ATOM 11213 C C . HIS B 2 326 ? 165.784 106.716 156.537 1.00 61.00 454 HIS E C 1
ATOM 11214 O O . HIS B 2 326 ? 166.964 106.361 156.437 1.00 62.54 454 HIS E O 1
ATOM 11221 N N . GLN B 2 327 ? 164.975 106.229 157.475 1.00 63.32 455 GLN E N 1
ATOM 11222 C CA . GLN B 2 327 ? 165.397 105.238 158.462 1.00 63.66 455 GLN E CA 1
ATOM 11223 C C . GLN B 2 327 ? 164.682 103.928 158.145 1.00 65.99 455 GLN E C 1
ATOM 11224 O O . GLN B 2 327 ? 163.577 103.675 158.632 1.00 66.66 455 GLN E O 1
ATOM 11230 N N . LEU B 2 328 ? 165.319 103.092 157.325 1.00 69.81 456 LEU E N 1
ATOM 11231 C CA . LEU B 2 328 ? 164.747 101.806 156.950 1.00 71.05 456 LEU E CA 1
ATOM 11232 C C . LEU B 2 328 ? 164.955 100.731 158.009 1.00 71.81 456 LEU E C 1
ATOM 11233 O O . LEU B 2 328 ? 164.437 99.621 157.849 1.00 70.55 456 LEU E O 1
ATOM 11238 N N . ASP B 2 329 ? 165.694 101.029 159.080 1.00 78.00 457 ASP E N 1
ATOM 11239 C CA . ASP B 2 329 ? 165.916 100.033 160.123 1.00 77.73 457 ASP E CA 1
ATOM 11240 C C . ASP B 2 329 ? 164.676 99.835 160.985 1.00 76.95 457 ASP E C 1
ATOM 11241 O O . ASP B 2 329 ? 164.522 98.780 161.612 1.00 76.55 457 ASP E O 1
ATOM 11246 N N . GLN B 2 330 ? 163.794 100.840 160.995 1.00 72.33 458 GLN E N 1
ATOM 11247 C CA . GLN B 2 330 ? 162.532 100.745 161.777 1.00 72.02 458 GLN E CA 1
ATOM 11248 C C . GLN B 2 330 ? 161.562 99.814 161.043 1.00 71.47 458 GLN E C 1
ATOM 11249 O O . GLN B 2 330 ? 161.684 99.692 159.808 1.00 70.42 458 GLN E O 1
ATOM 11255 N N . LYS B 2 331 ? 160.636 99.189 161.777 1.00 71.40 459 LYS E N 1
ATOM 11256 C CA . LYS B 2 331 ? 159.644 98.270 161.157 1.00 70.64 459 LYS E CA 1
ATOM 11257 C C . LYS B 2 331 ? 158.456 99.081 160.629 1.00 70.33 459 LYS E C 1
ATOM 11258 O O . LYS B 2 331 ? 158.246 100.209 161.120 1.00 69.07 459 LYS E O 1
ATOM 11264 N N . VAL B 2 332 ? 157.710 98.523 159.670 1.00 61.06 460 VAL E N 1
ATOM 11265 C CA . VAL B 2 332 ? 156.510 99.218 159.117 1.00 59.81 460 VAL E CA 1
ATOM 11266 C C . VAL B 2 332 ? 155.319 98.932 160.038 1.00 59.39 460 VAL E C 1
ATOM 11267 O O . VAL B 2 332 ? 154.561 97.985 159.748 1.00 57.77 460 VAL E O 1
ATOM 11271 N N . LEU B 2 333 ? 155.174 99.716 161.109 1.00 53.80 461 LEU E N 1
ATOM 11272 C CA . LEU B 2 333 ? 154.060 99.510 162.074 1.00 50.43 461 LEU E CA 1
ATOM 11273 C C . LEU B 2 333 ? 152.754 100.006 161.445 1.00 50.80 461 LEU E C 1
ATOM 11274 O O . LEU B 2 333 ? 152.826 100.813 160.500 1.00 54.15 461 LEU E O 1
ATOM 11279 N N . GLU B 2 334 ? 151.610 99.537 161.953 1.00 46.87 462 GLU E N 1
ATOM 11280 C CA . GLU B 2 334 ? 150.290 99.956 161.410 1.00 44.83 462 GLU E CA 1
ATOM 11281 C C . GLU B 2 334 ? 149.447 100.551 162.543 1.00 46.71 462 GLU E C 1
ATOM 11282 O O . GLU B 2 334 ? 149.364 99.912 163.610 1.00 48.70 462 GLU E O 1
ATOM 11288 N N . LYS B 2 335 ? 148.851 101.726 162.318 1.00 43.33 463 LYS E N 1
ATOM 11289 C CA . LYS B 2 335 ? 148.049 102.402 163.374 1.00 38.81 463 LYS E CA 1
ATOM 11290 C C . LYS B 2 335 ? 146.589 102.510 162.929 1.00 37.77 463 LYS E C 1
ATOM 11291 O O . LYS B 2 335 ? 146.334 102.386 161.714 1.00 42.15 463 LYS E O 1
ATOM 11297 N N . GLN B 2 336 ? 145.659 102.699 163.900 1.00 35.40 464 GLN E N 1
ATOM 11298 C CA . GLN B 2 336 ? 144.270 102.928 163.515 1.00 37.51 464 GLN E CA 1
ATOM 11299 C C . GLN B 2 336 ? 143.849 104.305 164.016 1.00 35.02 464 GLN E C 1
ATOM 11300 O O . GLN B 2 336 ? 143.490 104.464 165.186 1.00 39.89 464 GLN E O 1
ATOM 11306 N N . LEU B 2 337 ? 143.893 105.296 163.128 1.00 32.99 465 LEU E N 1
ATOM 11307 C CA . LEU B 2 337 ? 143.540 106.663 163.467 1.00 29.43 465 LEU E CA 1
ATOM 11308 C C . LEU B 2 337 ? 142.161 107.008 162.915 1.00 32.24 465 LEU E C 1
ATOM 11309 O O . LEU B 2 337 ? 141.768 106.505 161.858 1.00 37.72 465 LEU E O 1
ATOM 11314 N N . PRO B 2 338 ? 141.403 107.853 163.612 1.00 31.60 466 PRO E N 1
ATOM 11315 C CA . PRO B 2 338 ? 140.073 108.236 163.120 1.00 28.42 466 PRO E CA 1
ATOM 11316 C C . PRO B 2 338 ? 140.161 109.001 161.808 1.00 25.11 466 PRO E C 1
ATOM 11317 O O . PRO B 2 338 ? 141.184 109.591 161.456 1.00 35.07 466 PRO E O 1
ATOM 11321 N N . GLY B 2 339 ? 139.047 108.983 161.072 1.00 24.33 467 GLY E N 1
ATOM 11322 C CA . GLY B 2 339 ? 139.005 109.659 159.787 1.00 29.26 467 GLY E CA 1
ATOM 11323 C C . GLY B 2 339 ? 139.020 111.168 159.885 1.00 30.84 467 GLY E C 1
ATOM 11324 O O . GLY B 2 339 ? 139.580 111.839 159.013 1.00 33.20 467 GLY E O 1
ATOM 11325 N N . SER B 2 340 ? 138.414 111.725 160.936 1.00 30.23 468 SER E N 1
ATOM 11326 C CA . SER B 2 340 ? 138.367 113.168 161.142 1.00 25.64 468 SER E CA 1
ATOM 11327 C C . SER B 2 340 ? 139.585 113.694 161.894 1.00 27.26 468 SER E C 1
ATOM 11328 O O . SER B 2 340 ? 139.555 114.823 162.402 1.00 32.19 468 SER E O 1
ATOM 11331 N N . MET B 2 341 ? 140.654 112.907 161.978 1.00 27.15 469 MET E N 1
ATOM 11332 C CA . MET B 2 341 ? 141.862 113.335 162.669 1.00 26.57 469 MET E CA 1
ATOM 11333 C C . MET B 2 341 ? 142.632 114.328 161.808 1.00 29.30 469 MET E C 1
ATOM 11334 O O . MET B 2 341 ? 142.845 114.094 160.614 1.00 36.13 469 MET E O 1
ATOM 11339 N N . THR B 2 342 ? 143.047 115.436 162.415 1.00 27.33 470 THR E N 1
ATOM 11340 C CA . THR B 2 342 ? 143.768 116.464 161.682 1.00 26.71 470 THR E CA 1
ATOM 11341 C C . THR B 2 342 ? 145.227 116.063 161.481 1.00 26.81 470 THR E C 1
ATOM 11342 O O . THR B 2 342 ? 145.735 115.120 162.093 1.00 31.50 470 THR E O 1
ATOM 11346 N N . ILE B 2 343 ? 145.903 116.803 160.601 1.00 26.87 471 ILE E N 1
ATOM 11347 C CA . ILE B 2 343 ? 147.310 116.531 160.328 1.00 30.02 471 ILE E CA 1
ATOM 11348 C C . ILE B 2 343 ? 148.188 116.968 161.496 1.00 28.22 471 ILE E C 1
ATOM 11349 O O . ILE B 2 343 ? 149.228 116.353 161.760 1.00 31.59 471 ILE E O 1
ATOM 11354 N N . GLN B 2 344 ? 147.788 118.021 162.214 1.00 30.16 472 GLN E N 1
ATOM 11355 C CA . GLN B 2 344 ? 148.592 118.507 163.331 1.00 28.51 472 GLN E CA 1
ATOM 11356 C C . GLN B 2 344 ? 148.651 117.482 164.457 1.00 25.40 472 GLN E C 1
ATOM 11357 O O . GLN B 2 344 ? 149.686 117.332 165.117 1.00 31.64 472 GLN E O 1
ATOM 11363 N N . LYS B 2 345 ? 147.553 116.757 164.685 1.00 26.10 473 LYS E N 1
ATOM 11364 C CA . LYS B 2 345 ? 147.549 115.735 165.728 1.00 28.37 473 LYS E CA 1
ATOM 11365 C C . LYS B 2 345 ? 148.494 114.591 165.381 1.00 29.84 473 LYS E C 1
ATOM 11366 O O . LYS B 2 345 ? 149.235 114.105 166.244 1.00 32.09 473 LYS E O 1
ATOM 11372 N N . VAL B 2 346 ? 148.486 114.150 164.121 1.00 33.28 474 VAL E N 1
ATOM 11373 C CA . VAL B 2 346 ? 149.399 113.092 163.699 1.00 30.41 474 VAL E CA 1
ATOM 11374 C C . VAL B 2 346 ? 150.843 113.574 163.771 1.00 31.71 474 VAL E C 1
ATOM 11375 O O . VAL B 2 346 ? 151.747 112.821 164.158 1.00 38.79 474 VAL E O 1
ATOM 11379 N N . LYS B 2 347 ? 151.082 114.838 163.409 1.00 31.58 475 LYS E N 1
ATOM 11380 C CA . LYS B 2 347 ? 152.427 115.395 163.509 1.00 28.77 475 LYS E CA 1
ATOM 11381 C C . LYS B 2 347 ? 152.908 115.416 164.955 1.00 30.21 475 LYS E C 1
ATOM 11382 O O . LYS B 2 347 ? 154.055 115.054 165.241 1.00 38.80 475 LYS E O 1
ATOM 11388 N N . GLY B 2 348 ? 152.042 115.834 165.881 1.00 33.11 476 GLY E N 1
ATOM 11389 C CA . GLY B 2 348 ? 152.417 115.828 167.286 1.00 31.49 476 GLY E CA 1
ATOM 11390 C C . GLY B 2 348 ? 152.647 114.428 167.822 1.00 32.72 476 GLY E C 1
ATOM 11391 O O . GLY B 2 348 ? 153.561 114.200 168.619 1.00 38.65 476 GLY E O 1
ATOM 11392 N N . LEU B 2 349 ? 151.823 113.470 167.389 1.00 34.65 477 LEU E N 1
ATOM 11393 C CA . LEU B 2 349 ? 152.028 112.081 167.784 1.00 35.74 477 LEU E CA 1
ATOM 11394 C C . LEU B 2 349 ? 153.387 111.574 167.318 1.00 36.18 477 LEU E C 1
ATOM 11395 O O . LEU B 2 349 ? 154.131 110.961 168.093 1.00 37.30 477 LEU E O 1
ATOM 11400 N N . LEU B 2 350 ? 153.732 111.831 166.054 1.00 36.70 478 LEU E N 1
ATOM 11401 C CA . LEU B 2 350 ? 155.015 111.373 165.531 1.00 36.58 478 LEU E CA 1
ATOM 11402 C C . LEU B 2 350 ? 156.178 112.082 166.217 1.00 35.75 478 LEU E C 1
ATOM 11403 O O . LEU B 2 350 ? 157.227 111.474 166.460 1.00 39.81 478 LEU E O 1
ATOM 11408 N N . SER B 2 351 ? 156.007 113.381 166.480 1.00 38.10 479 SER E N 1
ATOM 11409 C CA . SER B 2 351 ? 157.091 114.167 167.124 1.00 38.84 479 SER E CA 1
ATOM 11410 C C . SER B 2 351 ? 157.509 113.468 168.420 1.00 39.21 479 SER E C 1
ATOM 11411 O O . SER B 2 351 ? 158.705 113.147 168.556 1.00 42.58 479 SER E O 1
ATOM 11414 N N . ARG B 2 352 ? 156.554 113.235 169.324 1.00 39.30 480 ARG E N 1
ATOM 11415 C CA . ARG B 2 352 ? 156.852 112.516 170.590 1.00 38.37 480 ARG E CA 1
ATOM 11416 C C . ARG B 2 352 ? 157.274 111.083 170.258 1.00 41.45 480 ARG E C 1
ATOM 11417 O O . ARG B 2 352 ? 158.214 110.581 170.904 1.00 45.13 480 ARG E O 1
ATOM 11425 N N . LEU B 2 353 ? 156.609 110.460 169.281 1.00 43.59 481 LEU E N 1
ATOM 11426 C CA . LEU B 2 353 ? 156.900 109.044 168.928 1.00 40.94 481 LEU E CA 1
ATOM 11427 C C . LEU B 2 353 ? 158.369 108.896 168.522 1.00 42.37 481 LEU E C 1
ATOM 11428 O O . LEU B 2 353 ? 158.984 107.885 168.915 1.00 46.67 481 LEU E O 1
ATOM 11433 N N . LEU B 2 354 ? 158.910 109.859 167.771 1.00 44.57 482 LEU E N 1
ATOM 11434 C CA . LEU B 2 354 ? 160.301 109.720 167.261 1.00 44.30 482 LEU E CA 1
ATOM 11435 C C . LEU B 2 354 ? 161.229 110.712 167.969 1.00 45.05 482 LEU E C 1
ATOM 11436 O O . LEU B 2 354 ? 162.405 110.794 167.566 1.00 48.13 482 LEU E O 1
ATOM 11441 N N . LYS B 2 355 ? 160.734 111.425 168.986 1.00 48.11 483 LYS E N 1
ATOM 11442 C CA . LYS B 2 355 ? 161.560 112.445 169.636 1.00 48.87 483 LYS E CA 1
ATOM 11443 C C . LYS B 2 355 ? 162.234 113.343 168.593 1.00 47.67 483 LYS E C 1
ATOM 11444 O O . LYS B 2 355 ? 163.395 113.741 168.713 1.00 49.85 483 LYS E O 1
ATOM 11450 N N . VAL B 2 356 ? 161.459 113.651 167.558 1.00 44.96 484 VAL E N 1
ATOM 11451 C CA . VAL B 2 356 ? 161.912 114.506 166.463 1.00 43.20 484 VAL E CA 1
ATOM 11452 C C . VAL B 2 356 ? 161.111 115.802 166.507 1.00 45.01 484 VAL E C 1
ATOM 11453 O O . VAL B 2 356 ? 159.892 115.762 166.729 1.00 47.66 484 VAL E O 1
ATOM 11457 N N . PRO B 2 357 ? 161.746 116.971 166.330 1.00 45.37 485 PRO E N 1
ATOM 11458 C CA . PRO B 2 357 ? 160.990 118.232 166.316 1.00 43.70 485 PRO E CA 1
ATOM 11459 C C . PRO B 2 357 ? 159.867 118.238 165.290 1.00 43.69 485 PRO E C 1
ATOM 11460 O O . PRO B 2 357 ? 160.048 117.793 164.153 1.00 47.64 485 PRO E O 1
ATOM 11464 N N . VAL B 2 358 ? 158.699 118.749 165.688 1.00 39.21 486 VAL E N 1
ATOM 11465 C CA . VAL B 2 358 ? 157.529 118.727 164.813 1.00 40.41 486 VAL E CA 1
ATOM 11466 C C . VAL B 2 358 ? 157.654 119.767 163.707 1.00 41.15 486 VAL E C 1
ATOM 11467 O O . VAL B 2 358 ? 156.919 119.723 162.712 1.00 42.27 486 VAL E O 1
ATOM 11471 N N . SER B 2 359 ? 158.591 120.707 163.851 1.00 41.50 487 SER E N 1
ATOM 11472 C CA . SER B 2 359 ? 158.736 121.769 162.859 1.00 40.25 487 SER E CA 1
ATOM 11473 C C . SER B 2 359 ? 159.218 121.217 161.523 1.00 41.65 487 SER E C 1
ATOM 11474 O O . SER B 2 359 ? 158.770 121.657 160.458 1.00 44.38 487 SER E O 1
ATOM 11477 N N . ASP B 2 360 ? 160.121 120.233 161.583 1.00 44.47 488 ASP E N 1
ATOM 11478 C CA . ASP B 2 360 ? 160.679 119.634 160.340 1.00 44.41 488 ASP E CA 1
ATOM 11479 C C . ASP B 2 360 ? 160.103 118.228 160.140 1.00 46.09 488 ASP E C 1
ATOM 11480 O O . ASP B 2 360 ? 160.900 117.282 159.979 1.00 48.77 488 ASP E O 1
ATOM 11485 N N . LEU B 2 361 ? 158.773 118.098 160.146 1.00 41.90 489 LEU E N 1
ATOM 11486 C CA . LEU B 2 361 ? 158.131 116.780 159.893 1.00 38.60 489 LEU E CA 1
ATOM 11487 C C . LEU B 2 361 ? 157.407 116.826 158.543 1.00 39.57 489 LEU E C 1
ATOM 11488 O O . LEU B 2 361 ? 156.566 117.726 158.357 1.00 41.85 489 LEU E O 1
ATOM 11493 N N . LEU B 2 362 ? 157.729 115.892 157.643 1.00 41.05 490 LEU E N 1
ATOM 11494 C CA . LEU B 2 362 ? 157.093 115.860 156.298 1.00 38.70 490 LEU E CA 1
ATOM 11495 C C . LEU B 2 362 ? 156.122 114.678 156.235 1.00 37.95 490 LEU E C 1
ATOM 11496 O O . LEU B 2 362 ? 156.528 113.563 156.622 1.00 43.36 490 LEU E O 1
ATOM 11501 N N . LEU B 2 363 ? 154.892 114.912 155.768 1.00 36.59 491 LEU E N 1
ATOM 11502 C CA . LEU B 2 363 ? 153.869 113.831 155.755 1.00 34.58 491 LEU E CA 1
ATOM 11503 C C . LEU B 2 363 ? 153.415 113.538 154.322 1.00 34.32 491 LEU E C 1
ATOM 11504 O O . LEU B 2 363 ? 153.267 114.499 153.542 1.00 34.24 491 LEU E O 1
ATOM 11509 N N . SER B 2 364 ? 153.206 112.259 153.998 1.00 36.21 492 SER E N 1
ATOM 11510 C CA . SER B 2 364 ? 152.749 111.859 152.677 1.00 34.31 492 SER E CA 1
ATOM 11511 C C . SER B 2 364 ? 151.970 110.556 152.797 1.00 34.71 492 SER E C 1
ATOM 11512 O O . SER B 2 364 ? 152.039 109.855 153.810 1.00 39.23 492 SER E O 1
ATOM 11515 N N . TYR B 2 365 ? 151.215 110.234 151.748 1.00 34.29 493 TYR E N 1
ATOM 11516 C CA . TYR B 2 365 ? 150.435 109.006 151.707 1.00 33.68 493 TYR E CA 1
ATOM 11517 C C . TYR B 2 365 ? 150.470 108.430 150.300 1.00 35.08 493 TYR E C 1
ATOM 11518 O O . TYR B 2 365 ? 150.519 109.174 149.316 1.00 37.37 493 TYR E O 1
ATOM 11527 N N . GLU B 2 366 ? 150.447 107.102 150.214 1.00 40.29 494 GLU E N 1
ATOM 11528 C CA . GLU B 2 366 ? 150.454 106.391 148.942 1.00 37.35 494 GLU E CA 1
ATOM 11529 C C . GLU B 2 366 ? 149.389 105.307 148.976 1.00 36.50 494 GLU E C 1
ATOM 11530 O O . GLU B 2 366 ? 149.386 104.464 149.879 1.00 43.68 494 GLU E O 1
ATOM 11536 N N . SER B 2 367 ? 148.490 105.330 147.995 1.00 40.43 495 SER E N 1
ATOM 11537 C CA . SER B 2 367 ? 147.423 104.342 147.941 1.00 41.61 495 SER E CA 1
ATOM 11538 C C . SER B 2 367 ? 147.794 103.200 147.004 1.00 43.07 495 SER E C 1
ATOM 11539 O O . SER B 2 367 ? 148.459 103.423 145.985 1.00 45.53 495 SER E O 1
ATOM 11542 N N . PRO B 2 368 ? 147.386 101.969 147.322 1.00 46.18 496 PRO E N 1
ATOM 11543 C CA . PRO B 2 368 ? 147.697 100.842 146.428 1.00 45.70 496 PRO E CA 1
ATOM 11544 C C . PRO B 2 368 ? 146.997 100.923 145.084 1.00 44.86 496 PRO E C 1
ATOM 11545 O O . PRO B 2 368 ? 147.452 100.285 144.127 1.00 47.56 496 PRO E O 1
ATOM 11549 N N . LYS B 2 369 ? 145.906 101.684 144.979 1.00 46.30 497 LYS E N 1
ATOM 11550 C CA . LYS B 2 369 ? 145.218 101.820 143.699 1.00 44.89 497 LYS E CA 1
ATOM 11551 C C . LYS B 2 369 ? 146.024 102.682 142.736 1.00 46.68 497 LYS E C 1
ATOM 11552 O O . LYS B 2 369 ? 145.899 102.550 141.513 1.00 48.57 497 LYS E O 1
ATOM 11558 N N . LYS B 2 370 ? 146.858 103.573 143.270 1.00 43.89 498 LYS E N 1
ATOM 11559 C CA . LYS B 2 370 ? 147.683 104.447 142.447 1.00 44.19 498 LYS E CA 1
ATOM 11560 C C . LYS B 2 370 ? 149.153 104.271 142.808 1.00 45.50 498 LYS E C 1
ATOM 11561 O O . LYS B 2 370 ? 149.711 105.087 143.554 1.00 46.95 498 LYS E O 1
ATOM 11567 N N . PRO B 2 371 ? 149.812 103.230 142.304 1.00 45.12 499 PRO E N 1
ATOM 11568 C CA . PRO B 2 371 ? 151.227 103.026 142.633 1.00 44.12 499 PRO E CA 1
ATOM 11569 C C . PRO B 2 371 ? 152.128 103.960 141.842 1.00 43.37 499 PRO E C 1
ATOM 11570 O O . PRO B 2 371 ? 151.835 104.327 140.700 1.00 46.14 499 PRO E O 1
ATOM 11574 N N . GLY B 2 372 ? 153.239 104.346 142.466 1.00 42.83 500 GLY E N 1
ATOM 11575 C CA . GLY B 2 372 ? 154.209 105.224 141.846 1.00 43.36 500 GLY E CA 1
ATOM 11576 C C . GLY B 2 372 ? 153.942 106.703 142.013 1.00 43.73 500 GLY E C 1
ATOM 11577 O O . GLY B 2 372 ? 154.766 107.514 141.575 1.00 45.35 500 GLY E O 1
ATOM 11578 N N . ARG B 2 373 ? 152.826 107.080 142.629 1.00 42.68 501 ARG E N 1
ATOM 11579 C CA . ARG B 2 373 ? 152.469 108.477 142.837 1.00 39.58 501 ARG E CA 1
ATOM 11580 C C . ARG B 2 373 ? 152.445 108.776 144.329 1.00 39.86 501 ARG E C 1
ATOM 11581 O O . ARG B 2 373 ? 151.814 108.047 145.103 1.00 44.53 501 ARG E O 1
ATOM 11589 N N . GLU B 2 374 ? 153.131 109.845 144.727 1.00 39.90 502 GLU E N 1
ATOM 11590 C CA . GLU B 2 374 ? 153.229 110.255 146.124 1.00 38.17 502 GLU E CA 1
ATOM 11591 C C . GLU B 2 374 ? 152.559 111.615 146.279 1.00 40.32 502 GLU E C 1
ATOM 11592 O O . GLU B 2 374 ? 153.010 112.606 145.696 1.00 48.33 502 GLU E O 1
ATOM 11598 N N . ILE B 2 375 ? 151.488 111.660 147.065 1.00 34.26 503 ILE E N 1
ATOM 11599 C CA . ILE B 2 375 ? 150.775 112.901 147.343 1.00 30.75 503 ILE E CA 1
ATOM 11600 C C . ILE B 2 375 ? 151.171 113.389 148.729 1.00 31.32 503 ILE E C 1
ATOM 11601 O O . ILE B 2 375 ? 150.983 112.681 149.726 1.00 37.74 503 ILE E O 1
ATOM 11606 N N . GLU B 2 376 ? 151.718 114.598 148.794 1.00 33.53 504 GLU E N 1
ATOM 11607 C CA . GLU B 2 376 ? 152.222 115.153 150.040 1.00 35.03 504 GLU E CA 1
ATOM 11608 C C . GLU B 2 376 ? 151.084 115.691 150.899 1.00 34.38 504 GLU E C 1
ATOM 11609 O O . GLU B 2 376 ? 149.975 115.937 150.416 1.00 38.04 504 GLU E O 1
ATOM 11615 N N . LEU B 2 377 ? 151.374 115.871 152.185 1.00 33.13 505 LEU E N 1
ATOM 11616 C CA . LEU B 2 377 ? 150.434 116.430 153.151 1.00 30.67 505 LEU E CA 1
ATOM 11617 C C . LEU B 2 377 ? 151.099 117.634 153.808 1.00 30.90 505 LEU E C 1
ATOM 11618 O O . LEU B 2 377 ? 151.899 117.478 154.736 1.00 36.31 505 LEU E O 1
ATOM 11623 N N . GLU B 2 378 ? 150.768 118.831 153.324 1.00 32.40 506 GLU E N 1
ATOM 11624 C CA . GLU B 2 378 ? 151.402 120.059 153.796 1.00 32.72 506 GLU E CA 1
ATOM 11625 C C . GLU B 2 378 ? 150.517 120.826 154.768 1.00 30.90 506 GLU E C 1
ATOM 11626 O O . GLU B 2 378 ? 150.976 121.184 155.858 1.00 35.10 506 GLU E O 1
ATOM 11632 N N . ASN B 2 379 ? 149.262 121.093 154.409 1.00 28.43 507 ASN E N 1
ATOM 11633 C CA . ASN B 2 379 ? 148.378 121.879 155.260 1.00 26.91 507 ASN E CA 1
ATOM 11634 C C . ASN B 2 379 ? 147.986 121.100 156.510 1.00 24.56 507 ASN E C 1
ATOM 11635 O O . ASN B 2 379 ? 147.421 120.005 156.418 1.00 30.46 507 ASN E O 1
ATOM 11640 N N . ASP B 2 380 ? 148.282 121.661 157.683 1.00 28.07 508 ASP E N 1
ATOM 11641 C CA . ASP B 2 380 ? 147.944 121.045 158.959 1.00 27.62 508 ASP E CA 1
ATOM 11642 C C . ASP B 2 380 ? 146.507 121.317 159.387 1.00 26.83 508 ASP E C 1
ATOM 11643 O O . ASP B 2 380 ? 145.958 120.556 160.193 1.00 29.93 508 ASP E O 1
ATOM 11648 N N . LEU B 2 381 ? 145.886 122.380 158.870 1.00 27.87 509 LEU E N 1
ATOM 11649 C CA . LEU B 2 381 ? 144.519 122.729 159.226 1.00 24.68 509 LEU E CA 1
ATOM 11650 C C . LEU B 2 381 ? 143.475 121.779 158.658 1.00 22.70 509 LEU E C 1
ATOM 11651 O O . LEU B 2 381 ? 142.361 121.729 159.187 1.00 28.40 509 LEU E O 1
ATOM 11656 N N . LYS B 2 382 ? 143.802 121.031 157.609 1.00 26.77 510 LYS E N 1
ATOM 11657 C CA . LYS B 2 382 ? 142.850 120.108 157.013 1.00 26.99 510 LYS E CA 1
ATOM 11658 C C . LYS B 2 382 ? 142.804 118.799 157.796 1.00 25.46 510 LYS E C 1
ATOM 11659 O O . LYS B 2 382 ? 143.447 118.640 158.837 1.00 30.89 510 LYS E O 1
ATOM 11665 N N . SER B 2 383 ? 142.028 117.855 157.277 1.00 26.26 511 SER E N 1
ATOM 11666 C CA . SER B 2 383 ? 141.875 116.541 157.881 1.00 24.51 511 SER E CA 1
ATOM 11667 C C . SER B 2 383 ? 142.261 115.451 156.887 1.00 28.58 511 SER E C 1
ATOM 11668 O O . SER B 2 383 ? 142.520 115.706 155.709 1.00 33.71 511 SER E O 1
ATOM 11671 N N . LEU B 2 384 ? 142.295 114.212 157.384 1.00 26.68 512 LEU E N 1
ATOM 11672 C CA . LEU B 2 384 ? 142.649 113.086 156.526 1.00 25.15 512 LEU E CA 1
ATOM 11673 C C . LEU B 2 384 ? 141.537 112.763 155.538 1.00 26.38 512 LEU E C 1
ATOM 11674 O O . LEU B 2 384 ? 141.807 112.249 154.446 1.00 33.70 512 LEU E O 1
ATOM 11679 N N . GLN B 2 385 ? 140.285 113.055 155.898 1.00 32.73 513 GLN E N 1
ATOM 11680 C CA . GLN B 2 385 ? 139.174 112.781 154.993 1.00 27.75 513 GLN E CA 1
ATOM 11681 C C . GLN B 2 385 ? 139.196 113.704 153.781 1.00 31.29 513 GLN E C 1
ATOM 11682 O O . GLN B 2 385 ? 138.780 113.300 152.688 1.00 37.61 513 GLN E O 1
ATOM 11688 N N . PHE B 2 386 ? 139.684 114.936 153.948 1.00 25.41 514 PHE E N 1
ATOM 11689 C CA . PHE B 2 386 ? 139.732 115.871 152.829 1.00 26.37 514 PHE E CA 1
ATOM 11690 C C . PHE B 2 386 ? 140.765 115.456 151.790 1.00 29.24 514 PHE E C 1
ATOM 11691 O O . PHE B 2 386 ? 140.575 115.708 150.594 1.00 33.95 514 PHE E O 1
ATOM 11699 N N . TYR B 2 387 ? 141.854 114.819 152.216 1.00 29.94 515 TYR E N 1
ATOM 11700 C CA . TYR B 2 387 ? 142.911 114.392 151.307 1.00 24.42 515 TYR E CA 1
ATOM 11701 C C . TYR B 2 387 ? 142.632 113.041 150.658 1.00 27.59 515 TYR E C 1
ATOM 11702 O O . TYR B 2 387 ? 143.561 112.438 150.108 1.00 36.81 515 TYR E O 1
ATOM 11711 N N . SER B 2 388 ? 141.388 112.560 150.711 1.00 27.49 516 SER E N 1
ATOM 11712 C CA . SER B 2 388 ? 140.993 111.295 150.088 1.00 28.64 516 SER E CA 1
ATOM 11713 C C . SER B 2 388 ? 141.827 110.129 150.619 1.00 28.84 516 SER E C 1
ATOM 11714 O O . SER B 2 388 ? 142.206 109.217 149.882 1.00 34.20 516 SER E O 1
ATOM 11717 N N . VAL B 2 389 ? 142.114 110.166 151.919 1.00 30.55 517 VAL E N 1
ATOM 11718 C CA . VAL B 2 389 ? 142.879 109.106 152.578 1.00 29.35 517 VAL E CA 1
ATOM 11719 C C . VAL B 2 389 ? 141.876 108.015 152.941 1.00 31.50 517 VAL E C 1
ATOM 11720 O O . VAL B 2 389 ? 140.939 108.227 153.712 1.00 35.38 517 VAL E O 1
ATOM 11724 N N . GLU B 2 390 ? 142.075 106.831 152.372 1.00 36.94 518 GLU E N 1
ATOM 11725 C CA . GLU B 2 390 ? 141.184 105.706 152.602 1.00 34.33 518 GLU E CA 1
ATOM 11726 C C . GLU B 2 390 ? 141.855 104.660 153.489 1.00 34.72 518 GLU E C 1
ATOM 11727 O O . GLU B 2 390 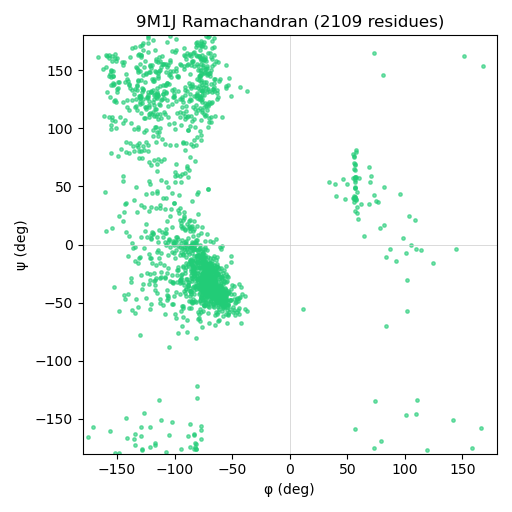? 142.989 104.823 153.944 1.00 40.26 518 GLU E O 1
ATOM 11733 N N . ASN B 2 391 ? 141.131 103.571 153.734 1.00 33.97 519 ASN E N 1
ATOM 11734 C CA . ASN B 2 391 ? 141.645 102.487 154.557 1.00 33.13 519 ASN E CA 1
ATOM 11735 C C . ASN B 2 391 ? 142.526 101.562 153.726 1.00 35.60 519 ASN E C 1
ATOM 11736 O O . ASN B 2 391 ? 142.122 101.085 152.662 1.00 39.79 519 ASN E O 1
ATOM 11741 N N . GLY B 2 392 ? 143.746 101.315 154.213 1.00 36.26 520 GLY E N 1
ATOM 11742 C CA . GLY B 2 392 ? 144.695 100.470 153.462 1.00 36.81 520 GLY E CA 1
ATOM 11743 C C . GLY B 2 392 ? 145.837 101.298 152.900 1.00 39.01 520 GLY E C 1
ATOM 11744 O O . GLY B 2 392 ? 146.758 100.704 152.305 1.00 44.70 520 GLY E O 1
ATOM 11745 N N . ASP B 2 393 ? 145.781 102.621 153.080 1.00 38.73 521 ASP E N 1
ATOM 11746 C CA . ASP B 2 393 ? 146.867 103.517 152.602 1.00 37.79 521 ASP E CA 1
ATOM 11747 C C . ASP B 2 393 ? 148.050 103.421 153.571 1.00 39.72 521 ASP E C 1
ATOM 11748 O O . ASP B 2 393 ? 147.906 102.747 154.609 1.00 43.29 521 ASP E O 1
ATOM 11753 N N . CYS B 2 394 ? 149.176 104.060 153.238 1.00 40.22 522 CYS E N 1
ATOM 11754 C CA . CYS B 2 394 ? 150.355 104.059 154.145 1.00 38.23 522 CYS E CA 1
ATOM 11755 C C . CYS B 2 394 ? 150.810 105.501 154.397 1.00 40.16 522 CYS E C 1
ATOM 11756 O O . CYS B 2 394 ? 150.580 106.354 153.518 1.00 42.90 522 CYS E O 1
ATOM 11759 N N . LEU B 2 395 ? 151.432 105.753 155.553 1.00 39.50 523 LEU E N 1
ATOM 11760 C CA . LEU B 2 395 ? 151.907 107.120 155.896 1.00 40.03 523 LEU E CA 1
ATOM 11761 C C . LEU B 2 395 ? 153.436 107.149 155.831 1.00 39.18 523 LEU E C 1
ATOM 11762 O O . LEU B 2 395 ? 154.069 106.305 156.496 1.00 42.60 523 LEU E O 1
ATOM 11767 N N . LEU B 2 396 ? 154.002 108.084 155.061 1.00 40.95 524 LEU E N 1
ATOM 11768 C CA . LEU B 2 396 ? 155.451 108.211 154.980 1.00 38.90 524 LEU E CA 1
ATOM 11769 C C . LEU B 2 396 ? 155.901 109.360 155.873 1.00 39.78 524 LEU E C 1
ATOM 11770 O O . LEU B 2 396 ? 155.353 110.465 155.793 1.00 42.40 524 LEU E O 1
ATOM 11775 N N . VAL B 2 397 ? 156.873 109.078 156.746 1.00 43.87 525 VAL E N 1
ATOM 11776 C CA . VAL B 2 397 ? 157.394 110.119 157.680 1.00 40.67 525 VAL E CA 1
ATOM 11777 C C . VAL B 2 397 ? 158.806 110.499 157.227 1.00 42.55 525 VAL E C 1
ATOM 11778 O O . VAL B 2 397 ? 159.699 109.631 157.297 1.00 47.19 525 VAL E O 1
ATOM 11782 N N . ARG B 2 398 ? 158.991 111.741 156.774 1.00 44.70 526 ARG E N 1
ATOM 11783 C CA . ARG B 2 398 ? 160.319 112.186 156.274 1.00 42.09 526 ARG E CA 1
ATOM 11784 C C . ARG B 2 398 ? 160.848 113.304 157.175 1.00 46.28 526 ARG E C 1
ATOM 11785 O O . ARG B 2 398 ? 160.116 114.293 157.379 1.00 49.61 526 ARG E O 1
ATOM 11793 N N . TRP B 2 399 ? 162.070 113.148 157.694 1.00 48.60 527 TRP E N 1
ATOM 11794 C CA . TRP B 2 399 ? 162.660 114.185 158.533 1.00 48.56 527 TRP E CA 1
ATOM 11795 C C . TRP B 2 399 ? 164.181 114.180 158.419 1.00 49.17 527 TRP E C 1
ATOM 11796 O O . TRP B 2 399 ? 164.784 113.164 158.073 1.00 50.62 527 TRP E O 1
ATOM 11807 N N . MET C 3 1 ? 138.376 141.104 111.479 1.00 36.27 1 MET G N 1
ATOM 11808 C CA . MET C 3 1 ? 138.969 141.998 110.492 1.00 36.03 1 MET G CA 1
ATOM 11809 C C . MET C 3 1 ? 138.831 143.455 110.922 1.00 37.02 1 MET G C 1
ATOM 11810 O O . MET C 3 1 ? 138.175 143.759 111.918 1.00 36.14 1 MET G O 1
ATOM 11815 N N . GLY C 3 2 ? 139.454 144.352 110.163 1.00 36.27 2 GLY G N 1
ATOM 11816 C CA . GLY C 3 2 ? 139.386 145.768 110.487 1.00 33.93 2 GLY G CA 1
ATOM 11817 C C . GLY C 3 2 ? 140.425 146.560 109.723 1.00 32.92 2 GLY G C 1
ATOM 11818 O O . GLY C 3 2 ? 140.913 146.126 108.673 1.00 30.23 2 GLY G O 1
ATOM 11819 N N . LEU C 3 3 ? 140.759 147.732 110.268 1.00 32.78 3 LEU G N 1
ATOM 11820 C CA . LEU C 3 3 ? 141.745 148.592 109.624 1.00 30.05 3 LEU G CA 1
ATOM 11821 C C . LEU C 3 3 ? 143.146 147.998 109.696 1.00 30.45 3 LEU G C 1
ATOM 11822 O O . LEU C 3 3 ? 143.937 148.167 108.760 1.00 36.50 3 LEU G O 1
ATOM 11827 N N . LEU C 3 4 ? 143.469 147.300 110.788 1.00 28.62 4 LEU G N 1
ATOM 11828 C CA . LEU C 3 4 ? 144.806 146.734 110.934 1.00 31.98 4 LEU G CA 1
ATOM 11829 C C . LEU C 3 4 ? 145.060 145.640 109.904 1.00 33.24 4 LEU G C 1
ATOM 11830 O O . LEU C 3 4 ? 146.159 145.547 109.345 1.00 37.37 4 LEU G O 1
ATOM 11835 N N . THR C 3 5 ? 144.055 144.803 109.637 1.00 28.17 5 THR G N 1
ATOM 11836 C CA . THR C 3 5 ? 144.219 143.748 108.642 1.00 30.70 5 THR G CA 1
ATOM 11837 C C . THR C 3 5 ? 144.420 144.332 107.249 1.00 29.26 5 THR G C 1
ATOM 11838 O O . THR C 3 5 ? 145.261 143.851 106.480 1.00 36.14 5 THR G O 1
ATOM 11842 N N . ILE C 3 6 ? 143.664 145.378 106.910 1.00 29.86 6 ILE G N 1
ATOM 11843 C CA . ILE C 3 6 ? 143.814 146.012 105.604 1.00 32.11 6 ILE G CA 1
ATOM 11844 C C . ILE C 3 6 ? 145.179 146.680 105.488 1.00 30.96 6 ILE G C 1
ATOM 11845 O O . ILE C 3 6 ? 145.827 146.621 104.436 1.00 36.57 6 ILE G O 1
ATOM 11850 N N . LEU C 3 7 ? 145.645 147.314 106.568 1.00 27.67 7 LEU G N 1
ATOM 11851 C CA . LEU C 3 7 ? 146.968 147.930 106.547 1.00 26.35 7 LEU G CA 1
ATOM 11852 C C . LEU C 3 7 ? 148.061 146.882 106.379 1.00 27.97 7 LEU G C 1
ATOM 11853 O O . LEU C 3 7 ? 149.023 147.093 105.631 1.00 32.59 7 LEU G O 1
ATOM 11858 N N . LYS C 3 8 ? 147.927 145.741 107.060 1.00 31.60 8 LYS G N 1
ATOM 11859 C CA . LYS C 3 8 ? 148.912 144.674 106.914 1.00 29.53 8 LYS G CA 1
ATOM 11860 C C . LYS C 3 8 ? 148.897 144.101 105.502 1.00 32.29 8 LYS G C 1
ATOM 11861 O O . LYS C 3 8 ? 149.954 143.804 104.933 1.00 37.37 8 LYS G O 1
ATOM 11867 N N . LYS C 3 9 ? 147.706 143.941 104.919 1.00 33.58 9 LYS G N 1
ATOM 11868 C CA . LYS C 3 9 ? 147.615 143.452 103.547 1.00 31.11 9 LYS G CA 1
ATOM 11869 C C . LYS C 3 9 ? 148.261 144.428 102.572 1.00 33.95 9 LYS G C 1
ATOM 11870 O O . LYS C 3 9 ? 148.978 144.017 101.653 1.00 39.32 9 LYS G O 1
ATOM 11876 N N . MET C 3 10 ? 148.025 145.729 102.761 1.00 36.75 10 MET G N 1
ATOM 11877 C CA . MET C 3 10 ? 148.642 146.727 101.893 1.00 32.96 10 MET G CA 1
ATOM 11878 C C . MET C 3 10 ? 150.157 146.741 102.057 1.00 31.74 10 MET G C 1
ATOM 11879 O O . MET C 3 10 ? 150.891 146.908 101.076 1.00 36.30 10 MET G O 1
ATOM 11884 N N . LYS C 3 11 ? 150.642 146.567 103.288 1.00 31.20 11 LYS G N 1
ATOM 11885 C CA . LYS C 3 11 ? 152.083 146.540 103.519 1.00 29.27 11 LYS G CA 1
ATOM 11886 C C . LYS C 3 11 ? 152.721 145.308 102.890 1.00 32.84 11 LYS G C 1
ATOM 11887 O O . LYS C 3 11 ? 153.840 145.378 102.369 1.00 32.70 11 LYS G O 1
ATOM 11893 N N . GLN C 3 12 ? 152.024 144.169 102.926 1.00 37.24 12 GLN G N 1
ATOM 11894 C CA . GLN C 3 12 ? 152.563 142.960 102.313 1.00 32.94 12 GLN G CA 1
ATOM 11895 C C . GLN C 3 12 ? 152.480 143.013 100.792 1.00 32.30 12 GLN G C 1
ATOM 11896 O O . GLN C 3 12 ? 153.306 142.399 100.107 1.00 38.77 12 GLN G O 1
ATOM 11902 N N . LYS C 3 13 ? 151.499 143.735 100.248 1.00 38.00 13 LYS G N 1
ATOM 11903 C CA . LYS C 3 13 ? 151.359 143.822 98.798 1.00 37.57 13 LYS G CA 1
ATOM 11904 C C . LYS C 3 13 ? 152.341 144.830 98.210 1.00 34.79 13 LYS G C 1
ATOM 11905 O O . LYS C 3 13 ? 153.168 144.486 97.358 1.00 39.29 13 LYS G O 1
ATOM 11911 N N . GLU C 3 14 ? 152.264 146.086 98.655 1.00 38.30 14 GLU G N 1
ATOM 11912 C CA . GLU C 3 14 ? 153.129 147.130 98.121 1.00 33.38 14 GLU G CA 1
ATOM 11913 C C . GLU C 3 14 ? 154.560 147.039 98.635 1.00 34.88 14 GLU G C 1
ATOM 11914 O O . GLU C 3 14 ? 155.417 147.784 98.149 1.00 37.16 14 GLU G O 1
ATOM 11920 N N . ARG C 3 15 ? 154.832 146.153 99.597 1.00 38.49 15 ARG G N 1
ATOM 11921 C CA . ARG C 3 15 ? 156.169 145.978 100.167 1.00 35.28 15 ARG G CA 1
ATOM 11922 C C . ARG C 3 15 ? 156.700 147.291 100.743 1.00 32.71 15 ARG G C 1
ATOM 11923 O O . ARG C 3 15 ? 157.830 147.705 100.476 1.00 37.00 15 ARG G O 1
ATOM 11931 N N . GLU C 3 16 ? 155.867 147.948 101.543 1.00 30.56 16 GLU G N 1
ATOM 11932 C CA . GLU C 3 16 ? 156.232 149.204 102.178 1.00 27.23 16 GLU G CA 1
ATOM 11933 C C . GLU C 3 16 ? 156.942 148.946 103.501 1.00 29.10 16 GLU G C 1
ATOM 11934 O O . GLU C 3 16 ? 156.559 148.064 104.274 1.00 34.23 16 GLU G O 1
ATOM 11940 N N . LEU C 3 17 ? 157.988 149.729 103.754 1.00 28.14 17 LEU G N 1
ATOM 11941 C CA . LEU C 3 17 ? 158.783 149.596 104.968 1.00 27.79 17 LEU G CA 1
ATOM 11942 C C . LEU C 3 17 ? 158.890 150.969 105.622 1.00 25.44 17 LEU G C 1
ATOM 11943 O O . LEU C 3 17 ? 158.290 151.947 105.165 1.00 31.88 17 LEU G O 1
ATOM 11948 N N . ARG C 3 18 ? 159.666 151.042 106.706 1.00 20.20 18 ARG G N 1
ATOM 11949 C CA . ARG C 3 18 ? 159.872 152.305 107.414 1.00 18.97 18 ARG G CA 1
ATOM 11950 C C . ARG C 3 18 ? 161.217 152.211 108.134 1.00 23.51 18 ARG G C 1
ATOM 11951 O O . ARG C 3 18 ? 161.335 151.501 109.136 1.00 32.07 18 ARG G O 1
ATOM 11959 N N . LEU C 3 19 ? 162.212 152.927 107.617 1.00 23.23 19 LEU G N 1
ATOM 11960 C CA . LEU C 3 19 ? 163.562 152.913 108.165 1.00 22.76 19 LEU G CA 1
ATOM 11961 C C . LEU C 3 19 ? 163.819 154.220 108.904 1.00 18.80 19 LEU G C 1
ATOM 11962 O O . LEU C 3 19 ? 163.941 155.278 108.277 1.00 27.46 19 LEU G O 1
ATOM 11967 N N . LEU C 3 20 ? 163.901 154.144 110.230 1.00 21.44 20 LEU G N 1
ATOM 11968 C CA . LEU C 3 20 ? 164.179 155.308 111.068 1.00 24.80 20 LEU G CA 1
ATOM 11969 C C . LEU C 3 20 ? 165.687 155.524 111.098 1.00 24.64 20 LEU G C 1
ATOM 11970 O O . LEU C 3 20 ? 166.424 154.760 111.725 1.00 34.09 20 LEU G O 1
ATOM 11975 N N . MET C 3 21 ? 166.148 156.569 110.417 1.00 28.56 21 MET G N 1
ATOM 11976 C CA . MET C 3 21 ? 167.568 156.882 110.353 1.00 27.89 21 MET G CA 1
ATOM 11977 C C . MET C 3 21 ? 167.902 158.021 111.307 1.00 26.09 21 MET G C 1
ATOM 11978 O O . MET C 3 21 ? 167.283 159.088 111.264 1.00 33.28 21 MET G O 1
ATOM 11983 N N . LEU C 3 22 ? 168.888 157.784 112.169 1.00 34.55 22 LEU G N 1
ATOM 11984 C CA . LEU C 3 22 ? 169.316 158.759 113.160 1.00 31.64 22 LEU G CA 1
ATOM 11985 C C . LEU C 3 22 ? 170.801 159.036 112.976 1.00 34.24 22 LEU G C 1
ATOM 11986 O O . LEU C 3 22 ? 171.512 158.304 112.283 1.00 39.77 22 LEU G O 1
ATOM 11991 N N . GLY C 3 23 ? 171.264 160.102 113.603 1.00 38.04 23 GLY G N 1
ATOM 11992 C CA . GLY C 3 23 ? 172.662 160.478 113.525 1.00 42.20 23 GLY G CA 1
ATOM 11993 C C . GLY C 3 23 ? 172.822 161.976 113.683 1.00 45.36 23 GLY G C 1
ATOM 11994 O O . GLY C 3 23 ? 171.881 162.749 113.529 1.00 47.19 23 GLY G O 1
ATOM 11995 N N . LEU C 3 24 ? 174.058 162.370 114.000 1.00 54.21 24 LEU G N 1
ATOM 11996 C CA . LEU C 3 24 ? 174.358 163.787 114.171 1.00 53.64 24 LEU G CA 1
ATOM 11997 C C . LEU C 3 24 ? 175.674 164.197 113.519 1.00 54.47 24 LEU G C 1
ATOM 11998 O O . LEU C 3 24 ? 176.046 165.374 113.619 1.00 53.74 24 LEU G O 1
ATOM 12003 N N . ASP C 3 25 ? 176.386 163.287 112.854 1.00 58.61 25 ASP G N 1
ATOM 12004 C CA . ASP C 3 25 ? 177.658 163.614 112.221 1.00 57.71 25 ASP G CA 1
ATOM 12005 C C . ASP C 3 25 ? 177.508 164.544 111.025 1.00 57.33 25 ASP G C 1
ATOM 12006 O O . ASP C 3 25 ? 178.509 165.130 110.596 1.00 57.67 25 ASP G O 1
ATOM 12011 N N . ASN C 3 26 ? 176.290 164.695 110.492 1.00 59.22 26 ASN G N 1
ATOM 12012 C CA . ASN C 3 26 ? 175.972 165.530 109.334 1.00 59.71 26 ASN G CA 1
ATOM 12013 C C . ASN C 3 26 ? 177.027 165.447 108.235 1.00 59.40 26 ASN G C 1
ATOM 12014 O O . ASN C 3 26 ? 177.379 166.461 107.624 1.00 60.31 26 ASN G O 1
ATOM 12019 N N . ALA C 3 27 ? 177.522 164.240 107.966 1.00 59.26 27 ALA G N 1
ATOM 12020 C CA . ALA C 3 27 ? 178.529 164.039 106.932 1.00 58.04 27 ALA G CA 1
ATOM 12021 C C . ALA C 3 27 ? 178.434 162.633 106.355 1.00 58.23 27 ALA G C 1
ATOM 12022 O O . ALA C 3 27 ? 178.641 162.432 105.154 1.00 58.87 27 ALA G O 1
ATOM 12024 N N . GLY C 3 28 ? 178.122 161.655 107.203 1.00 56.35 28 GLY G N 1
ATOM 12025 C CA . GLY C 3 28 ? 177.991 160.276 106.788 1.00 54.40 28 GLY G CA 1
ATOM 12026 C C . GLY C 3 28 ? 176.641 159.887 106.235 1.00 55.49 28 GLY G C 1
ATOM 12027 O O . GLY C 3 28 ? 176.488 158.771 105.732 1.00 55.94 28 GLY G O 1
ATOM 12028 N N . LYS C 3 29 ? 175.651 160.783 106.301 1.00 50.88 29 LYS G N 1
ATOM 12029 C CA . LYS C 3 29 ? 174.275 160.407 105.864 1.00 49.40 29 LYS G CA 1
ATOM 12030 C C . LYS C 3 29 ? 174.114 160.604 104.349 1.00 48.11 29 LYS G C 1
ATOM 12031 O O . LYS C 3 29 ? 173.246 159.923 103.752 1.00 48.59 29 LYS G O 1
ATOM 12037 N N . THR C 3 30 ? 174.893 161.507 103.747 1.00 54.11 30 THR G N 1
ATOM 12038 C CA . THR C 3 30 ? 174.732 161.810 102.298 1.00 53.58 30 THR G CA 1
ATOM 12039 C C . THR C 3 30 ? 174.836 160.521 101.472 1.00 54.74 30 THR G C 1
ATOM 12040 O O . THR C 3 30 ? 173.907 160.253 100.679 1.00 56.79 30 THR G O 1
ATOM 12044 N N . THR C 3 31 ? 175.919 159.759 101.653 1.00 72.52 31 THR G N 1
ATOM 12045 C CA . THR C 3 31 ? 176.137 158.522 100.855 1.00 72.74 31 THR G CA 1
ATOM 12046 C C . THR C 3 31 ? 174.973 157.550 101.072 1.00 73.21 31 THR G C 1
ATOM 12047 O O . THR C 3 31 ? 174.580 156.873 100.100 1.00 73.75 31 THR G O 1
ATOM 12051 N N . ILE C 3 32 ? 174.456 157.478 102.302 1.00 64.45 32 ILE G N 1
ATOM 12052 C CA . ILE C 3 32 ? 173.342 156.535 102.615 1.00 61.52 32 ILE G CA 1
ATOM 12053 C C . ILE C 3 32 ? 172.160 156.870 101.701 1.00 60.93 32 ILE G C 1
ATOM 12054 O O . ILE C 3 32 ? 171.669 155.950 101.018 1.00 57.43 32 ILE G O 1
ATOM 12059 N N . LEU C 3 33 ? 171.750 158.142 101.673 1.00 66.88 33 LEU G N 1
ATOM 12060 C CA . LEU C 3 33 ? 170.613 158.579 100.817 1.00 65.89 33 LEU G CA 1
ATOM 12061 C C . LEU C 3 33 ? 170.960 158.335 99.345 1.00 63.91 33 LEU G C 1
ATOM 12062 O O . LEU C 3 33 ? 170.075 157.877 98.602 1.00 65.89 33 LEU G O 1
ATOM 12067 N N . LYS C 3 34 ? 172.201 158.634 98.950 1.00 73.43 34 LYS G N 1
ATOM 12068 C CA . LYS C 3 34 ? 172.632 158.431 97.541 1.00 77.58 34 LYS G CA 1
ATOM 12069 C C . LYS C 3 34 ? 172.421 156.962 97.159 1.00 77.89 34 LYS G C 1
ATOM 12070 O O . LYS C 3 34 ? 172.190 156.692 95.965 1.00 79.83 34 LYS G O 1
ATOM 12076 N N . LYS C 3 35 ? 172.499 156.054 98.136 1.00 77.56 35 LYS G N 1
ATOM 12077 C CA . LYS C 3 35 ? 172.262 154.611 97.862 1.00 79.86 35 LYS G CA 1
ATOM 12078 C C . LYS C 3 35 ? 170.769 154.379 97.615 1.00 77.27 35 LYS G C 1
ATOM 12079 O O . LYS C 3 35 ? 170.428 153.344 97.010 1.00 76.52 35 LYS G O 1
ATOM 12085 N N . PHE C 3 36 ? 169.918 155.302 98.072 1.00 70.73 36 PHE G N 1
ATOM 12086 C CA . PHE C 3 36 ? 168.450 155.121 97.932 1.00 71.48 36 PHE G CA 1
ATOM 12087 C C . PHE C 3 36 ? 167.942 155.872 96.696 1.00 72.33 36 PHE G C 1
ATOM 12088 O O . PHE C 3 36 ? 166.832 155.557 96.225 1.00 72.05 36 PHE G O 1
ATOM 12096 N N . ASN C 3 37 ? 168.723 156.835 96.194 1.00 62.67 37 ASN G N 1
ATOM 12097 C CA . ASN C 3 37 ? 168.268 157.647 95.032 1.00 59.53 37 ASN G CA 1
ATOM 12098 C C . ASN C 3 37 ? 169.477 158.062 94.188 1.00 59.38 37 ASN G C 1
ATOM 12099 O O . ASN C 3 37 ? 170.514 158.420 94.781 1.00 59.52 37 ASN G O 1
ATOM 12104 N N . GLY C 3 38 ? 169.342 158.024 92.857 1.00 69.64 38 GLY G N 1
ATOM 12105 C CA . GLY C 3 38 ? 170.439 158.418 91.989 1.00 70.86 38 GLY G CA 1
ATOM 12106 C C . GLY C 3 38 ? 170.842 159.870 92.140 1.00 72.08 38 GLY G C 1
ATOM 12107 O O . GLY C 3 38 ? 171.880 160.288 91.620 1.00 70.96 38 GLY G O 1
ATOM 12108 N N . GLU C 3 39 ? 170.036 160.661 92.848 1.00 81.02 39 GLU G N 1
ATOM 12109 C CA . GLU C 3 39 ? 170.356 162.067 93.047 1.00 82.45 39 GLU G CA 1
ATOM 12110 C C . GLU C 3 39 ? 171.537 162.216 93.999 1.00 83.89 39 GLU G C 1
ATOM 12111 O O . GLU C 3 39 ? 171.914 161.279 94.708 1.00 83.26 39 GLU G O 1
ATOM 12117 N N . ASP C 3 40 ? 172.125 163.415 94.010 1.00 76.71 40 ASP G N 1
ATOM 12118 C CA . ASP C 3 40 ? 173.290 163.698 94.834 1.00 77.19 40 ASP G CA 1
ATOM 12119 C C . ASP C 3 40 ? 173.090 164.844 95.814 1.00 77.14 40 ASP G C 1
ATOM 12120 O O . ASP C 3 40 ? 173.773 164.877 96.842 1.00 75.78 40 ASP G O 1
ATOM 12125 N N . ILE C 3 41 ? 172.183 165.776 95.527 1.00 76.62 41 ILE G N 1
ATOM 12126 C CA . ILE C 3 41 ? 171.945 166.917 96.406 1.00 76.86 41 ILE G CA 1
ATOM 12127 C C . ILE C 3 41 ? 170.471 166.972 96.784 1.00 76.73 41 ILE G C 1
ATOM 12128 O O . ILE C 3 41 ? 170.126 167.134 97.960 1.00 77.43 41 ILE G O 1
ATOM 12133 N N . ASP C 3 42 ? 169.599 166.818 95.783 1.00 72.00 42 ASP G N 1
ATOM 12134 C CA . ASP C 3 42 ? 168.134 166.862 96.033 1.00 71.44 42 ASP G CA 1
ATOM 12135 C C . ASP C 3 42 ? 167.721 165.639 96.859 1.00 70.54 42 ASP G C 1
ATOM 12136 O O . ASP C 3 42 ? 167.985 164.509 96.406 1.00 68.88 42 ASP G O 1
ATOM 12141 N N . THR C 3 43 ? 167.100 165.864 98.022 1.00 68.63 43 THR G N 1
ATOM 12142 C CA . THR C 3 43 ? 166.630 164.743 98.880 1.00 67.64 43 THR G CA 1
ATOM 12143 C C . THR C 3 43 ? 167.807 163.807 99.175 1.00 68.53 43 THR G C 1
ATOM 12144 O O . THR C 3 43 ? 167.603 162.577 99.164 1.00 67.32 43 THR G O 1
ATOM 12148 N N . ILE C 3 44 ? 168.991 164.374 99.424 1.00 30.00 44 ILE G N 1
ATOM 12149 C CA . ILE C 3 44 ? 170.199 163.550 99.730 1.00 30.00 44 ILE G CA 1
ATOM 12150 C C . ILE C 3 44 ? 170.831 164.068 101.026 1.00 30.00 44 ILE G C 1
ATOM 12151 O O . ILE C 3 44 ? 171.296 163.234 101.829 1.00 30.00 44 ILE G O 1
ATOM 12156 N N . SER C 3 45 ? 170.842 165.390 101.220 1.00 70.81 45 SER G N 1
ATOM 12157 C CA . SER C 3 45 ? 171.424 165.959 102.423 1.00 70.32 45 SER G CA 1
ATOM 12158 C C . SER C 3 45 ? 170.437 165.874 103.587 1.00 69.26 45 SER G C 1
ATOM 12159 O O . SER C 3 45 ? 169.229 166.045 103.402 1.00 68.72 45 SER G O 1
ATOM 12162 N N . PRO C 3 46 ? 170.928 165.607 104.799 1.00 66.59 46 PRO G N 1
ATOM 12163 C CA . PRO C 3 46 ? 170.028 165.529 105.958 1.00 65.42 46 PRO G CA 1
ATOM 12164 C C . PRO C 3 46 ? 169.504 166.894 106.376 1.00 63.75 46 PRO G C 1
ATOM 12165 O O . PRO C 3 46 ? 170.155 167.916 106.139 1.00 62.58 46 PRO G O 1
ATOM 12169 N N . THR C 3 47 ? 168.330 166.919 106.999 1.00 57.78 47 THR G N 1
ATOM 12170 C CA . THR C 3 47 ? 167.698 168.152 107.445 1.00 56.22 47 THR G CA 1
ATOM 12171 C C . THR C 3 47 ? 167.856 168.292 108.952 1.00 56.04 47 THR G C 1
ATOM 12172 O O . THR C 3 47 ? 168.063 167.300 109.659 1.00 56.33 47 THR G O 1
ATOM 12176 N N . LEU C 3 48 ? 167.763 169.532 109.439 1.00 53.63 48 LEU G N 1
ATOM 12177 C CA . LEU C 3 48 ? 167.898 169.773 110.871 1.00 53.66 48 LEU G CA 1
ATOM 12178 C C . LEU C 3 48 ? 166.654 169.337 111.633 1.00 51.67 48 LEU G C 1
ATOM 12179 O O . LEU C 3 48 ? 166.763 168.763 112.723 1.00 52.04 48 LEU G O 1
ATOM 12184 N N . GLY C 3 49 ? 165.471 169.594 111.082 1.00 38.38 49 GLY G N 1
ATOM 12185 C CA . GLY C 3 49 ? 164.236 169.221 111.742 1.00 32.88 49 GLY G CA 1
ATOM 12186 C C . GLY C 3 49 ? 163.870 167.763 111.554 1.00 29.47 49 GLY G C 1
ATOM 12187 O O . GLY C 3 49 ? 164.642 166.869 111.914 1.00 35.39 49 GLY G O 1
ATOM 12188 N N . PHE C 3 50 ? 162.691 167.513 110.989 1.00 24.57 50 PHE G N 1
ATOM 12189 C CA . PHE C 3 50 ? 162.188 166.165 110.756 1.00 19.77 50 PHE G CA 1
ATOM 12190 C C . PHE C 3 50 ? 161.464 166.138 109.418 1.00 21.26 50 PHE G C 1
ATOM 12191 O O . PHE C 3 50 ? 160.469 166.846 109.234 1.00 29.31 50 PHE G O 1
ATOM 12199 N N . ASN C 3 51 ? 161.960 165.321 108.492 1.00 26.07 51 ASN G N 1
ATOM 12200 C CA . ASN C 3 51 ? 161.388 165.194 107.159 1.00 21.12 51 ASN G CA 1
ATOM 12201 C C . ASN C 3 51 ? 161.051 163.737 106.879 1.00 22.42 51 ASN G C 1
ATOM 12202 O O . ASN C 3 51 ? 161.747 162.827 107.342 1.00 32.55 51 ASN G O 1
ATOM 12207 N N . ILE C 3 52 ? 159.983 163.521 106.116 1.00 18.78 52 ILE G N 1
ATOM 12208 C CA . ILE C 3 52 ? 159.549 162.188 105.712 1.00 20.95 52 ILE G CA 1
ATOM 12209 C C . ILE C 3 52 ? 159.632 162.126 104.193 1.00 26.22 52 ILE G C 1
ATOM 12210 O O . ILE C 3 52 ? 158.976 162.910 103.495 1.00 32.84 52 ILE G O 1
ATOM 12215 N N . LYS C 3 53 ? 160.439 161.200 103.681 1.00 36.63 53 LYS G N 1
ATOM 12216 C CA . LYS C 3 53 ? 160.648 161.035 102.250 1.00 36.76 53 LYS G CA 1
ATOM 12217 C C . LYS C 3 53 ? 160.368 159.590 101.867 1.00 37.04 53 LYS G C 1
ATOM 12218 O O . LYS C 3 53 ? 160.427 158.695 102.718 1.00 40.04 53 LYS G O 1
ATOM 12224 N N . THR C 3 54 ? 160.061 159.364 100.595 1.00 35.38 54 THR G N 1
ATOM 12225 C CA . THR C 3 54 ? 159.777 158.030 100.087 1.00 32.28 54 THR G CA 1
ATOM 12226 C C . THR C 3 54 ? 160.598 157.762 98.834 1.00 34.62 54 THR G C 1
ATOM 12227 O O . THR C 3 54 ? 160.520 158.509 97.854 1.00 38.50 54 THR G O 1
ATOM 12231 N N . LEU C 3 55 ? 161.389 156.692 98.875 1.00 41.84 55 LEU G N 1
ATOM 12232 C CA . LEU C 3 55 ? 162.238 156.313 97.757 1.00 37.46 55 LEU G CA 1
ATOM 12233 C C . LEU C 3 55 ? 161.980 154.856 97.401 1.00 37.85 55 LEU G C 1
ATOM 12234 O O . LEU C 3 55 ? 161.331 154.117 98.146 1.00 43.75 55 LEU G O 1
ATOM 12239 N N . GLU C 3 56 ? 162.497 154.452 96.244 1.00 39.94 56 GLU G N 1
ATOM 12240 C CA . GLU C 3 56 ? 162.350 153.094 95.740 1.00 37.72 56 GLU G CA 1
ATOM 12241 C C . GLU C 3 56 ? 163.727 152.498 95.496 1.00 38.11 56 GLU G C 1
ATOM 12242 O O . GLU C 3 56 ? 164.552 153.096 94.797 1.00 41.98 56 GLU G O 1
ATOM 12248 N N . HIS C 3 57 ? 163.971 151.323 96.073 1.00 33.56 57 HIS G N 1
ATOM 12249 C CA . HIS C 3 57 ? 165.249 150.645 95.910 1.00 29.16 57 HIS G CA 1
ATOM 12250 C C . HIS C 3 57 ? 165.020 149.147 96.036 1.00 32.89 57 HIS G C 1
ATOM 12251 O O . HIS C 3 57 ? 164.472 148.688 97.043 1.00 37.09 57 HIS G O 1
ATOM 12258 N N . ARG C 3 58 ? 165.431 148.398 95.010 1.00 35.56 58 ARG G N 1
ATOM 12259 C CA . ARG C 3 58 ? 165.280 146.941 94.977 1.00 31.96 58 ARG G CA 1
ATOM 12260 C C . ARG C 3 58 ? 163.815 146.529 95.115 1.00 34.02 58 ARG G C 1
ATOM 12261 O O . ARG C 3 58 ? 163.495 145.483 95.682 1.00 38.01 58 ARG G O 1
ATOM 12269 N N . GLY C 3 59 ? 162.918 147.357 94.588 1.00 32.69 59 GLY G N 1
ATOM 12270 C CA . GLY C 3 59 ? 161.496 147.058 94.659 1.00 31.65 59 GLY G CA 1
ATOM 12271 C C . GLY C 3 59 ? 160.923 147.136 96.057 1.00 31.82 59 GLY G C 1
ATOM 12272 O O . GLY C 3 59 ? 160.023 146.360 96.402 1.00 36.84 59 GLY G O 1
ATOM 12273 N N . PHE C 3 60 ? 161.425 148.059 96.874 1.00 32.34 60 PHE G N 1
ATOM 12274 C CA . PHE C 3 60 ? 160.965 148.229 98.247 1.00 28.70 60 PHE G CA 1
ATOM 12275 C C . PHE C 3 60 ? 160.655 149.699 98.483 1.00 29.15 60 PHE G C 1
ATOM 12276 O O . PHE C 3 60 ? 161.508 150.560 98.246 1.00 33.84 60 PHE G O 1
ATOM 12284 N N . LYS C 3 61 ? 159.440 149.982 98.950 1.00 31.97 61 LYS G N 1
ATOM 12285 C CA . LYS C 3 61 ? 159.036 151.352 99.245 1.00 29.50 61 LYS G CA 1
ATOM 12286 C C . LYS C 3 61 ? 159.561 151.782 100.608 1.00 28.00 61 LYS G C 1
ATOM 12287 O O . LYS C 3 61 ? 158.853 151.676 101.615 1.00 33.24 61 LYS G O 1
ATOM 12293 N N . LEU C 3 62 ? 160.798 152.268 100.649 1.00 28.86 62 LEU G N 1
ATOM 12294 C CA . LEU C 3 62 ? 161.435 152.671 101.895 1.00 29.58 62 LEU G CA 1
ATOM 12295 C C . LEU C 3 62 ? 160.922 154.039 102.327 1.00 28.72 62 LEU G C 1
ATOM 12296 O O . LEU C 3 62 ? 160.954 154.996 101.547 1.00 35.94 62 LEU G O 1
ATOM 12301 N N . ASN C 3 63 ? 160.451 154.125 103.569 1.00 25.89 63 ASN G N 1
ATOM 12302 C CA . ASN C 3 63 ? 159.957 155.371 104.145 1.00 22.23 63 ASN G CA 1
ATOM 12303 C C . ASN C 3 63 ? 160.966 155.852 105.181 1.00 23.29 63 ASN G C 1
ATOM 12304 O O . ASN C 3 63 ? 160.836 155.552 106.372 1.00 29.40 63 ASN G O 1
ATOM 12309 N N . ILE C 3 64 ? 161.969 156.596 104.726 1.00 28.32 64 ILE G N 1
ATOM 12310 C CA . ILE C 3 64 ? 163.040 157.093 105.581 1.00 29.18 64 ILE G CA 1
ATOM 12311 C C . ILE C 3 64 ? 162.478 158.195 106.467 1.00 25.81 64 ILE G C 1
ATOM 12312 O O . ILE C 3 64 ? 161.798 159.108 105.983 1.00 30.88 64 ILE G O 1
ATOM 12317 N N . TRP C 3 65 ? 162.759 158.109 107.766 1.00 25.34 65 TRP G N 1
ATOM 12318 C CA . TRP C 3 65 ? 162.330 159.119 108.733 1.00 18.11 65 TRP G CA 1
ATOM 12319 C C . TRP C 3 65 ? 163.579 159.765 109.320 1.00 23.10 65 TRP G C 1
ATOM 12320 O O . TRP C 3 65 ? 164.105 159.338 110.348 1.00 33.98 65 TRP G O 1
ATOM 12331 N N . ASP C 3 66 ? 164.059 160.812 108.653 1.00 25.34 66 ASP G N 1
ATOM 12332 C CA . ASP C 3 66 ? 165.275 161.500 109.072 1.00 26.01 66 ASP G CA 1
ATOM 12333 C C . ASP C 3 66 ? 164.969 162.415 110.252 1.00 27.72 66 ASP G C 1
ATOM 12334 O O . ASP C 3 66 ? 164.183 163.361 110.125 1.00 35.65 66 ASP G O 1
ATOM 12339 N N . VAL C 3 67 ? 165.591 162.139 111.394 1.00 27.29 67 VAL G N 1
ATOM 12340 C CA . VAL C 3 67 ? 165.426 162.936 112.605 1.00 28.80 67 VAL G CA 1
ATOM 12341 C C . VAL C 3 67 ? 166.791 163.529 112.932 1.00 28.79 67 VAL G C 1
ATOM 12342 O O . VAL C 3 67 ? 167.797 162.810 112.976 1.00 37.52 67 VAL G O 1
ATOM 12346 N N . GLY C 3 68 ? 166.833 164.841 113.164 1.00 35.95 68 GLY G N 1
ATOM 12347 C CA . GLY C 3 68 ? 168.102 165.489 113.452 1.00 36.23 68 GLY G CA 1
ATOM 12348 C C . GLY C 3 68 ? 168.501 165.378 114.911 1.00 38.59 68 GLY G C 1
ATOM 12349 O O . GLY C 3 68 ? 169.666 165.124 115.228 1.00 44.42 68 GLY G O 1
ATOM 12350 N N . GLY C 3 69 ? 167.546 165.567 115.816 1.00 33.98 69 GLY G N 1
ATOM 12351 C CA . GLY C 3 69 ? 167.864 165.496 117.232 1.00 35.72 69 GLY G CA 1
ATOM 12352 C C . GLY C 3 69 ? 168.059 164.060 117.684 1.00 37.25 69 GLY G C 1
ATOM 12353 O O . GLY C 3 69 ? 167.597 163.115 117.041 1.00 42.33 69 GLY G O 1
ATOM 12354 N N . GLN C 3 70 ? 168.757 163.900 118.809 1.00 37.01 70 GLN G N 1
ATOM 12355 C CA . GLN C 3 70 ? 169.033 162.592 119.391 1.00 39.55 70 GLN G CA 1
ATOM 12356 C C . GLN C 3 70 ? 168.552 162.513 120.837 1.00 37.58 70 GLN G C 1
ATOM 12357 O O . GLN C 3 70 ? 169.256 161.992 121.705 1.00 41.08 70 GLN G O 1
ATOM 12363 N N . LYS C 3 71 ? 167.355 163.027 121.108 1.00 38.60 71 LYS G N 1
ATOM 12364 C CA . LYS C 3 71 ? 166.793 163.023 122.450 1.00 36.35 71 LYS G CA 1
ATOM 12365 C C . LYS C 3 71 ? 165.292 162.790 122.362 1.00 37.30 71 LYS G C 1
ATOM 12366 O O . LYS C 3 71 ? 164.620 163.324 121.475 1.00 40.95 71 LYS G O 1
ATOM 12372 N N . SER C 3 72 ? 164.780 161.984 123.294 1.00 27.24 72 SER G N 1
ATOM 12373 C CA . SER C 3 72 ? 163.364 161.615 123.361 1.00 26.58 72 SER G CA 1
ATOM 12374 C C . SER C 3 72 ? 162.853 161.136 122.003 1.00 27.66 72 SER G C 1
ATOM 12375 O O . SER C 3 72 ? 161.841 161.611 121.482 1.00 28.85 72 SER G O 1
ATOM 12378 N N . LEU C 3 73 ? 163.570 160.173 121.430 1.00 28.25 73 LEU G N 1
ATOM 12379 C CA . LEU C 3 73 ? 163.251 159.634 120.115 1.00 27.61 73 LEU G CA 1
ATOM 12380 C C . LEU C 3 73 ? 162.193 158.540 120.157 1.00 25.19 73 LEU G C 1
ATOM 12381 O O . LEU C 3 73 ? 161.996 157.852 119.150 1.00 30.38 73 LEU G O 1
ATOM 12386 N N . ARG C 3 74 ? 161.508 158.362 121.290 1.00 26.21 74 ARG G N 1
ATOM 12387 C CA . ARG C 3 74 ? 160.456 157.354 121.360 1.00 21.24 74 ARG G CA 1
ATOM 12388 C C . ARG C 3 74 ? 159.211 157.795 120.603 1.00 22.60 74 ARG G C 1
ATOM 12389 O O . ARG C 3 74 ? 158.371 156.960 120.247 1.00 27.64 74 ARG G O 1
ATOM 12397 N N . SER C 3 75 ? 159.076 159.099 120.343 1.00 24.75 75 SER G N 1
ATOM 12398 C CA . SER C 3 75 ? 157.922 159.591 119.599 1.00 18.71 75 SER G CA 1
ATOM 12399 C C . SER C 3 75 ? 157.937 159.105 118.156 1.00 21.55 75 SER G C 1
ATOM 12400 O O . SER C 3 75 ? 156.876 158.858 117.572 1.00 29.44 75 SER G O 1
ATOM 12403 N N . TYR C 3 76 ? 159.135 158.957 117.582 1.00 23.88 76 TYR G N 1
ATOM 12404 C CA . TYR C 3 76 ? 159.251 158.521 116.165 1.00 20.48 76 TYR G CA 1
ATOM 12405 C C . TYR C 3 76 ? 159.326 156.991 116.128 1.00 21.13 76 TYR G C 1
ATOM 12406 O O . TYR C 3 76 ? 159.064 156.409 115.057 1.00 28.76 76 TYR G O 1
ATOM 12415 N N . TRP C 3 77 ? 159.672 156.364 117.255 1.00 20.01 77 TRP G N 1
ATOM 12416 C CA . TRP C 3 77 ? 159.847 154.886 117.285 1.00 16.40 77 TRP G CA 1
ATOM 12417 C C . TRP C 3 77 ? 158.507 154.177 117.051 1.00 17.26 77 TRP G C 1
ATOM 12418 O O . TRP C 3 77 ? 158.500 153.180 116.303 1.00 21.24 77 TRP G O 1
ATOM 12429 N N . ARG C 3 78 ? 157.423 154.666 117.662 1.00 22.60 78 ARG G N 1
ATOM 12430 C CA . ARG C 3 78 ? 156.110 153.971 117.552 1.00 16.57 78 ARG G CA 1
ATOM 12431 C C . ARG C 3 78 ? 155.061 154.904 116.935 1.00 15.99 78 ARG G C 1
ATOM 12432 O O . ARG C 3 78 ? 155.224 156.135 117.058 1.00 26.19 78 ARG G O 1
ATOM 12440 N N . ASN C 3 79 ? 154.029 154.336 116.300 1.00 15.25 79 ASN G N 1
ATOM 12441 C CA . ASN C 3 79 ? 152.963 155.153 115.657 1.00 14.34 79 ASN G CA 1
ATOM 12442 C C . ASN C 3 79 ? 151.657 154.352 115.608 1.00 18.02 79 ASN G C 1
ATOM 12443 O O . ASN C 3 79 ? 151.718 153.150 115.281 1.00 26.92 79 ASN G O 1
ATOM 12448 N N . TYR C 3 80 ? 150.526 154.996 115.914 1.00 22.10 80 TYR G N 1
ATOM 12449 C CA . TYR C 3 80 ? 149.228 154.333 115.901 1.00 16.41 80 TYR G CA 1
ATOM 12450 C C . TYR C 3 80 ? 148.910 153.679 114.563 1.00 16.21 80 TYR G C 1
ATOM 12451 O O . TYR C 3 80 ? 148.132 152.720 114.533 1.00 25.66 80 TYR G O 1
ATOM 12460 N N . PHE C 3 81 ? 149.492 154.162 113.464 1.00 21.76 81 PHE G N 1
ATOM 12461 C CA . PHE C 3 81 ? 149.195 153.638 112.140 1.00 19.93 81 PHE G CA 1
ATOM 12462 C C . PHE C 3 81 ? 150.302 152.783 111.540 1.00 18.51 81 PHE G C 1
ATOM 12463 O O . PHE C 3 81 ? 150.006 151.945 110.682 1.00 23.37 81 PHE G O 1
ATOM 12471 N N . GLU C 3 82 ? 151.552 152.961 111.958 1.00 22.69 82 GLU G N 1
ATOM 12472 C CA . GLU C 3 82 ? 152.656 152.198 111.392 1.00 19.98 82 GLU G CA 1
ATOM 12473 C C . GLU C 3 82 ? 153.791 152.157 112.404 1.00 19.04 82 GLU G C 1
ATOM 12474 O O . GLU C 3 82 ? 153.999 153.112 113.157 1.00 25.54 82 GLU G O 1
ATOM 12480 N N . SER C 3 83 ? 154.516 151.044 112.414 1.00 24.78 83 SER G N 1
ATOM 12481 C CA . SER C 3 83 ? 155.645 150.842 113.310 1.00 22.11 83 SER G CA 1
ATOM 12482 C C . SER C 3 83 ? 156.956 151.006 112.551 1.00 18.21 83 SER G C 1
ATOM 12483 O O . SER C 3 83 ? 156.981 151.268 111.346 1.00 28.36 83 SER G O 1
ATOM 12486 N N . THR C 3 84 ? 158.057 150.848 113.281 1.00 22.84 84 THR G N 1
ATOM 12487 C CA . THR C 3 84 ? 159.390 150.958 112.706 1.00 23.18 84 THR G CA 1
ATOM 12488 C C . THR C 3 84 ? 159.973 149.573 112.458 1.00 20.56 84 THR G C 1
ATOM 12489 O O . THR C 3 84 ? 159.963 148.712 113.343 1.00 25.82 84 THR G O 1
ATOM 12493 N N . ASP C 3 85 ? 160.482 149.364 111.244 1.00 25.55 85 ASP G N 1
ATOM 12494 C CA . ASP C 3 85 ? 161.060 148.086 110.850 1.00 22.04 85 ASP G CA 1
ATOM 12495 C C . ASP C 3 85 ? 162.580 148.068 110.870 1.00 23.58 85 ASP G C 1
ATOM 12496 O O . ASP C 3 85 ? 163.166 147.024 111.162 1.00 29.74 85 ASP G O 1
ATOM 12501 N N . GLY C 3 86 ? 163.227 149.185 110.571 1.00 24.73 86 GLY G N 1
ATOM 12502 C CA . GLY C 3 86 ? 164.679 149.236 110.555 1.00 18.01 86 GLY G CA 1
ATOM 12503 C C . GLY C 3 86 ? 165.185 150.454 111.291 1.00 18.88 86 GLY G C 1
ATOM 12504 O O . GLY C 3 86 ? 164.498 151.475 111.386 1.00 30.63 86 GLY G O 1
ATOM 12505 N N . LEU C 3 87 ? 166.401 150.341 111.819 1.00 23.05 87 LEU G N 1
ATOM 12506 C CA . LEU C 3 87 ? 167.043 151.418 112.560 1.00 25.42 87 LEU G CA 1
ATOM 12507 C C . LEU C 3 87 ? 168.499 151.513 112.134 1.00 21.86 87 LEU G C 1
ATOM 12508 O O . LEU C 3 87 ? 169.237 150.526 112.213 1.00 32.69 87 LEU G O 1
ATOM 12513 N N . ILE C 3 88 ? 168.907 152.695 111.683 1.00 23.81 88 ILE G N 1
ATOM 12514 C CA . ILE C 3 88 ? 170.268 152.942 111.216 1.00 22.83 88 ILE G CA 1
ATOM 12515 C C . ILE C 3 88 ? 170.809 154.116 112.023 1.00 22.40 88 ILE G C 1
ATOM 12516 O O . ILE C 3 88 ? 170.266 155.226 111.964 1.00 32.46 88 ILE G O 1
ATOM 12521 N N . TRP C 3 89 ? 171.878 153.878 112.778 1.00 31.52 89 TRP G N 1
ATOM 12522 C CA . TRP C 3 89 ? 172.503 154.918 113.583 1.00 33.13 89 TRP G CA 1
ATOM 12523 C C . TRP C 3 89 ? 173.902 155.218 113.063 1.00 32.88 89 TRP G C 1
ATOM 12524 O O . TRP C 3 89 ? 174.720 154.311 112.883 1.00 37.93 89 TRP G O 1
ATOM 12535 N N . VAL C 3 90 ? 174.172 156.498 112.823 1.00 37.17 90 VAL G N 1
ATOM 12536 C CA . VAL C 3 90 ? 175.456 156.956 112.310 1.00 38.24 90 VAL G CA 1
ATOM 12537 C C . VAL C 3 90 ? 176.148 157.778 113.387 1.00 40.01 90 VAL G C 1
ATOM 12538 O O . VAL C 3 90 ? 175.624 158.804 113.833 1.00 44.74 90 VAL G O 1
ATOM 12542 N N . VAL C 3 91 ? 177.329 157.324 113.801 1.00 42.71 91 VAL G N 1
ATOM 12543 C CA . VAL C 3 91 ? 178.135 157.989 114.814 1.00 43.35 91 VAL G CA 1
ATOM 12544 C C . VAL C 3 91 ? 179.508 158.286 114.221 1.00 44.63 91 VAL G C 1
ATOM 12545 O O . VAL C 3 91 ? 179.792 157.965 113.064 1.00 46.58 91 VAL G O 1
ATOM 12549 N N . ASP C 3 92 ? 180.363 158.908 115.026 1.00 51.64 92 ASP G N 1
ATOM 12550 C CA . ASP C 3 92 ? 181.717 159.257 114.618 1.00 51.38 92 ASP G CA 1
ATOM 12551 C C . ASP C 3 92 ? 182.705 158.296 115.264 1.00 52.63 92 ASP G C 1
ATOM 12552 O O . ASP C 3 92 ? 182.564 157.951 116.442 1.00 54.99 92 ASP G O 1
ATOM 12557 N N . SER C 3 93 ? 183.703 157.864 114.490 1.00 51.65 93 SER G N 1
ATOM 12558 C CA . SER C 3 93 ? 184.682 156.916 115.012 1.00 51.70 93 SER G CA 1
ATOM 12559 C C . SER C 3 93 ? 185.684 157.603 115.930 1.00 54.00 93 SER G C 1
ATOM 12560 O O . SER C 3 93 ? 186.073 157.048 116.965 1.00 55.72 93 SER G O 1
ATOM 12563 N N . ALA C 3 94 ? 186.114 158.811 115.571 1.00 55.90 94 ALA G N 1
ATOM 12564 C CA . ALA C 3 94 ? 187.081 159.561 116.373 1.00 55.08 94 ALA G CA 1
ATOM 12565 C C . ALA C 3 94 ? 186.361 160.521 117.322 1.00 56.22 94 ALA G C 1
ATOM 12566 O O . ALA C 3 94 ? 186.621 161.723 117.366 1.00 57.76 94 ALA G O 1
ATOM 12568 N N . ASP C 3 95 ? 185.433 159.955 118.097 1.00 59.33 95 ASP G N 1
ATOM 12569 C CA . ASP C 3 95 ? 184.661 160.742 119.057 1.00 58.90 95 ASP G CA 1
ATOM 12570 C C . ASP C 3 95 ? 184.197 159.791 120.161 1.00 57.70 95 ASP G C 1
ATOM 12571 O O . ASP C 3 95 ? 183.249 159.027 119.962 1.00 60.45 95 ASP G O 1
ATOM 12576 N N . ARG C 3 96 ? 184.870 159.848 121.308 1.00 57.77 96 ARG G N 1
ATOM 12577 C CA . ARG C 3 96 ? 184.543 159.006 122.451 1.00 58.03 96 ARG G CA 1
ATOM 12578 C C . ARG C 3 96 ? 183.733 159.735 123.513 1.00 57.36 96 ARG G C 1
ATOM 12579 O O . ARG C 3 96 ? 183.383 159.128 124.530 1.00 58.37 96 ARG G O 1
ATOM 12587 N N . GLN C 3 97 ? 183.427 161.016 123.306 1.00 62.77 97 GLN G N 1
ATOM 12588 C CA . GLN C 3 97 ? 182.659 161.786 124.277 1.00 62.92 97 GLN G CA 1
ATOM 12589 C C . GLN C 3 97 ? 181.159 161.711 124.020 1.00 63.07 97 GLN G C 1
ATOM 12590 O O . GLN C 3 97 ? 180.372 161.643 124.971 1.00 63.84 97 GLN G O 1
ATOM 12596 N N . ARG C 3 98 ? 180.746 161.721 122.753 1.00 58.59 98 ARG G N 1
ATOM 12597 C CA . ARG C 3 98 ? 179.339 161.660 122.386 1.00 58.10 98 ARG G CA 1
ATOM 12598 C C . ARG C 3 98 ? 178.857 160.236 122.132 1.00 59.07 98 ARG G C 1
ATOM 12599 O O . ARG C 3 98 ? 177.785 160.049 121.544 1.00 59.73 98 ARG G O 1
ATOM 12607 N N . MET C 3 99 ? 179.621 159.231 122.560 1.00 54.74 99 MET G N 1
ATOM 12608 C CA . MET C 3 99 ? 179.226 157.841 122.373 1.00 52.38 99 MET G CA 1
ATOM 12609 C C . MET C 3 99 ? 178.391 157.306 123.528 1.00 52.76 99 MET G C 1
ATOM 12610 O O . MET C 3 99 ? 177.551 156.423 123.317 1.00 54.76 99 MET G O 1
ATOM 12615 N N . GLN C 3 100 ? 178.602 157.821 124.742 1.00 51.30 100 GLN G N 1
ATOM 12616 C CA . GLN C 3 100 ? 177.825 157.357 125.887 1.00 52.34 100 GLN G CA 1
ATOM 12617 C C . GLN C 3 100 ? 176.355 157.729 125.743 1.00 52.83 100 GLN G C 1
ATOM 12618 O O . GLN C 3 100 ? 175.470 156.937 126.088 1.00 55.10 100 GLN G O 1
ATOM 12624 N N . ASP C 3 101 ? 176.074 158.930 125.231 1.00 51.54 101 ASP G N 1
ATOM 12625 C CA . ASP C 3 101 ? 174.689 159.341 125.024 1.00 50.20 101 ASP G CA 1
ATOM 12626 C C . ASP C 3 101 ? 174.009 158.463 123.981 1.00 48.72 101 ASP G C 1
ATOM 12627 O O . ASP C 3 101 ? 172.851 158.061 124.148 1.00 50.75 101 ASP G O 1
ATOM 12632 N N . CYS C 3 102 ? 174.721 158.149 122.895 1.00 46.00 102 CYS G N 1
ATOM 12633 C CA . CYS C 3 102 ? 174.160 157.273 121.872 1.00 43.13 102 CYS G CA 1
ATOM 12634 C C . CYS C 3 102 ? 173.917 155.873 122.419 1.00 43.46 102 CYS G C 1
ATOM 12635 O O . CYS C 3 102 ? 172.894 155.248 122.115 1.00 46.06 102 CYS G O 1
ATOM 12638 N N . GLN C 3 103 ? 174.844 155.365 123.235 1.00 42.28 103 GLN G N 1
ATOM 12639 C CA . GLN C 3 103 ? 174.663 154.047 123.835 1.00 40.68 103 GLN G CA 1
ATOM 12640 C C . GLN C 3 103 ? 173.458 154.032 124.768 1.00 40.18 103 GLN G C 1
ATOM 12641 O O . GLN C 3 103 ? 172.666 153.082 124.765 1.00 42.46 103 GLN G O 1
ATOM 12647 N N . ARG C 3 104 ? 173.300 155.086 125.572 1.00 42.28 104 ARG G N 1
ATOM 12648 C CA . ARG C 3 104 ? 172.155 155.164 126.475 1.00 40.14 104 ARG G CA 1
ATOM 12649 C C . ARG C 3 104 ? 170.847 155.252 125.699 1.00 42.38 104 ARG G C 1
ATOM 12650 O O . ARG C 3 104 ? 169.850 154.623 126.074 1.00 43.24 104 ARG G O 1
ATOM 12658 N N . GLU C 3 105 ? 170.831 156.023 124.609 1.00 41.54 105 GLU G N 1
ATOM 12659 C CA . GLU C 3 105 ? 169.622 156.128 123.798 1.00 36.71 105 GLU G CA 1
ATOM 12660 C C . GLU C 3 105 ? 169.283 154.796 123.140 1.00 36.41 105 GLU G C 1
ATOM 12661 O O . GLU C 3 105 ? 168.109 154.412 123.069 1.00 38.65 105 GLU G O 1
ATOM 12667 N N . LEU C 3 106 ? 170.297 154.074 122.658 1.00 36.19 106 LEU G N 1
ATOM 12668 C CA . LEU C 3 106 ? 170.050 152.776 122.039 1.00 31.00 106 LEU G CA 1
ATOM 12669 C C . LEU C 3 106 ? 169.580 151.753 123.066 1.00 33.64 106 LEU G C 1
ATOM 12670 O O . LEU C 3 106 ? 168.766 150.877 122.750 1.00 35.93 106 LEU G O 1
ATOM 12675 N N . GLN C 3 107 ? 170.080 151.847 124.300 1.00 35.40 107 GLN G N 1
ATOM 12676 C CA . GLN C 3 107 ? 169.635 150.931 125.344 1.00 32.08 107 GLN G CA 1
ATOM 12677 C C . GLN C 3 107 ? 168.221 151.253 125.811 1.00 32.32 107 GLN G C 1
ATOM 12678 O O . GLN C 3 107 ? 167.462 150.342 126.158 1.00 37.05 107 GLN G O 1
ATOM 12684 N N . SER C 3 108 ? 167.850 152.535 125.828 1.00 32.55 108 SER G N 1
ATOM 12685 C CA . SER C 3 108 ? 166.508 152.915 126.253 1.00 30.19 108 SER G CA 1
ATOM 12686 C C . SER C 3 108 ? 165.473 152.688 125.159 1.00 29.44 108 SER G C 1
ATOM 12687 O O . SER C 3 108 ? 164.297 152.462 125.465 1.00 34.84 108 SER G O 1
ATOM 12690 N N . LEU C 3 109 ? 165.881 152.744 123.892 1.00 32.15 109 LEU G N 1
ATOM 12691 C CA . LEU C 3 109 ? 164.953 152.548 122.785 1.00 25.24 109 LEU G CA 1
ATOM 12692 C C . LEU C 3 109 ? 164.657 151.068 122.578 1.00 28.11 109 LEU G C 1
ATOM 12693 O O . LEU C 3 109 ? 163.512 150.630 122.735 1.00 31.60 109 LEU G O 1
ATOM 12698 N N . LEU C 3 110 ? 165.679 150.293 122.225 1.00 32.14 110 LEU G N 1
ATOM 12699 C CA . LEU C 3 110 ? 165.494 148.867 121.996 1.00 26.28 110 LEU G CA 1
ATOM 12700 C C . LEU C 3 110 ? 165.319 148.137 123.322 1.00 28.82 110 LEU G C 1
ATOM 12701 O O . LEU C 3 110 ? 166.125 148.297 124.243 1.00 35.18 110 LEU G O 1
ATOM 12706 N N . VAL C 3 111 ? 164.261 147.333 123.416 1.00 30.64 111 VAL G N 1
ATOM 12707 C CA . VAL C 3 111 ? 163.954 146.579 124.625 1.00 28.70 111 VAL G CA 1
ATOM 12708 C C . VAL C 3 111 ? 163.689 145.129 124.250 1.00 25.86 111 VAL G C 1
ATOM 12709 O O . VAL C 3 111 ? 163.459 144.800 123.082 1.00 34.19 111 VAL G O 1
ATOM 12713 N N . GLU C 3 112 ? 163.720 144.259 125.255 1.00 27.44 112 GLU G N 1
ATOM 12714 C CA . GLU C 3 112 ? 163.483 142.841 125.028 1.00 28.61 112 GLU G CA 1
ATOM 12715 C C . GLU C 3 112 ? 161.994 142.571 124.846 1.00 26.16 112 GLU G C 1
ATOM 12716 O O . GLU C 3 112 ? 161.145 143.274 125.402 1.00 34.87 112 GLU G O 1
ATOM 12722 N N . GLU C 3 113 ? 161.679 141.545 124.057 1.00 27.13 113 GLU G N 1
ATOM 12723 C CA . GLU C 3 113 ? 160.301 141.152 123.801 1.00 25.65 113 GLU G CA 1
ATOM 12724 C C . GLU C 3 113 ? 160.261 139.657 123.512 1.00 26.71 113 GLU G C 1
ATOM 12725 O O . GLU C 3 113 ? 161.289 138.971 123.524 1.00 33.59 113 GLU G O 1
ATOM 12731 N N . ARG C 3 114 ? 159.057 139.150 123.251 1.00 26.53 114 ARG G N 1
ATOM 12732 C CA . ARG C 3 114 ? 158.861 137.728 122.998 1.00 22.44 114 ARG G CA 1
ATOM 12733 C C . ARG C 3 114 ? 159.450 137.323 121.653 1.00 23.54 114 ARG G C 1
ATOM 12734 O O . ARG C 3 114 ? 160.430 136.572 121.599 1.00 27.99 114 ARG G O 1
ATOM 12742 N N . LEU C 3 115 ? 158.862 137.815 120.564 1.00 28.00 115 LEU G N 1
ATOM 12743 C CA . LEU C 3 115 ? 159.323 137.467 119.226 1.00 24.39 115 LEU G CA 1
ATOM 12744 C C . LEU C 3 115 ? 160.417 138.419 118.760 1.00 24.35 115 LEU G C 1
ATOM 12745 O O . LEU C 3 115 ? 160.993 139.156 119.567 1.00 29.63 115 LEU G O 1
ATOM 12750 N N . ALA C 3 116 ? 160.709 138.410 117.462 1.00 25.28 116 ALA G N 1
ATOM 12751 C CA . ALA C 3 116 ? 161.740 139.268 116.903 1.00 24.22 116 ALA G CA 1
ATOM 12752 C C . ALA C 3 116 ? 161.235 140.707 116.804 1.00 22.13 116 ALA G C 1
ATOM 12753 O O . ALA C 3 116 ? 160.060 141.004 117.038 1.00 31.46 116 ALA G O 1
ATOM 12755 N N . GLY C 3 117 ? 162.140 141.616 116.451 1.00 22.35 117 GLY G N 1
ATOM 12756 C CA . GLY C 3 117 ? 161.792 143.018 116.332 1.00 20.71 117 GLY G CA 1
ATOM 12757 C C . GLY C 3 117 ? 162.489 143.717 115.184 1.00 20.89 117 GLY G C 1
ATOM 12758 O O . GLY C 3 117 ? 162.797 143.095 114.163 1.00 30.45 117 GLY G O 1
ATOM 12759 N N . ALA C 3 118 ? 162.746 145.019 115.348 1.00 24.06 118 ALA G N 1
ATOM 12760 C CA . ALA C 3 118 ? 163.398 145.808 114.275 1.00 22.52 118 ALA G CA 1
ATOM 12761 C C . ALA C 3 118 ? 164.857 145.366 114.112 1.00 19.67 118 ALA G C 1
ATOM 12762 O O . ALA C 3 118 ? 165.374 144.683 115.018 1.00 27.85 118 ALA G O 1
ATOM 12764 N N . THR C 3 119 ? 165.490 145.750 113.000 1.00 27.45 119 THR G N 1
ATOM 12765 C CA . THR C 3 119 ? 166.909 145.379 112.746 1.00 23.11 119 THR G CA 1
ATOM 12766 C C . THR C 3 119 ? 167.793 146.617 112.934 1.00 21.24 119 THR G C 1
ATOM 12767 O O . THR C 3 119 ? 167.376 147.707 112.493 1.00 29.14 119 THR G O 1
ATOM 12771 N N . LEU C 3 120 ? 168.960 146.454 113.564 1.00 26.43 120 LEU G N 1
ATOM 12772 C CA . LEU C 3 120 ? 169.855 147.612 113.841 1.00 27.18 120 LEU G CA 1
ATOM 12773 C C . LEU C 3 120 ? 171.022 147.616 112.848 1.00 24.33 120 LEU G C 1
ATOM 12774 O O . LEU C 3 120 ? 171.497 146.519 112.492 1.00 33.84 120 LEU G O 1
ATOM 12779 N N . LEU C 3 121 ? 171.462 148.805 112.425 1.00 27.65 121 LEU G N 1
ATOM 12780 C CA . LEU C 3 121 ? 172.619 148.918 111.496 1.00 25.98 121 LEU G CA 1
ATOM 12781 C C . LEU C 3 121 ? 173.542 150.036 111.992 1.00 24.80 121 LEU G C 1
ATOM 12782 O O . LEU C 3 121 ? 173.232 151.214 111.726 1.00 33.58 121 LEU G O 1
ATOM 12787 N N . ILE C 3 122 ? 174.627 149.679 112.686 1.00 32.66 122 ILE G N 1
ATOM 12788 C CA . ILE C 3 122 ? 175.535 150.679 113.236 1.00 33.86 122 ILE G CA 1
ATOM 12789 C C . ILE C 3 122 ? 176.551 151.075 112.175 1.00 33.87 122 ILE G C 1
ATOM 12790 O O . ILE C 3 122 ? 177.254 150.225 111.614 1.00 39.55 122 ILE G O 1
ATOM 12795 N N . PHE C 3 123 ? 176.630 152.372 111.896 1.00 42.49 123 PHE G N 1
ATOM 12796 C CA . PHE C 3 123 ? 177.538 152.914 110.896 1.00 41.18 123 PHE G CA 1
ATOM 12797 C C . PHE C 3 123 ? 178.695 153.623 111.585 1.00 42.69 123 PHE G C 1
ATOM 12798 O O . PHE C 3 123 ? 178.501 154.326 112.581 1.00 46.85 123 PHE G O 1
ATOM 12806 N N . ALA C 3 124 ? 179.898 153.435 111.048 1.00 44.02 124 ALA G N 1
ATOM 12807 C CA . ALA C 3 124 ? 181.118 154.041 111.578 1.00 43.05 124 ALA G CA 1
ATOM 12808 C C . ALA C 3 124 ? 181.812 154.772 110.431 1.00 42.98 124 ALA G C 1
ATOM 12809 O O . ALA C 3 124 ? 182.549 154.166 109.649 1.00 48.84 124 ALA G O 1
ATOM 12811 N N . ASN C 3 125 ? 181.574 156.076 110.336 1.00 49.38 125 ASN G N 1
ATOM 12812 C CA . ASN C 3 125 ? 182.164 156.876 109.276 1.00 49.03 125 ASN G CA 1
ATOM 12813 C C . ASN C 3 125 ? 183.517 157.434 109.712 1.00 50.00 125 ASN G C 1
ATOM 12814 O O . ASN C 3 125 ? 183.828 157.524 110.903 1.00 52.74 125 ASN G O 1
ATOM 12819 N N . LYS C 3 126 ? 184.323 157.809 108.716 1.00 53.53 126 LYS G N 1
ATOM 12820 C CA . LYS C 3 126 ? 185.647 158.385 108.929 1.00 53.63 126 LYS G CA 1
ATOM 12821 C C . LYS C 3 126 ? 186.535 157.456 109.749 1.00 53.85 126 LYS G C 1
ATOM 12822 O O . LYS C 3 126 ? 186.679 157.634 110.962 1.00 55.52 126 LYS G O 1
ATOM 12828 N N . GLN C 3 127 ? 187.137 156.462 109.091 1.00 53.36 127 GLN G N 1
ATOM 12829 C CA . GLN C 3 127 ? 188.002 155.503 109.763 1.00 52.45 127 GLN G CA 1
ATOM 12830 C C . GLN C 3 127 ? 189.482 155.706 109.481 1.00 54.63 127 GLN G C 1
ATOM 12831 O O . GLN C 3 127 ? 190.311 155.224 110.259 1.00 55.04 127 GLN G O 1
ATOM 12837 N N . ASP C 3 128 ? 189.835 156.402 108.398 1.00 58.83 128 ASP G N 1
ATOM 12838 C CA . ASP C 3 128 ? 191.238 156.618 108.065 1.00 57.55 128 ASP G CA 1
ATOM 12839 C C . ASP C 3 128 ? 191.882 157.714 108.904 1.00 57.17 128 ASP G C 1
ATOM 12840 O O . ASP C 3 128 ? 193.114 157.803 108.939 1.00 59.59 128 ASP G O 1
ATOM 12845 N N . LEU C 3 129 ? 191.086 158.543 109.573 1.00 56.83 129 LEU G N 1
ATOM 12846 C CA . LEU C 3 129 ? 191.641 159.609 110.387 1.00 56.75 129 LEU G CA 1
ATOM 12847 C C . LEU C 3 129 ? 192.254 159.038 111.666 1.00 56.56 129 LEU G C 1
ATOM 12848 O O . LEU C 3 129 ? 191.785 158.024 112.191 1.00 56.17 129 LEU G O 1
ATOM 12853 N N . PRO C 3 130 ? 193.308 159.668 112.184 1.00 58.44 130 PRO G N 1
ATOM 12854 C CA . PRO C 3 130 ? 193.919 159.175 113.425 1.00 59.22 130 PRO G CA 1
ATOM 12855 C C . PRO C 3 130 ? 192.980 159.344 114.609 1.00 58.32 130 PRO G C 1
ATOM 12856 O O . PRO C 3 130 ? 192.373 160.400 114.801 1.00 57.46 130 PRO G O 1
ATOM 12860 N N . GLY C 3 131 ? 192.866 158.283 115.405 1.00 56.18 131 GLY G N 1
ATOM 12861 C CA . GLY C 3 131 ? 191.980 158.271 116.547 1.00 56.04 131 GLY G CA 1
ATOM 12862 C C . GLY C 3 131 ? 190.712 157.467 116.367 1.00 55.81 131 GLY G C 1
ATOM 12863 O O . GLY C 3 131 ? 189.904 157.399 117.303 1.00 56.71 131 GLY G O 1
ATOM 12864 N N . ALA C 3 132 ? 190.508 156.858 115.202 1.00 53.07 132 ALA G N 1
ATOM 12865 C CA . ALA C 3 132 ? 189.309 156.067 114.970 1.00 53.12 132 ALA G CA 1
ATOM 12866 C C . ALA C 3 132 ? 189.426 154.707 115.647 1.00 52.28 132 ALA G C 1
ATOM 12867 O O . ALA C 3 132 ? 190.509 154.119 115.716 1.00 54.36 132 ALA G O 1
ATOM 12869 N N . LEU C 3 133 ? 188.301 154.209 116.148 1.00 50.21 133 LEU G N 1
ATOM 12870 C CA . LEU C 3 133 ? 188.260 152.922 116.821 1.00 47.87 133 LEU G CA 1
ATOM 12871 C C . LEU C 3 133 ? 187.876 151.816 115.844 1.00 49.34 133 LEU G C 1
ATOM 12872 O O . LEU C 3 133 ? 187.210 152.046 114.832 1.00 51.45 133 LEU G O 1
ATOM 12877 N N . SER C 3 134 ? 188.310 150.599 116.163 1.00 48.26 134 SER G N 1
ATOM 12878 C CA . SER C 3 134 ? 188.018 149.437 115.341 1.00 47.63 134 SER G CA 1
ATOM 12879 C C . SER C 3 134 ? 186.616 148.915 115.649 1.00 48.09 134 SER G C 1
ATOM 12880 O O . SER C 3 134 ? 185.861 149.498 116.431 1.00 49.56 134 SER G O 1
ATOM 12883 N N . SER C 3 135 ? 186.261 147.791 115.022 1.00 47.97 135 SER G N 1
ATOM 12884 C CA . SER C 3 135 ? 184.942 147.207 115.246 1.00 45.66 135 SER G CA 1
ATOM 12885 C C . SER C 3 135 ? 184.821 146.635 116.653 1.00 45.54 135 SER G C 1
ATOM 12886 O O . SER C 3 135 ? 183.759 146.731 117.279 1.00 48.68 135 SER G O 1
ATOM 12889 N N . ASN C 3 136 ? 185.900 146.039 117.167 1.00 43.95 136 ASN G N 1
ATOM 12890 C CA . ASN C 3 136 ? 185.861 145.472 118.511 1.00 44.73 136 ASN G CA 1
ATOM 12891 C C . ASN C 3 136 ? 185.689 146.560 119.565 1.00 44.11 136 ASN G C 1
ATOM 12892 O O . ASN C 3 136 ? 184.932 146.388 120.527 1.00 46.13 136 ASN G O 1
ATOM 12897 N N . ALA C 3 137 ? 186.378 147.691 119.396 1.00 43.50 137 ALA G N 1
ATOM 12898 C CA . ALA C 3 137 ? 186.243 148.786 120.351 1.00 45.32 137 ALA G CA 1
ATOM 12899 C C . ALA C 3 137 ? 184.832 149.361 120.334 1.00 46.16 137 ALA G C 1
ATOM 12900 O O . ALA C 3 137 ? 184.268 149.671 121.390 1.00 49.25 137 ALA G O 1
ATOM 12902 N N . ILE C 3 138 ? 184.245 149.509 119.144 1.00 43.90 138 ILE G N 1
ATOM 12903 C CA . ILE C 3 138 ? 182.879 150.012 119.049 1.00 42.84 138 ILE G CA 1
ATOM 12904 C C . ILE C 3 138 ? 181.897 149.025 119.668 1.00 44.90 138 ILE G C 1
ATOM 12905 O O . ILE C 3 138 ? 180.947 149.428 120.351 1.00 49.02 138 ILE G O 1
ATOM 12910 N N . ARG C 3 139 ? 182.112 147.723 119.458 1.00 39.61 139 ARG G N 1
ATOM 12911 C CA . ARG C 3 139 ? 181.228 146.722 120.046 1.00 36.57 139 ARG G CA 1
ATOM 12912 C C . ARG C 3 139 ? 181.352 146.695 121.566 1.00 39.49 139 ARG G C 1
ATOM 12913 O O . ARG C 3 139 ? 180.365 146.453 122.270 1.00 43.24 139 ARG G O 1
ATOM 12921 N N . GLU C 3 140 ? 182.555 146.943 122.089 1.00 42.83 140 GLU G N 1
ATOM 12922 C CA . GLU C 3 140 ? 182.749 146.908 123.535 1.00 42.85 140 GLU G CA 1
ATOM 12923 C C . GLU C 3 140 ? 182.225 148.175 124.200 1.00 42.55 140 GLU G C 1
ATOM 12924 O O . GLU C 3 140 ? 181.731 148.128 125.333 1.00 45.07 140 GLU G O 1
ATOM 12930 N N . VAL C 3 141 ? 182.324 149.317 123.517 1.00 40.01 141 VAL G N 1
ATOM 12931 C CA . VAL C 3 141 ? 181.858 150.572 124.101 1.00 40.18 141 VAL G CA 1
ATOM 12932 C C . VAL C 3 141 ? 180.335 150.616 124.126 1.00 44.43 141 VAL G C 1
ATOM 12933 O O . VAL C 3 141 ? 179.722 150.897 125.162 1.00 47.56 141 VAL G O 1
ATOM 12937 N N . LEU C 3 142 ? 179.700 150.335 122.985 1.00 41.14 142 LEU G N 1
ATOM 12938 C CA . LEU C 3 142 ? 178.244 150.375 122.917 1.00 39.63 142 LEU G CA 1
ATOM 12939 C C . LEU C 3 142 ? 177.594 149.190 123.619 1.00 40.37 142 LEU G C 1
ATOM 12940 O O . LEU C 3 142 ? 176.386 149.228 123.872 1.00 42.84 142 LEU G O 1
ATOM 12945 N N . GLU C 3 143 ? 178.366 148.148 123.935 1.00 39.68 143 GLU G N 1
ATOM 12946 C CA . GLU C 3 143 ? 177.868 146.954 124.618 1.00 38.75 143 GLU G CA 1
ATOM 12947 C C . GLU C 3 143 ? 176.718 146.315 123.834 1.00 38.37 143 GLU G C 1
ATOM 12948 O O . GLU C 3 143 ? 175.574 146.248 124.288 1.00 40.03 143 GLU G O 1
ATOM 12954 N N . LEU C 3 144 ? 177.049 145.843 122.636 1.00 38.46 144 LEU G N 1
ATOM 12955 C CA . LEU C 3 144 ? 176.081 145.210 121.752 1.00 34.55 144 LEU G CA 1
ATOM 12956 C C . LEU C 3 144 ? 175.897 143.725 122.036 1.00 36.40 144 LEU G C 1
ATOM 12957 O O . LEU C 3 144 ? 175.057 143.086 121.394 1.00 40.84 144 LEU G O 1
ATOM 12962 N N . ASP C 3 145 ? 176.656 143.162 122.978 1.00 37.48 145 ASP G N 1
ATOM 12963 C CA . ASP C 3 145 ? 176.506 141.748 123.303 1.00 36.86 145 ASP G CA 1
ATOM 12964 C C . ASP C 3 145 ? 175.332 141.512 124.246 1.00 35.74 145 ASP G C 1
ATOM 12965 O O . ASP C 3 145 ? 174.869 140.375 124.392 1.00 41.52 145 ASP G O 1
ATOM 12970 N N . SER C 3 146 ? 174.839 142.570 124.893 1.00 37.34 146 SER G N 1
ATOM 12971 C CA . SER C 3 146 ? 173.703 142.417 125.797 1.00 36.30 146 SER G CA 1
ATOM 12972 C C . SER C 3 146 ? 172.399 142.814 125.117 1.00 38.98 146 SER G C 1
ATOM 12973 O O . SER C 3 146 ? 171.318 142.668 125.701 1.00 39.73 146 SER G O 1
ATOM 12976 N N . ILE C 3 147 ? 172.478 143.318 123.885 1.00 37.70 147 ILE G N 1
ATOM 12977 C CA . ILE C 3 147 ? 171.276 143.712 123.164 1.00 35.91 147 ILE G CA 1
ATOM 12978 C C . ILE C 3 147 ? 170.770 142.537 122.346 1.00 35.23 147 ILE G C 1
ATOM 12979 O O . ILE C 3 147 ? 171.371 142.160 121.335 1.00 41.49 147 ILE G O 1
ATOM 12984 N N . ARG C 3 148 ? 169.658 141.952 122.785 1.00 37.15 148 ARG G N 1
ATOM 12985 C CA . ARG C 3 148 ? 169.064 140.805 122.115 1.00 38.95 148 ARG G CA 1
ATOM 12986 C C . ARG C 3 148 ? 167.803 141.255 121.389 1.00 38.39 148 ARG G C 1
ATOM 12987 O O . ARG C 3 148 ? 167.379 142.410 121.493 1.00 41.13 148 ARG G O 1
ATOM 12995 N N . SER C 3 149 ? 167.213 140.327 120.635 1.00 26.32 149 SER G N 1
ATOM 12996 C CA . SER C 3 149 ? 165.994 140.502 119.849 1.00 30.28 149 SER G CA 1
ATOM 12997 C C . SER C 3 149 ? 166.147 141.520 118.726 1.00 35.09 149 SER G C 1
ATOM 12998 O O . SER C 3 149 ? 165.148 141.857 118.077 1.00 40.03 149 SER G O 1
ATOM 13001 N N . HIS C 3 150 ? 167.353 142.024 118.471 1.00 24.64 150 HIS G N 1
ATOM 13002 C CA . HIS C 3 150 ? 167.584 142.970 117.386 1.00 25.21 150 HIS G CA 1
ATOM 13003 C C . HIS C 3 150 ? 168.942 142.682 116.768 1.00 21.79 150 HIS G C 1
ATOM 13004 O O . HIS C 3 150 ? 169.976 142.968 117.380 1.00 29.68 150 HIS G O 1
ATOM 13011 N N . HIS C 3 151 ? 168.934 142.118 115.564 1.00 19.43 151 HIS G N 1
ATOM 13012 C CA . HIS C 3 151 ? 170.170 141.799 114.862 1.00 23.70 151 HIS G CA 1
ATOM 13013 C C . HIS C 3 151 ? 170.887 143.080 114.456 1.00 21.89 151 HIS G C 1
ATOM 13014 O O . HIS C 3 151 ? 170.327 143.916 113.740 1.00 30.44 151 HIS G O 1
ATOM 13021 N N . TRP C 3 152 ? 172.127 143.231 114.915 1.00 26.34 152 TRP G N 1
ATOM 13022 C CA . TRP C 3 152 ? 172.927 144.415 114.646 1.00 27.52 152 TRP G CA 1
ATOM 13023 C C . TRP C 3 152 ? 174.113 144.043 113.766 1.00 31.57 152 TRP G C 1
ATOM 13024 O O . TRP C 3 152 ? 174.492 142.874 113.652 1.00 36.96 152 TRP G O 1
ATOM 13035 N N . CYS C 3 153 ? 174.700 145.062 113.139 1.00 31.51 153 CYS G N 1
ATOM 13036 C CA . CYS C 3 153 ? 175.861 144.871 112.279 1.00 28.14 153 CYS G CA 1
ATOM 13037 C C . CYS C 3 153 ? 176.631 146.176 112.117 1.00 30.29 153 CYS G C 1
ATOM 13038 O O . CYS C 3 153 ? 176.040 147.219 111.822 1.00 37.73 153 CYS G O 1
ATOM 13041 N N . ILE C 3 154 ? 177.946 146.127 112.307 1.00 35.37 154 ILE G N 1
ATOM 13042 C CA . ILE C 3 154 ? 178.795 147.306 112.193 1.00 34.02 154 ILE G CA 1
ATOM 13043 C C . ILE C 3 154 ? 179.377 147.363 110.787 1.00 36.30 154 ILE G C 1
ATOM 13044 O O . ILE C 3 154 ? 180.006 146.403 110.325 1.00 42.17 154 ILE G O 1
ATOM 13049 N N . GLN C 3 155 ? 179.168 148.487 110.107 1.00 41.87 155 GLN G N 1
ATOM 13050 C CA . GLN C 3 155 ? 179.672 148.706 108.758 1.00 43.27 155 GLN G CA 1
ATOM 13051 C C . GLN C 3 155 ? 180.560 149.942 108.752 1.00 42.69 155 GLN G C 1
ATOM 13052 O O . GLN C 3 155 ? 180.102 151.041 109.082 1.00 46.21 155 GLN G O 1
ATOM 13058 N N . GLY C 3 156 ? 181.828 149.758 108.378 1.00 44.95 156 GLY G N 1
ATOM 13059 C CA . GLY C 3 156 ? 182.763 150.860 108.342 1.00 44.85 156 GLY G CA 1
ATOM 13060 C C . GLY C 3 156 ? 182.787 151.575 107.003 1.00 48.31 156 GLY G C 1
ATOM 13061 O O . GLY C 3 156 ? 182.465 151.009 105.961 1.00 49.19 156 GLY G O 1
ATOM 13062 N N . CYS C 3 157 ? 183.180 152.846 107.048 1.00 55.86 157 CYS G N 1
ATOM 13063 C CA . CYS C 3 157 ? 183.258 153.667 105.849 1.00 55.80 157 CYS G CA 1
ATOM 13064 C C . CYS C 3 157 ? 184.298 154.755 106.065 1.00 58.17 157 CYS G C 1
ATOM 13065 O O . CYS C 3 157 ? 184.506 155.219 107.189 1.00 59.08 157 CYS G O 1
ATOM 13068 N N . SER C 3 158 ? 184.948 155.153 104.973 1.00 64.41 158 SER G N 1
ATOM 13069 C CA . SER C 3 158 ? 185.978 156.179 105.024 1.00 64.99 158 SER G CA 1
ATOM 13070 C C . SER C 3 158 ? 186.006 156.915 103.693 1.00 65.67 158 SER G C 1
ATOM 13071 O O . SER C 3 158 ? 185.550 156.401 102.667 1.00 66.34 158 SER G O 1
ATOM 13074 N N . ALA C 3 159 ? 186.547 158.136 103.722 1.00 69.54 159 ALA G N 1
ATOM 13075 C CA . ALA C 3 159 ? 186.647 158.929 102.502 1.00 70.49 159 ALA G CA 1
ATOM 13076 C C . ALA C 3 159 ? 187.582 158.285 101.487 1.00 71.90 159 ALA G C 1
ATOM 13077 O O . ALA C 3 159 ? 187.424 158.492 100.279 1.00 71.63 159 ALA G O 1
ATOM 13079 N N . VAL C 3 160 ? 188.554 157.504 101.953 1.00 76.98 160 VAL G N 1
ATOM 13080 C CA . VAL C 3 160 ? 189.484 156.797 101.081 1.00 77.27 160 VAL G CA 1
ATOM 13081 C C . VAL C 3 160 ? 189.555 155.345 101.535 1.00 76.59 160 VAL G C 1
ATOM 13082 O O . VAL C 3 160 ? 189.548 155.061 102.738 1.00 76.18 160 VAL G O 1
ATOM 13086 N N . THR C 3 161 ? 189.624 154.432 100.561 1.00 76.28 161 THR G N 1
ATOM 13087 C CA . THR C 3 161 ? 189.638 152.975 100.763 1.00 76.37 161 THR G CA 1
ATOM 13088 C C . THR C 3 161 ? 188.779 152.556 101.960 1.00 75.79 161 THR G C 1
ATOM 13089 O O . THR C 3 161 ? 189.216 151.852 102.873 1.00 75.47 161 THR G O 1
ATOM 13093 N N . GLY C 3 162 ? 187.521 152.995 101.936 1.00 71.19 162 GLY G N 1
ATOM 13094 C CA . GLY C 3 162 ? 186.568 152.698 102.984 1.00 70.39 162 GLY G CA 1
ATOM 13095 C C . GLY C 3 162 ? 185.875 151.361 102.880 1.00 70.16 162 GLY G C 1
ATOM 13096 O O . GLY C 3 162 ? 184.881 151.139 103.578 1.00 70.23 162 GLY G O 1
ATOM 13097 N N . GLU C 3 163 ? 186.365 150.463 102.024 1.00 72.45 163 GLU G N 1
ATOM 13098 C CA . GLU C 3 163 ? 185.812 149.122 101.837 1.00 72.60 163 GLU G CA 1
ATOM 13099 C C . GLU C 3 163 ? 184.344 149.146 101.419 1.00 71.92 163 GLU G C 1
ATOM 13100 O O . GLU C 3 163 ? 183.607 148.192 101.690 1.00 70.78 163 GLU G O 1
ATOM 13106 N N . ASN C 3 164 ? 183.912 150.226 100.765 1.00 65.89 164 ASN G N 1
ATOM 13107 C CA . ASN C 3 164 ? 182.553 150.360 100.247 1.00 65.12 164 ASN G CA 1
ATOM 13108 C C . ASN C 3 164 ? 181.505 150.194 101.342 1.00 65.92 164 ASN G C 1
ATOM 13109 O O . ASN C 3 164 ? 181.800 150.369 102.528 1.00 65.78 164 ASN G O 1
ATOM 13114 N N . LEU C 3 165 ? 180.270 149.854 100.945 1.00 59.35 165 LEU G N 1
ATOM 13115 C CA . LEU C 3 165 ? 179.193 149.686 101.916 1.00 56.62 165 LEU G CA 1
ATOM 13116 C C . LEU C 3 165 ? 178.039 148.849 101.367 1.00 55.44 165 LEU G C 1
ATOM 13117 O O . LEU C 3 165 ? 176.974 148.805 101.995 1.00 55.15 165 LEU G O 1
ATOM 13122 N N . LEU C 3 166 ? 178.222 148.180 100.228 1.00 56.14 166 LEU G N 1
ATOM 13123 C CA . LEU C 3 166 ? 177.138 147.396 99.637 1.00 56.36 166 LEU G CA 1
ATOM 13124 C C . LEU C 3 166 ? 176.656 146.261 100.535 1.00 53.76 166 LEU G C 1
ATOM 13125 O O . LEU C 3 166 ? 175.431 146.112 100.692 1.00 52.80 166 LEU G O 1
ATOM 13130 N N . PRO C 3 167 ? 177.521 145.429 101.136 1.00 51.77 167 PRO G N 1
ATOM 13131 C CA . PRO C 3 167 ? 176.990 144.348 101.986 1.00 52.02 167 PRO G CA 1
ATOM 13132 C C . PRO C 3 167 ? 176.261 144.851 103.219 1.00 48.83 167 PRO G C 1
ATOM 13133 O O . PRO C 3 167 ? 175.276 144.233 103.643 1.00 49.02 167 PRO G O 1
ATOM 13137 N N . GLY C 3 168 ? 176.717 145.959 103.807 1.00 44.40 168 GLY G N 1
ATOM 13138 C CA . GLY C 3 168 ? 176.056 146.480 104.993 1.00 41.72 168 GLY G CA 1
ATOM 13139 C C . GLY C 3 168 ? 174.623 146.899 104.728 1.00 40.96 168 GLY G C 1
ATOM 13140 O O . GLY C 3 168 ? 173.756 146.771 105.597 1.00 42.35 168 GLY G O 1
ATOM 13141 N N . ILE C 3 169 ? 174.352 147.406 103.524 1.00 39.07 169 ILE G N 1
ATOM 13142 C CA . ILE C 3 169 ? 172.988 147.770 103.160 1.00 38.15 169 ILE G CA 1
ATOM 13143 C C . ILE C 3 169 ? 172.203 146.575 102.636 1.00 38.68 169 ILE G C 1
ATOM 13144 O O . ILE C 3 169 ? 170.984 146.506 102.838 1.00 41.61 169 ILE G O 1
ATOM 13149 N N . ASP C 3 170 ? 172.869 145.622 101.978 1.00 35.93 170 ASP G N 1
ATOM 13150 C CA . ASP C 3 170 ? 172.168 144.459 101.446 1.00 33.61 170 ASP G CA 1
ATOM 13151 C C . ASP C 3 170 ? 171.703 143.523 102.555 1.00 34.01 170 ASP G C 1
ATOM 13152 O O . ASP C 3 170 ? 170.624 142.926 102.452 1.00 38.41 170 ASP G O 1
ATOM 13157 N N . TRP C 3 171 ? 172.500 143.380 103.618 1.00 29.73 171 TRP G N 1
ATOM 13158 C CA . TRP C 3 171 ? 172.121 142.491 104.712 1.00 28.34 171 TRP G CA 1
ATOM 13159 C C . TRP C 3 171 ? 170.871 142.994 105.423 1.00 27.01 171 TRP G C 1
ATOM 13160 O O . TRP C 3 171 ? 170.019 142.197 105.834 1.00 32.50 171 TRP G O 1
ATOM 13171 N N . LEU C 3 172 ? 170.744 144.314 105.575 1.00 27.14 172 LEU G N 1
ATOM 13172 C CA . LEU C 3 172 ? 169.559 144.879 106.213 1.00 24.62 172 LEU G CA 1
ATOM 13173 C C . LEU C 3 172 ? 168.301 144.540 105.423 1.00 26.01 172 LEU G C 1
ATOM 13174 O O . LEU C 3 172 ? 167.289 144.113 105.994 1.00 33.68 172 LEU G O 1
ATOM 13179 N N . LEU C 3 173 ? 168.350 144.714 104.100 1.00 30.37 173 LEU G N 1
ATOM 13180 C CA . LEU C 3 173 ? 167.192 144.400 103.270 1.00 27.91 173 LEU G CA 1
ATOM 13181 C C . LEU C 3 173 ? 166.908 142.903 103.257 1.00 29.00 173 LEU G C 1
ATOM 13182 O O . LEU C 3 173 ? 165.743 142.489 103.250 1.00 36.21 173 LEU G O 1
ATOM 13187 N N . ASP C 3 174 ? 167.957 142.076 103.261 1.00 29.83 174 ASP G N 1
ATOM 13188 C CA . ASP C 3 174 ? 167.752 140.631 103.260 1.00 27.24 174 ASP G CA 1
ATOM 13189 C C . ASP C 3 174 ? 167.136 140.159 104.572 1.00 24.47 174 ASP G C 1
ATOM 13190 O O . ASP C 3 174 ? 166.352 139.203 104.589 1.00 27.17 174 ASP G O 1
ATOM 13195 N N . ASP C 3 175 ? 167.478 140.816 105.681 1.00 23.65 175 ASP G N 1
ATOM 13196 C CA . ASP C 3 175 ? 166.902 140.446 106.968 1.00 22.18 175 ASP G CA 1
ATOM 13197 C C . ASP C 3 175 ? 165.498 141.008 107.150 1.00 25.59 175 ASP G C 1
ATOM 13198 O O . ASP C 3 175 ? 164.677 140.396 107.842 1.00 32.95 175 ASP G O 1
ATOM 13203 N N . ILE C 3 176 ? 165.203 142.160 106.543 1.00 27.04 176 ILE G N 1
ATOM 13204 C CA . ILE C 3 176 ? 163.869 142.735 106.675 1.00 24.23 176 ILE G CA 1
ATOM 13205 C C . ILE C 3 176 ? 162.871 142.013 105.778 1.00 25.46 176 ILE G C 1
ATOM 13206 O O . ILE C 3 176 ? 161.768 141.668 106.218 1.00 30.42 176 ILE G O 1
ATOM 13211 N N . SER C 3 177 ? 163.233 141.768 104.516 1.00 24.25 177 SER G N 1
ATOM 13212 C CA . SER C 3 177 ? 162.316 141.117 103.587 1.00 24.12 177 SER G CA 1
ATOM 13213 C C . SER C 3 177 ? 162.015 139.677 103.984 1.00 25.76 177 SER G C 1
ATOM 13214 O O . SER C 3 177 ? 160.898 139.199 103.759 1.00 30.54 177 SER G O 1
ATOM 13217 N N . SER C 3 178 ? 162.986 138.976 104.570 1.00 29.91 178 SER G N 1
ATOM 13218 C CA . SER C 3 178 ? 162.778 137.597 104.992 1.00 24.35 178 SER G CA 1
ATOM 13219 C C . SER C 3 178 ? 162.085 137.485 106.344 1.00 23.52 178 SER G C 1
ATOM 13220 O O . SER C 3 178 ? 161.892 136.366 106.830 1.00 30.50 178 SER G O 1
ATOM 13223 N N . ARG C 3 179 ? 161.710 138.606 106.958 1.00 28.47 179 ARG G N 1
ATOM 13224 C CA . ARG C 3 179 ? 161.041 138.589 108.256 1.00 23.10 179 ARG G CA 1
ATOM 13225 C C . ARG C 3 179 ? 159.531 138.758 108.108 1.00 26.11 179 ARG G C 1
ATOM 13226 O O . ARG C 3 179 ? 158.758 137.888 108.521 1.00 30.24 179 ARG G O 1
ATOM 13234 N N . ILE C 3 180 ? 159.102 139.872 107.521 1.00 30.48 180 ILE G N 1
ATOM 13235 C CA . ILE C 3 180 ? 157.679 140.145 107.345 1.00 21.54 180 ILE G CA 1
ATOM 13236 C C . ILE C 3 180 ? 157.142 139.492 106.079 1.00 22.85 180 ILE G C 1
ATOM 13237 O O . ILE C 3 180 ? 156.122 138.797 106.109 1.00 25.91 180 ILE G O 1
ATOM 13242 N N . PHE C 3 181 ? 157.814 139.702 104.951 1.00 32.79 181 PHE G N 1
ATOM 13243 C CA . PHE C 3 181 ? 157.370 139.135 103.690 1.00 29.65 181 PHE G CA 1
ATOM 13244 C C . PHE C 3 181 ? 157.846 137.691 103.549 1.00 33.10 181 PHE G C 1
ATOM 13245 O O . PHE C 3 181 ? 158.714 137.217 104.288 1.00 38.43 181 PHE G O 1
ATOM 13253 N N . THR C 3 182 ? 157.261 136.993 102.582 1.00 37.59 182 THR G N 1
ATOM 13254 C CA . THR C 3 182 ? 157.603 135.605 102.314 1.00 43.88 182 THR G CA 1
ATOM 13255 C C . THR C 3 182 ? 158.471 135.505 101.065 1.00 47.05 182 THR G C 1
ATOM 13256 O O . THR C 3 182 ? 158.361 136.315 100.141 1.00 46.12 182 THR G O 1
ATOM 13260 N N . ALA C 3 183 ? 159.346 134.496 101.050 1.00 59.62 183 ALA G N 1
ATOM 13261 C CA . ALA C 3 183 ? 160.232 134.306 99.906 1.00 60.17 183 ALA G CA 1
ATOM 13262 C C . ALA C 3 183 ? 159.455 133.862 98.673 1.00 59.54 183 ALA G C 1
ATOM 13263 O O . ALA C 3 183 ? 159.631 134.422 97.584 1.00 58.99 183 ALA G O 1
ATOM 13265 N N . ASP C 3 184 ? 158.594 132.861 98.822 1.00 59.20 184 ASP G N 1
ATOM 13266 C CA . ASP C 3 184 ? 157.796 132.365 97.706 1.00 59.94 184 ASP G CA 1
ATOM 13267 C C . ASP C 3 184 ? 156.470 131.781 98.186 1.00 60.37 184 ASP G C 1
ATOM 13268 O O . ASP C 3 184 ? 156.284 131.520 99.374 1.00 59.67 184 ASP G O 1
ATOM 13274 N N . MET D 4 1 ? 108.274 137.504 128.463 1.00 61.57 1 MET b N 1
ATOM 13275 C CA . MET D 4 1 ? 109.441 136.674 128.190 1.00 61.76 1 MET b CA 1
ATOM 13276 C C . MET D 4 1 ? 110.730 137.415 128.532 1.00 60.39 1 MET b C 1
ATOM 13277 O O . MET D 4 1 ? 111.089 138.391 127.874 1.00 59.73 1 MET b O 1
ATOM 13282 N N . ARG D 4 2 ? 111.422 136.943 129.568 1.00 51.92 2 ARG b N 1
ATOM 13283 C CA . ARG D 4 2 ? 112.670 137.555 130.022 1.00 47.97 2 ARG b CA 1
ATOM 13284 C C . ARG D 4 2 ? 113.825 136.844 129.328 1.00 43.76 2 ARG b C 1
ATOM 13285 O O . ARG D 4 2 ? 114.398 135.884 129.845 1.00 49.70 2 ARG b O 1
ATOM 13293 N N . GLU D 4 3 ? 114.171 137.324 128.137 1.00 29.20 3 GLU b N 1
ATOM 13294 C CA . GLU D 4 3 ? 115.229 136.710 127.349 1.00 26.14 3 GLU b CA 1
ATOM 13295 C C . GLU D 4 3 ? 116.602 137.144 127.849 1.00 29.81 3 GLU b C 1
ATOM 13296 O O . GLU D 4 3 ? 116.779 138.249 128.370 1.00 37.16 3 GLU b O 1
ATOM 13302 N N . ILE D 4 4 ? 117.579 136.256 127.681 1.00 39.50 4 ILE b N 1
ATOM 13303 C CA . ILE D 4 4 ? 118.953 136.494 128.104 1.00 31.80 4 ILE b CA 1
ATOM 13304 C C . ILE D 4 4 ? 119.882 136.165 126.945 1.00 26.01 4 ILE b C 1
ATOM 13305 O O . ILE D 4 4 ? 119.807 135.076 126.366 1.00 30.07 4 ILE b O 1
ATOM 13310 N N . VAL D 4 5 ? 120.759 137.108 126.608 1.00 26.25 5 VAL b N 1
ATOM 13311 C CA . VAL D 4 5 ? 121.735 136.945 125.537 1.00 11.38 5 VAL b CA 1
ATOM 13312 C C . VAL D 4 5 ? 123.011 136.371 126.137 1.00 23.40 5 VAL b C 1
ATOM 13313 O O . VAL D 4 5 ? 123.491 136.854 127.170 1.00 29.00 5 VAL b O 1
ATOM 13317 N N . HIS D 4 6 ? 123.558 135.345 125.492 1.00 18.74 6 HIS b N 1
ATOM 13318 C CA . HIS D 4 6 ? 124.778 134.687 125.940 1.00 12.46 6 HIS b CA 1
ATOM 13319 C C . HIS D 4 6 ? 125.923 135.060 125.009 1.00 11.88 6 HIS b C 1
ATOM 13320 O O . HIS D 4 6 ? 125.762 135.052 123.784 1.00 23.95 6 HIS b O 1
ATOM 13327 N N . ILE D 4 7 ? 127.091 135.347 125.592 1.00 18.37 7 ILE b N 1
ATOM 13328 C CA . ILE D 4 7 ? 128.290 135.692 124.771 1.00 17.23 7 ILE b CA 1
ATOM 13329 C C . ILE D 4 7 ? 129.440 134.757 125.163 1.00 16.03 7 ILE b C 1
ATOM 13330 O O . ILE D 4 7 ? 129.591 134.484 126.370 1.00 26.44 7 ILE b O 1
ATOM 13335 N N . GLN D 4 8 ? 130.214 134.288 124.178 1.00 20.09 8 GLN b N 1
ATOM 13336 C CA . GLN D 4 8 ? 131.369 133.392 124.458 1.00 11.56 8 GLN b CA 1
ATOM 13337 C C . GLN D 4 8 ? 132.666 134.106 124.063 1.00 15.12 8 GLN b C 1
ATOM 13338 O O . GLN D 4 8 ? 132.719 134.650 122.941 1.00 31.15 8 GLN b O 1
ATOM 13344 N N . ALA D 4 9 ? 133.666 134.100 124.950 1.00 14.26 9 ALA b N 1
ATOM 13345 C CA . ALA D 4 9 ? 134.950 134.785 124.669 1.00 8.92 9 ALA b CA 1
ATOM 13346 C C . ALA D 4 9 ? 136.118 133.850 124.993 1.00 7.94 9 ALA b C 1
ATOM 13347 O O . ALA D 4 9 ? 136.023 133.118 125.998 1.00 18.85 9 ALA b O 1
ATOM 13349 N N . GLY D 4 10 ? 137.177 133.878 124.177 1.00 6.10 10 GLY b N 1
ATOM 13350 C CA . GLY D 4 10 ? 138.324 133.031 124.414 1.00 9.82 10 GLY b CA 1
ATOM 13351 C C . GLY D 4 10 ? 138.051 131.573 124.085 1.00 5.70 10 GLY b C 1
ATOM 13352 O O . GLY D 4 10 ? 136.912 131.137 123.932 1.00 28.20 10 GLY b O 1
ATOM 13353 N N . GLN D 4 11 ? 139.138 130.806 123.975 1.00 10.97 11 GLN b N 1
ATOM 13354 C CA . GLN D 4 11 ? 139.014 129.382 123.673 1.00 12.39 11 GLN b CA 1
ATOM 13355 C C . GLN D 4 11 ? 138.300 128.643 124.799 1.00 11.88 11 GLN b C 1
ATOM 13356 O O . GLN D 4 11 ? 137.391 127.838 124.554 1.00 25.73 11 GLN b O 1
ATOM 13362 N N . CYS D 4 12 ? 138.702 128.906 126.044 1.00 6.83 12 CYS b N 1
ATOM 13363 C CA . CYS D 4 12 ? 138.059 128.275 127.192 1.00 7.69 12 CYS b CA 1
ATOM 13364 C C . CYS D 4 12 ? 136.585 128.645 127.261 1.00 22.92 12 CYS b C 1
ATOM 13365 O O . CYS D 4 12 ? 135.726 127.792 127.512 1.00 25.81 12 CYS b O 1
ATOM 13368 N N . GLY D 4 13 ? 136.275 129.921 127.048 1.00 14.23 13 GLY b N 1
ATOM 13369 C CA . GLY D 4 13 ? 134.902 130.381 127.067 1.00 6.07 13 GLY b CA 1
ATOM 13370 C C . GLY D 4 13 ? 134.059 129.723 125.997 1.00 3.22 13 GLY b C 1
ATOM 13371 O O . GLY D 4 13 ? 132.935 129.289 126.265 1.00 19.99 13 GLY b O 1
ATOM 13372 N N . ASN D 4 14 ? 134.599 129.634 124.779 1.00 8.89 14 ASN b N 1
ATOM 13373 C CA . ASN D 4 14 ? 133.876 128.998 123.684 1.00 11.08 14 ASN b CA 1
ATOM 13374 C C . ASN D 4 14 ? 133.620 127.526 123.982 1.00 11.57 14 ASN b C 1
ATOM 13375 O O . ASN D 4 14 ? 132.513 127.019 123.768 1.00 26.26 14 ASN b O 1
ATOM 13380 N N . GLN D 4 15 ? 134.635 126.822 124.488 1.00 15.06 15 GLN b N 1
ATOM 13381 C CA . GLN D 4 15 ? 134.468 125.408 124.809 1.00 13.83 15 GLN b CA 1
ATOM 13382 C C . GLN D 4 15 ? 133.436 125.200 125.913 1.00 14.51 15 GLN b C 1
ATOM 13383 O O . GLN D 4 15 ? 132.575 124.315 125.820 1.00 26.14 15 GLN b O 1
ATOM 13389 N N . ILE D 4 16 ? 133.506 126.015 126.969 1.00 12.22 16 ILE b N 1
ATOM 13390 C CA . ILE D 4 16 ? 132.570 125.877 128.081 1.00 13.22 16 ILE b CA 1
ATOM 13391 C C . ILE D 4 16 ? 131.151 126.182 127.619 1.00 14.95 16 ILE b C 1
ATOM 13392 O O . ILE D 4 16 ? 130.199 125.483 127.983 1.00 30.78 16 ILE b O 1
ATOM 13397 N N . GLY D 4 17 ? 130.990 127.219 126.794 1.00 12.06 17 GLY b N 1
ATOM 13398 C CA . GLY D 4 17 ? 129.666 127.545 126.288 1.00 12.76 17 GLY b CA 1
ATOM 13399 C C . GLY D 4 17 ? 129.109 126.462 125.386 1.00 11.32 17 GLY b C 1
ATOM 13400 O O . GLY D 4 17 ? 127.923 126.131 125.451 1.00 26.40 17 GLY b O 1
ATOM 13401 N N . ALA D 4 18 ? 129.962 125.886 124.536 1.00 10.10 18 ALA b N 1
ATOM 13402 C CA . ALA D 4 18 ? 129.520 124.806 123.662 1.00 11.66 18 ALA b CA 1
ATOM 13403 C C . ALA D 4 18 ? 129.083 123.593 124.472 1.00 15.99 18 ALA b C 1
ATOM 13404 O O . ALA D 4 18 ? 128.043 122.986 124.189 1.00 27.98 18 ALA b O 1
ATOM 13406 N N . LYS D 4 19 ? 129.860 123.231 125.496 1.00 6.77 19 LYS b N 1
ATOM 13407 C CA . LYS D 4 19 ? 129.487 122.087 126.323 1.00 11.12 19 LYS b CA 1
ATOM 13408 C C . LYS D 4 19 ? 128.213 122.371 127.114 1.00 14.43 19 LYS b C 1
ATOM 13409 O O . LYS D 4 19 ? 127.370 121.485 127.292 1.00 29.62 19 LYS b O 1
ATOM 13415 N N . PHE D 4 20 ? 128.046 123.611 127.581 1.00 21.25 20 PHE b N 1
ATOM 13416 C CA . PHE D 4 20 ? 126.837 123.970 128.315 1.00 12.94 20 PHE b CA 1
ATOM 13417 C C . PHE D 4 20 ? 125.608 123.885 127.419 1.00 14.41 20 PHE b C 1
ATOM 13418 O O . PHE D 4 20 ? 124.560 123.371 127.827 1.00 21.54 20 PHE b O 1
ATOM 13426 N N . TRP D 4 21 ? 125.720 124.390 126.187 1.00 11.15 21 TRP b N 1
ATOM 13427 C CA . TRP D 4 21 ? 124.613 124.282 125.242 1.00 19.16 21 TRP b CA 1
ATOM 13428 C C . TRP D 4 21 ? 124.320 122.826 124.906 1.00 17.05 21 TRP b C 1
ATOM 13429 O O . TRP D 4 21 ? 123.154 122.427 124.811 1.00 23.25 21 TRP b O 1
ATOM 13440 N N . GLU D 4 22 ? 125.368 122.015 124.732 1.00 21.22 22 GLU b N 1
ATOM 13441 C CA . GLU D 4 22 ? 125.179 120.594 124.456 1.00 14.58 22 GLU b CA 1
ATOM 13442 C C . GLU D 4 22 ? 124.450 119.905 125.602 1.00 20.87 22 GLU b C 1
ATOM 13443 O O . GLU D 4 22 ? 123.608 119.026 125.381 1.00 28.40 22 GLU b O 1
ATOM 13449 N N . VAL D 4 23 ? 124.762 120.293 126.839 1.00 22.06 23 VAL b N 1
ATOM 13450 C CA . VAL D 4 23 ? 124.128 119.670 127.999 1.00 13.49 23 VAL b CA 1
ATOM 13451 C C . VAL D 4 23 ? 122.669 120.102 128.105 1.00 22.17 23 VAL b C 1
ATOM 13452 O O . VAL D 4 23 ? 121.774 119.282 128.343 1.00 36.86 23 VAL b O 1
ATOM 13456 N N . ILE D 4 24 ? 122.405 121.399 127.919 1.00 25.70 24 ILE b N 1
ATOM 13457 C CA . ILE D 4 24 ? 121.045 121.893 128.129 1.00 18.40 24 ILE b CA 1
ATOM 13458 C C . ILE D 4 24 ? 120.128 121.502 126.976 1.00 19.52 24 ILE b C 1
ATOM 13459 O O . ILE D 4 24 ? 118.907 121.406 127.155 1.00 27.02 24 ILE b O 1
ATOM 13464 N N . SER D 4 25 ? 120.682 121.263 125.783 1.00 28.38 25 SER b N 1
ATOM 13465 C CA . SER D 4 25 ? 119.846 120.852 124.662 1.00 20.22 25 SER b CA 1
ATOM 13466 C C . SER D 4 25 ? 119.272 119.456 124.858 1.00 21.96 25 SER b C 1
ATOM 13467 O O . SER D 4 25 ? 118.097 119.233 124.551 1.00 30.70 25 SER b O 1
ATOM 13470 N N . ASP D 4 26 ? 120.070 118.515 125.363 1.00 25.90 26 ASP b N 1
ATOM 13471 C CA . ASP D 4 26 ? 119.571 117.180 125.664 1.00 23.31 26 ASP b CA 1
ATOM 13472 C C . ASP D 4 26 ? 118.590 117.175 126.827 1.00 27.75 26 ASP b C 1
ATOM 13473 O O . ASP D 4 26 ? 117.734 116.286 126.903 1.00 37.44 26 ASP b O 1
ATOM 13478 N N . GLU D 4 27 ? 118.693 118.150 127.734 1.00 29.99 27 GLU b N 1
ATOM 13479 C CA . GLU D 4 27 ? 117.747 118.234 128.840 1.00 24.59 27 GLU b CA 1
ATOM 13480 C C . GLU D 4 27 ? 116.426 118.849 128.401 1.00 24.12 27 GLU b C 1
ATOM 13481 O O . GLU D 4 27 ? 115.361 118.413 128.851 1.00 29.12 27 GLU b O 1
ATOM 13487 N N . HIS D 4 28 ? 116.471 119.856 127.530 1.00 31.56 28 HIS b N 1
ATOM 13488 C CA . HIS D 4 28 ? 115.262 120.482 127.014 1.00 25.28 28 HIS b CA 1
ATOM 13489 C C . HIS D 4 28 ? 114.581 119.665 125.924 1.00 25.32 28 HIS b C 1
ATOM 13490 O O . HIS D 4 28 ? 113.434 119.963 125.577 1.00 32.83 28 HIS b O 1
ATOM 13497 N N . GLY D 4 29 ? 115.250 118.652 125.378 1.00 27.65 29 GLY b N 1
ATOM 13498 C CA . GLY D 4 29 ? 114.657 117.833 124.341 1.00 26.92 29 GLY b CA 1
ATOM 13499 C C . GLY D 4 29 ? 114.726 118.408 122.945 1.00 29.16 29 GLY b C 1
ATOM 13500 O O . GLY D 4 29 ? 113.702 118.449 122.253 1.00 40.39 29 GLY b O 1
ATOM 13501 N N . ILE D 4 30 ? 115.900 118.852 122.504 1.00 26.50 30 ILE b N 1
ATOM 13502 C CA . ILE D 4 30 ? 116.088 119.418 121.173 1.00 20.70 30 ILE b CA 1
ATOM 13503 C C . ILE D 4 30 ? 117.076 118.535 120.422 1.00 27.60 30 ILE b C 1
ATOM 13504 O O . ILE D 4 30 ? 118.186 118.279 120.906 1.00 33.52 30 ILE b O 1
ATOM 13509 N N . ASP D 4 31 ? 116.669 118.064 119.248 1.00 27.98 31 ASP b N 1
ATOM 13510 C CA . ASP D 4 31 ? 117.517 117.233 118.408 1.00 27.68 31 ASP b CA 1
ATOM 13511 C C . ASP D 4 31 ? 118.487 118.105 117.619 1.00 30.95 31 ASP b C 1
ATOM 13512 O O . ASP D 4 31 ? 118.304 119.320 117.510 1.00 32.91 31 ASP b O 1
ATOM 13517 N N . PRO D 4 32 ? 119.552 117.515 117.064 1.00 28.99 32 PRO b N 1
ATOM 13518 C CA . PRO D 4 32 ? 120.483 118.319 116.252 1.00 22.11 32 PRO b CA 1
ATOM 13519 C C . PRO D 4 32 ? 119.833 118.977 115.046 1.00 27.53 32 PRO b C 1
ATOM 13520 O O . PRO D 4 32 ? 120.380 119.952 114.516 1.00 32.36 32 PRO b O 1
ATOM 13524 N N . THR D 4 33 ? 118.680 118.476 114.595 1.00 28.04 33 THR b N 1
ATOM 13525 C CA . THR D 4 33 ? 118.010 119.077 113.448 1.00 22.41 33 THR b CA 1
ATOM 13526 C C . THR D 4 33 ? 117.398 120.432 113.780 1.00 28.81 33 THR b C 1
ATOM 13527 O O . THR D 4 33 ? 117.373 121.315 112.916 1.00 39.63 33 THR b O 1
ATOM 13531 N N . GLY D 4 34 ? 116.906 120.617 115.004 1.00 31.57 34 GLY b N 1
ATOM 13532 C CA . GLY D 4 34 ? 116.333 121.876 115.426 1.00 30.42 34 GLY b CA 1
ATOM 13533 C C . GLY D 4 34 ? 114.913 121.794 115.947 1.00 28.17 34 GLY b C 1
ATOM 13534 O O . GLY D 4 34 ? 114.453 122.747 116.588 1.00 35.16 34 GLY b O 1
ATOM 13535 N N . THR D 4 35 ? 114.209 120.695 115.692 1.00 28.64 35 THR b N 1
ATOM 13536 C CA . THR D 4 35 ? 112.837 120.555 116.148 1.00 24.80 35 THR b CA 1
ATOM 13537 C C . THR D 4 35 ? 112.797 120.095 117.605 1.00 22.83 35 THR b C 1
ATOM 13538 O O . THR D 4 35 ? 113.812 120.053 118.305 1.00 31.84 35 THR b O 1
ATOM 13542 N N . TYR D 4 36 ? 111.597 119.746 118.059 1.00 28.83 36 TYR b N 1
ATOM 13543 C CA . TYR D 4 36 ? 111.367 119.309 119.427 1.00 31.40 36 TYR b CA 1
ATOM 13544 C C . TYR D 4 36 ? 110.929 117.850 119.454 1.00 36.10 36 TYR b C 1
ATOM 13545 O O . TYR D 4 36 ? 110.193 117.386 118.579 1.00 38.35 36 TYR b O 1
ATOM 13554 N N . HIS D 4 37 ? 111.393 117.125 120.479 1.00 37.31 37 HIS b N 1
ATOM 13555 C CA . HIS D 4 37 ? 111.019 115.711 120.586 1.00 32.97 37 HIS b CA 1
ATOM 13556 C C . HIS D 4 37 ? 110.835 115.248 122.027 1.00 35.93 37 HIS b C 1
ATOM 13557 O O . HIS D 4 37 ? 110.899 114.039 122.267 1.00 42.30 37 HIS b O 1
ATOM 13564 N N . GLY D 4 38 ? 110.612 116.145 122.988 1.00 42.15 38 GLY b N 1
ATOM 13565 C CA . GLY D 4 38 ? 110.423 115.732 124.361 1.00 45.14 38 GLY b CA 1
ATOM 13566 C C . GLY D 4 38 ? 109.028 115.199 124.628 1.00 47.08 38 GLY b C 1
ATOM 13567 O O . GLY D 4 38 ? 108.083 115.425 123.874 1.00 49.76 38 GLY b O 1
ATOM 13568 N N . ASP D 4 39 ? 108.909 114.470 125.738 1.00 58.07 39 ASP b N 1
ATOM 13569 C CA . ASP D 4 39 ? 107.635 113.881 126.130 1.00 55.68 39 ASP b CA 1
ATOM 13570 C C . ASP D 4 39 ? 107.137 114.483 127.438 1.00 58.32 39 ASP b C 1
ATOM 13571 O O . ASP D 4 39 ? 106.678 113.759 128.327 1.00 60.39 39 ASP b O 1
ATOM 13576 N N . SER D 4 40 ? 107.223 115.806 127.564 1.00 53.51 40 SER b N 1
ATOM 13577 C CA . SER D 4 40 ? 106.776 116.492 128.767 1.00 49.04 40 SER b CA 1
ATOM 13578 C C . SER D 4 40 ? 106.414 117.925 128.411 1.00 48.49 40 SER b C 1
ATOM 13579 O O . SER D 4 40 ? 106.999 118.505 127.493 1.00 54.00 40 SER b O 1
ATOM 13582 N N . ASP D 4 41 ? 105.448 118.486 129.141 1.00 45.08 41 ASP b N 1
ATOM 13583 C CA . ASP D 4 41 ? 105.017 119.855 128.894 1.00 45.58 41 ASP b CA 1
ATOM 13584 C C . ASP D 4 41 ? 105.851 120.881 129.650 1.00 44.37 41 ASP b C 1
ATOM 13585 O O . ASP D 4 41 ? 105.763 122.075 129.346 1.00 48.41 41 ASP b O 1
ATOM 13590 N N . LEU D 4 42 ? 106.656 120.446 130.621 1.00 43.69 42 LEU b N 1
ATOM 13591 C CA . LEU D 4 42 ? 107.486 121.370 131.383 1.00 43.62 42 LEU b CA 1
ATOM 13592 C C . LEU D 4 42 ? 108.791 121.713 130.677 1.00 45.34 42 LEU b C 1
ATOM 13593 O O . LEU D 4 42 ? 109.572 122.508 131.210 1.00 43.89 42 LEU b O 1
ATOM 13598 N N . GLN D 4 43 ? 109.046 121.139 129.502 1.00 42.97 43 GLN b N 1
ATOM 13599 C CA . GLN D 4 43 ? 110.269 121.412 128.760 1.00 36.15 43 GLN b CA 1
ATOM 13600 C C . GLN D 4 43 ? 110.111 122.535 127.742 1.00 41.97 43 GLN b C 1
ATOM 13601 O O . GLN D 4 43 ? 111.096 122.899 127.091 1.00 45.65 43 GLN b O 1
ATOM 13607 N N . LEU D 4 44 ? 108.908 123.089 127.589 1.00 34.41 44 LEU b N 1
ATOM 13608 C CA . LEU D 4 44 ? 108.687 124.171 126.640 1.00 29.59 44 LEU b CA 1
ATOM 13609 C C . LEU D 4 44 ? 108.036 125.402 127.254 1.00 31.35 44 LEU b C 1
ATOM 13610 O O . LEU D 4 44 ? 107.861 126.398 126.545 1.00 39.04 44 LEU b O 1
ATOM 13615 N N . ASP D 4 45 ? 107.670 125.372 128.537 1.00 36.25 45 ASP b N 1
ATOM 13616 C CA . ASP D 4 45 ? 107.051 126.533 129.166 1.00 32.81 45 ASP b CA 1
ATOM 13617 C C . ASP D 4 45 ? 108.025 127.686 129.372 1.00 34.15 45 ASP b C 1
ATOM 13618 O O . ASP D 4 45 ? 107.578 128.821 129.569 1.00 43.98 45 ASP b O 1
ATOM 13623 N N . ARG D 4 46 ? 109.335 127.428 129.334 1.00 36.29 46 ARG b N 1
ATOM 13624 C CA . ARG D 4 46 ? 110.336 128.478 129.474 1.00 32.57 46 ARG b CA 1
ATOM 13625 C C . ARG D 4 46 ? 111.409 128.365 128.398 1.00 35.65 46 ARG b C 1
ATOM 13626 O O . ARG D 4 46 ? 112.556 128.772 128.613 1.00 43.32 46 ARG b O 1
ATOM 13634 N N . ILE D 4 47 ? 111.055 127.815 127.235 1.00 31.09 47 ILE b N 1
ATOM 13635 C CA . ILE D 4 47 ? 112.035 127.654 126.166 1.00 28.33 47 ILE b CA 1
ATOM 13636 C C . ILE D 4 47 ? 112.312 128.983 125.472 1.00 27.79 47 ILE b C 1
ATOM 13637 O O . ILE D 4 47 ? 113.308 129.114 124.751 1.00 32.75 47 ILE b O 1
ATOM 13642 N N . SER D 4 48 ? 111.455 129.986 125.674 1.00 27.06 48 SER b N 1
ATOM 13643 C CA . SER D 4 48 ? 111.665 131.292 125.063 1.00 26.23 48 SER b CA 1
ATOM 13644 C C . SER D 4 48 ? 112.666 132.147 125.828 1.00 30.32 48 SER b C 1
ATOM 13645 O O . SER D 4 48 ? 112.876 133.306 125.454 1.00 42.45 48 SER b O 1
ATOM 13648 N N . VAL D 4 49 ? 113.285 131.610 126.882 1.00 29.04 49 VAL b N 1
ATOM 13649 C CA . VAL D 4 49 ? 114.244 132.391 127.656 1.00 21.60 49 VAL b CA 1
ATOM 13650 C C . VAL D 4 49 ? 115.624 132.336 127.012 1.00 27.17 49 VAL b C 1
ATOM 13651 O O . VAL D 4 49 ? 116.287 133.366 126.843 1.00 37.53 49 VAL b O 1
ATOM 13655 N N . TYR D 4 50 ? 116.078 131.140 126.641 1.00 29.14 50 TYR b N 1
ATOM 13656 C CA . TYR D 4 50 ? 117.392 130.953 126.042 1.00 17.63 50 TYR b CA 1
ATOM 13657 C C . TYR D 4 50 ? 117.331 130.618 124.558 1.00 17.44 50 TYR b C 1
ATOM 13658 O O . TYR D 4 50 ? 118.381 130.394 123.946 1.00 26.00 50 TYR b O 1
ATOM 13667 N N . TYR D 4 51 ? 116.141 130.578 123.964 1.00 22.15 51 TYR b N 1
ATOM 13668 C CA . TYR D 4 51 ? 115.977 130.263 122.554 1.00 14.47 51 TYR b CA 1
ATOM 13669 C C . TYR D 4 51 ? 115.014 131.256 121.917 1.00 20.27 51 TYR b C 1
ATOM 13670 O O . TYR D 4 51 ? 114.357 132.048 122.599 1.00 36.40 51 TYR b O 1
ATOM 13679 N N . ASN D 4 52 ? 114.936 131.204 120.590 1.00 24.24 52 ASN b N 1
ATOM 13680 C CA . ASN D 4 52 ? 114.045 132.055 119.817 1.00 27.79 52 ASN b CA 1
ATOM 13681 C C . ASN D 4 52 ? 113.188 131.201 118.893 1.00 30.45 52 ASN b C 1
ATOM 13682 O O . ASN D 4 52 ? 113.631 130.167 118.386 1.00 40.26 52 ASN b O 1
ATOM 13687 N N . GLU D 4 53 ? 111.952 131.646 118.680 1.00 32.14 53 GLU b N 1
ATOM 13688 C CA . GLU D 4 53 ? 111.008 130.936 117.830 1.00 32.20 53 GLU b CA 1
ATOM 13689 C C . GLU D 4 53 ? 111.186 131.371 116.382 1.00 34.90 53 GLU b C 1
ATOM 13690 O O . GLU D 4 53 ? 111.329 132.565 116.098 1.00 39.77 53 GLU b O 1
ATOM 13696 N N . ALA D 4 54 ? 111.179 130.401 115.471 1.00 40.13 54 ALA b N 1
ATOM 13697 C CA . ALA D 4 54 ? 111.341 130.669 114.050 1.00 42.59 54 ALA b CA 1
ATOM 13698 C C . ALA D 4 54 ? 110.230 129.976 113.277 1.00 45.65 54 ALA b C 1
ATOM 13699 O O . ALA D 4 54 ? 109.225 129.543 113.846 1.00 49.83 54 ALA b O 1
ATOM 13701 N N . THR D 4 55 ? 110.424 129.877 111.964 1.00 50.33 55 THR b N 1
ATOM 13702 C CA . THR D 4 55 ? 109.437 129.233 111.110 1.00 51.12 55 THR b CA 1
ATOM 13703 C C . THR D 4 55 ? 109.568 127.717 111.195 1.00 51.35 55 THR b C 1
ATOM 13704 O O . THR D 4 55 ? 110.668 127.162 111.139 1.00 55.63 55 THR b O 1
ATOM 13708 N N . GLY D 4 56 ? 108.426 127.046 111.330 1.00 53.16 56 GLY b N 1
ATOM 13709 C CA . GLY D 4 56 ? 108.421 125.600 111.415 1.00 53.31 56 GLY b CA 1
ATOM 13710 C C . GLY D 4 56 ? 108.716 125.042 112.787 1.00 52.76 56 GLY b C 1
ATOM 13711 O O . GLY D 4 56 ? 109.043 123.858 112.906 1.00 52.79 56 GLY b O 1
ATOM 13712 N N . GLY D 4 57 ? 108.611 125.859 113.830 1.00 51.45 57 GLY b N 1
ATOM 13713 C CA . GLY D 4 57 ? 108.878 125.382 115.178 1.00 50.10 57 GLY b CA 1
ATOM 13714 C C . GLY D 4 57 ? 110.346 125.157 115.466 1.00 45.87 57 GLY b C 1
ATOM 13715 O O . GLY D 4 57 ? 110.704 124.171 116.122 1.00 44.86 57 GLY b O 1
ATOM 13716 N N . LYS D 4 58 ? 111.197 126.084 115.018 1.00 43.39 58 LYS b N 1
ATOM 13717 C CA . LYS D 4 58 ? 112.660 125.966 115.272 1.00 36.12 58 LYS b CA 1
ATOM 13718 C C . LYS D 4 58 ? 113.026 126.695 116.570 1.00 35.12 58 LYS b C 1
ATOM 13719 O O . LYS D 4 58 ? 112.296 127.634 116.945 1.00 44.99 58 LYS b O 1
ATOM 13725 N N . TYR D 4 59 ? 114.114 126.273 117.224 1.00 21.17 59 TYR b N 1
ATOM 13726 C CA . TYR D 4 59 ? 114.553 126.904 118.498 1.00 25.94 59 TYR b CA 1
ATOM 13727 C C . TYR D 4 59 ? 116.037 127.268 118.392 1.00 25.16 59 TYR b C 1
ATOM 13728 O O . TYR D 4 59 ? 116.878 126.501 118.901 1.00 35.45 59 TYR b O 1
ATOM 13737 N N . VAL D 4 60 ? 116.347 128.397 117.749 1.00 25.62 60 VAL b N 1
ATOM 13738 C CA . VAL D 4 60 ? 117.770 128.805 117.548 1.00 22.18 60 VAL b CA 1
ATOM 13739 C C . VAL D 4 60 ? 118.406 129.108 118.908 1.00 17.62 60 VAL b C 1
ATOM 13740 O O . VAL D 4 60 ? 117.786 129.848 119.697 1.00 24.64 60 VAL b O 1
ATOM 13744 N N . PRO D 4 61 ? 119.610 128.576 119.215 1.00 14.15 61 PRO b N 1
ATOM 13745 C CA . PRO D 4 61 ? 120.301 128.897 120.466 1.00 17.82 61 PRO b CA 1
ATOM 13746 C C . PRO D 4 61 ? 120.672 130.386 120.489 1.00 11.30 61 PRO b C 1
ATOM 13747 O O . PRO D 4 61 ? 121.025 130.910 119.448 1.00 26.31 61 PRO b O 1
ATOM 13751 N N . ARG D 4 62 ? 120.575 131.020 121.662 1.00 19.67 62 ARG b N 1
ATOM 13752 C CA . ARG D 4 62 ? 120.868 132.474 121.785 1.00 17.24 62 ARG b CA 1
ATOM 13753 C C . ARG D 4 62 ? 122.290 132.662 122.323 1.00 19.15 62 ARG b C 1
ATOM 13754 O O . ARG D 4 62 ? 122.426 133.117 123.477 1.00 28.06 62 ARG b O 1
ATOM 13762 N N . ALA D 4 63 ? 123.303 132.326 121.519 1.00 22.11 63 ALA b N 1
ATOM 13763 C CA . ALA D 4 63 ? 124.713 132.480 121.947 1.00 19.58 63 ALA b CA 1
ATOM 13764 C C . ALA D 4 63 ? 125.513 133.193 120.851 1.00 3.90 63 ALA b C 1
ATOM 13765 O O . ALA D 4 63 ? 125.162 133.033 119.666 1.00 22.39 63 ALA b O 1
ATOM 13767 N N . ILE D 4 64 ? 126.546 133.947 121.239 1.00 16.21 64 ILE b N 1
ATOM 13768 C CA . ILE D 4 64 ? 127.400 134.666 120.247 1.00 12.64 64 ILE b CA 1
ATOM 13769 C C . ILE D 4 64 ? 128.846 134.183 120.403 1.00 11.57 64 ILE b C 1
ATOM 13770 O O . ILE D 4 64 ? 129.334 134.148 121.550 1.00 18.16 64 ILE b O 1
ATOM 13775 N N . LEU D 4 65 ? 129.497 133.828 119.291 1.00 24.89 65 LEU b N 1
ATOM 13776 C CA . LEU D 4 65 ? 130.899 133.330 119.339 1.00 12.54 65 LEU b CA 1
ATOM 13777 C C . LEU D 4 65 ? 131.839 134.428 118.832 1.00 11.09 65 LEU b C 1
ATOM 13778 O O . LEU D 4 65 ? 131.695 134.833 117.661 1.00 20.40 65 LEU b O 1
ATOM 13783 N N . VAL D 4 66 ? 132.764 134.884 119.682 1.00 20.76 66 VAL b N 1
ATOM 13784 C CA . VAL D 4 66 ? 133.717 135.965 119.289 1.00 18.65 66 VAL b CA 1
ATOM 13785 C C . VAL D 4 66 ? 135.136 135.551 119.696 1.00 14.56 66 VAL b C 1
ATOM 13786 O O . VAL D 4 66 ? 135.299 135.044 120.824 1.00 27.44 66 VAL b O 1
ATOM 13790 N N . ASP D 4 67 ? 136.115 135.764 118.811 1.00 8.66 67 ASP b N 1
ATOM 13791 C CA . ASP D 4 67 ? 137.527 135.403 119.110 1.00 12.05 67 ASP b CA 1
ATOM 13792 C C . ASP D 4 67 ? 138.470 136.182 118.191 1.00 7.71 67 ASP b C 1
ATOM 13793 O O . ASP D 4 67 ? 137.991 136.722 117.179 1.00 22.17 67 ASP b O 1
ATOM 13798 N N . LEU D 4 68 ? 139.755 136.256 118.544 1.00 12.05 68 LEU b N 1
ATOM 13799 C CA . LEU D 4 68 ? 140.750 136.903 117.650 1.00 14.15 68 LEU b CA 1
ATOM 13800 C C . LEU D 4 68 ? 141.489 135.785 116.911 1.00 17.81 68 LEU b C 1
ATOM 13801 O O . LEU D 4 68 ? 142.399 136.098 116.117 1.00 28.86 68 LEU b O 1
ATOM 13806 N N . GLU D 4 69 ? 141.104 134.531 117.173 1.00 20.62 69 GLU b N 1
ATOM 13807 C CA . GLU D 4 69 ? 141.737 133.362 116.507 1.00 15.11 69 GLU b CA 1
ATOM 13808 C C . GLU D 4 69 ? 140.628 132.482 115.919 1.00 19.15 69 GLU b C 1
ATOM 13809 O O . GLU D 4 69 ? 139.626 132.251 116.622 1.00 23.73 69 GLU b O 1
ATOM 13815 N N . PRO D 4 70 ? 140.750 131.992 114.666 1.00 10.97 70 PRO b N 1
ATOM 13816 C CA . PRO D 4 70 ? 139.674 131.221 114.031 1.00 13.87 70 PRO b CA 1
ATOM 13817 C C . PRO D 4 70 ? 139.678 129.722 114.368 1.00 20.92 70 PRO b C 1
ATOM 13818 O O . PRO D 4 70 ? 138.664 129.085 114.144 1.00 27.33 70 PRO b O 1
ATOM 13822 N N . GLY D 4 71 ? 140.793 129.193 114.884 1.00 21.51 71 GLY b N 1
ATOM 13823 C CA . GLY D 4 71 ? 140.871 127.741 115.134 1.00 16.62 71 GLY b CA 1
ATOM 13824 C C . GLY D 4 71 ? 139.688 127.264 115.958 1.00 25.09 71 GLY b C 1
ATOM 13825 O O . GLY D 4 71 ? 139.055 126.266 115.558 1.00 32.06 71 GLY b O 1
ATOM 13826 N N . THR D 4 72 ? 139.383 127.967 117.052 1.00 24.18 72 THR b N 1
ATOM 13827 C CA . THR D 4 72 ? 138.241 127.589 117.926 1.00 22.02 72 THR b CA 1
ATOM 13828 C C . THR D 4 72 ? 136.936 127.686 117.132 1.00 18.09 72 THR b C 1
ATOM 13829 O O . THR D 4 72 ? 136.090 126.782 117.279 1.00 24.85 72 THR b O 1
ATOM 13833 N N . MET D 4 73 ? 136.788 128.735 116.318 1.00 17.87 73 MET b N 1
ATOM 13834 C CA . MET D 4 73 ? 135.529 128.947 115.555 1.00 15.54 73 MET b CA 1
ATOM 13835 C C . MET D 4 73 ? 135.264 127.732 114.660 1.00 19.76 73 MET b C 1
ATOM 13836 O O . MET D 4 73 ? 134.112 127.255 114.641 1.00 26.88 73 MET b O 1
ATOM 13841 N N . ASP D 4 74 ? 136.293 127.249 113.956 1.00 18.36 74 ASP b N 1
ATOM 13842 C CA . ASP D 4 74 ? 136.117 126.104 113.023 1.00 14.58 74 ASP b CA 1
ATOM 13843 C C . ASP D 4 74 ? 135.815 124.838 113.830 1.00 16.66 74 ASP b C 1
ATOM 13844 O O . ASP D 4 74 ? 134.944 124.057 113.398 1.00 25.34 74 ASP b O 1
ATOM 13849 N N . SER D 4 75 ? 136.507 124.650 114.956 1.00 23.36 75 SER b N 1
ATOM 13850 C CA . SER D 4 75 ? 136.318 123.432 115.787 1.00 13.78 75 SER b CA 1
ATOM 13851 C C . SER D 4 75 ? 134.854 123.301 116.226 1.00 18.68 75 SER b C 1
ATOM 13852 O O . SER D 4 75 ? 134.317 122.178 116.139 1.00 27.24 75 SER b O 1
ATOM 13855 N N . VAL D 4 76 ? 134.232 124.398 116.670 1.00 21.71 76 VAL b N 1
ATOM 13856 C CA . VAL D 4 76 ? 132.835 124.332 117.201 1.00 13.87 76 VAL b CA 1
ATOM 13857 C C . VAL D 4 76 ? 131.842 124.179 116.045 1.00 16.89 76 VAL b C 1
ATOM 13858 O O . VAL D 4 76 ? 131.064 123.213 116.067 1.00 24.41 76 VAL b O 1
ATOM 13862 N N . ARG D 4 77 ? 131.852 125.109 115.089 1.00 21.19 77 ARG b N 1
ATOM 13863 C CA . ARG D 4 77 ? 130.928 125.078 113.960 1.00 16.27 77 ARG b CA 1
ATOM 13864 C C . ARG D 4 77 ? 130.756 123.662 113.421 1.00 18.80 77 ARG b C 1
ATOM 13865 O O . ARG D 4 77 ? 129.634 123.238 113.121 1.00 17.67 77 ARG b O 1
ATOM 13873 N N . SER D 4 78 ? 131.853 122.916 113.297 1.00 24.73 78 SER b N 1
ATOM 13874 C CA . SER D 4 78 ? 131.818 121.544 112.810 1.00 17.49 78 SER b CA 1
ATOM 13875 C C . SER D 4 78 ? 131.582 120.530 113.924 1.00 19.75 78 SER b C 1
ATOM 13876 O O . SER D 4 78 ? 131.889 119.345 113.747 1.00 26.83 78 SER b O 1
ATOM 13879 N N . GLY D 4 79 ? 131.046 120.966 115.064 1.00 24.84 79 GLY b N 1
ATOM 13880 C CA . GLY D 4 79 ? 130.784 120.069 116.163 1.00 24.22 79 GLY b CA 1
ATOM 13881 C C . GLY D 4 79 ? 129.468 119.340 116.003 1.00 24.52 79 GLY b C 1
ATOM 13882 O O . GLY D 4 79 ? 128.762 119.460 114.993 1.00 29.06 79 GLY b O 1
ATOM 13883 N N . PRO D 4 80 ? 129.124 118.550 117.024 1.00 25.40 80 PRO b N 1
ATOM 13884 C CA . PRO D 4 80 ? 127.853 117.807 116.972 1.00 31.65 80 PRO b CA 1
ATOM 13885 C C . PRO D 4 80 ? 126.630 118.706 116.947 1.00 24.88 80 PRO b C 1
ATOM 13886 O O . PRO D 4 80 ? 125.672 118.412 116.220 1.00 31.30 80 PRO b O 1
ATOM 13890 N N . PHE D 4 81 ? 126.631 119.793 117.717 1.00 24.96 81 PHE b N 1
ATOM 13891 C CA . PHE D 4 81 ? 125.507 120.721 117.774 1.00 22.03 81 PHE b CA 1
ATOM 13892 C C . PHE D 4 81 ? 125.901 122.104 117.266 1.00 19.07 81 PHE b C 1
ATOM 13893 O O . PHE D 4 81 ? 125.376 123.117 117.731 1.00 32.08 81 PHE b O 1
ATOM 13901 N N . GLY D 4 82 ? 126.830 122.159 116.309 1.00 18.87 82 GLY b N 1
ATOM 13902 C CA . GLY D 4 82 ? 127.267 123.439 115.784 1.00 16.86 82 GLY b CA 1
ATOM 13903 C C . GLY D 4 82 ? 126.438 123.940 114.622 1.00 17.79 82 GLY b C 1
ATOM 13904 O O . GLY D 4 82 ? 126.492 125.128 114.289 1.00 20.21 82 GLY b O 1
ATOM 13905 N N . GLN D 4 83 ? 125.663 123.056 113.990 1.00 18.85 83 GLN b N 1
ATOM 13906 C CA . GLN D 4 83 ? 124.835 123.464 112.862 1.00 13.24 83 GLN b CA 1
ATOM 13907 C C . GLN D 4 83 ? 123.601 124.241 113.298 1.00 19.49 83 GLN b C 1
ATOM 13908 O O . GLN D 4 83 ? 122.949 124.868 112.456 1.00 33.29 83 GLN b O 1
ATOM 13914 N N . ILE D 4 84 ? 123.266 124.217 114.589 1.00 22.34 84 ILE b N 1
ATOM 13915 C CA . ILE D 4 84 ? 122.097 124.949 115.062 1.00 20.66 84 ILE b CA 1
ATOM 13916 C C . ILE D 4 84 ? 122.443 126.408 115.340 1.00 25.10 84 ILE b C 1
ATOM 13917 O O . ILE D 4 84 ? 121.556 127.270 115.347 1.00 39.96 84 ILE b O 1
ATOM 13922 N N . PHE D 4 85 ? 123.720 126.712 115.566 1.00 20.09 85 PHE b N 1
ATOM 13923 C CA . PHE D 4 85 ? 124.131 128.082 115.830 1.00 21.71 85 PHE b CA 1
ATOM 13924 C C . PHE D 4 85 ? 123.959 128.945 114.582 1.00 18.90 85 PHE b C 1
ATOM 13925 O O . PHE D 4 85 ? 124.057 128.474 113.445 1.00 27.20 85 PHE b O 1
ATOM 13933 N N . ARG D 4 86 ? 123.697 130.230 114.810 1.00 26.28 86 ARG b N 1
ATOM 13934 C CA . ARG D 4 86 ? 123.507 131.177 113.719 1.00 23.70 86 ARG b CA 1
ATOM 13935 C C . ARG D 4 86 ? 124.856 131.534 113.110 1.00 21.53 86 ARG b C 1
ATOM 13936 O O . ARG D 4 86 ? 125.755 131.970 113.842 1.00 29.97 86 ARG b O 1
ATOM 13944 N N . PRO D 4 87 ? 125.045 131.367 111.799 1.00 14.37 87 PRO b N 1
ATOM 13945 C CA . PRO D 4 87 ? 126.347 131.700 111.197 1.00 18.22 87 PRO b CA 1
ATOM 13946 C C . PRO D 4 87 ? 126.682 133.181 111.248 1.00 18.47 87 PRO b C 1
ATOM 13947 O O . PRO D 4 87 ? 127.854 133.539 111.078 1.00 30.54 87 PRO b O 1
ATOM 13951 N N . ASP D 4 88 ? 125.697 134.053 111.476 1.00 25.27 88 ASP b N 1
ATOM 13952 C CA . ASP D 4 88 ? 125.974 135.485 111.515 1.00 25.41 88 ASP b CA 1
ATOM 13953 C C . ASP D 4 88 ? 126.615 135.901 112.832 1.00 20.90 88 ASP b C 1
ATOM 13954 O O . ASP D 4 88 ? 127.158 137.008 112.932 1.00 24.56 88 ASP b O 1
ATOM 13959 N N . ASN D 4 89 ? 126.564 135.040 113.846 1.00 21.65 89 ASN b N 1
ATOM 13960 C CA . ASN D 4 89 ? 127.132 135.336 115.154 1.00 10.82 89 ASN b CA 1
ATOM 13961 C C . ASN D 4 89 ? 128.579 134.877 115.289 1.00 20.94 89 ASN b C 1
ATOM 13962 O O . ASN D 4 89 ? 129.099 134.834 116.409 1.00 25.10 89 ASN b O 1
ATOM 13967 N N . PHE D 4 90 ? 129.236 134.534 114.184 1.00 17.72 90 PHE b N 1
ATOM 13968 C CA . PHE D 4 90 ? 130.626 134.091 114.197 1.00 15.37 90 PHE b CA 1
ATOM 13969 C C . PHE D 4 90 ? 131.516 135.260 113.789 1.00 15.43 90 PHE b C 1
ATOM 13970 O O . PHE D 4 90 ? 131.656 135.557 112.597 1.00 24.30 90 PHE b O 1
ATOM 13978 N N . VAL D 4 91 ? 132.113 135.921 114.777 1.00 10.03 91 VAL b N 1
ATOM 13979 C CA . VAL D 4 91 ? 133.025 137.037 114.552 1.00 7.85 91 VAL b CA 1
ATOM 13980 C C . VAL D 4 91 ? 134.374 136.659 115.146 1.00 16.23 91 VAL b C 1
ATOM 13981 O O . VAL D 4 91 ? 134.508 136.539 116.371 1.00 25.92 91 VAL b O 1
ATOM 13985 N N . PHE D 4 92 ? 135.368 136.469 114.283 1.00 15.21 92 PHE b N 1
ATOM 13986 C CA . PHE D 4 92 ? 136.702 136.090 114.724 1.00 14.89 92 PHE b CA 1
ATOM 13987 C C . PHE D 4 92 ? 137.733 136.897 113.950 1.00 17.35 92 PHE b C 1
ATOM 13988 O O . PHE D 4 92 ? 137.416 137.567 112.964 1.00 24.38 92 PHE b O 1
ATOM 13996 N N . GLY D 4 93 ? 138.978 136.822 114.413 1.00 22.66 93 GLY b N 1
ATOM 13997 C CA . GLY D 4 93 ? 140.068 137.526 113.769 1.00 23.03 93 GLY b CA 1
ATOM 13998 C C . GLY D 4 93 ? 141.082 136.594 113.139 1.00 15.25 93 GLY b C 1
ATOM 13999 O O . GLY D 4 93 ? 140.713 135.638 112.451 1.00 26.87 93 GLY b O 1
ATOM 14000 N N . GLN D 4 94 ? 142.367 136.861 113.368 1.00 22.88 94 GLN b N 1
ATOM 14001 C CA . GLN D 4 94 ? 143.424 136.024 112.814 1.00 13.10 94 GLN b CA 1
ATOM 14002 C C . GLN D 4 94 ? 144.632 135.979 113.742 1.00 17.02 94 GLN b C 1
ATOM 14003 O O . GLN D 4 94 ? 145.051 134.900 114.173 1.00 32.48 94 GLN b O 1
ATOM 14009 N N . SER D 4 95 ? 145.198 137.147 114.051 1.00 19.62 95 SER b N 1
ATOM 14010 C CA . SER D 4 95 ? 146.375 137.237 114.904 1.00 17.00 95 SER b CA 1
ATOM 14011 C C . SER D 4 95 ? 146.133 136.744 116.324 1.00 27.20 95 SER b C 1
ATOM 14012 O O . SER D 4 95 ? 146.813 135.808 116.759 1.00 38.82 95 SER b O 1
ATOM 14015 N N . GLY D 4 96 ? 145.195 137.345 117.050 1.00 5.21 96 GLY b N 1
ATOM 14016 C CA . GLY D 4 96 ? 144.910 136.911 118.402 1.00 10.46 96 GLY b CA 1
ATOM 14017 C C . GLY D 4 96 ? 145.347 137.925 119.444 1.00 14.62 96 GLY b C 1
ATOM 14018 O O . GLY D 4 96 ? 145.095 139.131 119.341 1.00 33.11 96 GLY b O 1
ATOM 14019 N N . ALA D 4 97 ? 146.019 137.412 120.476 1.00 12.41 97 ALA b N 1
ATOM 14020 C CA . ALA D 4 97 ? 146.508 138.238 121.568 1.00 9.70 97 ALA b CA 1
ATOM 14021 C C . ALA D 4 97 ? 147.886 137.839 122.073 1.00 14.56 97 ALA b C 1
ATOM 14022 O O . ALA D 4 97 ? 148.708 138.727 122.327 1.00 27.12 97 ALA b O 1
ATOM 14024 N N . GLY D 4 98 ? 148.164 136.547 122.225 1.00 15.18 98 GLY b N 1
ATOM 14025 C CA . GLY D 4 98 ? 149.458 136.118 122.718 1.00 8.30 98 GLY b CA 1
ATOM 14026 C C . GLY D 4 98 ? 149.663 136.332 124.200 1.00 14.27 98 GLY b C 1
ATOM 14027 O O . GLY D 4 98 ? 150.773 136.678 124.619 1.00 31.05 98 GLY b O 1
ATOM 14028 N N . ASN D 4 99 ? 148.618 136.133 125.007 1.00 14.83 99 ASN b N 1
ATOM 14029 C CA . ASN D 4 99 ? 148.681 136.308 126.460 1.00 9.82 99 ASN b CA 1
ATOM 14030 C C . ASN D 4 99 ? 149.142 137.719 126.827 1.00 16.61 99 ASN b C 1
ATOM 14031 O O . ASN D 4 99 ? 150.143 137.913 127.520 1.00 27.75 99 ASN b O 1
ATOM 14036 N N . ASN D 4 100 ? 148.394 138.713 126.353 1.00 19.03 100 ASN b N 1
ATOM 14037 C CA . ASN D 4 100 ? 148.687 140.112 126.635 1.00 11.04 100 ASN b CA 1
ATOM 14038 C C . ASN D 4 100 ? 147.379 140.875 126.762 1.00 20.21 100 ASN b C 1
ATOM 14039 O O . ASN D 4 100 ? 146.564 140.873 125.835 1.00 30.44 100 ASN b O 1
ATOM 14044 N N . TRP D 4 101 ? 147.185 141.526 127.910 1.00 19.17 101 TRP b N 1
ATOM 14045 C CA . TRP D 4 101 ? 145.961 142.285 128.143 1.00 12.67 101 TRP b CA 1
ATOM 14046 C C . TRP D 4 101 ? 145.907 143.541 127.282 1.00 11.50 101 TRP b C 1
ATOM 14047 O O . TRP D 4 101 ? 144.825 143.950 126.844 1.00 22.05 101 TRP b O 1
ATOM 14058 N N . ALA D 4 102 ? 147.060 144.161 127.025 1.00 22.48 102 ALA b N 1
ATOM 14059 C CA . ALA D 4 102 ? 147.085 145.373 126.212 1.00 11.32 102 ALA b CA 1
ATOM 14060 C C . ALA D 4 102 ? 146.722 145.069 124.764 1.00 11.20 102 ALA b C 1
ATOM 14061 O O . ALA D 4 102 ? 145.932 145.792 124.146 1.00 26.21 102 ALA b O 1
ATOM 14063 N N . LYS D 4 103 ? 147.285 143.992 124.209 1.00 18.92 103 LYS b N 1
ATOM 14064 C CA . LYS D 4 103 ? 146.992 143.628 122.826 1.00 7.98 103 LYS b CA 1
ATOM 14065 C C . LYS D 4 103 ? 145.525 143.267 122.636 1.00 13.05 103 LYS b C 1
ATOM 14066 O O . LYS D 4 103 ? 145.004 143.354 121.518 1.00 28.94 103 LYS b O 1
ATOM 14072 N N . GLY D 4 104 ? 144.845 142.858 123.705 1.00 12.50 104 GLY b N 1
ATOM 14073 C CA . GLY D 4 104 ? 143.441 142.513 123.624 1.00 14.55 104 GLY b CA 1
ATOM 14074 C C . GLY D 4 104 ? 142.479 143.567 124.113 1.00 15.60 104 GLY b C 1
ATOM 14075 O O . GLY D 4 104 ? 141.266 143.404 123.954 1.00 21.89 104 GLY b O 1
ATOM 14076 N N . HIS D 4 105 ? 142.980 144.648 124.709 1.00 13.59 105 HIS b N 1
ATOM 14077 C CA . HIS D 4 105 ? 142.121 145.702 125.232 1.00 5.90 105 HIS b CA 1
ATOM 14078 C C . HIS D 4 105 ? 142.293 147.044 124.538 1.00 5.96 105 HIS b C 1
ATOM 14079 O O . HIS D 4 105 ? 141.334 147.815 124.478 1.00 22.91 105 HIS b O 1
ATOM 14086 N N . TYR D 4 106 ? 143.480 147.343 124.006 1.00 16.26 106 TYR b N 1
ATOM 14087 C CA . TYR D 4 106 ? 143.745 148.644 123.409 1.00 9.90 106 TYR b CA 1
ATOM 14088 C C . TYR D 4 106 ? 144.227 148.591 121.967 1.00 8.03 106 TYR b C 1
ATOM 14089 O O . TYR D 4 106 ? 144.046 149.577 121.245 1.00 26.83 106 TYR b O 1
ATOM 14098 N N . THR D 4 107 ? 144.831 147.482 121.524 1.00 18.31 107 THR b N 1
ATOM 14099 C CA . THR D 4 107 ? 145.403 147.407 120.189 1.00 18.46 107 THR b CA 1
ATOM 14100 C C . THR D 4 107 ? 144.477 146.571 119.327 1.00 12.71 107 THR b C 1
ATOM 14101 O O . THR D 4 107 ? 143.580 147.129 118.666 1.00 23.63 107 THR b O 1
ATOM 14105 N N . GLU D 4 108 ? 144.630 145.245 119.286 1.00 24.51 108 GLU b N 1
ATOM 14106 C CA . GLU D 4 108 ? 143.813 144.436 118.387 1.00 19.51 108 GLU b CA 1
ATOM 14107 C C . GLU D 4 108 ? 142.429 144.182 118.971 1.00 19.27 108 GLU b C 1
ATOM 14108 O O . GLU D 4 108 ? 141.512 143.765 118.253 1.00 30.88 108 GLU b O 1
ATOM 14114 N N . GLY D 4 109 ? 142.257 144.426 120.271 1.00 14.27 109 GLY b N 1
ATOM 14115 C CA . GLY D 4 109 ? 140.967 144.185 120.892 1.00 9.84 109 GLY b CA 1
ATOM 14116 C C . GLY D 4 109 ? 139.952 145.275 120.616 1.00 17.56 109 GLY b C 1
ATOM 14117 O O . GLY D 4 109 ? 138.746 145.053 120.762 1.00 28.58 109 GLY b O 1
ATOM 14118 N N . ALA D 4 110 ? 140.415 146.460 120.218 1.00 25.47 110 ALA b N 1
ATOM 14119 C CA . ALA D 4 110 ? 139.497 147.559 119.942 1.00 11.77 110 ALA b CA 1
ATOM 14120 C C . ALA D 4 110 ? 139.125 147.641 118.468 1.00 15.25 110 ALA b C 1
ATOM 14121 O O . ALA D 4 110 ? 138.260 148.442 118.097 1.00 26.08 110 ALA b O 1
ATOM 14123 N N . GLU D 4 111 ? 139.759 146.830 117.618 1.00 19.42 111 GLU b N 1
ATOM 14124 C CA . GLU D 4 111 ? 139.447 146.869 116.193 1.00 19.05 111 GLU b CA 1
ATOM 14125 C C . GLU D 4 111 ? 138.327 145.902 115.835 1.00 25.95 111 GLU b C 1
ATOM 14126 O O . GLU D 4 111 ? 137.956 145.792 114.660 1.00 31.75 111 GLU b O 1
ATOM 14132 N N . LEU D 4 112 ? 137.758 145.230 116.843 1.00 27.14 112 LEU b N 1
ATOM 14133 C CA . LEU D 4 112 ? 136.681 144.233 116.584 1.00 17.45 112 LEU b CA 1
ATOM 14134 C C . LEU D 4 112 ? 135.492 144.485 117.521 1.00 16.91 112 LEU b C 1
ATOM 14135 O O . LEU D 4 112 ? 134.417 143.888 117.286 1.00 32.30 112 LEU b O 1
ATOM 14140 N N . VAL D 4 113 ? 135.673 145.336 118.535 1.00 13.37 113 VAL b N 1
ATOM 14141 C CA . VAL D 4 113 ? 134.589 145.590 119.530 1.00 23.23 113 VAL b CA 1
ATOM 14142 C C . VAL D 4 113 ? 133.362 146.159 118.806 1.00 26.34 113 VAL b C 1
ATOM 14143 O O . VAL D 4 113 ? 132.241 145.729 119.130 1.00 31.51 113 VAL b O 1
ATOM 14147 N N . ASP D 4 114 ? 133.571 147.087 117.867 1.00 15.34 114 ASP b N 1
ATOM 14148 C CA . ASP D 4 114 ? 132.440 147.723 117.138 1.00 16.07 114 ASP b CA 1
ATOM 14149 C C . ASP D 4 114 ? 131.691 146.653 116.338 1.00 14.43 114 ASP b C 1
ATOM 14150 O O . ASP D 4 114 ? 130.442 146.670 116.351 1.00 25.32 114 ASP b O 1
ATOM 14155 N N . SER D 4 115 ? 132.428 145.765 115.666 1.00 16.67 115 SER b N 1
ATOM 14156 C CA . SER D 4 115 ? 131.793 144.666 114.892 1.00 9.46 115 SER b CA 1
ATOM 14157 C C . SER D 4 115 ? 130.979 143.782 115.840 1.00 17.12 115 SER b C 1
ATOM 14158 O O . SER D 4 115 ? 129.845 143.418 115.479 1.00 33.04 115 SER b O 1
ATOM 14161 N N . VAL D 4 116 ? 131.537 143.467 117.013 1.00 11.88 116 VAL b N 1
ATOM 14162 C CA . VAL D 4 116 ? 130.822 142.619 118.013 1.00 18.22 116 VAL b CA 1
ATOM 14163 C C . VAL D 4 116 ? 129.516 143.316 118.408 1.00 18.10 116 VAL b C 1
ATOM 14164 O O . VAL D 4 116 ? 128.468 142.639 118.424 1.00 28.79 116 VAL b O 1
ATOM 14168 N N . LEU D 4 117 ? 129.579 144.618 118.702 1.00 13.35 117 LEU b N 1
ATOM 14169 C CA . LEU D 4 117 ? 128.370 145.370 119.131 1.00 11.89 117 LEU b CA 1
ATOM 14170 C C . LEU D 4 117 ? 127.285 145.216 118.063 1.00 19.22 117 LEU b C 1
ATOM 14171 O O . LEU D 4 117 ? 126.115 145.006 118.437 1.00 27.61 117 LEU b O 1
ATOM 14176 N N . ASP D 4 118 ? 127.666 145.313 116.786 1.00 11.41 118 ASP b N 1
ATOM 14177 C CA . ASP D 4 118 ? 126.691 145.144 115.676 1.00 13.94 118 ASP b CA 1
ATOM 14178 C C . ASP D 4 118 ? 125.809 143.926 115.966 1.00 16.11 118 ASP b C 1
ATOM 14179 O O . ASP D 4 118 ? 124.573 144.087 115.996 1.00 23.12 118 ASP b O 1
ATOM 14184 N N . VAL D 4 119 ? 126.424 142.759 116.177 1.00 22.86 119 VAL b N 1
ATOM 14185 C CA . VAL D 4 119 ? 125.640 141.508 116.401 1.00 13.70 119 VAL b CA 1
ATOM 14186 C C . VAL D 4 119 ? 124.756 141.694 117.638 1.00 13.25 119 VAL b C 1
ATOM 14187 O O . VAL D 4 119 ? 123.550 141.387 117.551 1.00 26.34 119 VAL b O 1
ATOM 14191 N N . VAL D 4 120 ? 125.333 142.188 118.737 1.00 19.19 120 VAL b N 1
ATOM 14192 C CA . VAL D 4 120 ? 124.564 142.348 120.007 1.00 14.31 120 VAL b CA 1
ATOM 14193 C C . VAL D 4 120 ? 123.363 143.259 119.741 1.00 15.26 120 VAL b C 1
ATOM 14194 O O . VAL D 4 120 ? 122.215 142.794 119.918 1.00 25.68 120 VAL b O 1
ATOM 14198 N N . ARG D 4 121 ? 123.625 144.505 119.334 1.00 20.72 121 ARG b N 1
ATOM 14199 C CA . ARG D 4 121 ? 122.534 145.476 119.060 1.00 20.80 121 ARG b CA 1
ATOM 14200 C C . ARG D 4 121 ? 121.444 144.780 118.238 1.00 13.72 121 ARG b C 1
ATOM 14201 O O . ARG D 4 121 ? 120.268 144.844 118.648 1.00 19.13 121 ARG b O 1
ATOM 14209 N N . LYS D 4 122 ? 121.777 144.097 117.208 1.00 28.59 122 LYS b N 1
ATOM 14210 C CA . LYS D 4 122 ? 120.837 143.483 116.276 1.00 21.99 122 LYS b CA 1
ATOM 14211 C C . LYS D 4 122 ? 120.105 142.312 116.919 1.00 22.52 122 LYS b C 1
ATOM 14212 O O . LYS D 4 122 ? 118.935 142.059 116.610 1.00 27.61 122 LYS b O 1
ATOM 14218 N N . GLU D 4 123 ? 120.776 141.587 117.818 1.00 29.85 123 GLU b N 1
ATOM 14219 C CA . GLU D 4 123 ? 120.132 140.455 118.478 1.00 19.54 123 GLU b CA 1
ATOM 14220 C C . GLU D 4 123 ? 119.172 140.920 119.566 1.00 25.02 123 GLU b C 1
ATOM 14221 O O . GLU D 4 123 ? 118.148 140.274 119.814 1.00 33.43 123 GLU b O 1
ATOM 14227 N N . ALA D 4 124 ? 119.484 142.038 120.225 1.00 33.23 124 ALA b N 1
ATOM 14228 C CA . ALA D 4 124 ? 118.627 142.549 121.286 1.00 25.71 124 ALA b CA 1
ATOM 14229 C C . ALA D 4 124 ? 117.419 143.309 120.754 1.00 29.15 124 ALA b C 1
ATOM 14230 O O . ALA D 4 124 ? 116.503 143.608 121.528 1.00 35.89 124 ALA b O 1
ATOM 14232 N N . GLU D 4 125 ? 117.395 143.627 119.458 1.00 38.03 125 GLU b N 1
ATOM 14233 C CA . GLU D 4 125 ? 116.261 144.357 118.901 1.00 29.37 125 GLU b CA 1
ATOM 14234 C C . GLU D 4 125 ? 115.039 143.462 118.745 1.00 34.25 125 GLU b C 1
ATOM 14235 O O . GLU D 4 125 ? 113.903 143.933 118.879 1.00 40.40 125 GLU b O 1
ATOM 14241 N N . SER D 4 126 ? 115.246 142.174 118.466 1.00 42.18 126 SER b N 1
ATOM 14242 C CA . SER D 4 126 ? 114.133 141.247 118.307 1.00 35.90 126 SER b CA 1
ATOM 14243 C C . SER D 4 126 ? 113.544 140.800 119.638 1.00 44.96 126 SER b C 1
ATOM 14244 O O . SER D 4 126 ? 112.451 140.225 119.654 1.00 49.38 126 SER b O 1
ATOM 14247 N N . CYS D 4 127 ? 114.236 141.050 120.746 1.00 47.64 127 CYS b N 1
ATOM 14248 C CA . CYS D 4 127 ? 113.733 140.644 122.050 1.00 45.34 127 CYS b CA 1
ATOM 14249 C C . CYS D 4 127 ? 112.626 141.583 122.514 1.00 47.58 127 CYS b C 1
ATOM 14250 O O . CYS D 4 127 ? 112.765 142.809 122.463 1.00 46.83 127 CYS b O 1
ATOM 14253 N N . ASP D 4 128 ? 111.519 140.998 122.970 1.00 53.08 128 ASP b N 1
ATOM 14254 C CA . ASP D 4 128 ? 110.389 141.779 123.457 1.00 51.02 128 ASP b CA 1
ATOM 14255 C C . ASP D 4 128 ? 110.632 142.366 124.840 1.00 49.37 128 ASP b C 1
ATOM 14256 O O . ASP D 4 128 ? 110.251 143.515 125.092 1.00 52.30 128 ASP b O 1
ATOM 14261 N N . CYS D 4 129 ? 111.256 141.607 125.739 1.00 46.22 129 CYS b N 1
ATOM 14262 C CA . CYS D 4 129 ? 111.548 142.093 127.082 1.00 43.16 129 CYS b CA 1
ATOM 14263 C C . CYS D 4 129 ? 112.907 141.587 127.548 1.00 47.35 129 CYS b C 1
ATOM 14264 O O . CYS D 4 129 ? 113.000 140.529 128.177 1.00 52.47 129 CYS b O 1
ATOM 14267 N N . LEU D 4 130 ? 113.964 142.337 127.244 1.00 40.03 130 LEU b N 1
ATOM 14268 C CA . LEU D 4 130 ? 115.308 141.911 127.605 1.00 34.08 130 LEU b CA 1
ATOM 14269 C C . LEU D 4 130 ? 115.530 142.043 129.107 1.00 32.64 130 LEU b C 1
ATOM 14270 O O . LEU D 4 130 ? 115.133 143.032 129.729 1.00 39.27 130 LEU b O 1
ATOM 14275 N N . GLN D 4 131 ? 116.172 141.030 129.689 1.00 37.78 131 GLN b N 1
ATOM 14276 C CA . GLN D 4 131 ? 116.473 141.006 131.115 1.00 35.14 131 GLN b CA 1
ATOM 14277 C C . GLN D 4 131 ? 117.926 141.364 131.396 1.00 35.34 131 GLN b C 1
ATOM 14278 O O . GLN D 4 131 ? 118.202 142.231 132.230 1.00 42.36 131 GLN b O 1
ATOM 14284 N N . GLY D 4 132 ? 118.861 140.719 130.725 1.00 26.66 132 GLY b N 1
ATOM 14285 C CA . GLY D 4 132 ? 120.271 140.984 130.931 1.00 33.02 132 GLY b CA 1
ATOM 14286 C C . GLY D 4 132 ? 121.112 140.280 129.894 1.00 19.71 132 GLY b C 1
ATOM 14287 O O . GLY D 4 132 ? 120.639 139.951 128.804 1.00 23.51 132 GLY b O 1
ATOM 14288 N N . PHE D 4 133 ? 122.377 140.045 130.239 1.00 20.14 133 PHE b N 1
ATOM 14289 C CA . PHE D 4 133 ? 123.323 139.389 129.349 1.00 20.48 133 PHE b CA 1
ATOM 14290 C C . PHE D 4 133 ? 124.087 138.331 130.133 1.00 11.08 133 PHE b C 1
ATOM 14291 O O . PHE D 4 133 ? 123.779 138.039 131.293 1.00 22.63 133 PHE b O 1
ATOM 14299 N N . GLN D 4 134 ? 125.098 137.754 129.485 1.00 25.30 134 GLN b N 1
ATOM 14300 C CA . GLN D 4 134 ? 125.933 136.732 130.095 1.00 16.13 134 GLN b CA 1
ATOM 14301 C C . GLN D 4 134 ? 127.222 136.618 129.295 1.00 15.26 134 GLN b C 1
ATOM 14302 O O . GLN D 4 134 ? 127.244 136.879 128.090 1.00 27.31 134 GLN b O 1
ATOM 14308 N N . LEU D 4 135 ? 128.297 136.229 129.977 1.00 10.51 135 LEU b N 1
ATOM 14309 C CA . LEU D 4 135 ? 129.593 136.085 129.332 1.00 18.63 135 LEU b CA 1
ATOM 14310 C C . LEU D 4 135 ? 130.393 135.004 130.042 1.00 14.80 135 LEU b C 1
ATOM 14311 O O . LEU D 4 135 ? 130.503 134.999 131.271 1.00 20.94 135 LEU b O 1
ATOM 14316 N N . THR D 4 136 ? 130.950 134.088 129.253 1.00 21.21 136 THR b N 1
ATOM 14317 C CA . THR D 4 136 ? 131.791 133.012 129.770 1.00 14.29 136 THR b CA 1
ATOM 14318 C C . THR D 4 136 ? 133.175 133.162 129.155 1.00 11.22 136 THR b C 1
ATOM 14319 O O . THR D 4 136 ? 133.313 133.171 127.928 1.00 20.88 136 THR b O 1
ATOM 14323 N N . HIS D 4 137 ? 134.193 133.283 130.002 1.00 14.74 137 HIS b N 1
ATOM 14324 C CA . HIS D 4 137 ? 135.564 133.469 129.546 1.00 8.19 137 HIS b CA 1
ATOM 14325 C C . HIS D 4 137 ? 136.507 132.986 130.642 1.00 12.80 137 HIS b C 1
ATOM 14326 O O . HIS D 4 137 ? 136.116 132.222 131.530 1.00 24.11 137 HIS b O 1
ATOM 14333 N N . SER D 4 138 ? 137.758 133.437 130.579 1.00 15.52 138 SER b N 1
ATOM 14334 C CA . SER D 4 138 ? 138.775 133.068 131.550 1.00 18.58 138 SER b CA 1
ATOM 14335 C C . SER D 4 138 ? 139.721 134.239 131.771 1.00 15.05 138 SER b C 1
ATOM 14336 O O . SER D 4 138 ? 139.856 135.120 130.918 1.00 19.82 138 SER b O 1
ATOM 14339 N N . LEU D 4 139 ? 140.378 134.238 132.931 1.00 15.46 139 LEU b N 1
ATOM 14340 C CA . LEU D 4 139 ? 141.317 135.286 133.303 1.00 10.71 139 LEU b CA 1
ATOM 14341 C C . LEU D 4 139 ? 142.772 134.856 133.143 1.00 13.42 139 LEU b C 1
ATOM 14342 O O . LEU D 4 139 ? 143.589 135.122 134.033 1.00 29.15 139 LEU b O 1
ATOM 14347 N N . GLY D 4 140 ? 143.111 134.202 132.036 1.00 18.56 140 GLY b N 1
ATOM 14348 C CA . GLY D 4 140 ? 144.470 133.751 131.813 1.00 9.07 140 GLY b CA 1
ATOM 14349 C C . GLY D 4 140 ? 145.101 134.337 130.568 1.00 14.12 140 GLY b C 1
ATOM 14350 O O . GLY D 4 140 ? 146.210 134.877 130.620 1.00 28.34 140 GLY b O 1
ATOM 14351 N N . GLY D 4 141 ? 144.405 134.239 129.441 1.00 12.09 141 GLY b N 1
ATOM 14352 C CA . GLY D 4 141 ? 144.922 134.747 128.190 1.00 10.99 141 GLY b CA 1
ATOM 14353 C C . GLY D 4 141 ? 144.811 136.258 128.088 1.00 10.46 141 GLY b C 1
ATOM 14354 O O . GLY D 4 141 ? 144.687 136.985 129.074 1.00 29.68 141 GLY b O 1
ATOM 14355 N N . GLY D 4 142 ? 144.862 136.735 126.847 1.00 13.11 142 GLY b N 1
ATOM 14356 C CA . GLY D 4 142 ? 144.782 138.157 126.581 1.00 15.20 142 GLY b CA 1
ATOM 14357 C C . GLY D 4 142 ? 143.503 138.563 125.880 1.00 6.52 142 GLY b C 1
ATOM 14358 O O . GLY D 4 142 ? 143.040 139.698 126.028 1.00 26.00 142 GLY b O 1
ATOM 14359 N N . THR D 4 143 ? 142.923 137.641 125.109 1.00 9.64 143 THR b N 1
ATOM 14360 C CA . THR D 4 143 ? 141.687 137.945 124.395 1.00 7.27 143 THR b CA 1
ATOM 14361 C C . THR D 4 143 ? 140.509 138.051 125.355 1.00 12.51 143 THR b C 1
ATOM 14362 O O . THR D 4 143 ? 139.846 139.092 125.427 1.00 21.88 143 THR b O 1
ATOM 14366 N N . GLY D 4 144 ? 140.234 136.982 126.104 1.00 13.91 144 GLY b N 1
ATOM 14367 C CA . GLY D 4 144 ? 139.122 136.995 127.038 1.00 10.78 144 GLY b CA 1
ATOM 14368 C C . GLY D 4 144 ? 139.321 137.910 128.228 1.00 10.94 144 GLY b C 1
ATOM 14369 O O . GLY D 4 144 ? 138.362 138.169 128.963 1.00 27.58 144 GLY b O 1
ATOM 14370 N N . SER D 4 145 ? 140.541 138.408 128.433 1.00 15.75 145 SER b N 1
ATOM 14371 C CA . SER D 4 145 ? 140.806 139.282 129.571 1.00 5.98 145 SER b CA 1
ATOM 14372 C C . SER D 4 145 ? 140.608 140.749 129.205 1.00 14.74 145 SER b C 1
ATOM 14373 O O . SER D 4 145 ? 140.041 141.519 129.988 1.00 27.47 145 SER b O 1
ATOM 14376 N N . GLY D 4 146 ? 141.066 141.152 128.023 1.00 15.20 146 GLY b N 1
ATOM 14377 C CA . GLY D 4 146 ? 140.947 142.534 127.599 1.00 6.94 146 GLY b CA 1
ATOM 14378 C C . GLY D 4 146 ? 139.695 142.811 126.793 1.00 13.84 146 GLY b C 1
ATOM 14379 O O . GLY D 4 146 ? 138.930 143.727 127.113 1.00 24.19 146 GLY b O 1
ATOM 14380 N N . MET D 4 147 ? 139.479 142.025 125.735 1.00 15.48 147 MET b N 1
ATOM 14381 C CA . MET D 4 147 ? 138.287 142.210 124.913 1.00 14.21 147 MET b CA 1
ATOM 14382 C C . MET D 4 147 ? 137.023 141.912 125.707 1.00 15.41 147 MET b C 1
ATOM 14383 O O . MET D 4 147 ? 135.988 142.556 125.504 1.00 25.94 147 MET b O 1
ATOM 14388 N N . GLY D 4 148 ? 137.105 140.941 126.621 1.00 3.13 148 GLY b N 1
ATOM 14389 C CA . GLY D 4 148 ? 135.943 140.614 127.470 1.00 10.50 148 GLY b CA 1
ATOM 14390 C C . GLY D 4 148 ? 135.499 141.818 128.282 1.00 11.90 148 GLY b C 1
ATOM 14391 O O . GLY D 4 148 ? 134.326 142.225 128.143 1.00 29.20 148 GLY b O 1
ATOM 14392 N N . THR D 4 149 ? 136.408 142.383 129.084 1.00 16.10 149 THR b N 1
ATOM 14393 C CA . THR D 4 149 ? 136.069 143.546 129.947 1.00 13.86 149 THR b CA 1
ATOM 14394 C C . THR D 4 149 ? 135.568 144.704 129.078 1.00 9.57 149 THR b C 1
ATOM 14395 O O . THR D 4 149 ? 134.634 145.404 129.514 1.00 25.29 149 THR b O 1
ATOM 14399 N N . LEU D 4 150 ? 136.173 144.897 127.903 1.00 9.89 150 LEU b N 1
ATOM 14400 C CA . LEU D 4 150 ? 135.770 146.007 127.000 1.00 15.40 150 LEU b CA 1
ATOM 14401 C C . LEU D 4 150 ? 134.291 145.844 126.636 1.00 19.13 150 LEU b C 1
ATOM 14402 O O . LEU D 4 150 ? 133.521 146.807 126.842 1.00 21.89 150 LEU b O 1
ATOM 14407 N N . LEU D 4 151 ? 133.910 144.662 126.144 1.00 12.97 151 LEU b N 1
ATOM 14408 C CA . LEU D 4 151 ? 132.500 144.402 125.749 1.00 15.32 151 LEU b CA 1
ATOM 14409 C C . LEU D 4 151 ? 131.597 144.538 126.979 1.00 14.73 151 LEU b C 1
ATOM 14410 O O . LEU D 4 151 ? 130.467 145.048 126.832 1.00 23.88 151 LEU b O 1
ATOM 14415 N N . ILE D 4 152 ? 132.080 144.093 128.143 1.00 11.29 152 ILE b N 1
ATOM 14416 C CA . ILE D 4 152 ? 131.281 144.203 129.399 1.00 18.18 152 ILE b CA 1
ATOM 14417 C C . ILE D 4 152 ? 130.945 145.679 129.633 1.00 16.30 152 ILE b C 1
ATOM 14418 O O . ILE D 4 152 ? 129.754 145.986 129.814 1.00 26.80 152 ILE b O 1
ATOM 14423 N N . SER D 4 153 ? 131.956 146.554 129.599 1.00 17.67 153 SER b N 1
ATOM 14424 C CA . SER D 4 153 ? 131.738 148.007 129.831 1.00 8.55 153 SER b CA 1
ATOM 14425 C C . SER D 4 153 ? 130.821 148.573 128.743 1.00 14.84 153 SER b C 1
ATOM 14426 O O . SER D 4 153 ? 129.975 149.434 129.070 1.00 24.96 153 SER b O 1
ATOM 14429 N N . LYS D 4 154 ? 130.991 148.110 127.501 1.00 14.31 154 LYS b N 1
ATOM 14430 C CA . LYS D 4 154 ? 130.119 148.569 126.390 1.00 9.64 154 LYS b CA 1
ATOM 14431 C C . LYS D 4 154 ? 128.661 148.287 126.763 1.00 18.75 154 LYS b C 1
ATOM 14432 O O . LYS D 4 154 ? 127.846 149.228 126.708 1.00 22.90 154 LYS b O 1
ATOM 14438 N N . ILE D 4 155 ? 128.360 147.045 127.155 1.00 19.72 155 ILE b N 1
ATOM 14439 C CA . ILE D 4 155 ? 126.961 146.667 127.514 1.00 14.70 155 ILE b CA 1
ATOM 14440 C C . ILE D 4 155 ? 126.517 147.514 128.709 1.00 11.57 155 ILE b C 1
ATOM 14441 O O . ILE D 4 155 ? 125.374 148.002 128.690 1.00 26.91 155 ILE b O 1
ATOM 14446 N N . ARG D 4 156 ? 127.397 147.689 129.696 1.00 17.81 156 ARG b N 1
ATOM 14447 C CA . ARG D 4 156 ? 127.059 148.468 130.916 1.00 15.79 156 ARG b CA 1
ATOM 14448 C C . ARG D 4 156 ? 126.590 149.869 130.511 1.00 21.71 156 ARG b C 1
ATOM 14449 O O . ARG D 4 156 ? 125.586 150.337 131.079 1.00 32.23 156 ARG b O 1
ATOM 14457 N N . GLU D 4 157 ? 127.290 150.508 129.569 1.00 23.96 157 GLU b N 1
ATOM 14458 C CA . GLU D 4 157 ? 126.932 151.899 129.174 1.00 13.75 157 GLU b CA 1
ATOM 14459 C C . GLU D 4 157 ? 125.687 151.881 128.279 1.00 17.93 157 GLU b C 1
ATOM 14460 O O . GLU D 4 157 ? 124.619 152.329 128.746 1.00 33.68 157 GLU b O 1
ATOM 14466 N N . GLU D 4 158 ? 125.826 151.401 127.042 1.00 25.75 158 GLU b N 1
ATOM 14467 C CA . GLU D 4 158 ? 124.702 151.326 126.071 1.00 20.30 158 GLU b CA 1
ATOM 14468 C C . GLU D 4 158 ? 123.444 150.823 126.786 1.00 18.18 158 GLU b C 1
ATOM 14469 O O . GLU D 4 158 ? 122.345 151.306 126.452 1.00 26.69 158 GLU b O 1
ATOM 14475 N N . TYR D 4 159 ? 123.604 149.890 127.729 1.00 25.56 159 TYR b N 1
ATOM 14476 C CA . TYR D 4 159 ? 122.437 149.314 128.451 1.00 19.54 159 TYR b CA 1
ATOM 14477 C C . TYR D 4 159 ? 122.701 149.342 129.960 1.00 23.34 159 TYR b C 1
ATOM 14478 O O . TYR D 4 159 ? 123.089 148.297 130.519 1.00 30.91 159 TYR b O 1
ATOM 14487 N N . PRO D 4 160 ? 122.504 150.485 130.653 1.00 32.37 160 PRO b N 1
ATOM 14488 C CA . PRO D 4 160 ? 122.814 150.588 132.084 1.00 25.37 160 PRO b CA 1
ATOM 14489 C C . PRO D 4 160 ? 121.678 150.124 133.010 1.00 28.27 160 PRO b C 1
ATOM 14490 O O . PRO D 4 160 ? 121.869 150.157 134.212 1.00 32.96 160 PRO b O 1
ATOM 14494 N N . ASP D 4 161 ? 120.540 149.711 132.444 1.00 36.45 161 ASP b N 1
ATOM 14495 C CA . ASP D 4 161 ? 119.371 149.300 133.269 1.00 31.24 161 ASP b CA 1
ATOM 14496 C C . ASP D 4 161 ? 119.200 147.780 133.202 1.00 33.77 161 ASP b C 1
ATOM 14497 O O . ASP D 4 161 ? 118.136 147.292 133.628 1.00 40.23 161 ASP b O 1
ATOM 14502 N N . ARG D 4 162 ? 120.209 147.064 132.702 1.00 34.34 162 ARG b N 1
ATOM 14503 C CA . ARG D 4 162 ? 120.098 145.589 132.518 1.00 26.08 162 ARG b CA 1
ATOM 14504 C C . ARG D 4 162 ? 120.905 144.857 133.596 1.00 29.57 162 ARG b C 1
ATOM 14505 O O . ARG D 4 162 ? 121.263 145.498 134.603 1.00 37.51 162 ARG b O 1
ATOM 14513 N N . ILE D 4 163 ? 121.173 143.563 133.385 1.00 27.91 163 ILE b N 1
ATOM 14514 C CA . ILE D 4 163 ? 121.938 142.749 134.378 1.00 27.11 163 ILE b CA 1
ATOM 14515 C C . ILE D 4 163 ? 123.183 142.180 133.689 1.00 24.01 163 ILE b C 1
ATOM 14516 O O . ILE D 4 163 ? 123.111 141.909 132.474 1.00 32.11 163 ILE b O 1
ATOM 14521 N N . MET D 4 164 ? 124.278 142.007 134.438 1.00 24.68 164 MET b N 1
ATOM 14522 C CA . MET D 4 164 ? 125.542 141.481 133.854 1.00 18.95 164 MET b CA 1
ATOM 14523 C C . MET D 4 164 ? 126.106 140.375 134.752 1.00 8.92 164 MET b C 1
ATOM 14524 O O . MET D 4 164 ? 126.479 140.685 135.901 1.00 23.23 164 MET b O 1
ATOM 14529 N N . ASN D 4 165 ? 126.170 139.140 134.243 1.00 18.81 165 ASN b N 1
ATOM 14530 C CA . ASN D 4 165 ? 126.725 138.036 135.011 1.00 12.47 165 ASN b CA 1
ATOM 14531 C C . ASN D 4 165 ? 127.799 137.331 134.194 1.00 19.49 165 ASN b C 1
ATOM 14532 O O . ASN D 4 165 ? 127.608 137.032 133.012 1.00 30.87 165 ASN b O 1
ATOM 14537 N N . THR D 4 166 ? 128.934 137.064 134.838 1.00 20.15 166 THR b N 1
ATOM 14538 C CA . THR D 4 166 ? 130.069 136.432 134.182 1.00 16.16 166 THR b CA 1
ATOM 14539 C C . THR D 4 166 ? 130.419 135.135 134.895 1.00 14.66 166 THR b C 1
ATOM 14540 O O . THR D 4 166 ? 130.154 134.982 136.091 1.00 22.10 166 THR b O 1
ATOM 14544 N N . PHE D 4 167 ? 131.014 134.205 134.151 1.00 17.92 167 PHE b N 1
ATOM 14545 C CA . PHE D 4 167 ? 131.467 132.923 134.686 1.00 13.60 167 PHE b CA 1
ATOM 14546 C C . PHE D 4 167 ? 132.964 132.814 134.418 1.00 16.64 167 PHE b C 1
ATOM 14547 O O . PHE D 4 167 ? 133.400 132.029 133.573 1.00 24.80 167 PHE b O 1
ATOM 14555 N N . SER D 4 168 ? 133.748 133.607 135.141 1.00 16.04 168 SER b N 1
ATOM 14556 C CA . SER D 4 168 ? 135.191 133.663 134.965 1.00 14.07 168 SER b CA 1
ATOM 14557 C C . SER D 4 168 ? 135.838 132.355 135.402 1.00 9.58 168 SER b C 1
ATOM 14558 O O . SER D 4 168 ? 135.257 131.573 136.159 1.00 17.33 168 SER b O 1
ATOM 14561 N N . VAL D 4 169 ? 137.053 132.125 134.912 1.00 18.29 169 VAL b N 1
ATOM 14562 C CA . VAL D 4 169 ? 137.831 130.933 135.229 1.00 16.02 169 VAL b CA 1
ATOM 14563 C C . VAL D 4 169 ? 139.186 131.383 135.755 1.00 7.36 169 VAL b C 1
ATOM 14564 O O . VAL D 4 169 ? 139.949 132.047 135.042 1.00 20.17 169 VAL b O 1
ATOM 14568 N N . VAL D 4 170 ? 139.484 131.025 137.000 1.00 17.23 170 VAL b N 1
ATOM 14569 C CA . VAL D 4 170 ? 140.734 131.415 137.646 1.00 20.70 170 VAL b CA 1
ATOM 14570 C C . VAL D 4 170 ? 141.846 130.477 137.191 1.00 17.50 170 VAL b C 1
ATOM 14571 O O . VAL D 4 170 ? 141.708 129.250 137.306 1.00 25.33 170 VAL b O 1
ATOM 14575 N N . PRO D 4 171 ? 142.956 130.999 136.670 1.00 16.35 171 PRO b N 1
ATOM 14576 C CA . PRO D 4 171 ? 144.059 130.130 136.244 1.00 18.31 171 PRO b CA 1
ATOM 14577 C C . PRO D 4 171 ? 144.869 129.611 137.422 1.00 18.18 171 PRO b C 1
ATOM 14578 O O . PRO D 4 171 ? 144.811 130.135 138.536 1.00 28.38 171 PRO b O 1
ATOM 14582 N N . SER D 4 172 ? 145.640 128.557 137.158 1.00 22.67 172 SER b N 1
ATOM 14583 C CA . SER D 4 172 ? 146.464 127.929 138.175 1.00 24.54 172 SER b CA 1
ATOM 14584 C C . SER D 4 172 ? 147.803 127.516 137.582 1.00 26.96 172 SER b C 1
ATOM 14585 O O . SER D 4 172 ? 147.866 127.081 136.425 1.00 29.53 172 SER b O 1
ATOM 14588 N N . PRO D 4 173 ? 148.892 127.644 138.345 1.00 35.45 173 PRO b N 1
ATOM 14589 C CA . PRO D 4 173 ? 150.203 127.225 137.826 1.00 24.64 173 PRO b CA 1
ATOM 14590 C C . PRO D 4 173 ? 150.324 125.727 137.616 1.00 28.46 173 PRO b C 1
ATOM 14591 O O . PRO D 4 173 ? 151.207 125.296 136.864 1.00 30.46 173 PRO b O 1
ATOM 14595 N N . LYS D 4 174 ? 149.470 124.920 138.251 1.00 25.38 174 LYS b N 1
ATOM 14596 C CA . LYS D 4 174 ? 149.541 123.474 138.071 1.00 20.35 174 LYS b CA 1
ATOM 14597 C C . LYS D 4 174 ? 149.091 123.042 136.682 1.00 31.00 174 LYS b C 1
ATOM 14598 O O . LYS D 4 174 ? 149.386 121.915 136.270 1.00 32.26 174 LYS b O 1
ATOM 14604 N N . VAL D 4 175 ? 148.387 123.904 135.955 1.00 33.17 175 VAL b N 1
ATOM 14605 C CA . VAL D 4 175 ? 147.900 123.604 134.615 1.00 26.23 175 VAL b CA 1
ATOM 14606 C C . VAL D 4 175 ? 148.668 124.387 133.556 1.00 27.25 175 VAL b C 1
ATOM 14607 O O . VAL D 4 175 ? 149.275 123.802 132.657 1.00 38.73 175 VAL b O 1
ATOM 14611 N N . SER D 4 176 ? 148.615 125.719 133.657 1.00 31.44 176 SER b N 1
ATOM 14612 C CA . SER D 4 176 ? 149.319 126.585 132.675 1.00 31.00 176 SER b CA 1
ATOM 14613 C C . SER D 4 176 ? 150.668 127.026 133.251 1.00 32.58 176 SER b C 1
ATOM 14614 O O . SER D 4 176 ? 150.744 127.243 134.476 1.00 38.58 176 SER b O 1
ATOM 14617 N N . ASP D 4 177 ? 151.687 127.148 132.395 1.00 37.43 177 ASP b N 1
ATOM 14618 C CA . ASP D 4 177 ? 153.040 127.554 132.859 1.00 32.61 177 ASP b CA 1
ATOM 14619 C C . ASP D 4 177 ? 153.328 128.988 132.402 1.00 36.35 177 ASP b C 1
ATOM 14620 O O . ASP D 4 177 ? 154.469 129.450 132.600 1.00 42.64 177 ASP b O 1
ATOM 14625 N N . THR D 4 178 ? 152.312 129.689 131.883 1.00 29.50 178 THR b N 1
ATOM 14626 C CA . THR D 4 178 ? 152.478 131.111 131.469 1.00 26.33 178 THR b CA 1
ATOM 14627 C C . THR D 4 178 ? 153.019 131.929 132.648 1.00 23.56 178 THR b C 1
ATOM 14628 O O . THR D 4 178 ? 152.780 131.520 133.802 1.00 27.11 178 THR b O 1
ATOM 14632 N N . VAL D 4 179 ? 153.704 133.044 132.371 1.00 20.00 179 VAL b N 1
ATOM 14633 C CA . VAL D 4 179 ? 154.331 133.856 133.459 1.00 19.91 179 VAL b CA 1
ATOM 14634 C C . VAL D 4 179 ? 153.529 135.143 133.686 1.00 21.10 179 VAL b C 1
ATOM 14635 O O . VAL D 4 179 ? 153.283 135.476 134.861 1.00 29.65 179 VAL b O 1
ATOM 14639 N N . VAL D 4 180 ? 153.152 135.845 132.612 1.00 22.11 180 VAL b N 1
ATOM 14640 C CA . VAL D 4 180 ? 152.441 137.153 132.755 1.00 19.80 180 VAL b CA 1
ATOM 14641 C C . VAL D 4 180 ? 150.981 136.901 133.146 1.00 18.36 180 VAL b C 1
ATOM 14642 O O . VAL D 4 180 ? 150.299 137.876 133.523 1.00 26.21 180 VAL b O 1
ATOM 14646 N N . GLU D 4 181 ? 150.524 135.649 133.059 1.00 19.98 181 GLU b N 1
ATOM 14647 C CA . GLU D 4 181 ? 149.106 135.314 133.373 1.00 14.80 181 GLU b CA 1
ATOM 14648 C C . GLU D 4 181 ? 148.615 136.124 134.580 1.00 16.97 181 GLU b C 1
ATOM 14649 O O . GLU D 4 181 ? 147.587 136.815 134.433 1.00 28.71 181 GLU b O 1
ATOM 14655 N N . PRO D 4 182 ? 149.279 136.087 135.759 1.00 11.32 182 PRO b N 1
ATOM 14656 C CA . PRO D 4 182 ? 148.759 136.775 136.949 1.00 14.48 182 PRO b CA 1
ATOM 14657 C C . PRO D 4 182 ? 148.405 138.242 136.668 1.00 13.57 182 PRO b C 1
ATOM 14658 O O . PRO D 4 182 ? 147.328 138.662 137.049 1.00 30.07 182 PRO b O 1
ATOM 14662 N N . TYR D 4 183 ? 149.310 138.976 136.015 1.00 16.45 183 TYR b N 1
ATOM 14663 C CA . TYR D 4 183 ? 149.051 140.403 135.689 1.00 6.82 183 TYR b CA 1
ATOM 14664 C C . TYR D 4 183 ? 147.713 140.522 134.954 1.00 15.66 183 TYR b C 1
ATOM 14665 O O . TYR D 4 183 ? 146.823 141.248 135.440 1.00 24.40 183 TYR b O 1
ATOM 14674 N N . ASN D 4 184 ? 147.580 139.828 133.820 1.00 15.14 184 ASN b N 1
ATOM 14675 C CA . ASN D 4 184 ? 146.330 139.900 133.017 1.00 5.42 184 ASN b CA 1
ATOM 14676 C C . ASN D 4 184 ? 145.133 139.599 133.925 1.00 14.85 184 ASN b C 1
ATOM 14677 O O . ASN D 4 184 ? 144.103 140.289 133.790 1.00 26.67 184 ASN b O 1
ATOM 14682 N N . ALA D 4 185 ? 145.271 138.613 134.817 1.00 17.92 185 ALA b N 1
ATOM 14683 C CA . ALA D 4 185 ? 144.150 138.222 135.703 1.00 11.78 185 ALA b CA 1
ATOM 14684 C C . ALA D 4 185 ? 143.760 139.414 136.583 1.00 17.36 185 ALA b C 1
ATOM 14685 O O . ALA D 4 185 ? 142.549 139.683 136.714 1.00 31.62 185 ALA b O 1
ATOM 14687 N N . THR D 4 186 ? 144.753 140.102 137.152 1.00 19.18 186 THR b N 1
ATOM 14688 C CA . THR D 4 186 ? 144.489 141.276 138.024 1.00 15.59 186 THR b CA 1
ATOM 14689 C C . THR D 4 186 ? 143.808 142.369 137.197 1.00 10.54 186 THR b C 1
ATOM 14690 O O . THR D 4 186 ? 142.769 142.891 137.648 1.00 21.22 186 THR b O 1
ATOM 14694 N N . LEU D 4 187 ? 144.377 142.695 136.032 1.00 10.19 187 LEU b N 1
ATOM 14695 C CA . LEU D 4 187 ? 143.795 143.741 135.196 1.00 7.08 187 LEU b CA 1
ATOM 14696 C C . LEU D 4 187 ? 142.331 143.449 134.889 1.00 14.16 187 LEU b C 1
ATOM 14697 O O . LEU D 4 187 ? 141.522 144.374 134.746 1.00 19.95 187 LEU b O 1
ATOM 14702 N N . SER D 4 188 ? 141.971 142.169 134.782 1.00 18.98 188 SER b N 1
ATOM 14703 C CA . SER D 4 188 ? 140.575 141.814 134.555 1.00 15.74 188 SER b CA 1
ATOM 14704 C C . SER D 4 188 ? 139.751 141.975 135.826 1.00 11.87 188 SER b C 1
ATOM 14705 O O . SER D 4 188 ? 138.600 142.423 135.773 1.00 22.63 188 SER b O 1
ATOM 14708 N N . VAL D 4 189 ? 140.323 141.615 136.977 1.00 10.66 189 VAL b N 1
ATOM 14709 C CA . VAL D 4 189 ? 139.608 141.753 138.242 1.00 18.69 189 VAL b CA 1
ATOM 14710 C C . VAL D 4 189 ? 139.360 143.224 138.559 1.00 10.27 189 VAL b C 1
ATOM 14711 O O . VAL D 4 189 ? 138.312 143.586 139.109 1.00 18.38 189 VAL b O 1
ATOM 14715 N N . HIS D 4 190 ? 140.306 144.096 138.198 1.00 17.89 190 HIS b N 1
ATOM 14716 C CA . HIS D 4 190 ? 140.148 145.522 138.474 1.00 20.55 190 HIS b CA 1
ATOM 14717 C C . HIS D 4 190 ? 138.905 146.086 137.793 1.00 20.63 190 HIS b C 1
ATOM 14718 O O . HIS D 4 190 ? 138.308 147.054 138.279 1.00 24.80 190 HIS b O 1
ATOM 14725 N N . GLN D 4 191 ? 138.496 145.491 136.670 1.00 20.60 191 GLN b N 1
ATOM 14726 C CA . GLN D 4 191 ? 137.280 145.930 135.995 1.00 10.75 191 GLN b CA 1
ATOM 14727 C C . GLN D 4 191 ? 136.069 145.104 136.407 1.00 13.42 191 GLN b C 1
ATOM 14728 O O . GLN D 4 191 ? 134.943 145.617 136.404 1.00 14.03 191 GLN b O 1
ATOM 14734 N N . LEU D 4 192 ? 136.277 143.832 136.760 1.00 25.89 192 LEU b N 1
ATOM 14735 C CA . LEU D 4 192 ? 135.162 142.984 137.168 1.00 13.17 192 LEU b CA 1
ATOM 14736 C C . LEU D 4 192 ? 134.600 143.403 138.520 1.00 13.74 192 LEU b C 1
ATOM 14737 O O . LEU D 4 192 ? 133.410 143.204 138.781 1.00 23.22 192 LEU b O 1
ATOM 14742 N N . VAL D 4 193 ? 135.435 143.973 139.394 1.00 23.20 193 VAL b N 1
ATOM 14743 C CA . VAL D 4 193 ? 134.938 144.489 140.669 1.00 15.41 193 VAL b CA 1
ATOM 14744 C C . VAL D 4 193 ? 133.907 145.590 140.485 1.00 18.81 193 VAL b C 1
ATOM 14745 O O . VAL D 4 193 ? 132.919 145.632 141.230 1.00 21.16 193 VAL b O 1
ATOM 14749 N N . GLU D 4 194 ? 134.088 146.463 139.491 1.00 31.51 194 GLU b N 1
ATOM 14750 C CA . GLU D 4 194 ? 133.194 147.590 139.274 1.00 14.84 194 GLU b CA 1
ATOM 14751 C C . GLU D 4 194 ? 132.084 147.334 138.264 1.00 20.82 194 GLU b C 1
ATOM 14752 O O . GLU D 4 194 ? 131.017 147.945 138.392 1.00 25.28 194 GLU b O 1
ATOM 14758 N N . ASN D 4 195 ? 132.291 146.464 137.273 1.00 28.07 195 ASN b N 1
ATOM 14759 C CA . ASN D 4 195 ? 131.329 146.286 136.185 1.00 12.00 195 ASN b CA 1
ATOM 14760 C C . ASN D 4 195 ? 130.852 144.832 136.128 1.00 13.97 195 ASN b C 1
ATOM 14761 O O . ASN D 4 195 ? 130.886 144.182 135.084 1.00 27.17 195 ASN b O 1
ATOM 14766 N N . THR D 4 196 ? 130.390 144.319 137.267 1.00 12.95 196 THR b N 1
ATOM 14767 C CA . THR D 4 196 ? 129.807 142.985 137.317 1.00 14.94 196 THR b CA 1
ATOM 14768 C C . THR D 4 196 ? 128.804 142.930 138.461 1.00 18.69 196 THR b C 1
ATOM 14769 O O . THR D 4 196 ? 129.061 143.463 139.543 1.00 33.54 196 THR b O 1
ATOM 14773 N N . ASP D 4 197 ? 127.665 142.285 138.210 1.00 15.55 197 ASP b N 1
ATOM 14774 C CA . ASP D 4 197 ? 126.637 142.115 139.230 1.00 21.92 197 ASP b CA 1
ATOM 14775 C C . ASP D 4 197 ? 126.833 140.827 140.023 1.00 25.27 197 ASP b C 1
ATOM 14776 O O . ASP D 4 197 ? 126.719 140.828 141.253 1.00 34.32 197 ASP b O 1
ATOM 14781 N N . GLU D 4 198 ? 127.129 139.725 139.336 1.00 25.43 198 GLU b N 1
ATOM 14782 C CA . GLU D 4 198 ? 127.361 138.438 139.974 1.00 18.36 198 GLU b CA 1
ATOM 14783 C C . GLU D 4 198 ? 128.510 137.724 139.278 1.00 16.59 198 GLU b C 1
ATOM 14784 O O . GLU D 4 198 ? 128.636 137.763 138.051 1.00 30.50 198 GLU b O 1
ATOM 14790 N N . THR D 4 199 ? 129.349 137.067 140.077 1.00 21.10 199 THR b N 1
ATOM 14791 C CA . THR D 4 199 ? 130.514 136.357 139.565 1.00 17.38 199 THR b CA 1
ATOM 14792 C C . THR D 4 199 ? 130.573 134.971 140.188 1.00 17.07 199 THR b C 1
ATOM 14793 O O . THR D 4 199 ? 130.344 134.819 141.391 1.00 28.90 199 THR b O 1
ATOM 14797 N N . TYR D 4 200 ? 130.877 133.969 139.368 1.00 18.80 200 TYR b N 1
ATOM 14798 C CA . TYR D 4 200 ? 131.034 132.587 139.814 1.00 11.94 200 TYR b CA 1
ATOM 14799 C C . TYR D 4 200 ? 132.485 132.183 139.572 1.00 12.58 200 TYR b C 1
ATOM 14800 O O . TYR D 4 200 ? 132.871 131.866 138.443 1.00 22.14 200 TYR b O 1
ATOM 14809 N N . CYS D 4 201 ? 133.285 132.199 140.635 1.00 26.26 201 CYS b N 1
ATOM 14810 C CA . CYS D 4 201 ? 134.699 131.865 140.520 1.00 19.92 201 CYS b CA 1
ATOM 14811 C C . CYS D 4 201 ? 134.873 130.355 140.409 1.00 18.02 201 CYS b C 1
ATOM 14812 O O . CYS D 4 201 ? 134.401 129.603 141.269 1.00 28.68 201 CYS b O 1
ATOM 14815 N N . ILE D 4 202 ? 135.548 129.914 139.355 1.00 20.58 202 ILE b N 1
ATOM 14816 C CA . ILE D 4 202 ? 135.826 128.498 139.123 1.00 19.36 202 ILE b CA 1
ATOM 14817 C C . ILE D 4 202 ? 137.343 128.348 139.150 1.00 19.42 202 ILE b C 1
ATOM 14818 O O . ILE D 4 202 ? 138.038 128.666 138.180 1.00 28.71 202 ILE b O 1
ATOM 14823 N N . ASP D 4 203 ? 137.870 127.862 140.270 1.00 18.37 203 ASP b N 1
ATOM 14824 C CA . ASP D 4 203 ? 139.311 127.715 140.417 1.00 16.37 203 ASP b CA 1
ATOM 14825 C C . ASP D 4 203 ? 139.786 126.439 139.732 1.00 17.76 203 ASP b C 1
ATOM 14826 O O . ASP D 4 203 ? 139.244 125.355 139.968 1.00 29.55 203 ASP b O 1
ATOM 14831 N N . ASN D 4 204 ? 140.804 126.572 138.880 1.00 8.05 204 ASN b N 1
ATOM 14832 C CA . ASN D 4 204 ? 141.357 125.410 138.194 1.00 23.53 204 ASN b CA 1
ATOM 14833 C C . ASN D 4 204 ? 142.200 124.546 139.123 1.00 25.96 204 ASN b C 1
ATOM 14834 O O . ASN D 4 204 ? 142.267 123.325 138.934 1.00 30.28 204 ASN b O 1
ATOM 14839 N N . GLU D 4 205 ? 142.843 125.153 140.123 1.00 15.72 205 GLU b N 1
ATOM 14840 C CA . GLU D 4 205 ? 143.651 124.380 141.061 1.00 19.41 205 GLU b CA 1
ATOM 14841 C C . GLU D 4 205 ? 142.787 123.428 141.878 1.00 25.37 205 GLU b C 1
ATOM 14842 O O . GLU D 4 205 ? 143.173 122.277 142.117 1.00 32.63 205 GLU b O 1
ATOM 14848 N N . ALA D 4 206 ? 141.611 123.888 142.310 1.00 27.94 206 ALA b N 1
ATOM 14849 C CA . ALA D 4 206 ? 140.714 123.022 143.068 1.00 21.76 206 ALA b CA 1
ATOM 14850 C C . ALA D 4 206 ? 140.224 121.857 142.217 1.00 23.24 206 ALA b C 1
ATOM 14851 O O . ALA D 4 206 ? 140.164 120.716 142.689 1.00 30.39 206 ALA b O 1
ATOM 14853 N N . LEU D 4 207 ? 139.874 122.125 140.956 1.00 24.08 207 LEU b N 1
ATOM 14854 C CA . LEU D 4 207 ? 139.433 121.053 140.070 1.00 23.65 207 LEU b CA 1
ATOM 14855 C C . LEU D 4 207 ? 140.556 120.057 139.809 1.00 27.98 207 LEU b C 1
ATOM 14856 O O . LEU D 4 207 ? 140.321 118.844 139.756 1.00 36.06 207 LEU b O 1
ATOM 14861 N N . TYR D 4 208 ? 141.787 120.550 139.651 1.00 28.79 208 TYR b N 1
ATOM 14862 C CA . TYR D 4 208 ? 142.920 119.653 139.448 1.00 24.16 208 TYR b CA 1
ATOM 14863 C C . TYR D 4 208 ? 143.167 118.792 140.681 1.00 21.74 208 TYR b C 1
ATOM 14864 O O . TYR D 4 208 ? 143.439 117.591 140.565 1.00 34.90 208 TYR b O 1
ATOM 14873 N N . ASP D 4 209 ? 143.070 119.387 141.873 1.00 24.29 209 ASP b N 1
ATOM 14874 C CA . ASP D 4 209 ? 143.264 118.621 143.100 1.00 29.66 209 ASP b CA 1
ATOM 14875 C C . ASP D 4 209 ? 142.152 117.597 143.294 1.00 31.20 209 ASP b C 1
ATOM 14876 O O . ASP D 4 209 ? 142.390 116.509 143.830 1.00 38.13 209 ASP b O 1
ATOM 14881 N N . ILE D 4 210 ? 140.931 117.927 142.867 1.00 32.45 210 ILE b N 1
ATOM 14882 C CA . ILE D 4 210 ? 139.829 116.977 142.974 1.00 27.06 210 ILE b CA 1
ATOM 14883 C C . ILE D 4 210 ? 140.021 115.823 141.996 1.00 28.30 210 ILE b C 1
ATOM 14884 O O . ILE D 4 210 ? 139.801 114.656 142.341 1.00 34.94 210 ILE b O 1
ATOM 14889 N N . CYS D 4 211 ? 140.443 116.127 140.767 1.00 28.39 211 CYS b N 1
ATOM 14890 C CA . CYS D 4 211 ? 140.643 115.075 139.776 1.00 27.77 211 CYS b CA 1
ATOM 14891 C C . CYS D 4 211 ? 141.878 114.236 140.081 1.00 30.89 211 CYS b C 1
ATOM 14892 O O . CYS D 4 211 ? 141.981 113.098 139.609 1.00 35.66 211 CYS b O 1
ATOM 14895 N N . PHE D 4 212 ? 142.818 114.770 140.861 1.00 34.72 212 PHE b N 1
ATOM 14896 C CA . PHE D 4 212 ? 144.044 114.064 141.202 1.00 30.93 212 PHE b CA 1
ATOM 14897 C C . PHE D 4 212 ? 143.977 113.385 142.566 1.00 29.43 212 PHE b C 1
ATOM 14898 O O . PHE D 4 212 ? 144.990 112.853 143.034 1.00 36.22 212 PHE b O 1
ATOM 14906 N N . ARG D 4 213 ? 142.811 113.388 143.213 1.00 35.72 213 ARG b N 1
ATOM 14907 C CA . ARG D 4 213 ? 142.672 112.779 144.530 1.00 38.29 213 ARG b CA 1
ATOM 14908 C C . ARG D 4 213 ? 141.382 111.975 144.631 1.00 36.16 213 ARG b C 1
ATOM 14909 O O . ARG D 4 213 ? 141.410 110.780 144.939 1.00 41.85 213 ARG b O 1
ATOM 14917 N N . THR D 4 214 ? 140.245 112.625 144.375 1.00 40.60 214 THR b N 1
ATOM 14918 C CA . THR D 4 214 ? 138.957 111.950 144.499 1.00 37.58 214 THR b CA 1
ATOM 14919 C C . THR D 4 214 ? 138.696 111.044 143.302 1.00 33.94 214 THR b C 1
ATOM 14920 O O . THR D 4 214 ? 138.484 109.835 143.453 1.00 41.74 214 THR b O 1
ATOM 14924 N N . LEU D 4 215 ? 138.705 111.615 142.095 1.00 26.79 215 LEU b N 1
ATOM 14925 C CA . LEU D 4 215 ? 138.424 110.823 140.903 1.00 32.65 215 LEU b CA 1
ATOM 14926 C C . LEU D 4 215 ? 139.588 109.910 140.542 1.00 37.68 215 LEU b C 1
ATOM 14927 O O . LEU D 4 215 ? 139.397 108.926 139.818 1.00 35.51 215 LEU b O 1
ATOM 14932 N N . LYS D 4 216 ? 140.792 110.218 141.031 1.00 43.06 216 LYS b N 1
ATOM 14933 C CA . LYS D 4 216 ? 141.994 109.417 140.799 1.00 44.83 216 LYS b CA 1
ATOM 14934 C C . LYS D 4 216 ? 142.270 109.269 139.299 1.00 42.73 216 LYS b C 1
ATOM 14935 O O . LYS D 4 216 ? 141.971 108.253 138.668 1.00 43.15 216 LYS b O 1
ATOM 14941 N N . LEU D 4 217 ? 142.857 110.326 138.745 1.00 40.87 217 LEU b N 1
ATOM 14942 C CA . LEU D 4 217 ? 143.207 110.391 137.333 1.00 38.62 217 LEU b CA 1
ATOM 14943 C C . LEU D 4 217 ? 144.707 110.610 137.194 1.00 40.94 217 LEU b C 1
ATOM 14944 O O . LEU D 4 217 ? 145.274 111.482 137.861 1.00 42.71 217 LEU b O 1
ATOM 14949 N N . THR D 4 218 ? 145.343 109.818 136.329 1.00 47.29 218 THR b N 1
ATOM 14950 C CA . THR D 4 218 ? 146.788 109.926 136.147 1.00 47.33 218 THR b CA 1
ATOM 14951 C C . THR D 4 218 ? 147.166 111.270 135.535 1.00 45.79 218 THR b C 1
ATOM 14952 O O . THR D 4 218 ? 148.102 111.934 135.994 1.00 52.22 218 THR b O 1
ATOM 14956 N N . THR D 4 219 ? 146.445 111.688 134.497 1.00 39.63 219 THR b N 1
ATOM 14957 C CA . THR D 4 219 ? 146.690 112.968 133.830 1.00 39.13 219 THR b CA 1
ATOM 14958 C C . THR D 4 219 ? 145.351 113.611 133.509 1.00 39.61 219 THR b C 1
ATOM 14959 O O . THR D 4 219 ? 144.792 113.420 132.422 1.00 42.90 219 THR b O 1
ATOM 14963 N N . PRO D 4 220 ? 144.795 114.379 134.445 1.00 34.23 220 PRO b N 1
ATOM 14964 C CA . PRO D 4 220 ? 143.509 115.048 134.190 1.00 31.64 220 PRO b CA 1
ATOM 14965 C C . PRO D 4 220 ? 143.641 116.082 133.083 1.00 30.29 220 PRO b C 1
ATOM 14966 O O . PRO D 4 220 ? 144.276 117.125 133.253 1.00 38.20 220 PRO b O 1
ATOM 14970 N N . THR D 4 221 ? 143.033 115.783 131.941 1.00 27.74 221 THR b N 1
ATOM 14971 C CA . THR D 4 221 ? 143.063 116.663 130.784 1.00 26.64 221 THR b CA 1
ATOM 14972 C C . THR D 4 221 ? 142.089 117.823 130.970 1.00 28.31 221 THR b C 1
ATOM 14973 O O . THR D 4 221 ? 141.574 118.074 132.062 1.00 37.06 221 THR b O 1
ATOM 14977 N N . TYR D 4 222 ? 141.839 118.537 129.870 1.00 19.36 222 TYR b N 1
ATOM 14978 C CA . TYR D 4 222 ? 140.939 119.684 129.926 1.00 18.31 222 TYR b CA 1
ATOM 14979 C C . TYR D 4 222 ? 139.482 119.242 129.960 1.00 24.09 222 TYR b C 1
ATOM 14980 O O . TYR D 4 222 ? 138.641 119.898 130.585 1.00 32.61 222 TYR b O 1
ATOM 14989 N N . GLY D 4 223 ? 139.165 118.130 129.295 1.00 20.13 223 GLY b N 1
ATOM 14990 C CA . GLY D 4 223 ? 137.787 117.666 129.266 1.00 21.13 223 GLY b CA 1
ATOM 14991 C C . GLY D 4 223 ? 137.298 117.193 130.621 1.00 28.32 223 GLY b C 1
ATOM 14992 O O . GLY D 4 223 ? 136.117 117.331 130.947 1.00 36.90 223 GLY b O 1
ATOM 14993 N N . ASP D 4 224 ? 138.201 116.638 131.432 1.00 25.65 224 ASP b N 1
ATOM 14994 C CA . ASP D 4 224 ? 137.819 116.158 132.757 1.00 23.05 224 ASP b CA 1
ATOM 14995 C C . ASP D 4 224 ? 137.356 117.307 133.645 1.00 26.14 224 ASP b C 1
ATOM 14996 O O . ASP D 4 224 ? 136.523 117.121 134.540 1.00 36.28 224 ASP b O 1
ATOM 15001 N N . LEU D 4 225 ? 137.888 118.509 133.411 1.00 20.00 225 LEU b N 1
ATOM 15002 C CA . LEU D 4 225 ? 137.437 119.676 134.161 1.00 23.17 225 LEU b CA 1
ATOM 15003 C C . LEU D 4 225 ? 136.242 120.331 133.479 1.00 22.43 225 LEU b C 1
ATOM 15004 O O . LEU D 4 225 ? 135.339 120.852 134.147 1.00 36.75 225 LEU b O 1
ATOM 15009 N N . ASN D 4 226 ? 136.224 120.317 132.143 1.00 19.76 226 ASN b N 1
ATOM 15010 C CA . ASN D 4 226 ? 135.126 120.931 131.405 1.00 22.01 226 ASN b CA 1
ATOM 15011 C C . ASN D 4 226 ? 133.809 120.213 131.669 1.00 21.97 226 ASN b C 1
ATOM 15012 O O . ASN D 4 226 ? 132.746 120.841 131.692 1.00 35.07 226 ASN b O 1
ATOM 15017 N N . HIS D 4 227 ? 133.861 118.894 131.875 1.00 16.71 227 HIS b N 1
ATOM 15018 C CA . HIS D 4 227 ? 132.651 118.146 132.200 1.00 22.16 227 HIS b CA 1
ATOM 15019 C C . HIS D 4 227 ? 132.042 118.639 133.508 1.00 25.25 227 HIS b C 1
ATOM 15020 O O . HIS D 4 227 ? 130.837 118.906 133.585 1.00 30.76 227 HIS b O 1
ATOM 15027 N N . LEU D 4 228 ? 132.868 118.773 134.548 1.00 20.95 228 LEU b N 1
ATOM 15028 C CA . LEU D 4 228 ? 132.368 119.258 135.829 1.00 14.59 228 LEU b CA 1
ATOM 15029 C C . LEU D 4 228 ? 131.902 120.705 135.728 1.00 23.87 228 LEU b C 1
ATOM 15030 O O . LEU D 4 228 ? 130.909 121.089 136.356 1.00 29.22 228 LEU b O 1
ATOM 15035 N N . VAL D 4 229 ? 132.601 121.522 134.936 1.00 15.08 229 VAL b N 1
ATOM 15036 C CA . VAL D 4 229 ? 132.198 122.917 134.770 1.00 14.90 229 VAL b CA 1
ATOM 15037 C C . VAL D 4 229 ? 130.824 123.000 134.116 1.00 18.65 229 VAL b C 1
ATOM 15038 O O . VAL D 4 229 ? 129.947 123.751 134.561 1.00 21.97 229 VAL b O 1
ATOM 15042 N N . SER D 4 230 ? 130.612 122.220 133.053 1.00 25.92 230 SER b N 1
ATOM 15043 C CA . SER D 4 230 ? 129.326 122.234 132.365 1.00 23.41 230 SER b CA 1
ATOM 15044 C C . SER D 4 230 ? 128.224 121.669 133.251 1.00 22.73 230 SER b C 1
ATOM 15045 O O . SER D 4 230 ? 127.088 122.154 133.234 1.00 30.73 230 SER b O 1
ATOM 15048 N N . ALA D 4 231 ? 128.547 120.645 134.047 1.00 19.56 231 ALA b N 1
ATOM 15049 C CA . ALA D 4 231 ? 127.562 120.096 134.974 1.00 22.54 231 ALA b CA 1
ATOM 15050 C C . ALA D 4 231 ? 127.149 121.131 136.013 1.00 16.78 231 ALA b C 1
ATOM 15051 O O . ALA D 4 231 ? 125.958 121.286 136.309 1.00 21.35 231 ALA b O 1
ATOM 15053 N N . THR D 4 232 ? 128.119 121.860 136.567 1.00 26.88 232 THR b N 1
ATOM 15054 C CA . THR D 4 232 ? 127.807 122.895 137.548 1.00 16.65 232 THR b CA 1
ATOM 15055 C C . THR D 4 232 ? 126.994 124.019 136.916 1.00 15.99 232 THR b C 1
ATOM 15056 O O . THR D 4 232 ? 126.057 124.547 137.527 1.00 24.78 232 THR b O 1
ATOM 15060 N N . MET D 4 233 ? 127.338 124.398 135.682 1.00 21.04 233 MET b N 1
ATOM 15061 C CA . MET D 4 233 ? 126.604 125.468 135.013 1.00 16.44 233 MET b CA 1
ATOM 15062 C C . MET D 4 233 ? 125.174 125.046 134.701 1.00 18.39 233 MET b C 1
ATOM 15063 O O . MET D 4 233 ? 124.249 125.865 134.766 1.00 21.21 233 MET b O 1
ATOM 15068 N N . SER D 4 234 ? 124.972 123.773 134.356 1.00 25.46 234 SER b N 1
ATOM 15069 C CA . SER D 4 234 ? 123.619 123.276 134.139 1.00 24.99 234 SER b CA 1
ATOM 15070 C C . SER D 4 234 ? 122.850 123.177 135.448 1.00 21.82 234 SER b C 1
ATOM 15071 O O . SER D 4 234 ? 121.627 123.357 135.465 1.00 30.94 234 SER b O 1
ATOM 15074 N N . GLY D 4 235 ? 123.545 122.893 136.551 1.00 21.23 235 GLY b N 1
ATOM 15075 C CA . GLY D 4 235 ? 122.879 122.840 137.841 1.00 23.75 235 GLY b CA 1
ATOM 15076 C C . GLY D 4 235 ? 122.472 124.202 138.364 1.00 20.58 235 GLY b C 1
ATOM 15077 O O . GLY D 4 235 ? 121.422 124.336 138.999 1.00 29.69 235 GLY b O 1
ATOM 15078 N N . VAL D 4 236 ? 123.288 125.227 138.112 1.00 23.72 236 VAL b N 1
ATOM 15079 C CA . VAL D 4 236 ? 122.964 126.574 138.573 1.00 20.63 236 VAL b CA 1
ATOM 15080 C C . VAL D 4 236 ? 121.807 127.204 137.805 1.00 20.62 236 VAL b C 1
ATOM 15081 O O . VAL D 4 236 ? 120.881 127.739 138.431 1.00 33.06 236 VAL b O 1
ATOM 15085 N N . THR D 4 237 ? 121.826 127.153 136.474 1.00 27.36 237 THR b N 1
ATOM 15086 C CA . THR D 4 237 ? 120.794 127.769 135.651 1.00 25.67 237 THR b CA 1
ATOM 15087 C C . THR D 4 237 ? 119.535 126.917 135.544 1.00 23.59 237 THR b C 1
ATOM 15088 O O . THR D 4 237 ? 118.976 126.790 134.450 1.00 27.79 237 THR b O 1
ATOM 15092 N N . THR D 4 238 ? 119.075 126.333 136.652 1.00 29.11 238 THR b N 1
ATOM 15093 C CA . THR D 4 238 ? 117.857 125.531 136.620 1.00 27.01 238 THR b CA 1
ATOM 15094 C C . THR D 4 238 ? 116.636 126.386 136.939 1.00 28.33 238 THR b C 1
ATOM 15095 O O . THR D 4 238 ? 115.549 126.173 136.390 1.00 39.04 238 THR b O 1
ATOM 15099 N N . CYS D 4 239 ? 116.801 127.371 137.826 1.00 34.94 239 CYS b N 1
ATOM 15100 C CA . CYS D 4 239 ? 115.684 128.239 138.185 1.00 36.97 239 CYS b CA 1
ATOM 15101 C C . CYS D 4 239 ? 115.344 129.202 137.055 1.00 35.36 239 CYS b C 1
ATOM 15102 O O . CYS D 4 239 ? 114.242 129.763 137.015 1.00 38.62 239 CYS b O 1
ATOM 15105 N N . LEU D 4 240 ? 116.278 129.408 136.127 1.00 32.12 240 LEU b N 1
ATOM 15106 C CA . LEU D 4 240 ? 116.053 130.302 134.999 1.00 30.01 240 LEU b CA 1
ATOM 15107 C C . LEU D 4 240 ? 115.505 129.587 133.772 1.00 36.17 240 LEU b C 1
ATOM 15108 O O . LEU D 4 240 ? 115.244 130.246 132.759 1.00 39.95 240 LEU b O 1
ATOM 15113 N N . ARG D 4 241 ? 115.328 128.267 133.832 1.00 37.05 241 ARG b N 1
ATOM 15114 C CA . ARG D 4 241 ? 114.802 127.505 132.709 1.00 25.50 241 ARG b CA 1
ATOM 15115 C C . ARG D 4 241 ? 113.651 126.583 133.085 1.00 26.77 241 ARG b C 1
ATOM 15116 O O . ARG D 4 241 ? 113.001 126.037 132.187 1.00 34.56 241 ARG b O 1
ATOM 15124 N N . PHE D 4 242 ? 113.382 126.393 134.372 1.00 35.42 242 PHE b N 1
ATOM 15125 C CA . PHE D 4 242 ? 112.290 125.543 134.821 1.00 33.90 242 PHE b CA 1
ATOM 15126 C C . PHE D 4 242 ? 111.617 126.211 136.007 1.00 39.10 242 PHE b C 1
ATOM 15127 O O . PHE D 4 242 ? 112.297 126.741 136.895 1.00 43.38 242 PHE b O 1
ATOM 15135 N N . PRO D 4 243 ? 110.285 126.205 136.056 1.00 46.17 243 PRO b N 1
ATOM 15136 C CA . PRO D 4 243 ? 109.582 126.839 137.176 1.00 44.51 243 PRO b CA 1
ATOM 15137 C C . PRO D 4 243 ? 109.587 125.976 138.428 1.00 45.19 243 PRO b C 1
ATOM 15138 O O . PRO D 4 243 ? 109.995 124.813 138.419 1.00 45.84 243 PRO b O 1
ATOM 15142 N N . GLY D 4 244 ? 109.123 126.570 139.525 1.00 69.46 244 GLY b N 1
ATOM 15143 C CA . GLY D 4 244 ? 109.051 125.884 140.797 1.00 72.75 244 GLY b CA 1
ATOM 15144 C C . GLY D 4 244 ? 108.383 126.757 141.836 1.00 76.67 244 GLY b C 1
ATOM 15145 O O . GLY D 4 244 ? 107.756 127.770 141.519 1.00 75.64 244 GLY b O 1
ATOM 15146 N N . GLN D 4 245 ? 108.526 126.349 143.099 1.00 87.27 245 GLN b N 1
ATOM 15147 C CA . GLN D 4 245 ? 107.924 127.107 144.191 1.00 87.40 245 GLN b CA 1
ATOM 15148 C C . GLN D 4 245 ? 108.689 128.393 144.473 1.00 87.35 245 GLN b C 1
ATOM 15149 O O . GLN D 4 245 ? 108.093 129.381 144.918 1.00 86.18 245 GLN b O 1
ATOM 15155 N N . LEU D 4 246 ? 109.999 128.405 144.221 1.00 81.59 246 LEU b N 1
ATOM 15156 C CA . LEU D 4 246 ? 110.823 129.595 144.431 1.00 81.24 246 LEU b CA 1
ATOM 15157 C C . LEU D 4 246 ? 110.847 130.399 143.134 1.00 81.20 246 LEU b C 1
ATOM 15158 O O . LEU D 4 246 ? 111.780 130.330 142.331 1.00 79.11 246 LEU b O 1
ATOM 15163 N N . ASN D 4 247 ? 109.788 131.179 142.933 1.00 91.28 247 ASN b N 1
ATOM 15164 C CA . ASN D 4 247 ? 109.637 131.989 141.727 1.00 92.18 247 ASN b CA 1
ATOM 15165 C C . ASN D 4 247 ? 110.593 133.173 141.799 1.00 91.71 247 ASN b C 1
ATOM 15166 O O . ASN D 4 247 ? 110.412 134.088 142.605 1.00 90.79 247 ASN b O 1
ATOM 15171 N N . ALA D 4 248 ? 111.618 133.158 140.950 1.00 85.67 248 ALA b N 1
ATOM 15172 C CA . ALA D 4 248 ? 112.600 134.231 140.898 1.00 85.97 248 ALA b CA 1
ATOM 15173 C C . ALA D 4 248 ? 113.256 134.223 139.524 1.00 84.13 248 ALA b C 1
ATOM 15174 O O . ALA D 4 248 ? 113.178 133.241 138.780 1.00 83.73 248 ALA b O 1
ATOM 15176 N N . ASP D 4 249 ? 113.906 135.330 139.190 1.00 69.63 249 ASP b N 1
ATOM 15177 C CA . ASP D 4 249 ? 114.594 135.465 137.911 1.00 68.36 249 ASP b CA 1
ATOM 15178 C C . ASP D 4 249 ? 116.034 135.881 138.196 1.00 66.69 249 ASP b C 1
ATOM 15179 O O . ASP D 4 249 ? 116.629 135.457 139.191 1.00 66.54 249 ASP b O 1
ATOM 15184 N N . LEU D 4 250 ? 116.599 136.715 137.321 1.00 55.61 250 LEU b N 1
ATOM 15185 C CA . LEU D 4 250 ? 117.971 137.172 137.516 1.00 55.93 250 LEU b CA 1
ATOM 15186 C C . LEU D 4 250 ? 118.027 138.404 138.411 1.00 58.00 250 LEU b C 1
ATOM 15187 O O . LEU D 4 250 ? 118.921 138.527 139.254 1.00 57.39 250 LEU b O 1
ATOM 15192 N N . ARG D 4 251 ? 117.078 139.328 138.241 1.00 62.98 251 ARG b N 1
ATOM 15193 C CA . ARG D 4 251 ? 117.078 140.546 139.046 1.00 62.15 251 ARG b CA 1
ATOM 15194 C C . ARG D 4 251 ? 116.786 140.235 140.509 1.00 65.57 251 ARG b C 1
ATOM 15195 O O . ARG D 4 251 ? 117.466 140.737 141.412 1.00 64.99 251 ARG b O 1
ATOM 15203 N N . LYS D 4 252 ? 115.772 139.403 140.763 1.00 76.56 252 LYS b N 1
ATOM 15204 C CA . LYS D 4 252 ? 115.451 139.027 142.136 1.00 78.30 252 LYS b CA 1
ATOM 15205 C C . LYS D 4 252 ? 116.598 138.259 142.779 1.00 78.76 252 LYS b C 1
ATOM 15206 O O . LYS D 4 252 ? 116.904 138.460 143.961 1.00 78.11 252 LYS b O 1
ATOM 15212 N N . LEU D 4 253 ? 117.250 137.380 142.014 1.00 73.84 253 LEU b N 1
ATOM 15213 C CA . LEU D 4 253 ? 118.381 136.630 142.549 1.00 73.79 253 LEU b CA 1
ATOM 15214 C C . LEU D 4 253 ? 119.548 137.553 142.877 1.00 72.42 253 LEU b C 1
ATOM 15215 O O . LEU D 4 253 ? 120.196 137.400 143.918 1.00 72.84 253 LEU b O 1
ATOM 15220 N N . ALA D 4 254 ? 119.828 138.522 142.002 1.00 71.82 254 ALA b N 1
ATOM 15221 C CA . ALA D 4 254 ? 120.913 139.460 142.262 1.00 71.70 254 ALA b CA 1
ATOM 15222 C C . ALA D 4 254 ? 120.598 140.371 143.441 1.00 71.87 254 ALA b C 1
ATOM 15223 O O . ALA D 4 254 ? 121.513 140.792 144.159 1.00 68.91 254 ALA b O 1
ATOM 15225 N N . VAL D 4 255 ? 119.320 140.688 143.658 1.00 81.04 255 VAL b N 1
ATOM 15226 C CA . VAL D 4 255 ? 118.958 141.520 144.800 1.00 81.58 255 VAL b CA 1
ATOM 15227 C C . VAL D 4 255 ? 119.050 140.729 146.100 1.00 81.10 255 VAL b C 1
ATOM 15228 O O . VAL D 4 255 ? 119.562 141.235 147.106 1.00 79.50 255 VAL b O 1
ATOM 15232 N N . ASN D 4 256 ? 118.579 139.482 146.104 1.00 80.45 256 ASN b N 1
ATOM 15233 C CA . ASN D 4 256 ? 118.550 138.682 147.321 1.00 80.60 256 ASN b CA 1
ATOM 15234 C C . ASN D 4 256 ? 119.909 138.114 147.709 1.00 78.66 256 ASN b C 1
ATOM 15235 O O . ASN D 4 256 ? 120.204 138.021 148.906 1.00 79.10 256 ASN b O 1
ATOM 15240 N N . MET D 4 257 ? 120.741 137.733 146.738 1.00 60.05 257 MET b N 1
ATOM 15241 C CA . MET D 4 257 ? 122.020 137.100 147.029 1.00 56.65 257 MET b CA 1
ATOM 15242 C C . MET D 4 257 ? 123.173 138.085 147.161 1.00 53.93 257 MET b C 1
ATOM 15243 O O . MET D 4 257 ? 124.181 137.749 147.791 1.00 53.38 257 MET b O 1
ATOM 15248 N N . VAL D 4 258 ? 123.055 139.279 146.589 1.00 47.33 258 VAL b N 1
ATOM 15249 C CA . VAL D 4 258 ? 124.135 140.262 146.630 1.00 48.35 258 VAL b CA 1
ATOM 15250 C C . VAL D 4 258 ? 123.681 141.471 147.440 1.00 50.48 258 VAL b C 1
ATOM 15251 O O . VAL D 4 258 ? 123.057 142.388 146.888 1.00 50.41 258 VAL b O 1
ATOM 15255 N N . PRO D 4 259 ? 123.962 141.516 148.746 1.00 50.29 259 PRO b N 1
ATOM 15256 C CA . PRO D 4 259 ? 123.561 142.688 149.539 1.00 49.65 259 PRO b CA 1
ATOM 15257 C C . PRO D 4 259 ? 124.445 143.902 149.319 1.00 45.52 259 PRO b C 1
ATOM 15258 O O . PRO D 4 259 ? 123.951 145.031 149.423 1.00 44.86 259 PRO b O 1
ATOM 15262 N N . PHE D 4 260 ? 125.730 143.712 149.021 1.00 42.56 260 PHE b N 1
ATOM 15263 C CA . PHE D 4 260 ? 126.656 144.814 148.813 1.00 33.41 260 PHE b CA 1
ATOM 15264 C C . PHE D 4 260 ? 127.198 144.743 147.390 1.00 35.71 260 PHE b C 1
ATOM 15265 O O . PHE D 4 260 ? 127.604 143.659 146.936 1.00 42.06 260 PHE b O 1
ATOM 15273 N N . PRO D 4 261 ? 127.222 145.860 146.658 1.00 28.28 261 PRO b N 1
ATOM 15274 C CA . PRO D 4 261 ? 127.678 145.801 145.257 1.00 27.89 261 PRO b CA 1
ATOM 15275 C C . PRO D 4 261 ? 129.136 145.403 145.108 1.00 25.53 261 PRO b C 1
ATOM 15276 O O . PRO D 4 261 ? 129.523 144.870 144.061 1.00 34.13 261 PRO b O 1
ATOM 15280 N N . ARG D 4 262 ? 129.961 145.645 146.128 1.00 26.78 262 ARG b N 1
ATOM 15281 C CA . ARG D 4 262 ? 131.378 145.310 146.019 1.00 22.05 262 ARG b CA 1
ATOM 15282 C C . ARG D 4 262 ? 131.628 143.841 146.336 1.00 21.05 262 ARG b C 1
ATOM 15283 O O . ARG D 4 262 ? 132.622 143.263 145.880 1.00 26.80 262 ARG b O 1
ATOM 15291 N N . LEU D 4 263 ? 130.743 143.220 147.113 1.00 24.37 263 LEU b N 1
ATOM 15292 C CA . LEU D 4 263 ? 130.879 141.815 147.484 1.00 14.53 263 LEU b CA 1
ATOM 15293 C C . LEU D 4 263 ? 129.875 140.997 146.679 1.00 12.33 263 LEU b C 1
ATOM 15294 O O . LEU D 4 263 ? 128.678 140.994 146.984 1.00 32.03 263 LEU b O 1
ATOM 15299 N N . HIS D 4 264 ? 130.366 140.296 145.648 1.00 16.35 264 HIS b N 1
ATOM 15300 C CA . HIS D 4 264 ? 129.474 139.497 144.814 1.00 4.14 264 HIS b CA 1
ATOM 15301 C C . HIS D 4 264 ? 130.151 138.253 144.244 1.00 11.56 264 HIS b C 1
ATOM 15302 O O . HIS D 4 264 ? 129.704 137.747 143.207 1.00 26.15 264 HIS b O 1
ATOM 15309 N N . PHE D 4 265 ? 131.204 137.746 144.880 1.00 20.06 265 PHE b N 1
ATOM 15310 C CA . PHE D 4 265 ? 131.896 136.554 144.408 1.00 14.36 265 PHE b CA 1
ATOM 15311 C C . PHE D 4 265 ? 131.334 135.323 145.108 1.00 18.50 265 PHE b C 1
ATOM 15312 O O . PHE D 4 265 ? 131.412 135.208 146.335 1.00 29.79 265 PHE b O 1
ATOM 15320 N N . PHE D 4 266 ? 130.771 134.407 144.324 1.00 27.41 266 PHE b N 1
ATOM 15321 C CA . PHE D 4 266 ? 130.146 133.202 144.844 1.00 22.52 266 PHE b CA 1
ATOM 15322 C C . PHE D 4 266 ? 131.066 132.004 144.649 1.00 23.36 266 PHE b C 1
ATOM 15323 O O . PHE D 4 266 ? 132.050 132.069 143.906 1.00 34.16 266 PHE b O 1
ATOM 15331 N N . MET D 4 267 ? 130.733 130.908 145.327 1.00 25.25 267 MET b N 1
ATOM 15332 C CA . MET D 4 267 ? 131.473 129.657 145.220 1.00 20.69 267 MET b CA 1
ATOM 15333 C C . MET D 4 267 ? 130.505 128.538 144.864 1.00 24.04 267 MET b C 1
ATOM 15334 O O . MET D 4 267 ? 129.689 128.138 145.714 1.00 30.53 267 MET b O 1
ATOM 15339 N N . PRO D 4 268 ? 130.546 128.003 143.649 1.00 25.99 268 PRO b N 1
ATOM 15340 C CA . PRO D 4 268 ? 129.591 126.970 143.247 1.00 26.98 268 PRO b CA 1
ATOM 15341 C C . PRO D 4 268 ? 129.997 125.588 143.749 1.00 23.83 268 PRO b C 1
ATOM 15342 O O . PRO D 4 268 ? 131.075 125.387 144.313 1.00 30.56 268 PRO b O 1
ATOM 15346 N N . GLY D 4 269 ? 129.100 124.634 143.530 1.00 24.37 269 GLY b N 1
ATOM 15347 C CA . GLY D 4 269 ? 129.338 123.265 143.944 1.00 26.24 269 GLY b CA 1
ATOM 15348 C C . GLY D 4 269 ? 128.337 122.334 143.301 1.00 27.74 269 GLY b C 1
ATOM 15349 O O . GLY D 4 269 ? 127.277 122.758 142.828 1.00 36.99 269 GLY b O 1
ATOM 15350 N N . PHE D 4 270 ? 128.692 121.051 143.290 1.00 33.22 270 PHE b N 1
ATOM 15351 C CA . PHE D 4 270 ? 127.849 120.030 142.686 1.00 33.15 270 PHE b CA 1
ATOM 15352 C C . PHE D 4 270 ? 128.188 118.680 143.299 1.00 31.75 270 PHE b C 1
ATOM 15353 O O . PHE D 4 270 ? 129.345 118.406 143.632 1.00 42.38 270 PHE b O 1
ATOM 15361 N N . ALA D 4 271 ? 127.164 117.840 143.446 1.00 29.51 271 ALA b N 1
ATOM 15362 C CA . ALA D 4 271 ? 127.315 116.509 144.008 1.00 33.35 271 ALA b CA 1
ATOM 15363 C C . ALA D 4 271 ? 126.288 115.577 143.380 1.00 28.96 271 ALA b C 1
ATOM 15364 O O . ALA D 4 271 ? 125.132 115.977 143.170 1.00 36.47 271 ALA b O 1
ATOM 15366 N N . PRO D 4 272 ? 126.673 114.332 143.069 1.00 33.06 272 PRO b N 1
ATOM 15367 C CA . PRO D 4 272 ? 127.997 113.727 143.256 1.00 40.12 272 PRO b CA 1
ATOM 15368 C C . PRO D 4 272 ? 128.951 114.053 142.112 1.00 37.02 272 PRO b C 1
ATOM 15369 O O . PRO D 4 272 ? 128.521 114.381 141.010 1.00 37.27 272 PRO b O 1
ATOM 15373 N N . LEU D 4 273 ? 130.257 113.969 142.349 1.00 36.86 273 LEU b N 1
ATOM 15374 C CA . LEU D 4 273 ? 131.242 114.271 141.318 1.00 34.32 273 LEU b CA 1
ATOM 15375 C C . LEU D 4 273 ? 131.562 113.008 140.530 1.00 39.81 273 LEU b C 1
ATOM 15376 O O . LEU D 4 273 ? 132.199 112.087 141.052 1.00 45.74 273 LEU b O 1
ATOM 15381 N N . THR D 4 274 ? 131.122 112.966 139.275 1.00 39.53 274 THR b N 1
ATOM 15382 C CA . THR D 4 274 ? 131.369 111.836 138.394 1.00 38.54 274 THR b CA 1
ATOM 15383 C C . THR D 4 274 ? 132.216 112.286 137.214 1.00 40.57 274 THR b C 1
ATOM 15384 O O . THR D 4 274 ? 132.143 113.439 136.780 1.00 46.27 274 THR b O 1
ATOM 15388 N N . SER D 4 275 ? 133.020 111.362 136.698 1.00 38.37 275 SER b N 1
ATOM 15389 C CA . SER D 4 275 ? 133.894 111.638 135.569 1.00 35.74 275 SER b CA 1
ATOM 15390 C C . SER D 4 275 ? 133.106 111.506 134.266 1.00 36.86 275 SER b C 1
ATOM 15391 O O . SER D 4 275 ? 131.872 111.497 134.256 1.00 36.52 275 SER b O 1
ATOM 15394 N N . ARG D 4 276 ? 133.817 111.401 133.145 1.00 41.60 276 ARG b N 1
ATOM 15395 C CA . ARG D 4 276 ? 133.188 111.275 131.837 1.00 36.10 276 ARG b CA 1
ATOM 15396 C C . ARG D 4 276 ? 132.742 109.851 131.526 1.00 40.73 276 ARG b C 1
ATOM 15397 O O . ARG D 4 276 ? 132.203 109.612 130.441 1.00 48.68 276 ARG b O 1
ATOM 15405 N N . GLY D 4 277 ? 132.954 108.908 132.443 1.00 53.16 277 GLY b N 1
ATOM 15406 C CA . GLY D 4 277 ? 132.533 107.536 132.213 1.00 55.58 277 GLY b CA 1
ATOM 15407 C C . GLY D 4 277 ? 131.032 107.392 132.385 1.00 61.11 277 GLY b C 1
ATOM 15408 O O . GLY D 4 277 ? 130.420 108.078 133.211 1.00 60.21 277 GLY b O 1
ATOM 15409 N N . SER D 4 278 ? 130.435 106.494 131.601 1.00 79.06 278 SER b N 1
ATOM 15410 C CA . SER D 4 278 ? 128.992 106.255 131.648 1.00 80.46 278 SER b CA 1
ATOM 15411 C C . SER D 4 278 ? 128.703 105.097 132.606 1.00 80.69 278 SER b C 1
ATOM 15412 O O . SER D 4 278 ? 128.160 104.052 132.241 1.00 78.03 278 SER b O 1
ATOM 15415 N N . GLN D 4 279 ? 129.087 105.305 133.863 1.00 74.74 279 GLN b N 1
ATOM 15416 C CA . GLN D 4 279 ? 128.879 104.319 134.915 1.00 75.83 279 GLN b CA 1
ATOM 15417 C C . GLN D 4 279 ? 128.186 105.008 136.086 1.00 77.47 279 GLN b C 1
ATOM 15418 O O . GLN D 4 279 ? 128.033 106.234 136.110 1.00 74.76 279 GLN b O 1
ATOM 15424 N N . GLN D 4 280 ? 127.763 104.212 137.065 1.00 88.07 280 GLN b N 1
ATOM 15425 C CA . GLN D 4 280 ? 127.095 104.738 138.247 1.00 89.28 280 GLN b CA 1
ATOM 15426 C C . GLN D 4 280 ? 127.325 103.782 139.406 1.00 86.88 280 GLN b C 1
ATOM 15427 O O . GLN D 4 280 ? 127.384 102.566 139.209 1.00 87.51 280 GLN b O 1
ATOM 15433 N N . TYR D 4 281 ? 127.457 104.340 140.610 1.00 86.16 281 TYR b N 1
ATOM 15434 C CA . TYR D 4 281 ? 127.684 103.517 141.798 1.00 88.92 281 TYR b CA 1
ATOM 15435 C C . TYR D 4 281 ? 126.359 103.090 142.425 1.00 88.41 281 TYR b C 1
ATOM 15436 O O . TYR D 4 281 ? 125.937 101.937 142.292 1.00 87.76 281 TYR b O 1
ATOM 15445 N N . ARG D 4 282 ? 125.693 104.013 143.113 1.00 78.09 282 ARG b N 1
ATOM 15446 C CA . ARG D 4 282 ? 124.424 103.717 143.760 1.00 76.34 282 ARG b CA 1
ATOM 15447 C C . ARG D 4 282 ? 123.638 105.010 143.914 1.00 75.83 282 ARG b C 1
ATOM 15448 O O . ARG D 4 282 ? 124.218 106.091 144.048 1.00 76.03 282 ARG b O 1
ATOM 15456 N N . ALA D 4 283 ? 122.314 104.885 143.890 1.00 71.76 283 ALA b N 1
ATOM 15457 C CA . ALA D 4 283 ? 121.423 106.034 144.036 1.00 69.41 283 ALA b CA 1
ATOM 15458 C C . ALA D 4 283 ? 121.533 106.568 145.458 1.00 67.86 283 ALA b C 1
ATOM 15459 O O . ALA D 4 283 ? 121.015 105.970 146.403 1.00 71.18 283 ALA b O 1
ATOM 15461 N N . LEU D 4 284 ? 122.212 107.702 145.614 1.00 53.41 284 LEU b N 1
ATOM 15462 C CA . LEU D 4 284 ? 122.391 108.292 146.930 1.00 51.24 284 LEU b CA 1
ATOM 15463 C C . LEU D 4 284 ? 121.085 108.906 147.429 1.00 52.08 284 LEU b C 1
ATOM 15464 O O . LEU D 4 284 ? 120.238 109.354 146.652 1.00 55.67 284 LEU b O 1
ATOM 15469 N N . THR D 4 285 ? 120.932 108.922 148.751 1.00 50.23 285 THR b N 1
ATOM 15470 C CA . THR D 4 285 ? 119.741 109.460 149.384 1.00 47.24 285 THR b CA 1
ATOM 15471 C C . THR D 4 285 ? 119.841 110.981 149.496 1.00 50.99 285 THR b C 1
ATOM 15472 O O . THR D 4 285 ? 120.779 111.610 149.000 1.00 54.84 285 THR b O 1
ATOM 15476 N N . VAL D 4 286 ? 118.858 111.580 150.160 1.00 51.46 286 VAL b N 1
ATOM 15477 C CA . VAL D 4 286 ? 118.805 113.030 150.339 1.00 49.42 286 VAL b CA 1
ATOM 15478 C C . VAL D 4 286 ? 119.836 113.488 151.370 1.00 48.70 286 VAL b C 1
ATOM 15479 O O . VAL D 4 286 ? 120.583 114.437 151.091 1.00 51.25 286 VAL b O 1
ATOM 15483 N N . PRO D 4 287 ? 119.926 112.876 152.563 1.00 44.68 287 PRO b N 1
ATOM 15484 C CA . PRO D 4 287 ? 120.942 113.349 153.522 1.00 47.56 287 PRO b CA 1
ATOM 15485 C C . PRO D 4 287 ? 122.367 113.162 153.030 1.00 48.88 287 PRO b C 1
ATOM 15486 O O . PRO D 4 287 ? 123.214 114.036 153.254 1.00 49.77 287 PRO b O 1
ATOM 15490 N N . GLU D 4 288 ? 122.655 112.045 152.359 1.00 49.10 288 GLU b N 1
ATOM 15491 C CA . GLU D 4 288 ? 124.002 111.818 151.843 1.00 47.46 288 GLU b CA 1
ATOM 15492 C C . GLU D 4 288 ? 124.360 112.846 150.777 1.00 47.94 288 GLU b C 1
ATOM 15493 O O . GLU D 4 288 ? 125.465 113.403 150.779 1.00 51.37 288 GLU b O 1
ATOM 15499 N N . LEU D 4 289 ? 123.431 113.116 149.857 1.00 44.13 289 LEU b N 1
ATOM 15500 C CA . LEU D 4 289 ? 123.686 114.107 148.816 1.00 41.86 289 LEU b CA 1
ATOM 15501 C C . LEU D 4 289 ? 123.843 115.499 149.414 1.00 44.21 289 LEU b C 1
ATOM 15502 O O . LEU D 4 289 ? 124.666 116.296 148.952 1.00 45.40 289 LEU b O 1
ATOM 15507 N N . THR D 4 290 ? 123.063 115.808 150.453 1.00 48.92 290 THR b N 1
ATOM 15508 C CA . THR D 4 290 ? 123.196 117.103 151.114 1.00 44.73 290 THR b CA 1
ATOM 15509 C C . THR D 4 290 ? 124.558 117.240 151.784 1.00 47.69 290 THR b C 1
ATOM 15510 O O . THR D 4 290 ? 125.218 118.279 151.662 1.00 50.60 290 THR b O 1
ATOM 15514 N N . GLN D 4 291 ? 125.001 116.194 152.487 1.00 49.49 291 GLN b N 1
ATOM 15515 C CA . GLN D 4 291 ? 126.304 116.243 153.142 1.00 45.40 291 GLN b CA 1
ATOM 15516 C C . GLN D 4 291 ? 127.434 116.309 152.122 1.00 44.67 291 GLN b C 1
ATOM 15517 O O . GLN D 4 291 ? 128.484 116.907 152.385 1.00 45.71 291 GLN b O 1
ATOM 15523 N N . GLN D 4 292 ? 127.238 115.702 150.949 1.00 44.02 292 GLN b N 1
ATOM 15524 C CA . GLN D 4 292 ? 128.269 115.749 149.918 1.00 40.25 292 GLN b CA 1
ATOM 15525 C C . GLN D 4 292 ? 128.321 117.117 149.247 1.00 41.41 292 GLN b C 1
ATOM 15526 O O . GLN D 4 292 ? 129.406 117.611 148.917 1.00 46.81 292 GLN b O 1
ATOM 15532 N N . VAL D 4 293 ? 127.162 117.745 149.038 1.00 44.36 293 VAL b N 1
ATOM 15533 C CA . VAL D 4 293 ? 127.136 119.032 148.352 1.00 43.34 293 VAL b CA 1
ATOM 15534 C C . VAL D 4 293 ? 127.489 120.164 149.308 1.00 47.89 293 VAL b C 1
ATOM 15535 O O . VAL D 4 293 ? 127.875 121.256 148.872 1.00 49.87 293 VAL b O 1
ATOM 15539 N N . PHE D 4 294 ? 127.374 119.934 150.616 1.00 46.19 294 PHE b N 1
ATOM 15540 C CA . PHE D 4 294 ? 127.728 120.945 151.602 1.00 44.81 294 PHE b CA 1
ATOM 15541 C C . PHE D 4 294 ? 129.135 120.773 152.157 1.00 45.31 294 PHE b C 1
ATOM 15542 O O . PHE D 4 294 ? 129.562 121.587 152.983 1.00 49.27 294 PHE b O 1
ATOM 15550 N N . ASP D 4 295 ? 129.862 119.745 151.728 1.00 43.57 295 ASP b N 1
ATOM 15551 C CA . ASP D 4 295 ? 131.212 119.522 152.221 1.00 38.18 295 ASP b CA 1
ATOM 15552 C C . ASP D 4 295 ? 132.216 120.354 151.430 1.00 40.71 295 ASP b C 1
ATOM 15553 O O . ASP D 4 295 ? 131.970 120.747 150.286 1.00 45.01 295 ASP b O 1
ATOM 15558 N N . ALA D 4 296 ? 133.365 120.621 152.056 1.00 43.72 296 ALA b N 1
ATOM 15559 C CA . ALA D 4 296 ? 134.411 121.396 151.399 1.00 41.75 296 ALA b CA 1
ATOM 15560 C C . ALA D 4 296 ? 135.137 120.599 150.324 1.00 40.95 296 ALA b C 1
ATOM 15561 O O . ALA D 4 296 ? 135.908 121.181 149.555 1.00 44.72 296 ALA b O 1
ATOM 15563 N N . LYS D 4 297 ? 134.911 119.285 150.254 1.00 41.07 297 LYS b N 1
ATOM 15564 C CA . LYS D 4 297 ? 135.576 118.474 149.240 1.00 38.98 297 LYS b CA 1
ATOM 15565 C C . LYS D 4 297 ? 134.976 118.693 147.858 1.00 39.27 297 LYS b C 1
ATOM 15566 O O . LYS D 4 297 ? 135.701 118.654 146.857 1.00 45.93 297 LYS b O 1
ATOM 15572 N N . ASN D 4 298 ? 133.666 118.923 147.779 1.00 34.68 298 ASN b N 1
ATOM 15573 C CA . ASN D 4 298 ? 132.977 119.111 146.511 1.00 33.72 298 ASN b CA 1
ATOM 15574 C C . ASN D 4 298 ? 132.885 120.577 146.100 1.00 32.83 298 ASN b C 1
ATOM 15575 O O . ASN D 4 298 ? 132.019 120.932 145.292 1.00 37.54 298 ASN b O 1
ATOM 15580 N N . MET D 4 299 ? 133.754 121.431 146.634 1.00 31.39 299 MET b N 1
ATOM 15581 C CA . MET D 4 299 ? 133.753 122.848 146.298 1.00 36.28 299 MET b CA 1
ATOM 15582 C C . MET D 4 299 ? 134.562 123.076 145.028 1.00 27.29 299 MET b C 1
ATOM 15583 O O . MET D 4 299 ? 135.644 122.504 144.861 1.00 26.42 299 MET b O 1
ATOM 15588 N N . MET D 4 300 ? 134.032 123.913 144.133 1.00 25.80 300 MET b N 1
ATOM 15589 C CA . MET D 4 300 ? 134.724 124.202 142.883 1.00 23.23 300 MET b CA 1
ATOM 15590 C C . MET D 4 300 ? 135.908 125.140 143.080 1.00 23.43 300 MET b C 1
ATOM 15591 O O . MET D 4 300 ? 136.774 125.216 142.202 1.00 31.88 300 MET b O 1
ATOM 15596 N N . ALA D 4 301 ? 135.964 125.851 144.202 1.00 22.51 301 ALA b N 1
ATOM 15597 C CA . ALA D 4 301 ? 137.064 126.749 144.513 1.00 25.03 301 ALA b CA 1
ATOM 15598 C C . ALA D 4 301 ? 137.927 126.153 145.617 1.00 22.57 301 ALA b C 1
ATOM 15599 O O . ALA D 4 301 ? 137.465 125.336 146.418 1.00 29.94 301 ALA b O 1
ATOM 15601 N N . ALA D 4 302 ? 139.194 126.570 145.649 1.00 30.81 302 ALA b N 1
ATOM 15602 C CA . ALA D 4 302 ? 140.149 126.081 146.644 1.00 27.10 302 ALA b CA 1
ATOM 15603 C C . ALA D 4 302 ? 140.057 126.966 147.884 1.00 28.82 302 ALA b C 1
ATOM 15604 O O . ALA D 4 302 ? 141.030 127.576 148.334 1.00 34.43 302 ALA b O 1
ATOM 15606 N N . CYS D 4 303 ? 138.851 127.032 148.443 1.00 33.72 303 CYS b N 1
ATOM 15607 C CA . CYS D 4 303 ? 138.595 127.842 149.624 1.00 27.09 303 CYS b CA 1
ATOM 15608 C C . CYS D 4 303 ? 137.671 127.069 150.552 1.00 28.58 303 CYS b C 1
ATOM 15609 O O . CYS D 4 303 ? 136.711 126.442 150.098 1.00 34.98 303 CYS b O 1
ATOM 15612 N N . ASP D 4 304 ? 137.968 127.118 151.851 1.00 34.66 304 ASP b N 1
ATOM 15613 C CA . ASP D 4 304 ? 137.178 126.404 152.841 1.00 37.27 304 ASP b CA 1
ATOM 15614 C C . ASP D 4 304 ? 136.143 127.347 153.433 1.00 33.47 304 ASP b C 1
ATOM 15615 O O . ASP D 4 304 ? 136.519 128.313 154.114 1.00 38.98 304 ASP b O 1
ATOM 15620 N N . PRO D 4 305 ? 134.845 127.121 153.207 1.00 33.84 305 PRO b N 1
ATOM 15621 C CA . PRO D 4 305 ? 133.834 128.017 153.792 1.00 33.27 305 PRO b CA 1
ATOM 15622 C C . PRO D 4 305 ? 133.696 127.880 155.298 1.00 32.61 305 PRO b C 1
ATOM 15623 O O . PRO D 4 305 ? 133.028 128.717 155.916 1.00 37.91 305 PRO b O 1
ATOM 15627 N N . ARG D 4 306 ? 134.300 126.856 155.907 1.00 39.00 306 ARG b N 1
ATOM 15628 C CA . ARG D 4 306 ? 134.208 126.700 157.355 1.00 39.98 306 ARG b CA 1
ATOM 15629 C C . ARG D 4 306 ? 134.932 127.827 158.079 1.00 42.09 306 ARG b C 1
ATOM 15630 O O . ARG D 4 306 ? 134.549 128.210 159.190 1.00 44.98 306 ARG b O 1
ATOM 15638 N N . HIS D 4 307 ? 135.981 128.370 157.466 1.00 37.85 307 HIS b N 1
ATOM 15639 C CA . HIS D 4 307 ? 136.740 129.471 158.043 1.00 32.31 307 HIS b CA 1
ATOM 15640 C C . HIS D 4 307 ? 136.133 130.835 157.735 1.00 35.05 307 HIS b C 1
ATOM 15641 O O . HIS D 4 307 ? 136.687 131.853 158.163 1.00 43.84 307 HIS b O 1
ATOM 15648 N N . GLY D 4 308 ? 135.016 130.880 157.009 1.00 31.98 308 GLY b N 1
ATOM 15649 C CA . GLY D 4 308 ? 134.368 132.131 156.694 1.00 29.17 308 GLY b CA 1
ATOM 15650 C C . GLY D 4 308 ? 132.944 132.153 157.214 1.00 22.49 308 GLY b C 1
ATOM 15651 O O . GLY D 4 308 ? 132.494 131.239 157.906 1.00 28.85 308 GLY b O 1
ATOM 15652 N N . ARG D 4 309 ? 132.238 133.223 156.864 1.00 37.25 309 ARG b N 1
ATOM 15653 C CA . ARG D 4 309 ? 130.851 133.415 157.265 1.00 33.79 309 ARG b CA 1
ATOM 15654 C C . ARG D 4 309 ? 129.965 133.399 156.025 1.00 34.95 309 ARG b C 1
ATOM 15655 O O . ARG D 4 309 ? 130.242 134.106 155.049 1.00 42.24 309 ARG b O 1
ATOM 15663 N N . TYR D 4 310 ? 128.908 132.593 156.065 1.00 33.14 310 TYR b N 1
ATOM 15664 C CA . TYR D 4 310 ? 127.989 132.512 154.939 1.00 30.01 310 TYR b CA 1
ATOM 15665 C C . TYR D 4 310 ? 127.075 133.730 154.905 1.00 26.88 310 TYR b C 1
ATOM 15666 O O . TYR D 4 310 ? 126.503 134.128 155.923 1.00 33.61 310 TYR b O 1
ATOM 15675 N N . LEU D 4 311 ? 126.940 134.323 153.720 1.00 25.70 311 LEU b N 1
ATOM 15676 C CA . LEU D 4 311 ? 126.040 135.449 153.503 1.00 25.12 311 LEU b CA 1
ATOM 15677 C C . LEU D 4 311 ? 124.671 135.006 153.000 1.00 33.74 311 LEU b C 1
ATOM 15678 O O . LEU D 4 311 ? 123.681 135.098 153.731 1.00 42.87 311 LEU b O 1
ATOM 15683 N N . THR D 4 312 ? 124.597 134.527 151.761 1.00 39.17 312 THR b N 1
ATOM 15684 C CA . THR D 4 312 ? 123.347 134.040 151.192 1.00 35.71 312 THR b CA 1
ATOM 15685 C C . THR D 4 312 ? 123.591 132.668 150.584 1.00 36.33 312 THR b C 1
ATOM 15686 O O . THR D 4 312 ? 124.492 132.507 149.755 1.00 45.68 312 THR b O 1
ATOM 15690 N N . VAL D 4 313 ? 122.791 131.688 150.996 1.00 32.65 313 VAL b N 1
ATOM 15691 C CA . VAL D 4 313 ? 122.919 130.310 150.537 1.00 31.13 313 VAL b CA 1
ATOM 15692 C C . VAL D 4 313 ? 121.638 129.916 149.816 1.00 33.37 313 VAL b C 1
ATOM 15693 O O . VAL D 4 313 ? 120.536 130.282 150.242 1.00 44.39 313 VAL b O 1
ATOM 15697 N N . ALA D 4 314 ? 121.785 129.169 148.723 1.00 37.20 314 ALA b N 1
ATOM 15698 C CA . ALA D 4 314 ? 120.650 128.692 147.941 1.00 34.30 314 ALA b CA 1
ATOM 15699 C C . ALA D 4 314 ? 121.037 127.385 147.270 1.00 35.73 314 ALA b C 1
ATOM 15700 O O . ALA D 4 314 ? 122.018 127.337 146.522 1.00 44.48 314 ALA b O 1
ATOM 15702 N N . ALA D 4 315 ? 120.270 126.331 147.537 1.00 36.01 315 ALA b N 1
ATOM 15703 C CA . ALA D 4 315 ? 120.507 125.014 146.965 1.00 32.03 315 ALA b CA 1
ATOM 15704 C C . ALA D 4 315 ? 119.356 124.634 146.045 1.00 34.69 315 ALA b C 1
ATOM 15705 O O . ALA D 4 315 ? 118.199 124.977 146.307 1.00 43.84 315 ALA b O 1
ATOM 15707 N N . VAL D 4 316 ? 119.679 123.923 144.965 1.00 33.77 316 VAL b N 1
ATOM 15708 C CA . VAL D 4 316 ? 118.691 123.498 143.979 1.00 33.47 316 VAL b CA 1
ATOM 15709 C C . VAL D 4 316 ? 118.795 121.987 143.823 1.00 30.24 316 VAL b C 1
ATOM 15710 O O . VAL D 4 316 ? 119.835 121.476 143.392 1.00 35.26 316 VAL b O 1
ATOM 15714 N N . PHE D 4 317 ? 117.727 121.276 144.170 1.00 34.89 317 PHE b N 1
ATOM 15715 C CA . PHE D 4 317 ? 117.667 119.827 144.056 1.00 28.64 317 PHE b CA 1
ATOM 15716 C C . PHE D 4 317 ? 117.088 119.439 142.703 1.00 32.07 317 PHE b C 1
ATOM 15717 O O . PHE D 4 317 ? 116.285 120.179 142.126 1.00 42.96 317 PHE b O 1
ATOM 15725 N N . ARG D 4 318 ? 117.502 118.278 142.199 1.00 35.54 318 ARG b N 1
ATOM 15726 C CA . ARG D 4 318 ? 117.035 117.751 140.920 1.00 30.95 318 ARG b CA 1
ATOM 15727 C C . ARG D 4 318 ? 116.825 116.251 141.070 1.00 34.23 318 ARG b C 1
ATOM 15728 O O . ARG D 4 318 ? 117.783 115.506 141.303 1.00 42.64 318 ARG b O 1
ATOM 15736 N N . GLY D 4 319 ? 115.584 115.810 140.938 1.00 39.35 319 GLY b N 1
ATOM 15737 C CA . GLY D 4 319 ? 115.277 114.399 141.047 1.00 41.14 319 GLY b CA 1
ATOM 15738 C C . GLY D 4 319 ? 113.817 114.183 141.382 1.00 36.89 319 GLY b C 1
ATOM 15739 O O . GLY D 4 319 ? 113.020 115.120 141.450 1.00 42.65 319 GLY b O 1
ATOM 15740 N N . ARG D 4 320 ? 113.485 112.911 141.593 1.00 44.09 320 ARG b N 1
ATOM 15741 C CA . ARG D 4 320 ? 112.121 112.501 141.925 1.00 47.88 320 ARG b CA 1
ATOM 15742 C C . ARG D 4 320 ? 111.958 112.541 143.439 1.00 49.66 320 ARG b C 1
ATOM 15743 O O . ARG D 4 320 ? 111.804 111.513 144.101 1.00 53.99 320 ARG b O 1
ATOM 15751 N N . MET D 4 321 ? 111.992 113.749 143.996 1.00 46.18 321 MET b N 1
ATOM 15752 C CA . MET D 4 321 ? 111.823 113.935 145.429 1.00 40.46 321 MET b CA 1
ATOM 15753 C C . MET D 4 321 ? 110.757 114.995 145.661 1.00 45.29 321 MET b C 1
ATOM 15754 O O . MET D 4 321 ? 110.441 115.772 144.756 1.00 50.09 321 MET b O 1
ATOM 15759 N N . SER D 4 322 ? 110.210 115.018 146.871 1.00 50.69 322 SER b N 1
ATOM 15760 C CA . SER D 4 322 ? 109.165 115.964 147.226 1.00 49.57 322 SER b CA 1
ATOM 15761 C C . SER D 4 322 ? 109.718 117.067 148.123 1.00 51.82 322 SER b C 1
ATOM 15762 O O . SER D 4 322 ? 110.714 116.891 148.829 1.00 58.11 322 SER b O 1
ATOM 15765 N N . MET D 4 323 ? 109.051 118.223 148.082 1.00 49.48 323 MET b N 1
ATOM 15766 C CA . MET D 4 323 ? 109.453 119.353 148.911 1.00 49.60 323 MET b CA 1
ATOM 15767 C C . MET D 4 323 ? 109.273 119.070 150.398 1.00 52.43 323 MET b C 1
ATOM 15768 O O . MET D 4 323 ? 110.019 119.621 151.216 1.00 56.74 323 MET b O 1
ATOM 15773 N N . LYS D 4 324 ? 108.311 118.218 150.761 1.00 53.59 324 LYS b N 1
ATOM 15774 C CA . LYS D 4 324 ? 108.094 117.898 152.169 1.00 54.04 324 LYS b CA 1
ATOM 15775 C C . LYS D 4 324 ? 109.308 117.202 152.772 1.00 55.81 324 LYS b C 1
ATOM 15776 O O . LYS D 4 324 ? 109.701 117.496 153.907 1.00 59.47 324 LYS b O 1
ATOM 15782 N N . GLU D 4 325 ? 109.918 116.276 152.027 1.00 50.96 325 GLU b N 1
ATOM 15783 C CA . GLU D 4 325 ? 111.096 115.580 152.534 1.00 51.67 325 GLU b CA 1
ATOM 15784 C C . GLU D 4 325 ? 112.268 116.536 152.712 1.00 53.35 325 GLU b C 1
ATOM 15785 O O . GLU D 4 325 ? 112.996 116.461 153.709 1.00 56.00 325 GLU b O 1
ATOM 15791 N N . VAL D 4 326 ? 112.464 117.448 151.755 1.00 48.79 326 VAL b N 1
ATOM 15792 C CA . VAL D 4 326 ? 113.549 118.420 151.866 1.00 49.52 326 VAL b CA 1
ATOM 15793 C C . VAL D 4 326 ? 113.320 119.339 153.058 1.00 51.33 326 VAL b C 1
ATOM 15794 O O . VAL D 4 326 ? 114.256 119.667 153.797 1.00 55.93 326 VAL b O 1
ATOM 15798 N N . ASP D 4 327 ? 112.072 119.766 153.268 1.00 49.40 327 ASP b N 1
ATOM 15799 C CA . ASP D 4 327 ? 111.768 120.621 154.411 1.00 51.34 327 ASP b CA 1
ATOM 15800 C C . ASP D 4 327 ? 112.002 119.887 155.725 1.00 52.61 327 ASP b C 1
ATOM 15801 O O . ASP D 4 327 ? 112.572 120.451 156.668 1.00 57.25 327 ASP b O 1
ATOM 15806 N N . GLU D 4 328 ? 111.575 118.623 155.804 1.00 53.90 328 GLU b N 1
ATOM 15807 C CA . GLU D 4 328 ? 111.796 117.841 157.016 1.00 55.08 328 GLU b CA 1
ATOM 15808 C C . GLU D 4 328 ? 113.283 117.651 157.285 1.00 54.32 328 GLU b C 1
ATOM 15809 O O . GLU D 4 328 ? 113.726 117.719 158.437 1.00 59.49 328 GLU b O 1
ATOM 15815 N N . GLN D 4 329 ? 114.072 117.424 156.232 1.00 51.61 329 GLN b N 1
ATOM 15816 C CA . GLN D 4 329 ? 115.513 117.278 156.410 1.00 52.68 329 GLN b CA 1
ATOM 15817 C C . GLN D 4 329 ? 116.145 118.578 156.894 1.00 54.26 329 GLN b C 1
ATOM 15818 O O . GLN D 4 329 ? 116.955 118.573 157.828 1.00 59.90 329 GLN b O 1
ATOM 15824 N N . MET D 4 330 ? 115.784 119.704 156.272 1.00 49.60 330 MET b N 1
ATOM 15825 C CA . MET D 4 330 ? 116.365 120.983 156.668 1.00 52.25 330 MET b CA 1
ATOM 15826 C C . MET D 4 330 ? 115.926 121.383 158.072 1.00 51.88 330 MET b C 1
ATOM 15827 O O . MET D 4 330 ? 116.628 122.137 158.756 1.00 55.19 330 MET b O 1
ATOM 15832 N N . LEU D 4 331 ? 114.770 120.891 158.519 1.00 55.83 331 LEU b N 1
ATOM 15833 C CA . LEU D 4 331 ? 114.307 121.171 159.872 1.00 56.94 331 LEU b CA 1
ATOM 15834 C C . LEU D 4 331 ? 114.907 120.234 160.913 1.00 54.45 331 LEU b C 1
ATOM 15835 O O . LEU D 4 331 ? 115.066 120.643 162.069 1.00 58.77 331 LEU b O 1
ATOM 15840 N N . ASN D 4 332 ? 115.238 118.999 160.540 1.00 57.39 332 ASN b N 1
ATOM 15841 C CA . ASN D 4 332 ? 115.814 118.030 161.465 1.00 59.29 332 ASN b CA 1
ATOM 15842 C C . ASN D 4 332 ? 117.322 118.191 161.623 1.00 58.53 332 ASN b C 1
ATOM 15843 O O . ASN D 4 332 ? 117.846 118.040 162.730 1.00 61.49 332 ASN b O 1
ATOM 15848 N N . VAL D 4 333 ? 118.034 118.492 160.535 1.00 61.28 333 VAL b N 1
ATOM 15849 C CA . VAL D 4 333 ? 119.476 118.681 160.603 1.00 58.05 333 VAL b CA 1
ATOM 15850 C C . VAL D 4 333 ? 119.866 119.888 161.445 1.00 57.93 333 VAL b C 1
ATOM 15851 O O . VAL D 4 333 ? 120.839 119.818 162.203 1.00 61.87 333 VAL b O 1
ATOM 15855 N N . GLN D 4 334 ? 119.119 120.986 161.350 1.00 58.47 334 GLN b N 1
ATOM 15856 C CA . GLN D 4 334 ? 119.404 122.197 162.107 1.00 55.64 334 GLN b CA 1
ATOM 15857 C C . GLN D 4 334 ? 118.922 122.120 163.551 1.00 54.25 334 GLN b C 1
ATOM 15858 O O . GLN D 4 334 ? 118.650 123.161 164.159 1.00 57.37 334 GLN b O 1
ATOM 15864 N N . ASN D 4 335 ? 118.811 120.919 164.112 1.00 62.78 335 ASN b N 1
ATOM 15865 C CA . ASN D 4 335 ? 118.405 120.717 165.500 1.00 63.03 335 ASN b CA 1
ATOM 15866 C C . ASN D 4 335 ? 119.598 120.131 166.249 1.00 64.65 335 ASN b C 1
ATOM 15867 O O . ASN D 4 335 ? 120.102 119.062 165.894 1.00 66.95 335 ASN b O 1
ATOM 15872 N N . LYS D 4 336 ? 120.046 120.837 167.290 1.00 65.29 336 LYS b N 1
ATOM 15873 C CA . LYS D 4 336 ? 121.202 120.376 168.051 1.00 64.54 336 LYS b CA 1
ATOM 15874 C C . LYS D 4 336 ? 120.844 119.198 168.948 1.00 66.58 336 LYS b C 1
ATOM 15875 O O . LYS D 4 336 ? 121.728 118.462 169.403 1.00 63.02 336 LYS b O 1
ATOM 15881 N N . ASN D 4 337 ? 119.550 119.000 169.210 1.00 72.37 337 ASN b N 1
ATOM 15882 C CA . ASN D 4 337 ? 119.135 117.897 170.072 1.00 66.43 337 ASN b CA 1
ATOM 15883 C C . ASN D 4 337 ? 119.218 116.557 169.352 1.00 66.66 337 ASN b C 1
ATOM 15884 O O . ASN D 4 337 ? 119.197 115.504 169.999 1.00 67.65 337 ASN b O 1
ATOM 15889 N N . SER D 4 338 ? 119.311 116.573 168.025 1.00 64.85 338 SER b N 1
ATOM 15890 C CA . SER D 4 338 ? 119.376 115.340 167.255 1.00 66.82 338 SER b CA 1
ATOM 15891 C C . SER D 4 338 ? 120.806 114.819 167.198 1.00 65.07 338 SER b C 1
ATOM 15892 O O . SER D 4 338 ? 121.760 115.541 167.505 1.00 62.65 338 SER b O 1
ATOM 15895 N N . SER D 4 339 ? 120.950 113.553 166.801 1.00 67.73 339 SER b N 1
ATOM 15896 C CA . SER D 4 339 ? 122.277 112.951 166.720 1.00 68.34 339 SER b CA 1
ATOM 15897 C C . SER D 4 339 ? 122.942 113.255 165.384 1.00 70.74 339 SER b C 1
ATOM 15898 O O . SER D 4 339 ? 124.173 113.216 165.273 1.00 67.22 339 SER b O 1
ATOM 15901 N N . TYR D 4 340 ? 122.147 113.561 164.358 1.00 76.11 340 TYR b N 1
ATOM 15902 C CA . TYR D 4 340 ? 122.701 113.876 163.047 1.00 77.35 340 TYR b CA 1
ATOM 15903 C C . TYR D 4 340 ? 122.943 115.366 162.852 1.00 72.26 340 TYR b C 1
ATOM 15904 O O . TYR D 4 340 ? 122.894 115.839 161.711 1.00 69.64 340 TYR b O 1
ATOM 15913 N N . PHE D 4 341 ? 123.201 116.113 163.926 1.00 66.71 341 PHE b N 1
ATOM 15914 C CA . PHE D 4 341 ? 123.455 117.542 163.810 1.00 66.55 341 PHE b CA 1
ATOM 15915 C C . PHE D 4 341 ? 124.880 117.795 163.336 1.00 70.33 341 PHE b C 1
ATOM 15916 O O . PHE D 4 341 ? 125.815 117.091 163.724 1.00 71.02 341 PHE b O 1
ATOM 15924 N N . VAL D 4 342 ? 125.034 118.806 162.484 1.00 77.40 342 VAL b N 1
ATOM 15925 C CA . VAL D 4 342 ? 126.331 119.192 161.945 1.00 75.70 342 VAL b CA 1
ATOM 15926 C C . VAL D 4 342 ? 126.486 120.701 162.063 1.00 74.68 342 VAL b C 1
ATOM 15927 O O . VAL D 4 342 ? 125.504 121.450 162.052 1.00 73.31 342 VAL b O 1
ATOM 15931 N N . GLU D 4 343 ? 127.737 121.145 162.180 1.00 75.55 343 GLU b N 1
ATOM 15932 C CA . GLU D 4 343 ? 128.043 122.565 162.290 1.00 77.14 343 GLU b CA 1
ATOM 15933 C C . GLU D 4 343 ? 128.559 123.166 160.990 1.00 74.47 343 GLU b C 1
ATOM 15934 O O . GLU D 4 343 ? 128.381 124.368 160.767 1.00 71.75 343 GLU b O 1
ATOM 15940 N N . TRP D 4 344 ? 129.172 122.360 160.124 1.00 62.86 344 TRP b N 1
ATOM 15941 C CA . TRP D 4 344 ? 129.710 122.838 158.857 1.00 64.75 344 TRP b CA 1
ATOM 15942 C C . TRP D 4 344 ? 128.639 123.082 157.800 1.00 62.17 344 TRP b C 1
ATOM 15943 O O . TRP D 4 344 ? 128.979 123.213 156.619 1.00 61.86 344 TRP b O 1
ATOM 15954 N N . ILE D 4 345 ? 127.369 123.147 158.186 1.00 57.30 345 ILE b N 1
ATOM 15955 C CA . ILE D 4 345 ? 126.269 123.434 157.275 1.00 54.73 345 ILE b CA 1
ATOM 15956 C C . ILE D 4 345 ? 125.527 124.648 157.815 1.00 55.60 345 ILE b C 1
ATOM 15957 O O . ILE D 4 345 ? 125.130 124.648 158.982 1.00 58.98 345 ILE b O 1
ATOM 15962 N N . PRO D 4 346 ? 125.323 125.695 157.019 1.00 49.32 346 PRO b N 1
ATOM 15963 C CA . PRO D 4 346 ? 124.644 126.889 157.534 1.00 45.06 346 PRO b CA 1
ATOM 15964 C C . PRO D 4 346 ? 123.164 126.642 157.774 1.00 48.64 346 PRO b C 1
ATOM 15965 O O . PRO D 4 346 ? 122.638 125.554 157.525 1.00 55.99 346 PRO b O 1
ATOM 15969 N N . ASN D 4 347 ? 122.488 127.682 158.264 1.00 50.18 347 ASN b N 1
ATOM 15970 C CA . ASN D 4 347 ? 121.068 127.571 158.576 1.00 50.89 347 ASN b CA 1
ATOM 15971 C C . ASN D 4 347 ? 120.215 128.296 157.542 1.00 51.44 347 ASN b C 1
ATOM 15972 O O . ASN D 4 347 ? 119.193 127.769 157.089 1.00 55.69 347 ASN b O 1
ATOM 15977 N N . ASN D 4 348 ? 120.617 129.506 157.159 1.00 49.16 348 ASN b N 1
ATOM 15978 C CA . ASN D 4 348 ? 119.871 130.294 156.184 1.00 51.61 348 ASN b CA 1
ATOM 15979 C C . ASN D 4 348 ? 120.159 129.752 154.788 1.00 52.71 348 ASN b C 1
ATOM 15980 O O . ASN D 4 348 ? 121.095 130.202 154.120 1.00 56.37 348 ASN b O 1
ATOM 15985 N N . VAL D 4 349 ? 119.355 128.786 154.346 1.00 44.36 349 VAL b N 1
ATOM 15986 C CA . VAL D 4 349 ? 119.528 128.144 153.046 1.00 43.26 349 VAL b CA 1
ATOM 15987 C C . VAL D 4 349 ? 118.186 128.183 152.327 1.00 40.69 349 VAL b C 1
ATOM 15988 O O . VAL D 4 349 ? 117.167 127.762 152.886 1.00 48.34 349 VAL b O 1
ATOM 15992 N N . LYS D 4 350 ? 118.182 128.682 151.093 1.00 38.47 350 LYS b N 1
ATOM 15993 C CA . LYS D 4 350 ? 116.964 128.703 150.294 1.00 41.20 350 LYS b CA 1
ATOM 15994 C C . LYS D 4 350 ? 116.859 127.431 149.463 1.00 46.87 350 LYS b C 1
ATOM 15995 O O . LYS D 4 350 ? 117.628 127.231 148.518 1.00 54.50 350 LYS b O 1
ATOM 16001 N N . THR D 4 351 ? 115.907 126.574 149.814 1.00 44.95 351 THR b N 1
ATOM 16002 C CA . THR D 4 351 ? 115.722 125.285 149.165 1.00 37.83 351 THR b CA 1
ATOM 16003 C C . THR D 4 351 ? 114.847 125.431 147.925 1.00 40.49 351 THR b C 1
ATOM 16004 O O . THR D 4 351 ? 114.026 126.344 147.811 1.00 47.15 351 THR b O 1
ATOM 16008 N N . ALA D 4 352 ? 115.038 124.504 146.989 1.00 44.47 352 ALA b N 1
ATOM 16009 C CA . ALA D 4 352 ? 114.268 124.470 145.753 1.00 42.38 352 ALA b CA 1
ATOM 16010 C C . ALA D 4 352 ? 114.272 123.047 145.221 1.00 42.13 352 ALA b C 1
ATOM 16011 O O . ALA D 4 352 ? 115.273 122.338 145.349 1.00 50.73 352 ALA b O 1
ATOM 16013 N N . VAL D 4 353 ? 113.154 122.637 144.627 1.00 37.36 353 VAL b N 1
ATOM 16014 C CA . VAL D 4 353 ? 112.980 121.284 144.112 1.00 35.36 353 VAL b CA 1
ATOM 16015 C C . VAL D 4 353 ? 112.642 121.365 142.631 1.00 36.43 353 VAL b C 1
ATOM 16016 O O . VAL D 4 353 ? 111.724 122.094 142.236 1.00 45.41 353 VAL b O 1
ATOM 16020 N N . CYS D 4 354 ? 113.382 120.618 141.816 1.00 35.46 354 CYS b N 1
ATOM 16021 C CA . CYS D 4 354 ? 113.141 120.527 140.383 1.00 36.06 354 CYS b CA 1
ATOM 16022 C C . CYS D 4 354 ? 112.714 119.108 140.036 1.00 36.25 354 CYS b C 1
ATOM 16023 O O . CYS D 4 354 ? 113.154 118.143 140.670 1.00 40.89 354 CYS b O 1
ATOM 16026 N N . ASP D 4 355 ? 111.853 118.985 139.027 1.00 38.10 355 ASP b N 1
ATOM 16027 C CA . ASP D 4 355 ? 111.307 117.689 138.645 1.00 41.70 355 ASP b CA 1
ATOM 16028 C C . ASP D 4 355 ? 112.254 116.935 137.719 1.00 44.15 355 ASP b C 1
ATOM 16029 O O . ASP D 4 355 ? 112.558 115.762 137.956 1.00 47.40 355 ASP b O 1
ATOM 16034 N N . ILE D 4 356 ? 112.724 117.598 136.667 1.00 41.19 356 ILE b N 1
ATOM 16035 C CA . ILE D 4 356 ? 113.574 116.960 135.663 1.00 4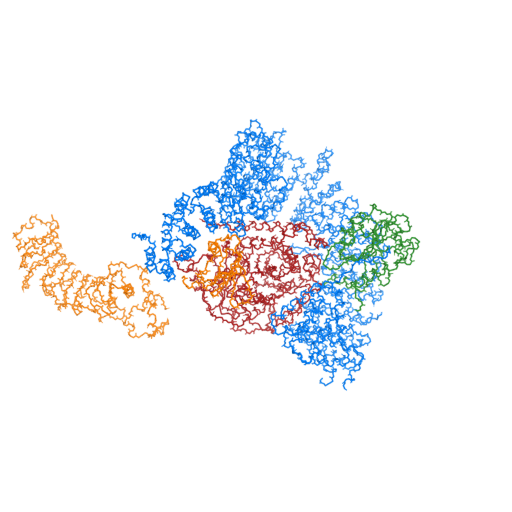0.32 356 ILE b CA 1
ATOM 16036 C C . ILE D 4 356 ? 114.956 116.699 136.250 1.00 39.92 356 ILE b C 1
ATOM 16037 O O . ILE D 4 356 ? 115.639 117.643 136.675 1.00 44.70 356 ILE b O 1
ATOM 16042 N N . PRO D 4 357 ? 115.405 115.449 136.297 1.00 36.59 357 PRO b N 1
ATOM 16043 C CA . PRO D 4 357 ? 116.739 115.155 136.822 1.00 40.85 357 PRO b CA 1
ATOM 16044 C C . PRO D 4 357 ? 117.802 115.409 135.770 1.00 39.33 357 PRO b C 1
ATOM 16045 O O . PRO D 4 357 ? 117.492 115.501 134.572 1.00 46.50 357 PRO b O 1
ATOM 16049 N N . PRO D 4 358 ? 119.072 115.535 136.174 1.00 37.00 358 PRO b N 1
ATOM 16050 C CA . PRO D 4 358 ? 120.141 115.739 135.185 1.00 47.75 358 PRO b CA 1
ATOM 16051 C C . PRO D 4 358 ? 120.329 114.534 134.279 1.00 49.83 358 PRO b C 1
ATOM 16052 O O . PRO D 4 358 ? 119.864 113.433 134.591 1.00 51.54 358 PRO b O 1
ATOM 16056 N N . ARG D 4 359 ? 121.011 114.733 133.152 1.00 57.51 359 ARG b N 1
ATOM 16057 C CA . ARG D 4 359 ? 121.257 113.664 132.184 1.00 55.53 359 ARG b CA 1
ATOM 16058 C C . ARG D 4 359 ? 122.289 112.713 132.775 1.00 54.20 359 ARG b C 1
ATOM 16059 O O . ARG D 4 359 ? 123.422 113.095 133.073 1.00 56.53 359 ARG b O 1
ATOM 16067 N N . GLY D 4 360 ? 121.891 111.456 132.947 1.00 61.09 360 GLY b N 1
ATOM 16068 C CA . GLY D 4 360 ? 122.768 110.433 133.474 1.00 62.78 360 GLY b CA 1
ATOM 16069 C C . GLY D 4 360 ? 122.716 110.232 134.973 1.00 62.68 360 GLY b C 1
ATOM 16070 O O . GLY D 4 360 ? 123.232 109.219 135.459 1.00 64.14 360 GLY b O 1
ATOM 16071 N N . LEU D 4 361 ? 122.116 111.156 135.721 1.00 53.82 361 LEU b N 1
ATOM 16072 C CA . LEU D 4 361 ? 122.029 111.044 137.171 1.00 48.65 361 LEU b CA 1
ATOM 16073 C C . LEU D 4 361 ? 120.579 111.203 137.599 1.00 51.97 361 LEU b C 1
ATOM 16074 O O . LEU D 4 361 ? 119.895 112.127 137.150 1.00 54.15 361 LEU b O 1
ATOM 16079 N N . LYS D 4 362 ? 120.117 110.302 138.468 1.00 50.46 362 LYS b N 1
ATOM 16080 C CA . LYS D 4 362 ? 118.747 110.364 138.959 1.00 48.57 362 LYS b CA 1
ATOM 16081 C C . LYS D 4 362 ? 118.536 111.477 139.977 1.00 50.01 362 LYS b C 1
ATOM 16082 O O . LYS D 4 362 ? 117.505 112.156 139.926 1.00 52.12 362 LYS b O 1
ATOM 16088 N N . MET D 4 363 ? 119.479 111.677 140.895 1.00 45.17 363 MET b N 1
ATOM 16089 C CA . MET D 4 363 ? 119.361 112.719 141.905 1.00 38.40 363 MET b CA 1
ATOM 16090 C C . MET D 4 363 ? 120.684 113.460 142.010 1.00 39.96 363 MET b C 1
ATOM 16091 O O . MET D 4 363 ? 121.745 112.831 142.075 1.00 46.67 363 MET b O 1
ATOM 16096 N N . ALA D 4 364 ? 120.617 114.790 142.026 1.00 40.33 364 ALA b N 1
ATOM 16097 C CA . ALA D 4 364 ? 121.803 115.627 142.119 1.00 39.51 364 ALA b CA 1
ATOM 16098 C C . ALA D 4 364 ? 121.430 116.961 142.748 1.00 34.40 364 ALA b C 1
ATOM 16099 O O . ALA D 4 364 ? 120.336 117.486 142.524 1.00 40.80 364 ALA b O 1
ATOM 16101 N N . VAL D 4 365 ? 122.353 117.504 143.539 1.00 28.33 365 VAL b N 1
ATOM 16102 C CA . VAL D 4 365 ? 122.144 118.755 144.258 1.00 30.33 365 VAL b CA 1
ATOM 16103 C C . VAL D 4 365 ? 123.186 119.761 143.790 1.00 24.83 365 VAL b C 1
ATOM 16104 O O . VAL D 4 365 ? 124.338 119.395 143.535 1.00 28.75 365 VAL b O 1
ATOM 16108 N N . THR D 4 366 ? 122.780 121.023 143.677 1.00 31.51 366 THR b N 1
ATOM 16109 C CA . THR D 4 366 ? 123.663 122.112 143.282 1.00 31.35 366 THR b CA 1
ATOM 16110 C C . THR D 4 366 ? 123.791 123.094 144.438 1.00 33.65 366 THR b C 1
ATOM 16111 O O . THR D 4 366 ? 122.790 123.452 145.067 1.00 37.56 366 THR b O 1
ATOM 16115 N N . PHE D 4 367 ? 125.019 123.524 144.716 1.00 34.18 367 PHE b N 1
ATOM 16116 C CA . PHE D 4 367 ? 125.311 124.419 145.828 1.00 27.04 367 PHE b CA 1
ATOM 16117 C C . PHE D 4 367 ? 125.694 125.794 145.298 1.00 28.34 367 PHE b C 1
ATOM 16118 O O . PHE D 4 367 ? 126.556 125.908 144.419 1.00 31.69 367 PHE b O 1
ATOM 16126 N N . ILE D 4 368 ? 125.051 126.830 145.832 1.00 27.82 368 ILE b N 1
ATOM 16127 C CA . ILE D 4 368 ? 125.367 128.218 145.518 1.00 23.66 368 ILE b CA 1
ATOM 16128 C C . ILE D 4 368 ? 125.448 128.987 146.828 1.00 26.53 368 ILE b C 1
ATOM 16129 O O . ILE D 4 368 ? 124.460 129.065 147.568 1.00 39.85 368 ILE b O 1
ATOM 16134 N N . GLY D 4 369 ? 126.618 129.550 147.116 1.00 25.43 369 GLY b N 1
ATOM 16135 C CA . GLY D 4 369 ? 126.810 130.274 148.358 1.00 25.41 369 GLY b CA 1
ATOM 16136 C C . GLY D 4 369 ? 127.712 131.469 148.166 1.00 24.59 369 GLY b C 1
ATOM 16137 O O . GLY D 4 369 ? 128.512 131.527 147.228 1.00 32.20 369 GLY b O 1
ATOM 16138 N N . ASN D 4 370 ? 127.571 132.433 149.075 1.00 29.14 370 ASN b N 1
ATOM 16139 C CA . ASN D 4 370 ? 128.387 133.641 149.041 1.00 24.01 370 ASN b CA 1
ATOM 16140 C C . ASN D 4 370 ? 129.274 133.717 150.278 1.00 25.03 370 ASN b C 1
ATOM 16141 O O . ASN D 4 370 ? 129.140 134.638 151.090 1.00 29.37 370 ASN b O 1
ATOM 16146 N N . SER D 4 371 ? 130.179 132.754 150.429 1.00 27.08 371 SER b N 1
ATOM 16147 C CA . SER D 4 371 ? 131.065 132.740 151.582 1.00 21.28 371 SER b CA 1
ATOM 16148 C C . SER D 4 371 ? 132.194 133.751 151.402 1.00 25.91 371 SER b C 1
ATOM 16149 O O . SER D 4 371 ? 132.624 134.055 150.286 1.00 34.33 371 SER b O 1
ATOM 16152 N N . THR D 4 372 ? 132.676 134.275 152.528 1.00 27.16 372 THR b N 1
ATOM 16153 C CA . THR D 4 372 ? 133.764 135.242 152.541 1.00 24.34 372 THR b CA 1
ATOM 16154 C C . THR D 4 372 ? 135.138 134.581 152.501 1.00 26.64 372 THR b C 1
ATOM 16155 O O . THR D 4 372 ? 136.070 135.068 153.151 1.00 31.49 372 THR b O 1
ATOM 16159 N N . ALA D 4 373 ? 135.284 133.487 151.753 1.00 25.44 373 ALA b N 1
ATOM 16160 C CA . ALA D 4 373 ? 136.551 132.777 151.665 1.00 26.68 373 ALA b CA 1
ATOM 16161 C C . ALA D 4 373 ? 137.323 133.072 150.387 1.00 22.08 373 ALA b C 1
ATOM 16162 O O . ALA D 4 373 ? 138.404 132.505 150.193 1.00 25.56 373 ALA b O 1
ATOM 16164 N N . ILE D 4 374 ? 136.805 133.945 149.520 1.00 19.69 374 ILE b N 1
ATOM 16165 C CA . ILE D 4 374 ? 137.518 134.280 148.290 1.00 16.35 374 ILE b CA 1
ATOM 16166 C C . ILE D 4 374 ? 138.718 135.168 148.589 1.00 14.03 374 ILE b C 1
ATOM 16167 O O . ILE D 4 374 ? 139.548 135.427 147.706 1.00 26.03 374 ILE b O 1
ATOM 16172 N N . GLN D 4 375 ? 138.835 135.648 149.830 1.00 22.49 375 GLN b N 1
ATOM 16173 C CA . GLN D 4 375 ? 140.002 136.435 150.211 1.00 18.36 375 GLN b CA 1
ATOM 16174 C C . GLN D 4 375 ? 141.272 135.597 150.151 1.00 22.62 375 GLN b C 1
ATOM 16175 O O . GLN D 4 375 ? 142.356 136.119 149.875 1.00 33.62 375 GLN b O 1
ATOM 16181 N N . GLU D 4 376 ? 141.154 134.288 150.384 1.00 20.24 376 GLU b N 1
ATOM 16182 C CA . GLU D 4 376 ? 142.312 133.407 150.260 1.00 23.07 376 GLU b CA 1
ATOM 16183 C C . GLU D 4 376 ? 142.816 133.367 148.822 1.00 19.35 376 GLU b C 1
ATOM 16184 O O . GLU D 4 376 ? 144.023 133.452 148.569 1.00 29.15 376 GLU b O 1
ATOM 16190 N N . LEU D 4 377 ? 141.896 133.249 147.862 1.00 22.94 377 LEU b N 1
ATOM 16191 C CA . LEU D 4 377 ? 142.286 133.257 146.455 1.00 16.11 377 LEU b CA 1
ATOM 16192 C C . LEU D 4 377 ? 142.835 134.619 146.048 1.00 17.09 377 LEU b C 1
ATOM 16193 O O . LEU D 4 377 ? 143.812 134.710 145.293 1.00 31.18 377 LEU b O 1
ATOM 16198 N N . PHE D 4 378 ? 142.215 135.696 146.538 1.00 15.63 378 PHE b N 1
ATOM 16199 C CA . PHE D 4 378 ? 142.710 137.034 146.235 1.00 11.81 378 PHE b CA 1
ATOM 16200 C C . PHE D 4 378 ? 144.096 137.281 146.818 1.00 15.54 378 PHE b C 1
ATOM 16201 O O . PHE D 4 378 ? 144.876 138.040 146.233 1.00 21.88 378 PHE b O 1
ATOM 16209 N N . LYS D 4 379 ? 144.417 136.662 147.955 1.00 17.15 379 LYS b N 1
ATOM 16210 C CA . LYS D 4 379 ? 145.756 136.786 148.517 1.00 12.47 379 LYS b CA 1
ATOM 16211 C C . LYS D 4 379 ? 146.752 135.904 147.776 1.00 15.19 379 LYS b C 1
ATOM 16212 O O . LYS D 4 379 ? 147.910 136.291 147.595 1.00 31.52 379 LYS b O 1
ATOM 16218 N N . ARG D 4 380 ? 146.320 134.722 147.331 1.00 15.27 380 ARG b N 1
ATOM 16219 C CA . ARG D 4 380 ? 147.187 133.865 146.530 1.00 20.67 380 ARG b CA 1
ATOM 16220 C C . ARG D 4 380 ? 147.553 134.541 145.212 1.00 24.27 380 ARG b C 1
ATOM 16221 O O . ARG D 4 380 ? 148.680 134.416 144.721 1.00 26.07 380 ARG b O 1
ATOM 16229 N N . ILE D 4 381 ? 146.598 135.266 144.624 1.00 20.04 381 ILE b N 1
ATOM 16230 C CA . ILE D 4 381 ? 146.873 135.995 143.387 1.00 14.61 381 ILE b CA 1
ATOM 16231 C C . ILE D 4 381 ? 147.738 137.216 143.664 1.00 21.45 381 ILE b C 1
ATOM 16232 O O . ILE D 4 381 ? 148.642 137.542 142.882 1.00 23.83 381 ILE b O 1
ATOM 16237 N N . SER D 4 382 ? 147.486 137.906 144.780 1.00 21.49 382 SER b N 1
ATOM 16238 C CA . SER D 4 382 ? 148.284 139.077 145.129 1.00 12.83 382 SER b CA 1
ATOM 16239 C C . SER D 4 382 ? 149.724 138.691 145.440 1.00 12.61 382 SER b C 1
ATOM 16240 O O . SER D 4 382 ? 150.648 139.483 145.224 1.00 28.03 382 SER b O 1
ATOM 16243 N N . GLU D 4 383 ? 149.934 137.476 145.949 1.00 17.66 383 GLU b N 1
ATOM 16244 C CA . GLU D 4 383 ? 151.289 136.989 146.185 1.00 17.09 383 GLU b CA 1
ATOM 16245 C C . GLU D 4 383 ? 152.081 136.944 144.885 1.00 16.04 383 GLU b C 1
ATOM 16246 O O . GLU D 4 383 ? 153.202 137.460 144.808 1.00 26.26 383 GLU b O 1
ATOM 16252 N N . GLN D 4 384 ? 151.507 136.329 143.848 1.00 24.01 384 GLN b N 1
ATOM 16253 C CA . GLN D 4 384 ? 152.158 136.293 142.544 1.00 15.35 384 GLN b CA 1
ATOM 16254 C C . GLN D 4 384 ? 152.271 137.677 141.921 1.00 13.26 384 GLN b C 1
ATOM 16255 O O . GLN D 4 384 ? 153.260 137.957 141.235 1.00 22.33 384 GLN b O 1
ATOM 16261 N N . PHE D 4 385 ? 151.281 138.543 142.136 1.00 20.83 385 PHE b N 1
ATOM 16262 C CA . PHE D 4 385 ? 151.337 139.913 141.644 1.00 11.37 385 PHE b CA 1
ATOM 16263 C C . PHE D 4 385 ? 152.476 140.720 142.254 1.00 17.23 385 PHE b C 1
ATOM 16264 O O . PHE D 4 385 ? 153.115 141.498 141.539 1.00 22.11 385 PHE b O 1
ATOM 16272 N N . THR D 4 386 ? 152.742 140.554 143.548 1.00 24.42 386 THR b N 1
ATOM 16273 C CA . THR D 4 386 ? 153.823 141.265 144.220 1.00 20.13 386 THR b CA 1
ATOM 16274 C C . THR D 4 386 ? 155.177 140.589 144.068 1.00 15.66 386 THR b C 1
ATOM 16275 O O . THR D 4 386 ? 156.207 141.258 144.205 1.00 26.04 386 THR b O 1
ATOM 16279 N N . ALA D 4 387 ? 155.208 139.284 143.786 1.00 20.94 387 ALA b N 1
ATOM 16280 C CA . ALA D 4 387 ? 156.484 138.601 143.604 1.00 18.74 387 ALA b CA 1
ATOM 16281 C C . ALA D 4 387 ? 157.043 138.819 142.204 1.00 25.97 387 ALA b C 1
ATOM 16282 O O . ALA D 4 387 ? 158.081 138.246 141.851 1.00 32.53 387 ALA b O 1
ATOM 16284 N N . MET D 4 388 ? 156.372 139.638 141.393 1.00 21.45 388 MET b N 1
ATOM 16285 C CA . MET D 4 388 ? 156.858 139.915 140.046 1.00 9.65 388 MET b CA 1
ATOM 16286 C C . MET D 4 388 ? 156.867 141.411 139.753 1.00 16.14 388 MET b C 1
ATOM 16287 O O . MET D 4 388 ? 157.506 141.854 138.792 1.00 28.54 388 MET b O 1
ATOM 16292 N N . PHE D 4 389 ? 156.166 142.202 140.570 1.00 24.43 389 PHE b N 1
ATOM 16293 C CA . PHE D 4 389 ? 156.147 143.646 140.365 1.00 18.63 389 PHE b CA 1
ATOM 16294 C C . PHE D 4 389 ? 157.334 144.323 141.038 1.00 15.06 389 PHE b C 1
ATOM 16295 O O . PHE D 4 389 ? 157.647 145.477 140.723 1.00 30.09 389 PHE b O 1
ATOM 16303 N N . ARG D 4 390 ? 158.003 143.629 141.961 1.00 24.27 390 ARG b N 1
ATOM 16304 C CA . ARG D 4 390 ? 159.159 144.216 142.630 1.00 19.96 390 ARG b CA 1
ATOM 16305 C C . ARG D 4 390 ? 160.359 144.292 141.695 1.00 24.12 390 ARG b C 1
ATOM 16306 O O . ARG D 4 390 ? 161.090 145.290 141.696 1.00 26.27 390 ARG b O 1
ATOM 16314 N N . ARG D 4 391 ? 160.580 143.250 140.893 1.00 24.17 391 ARG b N 1
ATOM 16315 C CA . ARG D 4 391 ? 161.691 143.233 139.951 1.00 12.99 391 ARG b CA 1
ATOM 16316 C C . ARG D 4 391 ? 161.358 143.906 138.627 1.00 19.32 391 ARG b C 1
ATOM 16317 O O . ARG D 4 391 ? 162.249 144.032 137.779 1.00 29.17 391 ARG b O 1
ATOM 16325 N N . LYS D 4 392 ? 160.108 144.335 138.434 1.00 28.73 392 LYS b N 1
ATOM 16326 C CA . LYS D 4 392 ? 159.665 144.976 137.194 1.00 24.18 392 LYS b CA 1
ATOM 16327 C C . LYS D 4 392 ? 159.935 144.086 135.983 1.00 23.94 392 LYS b C 1
ATOM 16328 O O . LYS D 4 392 ? 160.334 144.559 134.917 1.00 31.58 392 LYS b O 1
ATOM 16334 N N . ALA D 4 393 ? 159.713 142.784 136.148 1.00 16.48 393 ALA b N 1
ATOM 16335 C CA . ALA D 4 393 ? 159.956 141.816 135.084 1.00 12.18 393 ALA b CA 1
ATOM 16336 C C . ALA D 4 393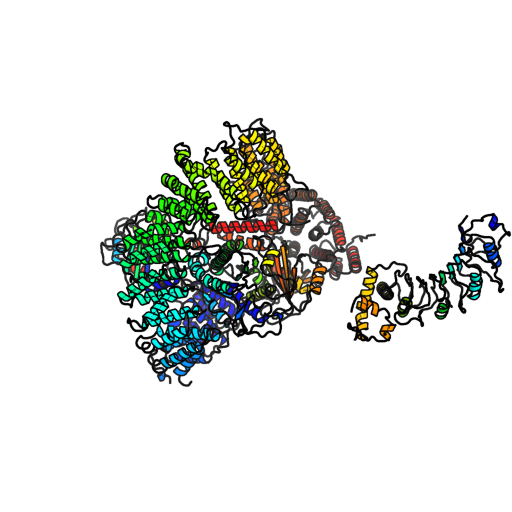 ? 158.755 141.788 134.146 1.00 19.87 393 ALA b C 1
ATOM 16337 O O . ALA D 4 393 ? 157.606 141.774 134.598 1.00 33.39 393 ALA b O 1
ATOM 16339 N N . PHE D 4 394 ? 159.026 141.786 132.839 1.00 20.30 394 PHE b N 1
ATOM 16340 C CA . PHE D 4 394 ? 157.996 141.723 131.806 1.00 18.94 394 PHE b CA 1
ATOM 16341 C C . PHE D 4 394 ? 156.991 142.861 131.939 1.00 17.85 394 PHE b C 1
ATOM 16342 O O . PHE D 4 394 ? 155.825 142.714 131.560 1.00 24.74 394 PHE b O 1
ATOM 16350 N N . LEU D 4 395 ? 157.435 144.001 132.474 1.00 17.79 395 LEU b N 1
ATOM 16351 C CA . LEU D 4 395 ? 156.548 145.153 132.590 1.00 12.25 395 LEU b CA 1
ATOM 16352 C C . LEU D 4 395 ? 156.637 146.051 131.365 1.00 13.63 395 LEU b C 1
ATOM 16353 O O . LEU D 4 395 ? 155.690 146.788 131.065 1.00 19.80 395 LEU b O 1
ATOM 16358 N N . HIS D 4 396 ? 157.761 146.005 130.646 1.00 25.50 396 HIS b N 1
ATOM 16359 C CA . HIS D 4 396 ? 157.906 146.802 129.435 1.00 20.39 396 HIS b CA 1
ATOM 16360 C C . HIS D 4 396 ? 157.010 146.304 128.310 1.00 18.49 396 HIS b C 1
ATOM 16361 O O . HIS D 4 396 ? 156.681 147.080 127.406 1.00 28.11 396 HIS b O 1
ATOM 16368 N N . TRP D 4 397 ? 156.605 145.031 128.348 1.00 21.65 397 TRP b N 1
ATOM 16369 C CA . TRP D 4 397 ? 155.716 144.490 127.327 1.00 13.87 397 TRP b CA 1
ATOM 16370 C C . TRP D 4 397 ? 154.378 145.214 127.281 1.00 18.76 397 TRP b C 1
ATOM 16371 O O . TRP D 4 397 ? 153.774 145.309 126.207 1.00 17.21 397 TRP b O 1
ATOM 16382 N N . TYR D 4 398 ? 153.903 145.723 128.417 1.00 24.01 398 TYR b N 1
ATOM 16383 C CA . TYR D 4 398 ? 152.649 146.461 128.481 1.00 14.41 398 TYR b CA 1
ATOM 16384 C C . TYR D 4 398 ? 152.855 147.947 128.219 1.00 21.87 398 TYR b C 1
ATOM 16385 O O . TYR D 4 398 ? 151.997 148.595 127.612 1.00 24.23 398 TYR b O 1
ATOM 16394 N N . THR D 4 399 ? 153.985 148.507 128.657 1.00 26.56 399 THR b N 1
ATOM 16395 C CA . THR D 4 399 ? 154.224 149.934 128.465 1.00 16.62 399 THR b CA 1
ATOM 16396 C C . THR D 4 399 ? 154.630 150.250 127.032 1.00 15.97 399 THR b C 1
ATOM 16397 O O . THR D 4 399 ? 154.507 151.400 126.592 1.00 26.12 399 THR b O 1
ATOM 16401 N N . GLY D 4 400 ? 155.111 149.252 126.287 1.00 21.04 400 GLY b N 1
ATOM 16402 C CA . GLY D 4 400 ? 155.501 149.495 124.910 1.00 19.52 400 GLY b CA 1
ATOM 16403 C C . GLY D 4 400 ? 154.325 149.566 123.957 1.00 15.71 400 GLY b C 1
ATOM 16404 O O . GLY D 4 400 ? 154.501 149.830 122.765 1.00 32.28 400 GLY b O 1
ATOM 16405 N N . GLU D 4 401 ? 153.113 149.335 124.462 1.00 15.56 401 GLU b N 1
ATOM 16406 C CA . GLU D 4 401 ? 151.920 149.369 123.626 1.00 17.40 401 GLU b CA 1
ATOM 16407 C C . GLU D 4 401 ? 151.048 150.588 123.890 1.00 22.61 401 GLU b C 1
ATOM 16408 O O . GLU D 4 401 ? 150.341 151.041 122.982 1.00 33.59 401 GLU b O 1
ATOM 16414 N N . GLY D 4 402 ? 151.079 151.129 125.105 1.00 21.37 402 GLY b N 1
ATOM 16415 C CA . GLY D 4 402 ? 150.292 152.303 125.426 1.00 22.41 402 GLY b CA 1
ATOM 16416 C C . GLY D 4 402 ? 149.759 152.309 126.843 1.00 21.57 402 GLY b C 1
ATOM 16417 O O . GLY D 4 402 ? 149.129 153.281 127.271 1.00 36.38 402 GLY b O 1
ATOM 16418 N N . MET D 4 403 ? 150.002 151.230 127.582 1.00 22.85 403 MET b N 1
ATOM 16419 C CA . MET D 4 403 ? 149.533 151.147 128.956 1.00 21.31 403 MET b CA 1
ATOM 16420 C C . MET D 4 403 ? 150.374 152.041 129.864 1.00 23.56 403 MET b C 1
ATOM 16421 O O . MET D 4 403 ? 151.492 152.442 129.530 1.00 31.79 403 MET b O 1
ATOM 16426 N N . ASP D 4 404 ? 149.816 152.352 131.031 1.00 32.10 404 ASP b N 1
ATOM 16427 C CA . ASP D 4 404 ? 150.469 153.197 132.019 1.00 26.06 404 ASP b CA 1
ATOM 16428 C C . ASP D 4 404 ? 150.815 152.375 133.253 1.00 27.65 404 ASP b C 1
ATOM 16429 O O . ASP D 4 404 ? 150.125 151.404 133.578 1.00 37.79 404 ASP b O 1
ATOM 16434 N N . GLU D 4 405 ? 151.892 152.770 133.937 1.00 20.05 405 GLU b N 1
ATOM 16435 C CA . GLU D 4 405 ? 152.313 152.062 135.139 1.00 26.60 405 GLU b CA 1
ATOM 16436 C C . GLU D 4 405 ? 151.348 152.274 136.299 1.00 19.76 405 GLU b C 1
ATOM 16437 O O . GLU D 4 405 ? 151.274 151.424 137.193 1.00 33.01 405 GLU b O 1
ATOM 16443 N N . MET D 4 406 ? 150.604 153.382 136.301 1.00 19.38 406 MET b N 1
ATOM 16444 C CA . MET D 4 406 ? 149.672 153.658 137.388 1.00 25.70 406 MET b CA 1
ATOM 16445 C C . MET D 4 406 ? 148.497 152.690 137.410 1.00 25.47 406 MET b C 1
ATOM 16446 O O . MET D 4 406 ? 147.872 152.521 138.463 1.00 34.49 406 MET b O 1
ATOM 16451 N N . GLU D 4 407 ? 148.182 152.052 136.280 1.00 19.70 407 GLU b N 1
ATOM 16452 C CA . GLU D 4 407 ? 147.069 151.108 136.251 1.00 21.45 407 GLU b CA 1
ATOM 16453 C C . GLU D 4 407 ? 147.344 149.904 137.143 1.00 21.72 407 GLU b C 1
ATOM 16454 O O . GLU D 4 407 ? 146.445 149.421 137.842 1.00 30.82 407 GLU b O 1
ATOM 16460 N N . PHE D 4 408 ? 148.585 149.410 137.139 1.00 19.25 408 PHE b N 1
ATOM 16461 C CA . PHE D 4 408 ? 148.928 148.269 137.982 1.00 20.27 408 PHE b CA 1
ATOM 16462 C C . PHE D 4 408 ? 148.825 148.624 139.460 1.00 16.72 408 PHE b C 1
ATOM 16463 O O . PHE D 4 408 ? 148.307 147.836 140.261 1.00 33.17 408 PHE b O 1
ATOM 16471 N N . THR D 4 409 ? 149.306 149.810 139.840 1.00 16.54 409 THR b N 1
ATOM 16472 C CA . THR D 4 409 ? 149.216 150.225 141.237 1.00 17.01 409 THR b CA 1
ATOM 16473 C C . THR D 4 409 ? 147.766 150.448 141.650 1.00 17.13 409 THR b C 1
ATOM 16474 O O . THR D 4 409 ? 147.379 150.120 142.778 1.00 27.34 409 THR b O 1
ATOM 16478 N N . GLU D 4 410 ? 146.945 150.989 140.747 1.00 11.52 410 GLU b N 1
ATOM 16479 C CA . GLU D 4 410 ? 145.529 151.168 141.053 1.00 17.41 410 GLU b CA 1
ATOM 16480 C C . GLU D 4 410 ? 144.832 149.825 141.232 1.00 19.46 410 GLU b C 1
ATOM 16481 O O . GLU D 4 410 ? 144.009 149.661 142.141 1.00 29.87 410 GLU b O 1
ATOM 16487 N N . ALA D 4 411 ? 145.154 148.850 140.378 1.00 23.14 411 ALA b N 1
ATOM 16488 C CA . ALA D 4 411 ? 144.565 147.522 140.519 1.00 18.99 411 ALA b CA 1
ATOM 16489 C C . ALA D 4 411 ? 145.008 146.858 141.816 1.00 17.30 411 ALA b C 1
ATOM 16490 O O . ALA D 4 411 ? 144.205 146.204 142.493 1.00 22.49 411 ALA b O 1
ATOM 16492 N N . GLU D 4 412 ? 146.282 147.020 142.183 1.00 11.22 412 GLU b N 1
ATOM 16493 C CA . GLU D 4 412 ? 146.766 146.454 143.439 1.00 12.62 412 GLU b CA 1
ATOM 16494 C C . GLU D 4 412 ? 146.078 147.101 144.635 1.00 16.81 412 GLU b C 1
ATOM 16495 O O . GLU D 4 412 ? 145.710 146.414 145.597 1.00 31.27 412 GLU b O 1
ATOM 16501 N N . SER D 4 413 ? 145.892 148.423 144.593 1.00 17.69 413 SER b N 1
ATOM 16502 C CA . SER D 4 413 ? 145.201 149.109 145.680 1.00 17.93 413 SER b CA 1
ATOM 16503 C C . SER D 4 413 ? 143.747 148.662 145.776 1.00 20.54 413 SER b C 1
ATOM 16504 O O . SER D 4 413 ? 143.223 148.464 146.878 1.00 25.44 413 SER b O 1
ATOM 16507 N N . ASN D 4 414 ? 143.081 148.493 144.630 1.00 19.17 414 ASN b N 1
ATOM 16508 C CA . ASN D 4 414 ? 141.701 148.020 144.641 1.00 11.49 414 ASN b CA 1
ATOM 16509 C C . ASN D 4 414 ? 141.608 146.607 145.202 1.00 15.67 414 ASN b C 1
ATOM 16510 O O . ASN D 4 414 ? 140.691 146.294 145.970 1.00 23.93 414 ASN b O 1
ATOM 16515 N N . MET D 4 415 ? 142.556 145.740 144.836 1.00 20.29 415 MET b N 1
ATOM 16516 C CA . MET D 4 415 ? 142.554 144.378 145.359 1.00 16.91 415 MET b CA 1
ATOM 16517 C C . MET D 4 415 ? 142.794 144.366 146.864 1.00 16.32 415 MET b C 1
ATOM 16518 O O . MET D 4 415 ? 142.140 143.614 147.599 1.00 30.93 415 MET b O 1
ATOM 16523 N N . ASN D 4 416 ? 143.726 145.194 147.341 1.00 22.10 416 ASN b N 1
ATOM 16524 C CA . ASN D 4 416 ? 143.980 145.272 148.776 1.00 18.26 416 ASN b CA 1
ATOM 16525 C C . ASN D 4 416 ? 142.760 145.798 149.523 1.00 16.43 416 ASN b C 1
ATOM 16526 O O . ASN D 4 416 ? 142.420 145.299 150.602 1.00 28.32 416 ASN b O 1
ATOM 16531 N N . ASP D 4 417 ? 142.084 146.803 148.959 1.00 19.74 417 ASP b N 1
ATOM 16532 C CA . ASP D 4 417 ? 140.882 147.333 149.594 1.00 15.95 417 ASP b CA 1
ATOM 16533 C C . ASP D 4 417 ? 139.772 146.291 149.626 1.00 19.93 417 ASP b C 1
ATOM 16534 O O . ASP D 4 417 ? 139.044 146.181 150.618 1.00 26.91 417 ASP b O 1
ATOM 16539 N N . LEU D 4 418 ? 139.632 145.509 148.551 1.00 24.49 418 LEU b N 1
ATOM 16540 C CA . LEU D 4 418 ? 138.621 144.457 148.532 1.00 18.07 418 LEU b CA 1
ATOM 16541 C C . LEU D 4 418 ? 138.929 143.378 149.563 1.00 15.80 418 LEU b C 1
ATOM 16542 O O . LEU D 4 418 ? 138.025 142.890 150.251 1.00 25.89 418 LEU b O 1
ATOM 16547 N N . VAL D 4 419 ? 140.203 142.998 149.688 1.00 15.11 419 VAL b N 1
ATOM 16548 C CA . VAL D 4 419 ? 140.587 142.000 150.684 1.00 17.95 419 VAL b CA 1
ATOM 16549 C C . VAL D 4 419 ? 140.320 142.521 152.091 1.00 20.20 419 VAL b C 1
ATOM 16550 O O . VAL D 4 419 ? 139.818 141.791 152.956 1.00 21.72 419 VAL b O 1
ATOM 16554 N N . SER D 4 420 ? 140.641 143.793 152.341 1.00 19.04 420 SER b N 1
ATOM 16555 C CA . SER D 4 420 ? 140.401 144.369 153.660 1.00 15.36 420 SER b CA 1
ATOM 16556 C C . SER D 4 420 ? 138.910 144.447 153.965 1.00 16.58 420 SER b C 1
ATOM 16557 O O . SER D 4 420 ? 138.485 144.178 155.095 1.00 24.37 420 SER b O 1
ATOM 16560 N N . GLU D 4 421 ? 138.098 144.805 152.968 1.00 25.70 421 GLU b N 1
ATOM 16561 C CA . GLU D 4 421 ? 136.655 144.859 153.173 1.00 26.22 421 GLU b CA 1
ATOM 16562 C C . GLU D 4 421 ? 136.087 143.472 153.442 1.00 18.78 421 GLU b C 1
ATOM 16563 O O . GLU D 4 421 ? 135.193 143.311 154.282 1.00 29.29 421 GLU b O 1
ATOM 16569 N N . TYR D 4 422 ? 136.596 142.454 152.743 1.00 23.19 422 TYR b N 1
ATOM 16570 C CA . TYR D 4 422 ? 136.154 141.088 153.005 1.00 12.00 422 TYR b CA 1
ATOM 16571 C C . TYR D 4 422 ? 136.536 140.648 154.412 1.00 16.03 422 TYR b C 1
ATOM 16572 O O . TYR D 4 422 ? 135.735 140.020 155.115 1.00 24.34 422 TYR b O 1
ATOM 16581 N N . GLN D 4 423 ? 137.757 140.975 154.844 1.00 18.02 423 GLN b N 1
ATOM 16582 C CA . GLN D 4 423 ? 138.187 140.613 156.191 1.00 12.36 423 GLN b CA 1
ATOM 16583 C C . GLN D 4 423 ? 137.364 141.340 157.248 1.00 18.08 423 GLN b C 1
ATOM 16584 O O . GLN D 4 423 ? 137.102 140.794 158.327 1.00 22.55 423 GLN b O 1
ATOM 16590 N N . GLN D 4 424 ? 136.947 142.574 156.957 1.00 29.84 424 GLN b N 1
ATOM 16591 C CA . GLN D 4 424 ? 136.137 143.323 157.912 1.00 23.35 424 GLN b CA 1
ATOM 16592 C C . GLN D 4 424 ? 134.710 142.791 157.967 1.00 20.34 424 GLN b C 1
ATOM 16593 O O . GLN D 4 424 ? 134.102 142.738 159.043 1.00 20.15 424 GLN b O 1
ATOM 16599 N N . TYR D 4 425 ? 134.158 142.394 156.819 1.00 31.78 425 TYR b N 1
ATOM 16600 C CA . TYR D 4 425 ? 132.791 141.891 156.773 1.00 26.82 425 TYR b CA 1
ATOM 16601 C C . TYR D 4 425 ? 132.682 140.435 157.205 1.00 21.73 425 TYR b C 1
ATOM 16602 O O . TYR D 4 425 ? 131.570 139.967 157.475 1.00 32.74 425 TYR b O 1
ATOM 16611 N N . GLN D 4 426 ? 133.802 139.709 157.265 1.00 32.66 426 GLN b N 1
ATOM 16612 C CA . GLN D 4 426 ? 133.763 138.328 157.735 1.00 21.19 426 GLN b CA 1
ATOM 16613 C C . GLN D 4 426 ? 133.275 138.243 159.177 1.00 20.03 426 GLN b C 1
ATOM 16614 O O . GLN D 4 426 ? 132.575 137.294 159.550 1.00 35.66 426 GLN b O 1
ATOM 16620 N N . ASP D 4 427 ? 133.632 139.226 160.001 1.00 27.68 427 ASP b N 1
ATOM 16621 C CA . ASP D 4 427 ? 133.213 139.262 161.402 1.00 27.64 427 ASP b CA 1
ATOM 16622 C C . ASP D 4 427 ? 131.950 140.108 161.500 1.00 33.03 427 ASP b C 1
ATOM 16623 O O . ASP D 4 427 ? 131.994 141.339 161.463 1.00 41.35 427 ASP b O 1
ATOM 16628 N N . ALA D 4 428 ? 130.807 139.437 161.627 1.00 38.47 428 ALA b N 1
ATOM 16629 C CA . ALA D 4 428 ? 129.518 140.107 161.727 1.00 44.88 428 ALA b CA 1
ATOM 16630 C C . ALA D 4 428 ? 128.530 139.192 162.432 1.00 46.49 428 ALA b C 1
ATOM 16631 O O . ALA D 4 428 ? 128.348 138.041 162.025 1.00 42.11 428 ALA b O 1
ATOM 16633 N N . THR D 4 429 ? 127.899 139.705 163.487 1.00 54.44 429 THR b N 1
ATOM 16634 C CA . THR D 4 429 ? 126.909 138.957 164.248 1.00 58.17 429 THR b CA 1
ATOM 16635 C C . THR D 4 429 ? 125.636 139.788 164.345 1.00 60.07 429 THR b C 1
ATOM 16636 O O . THR D 4 429 ? 125.592 140.950 163.929 1.00 59.36 429 THR b O 1
ATOM 16640 N N . ALA D 4 430 ? 124.589 139.182 164.902 1.00 70.81 430 ALA b N 1
ATOM 16641 C CA . ALA D 4 430 ? 123.307 139.855 165.063 1.00 73.21 430 ALA b CA 1
ATOM 16642 C C . ALA D 4 430 ? 122.584 139.264 166.261 1.00 73.75 430 ALA b C 1
ATOM 16643 O O . ALA D 4 430 ? 122.075 138.142 166.189 1.00 71.36 430 ALA b O 1
ATOM 16645 N N . GLU D 4 431 ? 122.542 140.018 167.355 1.00 73.78 431 GLU b N 1
ATOM 16646 C CA . GLU D 4 431 ? 121.878 139.567 168.572 1.00 74.55 431 GLU b CA 1
ATOM 16647 C C . GLU D 4 431 ? 120.745 140.511 168.960 1.00 74.59 431 GLU b C 1
ATOM 16648 O O . GLU D 4 431 ? 120.214 140.436 170.068 1.00 72.89 431 GLU b O 1
#

Radius of gyration: 49.41 Å; Cα contacts (8 Å, |Δi|>4): 3286; chains: 4; bounding box: 134×110×150 Å

Sequence (2117 aa):
ETLAFGAALEAFGESAETRALLGRLREVHGGGAEREVALERFRVIMDKYQEQPHLLDPHLEWMMNLLLDIVQDQTSPASLVHLAFKFLYIITKVRGYKTFLRLFPHEVADVEPVLDLVTIQNPKDHEAWETRYMLLLWLSVTCLIPFDFSRLDRMSIMDRILQIAESYLIVSDKARDAAAVLVSRFITRPDVKQSKMAEFLDWSLCNLARSSFQTMQGVITMDGTLQALAQIFKHGKREDCLPYAATVLRCLDGCRLPESNQTLLRKLGVKLVQRLGLTFLKPVPEGVERVIEQLLVGLKDKDTVVRWSAAKGIGRMAGRLPRALADDVVGSVLDCFSFQETDKAWHGGCLALAELGRRGLLLPSRLVDVVAVILKALTYDEKRGACSVGTNVRDAACYVCWAFARAYEPQELKPFVTAISSALVIAAVFDRDINCRRAASAAFQENVGRQGTFPHGIDILTTADYFAVGNRSNCFLVISVFIAGFPEYTQPMIDHLVTMKISHWDGVIRELAARALHNLAQQAPEFSATQVFPRLLSMTLSPDLHMRHGSILACAEVAYALYKLAAQENRPVTDHLDEQAVQGLKQIHQQLYDRQLYRGLGGQLMRQAVCVLIEKLSLSKMPFRGDTVIDGWQWLINDTLRHLHLISSHSRQQMKDAAVSALAALCSEYYMKEPGEADPAIQEELITQYLAELRNPEEMTRCGFSLALGALPGFLLKGRLQQVLTGLRAVTHTSPEDVSFAESRRDGLKAIARICQTVGVKAGAPDEAVCGENVSQIYCALLGCMDDYTTDSRGDVGTWVRKAAMTSLMDLTLLLARSQPELIEAHTCERIMCCVAQQASEKIDRFRAHAASVFLTLLHFDSPPIPHVPHRGELEKLFPRSDVASVNWSAPSQAFPRITQLLGLPTYRYHVLLGLVVSLGGLTESTIRHSTQSLFEYMKGIQSDPQALGSFSGTLLQIFEDNLLNERVSVPLLKTLDHVLTHGCFDIFTTEEDHPFAVKLLALCKKEIKNSKDIQKLLSGIAVFCEMVQFPGDVRRQALLQLCLLLCHRFPLIRKTTASQVYETLLTYSDVVGADVLDEVVTVLSDTAWDAELAVVREQRNRLCDLLGVPRPQLVLQEVSLRNCAVSCAGEKGGVAEACPNIRKVDLSKNLLSSWDEVIHIADQLRHLEVLNVSENKLKFPSGSVLTGTLSVLKVLVLNQTGITWAEVLRCVAGCPGLEELYLESNNIFISERPTDVLQTVKLLDLSSNQLIDENQLYLIAHLPRLEQLILSDTGISSLHFPDAGIGCKTSMFPSLKYLVVNDNQISQWSFFNELEKLPSLRALSCLRNPLTKEDKEAETARLLIIASIGQLKTLNKCEILPEERRRAELDYRKAFGNEWKQAGGHKDPEKNRLSEEFLTAHPRYQFLCLKYGALKNQLLTLKIKYPHQLDQKVLEKQLPGSMTIQKVKGLLSRLLKVPVSDLLLSYESPKKPGREIELENDLKSLQFYSVENGDCLLVRWMGLLTILKKMKQKERELRLLMLGLDNAGKTTILKKFNGEDIDTISPTLGFNIKTLEHRGFKLNIWDVGGQKSLRSYWRNYFESTDGLIWVVDSADRQRMQDCQRELQSLLVEERLAGATLLIFANKQDLPGALSSNAIREVLELDSIRSHHWCIQGCSAVTGENLLPGIDWLLDDISSRIFTADMREIVHIQAGQCGNQIGAKFWEVISDEHGIDPTGTYHGDSDLQLDRISVYYNEATGGKYVPRAILVDLEPGTMDSVRSGPFGQIFRPDNFVFGQSGAGNNWAKGHYTEGAELVDSVLDVVRKEAESCDCLQGFQLTHSLGGGTGSGMGTLLISKIREEYPDRIMNTFSVVPSPKVSDTVVEPYNATLSVHQLVENTDETYCIDNEALYDICFRTLKLTTPTYGDLNHLVSATMSGVTTCLRFPGQLNADLRKLAVNMVPFPRLHFFMPGFAPLTSRGSQQYRALTVPELTQQVFDAKNMMAACDPRHGRYLTVAAVFRGRMSMKEVDEQMLNVQNKNSSYFVEWIPNNVKTAVCDIPPRGLKMAVTFIGNSTAIQELFKRISEQFTAMFRRKAFLHWYTGEGMDEMEFTEAESNMNDLVSEYQQYQDATAE

GO terms:
  GO:0005096 GTPase activator activity (F, IDA)
  GO:0005813 centrosome (C, IDA)
  GO:0031115 negative regulation of microtubule polymerization (P, IDA)
  GO:0006457 protein folding (P, IDA)
  GO:0007021 tubulin complex assembly (P, IDA)
  GO:0007023 post-chaperonin tubulin folding pathway (P, IDA)
  GO:0048487 beta-tubulin binding (F, IDA)
  GO:0005096 GTPase activator activity (F, IMP)
  GO:0048667 cell morphogenesis involved in neuron differentiation (P, IMP)
  GO:0000278 mitotic cell cycle (P, IMP)
  GO:0005515 protein binding (F, IPI)
  GO:0051087 protein-folding chaperone binding (F, TAS)
  GO:0005874 microtubule (C, TAS)
  GO:0006457 protein folding (P, TAS)

Foldseek 3Di:
DPDDDDDDDQPQDCLPVLVVLLVCLVVQLVDDVSLVVSVVVLLVSLVVCQVPLVSCVVVLPVSCVSLVVQLPDPPDDVSSNLSSLVSVLSNCVRRHLPPSLLNQDQDLVVLVVLCVVQVVDDLPDPPRVSSLQVSLSNNLSNLQDPDDLCVPPVHGPVVSLVVSLVVQCQDDDNSVLSSLSNLQSNCQDPNNVPPCVVVVVVVLLVLLVPAADPDPSSVSNLLSSLSNLLSNLVSHDLVSCVVPLVVVVVSVVVSPLVPDDDPSSNQSVLSNLLSSLLSVFDCPPPPNVVSLVSLLVQCLDPDVSSLLSSLLSLLSNLVRDDLVVNVVSLVVLLVQPDPPGDLSSLLSSLSNLLSNQLVPNDDLVCVVSVLVSLLVQCDDWADDPLAIDNPVSLLSSLSSLQSNLVRDALVSCVVSCVRCLLSLLLCLLQPPDLSSNLSSLVSLLSNCVRNVDDPCSVVLPVVDDSCNSVDNLCSLAPSLQSVCLDVVRQVVNLVVLLVDQCLHSDPVSVLSSLNSLLRSCLSPVQCCLPPVLVVLLVQCPPPDLSSVLNSLSNLLSNLLSLLVVVVVVPDASCPRHPVVSVVSLLCNLVVCVVVPQLDDPSNLSVLLSVLSSLLSVLVSLDPPQDHVSLVSLVVSLLVQLQPQVVHDPVCRVVSLVSSLSSLLSSCVRNADDDVLAGDPVVLVVVVVVLLVQCPPLDLSSLLSSLSNLLRHAQSSQAQPVVVLLVSLLVNLDADPSHLPSLSSNLSSLLSVLSQLLRHAEDPPGVSRHDYLVCPVVNLVSLLVLLPRFDQDPVGTSSLSSNLSSLVSVLSVQVRCVVPVLVSDDQVSVLSNLLSLLLQLLAAQLVSVQSSVLSNVVLLPDPSPNRPNDPPSVVCCVLCPPVCPVVQRSSDLLSNLLSSLVVCPDPSNVQSNVQRNLLQCLDPDPRSVVSSLVNNVVVLVVCQPPPVSVVVNLVSLLVVLVVDAPHCSRNLSSLSVLLSVLVVVSHCVQQVDACRVSLVSVLVSLCRRPPPDDDPSNLLSSLSNLLSSCSHDDVSNLVSVVVLLVQCLDPDLVSNVSSLVSNLVSCVVDPVQDDPVLSVVLNVLSVPARSNDDSVRRLVSSQVNCVSRVHDDDDDD/DAADACEPPADAAQDDQQPCCPPCQNYAEYHQEPHAHQEVLRVLSNLQSHQQHAAYEYENYAYDYDPDQDLSAAHQNYAHYEYENHQDEPVRVQSVQVRHPRHAEYAYEPHQYAADAARDNGPQAYAEYAYENHQNDEQVRQQRPQQHQNHAHYAYELHAYAAHAAPQADQQAAHSGNQRHAEYAYANYAHDDLLRLLRVLNHPHYEEYAHPHYPQCDPDPCNLVSVLQSLLQRVNYQYYNNHGQDPVSSVVSVVVVCVVCLVVLVVQQADLDPVRGDGDPVCSSSRSCVVVSCVPVPNFVVQWAFAWEAEPVDNVDDTHTDTDGQFAFQVVVLVVVCVVVVNDSVPKWKWKDAPVDPPDIDTDDDRPHTNVVVVNHHYMYIYIYD/DDDVVVLLVCCQVQQEAEEEEEEAPQPVQQVVVCQQPVDRPVSRGADQAWDWDWGADPSHTYTYIGHNDLPPCLVVQCDPRDHHAEYEYEYEQQDPPCVVSVLVSVDVNQDDDDAAGHEYEYEYEAQPDPRGDDPVVSCVSSVCVPRPSYHYDYQFAYPPPRVDCVVSVVVNVVVRCVPSYPPD/DAAEAEEAWDLLRLLLVLLLCVQVCVLLAAALVFAHDDDDPQSPPQLVHQFPADPPHGTQGRYAYEFQPCPSVVVQCPDSNNVSHDPLRYYYHHPGAAQAQCCCAPNVVVVCLVVNVVVVVVSCVPDPHYAAYEYEDEQFGHNCLRSVLVNLVVCCVVPVPHAYEYEYEYDDCVVDVDQCSLVSNLLSVLSCLPRHLAYEYQYPVLQVVLCCPVVNDPDDDPQQSSVVSSVLVNQVCPVQRGPFPPNDHDVRCSVQAPVDSSQHYKWKFKPDRDGPDLDDDDQDDDVVQVCRRLAPSRISDPFQLVPFDWDAKEKEKEADDDPVVVVVVLVQQCDPVDPNHDDSHDNRYHYTYDYRHGVSHHIMMMIITRTLGCLVVLVVSVVSLVVCVVVCPPVVVNVVSPDDPVSSVSSSVSSVVSSVVSVVVRDDDDD

InterPro domains:
  IPR011989 Armadillo-like helical [G3DSA:1.25.10.10] (254-520)
  IPR011989 Armadillo-like helical [G3DSA:1.25.10.10] (560-949)
  IPR016024 Armadillo-type fold [SSF48371] (348-1086)
  IPR022577 Tubulin-folding cofactor D, C-terminal domain [PF12612] (901-1087)
  IPR033162 Tubulin-folding cofactor D [PTHR12658] (13-1187)
  IPR058033 Tubulin-folding cofactor D, ARM repeats [PF25767] (292-528)

Nearest PDB structures (foldseek):
  4x1i-assembly1_B  TM=9.564E-01  e=3.478E-72  Ovis aries
  6h9b-assembly1_B  TM=9.547E-01  e=2.313E-72  Ovis aries
  4lnu-assembly1_B  TM=9.559E-01  e=1.408E-71  Ovis aries
  9c6r-assembly1_B  TM=9.576E-01  e=4.381E-70  Gallus gallus
  7qup-assembly1_1D  TM=9.320E-01  e=1.021E-70  Drosophila melanogaster

B-factor: mean 36.7, std 14.5, range [2.57, 93.19]

Organism: Homo sapiens (NCBI:txid9606)

Secondary structure (DSSP, 8-state):
---EEPP---S---HHHHHHHHHGGGGTTTSSHHHHHHHHHHHHHHHHTSS-GGGGSGGGSHHHHHHHHHHT-SSS-HHHHHHHHHHHHHHHHHS-TTTGGGGS---HHHHHHHHHHHHT--SS-TT-HHHHHHHHHHHHHHHTS-S-GGGG---SHHHHHHHHHHHHTT-SSTHHHHHHHHHHHHHTSTTTTTTTHHHHHHHHHHHHHH--SSSHHHHHHHHHHHHHHHHHHHSS-HHHHGGGSSHHHHHHHTT-SSSSS-HHHHHHHHHHHHHHHHHHS----TTHHHHHHHHHHHHT-SSHHHHHHHHHHHHHHTTTS-HHHHHHHHHHHHTT--TTS-HHHHHHHHHHHHHHHHHT---GGGHHHHHHHHHHHTT--EEETTEEE-HHHHHHHHHHHHHHHHHS-TTTTHHHHHHHHHHHHHHHHH-SSHHHHHHHHHHHHHHHHHH---TTHHHHHHHS-TTGGG-HHHHTTTHHHHHHTSGGGSHHHHHHHHHHTTT-S-HHHHHHHHHHHHHHHTTSHHHIIIIIHHHHHHHTT-S-HHHHHHHHHHHHHHHHHHHHHHHHTT--TTTTS-HHHHHHHTSHHHHHHHTTTTSSTTHHHHHHHHHHHHHHHHHTT-S-TTSHHHHHHHHHHHHHHH--SSS-GGGSHHHHHHHHHHHHHHHHHTS-SSTT---HHHHHHHHHHHHGGGG-S-HHHHHHHHHHHTT--SGGGSS-HHHHHHHHHHHHS-BTTBSS-HHHHHHHHHHHHHHHHHH---TT-TTTS-STTSSHHHHHHHHHGGG---B-SS-B-HHHHHHHHHHHHHHHHHHHHHS-GGG--HHHHHHHHHHHHHHHTSS-HHHHHHHHHHHHHHHS-BTTBPSS-TTHHHHHHHS-SSSSTT--TTSGGGTHHHHGGGGGSTTTTTHHHHHHHHHHTSS-HHHHHHHHHHHHHHHTTSSS-HHHHHHHHHHHHHHHHHS-S-TTTHHHHHHHHHHHHTTT---TTSSSSS-HHHHHHHHHHHHHSSS---HHHHHHHHHHHHHGGGS-SHHHHHHHHHHHHHHT-SSHHHHHHHHHHHHHHHHH-SSSS-HHHHHHHHHHHHS--SSS-HHHHHHHHHHHHHHHT-------/--EEE-TTS------STTHHHHH-S---EEE--SSS---HHHHHHHHHH-SS--EEE--S---------S-----SS--EEE--SS---HHHHHHHGGG-TT--EEE--SS-----S--SSSSSS--EEE--S-SS--STHHHHGGG-SS--EEE--S--------TT--TT---SS-SS--EEEE-S-----THHHHHHTT-SS----EE-S-SSS-SSTTHHHHHHHHHHH-TT--BSSSSB--HHHHHHHHHHHHHHHHHHHHHTT--SSTTT----HHHHHH-TTHHHHHHHS----TTEEEEEEE-SS-TTS---EEEEETT-BHHHHHHHHHHHHT--GGG-EEEEE-TTSTT--EEE--SSSBTTTTT--TT-EEEEE-/--HHHHHHHHHHHHTB--EEEEES-SSSHHHHHHTT-S-SSTTTS--SSEEEEEEEETTEEEEEEEE---SSTHHHH--SS----EEEEEEETT-SSSHHHHHHHHHHHS---SS---EEEEEEE--SSTT---HHHHHHHHTTTS--SS--EEEE--TTT---SHHHHHHHHHHHHTTTS---/-EEEEEEEEHHHHHHHHHHHHHHHHHHHTB-TTS-B--S-GGGSTTTTTTEEE-TTS-EEE-EEEE-S-HHHHHHHHTSTT-TTS-GGGEE--SS--SS-HHIIIIITTSSSHHHHHHHHHHHHHS-SEEEEEEEE--SSSSIIIIIHHHHHHHHHHH-TTS-EEEE-EE--TTT---SSHHHHHHHHHHHHTTS-SEEE-EEHHHHHHHHTTTS--SS--HHHHHHHHHHHHHHHTTTTTS--SS---HHHHHHHH-SBTTB-EEEEEEES---SSS-------HHHHHHHHSSGGGBSSS--GGGS-EEEEEEEEESS--HHHHHHHHHHHT-TTSTT--SSS-S-EE--EESSPPTT-S-EEEEEEEETTHHHHHHHHHHHHHHHHTTTTT-HHHHTTT--HHHHHHHHHHHHHHHHHHHHHHS----

Solvent-accessible surface area: 92706 Å² total; per-residue (Å²): 156,21,78,20,100,14,98,79,122,112,45,6,65,34,40,79,89,2,137,49,17,2,52,125,0,122,156,15,53,73,28,52,37,96,57,51,65,7,39,56,95,2,74,75,3,6,59,79,16,18,46,52,21,34,29,15,49,99,21,12,117,41,9,17,73,71,1,6,98,12,12,106,43,184,116,20,71,67,44,2,30,48,3,0,6,27,1,1,11,3,3,7,25,5,31,21,70,133,33,3,3,124,78,3,27,72,86,37,75,32,10,42,69,0,2,66,62,4,80,124,31,82,82,191,51,98,132,5,12,24,2,9,24,0,2,1,3,11,2,0,6,1,4,111,15,114,77,64,12,72,152,63,113,222,171,39,22,34,64,78,8,8,109,29,0,28,57,13,6,66,33,30,16,30,0,6,41,0,0,3,13,0,0,0,66,0,3,47,12,104,54,0,48,136,87,10,23,51,87,2,19,94,77,1,41,60,18,7,78,204,27,47,57,132,75,67,105,6,16,21,14,5,8,0,8,3,37,0,3,4,46,4,16,109,94,35,129,65,122,35,5,94,88,86,2,52,62,3,4,157,34,14,58,49,27,159,14,97,145,39,77,19,17,70,3,22,47,26,4,19,63,0,4,7,30,0,0,32,26,29,8,164,127,116,58,168,12,4,143,98,0,19,98,47,0,36,88,10,4,76,23,145,15,25,31,2,12,23,6,0,0,59,0,2,1,105,2,5,46,101,21,59,191,66,72,17,44,88,16,4,8,58,0,11,111,17,14,46,191,176,54,76,15,58,3,16,18,0,3,2,4,0,1,1,9,0,0,88,100,52,61,9,61,81,89,62,21,113,65,0,27,46,10,2,74,91,0,6,78,25,66,87,140,130,71,63,18,32,39,4,71,30,0,38,38,4,0,2,10,1,0,10,11,0,4,61,47,35,118,58,154,94,4,123,103,6,4,108,45,0,13,39,26,0,5,23,14,7,2,1,7,98,48,37,29,2,4,8,0,0,17,8,0,11,17,3,3,6,1,45,29,36,119,44,88,59,3,70,60,6,5,53,46,12,19,23,37,32,0,22,60,62,52,56,0,4,41,97,12,0,41,93,0,1,48,30,122,84,18,13,106,59,1,4,64,33,0,1,90,86,26,2,32,22,54,31,21,76,3,4,79,5,1,6,95,0,3,22,46,0,2,74,71,17,46,138,38,2,14,82,88,2,2,63,74,0,34,84,41,7,93,18,138,69,42,54,54,16,10,1,0,1,16,0,0,0,26,4,1,40,0,0,43,83,50,0,41,153,104,122,117,75,7,63,68,70,4,83,148,141,5,22,116,29,4,61,91,11,16,77,57,6,104,88,143,96,57,18,184,64,163,25,0,38,55,0,40,43,1,2,5,37,4,0,42,39,0,1,78,2,121,3,80,8,165,80,54,99,17,8,95,16,7,17,122,7,2,14,30,3,0,97,76,2,84,128,12,60,90,164,32,53,92,113,3,14,70,16,0,11,42,0,0,23,16,0,0,49,36,14,22,79,153,71,130,46,88,16,53,102,72,70,22,73,97,5,8,77,45,0,36,74,29,1,136,52,116,54,27,24,2,29,1,0,0,0,21,0,1,3,15,7,15,28,46,7,2,95,36,103,0,70,96,0,1,69,7,0,48,52,5,8,114,94,40,128,163,16,83,43,36,0,39,1,6,46,2,0,0,77,0,2,13,110,2,5,100,79,20,19,28,87,93,63,10,49,55,55,0,1,3,40,120,3,10,55,50,2,20,85,11,3,5,51,13,4,116,23,65,34,61,25,84,89,1,25,1,0,8,79,0,6,100,2,0,2,49,4,6,36,43,6,7,21,25,0,5,148,34,61,50,164,43,11,100,52,140,24,10,69,100,9,6,8,14,6,5,33,4,6,3,15,60,21,13,140,13,4,24,34,0,4,54,5,16,11,60,14,3,37,34,66,89,54,84,6,53,93,26,29,48,57,40,66,0,71,160,82,13,52,131,102,62,58,105,78,10,59,23,38,24,6,56,51,0,6,46,92,10,3,80,6,1,50,15,99,40,2,60,68,45,0,2,24,1,4,0,12,1,4,4,10,63,16,18,26,6,16,113,50,3,21,126,10,7,25,116,39,0,118,66,25,47,104,68,85,143,29,0,29,47,10,6,32,16,12,15,85,0,2,99,85,27,58,146,48,90,99,4,0,11,13,1,3,54,5,10,36,40,13,8,10,34,25,2,12,69,63,12,41,123,66,128,54,25,81,10,0,78,100,1,9,49,21,3,76,119,8,19,148,148,15,129,61,14,64,20,3,50,11,1,0,8,0,0,4,10,0,6,24,0,31,20,75,9,32,148,74,0,27,43,25,7,4,78,18,2,29,34,114,6,10,42,1,9,79,29,0,1,13,30,12,5,14,17,15,52,24,25,93,102,34,20,43,87,140,58,42,100,87,0,41,75,7,0,13,86,15,67,8,58,41,127,65,66,77,0,95,110,53,15,35,99,2,0,70,52,34,64,10,105,152,41,175,140,190,147,102,120,23,81,70,122,113,66,70,32,58,87,19,59,139,201,33,26,43,40,148,83,44,77,92,14,110,89,9,32,7,1,105,18,112,3,85,37,21,72,48,1,19,86,15,2,74,26,12,202,92,0,48,34,4,33,0,7,52,4,188,18,163,47,62,110,43,118,120,113,61,30,84,21,80,39,1,80,31,8,26,2,25,107,24,58,3,63,4,45,39,2,18,114,27,8,49,6,12,76,23,0,70,52,2,51,0,58,38,10,97,0,125,5,78,94,128,4,86,132,32,5,86,49,2,45,16,0,15,0,14,34,0,123,84,3,58,28,111,10,12,44,52,0,1,65,2,76,117,3,45,59,0,38,8,4,47,9,44,36,48,33,5,74,7,113,72,8,39,73,55,67,106,5,82,27,3,55,34,2,78,56,13,20,7,37,73,7,118,4,77,115,109,36,15,7,22,18,6,20,13,1,44,60,2,111,22,2,1,6,43,114,10,45,41,20,116,149,81,204,127,41,110,76,6,47,24,42,2,0,1,16,0,18,39,3,117,34,0,35,140,62,136,10,105,104,148,50,35,144,150,1,3,70,64,20,80,174,70,42,25,111,91,34,154,159,33,36,9,82,162,49,115,156,137,45,200,32,49,138,148,14,48,80,45,25,15,36,7,91,110,5,26,150,126,48,33,90,32,110,135,57,14,20,48,5,86,1,93,9,51,113,88,144,148,55,182,62,63,76,46,82,3,0,11,69,0,46,1,40,46,6,16,2,14,3,17,86,74,35,188,20,88,29,84,81,7,93,4,1,11,54,12,92,101,28,109,77,35,83,30,78,7,133,32,33,46,32,30,6,114,53,16,22,14,108,83,45,4,22,9,20,0,68,76,85,11,16,55,67,20,27,94,146,48,43,72,154,99,78,30,1,0,3,0,2,0,5,66,19,119,50,5,7,45,60,1,4,89,35,10,38,78,82,75,136,98,68,0,65,44,49,171,29,9,50,15,26,60,26,138,47,111,58,14,50,1,2,1,3,7,6,22,45,41,139,51,6,111,8,5,50,45,13,59,14,26,61,14,13,0,0,3,3,1,6,25,0,48,31,163,160,129,4,106,83,10,30,123,22,0,116,85,18,13,76,88,68,80,26,27,14,8,2,0,0,0,2,1,19,51,50,77,84,129,44,31,25,51,7,81,33,2,67,123,55,1,100,1,90,86,25,108,28,11,60,12,0,2,5,1,21,16,106,86,122,14,120,93,11,83,66,0,6,48,46,3,5,79,41,0,20,86,32,41,5,46,102,131,145,72,8,0,1,1,5,1,6,10,76,37,0,0,66,8,0,26,62,1,10,54,39,0,5,45,13,3,17,9,28,72,89,1,44,45,133,24,150,45,134,79,26,66,75,53,20,33,9,2,6,57,159,47,74,72,36,44,32,31,11,6,2,1,1,4,6,7,36,14,6,18,4,16,63,21,57,7,15,69,30,6,102,9,12,54,44,16,5,29,20,79,18,100,27,6,8,31,49,12,7,0,52,0,22,59,40,31,0,24,61,8,5,70,19,1,25,28,20,4,98,67,32,19,137,91,20,130,51,22,1,0,1,4,4,0,1,23,9,6,25,2,17,6,0,0,4,0,3,25,7,4,43,66,8,61,60,55,39,84,87,66,10,5,6,0,10,2,8,7,26,3,75,109,48,30,129,51,76,9,21,16,2,0,4,2,6,0,13,44,59,2,6,95,34,9,39,2,2,12,8,9,0,26,34,6,1,53,36,10,0,48,38,56,32,83,36,99,68,16,10,99,17,20,10,23,56,4,8,2,22,9,5,3,1,20,1,3,37,12,2,15,70,51,149,82,123,20,31,6,102,115,48,15,105,92,8,20,71,54,115,69,3,0,5,2,2,2,1,14,0,24,25,41,43,123,53,123,162,135,228,172,69,40,72,10,51,68,3,8,79,60,1,7,48,29,46,18,5,2,4,47,8,13,8,132,42,16,84,43,28,24,2,12,2,9,5,10,2,222,24,67,39,154,91,1,57,96,38,21,125,67,18,54,60,74,101,16,52,114,20,23,65,69,20,23,99,82,18,102,28,10,26,11,91,32,50,18,164,68,37,138,53,2,0,1,1,14,0,0,1,0,3,0,3,31,8,8,23,57,17,17,94,61,2,29,55,24,38,152,166,98,22,74,8,64,68,2,36,28,24,14,11,72,79,122,51,1,52,95,2,43,59,26,6,57,33,0,11,10,52,0,18,25,44,11,49,9,77,88,214